Protein 7UPA (pdb70)

GO terms:
  GO:0055036 virion membrane (C, EXP)
  GO:0020002 host cell plasma membrane (C, EXP)
  GO:0039663 membrane fusion involved in viral entry into host cell (P, IDA)

Structure (mmCIF, N/CA/C/O backbone):
data_7UPA
#
_entry.id   7UPA
#
_cell.length_a   1.00
_cell.length_b   1.00
_cell.length_c   1.00
_cell.angle_alpha   90.00
_cell.angle_beta   90.00
_cell.angle_gamma   90.00
#
_symmetry.space_group_name_H-M   'P 1'
#
loop_
_entity.id
_entity.type
_entity.pdbx_description
1 polymer 'Fab 1H8 heavy chain'
2 polymer 'Fab 1H8 light chain'
3 polymer 'Fusion glycoprotein F0'
4 non-polymer 2-acetamido-2-deoxy-beta-D-glucopyranose
#
loop_
_atom_site.group_PDB
_atom_site.id
_atom_site.type_symbol
_atom_site.label_atom_id
_atom_site.label_alt_id
_atom_site.label_comp_id
_atom_site.label_asym_id
_atom_site.label_entity_id
_atom_site.label_seq_id
_atom_site.pdbx_PDB_ins_code
_atom_site.Cartn_x
_atom_site.Cartn_y
_atom_site.Cartn_z
_atom_site.occupancy
_atom_site.B_iso_or_equiv
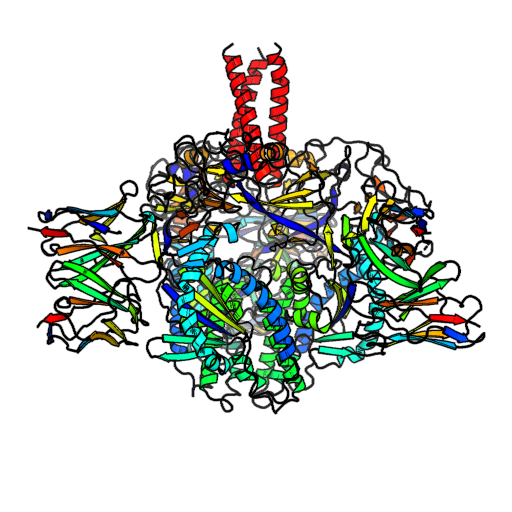_atom_site.auth_seq_id
_atom_site.auth_comp_id
_atom_site.auth_asym_id
_atom_site.auth_atom_id
_atom_site.pdbx_PDB_model_num
ATOM 1 N N . GLU A 1 20 ? 260.227 191.470 246.144 1.00 106.30 1 GLU H N 1
ATOM 2 C CA . GLU A 1 20 ? 259.307 191.267 245.032 1.00 106.86 1 GLU H CA 1
ATOM 3 C C . GLU A 1 20 ? 257.865 191.498 245.467 1.00 107.61 1 GLU H C 1
ATOM 4 O O . GLU A 1 20 ? 257.465 191.102 246.561 1.00 106.88 1 GLU H O 1
ATOM 10 N N . VAL A 1 21 ? 257.090 192.147 244.605 1.00 105.14 2 VAL H N 1
ATOM 11 C CA . VAL A 1 21 ? 255.679 192.391 244.878 1.00 104.98 2 VAL H CA 1
ATOM 12 C C . VAL A 1 21 ? 254.909 191.090 244.693 1.00 103.30 2 VAL H C 1
ATOM 13 O O . VAL A 1 21 ? 255.136 190.351 243.727 1.00 103.83 2 VAL H O 1
ATOM 17 N N . GLN A 1 22 ? 254.012 190.790 245.630 1.00 92.55 3 GLN H N 1
ATOM 18 C CA . GLN A 1 22 ? 253.236 189.564 245.530 1.00 90.38 3 GLN H CA 1
ATOM 19 C C . GLN A 1 22 ? 251.900 189.723 246.244 1.00 91.10 3 GLN H C 1
ATOM 20 O O . GLN A 1 22 ? 251.747 190.548 247.154 1.00 88.31 3 GLN H O 1
ATOM 26 N N . LEU A 1 23 ? 250.935 188.916 245.803 1.00 78.29 4 LEU H N 1
ATOM 27 C CA . LEU A 1 23 ? 249.577 188.897 246.329 1.00 74.76 4 LEU H CA 1
ATOM 28 C C . LEU A 1 23 ? 249.236 187.480 246.769 1.00 72.88 4 LEU H C 1
ATOM 29 O O . LEU A 1 23 ? 249.475 186.522 246.028 1.00 76.20 4 LEU H O 1
ATOM 34 N N . GLN A 1 24 ? 248.673 187.353 247.966 1.00 69.17 5 GLN H N 1
ATOM 35 C CA . GLN A 1 24 ? 248.298 186.069 248.545 1.00 70.32 5 GLN H CA 1
ATOM 36 C C . GLN A 1 24 ? 246.790 186.026 248.750 1.00 67.43 5 GLN H C 1
ATOM 37 O O . GLN A 1 24 ? 246.206 186.970 249.289 1.00 71.06 5 GLN H O 1
ATOM 43 N N . GLN A 1 25 ? 246.165 184.931 248.329 1.00 49.86 6 GLN H N 1
ATOM 44 C CA . GLN A 1 25 ? 244.723 184.772 248.421 1.00 50.32 6 GLN H CA 1
ATOM 45 C C . GLN A 1 25 ? 244.367 183.642 249.379 1.00 52.66 6 GLN H C 1
ATOM 46 O O . GLN A 1 25 ? 245.202 182.806 249.731 1.00 55.85 6 GLN H O 1
ATOM 52 N N . SER A 1 26 ? 243.105 183.631 249.800 1.00 51.42 7 SER H N 1
ATOM 53 C CA . SER A 1 26 ? 242.617 182.642 250.747 1.00 51.58 7 SER H CA 1
ATOM 54 C C . SER A 1 26 ? 242.210 181.355 250.028 1.00 51.28 7 SER H C 1
ATOM 55 O O . SER A 1 26 ? 242.234 181.259 248.798 1.00 50.21 7 SER H O 1
ATOM 58 N N . GLY A 1 27 ? 241.828 180.351 250.822 1.00 48.79 8 GLY H N 1
ATOM 59 C CA . GLY A 1 27 ? 241.571 179.027 250.308 1.00 49.26 8 GLY H CA 1
ATOM 60 C C . GLY A 1 27 ? 240.191 178.885 249.700 1.00 50.13 8 GLY H C 1
ATOM 61 O O . GLY A 1 27 ? 239.383 179.822 249.664 1.00 52.17 8 GLY H O 1
ATOM 62 N N . PRO A 1 28 ? 239.908 177.682 249.204 1.00 48.90 9 PRO H N 1
ATOM 63 C CA . PRO A 1 28 ? 238.614 177.425 248.562 1.00 49.30 9 PRO H CA 1
ATOM 64 C C . PRO A 1 28 ? 237.475 177.356 249.568 1.00 51.48 9 PRO H C 1
ATOM 65 O O . PRO A 1 28 ? 237.670 177.134 250.764 1.00 53.64 9 PRO H O 1
ATOM 69 N N . GLU A 1 29 ? 236.259 177.548 249.054 1.00 49.64 10 GLU H N 1
ATOM 70 C CA . GLU A 1 29 ? 235.064 177.576 249.885 1.00 46.33 10 GLU H CA 1
ATOM 71 C C . GLU A 1 29 ? 233.921 176.829 249.215 1.00 51.19 10 GLU H C 1
ATOM 72 O O . GLU A 1 29 ? 233.724 176.929 247.998 1.00 53.59 10 GLU H O 1
ATOM 78 N N . LEU A 1 30 ? 233.177 176.082 250.029 1.00 51.07 11 LEU H N 1
ATOM 79 C CA . LEU A 1 30 ? 231.952 175.404 249.627 1.00 49.44 11 LEU H CA 1
ATOM 80 C C . LEU A 1 30 ? 230.793 176.045 250.379 1.00 52.53 11 LEU H C 1
ATOM 81 O O . LEU A 1 30 ? 230.815 176.119 251.612 1.00 54.71 11 LEU H O 1
ATOM 86 N N . VAL A 1 31 ? 229.788 176.507 249.639 1.00 51.83 12 VAL H N 1
ATOM 87 C CA . VAL A 1 31 ? 228.714 177.321 250.194 1.00 52.63 12 VAL H CA 1
ATOM 88 C C . VAL A 1 31 ? 227.375 176.659 249.903 1.00 53.73 12 VAL H C 1
ATOM 89 O O . VAL A 1 31 ? 227.144 176.162 248.796 1.00 53.45 12 VAL H O 1
ATOM 93 N N . LYS A 1 32 ? 226.494 176.652 250.902 1.00 55.56 13 LYS H N 1
ATOM 94 C CA . LYS A 1 32 ? 225.114 176.261 250.669 1.00 54.61 13 LYS H CA 1
ATOM 95 C C . LYS A 1 32 ? 224.373 177.379 249.937 1.00 52.87 13 LYS H C 1
ATOM 96 O O . LYS A 1 32 ? 224.694 178.557 250.110 1.00 60.86 13 LYS H O 1
ATOM 102 N N . PRO A 1 33 ? 223.395 177.034 249.098 1.00 50.46 14 PRO H N 1
ATOM 103 C CA . PRO A 1 33 ? 222.664 178.070 248.357 1.00 52.82 14 PRO H CA 1
ATOM 104 C C . PRO A 1 33 ? 221.936 179.030 249.288 1.00 56.78 14 PRO H C 1
ATOM 105 O O . PRO A 1 33 ? 221.382 178.632 250.315 1.00 61.97 14 PRO H O 1
ATOM 109 N N . GLY A 1 34 ? 221.940 180.307 248.912 1.00 52.23 15 GLY H N 1
ATOM 110 C CA . GLY A 1 34 ? 221.314 181.346 249.699 1.00 53.63 15 GLY H CA 1
ATOM 111 C C . GLY A 1 34 ? 222.194 181.992 250.746 1.00 52.58 15 GLY H C 1
ATOM 112 O O . GLY A 1 34 ? 221.739 182.923 251.421 1.00 56.09 15 GLY H O 1
ATOM 113 N N . ALA A 1 35 ? 223.433 181.537 250.906 1.00 51.12 16 ALA H N 1
ATOM 114 C CA . ALA A 1 35 ? 224.339 182.069 251.910 1.00 53.25 16 ALA H CA 1
ATOM 115 C C . ALA A 1 35 ? 225.255 183.126 251.290 1.00 55.10 16 ALA H C 1
ATOM 116 O O . ALA A 1 35 ? 225.082 183.537 250.139 1.00 58.01 16 ALA H O 1
ATOM 118 N N . SER A 1 36 ? 226.243 183.575 252.063 1.00 51.34 17 SER H N 1
ATOM 119 C CA . SER A 1 36 ? 227.157 184.627 251.640 1.00 50.10 17 SER H CA 1
ATOM 120 C C . SER A 1 36 ? 228.574 184.268 252.062 1.00 51.47 17 SER H C 1
ATOM 121 O O . SER A 1 36 ? 228.780 183.529 253.027 1.00 53.66 17 SER H O 1
ATOM 124 N N . VAL A 1 37 ? 229.555 184.800 251.327 1.00 50.28 18 VAL H N 1
ATOM 125 C CA . VAL A 1 37 ? 230.963 184.566 251.622 1.00 48.91 18 VAL H CA 1
ATOM 126 C C . VAL A 1 37 ? 231.764 185.848 251.440 1.00 45.26 18 VAL H C 1
ATOM 127 O O . VAL A 1 37 ? 231.324 186.807 250.799 1.00 52.05 18 VAL H O 1
ATOM 131 N N . LYS A 1 38 ? 232.964 185.838 252.020 1.00 43.88 19 LYS H N 1
ATOM 132 C CA . LYS A 1 38 ? 233.920 186.931 251.946 1.00 46.29 19 LYS H CA 1
ATOM 133 C C . LYS A 1 38 ? 235.288 186.374 251.577 1.00 44.38 19 LYS H C 1
ATOM 134 O O . LYS A 1 38 ? 235.734 185.376 252.148 1.00 47.79 19 LYS H O 1
ATOM 140 N N . ILE A 1 39 ? 235.950 187.025 250.624 1.00 47.61 20 ILE H N 1
ATOM 141 C CA . ILE A 1 39 ? 237.240 186.593 250.098 1.00 44.90 20 ILE H CA 1
ATOM 142 C C . ILE A 1 39 ? 238.247 187.713 250.321 1.00 46.32 20 ILE H C 1
ATOM 143 O O . ILE A 1 39 ? 237.947 188.884 250.057 1.00 51.61 20 ILE H O 1
ATOM 148 N N . SER A 1 40 ? 239.435 187.356 250.800 1.00 50.33 21 SER H N 1
ATOM 149 C CA . SER A 1 40 ? 240.469 188.314 251.165 1.00 51.32 21 SER H CA 1
ATOM 150 C C . SER A 1 40 ? 241.682 188.193 250.248 1.00 54.69 21 SER H C 1
ATOM 151 O O . SER A 1 40 ? 241.966 187.139 249.675 1.00 57.00 21 SER H O 1
ATOM 154 N N . CYS A 1 41 ? 242.399 189.308 250.123 1.00 65.21 22 CYS H N 1
ATOM 155 C CA . CYS A 1 41 ? 243.590 189.396 249.281 1.00 63.93 22 CYS H CA 1
ATOM 156 C C . CYS A 1 41 ? 244.624 190.240 250.013 1.00 69.60 22 CYS H C 1
ATOM 157 O O . CYS A 1 41 ? 244.336 191.384 250.380 1.00 73.27 22 CYS H O 1
ATOM 160 N N . LYS A 1 42 ? 245.810 189.678 250.236 1.00 113.88 23 LYS H N 1
ATOM 161 C CA . LYS A 1 42 ? 246.881 190.347 250.962 1.00 120.94 23 LYS H CA 1
ATOM 162 C C . LYS A 1 42 ? 248.019 190.723 250.020 1.00 125.93 23 LYS H C 1
ATOM 163 O O . LYS A 1 42 ? 248.374 189.967 249.115 1.00 134.07 23 LYS H O 1
ATOM 169 N N . ALA A 1 43 ? 248.602 191.896 250.251 1.00 121.53 24 ALA H N 1
ATOM 170 C CA . ALA A 1 43 ? 249.629 192.445 249.374 1.00 126.46 24 ALA H CA 1
ATOM 171 C C . ALA A 1 43 ? 250.922 192.635 250.148 1.00 132.04 24 ALA H C 1
ATOM 172 O O . ALA A 1 43 ? 250.892 193.044 251.313 1.00 132.35 24 ALA H O 1
ATOM 174 N N . SER A 1 44 ? 252.054 192.344 249.507 1.00 141.73 25 SER H N 1
ATOM 175 C CA . SER A 1 44 ? 253.345 192.613 250.123 1.00 140.77 25 SER H CA 1
ATOM 176 C C . SER A 1 44 ? 254.360 193.003 249.059 1.00 141.95 25 SER H C 1
ATOM 177 O O . SER A 1 44 ? 254.258 192.596 247.899 1.00 146.44 25 SER H O 1
ATOM 180 N N . GLY A 1 45 ? 255.349 193.793 249.475 1.00 147.38 26 GLY H N 1
ATOM 181 C CA . GLY A 1 45 ? 256.437 194.199 248.612 1.00 147.71 26 GLY H CA 1
ATOM 182 C C . GLY A 1 45 ? 256.352 195.602 248.050 1.00 154.63 26 GLY H C 1
ATOM 183 O O . GLY A 1 45 ? 257.209 195.971 247.238 1.00 155.34 26 GLY H O 1
ATOM 184 N N . TYR A 1 46 ? 255.363 196.396 248.453 1.00 143.01 27 TYR H N 1
ATOM 185 C CA . TYR A 1 46 ? 255.197 197.745 247.924 1.00 138.70 27 TYR H CA 1
ATOM 186 C C . TYR A 1 46 ? 254.328 198.543 248.889 1.00 146.11 27 TYR H C 1
ATOM 187 O O . TYR A 1 46 ? 253.941 198.057 249.955 1.00 144.98 27 TYR H O 1
ATOM 196 N N . SER A 1 47 ? 254.030 199.784 248.507 1.00 164.97 28 SER H N 1
ATOM 197 C CA . SER A 1 47 ? 253.204 200.668 249.321 1.00 165.56 28 SER H CA 1
ATOM 198 C C . SER A 1 47 ? 251.735 200.464 248.967 1.00 162.90 28 SER H C 1
ATOM 199 O O . SER A 1 47 ? 251.332 200.674 247.819 1.00 155.23 28 SER H O 1
ATOM 202 N N . PHE A 1 48 ? 250.933 200.082 249.965 1.00 138.44 29 PHE H N 1
ATOM 203 C CA . PHE A 1 48 ? 249.584 199.587 249.706 1.00 135.25 29 PHE H CA 1
ATOM 204 C C . PHE A 1 48 ? 248.660 200.676 249.169 1.00 130.97 29 PHE H C 1
ATOM 205 O O . PHE A 1 48 ? 247.846 200.416 248.276 1.00 122.81 29 PHE H O 1
ATOM 213 N N . THR A 1 49 ? 248.766 201.896 249.690 1.00 131.24 30 THR H N 1
ATOM 214 C CA . THR A 1 49 ? 247.818 202.949 249.346 1.00 140.21 30 THR H CA 1
ATOM 215 C C . THR A 1 49 ? 248.146 203.661 248.040 1.00 137.99 30 THR H C 1
ATOM 216 O O . THR A 1 49 ? 247.403 204.566 247.648 1.00 135.67 30 THR H O 1
ATOM 220 N N . GLY A 1 50 ? 249.227 203.292 247.364 1.00 129.08 31 GLY H N 1
ATOM 221 C CA . GLY A 1 50 ? 249.599 203.938 246.127 1.00 129.30 31 GLY H CA 1
ATOM 222 C C . GLY A 1 50 ? 249.029 203.346 244.859 1.00 136.86 31 GLY H C 1
ATOM 223 O O . GLY A 1 50 ? 249.365 203.822 243.771 1.00 138.51 31 GLY H O 1
ATOM 224 N N . TYR A 1 51 ? 248.178 202.324 244.947 1.00 121.60 32 TYR H N 1
ATOM 225 C CA . TYR A 1 51 ? 247.684 201.634 243.764 1.00 112.61 32 TYR H CA 1
ATOM 226 C C . TYR A 1 51 ? 246.217 201.270 243.946 1.00 118.47 32 TYR H C 1
ATOM 227 O O . TYR A 1 51 ? 245.678 201.300 245.053 1.00 129.07 32 TYR H O 1
ATOM 236 N N . THR A 1 52 ? 245.579 200.915 242.833 1.00 121.52 33 THR H N 1
ATOM 237 C CA . THR A 1 52 ? 244.161 200.582 242.772 1.00 118.82 33 THR H CA 1
ATOM 238 C C . THR A 1 52 ? 243.995 199.083 242.545 1.00 118.47 33 THR H C 1
ATOM 239 O O . THR A 1 52 ? 244.740 198.483 241.765 1.00 132.08 33 THR H O 1
ATOM 243 N N . MET A 1 53 ? 243.026 198.473 243.230 1.00 113.53 34 MET H N 1
ATOM 244 C CA . MET A 1 53 ? 242.806 197.035 243.132 1.00 105.93 34 MET H CA 1
ATOM 245 C C . MET A 1 53 ? 241.578 196.720 242.283 1.00 105.33 34 MET H C 1
ATOM 246 O O . MET A 1 53 ? 240.585 197.450 242.303 1.00 124.98 34 MET H O 1
ATOM 251 N N . ASN A 1 54 ? 241.652 195.613 241.539 1.00 104.60 35 ASN H N 1
ATOM 252 C CA . ASN A 1 54 ? 240.566 195.159 240.679 1.00 104.46 35 ASN H CA 1
ATOM 253 C C . ASN A 1 54 ? 240.240 193.702 240.977 1.00 98.76 35 ASN H C 1
ATOM 254 O O . ASN A 1 54 ? 241.096 192.934 241.423 1.00 134.22 35 ASN H O 1
ATOM 259 N N . TRP A 1 55 ? 238.988 193.318 240.712 1.00 49.87 36 TRP H N 1
ATOM 260 C CA . TRP A 1 55 ? 238.559 191.933 240.890 1.00 40.27 36 TRP H CA 1
ATOM 261 C C . TRP A 1 55 ? 238.041 191.365 239.575 1.00 35.04 36 TRP H C 1
ATOM 262 O O . TRP A 1 55 ? 237.332 192.048 238.832 1.00 32.26 36 TRP H O 1
ATOM 273 N N . VAL A 1 56 ? 238.405 190.111 239.286 1.00 38.81 37 VAL H N 1
ATOM 274 C CA . VAL A 1 56 ? 238.090 189.453 238.019 1.00 37.45 37 VAL H CA 1
ATOM 275 C C . VAL A 1 56 ? 237.526 188.063 238.300 1.00 37.87 37 VAL H C 1
ATOM 276 O O . VAL A 1 56 ? 237.984 187.372 239.217 1.00 44.32 37 VAL H O 1
ATOM 280 N N . LYS A 1 57 ? 236.530 187.653 237.512 1.00 36.16 38 LYS H N 1
ATOM 281 C CA . LYS A 1 57 ? 235.868 186.361 237.655 1.00 41.10 38 LYS H CA 1
ATOM 282 C C . LYS A 1 57 ? 236.041 185.526 236.392 1.00 36.35 38 LYS H C 1
ATOM 283 O O . LYS A 1 57 ? 235.819 186.021 235.284 1.00 45.70 38 LYS H O 1
ATOM 289 N N . GLN A 1 58 ? 236.421 184.258 236.561 1.00 36.24 39 GLN H N 1
ATOM 290 C CA . GLN A 1 58 ? 236.509 183.300 235.463 1.00 38.02 39 GLN H CA 1
ATOM 291 C C . GLN A 1 58 ? 235.594 182.118 235.753 1.00 41.34 39 GLN H C 1
ATOM 292 O O . GLN A 1 58 ? 235.693 181.498 236.817 1.00 47.26 39 GLN H O 1
ATOM 298 N N . SER A 1 59 ? 234.723 181.796 234.804 1.00 45.28 40 SER H N 1
ATOM 299 C CA . SER A 1 59 ? 233.774 180.704 234.953 1.00 50.00 40 SER H CA 1
ATOM 300 C C . SER A 1 59 ? 234.109 179.563 233.997 1.00 51.85 40 SER H C 1
ATOM 301 O O . SER A 1 59 ? 235.047 179.637 233.201 1.00 58.93 40 SER H O 1
ATOM 304 N N . HIS A 1 60 ? 233.326 178.491 234.095 1.00 58.50 41 HIS H N 1
ATOM 305 C CA . HIS A 1 60 ? 233.494 177.358 233.194 1.00 58.36 41 HIS H CA 1
ATOM 306 C C . HIS A 1 60 ? 233.172 177.774 231.765 1.00 59.43 41 HIS H C 1
ATOM 307 O O . HIS A 1 60 ? 232.169 178.446 231.509 1.00 59.38 41 HIS H O 1
ATOM 314 N N . GLY A 1 61 ? 234.025 177.360 230.833 1.00 57.40 42 GLY H N 1
ATOM 315 C CA . GLY A 1 61 ? 234.079 177.944 229.513 1.00 59.43 42 GLY H CA 1
ATOM 316 C C . GLY A 1 61 ? 235.218 178.923 229.327 1.00 61.76 42 GLY H C 1
ATOM 317 O O . GLY A 1 61 ? 235.455 179.368 228.196 1.00 61.82 42 GLY H O 1
ATOM 318 N N . LYS A 1 62 ? 235.917 179.271 230.410 1.00 59.58 43 LYS H N 1
ATOM 319 C CA . LYS A 1 62 ? 237.134 180.082 230.407 1.00 54.36 43 LYS H CA 1
ATOM 320 C C . LYS A 1 62 ? 236.913 181.498 229.891 1.00 55.23 43 LYS H C 1
ATOM 321 O O . LYS A 1 62 ? 237.820 182.088 229.298 1.00 59.29 43 LYS H O 1
ATOM 327 N N . ASN A 1 63 ? 235.733 182.065 230.110 1.00 52.80 44 ASN H N 1
ATOM 328 C CA . ASN A 1 63 ? 235.517 183.475 229.826 1.00 53.81 44 ASN H CA 1
ATOM 329 C C . ASN A 1 63 ? 235.824 184.317 231.058 1.00 56.10 44 ASN H C 1
ATOM 330 O O . ASN A 1 63 ? 235.556 183.916 232.194 1.00 56.98 44 ASN H O 1
ATOM 335 N N . LEU A 1 64 ? 236.395 185.495 230.823 1.00 49.65 45 LEU H N 1
ATOM 336 C CA . LEU A 1 64 ? 236.794 186.407 231.884 1.00 43.20 45 LEU H CA 1
ATOM 337 C C . LEU A 1 64 ? 235.827 187.581 231.952 1.00 42.76 45 LEU H C 1
ATOM 338 O O . LEU A 1 64 ? 235.399 188.105 230.921 1.00 51.20 45 LEU H O 1
ATOM 343 N N . GLU A 1 65 ? 235.478 187.981 233.172 1.00 45.81 46 GLU H N 1
ATOM 344 C CA . GLU A 1 65 ? 234.555 189.081 233.406 1.00 43.77 46 GLU H CA 1
ATOM 345 C C . GLU A 1 65 ? 235.123 190.014 234.464 1.00 40.69 46 GLU H C 1
ATOM 346 O O . GLU A 1 65 ? 235.635 189.563 235.492 1.00 45.28 46 GLU H O 1
ATOM 352 N N . TRP A 1 66 ? 235.016 191.313 234.211 1.00 44.83 47 TRP H N 1
ATOM 353 C CA . TRP A 1 66 ? 235.483 192.331 235.140 1.00 47.52 47 TRP H CA 1
ATOM 354 C C . TRP A 1 66 ? 234.372 192.691 236.118 1.00 40.55 47 TRP H C 1
ATOM 355 O O . TRP A 1 66 ? 233.231 192.930 235.718 1.00 45.41 47 TRP H O 1
ATOM 366 N N . ILE A 1 67 ? 234.713 192.727 237.405 1.00 34.76 48 ILE H N 1
ATOM 367 C CA . ILE A 1 67 ? 233.725 192.989 238.446 1.00 41.60 48 ILE H CA 1
ATOM 368 C C . ILE A 1 67 ? 233.774 194.450 238.873 1.00 41.99 48 ILE H C 1
ATOM 369 O O . ILE A 1 67 ? 232.784 195.176 238.734 1.00 44.73 48 ILE H O 1
ATOM 374 N N . GLY A 1 68 ? 234.910 194.898 239.394 1.00 52.69 49 GLY H N 1
ATOM 375 C CA . GLY A 1 68 ? 234.989 196.269 239.864 1.00 51.34 49 GLY H CA 1
ATOM 376 C C . GLY A 1 68 ? 236.363 196.606 240.398 1.00 53.68 49 GLY H C 1
ATOM 377 O O . GLY A 1 68 ? 237.266 195.759 240.462 1.00 58.32 49 GLY H O 1
ATOM 378 N N . LEU A 1 69 ? 236.499 197.875 240.790 0.00 109.51 50 LEU H N 1
ATOM 379 C CA . LEU A 1 69 ? 237.765 198.428 241.252 0.00 111.92 50 LEU H CA 1
ATOM 380 C C . LEU A 1 69 ? 237.548 199.245 242.517 0.00 114.74 50 LEU H C 1
ATOM 381 O O . LEU A 1 69 ? 236.479 199.824 242.737 0.00 117.29 50 LEU H O 1
ATOM 386 N N . ILE A 1 70 ? 238.599 199.309 243.334 0.00 77.24 51 ILE H N 1
ATOM 387 C CA . ILE A 1 70 ? 238.604 200.108 244.555 0.00 76.34 51 ILE H CA 1
ATOM 388 C C . ILE A 1 70 ? 239.928 200.862 244.668 0.00 76.51 51 ILE H C 1
ATOM 389 O O . ILE A 1 70 ? 241.005 200.307 244.416 0.00 77.79 51 ILE H O 1
ATOM 394 N N . ASN A 1 71 ? 239.828 202.143 245.030 1.00 65.70 52 ASN H N 1
ATOM 395 C CA . ASN A 1 71 ? 240.949 203.047 245.266 1.00 62.96 52 ASN H CA 1
ATOM 396 C C . ASN A 1 71 ? 241.053 203.317 246.760 1.00 64.54 52 ASN H C 1
ATOM 397 O O . ASN A 1 71 ? 240.177 203.995 247.324 1.00 61.62 52 ASN H O 1
ATOM 402 N N . PRO A 1 72 A 242.092 202.816 247.438 1.00 80.00 52 PRO H N 1
ATOM 403 C CA . PRO A 1 72 A 242.149 202.944 248.903 1.00 84.22 52 PRO H CA 1
ATOM 404 C C . PRO A 1 72 A 242.706 204.268 249.396 1.00 86.16 52 PRO H C 1
ATOM 405 O O . PRO A 1 72 A 242.533 204.582 250.579 1.00 87.31 52 PRO H O 1
ATOM 409 N N . PHE A 1 73 ? 243.383 205.043 248.547 1.00 87.80 53 PHE H N 1
ATOM 410 C CA . PHE A 1 73 ? 243.928 206.321 248.993 1.00 80.06 53 PHE H CA 1
ATOM 411 C C . PHE A 1 73 ? 242.816 207.305 249.333 1.00 92.76 53 PHE H C 1
ATOM 412 O O . PHE A 1 73 ? 242.842 207.948 250.388 1.00 91.68 53 PHE H O 1
ATOM 420 N N . ILE A 1 74 ? 241.825 207.430 248.452 1.00 78.67 54 ILE H N 1
ATOM 421 C CA . ILE A 1 74 ? 240.676 208.287 248.712 1.00 65.80 54 ILE H CA 1
ATOM 422 C C . ILE A 1 74 ? 239.465 207.504 249.208 1.00 69.90 54 ILE H C 1
ATOM 423 O O . ILE A 1 74 ? 238.556 208.105 249.799 1.00 73.34 54 ILE H O 1
ATOM 428 N N . GLY A 1 75 ? 239.426 206.192 248.993 1.00 66.44 55 GLY H N 1
ATOM 429 C CA . GLY A 1 75 ? 238.290 205.392 249.401 1.00 61.33 55 GLY H CA 1
ATOM 430 C C . GLY A 1 75 ? 237.157 205.423 248.398 1.00 63.83 55 GLY H C 1
ATOM 431 O O . GLY A 1 75 ? 236.004 205.662 248.766 1.00 79.06 55 GLY H O 1
ATOM 432 N N . GLY A 1 76 ? 237.467 205.185 247.127 1.00 64.19 56 GLY H N 1
ATOM 433 C CA . GLY A 1 76 ? 236.473 205.227 246.071 1.00 53.28 56 GLY H CA 1
ATOM 434 C C . GLY A 1 76 ? 236.262 203.856 245.461 1.00 60.09 56 GLY H C 1
ATOM 435 O O . GLY A 1 76 ? 237.152 203.009 245.486 1.00 74.33 56 GLY H O 1
ATOM 436 N N . THR A 1 77 ? 235.067 203.636 244.919 1.00 73.53 57 THR H N 1
ATOM 437 C CA . THR A 1 77 ? 234.723 202.363 244.303 1.00 78.50 57 THR H CA 1
ATOM 438 C C . THR A 1 77 ? 234.067 202.600 242.952 1.00 89.65 57 THR H C 1
ATOM 439 O O . THR A 1 77 ? 233.444 203.636 242.712 1.00 87.28 57 THR H O 1
ATOM 443 N N . ARG A 1 78 ? 234.216 201.618 242.066 1.00 103.60 58 ARG H N 1
ATOM 444 C CA . ARG A 1 78 ? 233.509 201.620 240.793 1.00 76.48 58 ARG H CA 1
ATOM 445 C C . ARG A 1 78 ? 233.112 200.193 240.449 1.00 78.17 58 ARG H C 1
ATOM 446 O O . ARG A 1 78 ? 233.919 199.268 240.585 1.00 123.27 58 ARG H O 1
ATOM 454 N N . TYR A 1 79 ? 231.869 200.022 240.001 1.00 45.30 59 TYR H N 1
ATOM 455 C CA . TYR A 1 79 ? 231.278 198.710 239.788 1.00 44.80 59 TYR H CA 1
ATOM 456 C C . TYR A 1 79 ? 230.872 198.516 238.335 1.00 40.65 59 TYR H C 1
ATOM 457 O O . TYR A 1 79 ? 230.621 199.478 237.605 1.00 46.84 59 TYR H O 1
ATOM 466 N N . ASN A 1 80 ? 230.815 197.252 237.930 1.00 42.47 60 ASN H N 1
ATOM 467 C CA . ASN A 1 80 ? 230.146 196.864 236.698 1.00 44.34 60 ASN H CA 1
ATOM 468 C C . ASN A 1 80 ? 228.653 196.714 236.961 1.00 51.67 60 ASN H C 1
ATOM 469 O O . ASN A 1 80 ? 228.243 196.226 238.017 1.00 54.68 60 ASN H O 1
ATOM 474 N N . GLN A 1 81 ? 227.837 197.141 235.994 1.00 51.25 61 GLN H N 1
ATOM 475 C CA . GLN A 1 81 ? 226.388 197.133 236.182 1.00 46.90 61 GLN H CA 1
ATOM 476 C C . GLN A 1 81 ? 225.818 195.726 236.310 1.00 48.55 61 GLN H C 1
ATOM 477 O O . GLN A 1 81 ? 224.718 195.562 236.847 1.00 52.74 61 GLN H O 1
ATOM 483 N N . LYS A 1 82 ? 226.537 194.711 235.828 1.00 46.27 62 LYS H N 1
ATOM 484 C CA . LYS A 1 82 ? 226.072 193.336 235.967 1.00 48.07 62 LYS H CA 1
ATOM 485 C C . LYS A 1 82 ? 226.129 192.869 237.417 1.00 50.43 62 LYS H C 1
ATOM 486 O O . LYS A 1 82 ? 225.251 192.127 237.870 1.00 50.40 62 LYS H O 1
ATOM 492 N N . PHE A 1 83 ? 227.155 193.288 238.160 1.00 52.82 63 PHE H N 1
ATOM 493 C CA . PHE A 1 83 ? 227.404 192.802 239.512 1.00 49.60 63 PHE H CA 1
ATOM 494 C C . PHE A 1 83 ? 227.142 193.864 240.572 1.00 48.17 63 PHE H C 1
ATOM 495 O O . PHE A 1 83 ? 227.693 193.776 241.674 1.00 50.05 63 PHE H O 1
ATOM 503 N N . LYS A 1 84 ? 226.322 194.870 240.262 1.00 42.12 64 LYS H N 1
ATOM 504 C CA . LYS A 1 84 ? 226.166 196.002 241.170 1.00 47.81 64 LYS H CA 1
ATOM 505 C C . LYS A 1 84 ? 225.515 195.589 242.485 1.00 52.29 64 LYS H C 1
ATOM 506 O O . LYS A 1 84 ? 225.926 196.048 243.557 1.00 57.45 64 LYS H O 1
ATOM 512 N N . GLY A 1 85 ? 224.503 194.730 242.429 1.00 47.33 65 GLY H N 1
ATOM 513 C CA . GLY A 1 85 ? 223.852 194.258 243.631 1.00 49.37 65 GLY H CA 1
ATOM 514 C C . GLY A 1 85 ? 224.397 192.978 244.219 1.00 52.28 65 GLY H C 1
ATOM 515 O O . GLY A 1 85 ? 223.850 192.483 245.209 1.00 52.08 65 GLY H O 1
ATOM 516 N N . LYS A 1 86 ? 225.464 192.422 243.649 1.00 50.47 66 LYS H N 1
ATOM 517 C CA . LYS A 1 86 ? 225.978 191.126 244.073 1.00 42.18 66 LYS H CA 1
ATOM 518 C C . LYS A 1 86 ? 227.242 191.208 244.914 1.00 48.10 66 LYS H C 1
ATOM 519 O O . LYS A 1 86 ? 227.433 190.370 245.801 1.00 50.16 66 LYS H O 1
ATOM 525 N N . ALA A 1 87 ? 228.110 192.184 244.664 1.00 46.99 67 ALA H N 1
ATOM 526 C CA . ALA A 1 87 ? 229.416 192.240 245.301 1.00 43.98 67 ALA H CA 1
ATOM 527 C C . ALA A 1 87 ? 229.586 193.540 246.074 1.00 39.88 67 ALA H C 1
ATOM 528 O O . ALA A 1 87 ? 229.047 194.586 245.706 1.00 49.00 67 ALA H O 1
ATOM 530 N N . THR A 1 88 ? 230.346 193.455 247.165 1.00 41.23 68 THR H N 1
ATOM 531 C CA . THR A 1 88 ? 230.694 194.623 247.970 1.00 45.54 68 THR H CA 1
ATOM 532 C C . THR A 1 88 ? 232.193 194.601 248.231 1.00 41.36 68 THR H C 1
ATOM 533 O O . THR A 1 88 ? 232.723 193.594 248.705 1.00 47.25 68 THR H O 1
ATOM 537 N N . LEU A 1 89 ? 232.869 195.708 247.931 1.00 39.10 69 LEU H N 1
ATOM 538 C CA . LEU A 1 89 ? 234.321 195.800 248.017 1.00 43.24 69 LEU H CA 1
ATOM 539 C C . LEU A 1 89 ? 234.739 196.705 249.169 1.00 42.37 69 LEU H C 1
ATOM 540 O O . LEU A 1 89 ? 234.217 197.812 249.321 1.00 44.48 69 LEU H O 1
ATOM 545 N N . THR A 1 90 ? 235.692 196.235 249.976 1.00 47.26 70 THR H N 1
ATOM 546 C CA . THR A 1 90 ? 236.202 197.017 251.097 1.00 43.36 70 THR H CA 1
ATOM 547 C C . THR A 1 90 ? 237.708 196.822 251.208 1.00 44.88 70 THR H C 1
ATOM 548 O O . THR A 1 90 ? 238.267 195.881 250.641 1.00 55.87 70 THR H O 1
ATOM 552 N N . VAL A 1 91 ? 238.359 197.719 251.950 1.00 56.46 71 VAL H N 1
ATOM 553 C CA . VAL A 1 91 ? 239.786 197.617 252.230 1.00 59.97 71 VAL H CA 1
ATOM 554 C C . VAL A 1 91 ? 240.014 197.780 253.727 1.00 60.03 71 VAL H C 1
ATOM 555 O O . VAL A 1 91 ? 239.176 198.313 254.458 1.00 60.21 71 VAL H O 1
ATOM 559 N N . ASP A 1 92 ? 241.172 197.303 254.180 1.00 69.35 72 ASP H N 1
ATOM 560 C CA . ASP A 1 92 ? 241.614 197.445 255.565 1.00 69.74 72 ASP H CA 1
ATOM 561 C C . ASP A 1 92 ? 243.075 197.873 255.435 1.00 69.23 72 ASP H C 1
ATOM 562 O O . ASP A 1 92 ? 243.936 197.066 255.067 1.00 70.66 72 ASP H O 1
ATOM 567 N N . LYS A 1 93 ? 243.341 199.147 255.735 1.00 76.76 73 LYS H N 1
ATOM 568 C CA . LYS A 1 93 ? 244.666 199.718 255.527 1.00 78.45 73 LYS H CA 1
ATOM 569 C C . LYS A 1 93 ? 245.662 199.316 256.606 1.00 79.69 73 LYS H C 1
ATOM 570 O O . LYS A 1 93 ? 246.872 199.382 256.366 1.00 82.41 73 LYS H O 1
ATOM 576 N N . SER A 1 94 ? 245.187 198.914 257.787 1.00 80.31 74 SER H N 1
ATOM 577 C CA . SER A 1 94 ? 246.100 198.569 258.872 1.00 79.44 74 SER H CA 1
ATOM 578 C C . SER A 1 94 ? 246.871 197.292 258.563 1.00 77.15 74 SER H C 1
ATOM 579 O O . SER A 1 94 ? 248.098 197.244 258.709 1.00 77.83 74 SER H O 1
ATOM 582 N N . SER A 1 95 ? 246.169 196.245 258.137 1.00 77.63 75 SER H N 1
ATOM 583 C CA . SER A 1 95 ? 246.801 194.982 257.783 1.00 78.44 75 SER H CA 1
ATOM 584 C C . SER A 1 95 ? 247.047 194.843 256.288 1.00 79.44 75 SER H C 1
ATOM 585 O O . SER A 1 95 ? 247.515 193.786 255.854 1.00 80.65 75 SER H O 1
ATOM 588 N N . ARG A 1 96 ? 246.734 195.879 255.503 1.00 81.66 76 ARG H N 1
ATOM 589 C CA . ARG A 1 96 ? 246.953 195.894 254.055 1.00 81.96 76 ARG H CA 1
ATOM 590 C C . ARG A 1 96 ? 246.212 194.749 253.367 1.00 81.39 76 ARG H C 1
ATOM 591 O O . ARG A 1 96 ? 246.810 193.900 252.704 1.00 82.51 76 ARG H O 1
ATOM 599 N N . THR A 1 97 ? 244.890 194.735 253.523 1.00 69.06 77 THR H N 1
ATOM 600 C CA . THR A 1 97 ? 244.070 193.649 253.005 1.00 68.41 77 THR H CA 1
ATOM 601 C C . THR A 1 97 ? 242.899 194.214 252.215 1.00 66.41 77 THR H C 1
ATOM 602 O O . THR A 1 97 ? 242.409 195.305 252.512 1.00 68.52 77 THR H O 1
ATOM 606 N N . ALA A 1 98 ? 242.463 193.474 251.201 1.00 55.80 78 ALA H N 1
ATOM 607 C CA . ALA A 1 98 ? 241.262 193.801 250.449 1.00 52.44 78 ALA H CA 1
ATOM 608 C C . ALA A 1 98 ? 240.235 192.688 250.616 1.00 54.42 78 ALA H C 1
ATOM 609 O O . ALA A 1 98 ? 240.583 191.506 250.649 1.00 56.47 78 ALA H O 1
ATOM 611 N N . TYR A 1 99 ? 238.964 193.075 250.724 1.00 47.94 79 TYR H N 1
ATOM 612 C CA . TYR A 1 99 ? 237.872 192.140 250.946 1.00 44.82 79 TYR H CA 1
ATOM 613 C C . TYR A 1 99 ? 236.802 192.319 249.881 1.00 44.61 79 TYR H C 1
ATOM 614 O O . TYR A 1 99 ? 236.464 193.443 249.498 1.00 50.19 79 TYR H O 1
ATOM 623 N N . MET A 1 100 ? 236.268 191.193 249.412 1.00 40.25 80 MET H N 1
ATOM 624 C CA . MET A 1 100 ? 235.110 191.190 248.530 1.00 41.10 80 MET H CA 1
ATOM 625 C C . MET A 1 100 ? 234.057 190.247 249.092 1.00 40.16 80 MET H C 1
ATOM 626 O O . MET A 1 100 ? 234.351 189.092 249.403 1.00 44.37 80 MET H O 1
ATOM 631 N N . GLU A 1 101 ? 232.828 190.741 249.213 1.00 44.72 81 GLU H N 1
ATOM 632 C CA . GLU A 1 101 ? 231.723 189.982 249.781 1.00 43.77 81 GLU H CA 1
ATOM 633 C C . GLU A 1 101 ? 230.677 189.713 248.709 1.00 47.13 81 GLU H C 1
ATOM 634 O O . GLU A 1 101 ? 230.269 190.634 247.992 1.00 49.17 81 GLU H O 1
ATOM 640 N N . LEU A 1 102 ? 230.245 188.455 248.611 1.00 46.56 82 LEU H N 1
ATOM 641 C CA . LEU A 1 102 ? 229.228 188.026 247.658 1.00 44.74 82 LEU H CA 1
ATOM 642 C C . LEU A 1 102 ? 227.927 187.713 248.387 1.00 45.76 82 LEU H C 1
ATOM 643 O O . LEU A 1 102 ? 227.943 187.136 249.478 1.00 44.63 82 LEU H O 1
ATOM 648 N N . LEU A 1 103 A 226.800 188.082 247.777 1.00 47.44 82 LEU H N 1
ATOM 649 C CA . LEU A 1 103 A 225.498 187.996 248.427 1.00 50.58 82 LEU H CA 1
ATOM 650 C C . LEU A 1 103 A 224.518 187.186 247.587 1.00 50.28 82 LEU H C 1
ATOM 651 O O . LEU A 1 103 A 224.477 187.326 246.360 1.00 50.60 82 LEU H O 1
ATOM 656 N N . SER A 1 104 B 223.727 186.348 248.265 1.00 52.38 82 SER H N 1
ATOM 657 C CA . SER A 1 104 B 222.635 185.574 247.664 1.00 53.81 82 SER H CA 1
ATOM 658 C C . SER A 1 104 B 223.140 184.672 246.536 1.00 57.35 82 SER H C 1
ATOM 659 O O . SER A 1 104 B 222.763 184.809 245.370 1.00 59.65 82 SER H O 1
ATOM 662 N N . LEU A 1 105 C 224.000 183.731 246.911 1.00 52.52 82 LEU H N 1
ATOM 663 C CA . LEU A 1 105 C 224.651 182.877 245.931 1.00 50.97 82 LEU H CA 1
ATOM 664 C C . LEU A 1 105 C 223.699 181.819 245.388 1.00 51.97 82 LEU H C 1
ATOM 665 O O . LEU A 1 105 C 222.829 181.306 246.095 1.00 56.60 82 LEU H O 1
ATOM 670 N N . THR A 1 106 ? 223.879 181.496 244.112 1.00 49.72 83 THR H N 1
ATOM 671 C CA . THR A 1 106 ? 223.164 180.426 243.430 1.00 51.80 83 THR H CA 1
ATOM 672 C C . THR A 1 106 ? 224.185 179.448 242.849 1.00 50.74 83 THR H C 1
ATOM 673 O O . THR A 1 106 ? 225.382 179.526 243.132 1.00 51.60 83 THR H O 1
ATOM 677 N N . SER A 1 107 ? 223.698 178.517 242.028 1.00 53.96 84 SER H N 1
ATOM 678 C CA . SER A 1 107 ? 224.569 177.468 241.509 1.00 53.57 84 SER H CA 1
ATOM 679 C C . SER A 1 107 ? 225.533 177.989 240.448 1.00 52.97 84 SER H C 1
ATOM 680 O O . SER A 1 107 ? 226.563 177.356 240.192 1.00 51.50 84 SER H O 1
ATOM 683 N N . GLU A 1 108 ? 225.228 179.128 239.825 1.00 56.55 85 GLU H N 1
ATOM 684 C CA . GLU A 1 108 ? 226.082 179.628 238.755 1.00 55.51 85 GLU H CA 1
ATOM 685 C C . GLU A 1 108 ? 227.185 180.554 239.255 1.00 53.71 85 GLU H C 1
ATOM 686 O O . GLU A 1 108 ? 227.973 181.046 238.439 1.00 59.68 85 GLU H O 1
ATOM 692 N N . ASP A 1 109 ? 227.283 180.778 240.564 1.00 48.18 86 ASP H N 1
ATOM 693 C CA . ASP A 1 109 ? 228.363 181.568 241.149 1.00 42.60 86 ASP H CA 1
ATOM 694 C C . ASP A 1 109 ? 229.615 180.749 241.444 1.00 45.20 86 ASP H C 1
ATOM 695 O O . ASP A 1 109 ? 230.580 181.302 241.981 1.00 50.56 86 ASP H O 1
ATOM 700 N N . SER A 1 110 ? 229.625 179.458 241.121 1.00 44.17 87 SER H N 1
ATOM 701 C CA . SER A 1 110 ? 230.809 178.629 241.315 1.00 44.91 87 SER H CA 1
ATOM 702 C C . SER A 1 110 ? 231.825 178.955 240.230 1.00 47.87 87 SER H C 1
ATOM 703 O O . SER A 1 110 ? 231.574 178.701 239.047 1.00 51.17 87 SER H O 1
ATOM 706 N N . ALA A 1 111 ? 232.969 179.501 240.622 1.00 40.55 88 ALA H N 1
ATOM 707 C CA . ALA A 1 111 ? 233.913 180.054 239.653 1.00 32.56 88 ALA H CA 1
ATOM 708 C C . ALA A 1 111 ? 235.261 180.257 240.338 1.00 39.04 88 ALA H C 1
ATOM 709 O O . ALA A 1 111 ? 235.483 179.791 241.463 1.00 41.16 88 ALA H O 1
ATOM 711 N N . VAL A 1 112 ? 236.170 180.941 239.643 1.00 41.35 89 VAL H N 1
ATOM 712 C CA . VAL A 1 112 ? 237.491 181.291 240.154 1.00 35.09 89 VAL H CA 1
ATOM 713 C C . VAL A 1 112 ? 237.589 182.810 240.183 1.00 37.42 89 VAL H C 1
ATOM 714 O O . VAL A 1 112 ? 237.140 183.483 239.249 1.00 42.80 89 VAL H O 1
ATOM 718 N N . TYR A 1 113 ? 238.155 183.349 241.256 1.00 40.53 90 TYR H N 1
ATOM 719 C CA . TYR A 1 113 ? 238.227 184.786 241.467 1.00 30.11 90 TYR H CA 1
ATOM 720 C C . TYR A 1 113 ? 239.673 185.226 241.651 1.00 35.29 90 TYR H C 1
ATOM 721 O O . TYR A 1 113 ? 240.447 184.572 242.358 1.00 37.52 90 TYR H O 1
ATOM 730 N N . TYR A 1 114 ? 240.024 186.343 241.008 1.00 40.22 91 TYR H N 1
ATOM 731 C CA . TYR A 1 114 ? 241.367 186.904 241.026 1.00 32.80 91 TYR H CA 1
ATOM 732 C C . TYR A 1 114 ? 241.328 188.343 241.520 1.00 37.26 91 TYR H C 1
ATOM 733 O O . TYR A 1 114 ? 240.435 189.109 241.147 1.00 42.11 91 TYR H O 1
ATOM 742 N N . CYS A 1 115 ? 242.309 188.712 242.342 1.00 46.38 92 CYS H N 1
ATOM 743 C CA . CYS A 1 115 ? 242.593 190.109 242.646 1.00 46.25 92 CYS H CA 1
ATOM 744 C C . CYS A 1 115 ? 243.827 190.542 241.865 1.00 52.71 92 CYS H C 1
ATOM 745 O O . CYS A 1 115 ? 244.822 189.816 241.807 1.00 53.13 92 CYS H O 1
ATOM 748 N N . ALA A 1 116 ? 243.755 191.722 241.252 1.00 62.27 93 ALA H N 1
ATOM 749 C CA . ALA A 1 116 ? 244.836 192.208 240.407 1.00 55.34 93 ALA H CA 1
ATOM 750 C C . ALA A 1 116 ? 245.151 193.659 240.741 1.00 60.08 93 ALA H C 1
ATOM 751 O O . ALA A 1 116 ? 244.301 194.406 241.232 1.00 58.67 93 ALA H O 1
ATOM 753 N N . ARG A 1 117 ? 246.391 194.051 240.459 1.00 68.10 94 ARG H N 1
ATOM 754 C CA . ARG A 1 117 ? 246.860 195.413 240.683 1.00 66.09 94 ARG H CA 1
ATOM 755 C C . ARG A 1 117 ? 246.944 196.148 239.354 1.00 61.96 94 ARG H C 1
ATOM 756 O O . ARG A 1 117 ? 247.488 195.618 238.382 1.00 62.46 94 ARG H O 1
ATOM 764 N N . GLU A 1 118 ? 246.415 197.367 239.316 1.00 61.46 95 GLU H N 1
ATOM 765 C CA . GLU A 1 118 ? 246.345 198.142 238.085 1.00 60.46 95 GLU H CA 1
ATOM 766 C C . GLU A 1 118 ? 247.626 198.931 237.845 1.00 62.01 95 GLU H C 1
ATOM 767 O O . GLU A 1 118 ? 248.388 199.220 238.770 1.00 64.66 95 GLU H O 1
ATOM 773 N N . ALA A 1 119 ? 247.850 199.278 236.580 1.00 58.30 96 ALA H N 1
ATOM 774 C CA . ALA A 1 119 ? 248.987 200.098 236.194 1.00 56.16 96 ALA H CA 1
ATOM 775 C C . ALA A 1 119 ? 248.726 201.565 236.537 1.00 57.95 96 ALA H C 1
ATOM 776 O O . ALA A 1 119 ? 247.609 201.970 236.868 1.00 60.11 96 ALA H O 1
ATOM 777 N N . ASP A 1 120 ? 249.786 202.369 236.453 1.00 59.38 97 ASP H N 1
ATOM 778 C CA . ASP A 1 120 ? 249.697 203.757 236.895 1.00 54.99 97 ASP H CA 1
ATOM 779 C C . ASP A 1 120 ? 248.928 204.629 235.907 1.00 54.21 97 ASP H C 1
ATOM 780 O O . ASP A 1 120 ? 248.119 205.468 236.318 1.00 53.70 97 ASP H O 1
ATOM 785 N N . TYR A 1 121 ? 249.165 204.459 234.603 1.00 52.23 98 TYR H N 1
ATOM 786 C CA . TYR A 1 121 ? 248.665 205.408 233.617 1.00 54.69 98 TYR H CA 1
ATOM 787 C C . TYR A 1 121 ? 247.788 204.813 232.527 1.00 53.88 98 TYR H C 1
ATOM 788 O O . TYR A 1 121 ? 247.116 205.577 231.827 1.00 60.33 98 TYR H O 1
ATOM 797 N N . ASP A 1 122 ? 247.775 203.499 232.344 1.00 55.99 99 ASP H N 1
ATOM 798 C CA . ASP A 1 122 ? 246.883 202.879 231.378 1.00 59.19 99 ASP H CA 1
ATOM 799 C C . ASP A 1 122 ? 246.196 201.690 232.030 1.00 64.61 99 ASP H C 1
ATOM 800 O O . ASP A 1 122 ? 246.701 201.100 232.988 1.00 64.39 99 ASP H O 1
ATOM 805 N N . TRP A 1 123 ? 245.024 201.346 231.501 1.00 60.29 100 TRP H N 1
ATOM 806 C CA . TRP A 1 123 ? 244.137 200.388 232.158 1.00 61.99 100 TRP H CA 1
ATOM 807 C C . TRP A 1 123 ? 244.569 198.960 231.818 1.00 63.38 100 TRP H C 1
ATOM 808 O O . TRP A 1 123 ? 243.920 198.233 231.063 1.00 63.67 100 TRP H O 1
ATOM 819 N N . TYR A 1 124 A 245.698 198.560 232.398 1.00 54.75 100 TYR H N 1
ATOM 820 C CA . TYR A 1 124 A 246.175 197.188 232.299 1.00 54.55 100 TYR H CA 1
ATOM 821 C C . TYR A 1 124 A 246.664 196.732 233.665 1.00 53.55 100 TYR H C 1
ATOM 822 O O . TYR A 1 124 A 247.059 197.546 234.502 1.00 56.03 100 TYR H O 1
ATOM 831 N N . PHE A 1 125 B 246.633 195.420 233.880 1.00 53.13 100 PHE H N 1
ATOM 832 C CA . PHE A 1 125 B 247.029 194.811 235.143 1.00 49.72 100 PHE H CA 1
ATOM 833 C C . PHE A 1 125 B 248.391 194.153 234.981 1.00 47.07 100 PHE H C 1
ATOM 834 O O . PHE A 1 125 B 248.600 193.379 234.042 1.00 55.80 100 PHE H O 1
ATOM 842 N N . ASP A 1 126 ? 249.310 194.455 235.895 1.00 46.67 101 ASP H N 1
ATOM 843 C CA . ASP A 1 126 ? 250.656 193.902 235.837 1.00 51.72 101 ASP H CA 1
ATOM 844 C C . ASP A 1 126 ? 250.926 192.815 236.864 1.00 50.68 101 ASP H C 1
ATOM 845 O O . ASP A 1 126 ? 251.803 191.981 236.635 1.00 57.90 101 ASP H O 1
ATOM 850 N N . VAL A 1 127 ? 250.210 192.800 237.987 1.00 45.74 102 VAL H N 1
ATOM 851 C CA . VAL A 1 127 ? 250.396 191.797 239.029 1.00 47.81 102 VAL H CA 1
ATOM 852 C C . VAL A 1 127 ? 249.058 191.124 239.301 1.00 44.46 102 VAL H C 1
ATOM 853 O O . VAL A 1 127 ? 248.050 191.805 239.525 1.00 48.26 102 VAL H O 1
ATOM 857 N N . TRP A 1 128 ? 249.053 189.792 239.288 1.00 34.73 103 TRP H N 1
ATOM 858 C CA . TRP A 1 128 ? 247.860 188.988 239.506 1.00 34.32 103 TRP H CA 1
ATOM 859 C C . TRP A 1 128 ? 248.055 188.080 240.712 1.00 37.43 103 TRP H C 1
ATOM 860 O O . TRP A 1 128 ? 249.180 187.793 241.127 1.00 40.36 103 TRP H O 1
ATOM 871 N N . GLY A 1 129 ? 246.932 187.628 241.275 1.00 40.89 104 GLY H N 1
ATOM 872 C CA . GLY A 1 129 ? 246.950 186.660 242.350 1.00 35.83 104 GLY H CA 1
ATOM 873 C C . GLY A 1 129 ? 246.802 185.232 241.849 1.00 43.70 104 GLY H C 1
ATOM 874 O O . GLY A 1 129 ? 246.621 184.967 240.662 1.00 46.79 104 GLY H O 1
ATOM 875 N N . ALA A 1 130 ? 246.875 184.294 242.796 1.00 45.46 105 ALA H N 1
ATOM 876 C CA . ALA A 1 130 ? 246.829 182.878 242.440 1.00 37.34 105 ALA H CA 1
ATOM 877 C C . ALA A 1 130 ? 245.425 182.427 242.056 1.00 43.53 105 ALA H C 1
ATOM 878 O O . ALA A 1 130 ? 245.271 181.588 241.162 1.00 44.89 105 ALA H O 1
ATOM 880 N N . GLY A 1 131 ? 244.405 182.950 242.713 1.00 43.91 106 GLY H N 1
ATOM 881 C CA . GLY A 1 131 ? 243.035 182.600 242.403 1.00 34.44 106 GLY H CA 1
ATOM 882 C C . GLY A 1 131 ? 242.386 181.805 243.523 1.00 41.13 106 GLY H C 1
ATOM 883 O O . GLY A 1 131 ? 243.026 180.990 244.200 1.00 42.33 106 GLY H O 1
ATOM 884 N N . THR A 1 132 ? 241.093 182.050 243.727 1.00 47.69 107 THR H N 1
ATOM 885 C CA . THR A 1 132 ? 240.311 181.355 244.743 1.00 39.13 107 THR H CA 1
ATOM 886 C C . THR A 1 132 ? 239.078 180.751 244.092 1.00 41.61 107 THR H C 1
ATOM 887 O O . THR A 1 132 ? 238.337 181.452 243.400 1.00 43.44 107 THR H O 1
ATOM 891 N N . THR A 1 133 ? 238.858 179.459 244.311 1.00 42.08 108 THR H N 1
ATOM 892 C CA . THR A 1 133 ? 237.728 178.755 243.721 1.00 42.41 108 THR H CA 1
ATOM 893 C C . THR A 1 133 ? 236.586 178.641 244.723 1.00 43.39 108 THR H C 1
ATOM 894 O O . THR A 1 133 ? 236.787 178.249 245.876 1.00 46.31 108 THR H O 1
ATOM 898 N N . VAL A 1 134 ? 235.386 179.005 244.277 1.00 44.06 109 VAL H N 1
ATOM 899 C CA . VAL A 1 134 ? 234.189 178.987 245.108 1.00 45.90 109 VAL H CA 1
ATOM 900 C C . VAL A 1 134 ? 233.177 178.055 244.461 1.00 46.18 109 VAL H C 1
ATOM 901 O O . VAL A 1 134 ? 232.867 178.200 243.271 1.00 48.41 109 VAL H O 1
ATOM 905 N N . THR A 1 135 ? 232.666 177.101 245.240 1.00 47.96 110 THR H N 1
ATOM 906 C CA . THR A 1 135 ? 231.673 176.150 244.759 1.00 49.96 110 THR H CA 1
ATOM 907 C C . THR A 1 135 ? 230.411 176.245 245.606 1.00 49.88 110 THR H C 1
ATOM 908 O O . THR A 1 135 ? 230.478 176.449 246.822 1.00 53.44 110 THR H O 1
ATOM 912 N N . VAL A 1 136 ? 229.260 176.128 244.949 1.00 48.77 111 VAL H N 1
ATOM 913 C CA . VAL A 1 136 ? 227.957 176.258 245.593 1.00 52.69 111 VAL H CA 1
ATOM 914 C C . VAL A 1 136 ? 227.175 174.977 245.344 1.00 54.87 111 VAL H C 1
ATOM 915 O O . VAL A 1 136 ? 226.999 174.565 244.191 1.00 58.35 111 VAL H O 1
ATOM 919 N N . SER A 1 137 ? 226.699 174.357 246.419 1.00 53.27 112 SER H N 1
ATOM 920 C CA . SER A 1 137 ? 225.930 173.123 246.315 1.00 54.87 112 SER H CA 1
ATOM 921 C C . SER A 1 137 ? 225.033 172.935 247.532 1.00 58.07 112 SER H C 1
ATOM 922 O O . SER A 1 137 ? 225.516 172.700 248.639 1.00 56.48 112 SER H O 1
ATOM 925 N N . ASP B 2 20 ? 229.935 196.554 226.278 1.00 99.31 1 ASP L N 1
ATOM 926 C CA . ASP B 2 20 ? 229.589 197.412 225.151 1.00 98.88 1 ASP L CA 1
ATOM 927 C C . ASP B 2 20 ? 230.405 197.047 223.917 1.00 99.62 1 ASP L C 1
ATOM 928 O O . ASP B 2 20 ? 229.854 196.846 222.834 1.00 100.67 1 ASP L O 1
ATOM 933 N N . ILE B 2 21 ? 231.719 196.966 224.086 1.00 97.13 2 ILE L N 1
ATOM 934 C CA . ILE B 2 21 ? 232.626 196.623 222.997 1.00 97.79 2 ILE L CA 1
ATOM 935 C C . ILE B 2 21 ? 232.969 195.144 223.098 1.00 96.98 2 ILE L C 1
ATOM 936 O O . ILE B 2 21 ? 233.361 194.659 224.165 1.00 99.12 2 ILE L O 1
ATOM 941 N N . GLN B 2 22 ? 232.822 194.426 221.989 1.00 95.80 3 GLN L N 1
ATOM 942 C CA . GLN B 2 22 ? 233.001 192.983 221.958 1.00 94.71 3 GLN L CA 1
ATOM 943 C C . GLN B 2 22 ? 234.342 192.618 221.335 1.00 96.72 3 GLN L C 1
ATOM 944 O O . GLN B 2 22 ? 234.741 193.185 220.314 1.00 97.32 3 GLN L O 1
ATOM 950 N N . MET B 2 23 ? 235.032 191.666 221.957 1.00 85.58 4 MET L N 1
ATOM 951 C CA . MET B 2 23 ? 236.294 191.136 221.460 1.00 84.34 4 MET L CA 1
ATOM 952 C C . MET B 2 23 ? 236.069 189.727 220.932 1.00 83.07 4 MET L C 1
ATOM 953 O O . MET B 2 23 ? 235.486 188.887 221.625 1.00 85.67 4 MET L O 1
ATOM 958 N N . THR B 2 24 ? 236.524 189.471 219.707 1.00 81.39 5 THR L N 1
ATOM 959 C CA . THR B 2 24 ? 236.339 188.178 219.059 1.00 82.33 5 THR L CA 1
ATOM 960 C C . THR B 2 24 ? 237.682 187.652 218.581 1.00 81.37 5 THR L C 1
ATOM 961 O O . THR B 2 24 ? 238.371 188.318 217.803 1.00 83.37 5 THR L O 1
ATOM 965 N N . GLN B 2 25 ? 238.047 186.458 219.040 1.00 66.78 6 GLN L N 1
ATOM 966 C CA . GLN B 2 25 ? 239.191 185.716 218.521 1.00 64.09 6 GLN L CA 1
ATOM 967 C C . GLN B 2 25 ? 238.636 184.534 217.736 1.00 67.08 6 GLN L C 1
ATOM 968 O O . GLN B 2 25 ? 238.053 183.615 218.320 1.00 69.75 6 GLN L O 1
ATOM 974 N N . THR B 2 26 ? 238.816 184.560 216.414 1.00 67.57 7 THR L N 1
ATOM 975 C CA . THR B 2 26 ? 238.139 183.601 215.549 1.00 66.34 7 THR L CA 1
ATOM 976 C C . THR B 2 26 ? 238.714 182.193 215.651 1.00 66.34 7 THR L C 1
ATOM 977 O O . THR B 2 26 ? 238.058 181.241 215.215 1.00 68.03 7 THR L O 1
ATOM 981 N N . THR B 2 27 ? 239.909 182.032 216.209 1.00 64.56 8 THR L N 1
ATOM 982 C CA . THR B 2 27 ? 240.552 180.731 216.323 1.00 65.55 8 THR L CA 1
ATOM 983 C C . THR B 2 27 ? 240.737 180.384 217.794 1.00 64.50 8 THR L C 1
ATOM 984 O O . THR B 2 27 ? 241.273 181.188 218.563 1.00 66.69 8 THR L O 1
ATOM 988 N N . SER B 2 28 ? 240.291 179.189 218.179 1.00 61.24 9 SER L N 1
ATOM 989 C CA . SER B 2 28 ? 240.396 178.719 219.555 1.00 59.37 9 SER L CA 1
ATOM 990 C C . SER B 2 28 ? 241.570 177.777 219.775 1.00 63.51 9 SER L C 1
ATOM 991 O O . SER B 2 28 ? 242.204 177.824 220.832 1.00 63.83 9 SER L O 1
ATOM 994 N N . SER B 2 29 ? 241.875 176.922 218.802 1.00 67.17 10 SER L N 1
ATOM 995 C CA . SER B 2 29 ? 242.976 175.974 218.902 1.00 65.76 10 SER L CA 1
ATOM 996 C C . SER B 2 29 ? 243.835 176.059 217.650 1.00 64.53 10 SER L C 1
ATOM 997 O O . SER B 2 29 ? 243.317 176.210 216.540 1.00 66.11 10 SER L O 1
ATOM 1000 N N . LEU B 2 30 ? 245.150 175.960 217.835 1.00 65.36 11 LEU L N 1
ATOM 1001 C CA . LEU B 2 30 ? 246.103 176.098 216.744 1.00 65.67 11 LEU L CA 1
ATOM 1002 C C . LEU B 2 30 ? 247.257 175.135 216.984 1.00 65.89 11 LEU L C 1
ATOM 1003 O O . LEU B 2 30 ? 247.724 174.988 218.116 1.00 65.42 11 LEU L O 1
ATOM 1008 N N . SER B 2 31 ? 247.713 174.486 215.916 1.00 67.75 12 SER L N 1
ATOM 1009 C CA . SER B 2 31 ? 248.782 173.499 215.986 1.00 66.80 12 SER L CA 1
ATOM 1010 C C . SER B 2 31 ? 250.056 174.063 215.373 1.00 67.88 12 SER L C 1
ATOM 1011 O O . SER B 2 31 ? 250.019 174.701 214.316 1.00 69.06 12 SER L O 1
ATOM 1014 N N . ALA B 2 32 ? 251.184 173.822 216.038 1.00 66.93 13 ALA L N 1
ATOM 1015 C CA . ALA B 2 32 ? 252.460 174.348 215.580 1.00 67.56 13 ALA L CA 1
ATOM 1016 C C . ALA B 2 32 ? 253.578 173.407 216.003 1.00 68.62 13 ALA L C 1
ATOM 1017 O O . ALA B 2 32 ? 253.422 172.596 216.919 1.00 70.11 13 ALA L O 1
ATOM 1019 N N . SER B 2 33 ? 254.714 173.532 215.324 1.00 71.91 14 SER L N 1
ATOM 1020 C CA . SER B 2 33 ? 255.891 172.721 215.589 1.00 70.00 14 SER L CA 1
ATOM 1021 C C . SER B 2 33 ? 256.997 173.589 216.173 1.00 71.26 14 SER L C 1
ATOM 1022 O O . SER B 2 33 ? 256.944 174.820 216.118 1.00 73.00 14 SER L O 1
ATOM 1025 N N . LEU B 2 34 ? 258.002 172.926 216.742 1.00 72.55 15 LEU L N 1
ATOM 1026 C CA . LEU B 2 34 ? 259.123 173.633 217.347 1.00 73.88 15 LEU L CA 1
ATOM 1027 C C . LEU B 2 34 ? 259.898 174.415 216.293 1.00 73.97 15 LEU L C 1
ATOM 1028 O O . LEU B 2 34 ? 260.186 173.908 215.205 1.00 76.66 15 LEU L O 1
ATOM 1033 N N . GLY B 2 35 ? 260.238 175.659 216.623 1.00 71.27 16 GLY L N 1
ATOM 1034 C CA . GLY B 2 35 ? 260.997 176.508 215.730 1.00 71.85 16 GLY L CA 1
ATOM 1035 C C . GLY B 2 35 ? 260.195 177.229 214.670 1.00 73.97 16 GLY L C 1
ATOM 1036 O O . GLY B 2 35 ? 260.794 177.859 213.790 1.00 75.39 16 GLY L O 1
ATOM 1037 N N . ASP B 2 36 ? 258.869 177.165 214.719 1.00 71.81 17 ASP L N 1
ATOM 1038 C CA . ASP B 2 36 ? 258.018 177.799 213.723 1.00 71.85 17 ASP L CA 1
ATOM 1039 C C . ASP B 2 36 ? 257.540 179.164 214.207 1.00 73.86 17 ASP L C 1
ATOM 1040 O O . ASP B 2 36 ? 257.808 179.588 215.333 1.00 74.61 17 ASP L O 1
ATOM 1045 N N . ARG B 2 37 ? 256.819 179.856 213.329 1.00 71.29 18 ARG L N 1
ATOM 1046 C CA . ARG B 2 37 ? 256.275 181.177 213.610 1.00 71.59 18 ARG L CA 1
ATOM 1047 C C . ARG B 2 37 ? 254.757 181.093 213.695 1.00 75.86 18 ARG L C 1
ATOM 1048 O O . ARG B 2 37 ? 254.113 180.511 212.815 1.00 77.67 18 ARG L O 1
ATOM 1056 N N . VAL B 2 38 ? 254.192 181.672 214.753 1.00 72.52 19 VAL L N 1
ATOM 1057 C CA . VAL B 2 38 ? 252.759 181.632 215.015 1.00 69.07 19 VAL L CA 1
ATOM 1058 C C . VAL B 2 38 ? 252.230 183.056 215.103 1.00 68.59 19 VAL L C 1
ATOM 1059 O O . VAL B 2 38 ? 252.904 183.950 215.631 1.00 70.83 19 VAL L O 1
ATOM 1063 N N . THR B 2 39 ? 251.021 183.264 214.583 1.00 65.14 20 THR L N 1
ATOM 1064 C CA . THR B 2 39 ? 250.338 184.549 214.630 1.00 65.39 20 THR L CA 1
ATOM 1065 C C . THR B 2 39 ? 248.928 184.358 215.172 1.00 69.58 20 THR L C 1
ATOM 1066 O O . THR B 2 39 ? 248.188 183.490 214.698 1.00 67.54 20 THR L O 1
ATOM 1070 N N . ILE B 2 40 ? 248.561 185.173 216.161 1.00 69.78 21 ILE L N 1
ATOM 1071 C CA . ILE B 2 40 ? 247.219 185.177 216.736 1.00 66.91 21 ILE L CA 1
ATOM 1072 C C . ILE B 2 40 ? 246.587 186.533 216.447 1.00 65.42 21 ILE L C 1
ATOM 1073 O O . ILE B 2 40 ? 247.286 187.549 216.392 1.00 71.49 21 ILE L O 1
ATOM 1078 N N . SER B 2 41 ? 245.269 186.566 216.264 1.00 72.09 22 SER L N 1
ATOM 1079 C CA . SER B 2 41 ? 244.595 187.785 215.840 1.00 70.79 22 SER L CA 1
ATOM 1080 C C . SER B 2 41 ? 243.496 188.136 216.833 1.00 74.08 22 SER L C 1
ATOM 1081 O O . SER B 2 41 ? 242.965 187.275 217.537 1.00 76.84 22 SER L O 1
ATOM 1084 N N . CYS B 2 42 ? 243.161 189.426 216.879 1.00 89.21 23 CYS L N 1
ATOM 1085 C CA . CYS B 2 42 ? 242.116 189.932 217.767 1.00 88.44 23 CYS L CA 1
ATOM 1086 C C . CYS B 2 42 ? 241.382 191.041 217.025 1.00 92.01 23 CYS L C 1
ATOM 1087 O O . CYS B 2 42 ? 242.007 191.980 216.513 1.00 93.63 23 CYS L O 1
ATOM 1090 N N . ARG B 2 43 ? 240.060 190.918 216.950 1.00 141.26 24 ARG L N 1
ATOM 1091 C CA . ARG B 2 43 ? 239.208 191.879 216.269 1.00 143.39 24 ARG L CA 1
ATOM 1092 C C . ARG B 2 43 ? 238.338 192.635 217.270 1.00 148.89 24 ARG L C 1
ATOM 1093 O O . ARG B 2 43 ? 238.088 192.181 218.388 1.00 159.72 24 ARG L O 1
ATOM 1101 N N . ALA B 2 44 ? 237.862 193.804 216.847 1.00 139.93 25 ALA L N 1
ATOM 1102 C CA . ALA B 2 44 ? 237.045 194.654 217.699 1.00 143.12 25 ALA L CA 1
ATOM 1103 C C . ALA B 2 44 ? 235.883 195.202 216.886 1.00 145.28 25 ALA L C 1
ATOM 1104 O O . ALA B 2 44 ? 235.986 195.347 215.666 1.00 147.75 25 ALA L O 1
ATOM 1106 N N . SER B 2 45 ? 234.778 195.501 217.571 1.00 153.38 26 SER L N 1
ATOM 1107 C CA . SER B 2 45 ? 233.607 196.050 216.899 1.00 156.83 26 SER L CA 1
ATOM 1108 C C . SER B 2 45 ? 233.665 197.564 216.751 1.00 158.43 26 SER L C 1
ATOM 1109 O O . SER B 2 45 ? 232.834 198.129 216.033 1.00 159.52 26 SER L O 1
ATOM 1112 N N . GLN B 2 46 ? 234.614 198.228 217.405 1.00 155.67 27 GLN L N 1
ATOM 1113 C CA . GLN B 2 46 ? 234.763 199.674 217.327 1.00 151.16 27 GLN L CA 1
ATOM 1114 C C . GLN B 2 46 ? 236.244 200.015 217.281 1.00 155.19 27 GLN L C 1
ATOM 1115 O O . GLN B 2 46 ? 237.107 199.172 217.540 1.00 162.52 27 GLN L O 1
ATOM 1121 N N . ASP B 2 47 ? 236.536 201.267 216.944 1.00 148.26 28 ASP L N 1
ATOM 1122 C CA . ASP B 2 47 ? 237.902 201.767 216.999 1.00 147.51 28 ASP L CA 1
ATOM 1123 C C . ASP B 2 47 ? 238.290 202.025 218.450 1.00 149.83 28 ASP L C 1
ATOM 1124 O O . ASP B 2 47 ? 237.592 202.748 219.167 1.00 151.13 28 ASP L O 1
ATOM 1129 N N . ILE B 2 48 ? 239.403 201.434 218.883 1.00 107.88 29 ILE L N 1
ATOM 1130 C CA . ILE B 2 48 ? 239.834 201.519 220.273 1.00 106.33 29 ILE L CA 1
ATOM 1131 C C . ILE B 2 48 ? 241.109 202.325 220.444 1.00 110.80 29 ILE L C 1
ATOM 1132 O O . ILE B 2 48 ? 241.557 202.512 221.585 1.00 105.91 29 ILE L O 1
ATOM 1137 N N . SER B 2 49 ? 241.715 202.798 219.351 1.00 115.66 30 SER L N 1
ATOM 1138 C CA . SER B 2 49 ? 242.842 203.736 219.387 1.00 115.44 30 SER L CA 1
ATOM 1139 C C . SER B 2 49 ? 244.051 203.157 220.122 1.00 116.87 30 SER L C 1
ATOM 1140 O O . SER B 2 49 ? 244.575 203.751 221.066 1.00 112.49 30 SER L O 1
ATOM 1143 N N . ASN B 2 50 ? 244.489 201.978 219.679 1.00 113.22 31 ASN L N 1
ATOM 1144 C CA . ASN B 2 50 ? 245.716 201.311 220.110 1.00 104.28 31 ASN L CA 1
ATOM 1145 C C . ASN B 2 50 ? 245.729 200.930 221.586 1.00 104.62 31 ASN L C 1
ATOM 1146 O O . ASN B 2 50 ? 246.803 200.671 222.135 1.00 95.09 31 ASN L O 1
ATOM 1151 N N . TYR B 2 51 ? 244.573 200.874 222.246 1.00 128.43 32 TYR L N 1
ATOM 1152 C CA . TYR B 2 51 ? 244.512 200.473 223.653 1.00 129.63 32 TYR L CA 1
ATOM 1153 C C . TYR B 2 51 ? 244.204 198.978 223.754 1.00 133.30 32 TYR L C 1
ATOM 1154 O O . TYR B 2 51 ? 243.113 198.555 224.135 1.00 127.74 32 TYR L O 1
ATOM 1163 N N . LEU B 2 52 ? 245.205 198.168 223.413 1.00 101.28 33 LEU L N 1
ATOM 1164 C CA . LEU B 2 52 ? 245.075 196.718 223.464 1.00 86.84 33 LEU L CA 1
ATOM 1165 C C . LEU B 2 52 ? 246.227 196.108 224.249 1.00 102.95 33 LEU L C 1
ATOM 1166 O O . LEU B 2 52 ? 247.377 196.532 224.110 1.00 102.54 33 LEU L O 1
ATOM 1171 N N . HIS B 2 53 ? 245.914 195.100 225.062 1.00 79.13 34 HIS L N 1
ATOM 1172 C CA . HIS B 2 53 ? 246.904 194.399 225.866 1.00 77.33 34 HIS L CA 1
ATOM 1173 C C . HIS B 2 53 ? 246.740 192.894 225.685 1.00 76.03 34 HIS L C 1
ATOM 1174 O O . HIS B 2 53 ? 245.657 192.404 225.365 1.00 76.81 34 HIS L O 1
ATOM 1181 N N . TRP B 2 54 ? 247.835 192.162 225.899 1.00 59.30 35 TRP L N 1
ATOM 1182 C CA . TRP B 2 54 ? 247.870 190.715 225.717 1.00 53.64 35 TRP L CA 1
ATOM 1183 C C . TRP B 2 54 ? 248.300 190.030 227.006 1.00 54.35 35 TRP L C 1
ATOM 1184 O O . TRP B 2 54 ? 249.218 190.494 227.689 1.00 52.18 35 TRP L O 1
ATOM 1195 N N . TYR B 2 55 ? 247.642 188.914 227.328 1.00 52.15 36 TYR L N 1
ATOM 1196 C CA . TYR B 2 55 ? 247.917 188.158 228.544 1.00 46.48 36 TYR L CA 1
ATOM 1197 C C . TYR B 2 55 ? 248.089 186.679 228.224 1.00 44.38 36 TYR L C 1
ATOM 1198 O O . TYR B 2 55 ? 247.500 186.159 227.273 1.00 43.65 36 TYR L O 1
ATOM 1207 N N . GLN B 2 56 ? 248.889 186.005 229.050 1.00 43.21 37 GLN L N 1
ATOM 1208 C CA . GLN B 2 56 ? 249.206 184.591 228.890 1.00 47.23 37 GLN L CA 1
ATOM 1209 C C . GLN B 2 56 ? 248.849 183.835 230.162 1.00 46.65 37 GLN L C 1
ATOM 1210 O O . GLN B 2 56 ? 249.231 184.249 231.259 1.00 49.54 37 GLN L O 1
ATOM 1216 N N . GLN B 2 57 ? 248.132 182.722 230.011 1.00 46.25 38 GLN L N 1
ATOM 1217 C CA . GLN B 2 57 ? 247.719 181.883 231.130 1.00 45.02 38 GLN L CA 1
ATOM 1218 C C . GLN B 2 57 ? 248.365 180.510 231.005 1.00 43.74 38 GLN L C 1
ATOM 1219 O O . GLN B 2 57 ? 248.168 179.814 230.001 1.00 43.15 38 GLN L O 1
ATOM 1225 N N . LYS B 2 58 ? 249.116 180.126 232.038 1.00 45.46 39 LYS L N 1
ATOM 1226 C CA . LYS B 2 58 ? 249.788 178.840 232.097 1.00 50.40 39 LYS L CA 1
ATOM 1227 C C . LYS B 2 58 ? 248.799 177.732 232.459 1.00 53.94 39 LYS L C 1
ATOM 1228 O O . LYS B 2 58 ? 247.715 178.004 232.981 1.00 54.55 39 LYS L O 1
ATOM 1234 N N . PRO B 2 59 ? 249.147 176.470 232.178 1.00 56.28 40 PRO L N 1
ATOM 1235 C CA . PRO B 2 59 ? 248.257 175.364 232.575 1.00 54.06 40 PRO L CA 1
ATOM 1236 C C . PRO B 2 59 ? 248.001 175.274 234.072 1.00 56.26 40 PRO L C 1
ATOM 1237 O O . PRO B 2 59 ? 246.942 174.777 234.475 1.00 55.85 40 PRO L O 1
ATOM 1241 N N . ASP B 2 60 ? 248.930 175.733 234.912 1.00 56.10 41 ASP L N 1
ATOM 1242 C CA . ASP B 2 60 ? 248.725 175.674 236.354 1.00 52.57 41 ASP L CA 1
ATOM 1243 C C . ASP B 2 60 ? 247.807 176.773 236.880 1.00 55.66 41 ASP L C 1
ATOM 1244 O O . ASP B 2 60 ? 247.368 176.688 238.032 1.00 56.71 41 ASP L O 1
ATOM 1249 N N . GLY B 2 61 ? 247.511 177.794 236.080 1.00 52.42 42 GLY L N 1
ATOM 1250 C CA . GLY B 2 61 ? 246.569 178.825 236.463 1.00 52.55 42 GLY L CA 1
ATOM 1251 C C . GLY B 2 61 ? 247.140 180.206 236.713 1.00 50.28 42 GLY L C 1
ATOM 1252 O O . GLY B 2 61 ? 246.399 181.081 237.175 1.00 53.05 42 GLY L O 1
ATOM 1253 N N . THR B 2 62 ? 248.418 180.436 236.433 1.00 44.81 43 THR L N 1
ATOM 1254 C CA . THR B 2 62 ? 249.012 181.752 236.610 1.00 50.15 43 THR L CA 1
ATOM 1255 C C . THR B 2 62 ? 248.825 182.596 235.355 1.00 52.93 43 THR L C 1
ATOM 1256 O O . THR B 2 62 ? 248.787 182.079 234.237 1.00 53.26 43 THR L O 1
ATOM 1260 N N . VAL B 2 63 ? 248.706 183.908 235.554 1.00 49.12 44 VAL L N 1
ATOM 1261 C CA . VAL B 2 63 ? 248.487 184.864 234.475 1.00 46.09 44 VAL L CA 1
ATOM 1262 C C . VAL B 2 63 ? 249.639 185.859 234.465 1.00 40.51 44 VAL L C 1
ATOM 1263 O O . VAL B 2 63 ? 250.070 186.332 235.521 1.00 42.46 44 VAL L O 1
ATOM 1267 N N . ASN B 2 64 ? 250.138 186.170 233.270 1.00 50.09 45 ASN L N 1
ATOM 1268 C CA . ASN B 2 64 ? 251.224 187.122 233.091 1.00 48.53 45 ASN L CA 1
ATOM 1269 C C . ASN B 2 64 ? 250.876 188.106 231.983 1.00 44.89 45 ASN L C 1
ATOM 1270 O O . ASN B 2 64 ? 250.133 187.784 231.054 1.00 49.39 45 ASN L O 1
ATOM 1275 N N . LEU B 2 65 ? 251.435 189.309 232.088 1.00 60.51 46 LEU L N 1
ATOM 1276 C CA . LEU B 2 65 ? 251.277 190.339 231.069 1.00 63.71 46 LEU L CA 1
ATOM 1277 C C . LEU B 2 65 ? 252.461 190.300 230.111 1.00 63.74 46 LEU L C 1
ATOM 1278 O O . LEU B 2 65 ? 253.615 190.273 230.545 1.00 67.05 46 LEU L O 1
ATOM 1283 N N . LEU B 2 66 ? 252.172 190.300 228.810 1.00 68.31 47 LEU L N 1
ATOM 1284 C CA . LEU B 2 66 ? 253.206 190.260 227.784 1.00 70.97 47 LEU L CA 1
ATOM 1285 C C . LEU B 2 66 ? 253.378 191.598 227.076 1.00 74.48 47 LEU L C 1
ATOM 1286 O O . LEU B 2 66 ? 254.472 192.165 227.082 1.00 75.33 47 LEU L O 1
ATOM 1291 N N . ILE B 2 67 ? 252.315 192.123 226.469 1.00 85.47 48 ILE L N 1
ATOM 1292 C CA . ILE B 2 67 ? 252.376 193.317 225.636 1.00 83.05 48 ILE L CA 1
ATOM 1293 C C . ILE B 2 67 ? 251.291 194.281 226.089 1.00 85.36 48 ILE L C 1
ATOM 1294 O O . ILE B 2 67 ? 250.144 193.876 226.304 1.00 85.54 48 ILE L O 1
ATOM 1299 N N . PHE B 2 68 ? 251.648 195.555 226.232 1.00 122.32 49 PHE L N 1
ATOM 1300 C CA . PHE B 2 68 ? 250.680 196.600 226.526 1.00 124.45 49 PHE L CA 1
ATOM 1301 C C . PHE B 2 68 ? 250.860 197.750 225.545 1.00 127.70 49 PHE L C 1
ATOM 1302 O O . PHE B 2 68 ? 251.964 197.997 225.054 1.00 130.52 49 PHE L O 1
ATOM 1310 N N . TYR B 2 69 ? 249.752 198.438 225.257 1.00 127.13 50 TYR L N 1
ATOM 1311 C CA . TYR B 2 69 ? 249.709 199.545 224.295 1.00 126.90 50 TYR L CA 1
ATOM 1312 C C . TYR B 2 69 ? 250.187 199.114 222.910 1.00 132.45 50 TYR L C 1
ATOM 1313 O O . TYR B 2 69 ? 250.845 199.881 222.203 1.00 135.13 50 TYR L O 1
ATOM 1322 N N . THR B 2 70 ? 249.898 197.859 222.560 1.00 126.79 51 THR L N 1
ATOM 1323 C CA . THR B 2 70 ? 249.970 197.280 221.219 1.00 124.08 51 THR L CA 1
ATOM 1324 C C . THR B 2 70 ? 251.391 197.037 220.712 1.00 121.93 51 THR L C 1
ATOM 1325 O O . THR B 2 70 ? 251.583 196.271 219.763 1.00 134.01 51 THR L O 1
ATOM 1329 N N . SER B 2 71 ? 252.406 197.618 221.347 1.00 122.14 52 SER L N 1
ATOM 1330 C CA . SER B 2 71 ? 253.761 197.403 220.858 1.00 126.25 52 SER L CA 1
ATOM 1331 C C . SER B 2 71 ? 254.844 197.361 221.925 1.00 136.31 52 SER L C 1
ATOM 1332 O O . SER B 2 71 ? 256.014 197.194 221.570 1.00 143.98 52 SER L O 1
ATOM 1335 N N . ARG B 2 72 ? 254.512 197.485 223.205 1.00 138.39 53 ARG L N 1
ATOM 1336 C CA . ARG B 2 72 ? 255.511 197.675 224.247 1.00 140.09 53 ARG L CA 1
ATOM 1337 C C . ARG B 2 72 ? 255.664 196.401 225.064 1.00 141.18 53 ARG L C 1
ATOM 1338 O O . ARG B 2 72 ? 254.669 195.814 225.502 1.00 141.21 53 ARG L O 1
ATOM 1346 N N . LEU B 2 73 ? 256.908 195.980 225.265 1.00 149.68 54 LEU L N 1
ATOM 1347 C CA . LEU B 2 73 ? 257.205 194.760 225.997 1.00 156.02 54 LEU L CA 1
ATOM 1348 C C . LEU B 2 73 ? 257.298 195.041 227.489 1.00 156.05 54 LEU L C 1
ATOM 1349 O O . LEU B 2 73 ? 257.928 196.013 227.914 1.00 153.13 54 LEU L O 1
ATOM 1354 N N . HIS B 2 74 ? 256.663 194.182 228.280 1.00 151.02 55 HIS L N 1
ATOM 1355 C CA . HIS B 2 74 ? 256.758 194.278 229.726 1.00 147.13 55 HIS L CA 1
ATOM 1356 C C . HIS B 2 74 ? 258.154 193.866 230.187 1.00 154.03 55 HIS L C 1
ATOM 1357 O O . HIS B 2 74 ? 258.884 193.156 229.492 1.00 158.94 55 HIS L O 1
ATOM 1364 N N . SER B 2 75 ? 258.527 194.339 231.374 1.00 161.61 56 SER L N 1
ATOM 1365 C CA . SER B 2 75 ? 259.859 194.076 231.904 1.00 164.29 56 SER L CA 1
ATOM 1366 C C . SER B 2 75 ? 260.051 192.590 232.180 1.00 165.41 56 SER L C 1
ATOM 1367 O O . SER B 2 75 ? 259.196 191.941 232.790 1.00 170.17 56 SER L O 1
ATOM 1370 N N . GLY B 2 76 ? 261.184 192.053 231.729 1.00 127.60 57 GLY L N 1
ATOM 1371 C CA . GLY B 2 76 ? 261.503 190.654 231.900 1.00 126.91 57 GLY L CA 1
ATOM 1372 C C . GLY B 2 76 ? 260.982 189.737 230.815 1.00 126.51 57 GLY L C 1
ATOM 1373 O O . GLY B 2 76 ? 261.322 188.547 230.817 1.00 126.94 57 GLY L O 1
ATOM 1374 N N . VAL B 2 77 ? 260.173 190.243 229.896 1.00 115.13 58 VAL L N 1
ATOM 1375 C CA . VAL B 2 77 ? 259.632 189.415 228.816 1.00 113.73 58 VAL L CA 1
ATOM 1376 C C . VAL B 2 77 ? 260.700 189.251 227.739 1.00 113.50 58 VAL L C 1
ATOM 1377 O O . VAL B 2 77 ? 261.333 190.247 227.352 1.00 114.66 58 VAL L O 1
ATOM 1381 N N . PRO B 2 78 ? 260.943 188.035 227.250 1.00 98.94 59 PRO L N 1
ATOM 1382 C CA . PRO B 2 78 ? 261.908 187.858 226.159 1.00 97.34 59 PRO L CA 1
ATOM 1383 C C . PRO B 2 78 ? 261.454 188.564 224.890 1.00 97.48 59 PRO L C 1
ATOM 1384 O O . PRO B 2 78 ? 260.260 188.744 224.644 1.00 98.68 59 PRO L O 1
ATOM 1388 N N . SER B 2 79 ? 262.431 188.958 224.073 1.00 88.97 60 SER L N 1
ATOM 1389 C CA . SER B 2 79 ? 262.205 189.661 222.809 1.00 88.06 60 SER L CA 1
ATOM 1390 C C . SER B 2 79 ? 261.618 188.769 221.718 1.00 87.96 60 SER L C 1
ATOM 1391 O O . SER B 2 79 ? 261.525 189.203 220.562 1.00 86.05 60 SER L O 1
ATOM 1394 N N . ARG B 2 80 ? 261.236 187.540 222.068 1.00 78.52 61 ARG L N 1
ATOM 1395 C CA . ARG B 2 80 ? 260.651 186.623 221.099 1.00 75.02 61 ARG L CA 1
ATOM 1396 C C . ARG B 2 80 ? 259.267 187.076 220.648 1.00 76.29 61 ARG L C 1
ATOM 1397 O O . ARG B 2 80 ? 258.869 186.804 219.510 1.00 75.65 61 ARG L O 1
ATOM 1405 N N . PHE B 2 81 ? 258.527 187.764 221.515 1.00 75.93 62 PHE L N 1
ATOM 1406 C CA . PHE B 2 81 ? 257.163 188.180 221.222 1.00 73.68 62 PHE L CA 1
ATOM 1407 C C . PHE B 2 81 ? 257.146 189.555 220.567 1.00 71.29 62 PHE L C 1
ATOM 1408 O O . PHE B 2 81 ? 258.004 190.396 220.843 1.00 75.28 62 PHE L O 1
ATOM 1416 N N . SER B 2 82 ? 256.156 189.781 219.705 1.00 67.66 63 SER L N 1
ATOM 1417 C CA . SER B 2 82 ? 255.959 191.097 219.114 1.00 68.65 63 SER L CA 1
ATOM 1418 C C . SER B 2 82 ? 254.474 191.300 218.854 1.00 70.89 63 SER L C 1
ATOM 1419 O O . SER B 2 82 ? 253.706 190.342 218.775 1.00 75.09 63 SER L O 1
ATOM 1422 N N . GLY B 2 83 ? 254.075 192.557 218.728 1.00 74.21 64 GLY L N 1
ATOM 1423 C CA . GLY B 2 83 ? 252.677 192.883 218.511 1.00 72.95 64 GLY L CA 1
ATOM 1424 C C . GLY B 2 83 ? 252.528 194.021 217.526 1.00 72.09 64 GLY L C 1
ATOM 1425 O O . GLY B 2 83 ? 253.389 194.897 217.423 1.00 72.42 64 GLY L O 1
ATOM 1426 N N . SER B 2 84 ? 251.412 194.003 216.801 1.00 79.38 65 SER L N 1
ATOM 1427 C CA . SER B 2 84 ? 251.163 195.024 215.792 1.00 76.20 65 SER L CA 1
ATOM 1428 C C . SER B 2 84 ? 249.666 195.144 215.560 1.00 77.44 65 SER L C 1
ATOM 1429 O O . SER B 2 84 ? 248.870 194.396 216.129 1.00 85.52 65 SER L O 1
ATOM 1432 N N . GLY B 2 85 ? 249.295 196.094 214.721 1.00 77.97 66 GLY L N 1
ATOM 1433 C CA . GLY B 2 85 ? 247.915 196.265 214.307 1.00 80.57 66 GLY L CA 1
ATOM 1434 C C . GLY B 2 85 ? 247.440 197.691 214.501 1.00 81.04 66 GLY L C 1
ATOM 1435 O O . GLY B 2 85 ? 248.115 198.530 215.096 1.00 79.51 66 GLY L O 1
ATOM 1436 N N . SER B 2 86 ? 246.240 197.964 213.994 1.00 90.72 67 SER L N 1
ATOM 1437 C CA . SER B 2 86 ? 245.645 199.289 214.098 1.00 90.20 67 SER L CA 1
ATOM 1438 C C . SER B 2 86 ? 244.157 199.192 213.799 1.00 90.43 67 SER L C 1
ATOM 1439 O O . SER B 2 86 ? 243.646 198.133 213.418 1.00 91.13 67 SER L O 1
ATOM 1442 N N . GLY B 2 87 ? 243.470 200.317 213.984 1.00 100.21 68 GLY L N 1
ATOM 1443 C CA . GLY B 2 87 ? 242.050 200.403 213.705 1.00 102.64 68 GLY L CA 1
ATOM 1444 C C . GLY B 2 87 ? 241.221 199.480 214.570 1.00 105.81 68 GLY L C 1
ATOM 1445 O O . GLY B 2 87 ? 241.045 199.723 215.767 1.00 105.26 68 GLY L O 1
ATOM 1446 N N . THR B 2 88 ? 240.694 198.417 213.963 1.00 110.79 69 THR L N 1
ATOM 1447 C CA . THR B 2 88 ? 239.962 197.385 214.686 1.00 107.54 69 THR L CA 1
ATOM 1448 C C . THR B 2 88 ? 240.582 196.003 214.522 1.00 105.91 69 THR L C 1
ATOM 1449 O O . THR B 2 88 ? 239.945 195.008 214.884 1.00 106.26 69 THR L O 1
ATOM 1453 N N . ASP B 2 89 ? 241.800 195.906 213.988 1.00 95.67 70 ASP L N 1
ATOM 1454 C CA . ASP B 2 89 ? 242.448 194.617 213.779 1.00 96.43 70 ASP L CA 1
ATOM 1455 C C . ASP B 2 89 ? 243.837 194.637 214.395 1.00 94.86 70 ASP L C 1
ATOM 1456 O O . ASP B 2 89 ? 244.643 195.518 214.080 1.00 97.49 70 ASP L O 1
ATOM 1461 N N . TYR B 2 90 ? 244.127 193.656 215.251 1.00 83.74 71 TYR L N 1
ATOM 1462 C CA . TYR B 2 90 ? 245.418 193.595 215.917 1.00 80.63 71 TYR L CA 1
ATOM 1463 C C . TYR B 2 90 ? 245.928 192.163 215.890 1.00 80.89 71 TYR L C 1
ATOM 1464 O O . TYR B 2 90 ? 245.155 191.212 215.761 1.00 87.95 71 TYR L O 1
ATOM 1473 N N . SER B 2 91 ? 247.245 192.011 216.015 1.00 68.78 72 SER L N 1
ATOM 1474 C CA . SER B 2 91 ? 247.850 190.691 215.939 1.00 69.69 72 SER L CA 1
ATOM 1475 C C . SER B 2 91 ? 249.056 190.609 216.862 1.00 69.34 72 SER L C 1
ATOM 1476 O O . SER B 2 91 ? 249.726 191.606 217.150 1.00 73.44 72 SER L O 1
ATOM 1479 N N . LEU B 2 92 ? 249.319 189.386 217.315 1.00 63.67 73 LEU L N 1
ATOM 1480 C CA . LEU B 2 92 ? 250.471 189.039 218.132 1.00 65.88 73 LEU L CA 1
ATOM 1481 C C . LEU B 2 92 ? 251.261 187.950 217.420 1.00 68.64 73 LEU L C 1
ATOM 1482 O O . LEU B 2 92 ? 250.680 187.002 216.884 1.00 70.91 73 LEU L O 1
ATOM 1487 N N . THR B 2 93 ? 252.584 188.085 217.404 1.00 67.88 74 THR L N 1
ATOM 1488 C CA . THR B 2 93 ? 253.450 187.183 216.658 1.00 67.01 74 THR L CA 1
ATOM 1489 C C . THR B 2 93 ? 254.519 186.619 217.580 1.00 67.76 74 THR L C 1
ATOM 1490 O O . THR B 2 93 ? 255.177 187.369 218.312 1.00 69.58 74 THR L O 1
ATOM 1494 N N . ILE B 2 94 ? 254.688 185.298 217.542 1.00 69.37 75 ILE L N 1
ATOM 1495 C CA . ILE B 2 94 ? 255.727 184.609 218.297 1.00 69.57 75 ILE L CA 1
ATOM 1496 C C . ILE B 2 94 ? 256.562 183.789 217.323 1.00 70.99 75 ILE L C 1
ATOM 1497 O O . ILE B 2 94 ? 256.022 183.012 216.530 1.00 75.18 75 ILE L O 1
ATOM 1502 N N . SER B 2 95 ? 257.878 183.971 217.377 1.00 71.21 76 SER L N 1
ATOM 1503 C CA . SER B 2 95 ? 258.804 183.304 216.475 1.00 74.57 76 SER L CA 1
ATOM 1504 C C . SER B 2 95 ? 259.530 182.184 217.208 1.00 77.15 76 SER L C 1
ATOM 1505 O O . SER B 2 95 ? 259.741 182.261 218.420 1.00 77.31 76 SER L O 1
ATOM 1508 N N . ASN B 2 96 ? 259.880 181.139 216.448 1.00 75.77 77 ASN L N 1
ATOM 1509 C CA . ASN B 2 96 ? 260.700 180.000 216.895 1.00 75.03 77 ASN L CA 1
ATOM 1510 C C . ASN B 2 96 ? 260.373 179.528 218.318 1.00 72.56 77 ASN L C 1
ATOM 1511 O O . ASN B 2 96 ? 261.246 179.340 219.166 1.00 72.91 77 ASN L O 1
ATOM 1516 N N . LEU B 2 97 ? 259.091 179.233 218.530 1.00 71.23 78 LEU L N 1
ATOM 1517 C CA . LEU B 2 97 ? 258.559 178.954 219.859 1.00 73.23 78 LEU L CA 1
ATOM 1518 C C . LEU B 2 97 ? 259.243 177.752 220.506 1.00 70.97 78 LEU L C 1
ATOM 1519 O O . LEU B 2 97 ? 259.631 176.790 219.839 1.00 73.00 78 LEU L O 1
ATOM 1524 N N . GLU B 2 98 ? 259.405 177.833 221.825 1.00 69.91 79 GLU L N 1
ATOM 1525 C CA . GLU B 2 98 ? 259.992 176.790 222.651 1.00 68.99 79 GLU L CA 1
ATOM 1526 C C . GLU B 2 98 ? 258.896 175.929 223.274 1.00 72.19 79 GLU L C 1
ATOM 1527 O O . GLU B 2 98 ? 257.716 176.024 222.916 1.00 76.18 79 GLU L O 1
ATOM 1533 N N . GLN B 2 99 ? 259.299 175.075 224.218 1.00 71.45 80 GLN L N 1
ATOM 1534 C CA . GLN B 2 99 ? 258.353 174.190 224.889 1.00 71.54 80 GLN L CA 1
ATOM 1535 C C . GLN B 2 99 ? 257.516 174.930 225.926 1.00 73.64 80 GLN L C 1
ATOM 1536 O O . GLN B 2 99 ? 256.387 174.521 226.216 1.00 72.62 80 GLN L O 1
ATOM 1542 N N . GLU B 2 100 ? 258.039 176.017 226.488 1.00 72.80 81 GLU L N 1
ATOM 1543 C CA . GLU B 2 100 ? 257.334 176.747 227.534 1.00 69.82 81 GLU L CA 1
ATOM 1544 C C . GLU B 2 100 ? 256.335 177.761 226.990 1.00 70.29 81 GLU L C 1
ATOM 1545 O O . GLU B 2 100 ? 255.730 178.491 227.781 1.00 72.27 81 GLU L O 1
ATOM 1551 N N . ASP B 2 101 ? 256.148 177.829 225.675 1.00 63.92 82 ASP L N 1
ATOM 1552 C CA . ASP B 2 101 ? 255.200 178.751 225.068 1.00 64.23 82 ASP L CA 1
ATOM 1553 C C . ASP B 2 101 ? 253.826 178.129 224.851 1.00 67.46 82 ASP L C 1
ATOM 1554 O O . ASP B 2 101 ? 252.987 178.733 224.176 1.00 69.42 82 ASP L O 1
ATOM 1559 N N . ILE B 2 102 ? 253.579 176.941 225.396 1.00 63.75 83 ILE L N 1
ATOM 1560 C CA . ILE B 2 102 ? 252.276 176.291 225.277 1.00 62.55 83 ILE L CA 1
ATOM 1561 C C . ILE B 2 102 ? 251.397 176.793 226.419 1.00 62.19 83 ILE L C 1
ATOM 1562 O O . ILE B 2 102 ? 251.602 176.428 227.579 1.00 64.91 83 ILE L O 1
ATOM 1567 N N . ALA B 2 103 ? 250.416 177.627 226.091 1.00 52.71 84 ALA L N 1
ATOM 1568 C CA . ALA B 2 103 ? 249.593 178.304 227.086 1.00 46.85 84 ALA L CA 1
ATOM 1569 C C . ALA B 2 103 ? 248.332 178.816 226.397 1.00 47.37 84 ALA L C 1
ATOM 1570 O O . ALA B 2 103 ? 248.030 178.435 225.262 1.00 46.05 84 ALA L O 1
ATOM 1572 N N . THR B 2 104 ? 247.586 179.677 227.089 1.00 53.95 85 THR L N 1
ATOM 1573 C CA . THR B 2 104 ? 246.406 180.327 226.527 1.00 48.17 85 THR L CA 1
ATOM 1574 C C . THR B 2 104 ? 246.656 181.827 226.435 1.00 48.04 85 THR L C 1
ATOM 1575 O O . THR B 2 104 ? 247.333 182.399 227.290 1.00 52.81 85 THR L O 1
ATOM 1579 N N . TYR B 2 105 ? 246.120 182.467 225.396 1.00 49.79 86 TYR L N 1
ATOM 1580 C CA . TYR B 2 105 ? 246.400 183.870 225.115 1.00 47.11 86 TYR L CA 1
ATOM 1581 C C . TYR B 2 105 ? 245.105 184.665 225.015 1.00 45.27 86 TYR L C 1
ATOM 1582 O O . TYR B 2 105 ? 244.172 184.252 224.320 1.00 49.73 86 TYR L O 1
ATOM 1591 N N . PHE B 2 106 ? 245.061 185.811 225.699 1.00 50.03 87 PHE L N 1
ATOM 1592 C CA . PHE B 2 106 ? 243.879 186.663 225.753 1.00 52.00 87 PHE L CA 1
ATOM 1593 C C . PHE B 2 106 ? 244.232 188.082 225.329 1.00 50.47 87 PHE L C 1
ATOM 1594 O O . PHE B 2 106 ? 245.336 188.563 225.593 1.00 55.70 87 PHE L O 1
ATOM 1602 N N . CYS B 2 107 ? 243.277 188.757 224.687 1.00 60.10 88 CYS L N 1
ATOM 1603 C CA . CYS B 2 107 ? 243.404 190.166 224.335 1.00 59.56 88 CYS L CA 1
ATOM 1604 C C . CYS B 2 107 ? 242.359 190.981 225.088 1.00 67.37 88 CYS L C 1
ATOM 1605 O O . CYS B 2 107 ? 241.205 190.564 225.213 1.00 69.92 88 CYS L O 1
ATOM 1608 N N . GLN B 2 108 ? 242.776 192.139 225.602 1.00 121.47 89 GLN L N 1
ATOM 1609 C CA . GLN B 2 108 ? 241.931 192.998 226.423 1.00 119.42 89 GLN L CA 1
ATOM 1610 C C . GLN B 2 108 ? 241.976 194.426 225.896 1.00 122.08 89 GLN L C 1
ATOM 1611 O O . GLN B 2 108 ? 243.041 194.909 225.500 1.00 117.38 89 GLN L O 1
ATOM 1617 N N . GLN B 2 109 ? 240.825 195.096 225.891 1.00 102.42 90 GLN L N 1
ATOM 1618 C CA . GLN B 2 109 ? 240.728 196.490 225.484 1.00 109.03 90 GLN L CA 1
ATOM 1619 C C . GLN B 2 109 ? 240.591 197.393 226.706 1.00 117.43 90 GLN L C 1
ATOM 1620 O O . GLN B 2 109 ? 240.000 197.016 227.720 1.00 117.41 90 GLN L O 1
ATOM 1626 N N . GLY B 2 110 ? 241.159 198.592 226.600 1.00 109.26 91 GLY L N 1
ATOM 1627 C CA . GLY B 2 110 ? 241.159 199.536 227.700 1.00 109.95 91 GLY L CA 1
ATOM 1628 C C . GLY B 2 110 ? 240.727 200.935 227.314 1.00 120.26 91 GLY L C 1
ATOM 1629 O O . GLY B 2 110 ? 241.293 201.918 227.799 1.00 117.94 91 GLY L O 1
ATOM 1630 N N . ASN B 2 111 ? 239.731 201.043 226.437 1.00 116.11 92 ASN L N 1
ATOM 1631 C CA . ASN B 2 111 ? 239.286 202.336 225.933 1.00 105.98 92 ASN L CA 1
ATOM 1632 C C . ASN B 2 111 ? 238.019 202.852 226.601 1.00 116.07 92 ASN L C 1
ATOM 1633 O O . ASN B 2 111 ? 237.868 204.069 226.750 1.00 116.09 92 ASN L O 1
ATOM 1638 N N . THR B 2 112 ? 237.105 201.972 227.006 1.00 127.96 93 THR L N 1
ATOM 1639 C CA . THR B 2 112 ? 235.819 202.400 227.540 1.00 131.85 93 THR L CA 1
ATOM 1640 C C . THR B 2 112 ? 235.386 201.451 228.648 1.00 131.79 93 THR L C 1
ATOM 1641 O O . THR B 2 112 ? 235.555 200.236 228.533 1.00 129.60 93 THR L O 1
ATOM 1645 N N . LEU B 2 113 ? 234.832 202.014 229.719 1.00 126.63 94 LEU L N 1
ATOM 1646 C CA . LEU B 2 113 ? 234.260 201.193 230.775 1.00 121.03 94 LEU L CA 1
ATOM 1647 C C . LEU B 2 113 ? 232.944 200.575 230.305 1.00 120.37 94 LEU L C 1
ATOM 1648 O O . LEU B 2 113 ? 232.156 201.236 229.623 1.00 129.69 94 LEU L O 1
ATOM 1653 N N . PRO B 2 114 ? 232.670 199.312 230.658 1.00 100.12 95 PRO L N 1
ATOM 1654 C CA . PRO B 2 114 ? 233.507 198.381 231.428 1.00 94.74 95 PRO L CA 1
ATOM 1655 C C . PRO B 2 114 ? 234.571 197.694 230.578 1.00 104.55 95 PRO L C 1
ATOM 1656 O O . PRO B 2 114 ? 234.440 197.599 229.363 1.00 104.31 95 PRO L O 1
ATOM 1660 N N . ARG B 2 115 ? 235.638 197.206 231.205 1.00 95.98 96 ARG L N 1
ATOM 1661 C CA . ARG B 2 115 ? 236.695 196.515 230.480 1.00 75.61 96 ARG L CA 1
ATOM 1662 C C . ARG B 2 115 ? 236.247 195.114 230.081 1.00 76.06 96 ARG L C 1
ATOM 1663 O O . ARG B 2 115 ? 235.587 194.414 230.852 1.00 94.48 96 ARG L O 1
ATOM 1671 N N . THR B 2 116 ? 236.609 194.706 228.866 1.00 65.85 97 THR L N 1
ATOM 1672 C CA . THR B 2 116 ? 236.188 193.426 228.314 1.00 73.55 97 THR L CA 1
ATOM 1673 C C . THR B 2 116 ? 237.397 192.641 227.826 1.00 70.97 97 THR L C 1
ATOM 1674 O O . THR B 2 116 ? 238.412 193.216 227.426 1.00 70.27 97 THR L O 1
ATOM 1678 N N . PHE B 2 117 ? 237.273 191.317 227.862 1.00 59.98 98 PHE L N 1
ATOM 1679 C CA . PHE B 2 117 ? 238.336 190.401 227.481 1.00 57.95 98 PHE L CA 1
ATOM 1680 C C . PHE B 2 117 ? 237.912 189.586 226.266 1.00 55.68 98 PHE L C 1
ATOM 1681 O O . PHE B 2 117 ? 236.731 189.516 225.918 1.00 56.84 98 PHE L O 1
ATOM 1689 N N . GLY B 2 118 ? 238.899 188.972 225.615 1.00 60.70 99 GLY L N 1
ATOM 1690 C CA . GLY B 2 118 ? 238.648 188.119 224.474 1.00 51.75 99 GLY L CA 1
ATOM 1691 C C . GLY B 2 118 ? 238.342 186.686 224.869 1.00 57.81 99 GLY L C 1
ATOM 1692 O O . GLY B 2 118 ? 238.413 186.292 226.032 1.00 61.20 99 GLY L O 1
ATOM 1693 N N . GLY B 2 119 ? 237.991 185.888 223.857 1.00 57.53 100 GLY L N 1
ATOM 1694 C CA . GLY B 2 119 ? 237.627 184.503 224.101 1.00 55.39 100 GLY L CA 1
ATOM 1695 C C . GLY B 2 119 ? 238.775 183.617 224.534 1.00 55.45 100 GLY L C 1
ATOM 1696 O O . GLY B 2 119 ? 238.610 182.785 225.431 1.00 57.34 100 GLY L O 1
ATOM 1697 N N . GLY B 2 120 ? 239.937 183.776 223.925 1.00 52.53 101 GLY L N 1
ATOM 1698 C CA . GLY B 2 120 ? 241.081 182.942 224.235 1.00 48.08 101 GLY L CA 1
ATOM 1699 C C . GLY B 2 120 ? 241.421 181.993 223.101 1.00 51.65 101 GLY L C 1
ATOM 1700 O O . GLY B 2 120 ? 240.548 181.498 222.379 1.00 61.52 101 GLY L O 1
ATOM 1701 N N . THR B 2 121 ? 242.717 181.738 222.933 1.00 51.14 102 THR L N 1
ATOM 1702 C CA . THR B 2 121 ? 243.222 180.844 221.900 1.00 50.98 102 THR L CA 1
ATOM 1703 C C . THR B 2 121 ? 244.268 179.926 222.512 1.00 55.25 102 THR L C 1
ATOM 1704 O O . THR B 2 121 ? 245.187 180.396 223.190 1.00 55.66 102 THR L O 1
ATOM 1708 N N . LYS B 2 122 ? 244.133 178.626 222.267 1.00 58.68 103 LYS L N 1
ATOM 1709 C CA . LYS B 2 122 ? 245.009 177.618 222.844 1.00 58.07 103 LYS L CA 1
ATOM 1710 C C . LYS B 2 122 ? 245.989 177.103 221.799 1.00 57.95 103 LYS L C 1
ATOM 1711 O O . LYS B 2 122 ? 245.613 176.853 220.650 1.00 59.61 103 LYS L O 1
ATOM 1717 N N . LEU B 2 123 ? 247.246 176.952 222.203 1.00 60.88 104 LEU L N 1
ATOM 1718 C CA . LEU B 2 123 ? 248.296 176.411 221.354 1.00 61.15 104 LEU L CA 1
ATOM 1719 C C . LEU B 2 123 ? 248.608 174.979 221.765 1.00 63.37 104 LEU L C 1
ATOM 1720 O O . LEU B 2 123 ? 248.469 174.608 222.934 1.00 63.71 104 LEU L O 1
ATOM 1725 N N . GLU B 2 124 ? 249.028 174.174 220.792 1.00 68.75 105 GLU L N 1
ATOM 1726 C CA . GLU B 2 124 ? 249.362 172.779 221.044 1.00 66.35 105 GLU L CA 1
ATOM 1727 C C . GLU B 2 124 ? 250.386 172.312 220.019 1.00 66.64 105 GLU L C 1
ATOM 1728 O O . GLU B 2 124 ? 250.490 172.861 218.920 1.00 65.56 105 GLU L O 1
ATOM 1734 N N . ILE B 2 125 ? 251.145 171.287 220.395 1.00 65.22 106 ILE L N 1
ATOM 1735 C CA . ILE B 2 125 ? 252.189 170.745 219.531 1.00 64.29 106 ILE L CA 1
ATOM 1736 C C . ILE B 2 125 ? 251.670 169.543 218.750 1.00 66.63 106 ILE L C 1
ATOM 1737 O O . ILE B 2 125 ? 251.872 169.442 217.540 1.00 65.16 106 ILE L O 1
ATOM 1742 N N . ILE C 3 27 ? 223.136 212.594 262.418 1.00 44.85 27 ILE A N 1
ATOM 1743 C CA . ILE C 3 27 ? 222.065 212.591 263.406 1.00 43.58 27 ILE A CA 1
ATOM 1744 C C . ILE C 3 27 ? 221.539 214.001 263.628 1.00 42.04 27 ILE A C 1
ATOM 1745 O O . ILE C 3 27 ? 221.384 214.444 264.765 1.00 45.50 27 ILE A O 1
ATOM 1750 N N . LEU C 3 28 ? 221.267 214.705 262.533 1.00 36.69 28 LEU A N 1
ATOM 1751 C CA . LEU C 3 28 ? 220.728 216.053 262.628 1.00 32.31 28 LEU A CA 1
ATOM 1752 C C . LEU C 3 28 ? 219.282 216.019 263.106 1.00 35.72 28 LEU A C 1
ATOM 1753 O O . LEU C 3 28 ? 218.491 215.172 262.684 1.00 41.99 28 LEU A O 1
ATOM 1758 N N . HIS C 3 29 ? 218.941 216.947 263.996 1.00 36.20 29 HIS A N 1
ATOM 1759 C CA . HIS C 3 29 ? 217.593 217.063 264.550 1.00 30.54 29 HIS A CA 1
ATOM 1760 C C . HIS C 3 29 ? 216.835 218.091 263.715 1.00 36.49 29 HIS A C 1
ATOM 1761 O O . HIS C 3 29 ? 216.862 219.288 263.995 1.00 38.07 29 HIS A O 1
ATOM 1768 N N . TYR C 3 30 ? 216.143 217.606 262.681 1.00 32.95 30 TYR A N 1
ATOM 1769 C CA . TYR C 3 30 ? 215.525 218.500 261.706 1.00 24.52 30 TYR A CA 1
ATOM 1770 C C . TYR C 3 30 ? 214.348 219.267 262.299 1.00 29.93 30 TYR A C 1
ATOM 1771 O O . TYR C 3 30 ? 214.106 220.422 261.927 1.00 39.24 30 TYR A O 1
ATOM 1780 N N . GLU C 3 31 ? 213.597 218.639 263.208 1.00 31.64 31 GLU A N 1
ATOM 1781 C CA . GLU C 3 31 ? 212.413 219.286 263.767 1.00 30.71 31 GLU A CA 1
ATOM 1782 C C . GLU C 3 31 ? 212.777 220.527 264.572 1.00 37.21 31 GLU A C 1
ATOM 1783 O O . GLU C 3 31 ? 212.126 221.570 264.445 1.00 39.65 31 GLU A O 1
ATOM 1789 N N . LYS C 3 32 ? 213.814 220.437 265.406 1.00 39.52 32 LYS A N 1
ATOM 1790 C CA . LYS C 3 32 ? 214.246 221.605 266.166 1.00 28.66 32 LYS A CA 1
ATOM 1791 C C . LYS C 3 32 ? 214.906 222.645 265.272 1.00 31.40 32 LYS A C 1
ATOM 1792 O O . LYS C 3 32 ? 214.790 223.847 265.536 1.00 39.79 32 LYS A O 1
ATOM 1798 N N . LEU C 3 33 ? 215.600 222.209 264.219 1.00 28.16 33 LEU A N 1
ATOM 1799 C CA . LEU C 3 33 ? 216.243 223.152 263.313 1.00 23.77 33 LEU A CA 1
ATOM 1800 C C . LEU C 3 33 ? 215.226 223.946 262.505 1.00 32.04 33 LEU A C 1
ATOM 1801 O O . LEU C 3 33 ? 215.485 225.104 262.158 1.00 28.71 33 LEU A O 1
ATOM 1806 N N . SER C 3 34 ? 214.079 223.343 262.180 1.00 32.93 34 SER A N 1
ATOM 1807 C CA . SER C 3 34 ? 213.079 224.042 261.378 1.00 25.12 34 SER A CA 1
ATOM 1808 C C . SER C 3 34 ? 212.465 225.211 262.140 1.00 32.33 34 SER A C 1
ATOM 1809 O O . SER C 3 34 ? 212.136 226.242 261.542 1.00 31.34 34 SER A O 1
ATOM 1812 N N . LYS C 3 35 ? 212.300 225.073 263.458 1.00 33.44 35 LYS A N 1
ATOM 1813 C CA . LYS C 3 35 ? 211.774 226.171 264.260 1.00 28.04 35 LYS A CA 1
ATOM 1814 C C . LYS C 3 35 ? 212.734 227.349 264.329 1.00 30.98 35 LYS A C 1
ATOM 1815 O O . LYS C 3 35 ? 212.300 228.472 264.601 1.00 33.94 35 LYS A O 1
ATOM 1821 N N . ILE C 3 36 ? 214.026 227.116 264.095 1.00 38.11 36 ILE A N 1
ATOM 1822 C CA . ILE C 3 36 ? 214.996 228.202 264.045 1.00 27.51 36 ILE A CA 1
ATOM 1823 C C . ILE C 3 36 ? 214.983 228.897 262.688 1.00 22.82 36 ILE A C 1
ATOM 1824 O O . ILE C 3 36 ? 215.248 230.102 262.612 1.00 40.55 36 ILE A O 1
ATOM 1829 N N . GLY C 3 37 ? 214.639 228.187 261.620 1.00 28.68 37 GLY A N 1
ATOM 1830 C CA . GLY C 3 37 ? 214.546 228.797 260.311 1.00 20.06 37 GLY A CA 1
ATOM 1831 C C . GLY C 3 37 ? 215.371 228.086 259.261 1.00 26.08 37 GLY A C 1
ATOM 1832 O O . GLY C 3 37 ? 215.601 228.625 258.176 1.00 26.11 37 GLY A O 1
ATOM 1833 N N . LEU C 3 38 ? 215.818 226.872 259.570 1.00 25.47 38 LEU A N 1
ATOM 1834 C CA . LEU C 3 38 ? 216.636 226.068 258.668 1.00 22.95 38 LEU A CA 1
ATOM 1835 C C . LEU C 3 38 ? 215.797 224.890 258.188 1.00 21.41 38 LEU A C 1
ATOM 1836 O O . LEU C 3 38 ? 215.448 224.009 258.979 1.00 37.33 38 LEU A O 1
ATOM 1841 N N . VAL C 3 39 ? 215.485 224.868 256.896 1.00 21.62 39 VAL A N 1
ATOM 1842 C CA . VAL C 3 39 ? 214.598 223.868 256.311 1.00 24.47 39 VAL A CA 1
ATOM 1843 C C . VAL C 3 39 ? 215.428 222.948 255.427 1.00 25.96 39 VAL A C 1
ATOM 1844 O O . VAL C 3 39 ? 216.219 223.419 254.605 1.00 33.41 39 VAL A O 1
ATOM 1848 N N . LYS C 3 40 ? 215.257 221.641 255.598 1.00 26.98 40 LYS A N 1
ATOM 1849 C CA . LYS C 3 40 ? 216.087 220.689 254.873 1.00 30.79 40 LYS A CA 1
ATOM 1850 C C . LYS C 3 40 ? 215.732 220.665 253.389 1.00 23.91 40 LYS A C 1
ATOM 1851 O O . LYS C 3 40 ? 214.590 220.905 252.992 1.00 33.51 40 LYS A O 1
ATOM 1857 N N . GLY C 3 41 ? 216.739 220.379 252.566 1.00 29.49 41 GLY A N 1
ATOM 1858 C CA . GLY C 3 41 ? 216.578 220.381 251.126 1.00 24.90 41 GLY A CA 1
ATOM 1859 C C . GLY C 3 41 ? 216.988 219.091 250.445 1.00 32.39 41 GLY A C 1
ATOM 1860 O O . GLY C 3 41 ? 216.550 218.006 250.835 1.00 39.29 41 GLY A O 1
ATOM 1861 N N . VAL C 3 42 ? 217.836 219.199 249.428 1.00 32.91 42 VAL A N 1
ATOM 1862 C CA . VAL C 3 42 ? 218.224 218.075 248.583 1.00 32.75 42 VAL A CA 1
ATOM 1863 C C . VAL C 3 42 ? 219.473 217.411 249.148 1.00 27.93 42 VAL A C 1
ATOM 1864 O O . VAL C 3 42 ? 220.360 218.070 249.700 1.00 30.79 42 VAL A O 1
ATOM 1868 N N . THR C 3 43 ? 219.541 216.089 249.012 1.00 28.31 43 THR A N 1
ATOM 1869 C CA . THR C 3 43 ? 220.704 215.301 249.394 1.00 30.21 43 THR A CA 1
ATOM 1870 C C . THR C 3 43 ? 221.447 214.855 248.141 1.00 30.10 43 THR A C 1
ATOM 1871 O O . THR C 3 43 ? 220.829 214.420 247.165 1.00 35.02 43 THR A O 1
ATOM 1875 N N . ARG C 3 44 ? 222.773 214.968 248.167 1.00 28.03 44 ARG A N 1
ATOM 1876 C CA . ARG C 3 44 ? 223.602 214.705 247.000 1.00 22.89 44 ARG A CA 1
ATOM 1877 C C . ARG C 3 44 ? 224.717 213.729 247.355 1.00 25.96 44 ARG A C 1
ATOM 1878 O O . ARG C 3 44 ? 224.944 213.400 248.521 1.00 29.72 44 ARG A O 1
ATOM 1886 N N . LYS C 3 45 ? 225.414 213.266 246.321 1.00 34.50 45 LYS A N 1
ATOM 1887 C CA . LYS C 3 45 ? 226.542 212.356 246.454 1.00 23.53 45 LYS A CA 1
ATOM 1888 C C . LYS C 3 45 ? 227.862 213.109 246.324 1.00 29.39 45 LYS A C 1
ATOM 1889 O O . LYS C 3 45 ? 227.915 214.266 245.904 1.00 39.30 45 LYS A O 1
ATOM 1895 N N . TYR C 3 46 ? 228.942 212.420 246.682 1.00 30.45 46 TYR A N 1
ATOM 1896 C CA . TYR C 3 46 ? 230.291 212.968 246.674 1.00 21.53 46 TYR A CA 1
ATOM 1897 C C . TYR C 3 46 ? 231.180 212.065 245.830 1.00 23.95 46 TYR A C 1
ATOM 1898 O O . TYR C 3 46 ? 231.215 210.851 246.051 1.00 37.41 46 TYR A O 1
ATOM 1907 N N . LYS C 3 47 ? 231.897 212.648 244.869 1.00 26.72 47 LYS A N 1
ATOM 1908 C CA . LYS C 3 47 ? 232.728 211.846 243.981 1.00 33.23 47 LYS A CA 1
ATOM 1909 C C . LYS C 3 47 ? 233.957 212.630 243.537 1.00 26.62 47 LYS A C 1
ATOM 1910 O O . LYS C 3 47 ? 233.899 213.843 243.327 1.00 26.06 47 LYS A O 1
ATOM 1916 N N . ILE C 3 48 ? 235.073 211.907 243.394 1.00 31.67 48 ILE A N 1
ATOM 1917 C CA . ILE C 3 48 ? 236.376 212.476 243.066 1.00 30.16 48 ILE A CA 1
ATOM 1918 C C . ILE C 3 48 ? 236.975 211.674 241.914 1.00 33.60 48 ILE A C 1
ATOM 1919 O O . ILE C 3 48 ? 236.615 210.521 241.681 1.00 38.54 48 ILE A O 1
ATOM 1924 N N . LYS C 3 49 ? 237.894 212.299 241.183 1.00 36.67 49 LYS A N 1
ATOM 1925 C CA . LYS C 3 49 ? 238.494 211.712 239.992 1.00 38.51 49 LYS A CA 1
ATOM 1926 C C . LYS C 3 49 ? 239.794 210.975 240.310 1.00 38.03 49 LYS A C 1
ATOM 1927 O O . LYS C 3 49 ? 240.480 211.267 241.292 1.00 40.03 49 LYS A O 1
ATOM 1933 N N . SER C 3 50 ? 240.125 210.013 239.448 1.00 38.41 50 SER A N 1
ATOM 1934 C CA . SER C 3 50 ? 241.337 209.206 239.565 1.00 37.30 50 SER A CA 1
ATOM 1935 C C . SER C 3 50 ? 241.542 208.420 238.273 1.00 38.01 50 SER A C 1
ATOM 1936 O O . SER C 3 50 ? 240.678 208.398 237.392 1.00 42.87 50 SER A O 1
ATOM 1939 N N . ASN C 3 51 ? 242.719 207.782 238.173 1.00 51.19 51 ASN A N 1
ATOM 1940 C CA . ASN C 3 51 ? 243.093 206.799 237.153 1.00 49.06 51 ASN A CA 1
ATOM 1941 C C . ASN C 3 51 ? 242.971 207.322 235.725 1.00 47.22 51 ASN A C 1
ATOM 1942 O O . ASN C 3 51 ? 242.076 206.892 234.987 1.00 46.14 51 ASN A O 1
ATOM 1947 N N . PRO C 3 52 ? 243.845 208.223 235.291 1.00 42.31 52 PRO A N 1
ATOM 1948 C CA . PRO C 3 52 ? 243.728 208.796 233.950 1.00 38.78 52 PRO A CA 1
ATOM 1949 C C . PRO C 3 52 ? 244.381 207.926 232.880 1.00 37.56 52 PRO A C 1
ATOM 1950 O O . PRO C 3 52 ? 245.100 206.969 233.167 1.00 41.40 52 PRO A O 1
ATOM 1954 N N . LEU C 3 53 ? 244.107 208.286 231.628 1.00 38.41 53 LEU A N 1
ATOM 1955 C CA . LEU C 3 53 ? 244.825 207.757 230.478 1.00 41.40 53 LEU A CA 1
ATOM 1956 C C . LEU C 3 53 ? 245.375 208.924 229.668 1.00 41.90 53 LEU A C 1
ATOM 1957 O O . LEU C 3 53 ? 244.803 210.016 229.660 1.00 43.94 53 LEU A O 1
ATOM 1962 N N . THR C 3 54 ? 246.500 208.690 228.996 1.00 41.62 54 THR A N 1
ATOM 1963 C CA . THR C 3 54 ? 247.342 209.767 228.497 1.00 43.01 54 THR A CA 1
ATOM 1964 C C . THR C 3 54 ? 247.486 209.722 226.982 1.00 39.99 54 THR A C 1
ATOM 1965 O O . THR C 3 54 ? 247.500 208.652 226.370 1.00 42.66 54 THR A O 1
ATOM 1969 N N . LYS C 3 55 ? 247.595 210.909 226.388 1.00 31.79 55 LYS A N 1
ATOM 1970 C CA . LYS C 3 55 ? 247.990 211.060 224.992 1.00 33.94 55 LYS A CA 1
ATOM 1971 C C . LYS C 3 55 ? 248.971 212.217 224.893 1.00 33.29 55 LYS A C 1
ATOM 1972 O O . LYS C 3 55 ? 249.248 212.896 225.880 1.00 40.10 55 LYS A O 1
ATOM 1978 N N . ASP C 3 56 ? 249.508 212.442 223.697 1.00 34.00 56 ASP A N 1
ATOM 1979 C CA . ASP C 3 56 ? 250.452 213.533 223.496 1.00 36.19 56 ASP A CA 1
ATOM 1980 C C . ASP C 3 56 ? 250.345 214.125 222.093 1.00 35.41 56 ASP A C 1
ATOM 1981 O O . ASP C 3 56 ? 249.974 213.446 221.133 1.00 38.22 56 ASP A O 1
ATOM 1986 N N . ILE C 3 57 ? 250.634 215.426 222.003 1.00 35.25 57 ILE A N 1
ATOM 1987 C CA . ILE C 3 57 ? 250.394 216.224 220.805 1.00 28.77 57 ILE A CA 1
ATOM 1988 C C . ILE C 3 57 ? 251.536 217.216 220.612 1.00 23.67 57 ILE A C 1
ATOM 1989 O O . ILE C 3 57 ? 252.307 217.509 221.529 1.00 29.76 57 ILE A O 1
ATOM 1994 N N . VAL C 3 58 ? 251.611 217.752 219.395 1.00 24.73 58 VAL A N 1
ATOM 1995 C CA . VAL C 3 58 ? 252.609 218.735 218.991 1.00 25.93 58 VAL A CA 1
ATOM 1996 C C . VAL C 3 58 ? 251.887 220.026 218.632 1.00 25.37 58 VAL A C 1
ATOM 1997 O O . VAL C 3 58 ? 250.925 220.005 217.856 1.00 27.63 58 VAL A O 1
ATOM 2001 N N . ILE C 3 59 ? 252.345 221.144 219.192 1.00 24.87 59 ILE A N 1
ATOM 2002 C CA . ILE C 3 59 ? 251.768 222.455 218.912 1.00 23.28 59 ILE A CA 1
ATOM 2003 C C . ILE C 3 59 ? 252.842 223.349 218.307 1.00 22.55 59 ILE A C 1
ATOM 2004 O O . ILE C 3 59 ? 253.911 223.536 218.900 1.00 32.53 59 ILE A O 1
ATOM 2009 N N . LYS C 3 60 ? 252.548 223.906 217.133 1.00 24.62 60 LYS A N 1
ATOM 2010 C CA . LYS C 3 60 ? 253.430 224.828 216.432 1.00 27.54 60 LYS A CA 1
ATOM 2011 C C . LYS C 3 60 ? 252.989 226.265 216.675 1.00 32.39 60 LYS A C 1
ATOM 2012 O O . LYS C 3 60 ? 251.792 226.561 216.701 1.00 39.19 60 LYS A O 1
ATOM 2018 N N . MET C 3 61 ? 253.962 227.159 216.837 1.00 37.62 61 MET A N 1
ATOM 2019 C CA . MET C 3 61 ? 253.685 228.551 217.165 1.00 31.69 61 MET A CA 1
ATOM 2020 C C . MET C 3 61 ? 254.053 229.516 216.045 1.00 33.20 61 MET A C 1
ATOM 2021 O O . MET C 3 61 ? 254.101 230.727 216.281 1.00 39.38 61 MET A O 1
ATOM 2026 N N . ILE C 3 62 ? 254.305 229.023 214.837 1.00 37.22 62 ILE A N 1
ATOM 2027 C CA . ILE C 3 62 ? 254.631 229.896 213.712 1.00 31.58 62 ILE A CA 1
ATOM 2028 C C . ILE C 3 62 ? 254.002 229.334 212.441 1.00 34.18 62 ILE A C 1
ATOM 2029 O O . ILE C 3 62 ? 254.101 228.127 212.178 1.00 35.91 62 ILE A O 1
ATOM 2034 N N . PRO C 3 63 ? 253.325 230.153 211.643 1.00 34.68 63 PRO A N 1
ATOM 2035 C CA . PRO C 3 63 ? 252.668 229.646 210.435 1.00 30.89 63 PRO A CA 1
ATOM 2036 C C . PRO C 3 63 ? 253.618 229.583 209.246 1.00 36.68 63 PRO A C 1
ATOM 2037 O O . PRO C 3 63 ? 254.756 230.050 209.287 1.00 39.42 63 PRO A O 1
ATOM 2041 N N . ASN C 3 64 ? 253.115 228.988 208.168 1.00 35.45 64 ASN A N 1
ATOM 2042 C CA . ASN C 3 64 ? 253.846 228.845 206.917 1.00 32.94 64 ASN A CA 1
ATOM 2043 C C . ASN C 3 64 ? 253.341 229.886 205.925 1.00 39.07 64 ASN A C 1
ATOM 2044 O O . ASN C 3 64 ? 252.147 229.921 205.610 1.00 41.02 64 ASN A O 1
ATOM 2049 N N . VAL C 3 65 ? 254.251 230.723 205.429 1.00 43.17 65 VAL A N 1
ATOM 2050 C CA . VAL C 3 65 ? 253.882 231.861 204.592 1.00 42.09 65 VAL A CA 1
ATOM 2051 C C . VAL C 3 65 ? 254.564 231.765 203.233 1.00 42.16 65 VAL A C 1
ATOM 2052 O O . VAL C 3 65 ? 254.924 232.785 202.637 1.00 46.45 65 VAL A O 1
ATOM 2056 N N . SER C 3 66 ? 254.747 230.539 202.738 1.00 45.35 66 SER A N 1
ATOM 2057 C CA . SER C 3 66 ? 255.465 230.340 201.482 1.00 44.04 66 SER A CA 1
ATOM 2058 C C . SER C 3 66 ? 254.720 230.956 200.302 1.00 47.29 66 SER A C 1
ATOM 2059 O O . SER C 3 66 ? 255.296 231.732 199.530 1.00 50.78 66 SER A O 1
ATOM 2062 N N . ASN C 3 67 ? 253.432 230.638 200.154 1.00 49.97 67 ASN A N 1
ATOM 2063 C CA . ASN C 3 67 ? 252.675 231.081 198.988 1.00 47.78 67 ASN A CA 1
ATOM 2064 C C . ASN C 3 67 ? 252.413 232.581 198.962 1.00 51.97 67 ASN A C 1
ATOM 2065 O O . ASN C 3 67 ? 251.964 233.093 197.932 1.00 56.67 67 ASN A O 1
ATOM 2070 N N . MET C 3 68 ? 252.671 233.294 200.057 1.00 48.60 68 MET A N 1
ATOM 2071 C CA . MET C 3 68 ? 252.626 234.751 200.067 1.00 50.36 68 MET A CA 1
ATOM 2072 C C . MET C 3 68 ? 254.001 235.349 200.338 1.00 49.16 68 MET A C 1
ATOM 2073 O O . MET C 3 68 ? 254.100 236.488 200.803 1.00 53.53 68 MET A O 1
ATOM 2078 N N . SER C 3 69 ? 255.067 234.605 200.038 1.00 46.98 69 SER A N 1
ATOM 2079 C CA . SER C 3 69 ? 256.412 234.986 200.452 1.00 51.19 69 SER A CA 1
ATOM 2080 C C . SER C 3 69 ? 257.035 236.064 199.577 1.00 54.23 69 SER A C 1
ATOM 2081 O O . SER C 3 69 ? 258.151 236.501 199.881 1.00 56.83 69 SER A O 1
ATOM 2084 N N . GLN C 3 70 ? 256.367 236.492 198.503 1.00 54.81 70 GLN A N 1
ATOM 2085 C CA . GLN C 3 70 ? 256.981 237.463 197.601 1.00 54.74 70 GLN A CA 1
ATOM 2086 C C . GLN C 3 70 ? 257.214 238.804 198.290 1.00 54.73 70 GLN A C 1
ATOM 2087 O O . GLN C 3 70 ? 258.249 239.445 198.074 1.00 58.54 70 GLN A O 1
ATOM 2093 N N . CYS C 3 71 ? 256.272 239.249 199.118 1.00 55.68 71 CYS A N 1
ATOM 2094 C CA . CYS C 3 71 ? 256.419 240.514 199.833 1.00 59.33 71 CYS A CA 1
ATOM 2095 C C . CYS C 3 71 ? 255.965 240.372 201.284 1.00 56.58 71 CYS A C 1
ATOM 2096 O O . CYS C 3 71 ? 255.146 241.144 201.782 1.00 52.51 71 CYS A O 1
ATOM 2099 N N . THR C 3 72 ? 256.481 239.356 201.980 1.00 56.94 72 THR A N 1
ATOM 2100 C CA . THR C 3 72 ? 256.249 239.259 203.418 1.00 53.73 72 THR A CA 1
ATOM 2101 C C . THR C 3 72 ? 256.944 240.363 204.204 1.00 54.26 72 THR A C 1
ATOM 2102 O O . THR C 3 72 ? 256.591 240.584 205.367 1.00 57.24 72 THR A O 1
ATOM 2106 N N . GLY C 3 73 ? 257.913 241.055 203.609 1.00 50.52 73 GLY A N 1
ATOM 2107 C CA . GLY C 3 73 ? 258.598 242.117 204.326 1.00 51.87 73 GLY A CA 1
ATOM 2108 C C . GLY C 3 73 ? 259.654 241.565 205.264 1.00 51.73 73 GLY A C 1
ATOM 2109 O O . GLY C 3 73 ? 260.377 240.616 204.942 1.00 50.49 73 GLY A O 1
ATOM 2110 N N . SER C 3 74 ? 259.752 242.176 206.446 1.00 49.79 74 SER A N 1
ATOM 2111 C CA . SER C 3 74 ? 260.700 241.758 207.472 1.00 49.29 74 SER A CA 1
ATOM 2112 C C . SER C 3 74 ? 260.017 241.497 208.810 1.00 49.31 74 SER A C 1
ATOM 2113 O O . SER C 3 74 ? 260.644 241.648 209.862 1.00 47.82 74 SER A O 1
ATOM 2116 N N . VAL C 3 75 ? 258.740 241.109 208.792 1.00 44.33 75 VAL A N 1
ATOM 2117 C CA . VAL C 3 75 ? 258.004 240.934 210.039 1.00 47.48 75 VAL A CA 1
ATOM 2118 C C . VAL C 3 75 ? 258.316 239.587 210.680 1.00 44.76 75 VAL A C 1
ATOM 2119 O O . VAL C 3 75 ? 258.228 239.441 211.908 1.00 46.78 75 VAL A O 1
ATOM 2123 N N . MET C 3 76 ? 258.688 238.587 209.876 1.00 41.96 76 MET A N 1
ATOM 2124 C CA . MET C 3 76 ? 258.930 237.251 210.413 1.00 39.42 76 MET A CA 1
ATOM 2125 C C . MET C 3 76 ? 260.156 237.223 211.319 1.00 42.86 76 MET A C 1
ATOM 2126 O O . MET C 3 76 ? 260.155 236.537 212.347 1.00 49.04 76 MET A O 1
ATOM 2131 N N . GLU C 3 77 ? 261.211 237.956 210.954 1.00 38.30 77 GLU A N 1
ATOM 2132 C CA . GLU C 3 77 ? 262.411 237.995 211.786 1.00 39.79 77 GLU A CA 1
ATOM 2133 C C . GLU C 3 77 ? 262.131 238.645 213.135 1.00 38.99 77 GLU A C 1
ATOM 2134 O O . GLU C 3 77 ? 262.583 238.152 214.178 1.00 45.10 77 GLU A O 1
ATOM 2140 N N . ASN C 3 78 ? 261.386 239.753 213.135 1.00 35.67 78 ASN A N 1
ATOM 2141 C CA . ASN C 3 78 ? 261.020 240.402 214.389 1.00 39.15 78 ASN A CA 1
ATOM 2142 C C . ASN C 3 78 ? 260.139 239.498 215.239 1.00 43.84 78 ASN A C 1
ATOM 2143 O O . ASN C 3 78 ? 260.305 239.429 216.464 1.00 46.62 78 ASN A O 1
ATOM 2148 N N . TYR C 3 79 ? 259.198 238.791 214.605 1.00 37.90 79 TYR A N 1
ATOM 2149 C CA . TYR C 3 79 ? 258.341 237.868 215.341 1.00 32.66 79 TYR A CA 1
ATOM 2150 C C . TYR C 3 79 ? 259.151 236.737 215.968 1.00 31.67 79 TYR A C 1
ATOM 2151 O O . TYR C 3 79 ? 258.922 236.368 217.126 1.00 33.54 79 TYR A O 1
ATOM 2160 N N . LYS C 3 80 ? 260.109 236.182 215.220 1.00 28.68 80 LYS A N 1
ATOM 2161 C CA . LYS C 3 80 ? 260.954 235.118 215.755 1.00 36.83 80 LYS A CA 1
ATOM 2162 C C . LYS C 3 80 ? 261.800 235.610 216.922 1.00 38.90 80 LYS A C 1
ATOM 2163 O O . LYS C 3 80 ? 261.950 234.909 217.932 1.00 43.03 80 LYS A O 1
ATOM 2169 N N . THR C 3 81 ? 262.371 236.812 216.794 1.00 39.15 81 THR A N 1
ATOM 2170 C CA . THR C 3 81 ? 263.168 237.374 217.879 1.00 38.55 81 THR A CA 1
ATOM 2171 C C . THR C 3 81 ? 262.320 237.605 219.123 1.00 38.50 81 THR A C 1
ATOM 2172 O O . THR C 3 81 ? 262.776 237.371 220.248 1.00 44.98 81 THR A O 1
ATOM 2176 N N . ARG C 3 82 ? 261.081 238.065 218.941 1.00 32.37 82 ARG A N 1
ATOM 2177 C CA . ARG C 3 82 ? 260.193 238.270 220.081 1.00 33.87 82 ARG A CA 1
ATOM 2178 C C . ARG C 3 82 ? 259.804 236.945 220.734 1.00 40.01 82 ARG A C 1
ATOM 2179 O O . ARG C 3 82 ? 259.688 236.863 221.962 1.00 38.68 82 ARG A O 1
ATOM 2187 N N . LEU C 3 83 ? 259.600 235.899 219.931 1.00 41.94 83 LEU A N 1
ATOM 2188 C CA . LEU C 3 83 ? 259.157 234.614 220.467 1.00 35.47 83 LEU A CA 1
ATOM 2189 C C . LEU C 3 83 ? 260.275 233.858 221.180 1.00 32.44 83 LEU A C 1
ATOM 2190 O O . LEU C 3 83 ? 260.006 233.125 222.144 1.00 35.05 83 LEU A O 1
ATOM 2195 N N . ASN C 3 84 ? 261.520 234.013 220.720 1.00 35.00 84 ASN A N 1
ATOM 2196 C CA . ASN C 3 84 ? 262.636 233.291 221.328 1.00 36.06 84 ASN A CA 1
ATOM 2197 C C . ASN C 3 84 ? 262.839 233.695 222.786 1.00 36.21 84 ASN A C 1
ATOM 2198 O O . ASN C 3 84 ? 263.091 232.842 223.650 1.00 41.63 84 ASN A O 1
ATOM 2203 N N . GLY C 3 85 ? 262.733 234.994 223.077 1.00 36.20 85 GLY A N 1
ATOM 2204 C CA . GLY C 3 85 ? 262.897 235.481 224.435 1.00 37.46 85 GLY A CA 1
ATOM 2205 C C . GLY C 3 85 ? 261.778 235.084 225.372 1.00 38.07 85 GLY A C 1
ATOM 2206 O O . GLY C 3 85 ? 261.958 235.139 226.592 1.00 41.96 85 GLY A O 1
ATOM 2207 N N . ILE C 3 86 ? 260.623 234.701 224.832 1.00 38.94 86 ILE A N 1
ATOM 2208 C CA . ILE C 3 86 ? 259.564 234.140 225.661 1.00 37.58 86 ILE A CA 1
ATOM 2209 C C . ILE C 3 86 ? 259.801 232.653 225.893 1.00 40.83 86 ILE A C 1
ATOM 2210 O O . ILE C 3 86 ? 259.598 232.144 227.001 1.00 39.52 86 ILE A O 1
ATOM 2215 N N . LEU C 3 87 ? 260.258 231.938 224.863 1.00 41.43 87 LEU A N 1
ATOM 2216 C CA . LEU C 3 87 ? 260.394 230.489 224.976 1.00 31.20 87 LEU A CA 1
ATOM 2217 C C . LEU C 3 87 ? 261.618 230.056 225.781 1.00 35.77 87 LEU A C 1
ATOM 2218 O O . LEU C 3 87 ? 261.626 228.943 226.318 1.00 37.11 87 LEU A O 1
ATOM 2223 N N . THR C 3 88 ? 262.657 230.892 225.868 1.00 37.06 88 THR A N 1
ATOM 2224 C CA . THR C 3 88 ? 263.897 230.468 226.525 1.00 33.76 88 THR A CA 1
ATOM 2225 C C . THR C 3 88 ? 263.754 230.108 228.010 1.00 40.92 88 THR A C 1
ATOM 2226 O O . THR C 3 88 ? 264.270 229.046 228.412 1.00 43.01 88 THR A O 1
ATOM 2230 N N . PRO C 3 89 ? 263.111 230.916 228.872 1.00 38.97 89 PRO A N 1
ATOM 2231 C CA . PRO C 3 89 ? 263.081 230.561 230.306 1.00 34.61 89 PRO A CA 1
ATOM 2232 C C . PRO C 3 89 ? 262.394 229.240 230.623 1.00 39.92 89 PRO A C 1
ATOM 2233 O O . PRO C 3 89 ? 262.773 228.580 231.599 1.00 42.47 89 PRO A O 1
ATOM 2237 N N . ILE C 3 90 ? 261.396 228.833 229.836 1.00 35.33 90 ILE A N 1
ATOM 2238 C CA . ILE C 3 90 ? 260.713 227.565 230.090 1.00 27.84 90 ILE A CA 1
ATOM 2239 C C . ILE C 3 90 ? 261.673 226.396 229.896 1.00 33.22 90 ILE A C 1
ATOM 2240 O O . ILE C 3 90 ? 261.732 225.469 230.717 1.00 42.49 90 ILE A O 1
ATOM 2245 N N . LYS C 3 91 ? 262.444 226.426 228.807 1.00 29.00 91 LYS A N 1
ATOM 2246 C CA . LYS C 3 91 ? 263.450 225.394 228.581 1.00 28.27 91 LYS A CA 1
ATOM 2247 C C . LYS C 3 91 ? 264.519 225.427 229.665 1.00 35.56 91 LYS A C 1
ATOM 2248 O O . LYS C 3 91 ? 264.986 224.373 230.124 1.00 37.12 91 LYS A O 1
ATOM 2254 N N . GLY C 3 92 ? 264.921 226.631 230.082 1.00 38.13 92 GLY A N 1
ATOM 2255 C CA . GLY C 3 92 ? 265.882 226.739 231.168 1.00 35.64 92 GLY A CA 1
ATOM 2256 C C . GLY C 3 92 ? 265.387 226.110 232.457 1.00 36.43 92 GLY A C 1
ATOM 2257 O O . GLY C 3 92 ? 266.160 225.500 233.198 1.00 40.96 92 GLY A O 1
ATOM 2258 N N . ALA C 3 93 ? 264.091 226.251 232.743 1.00 35.00 93 ALA A N 1
ATOM 2259 C CA . ALA C 3 93 ? 263.532 225.654 233.952 1.00 32.80 93 ALA A CA 1
ATOM 2260 C C . ALA C 3 93 ? 263.365 224.143 233.822 1.00 36.61 93 ALA A C 1
ATOM 2261 O O . ALA C 3 93 ? 263.482 223.423 234.819 1.00 40.60 93 ALA A O 1
ATOM 2263 N N . LEU C 3 94 ? 263.076 223.645 232.616 1.00 37.67 94 LEU A N 1
ATOM 2264 C CA . LEU C 3 94 ? 262.953 222.199 232.435 1.00 31.36 94 LEU A CA 1
ATOM 2265 C C . LEU C 3 94 ? 264.301 221.489 232.535 1.00 35.30 94 LEU A C 1
ATOM 2266 O O . LEU C 3 94 ? 264.372 220.355 233.036 1.00 38.31 94 LEU A O 1
ATOM 2271 N N . GLU C 3 95 ? 265.377 222.128 232.060 1.00 36.83 95 GLU A N 1
ATOM 2272 C CA . GLU C 3 95 ? 266.677 221.462 232.028 1.00 34.43 95 GLU A CA 1
ATOM 2273 C C . GLU C 3 95 ? 267.199 221.102 233.415 1.00 35.55 95 GLU A C 1
ATOM 2274 O O . GLU C 3 95 ? 268.011 220.177 233.532 1.00 39.87 95 GLU A O 1
ATOM 2280 N N . ILE C 3 96 ? 266.752 221.801 234.461 1.00 35.24 96 ILE A N 1
ATOM 2281 C CA . ILE C 3 96 ? 267.205 221.495 235.817 1.00 35.37 96 ILE A CA 1
ATOM 2282 C C . ILE C 3 96 ? 266.804 220.078 236.205 1.00 40.13 96 ILE A C 1
ATOM 2283 O O . ILE C 3 96 ? 267.614 219.303 236.727 1.00 43.81 96 ILE A O 1
ATOM 2288 N N . TYR C 3 97 ? 265.547 219.715 235.952 1.00 43.21 97 TYR A N 1
ATOM 2289 C CA . TYR C 3 97 ? 265.103 218.355 236.226 1.00 31.31 97 TYR A CA 1
ATOM 2290 C C . TYR C 3 97 ? 265.573 217.374 235.162 1.00 32.39 97 TYR A C 1
ATOM 2291 O O . TYR C 3 97 ? 265.771 216.194 235.465 1.00 36.32 97 TYR A O 1
ATOM 2300 N N . LYS C 3 98 ? 265.752 217.833 233.920 1.00 40.25 98 LYS A N 1
ATOM 2301 C CA . LYS C 3 98 ? 266.259 216.936 232.883 1.00 33.23 98 LYS A CA 1
ATOM 2302 C C . LYS C 3 98 ? 267.681 216.474 233.188 1.00 33.42 98 LYS A C 1
ATOM 2303 O O . LYS C 3 98 ? 268.073 215.362 232.817 1.00 37.91 98 LYS A O 1
ATOM 2309 N N . ASN C 3 99 ? 268.469 217.316 233.860 1.00 42.27 99 ASN A N 1
ATOM 2310 C CA . ASN C 3 99 ? 269.881 217.009 234.073 1.00 38.57 99 ASN A CA 1
ATOM 2311 C C . ASN C 3 99 ? 270.086 215.967 235.169 1.00 42.25 99 ASN A C 1
ATOM 2312 O O . ASN C 3 99 ? 270.975 215.115 235.060 1.00 41.58 99 ASN A O 1
ATOM 2317 N N . ASN C 3 100 ? 269.292 216.025 236.238 1.00 42.07 100 ASN A N 1
ATOM 2318 C CA . ASN C 3 100 ? 269.573 215.279 237.458 1.00 38.18 100 ASN A CA 1
ATOM 2319 C C . ASN C 3 100 ? 268.671 214.063 237.642 1.00 40.46 100 ASN A C 1
ATOM 2320 O O . ASN C 3 100 ? 268.430 213.650 238.780 1.00 45.93 100 ASN A O 1
ATOM 2325 N N . THR C 3 101 ? 268.171 213.480 236.557 1.00 43.84 101 THR A N 1
ATOM 2326 C CA . THR C 3 101 ? 267.310 212.307 236.628 1.00 39.85 101 THR A CA 1
ATOM 2327 C C . THR C 3 101 ? 267.864 211.216 235.725 1.00 45.14 101 THR A C 1
ATOM 2328 O O . THR C 3 101 ? 268.181 211.471 234.559 1.00 51.65 101 THR A O 1
ATOM 2332 N N . HIS C 3 102 ? 267.977 210.008 236.266 1.00 53.32 102 HIS A N 1
ATOM 2333 C CA . HIS C 3 102 ? 268.512 208.864 235.539 1.00 53.26 102 HIS A CA 1
ATOM 2334 C C . HIS C 3 102 ? 268.073 207.596 236.261 1.00 53.85 102 HIS A C 1
ATOM 2335 O O . HIS C 3 102 ? 267.222 207.634 237.156 1.00 54.00 102 HIS A O 1
ATOM 2342 N N . ASP C 3 103 ? 268.652 206.466 235.869 1.00 60.03 103 ASP A N 1
ATOM 2343 C CA . ASP C 3 103 ? 268.398 205.183 236.509 1.00 58.58 103 ASP A CA 1
ATOM 2344 C C . ASP C 3 103 ? 269.671 204.691 237.180 1.00 60.00 103 ASP A C 1
ATOM 2345 O O . ASP C 3 103 ? 270.714 204.576 236.528 1.00 61.01 103 ASP A O 1
ATOM 2350 N N . CYS C 3 104 ? 269.586 204.406 238.477 1.00 66.31 104 CYS A N 1
ATOM 2351 C CA . CYS C 3 104 ? 270.679 203.785 239.215 1.00 69.03 104 CYS A CA 1
ATOM 2352 C C . CYS C 3 104 ? 270.388 202.291 239.299 1.00 68.54 104 CYS A C 1
ATOM 2353 O O . CYS C 3 104 ? 269.389 201.879 239.898 1.00 68.86 104 CYS A O 1
ATOM 2356 N N . VAL C 3 105 ? 271.254 201.486 238.680 1.00 71.90 105 VAL A N 1
ATOM 2357 C CA . VAL C 3 105 ? 271.012 200.048 238.594 1.00 73.22 105 VAL A CA 1
ATOM 2358 C C . VAL C 3 105 ? 271.121 199.397 239.968 1.00 74.52 105 VAL A C 1
ATOM 2359 O O . VAL C 3 105 ? 270.335 198.506 240.311 1.00 72.15 105 VAL A O 1
ATOM 2363 N N . GLY C 3 106 ? 272.088 199.827 240.772 1.00 74.54 106 GLY A N 1
ATOM 2364 C CA . GLY C 3 106 ? 272.285 199.260 242.093 1.00 74.25 106 GLY A CA 1
ATOM 2365 C C . GLY C 3 106 ? 272.925 197.886 242.065 1.00 74.64 106 GLY A C 1
ATOM 2366 O O . GLY C 3 106 ? 272.295 196.902 241.677 1.00 73.23 106 GLY A O 1
ATOM 2367 N N . ALA C 3 111 ? 264.006 198.176 238.672 1.00 62.30 111 ALA A N 1
ATOM 2368 C CA . ALA C 3 111 ? 264.523 199.412 239.246 1.00 63.75 111 ALA A CA 1
ATOM 2369 C C . ALA C 3 111 ? 263.608 200.589 238.924 1.00 68.49 111 ALA A C 1
ATOM 2370 O O . ALA C 3 111 ? 262.949 200.610 237.885 1.00 69.76 111 ALA A O 1
ATOM 2372 N N . GLY C 3 112 ? 263.574 201.566 239.821 1.00 61.73 112 GLY A N 1
ATOM 2373 C CA . GLY C 3 112 ? 262.741 202.742 239.669 1.00 58.42 112 GLY A CA 1
ATOM 2374 C C . GLY C 3 112 ? 263.477 203.910 239.053 1.00 61.70 112 GLY A C 1
ATOM 2375 O O . GLY C 3 112 ? 264.380 203.745 238.227 1.00 61.11 112 GLY A O 1
ATOM 2376 N N . VAL C 3 113 ? 263.083 205.112 239.462 1.00 53.68 113 VAL A N 1
ATOM 2377 C CA . VAL C 3 113 ? 263.664 206.355 238.971 1.00 49.72 113 VAL A CA 1
ATOM 2378 C C . VAL C 3 113 ? 264.562 206.925 240.058 1.00 54.10 113 VAL A C 1
ATOM 2379 O O . VAL C 3 113 ? 264.180 206.970 241.233 1.00 58.68 113 VAL A O 1
ATOM 2383 N N . CYS C 3 114 ? 265.755 207.359 239.665 1.00 54.09 114 CYS A N 1
ATOM 2384 C CA . CYS C 3 114 ? 266.793 207.787 240.592 1.00 49.48 114 CYS A CA 1
ATOM 2385 C C . CYS C 3 114 ? 266.987 209.292 240.463 1.00 50.03 114 CYS A C 1
ATOM 2386 O O . CYS C 3 114 ? 267.101 209.811 239.349 1.00 54.86 114 CYS A O 1
ATOM 2389 N N . MET C 3 115 ? 267.029 209.989 241.598 1.00 45.70 115 MET A N 1
ATOM 2390 C CA . MET C 3 115 ? 267.169 211.439 241.618 1.00 44.93 115 MET A CA 1
ATOM 2391 C C . MET C 3 115 ? 268.291 211.848 242.561 1.00 47.41 115 MET A C 1
ATOM 2392 O O . MET C 3 115 ? 268.526 211.208 243.589 1.00 50.68 115 MET A O 1
ATOM 2397 N N . ALA C 3 116 ? 268.975 212.933 242.203 1.00 42.79 116 ALA A N 1
ATOM 2398 C CA . ALA C 3 116 ? 270.067 213.485 242.999 1.00 40.60 116 ALA A CA 1
ATOM 2399 C C . ALA C 3 116 ? 269.540 214.683 243.780 1.00 42.57 116 ALA A C 1
ATOM 2400 O O . ALA C 3 116 ? 269.234 215.727 243.196 1.00 41.52 116 ALA A O 1
ATOM 2402 N N . GLY C 3 117 ? 269.445 214.536 245.103 1.00 40.50 117 GLY A N 1
ATOM 2403 C CA . GLY C 3 117 ? 268.853 215.582 245.918 1.00 35.04 117 GLY A CA 1
ATOM 2404 C C . GLY C 3 117 ? 269.758 216.763 246.184 1.00 36.70 117 GLY A C 1
ATOM 2405 O O . GLY C 3 117 ? 269.271 217.865 246.453 1.00 45.87 117 GLY A O 1
ATOM 2406 N N . VAL C 3 118 ? 271.075 216.562 246.125 1.00 36.03 118 VAL A N 1
ATOM 2407 C CA . VAL C 3 118 ? 272.004 217.654 246.397 1.00 40.14 118 VAL A CA 1
ATOM 2408 C C . VAL C 3 118 ? 271.970 218.682 245.272 1.00 41.66 118 VAL A C 1
ATOM 2409 O O . VAL C 3 118 ? 272.002 219.893 245.518 1.00 45.48 118 VAL A O 1
ATOM 2413 N N . ALA C 3 119 ? 271.893 218.221 244.022 1.00 41.95 119 ALA A N 1
ATOM 2414 C CA . ALA C 3 119 ? 271.917 219.133 242.886 1.00 38.20 119 ALA A CA 1
ATOM 2415 C C . ALA C 3 119 ? 270.614 219.905 242.719 1.00 39.01 119 ALA A C 1
ATOM 2416 O O . ALA C 3 119 ? 270.603 220.927 242.027 1.00 42.65 119 ALA A O 1
ATOM 2418 N N . ILE C 3 120 ? 269.523 219.445 243.323 1.00 36.46 120 ILE A N 1
ATOM 2419 C CA . ILE C 3 120 ? 268.251 220.158 243.243 1.00 32.85 120 ILE A CA 1
ATOM 2420 C C . ILE C 3 120 ? 268.111 221.167 244.376 1.00 35.12 120 ILE A C 1
ATOM 2421 O O . ILE C 3 120 ? 267.751 222.325 244.150 1.00 43.21 120 ILE A O 1
ATOM 2426 N N . GLY C 3 121 ? 268.400 220.751 245.605 1.00 33.85 121 GLY A N 1
ATOM 2427 C CA . GLY C 3 121 ? 268.421 221.662 246.733 1.00 34.14 121 GLY A CA 1
ATOM 2428 C C . GLY C 3 121 ? 267.103 221.848 247.456 1.00 38.48 121 GLY A C 1
ATOM 2429 O O . GLY C 3 121 ? 266.927 221.334 248.564 1.00 43.32 121 GLY A O 1
ATOM 2430 N N . ILE C 3 122 ? 266.171 222.581 246.850 1.00 29.87 122 ILE A N 1
ATOM 2431 C CA . ILE C 3 122 ? 264.890 222.913 247.463 1.00 27.76 122 ILE A CA 1
ATOM 2432 C C . ILE C 3 122 ? 263.777 222.425 246.548 1.00 37.24 122 ILE A C 1
ATOM 2433 O O . ILE C 3 122 ? 263.786 222.716 245.347 1.00 43.71 122 ILE A O 1
ATOM 2438 N N . ALA C 3 123 ? 262.818 221.693 247.115 1.00 32.44 123 ALA A N 1
ATOM 2439 C CA . ALA C 3 123 ? 261.683 221.199 246.347 1.00 28.09 123 ALA A CA 1
ATOM 2440 C C . ALA C 3 123 ? 260.556 220.818 247.295 1.00 30.03 123 ALA A C 1
ATOM 2441 O O . ALA C 3 123 ? 260.744 220.722 248.509 1.00 33.92 123 ALA A O 1
ATOM 2443 N N . THR C 3 124 ? 259.378 220.609 246.717 1.00 33.86 124 THR A N 1
ATOM 2444 C CA . THR C 3 124 ? 258.228 220.043 247.407 1.00 27.69 124 THR A CA 1
ATOM 2445 C C . THR C 3 124 ? 257.894 218.681 246.809 1.00 31.57 124 THR A C 1
ATOM 2446 O O . THR C 3 124 ? 258.500 218.241 245.830 1.00 42.97 124 THR A O 1
ATOM 2450 N N . ALA C 3 125 ? 256.916 218.008 247.421 1.00 28.16 125 ALA A N 1
ATOM 2451 C CA . ALA C 3 125 ? 256.546 216.664 246.981 1.00 34.91 125 ALA A CA 1
ATOM 2452 C C . ALA C 3 125 ? 255.922 216.677 245.589 1.00 38.60 125 ALA A C 1
ATOM 2453 O O . ALA C 3 125 ? 256.190 215.786 244.767 1.00 44.60 125 ALA A O 1
ATOM 2455 N N . ALA C 3 126 ? 255.083 217.678 245.309 1.00 33.30 126 ALA A N 1
ATOM 2456 C CA . ALA C 3 126 ? 254.406 217.756 244.019 1.00 33.74 126 ALA A CA 1
ATOM 2457 C C . ALA C 3 126 ? 255.398 217.927 242.878 1.00 39.83 126 ALA A C 1
ATOM 2458 O O . ALA C 3 126 ? 255.233 217.326 241.808 1.00 48.17 126 ALA A O 1
ATOM 2460 N N . GLN C 3 127 ? 256.436 218.741 243.086 1.00 29.85 127 GLN A N 1
ATOM 2461 C CA . GLN C 3 127 ? 257.455 218.925 242.058 1.00 31.31 127 GLN A CA 1
ATOM 2462 C C . GLN C 3 127 ? 258.217 217.632 241.790 1.00 33.89 127 GLN A C 1
ATOM 2463 O O . GLN C 3 127 ? 258.547 217.331 240.638 1.00 41.46 127 GLN A O 1
ATOM 2469 N N . ILE C 3 128 ? 258.500 216.853 242.837 1.00 28.46 128 ILE A N 1
ATOM 2470 C CA . ILE C 3 128 ? 259.191 215.577 242.660 1.00 35.95 128 ILE A CA 1
ATOM 2471 C C . ILE C 3 128 ? 258.330 214.601 241.863 1.00 37.63 128 ILE A C 1
ATOM 2472 O O . ILE C 3 128 ? 258.816 213.920 240.944 1.00 46.77 128 ILE A O 1
ATOM 2477 N N . THR C 3 129 ? 257.037 214.522 242.193 1.00 32.93 129 THR A N 1
ATOM 2478 C CA . THR C 3 129 ? 256.139 213.646 241.443 1.00 31.65 129 THR A CA 1
ATOM 2479 C C . THR C 3 129 ? 256.041 214.072 239.980 1.00 32.32 129 THR A C 1
ATOM 2480 O O . THR C 3 129 ? 256.066 213.229 239.070 1.00 43.02 129 THR A O 1
ATOM 2484 N N . ALA C 3 130 ? 255.947 215.382 239.733 1.00 23.83 130 ALA A N 1
ATOM 2485 C CA . ALA C 3 130 ? 255.919 215.883 238.365 1.00 24.27 130 ALA A CA 1
ATOM 2486 C C . ALA C 3 130 ? 257.216 215.600 237.617 1.00 37.02 130 ALA A C 1
ATOM 2487 O O . ALA C 3 130 ? 257.175 215.339 236.412 1.00 44.16 130 ALA A O 1
ATOM 2489 N N . GLY C 3 131 ? 258.361 215.648 238.300 1.00 27.50 131 GLY A N 1
ATOM 2490 C CA . GLY C 3 131 ? 259.612 215.286 237.654 1.00 28.43 131 GLY A CA 1
ATOM 2491 C C . GLY C 3 131 ? 259.663 213.822 237.263 1.00 34.22 131 GLY A C 1
ATOM 2492 O O . GLY C 3 131 ? 260.178 213.470 236.195 1.00 42.92 131 GLY A O 1
ATOM 2493 N N . VAL C 3 132 ? 259.129 212.948 238.121 1.00 34.20 132 VAL A N 1
ATOM 2494 C CA . VAL C 3 132 ? 259.035 211.532 237.766 1.00 35.26 132 VAL A CA 1
ATOM 2495 C C . VAL C 3 132 ? 258.164 211.348 236.525 1.00 36.49 132 VAL A C 1
ATOM 2496 O O . VAL C 3 132 ? 258.522 210.609 235.595 1.00 42.42 132 VAL A O 1
ATOM 2500 N N . ALA C 3 133 ? 257.018 212.036 236.481 1.00 35.63 133 ALA A N 1
ATOM 2501 C CA . ALA C 3 133 ? 256.148 211.945 235.309 1.00 34.51 133 ALA A CA 1
ATOM 2502 C C . ALA C 3 133 ? 256.828 212.470 234.046 1.00 36.13 133 ALA A C 1
ATOM 2503 O O . ALA C 3 133 ? 256.651 211.899 232.959 1.00 43.34 133 ALA A O 1
ATOM 2505 N N . LEU C 3 134 ? 257.596 213.555 234.167 1.00 35.85 134 LEU A N 1
ATOM 2506 C CA . LEU C 3 134 ? 258.341 214.089 233.030 1.00 34.41 134 LEU A CA 1
ATOM 2507 C C . LEU C 3 134 ? 259.366 213.085 232.517 1.00 33.94 134 LEU A C 1
ATOM 2508 O O . LEU C 3 134 ? 259.529 212.914 231.299 1.00 37.14 134 LEU A O 1
ATOM 2513 N N . TYR C 3 135 ? 260.067 212.413 233.434 1.00 38.40 135 TYR A N 1
ATOM 2514 C CA . TYR C 3 135 ? 261.017 211.385 233.022 1.00 40.67 135 TYR A CA 1
ATOM 2515 C C . TYR C 3 135 ? 260.315 210.242 232.301 1.00 39.92 135 TYR A C 1
ATOM 2516 O O . TYR C 3 135 ? 260.860 209.677 231.347 1.00 40.43 135 TYR A O 1
ATOM 2525 N N . GLU C 3 136 ? 259.110 209.879 232.748 1.00 44.65 136 GLU A N 1
ATOM 2526 C CA . GLU C 3 136 ? 258.373 208.823 232.055 1.00 40.20 136 GLU A CA 1
ATOM 2527 C C . GLU C 3 136 ? 257.951 209.251 230.650 1.00 41.78 136 GLU A C 1
ATOM 2528 O O . GLU C 3 136 ? 258.004 208.447 229.713 1.00 44.82 136 GLU A O 1
ATOM 2534 N N . ALA C 3 137 ? 257.523 210.506 230.482 1.00 40.72 137 ALA A N 1
ATOM 2535 C CA . ALA C 3 137 ? 257.085 210.969 229.162 1.00 34.20 137 ALA A CA 1
ATOM 2536 C C . ALA C 3 137 ? 258.243 211.192 228.190 1.00 36.91 137 ALA A C 1
ATOM 2537 O O . ALA C 3 137 ? 258.038 211.157 226.962 1.00 39.88 137 ALA A O 1
ATOM 2539 N N . MET C 3 138 ? 259.452 211.429 228.705 1.00 41.91 138 MET A N 1
ATOM 2540 C CA . MET C 3 138 ? 260.594 211.621 227.816 1.00 37.86 138 MET A CA 1
ATOM 2541 C C . MET C 3 138 ? 260.933 210.370 227.012 1.00 39.46 138 MET A C 1
ATOM 2542 O O . MET C 3 138 ? 261.628 210.476 225.997 1.00 45.27 138 MET A O 1
ATOM 2547 N N . LYS C 3 139 ? 260.472 209.194 227.444 1.00 43.67 139 LYS A N 1
ATOM 2548 C CA . LYS C 3 139 ? 260.681 207.981 226.658 1.00 47.83 139 LYS A CA 1
ATOM 2549 C C . LYS C 3 139 ? 259.964 208.061 225.318 1.00 50.32 139 LYS A C 1
ATOM 2550 O O . LYS C 3 139 ? 260.524 207.690 224.280 1.00 53.66 139 LYS A O 1
ATOM 2556 N N . ASN C 3 140 ? 258.719 208.539 225.321 1.00 49.93 140 ASN A N 1
ATOM 2557 C CA . ASN C 3 140 ? 257.943 208.638 224.093 1.00 43.79 140 ASN A CA 1
ATOM 2558 C C . ASN C 3 140 ? 258.208 209.925 223.324 1.00 46.63 140 ASN A C 1
ATOM 2559 O O . ASN C 3 140 ? 257.906 209.981 222.127 1.00 45.86 140 ASN A O 1
ATOM 2564 N N . ALA C 3 141 ? 258.752 210.959 223.974 1.00 49.90 141 ALA A N 1
ATOM 2565 C CA . ALA C 3 141 ? 259.099 212.170 223.227 1.00 43.32 141 ALA A CA 1
ATOM 2566 C C . ALA C 3 141 ? 260.158 211.925 222.148 1.00 45.36 141 ALA A C 1
ATOM 2567 O O . ALA C 3 141 ? 260.162 212.624 221.122 1.00 53.36 141 ALA A O 1
ATOM 2569 N N . ASP C 3 142 ? 261.045 210.945 222.352 1.00 42.14 142 ASP A N 1
ATOM 2570 C CA . ASP C 3 142 ? 262.151 210.714 221.426 1.00 44.29 142 ASP A CA 1
ATOM 2571 C C . ASP C 3 142 ? 261.675 210.224 220.064 1.00 47.48 142 ASP A C 1
ATOM 2572 O O . ASP C 3 142 ? 262.264 210.587 219.040 1.00 51.67 142 ASP A O 1
ATOM 2577 N N . ASN C 3 143 ? 260.638 209.384 220.029 1.00 47.84 143 ASN A N 1
ATOM 2578 C CA . ASN C 3 143 ? 260.106 208.921 218.751 1.00 40.50 143 ASN A CA 1
ATOM 2579 C C . ASN C 3 143 ? 259.479 210.059 217.956 1.00 45.57 143 ASN A C 1
ATOM 2580 O O . ASN C 3 143 ? 259.611 210.100 216.727 1.00 44.70 143 ASN A O 1
ATOM 2585 N N . ILE C 3 144 ? 258.786 210.977 218.632 1.00 47.28 144 ILE A N 1
ATOM 2586 C CA . ILE C 3 144 ? 258.195 212.121 217.945 1.00 37.50 144 ILE A CA 1
ATOM 2587 C C . ILE C 3 144 ? 259.280 213.048 217.417 1.00 40.70 144 ILE A C 1
ATOM 2588 O O . ILE C 3 144 ? 259.175 213.575 216.303 1.00 45.67 144 ILE A O 1
ATOM 2593 N N . ASN C 3 145 ? 260.356 213.240 218.187 1.00 43.77 145 ASN A N 1
ATOM 2594 C CA . ASN C 3 145 ? 261.424 214.134 217.743 1.00 37.68 145 ASN A CA 1
ATOM 2595 C C . ASN C 3 145 ? 262.151 213.648 216.491 1.00 41.76 145 ASN A C 1
ATOM 2596 O O . ASN C 3 145 ? 263.053 214.345 216.016 1.00 46.16 145 ASN A O 1
ATOM 2601 N N . LYS C 3 146 ? 261.789 212.484 215.947 1.00 46.69 146 LYS A N 1
ATOM 2602 C CA . LYS C 3 146 ? 262.415 211.983 214.729 1.00 44.48 146 LYS A CA 1
ATOM 2603 C C . LYS C 3 146 ? 261.794 212.563 213.464 1.00 47.41 146 LYS A C 1
ATOM 2604 O O . LYS C 3 146 ? 262.378 212.425 212.385 1.00 47.41 146 LYS A O 1
ATOM 2610 N N . LEU C 3 147 ? 260.627 213.202 213.567 1.00 43.86 147 LEU A N 1
ATOM 2611 C CA . LEU C 3 147 ? 259.907 213.732 212.415 1.00 40.58 147 LEU A CA 1
ATOM 2612 C C . LEU C 3 147 ? 260.022 215.249 212.306 1.00 42.43 147 LEU A C 1
ATOM 2613 O O . LEU C 3 147 ? 259.062 215.916 211.902 1.00 46.97 147 LEU A O 1
ATOM 2618 N N . LYS C 3 148 ? 261.182 215.802 212.666 1.00 40.65 148 LYS A N 1
ATOM 2619 C CA . LYS C 3 148 ? 261.355 217.251 212.678 1.00 40.65 148 LYS A CA 1
ATOM 2620 C C . LYS C 3 148 ? 261.244 217.837 211.276 1.00 43.32 148 LYS A C 1
ATOM 2621 O O . LYS C 3 148 ? 260.700 218.933 211.096 1.00 45.95 148 LYS A O 1
ATOM 2627 N N . SER C 3 149 ? 261.764 217.128 210.273 1.00 45.69 149 SER A N 1
ATOM 2628 C CA . SER C 3 149 ? 261.673 217.607 208.898 1.00 45.82 149 SER A CA 1
ATOM 2629 C C . SER C 3 149 ? 260.227 217.658 208.419 1.00 41.99 149 SER A C 1
ATOM 2630 O O . SER C 3 149 ? 259.827 218.609 207.737 1.00 46.00 149 SER A O 1
ATOM 2633 N N . SER C 3 150 ? 259.428 216.644 208.761 1.00 41.82 150 SER A N 1
ATOM 2634 C CA . SER C 3 150 ? 258.037 216.620 208.322 1.00 43.25 150 SER A CA 1
ATOM 2635 C C . SER C 3 150 ? 257.177 217.601 209.105 1.00 43.09 150 SER A C 1
ATOM 2636 O O . SER C 3 150 ? 256.153 218.065 208.593 1.00 43.10 150 SER A O 1
ATOM 2639 N N . ILE C 3 151 ? 257.557 217.912 210.347 1.00 45.44 151 ILE A N 1
ATOM 2640 C CA . ILE C 3 151 ? 256.793 218.879 211.130 1.00 39.54 151 ILE A CA 1
ATOM 2641 C C . ILE C 3 151 ? 256.863 220.264 210.495 1.00 40.61 151 ILE A C 1
ATOM 2642 O O . ILE C 3 151 ? 255.855 220.974 210.408 1.00 50.00 151 ILE A O 1
ATOM 2647 N N . GLU C 3 152 ? 258.045 220.662 210.023 1.00 39.98 152 GLU A N 1
ATOM 2648 C CA . GLU C 3 152 ? 258.220 222.001 209.472 1.00 42.94 152 GLU A CA 1
ATOM 2649 C C . GLU C 3 152 ? 257.586 222.172 208.097 1.00 44.30 152 GLU A C 1
ATOM 2650 O O . GLU C 3 152 ? 257.420 223.309 207.646 1.00 45.31 152 GLU A O 1
ATOM 2656 N N . SER C 3 153 ? 257.229 221.083 207.423 1.00 45.79 153 SER A N 1
ATOM 2657 C CA . SER C 3 153 ? 256.698 221.162 206.069 1.00 39.94 153 SER A CA 1
ATOM 2658 C C . SER C 3 153 ? 255.175 221.200 206.011 1.00 44.05 153 SER A C 1
ATOM 2659 O O . SER C 3 153 ? 254.619 221.283 204.911 1.00 49.15 153 SER A O 1
ATOM 2662 N N . THR C 3 154 ? 254.490 221.142 207.150 1.00 45.85 154 THR A N 1
ATOM 2663 C CA . THR C 3 154 ? 253.032 221.159 207.147 1.00 44.65 154 THR A CA 1
ATOM 2664 C C . THR C 3 154 ? 252.507 222.562 206.865 1.00 42.34 154 THR A C 1
ATOM 2665 O O . THR C 3 154 ? 253.077 223.559 207.315 1.00 46.18 154 THR A O 1
ATOM 2669 N N . ASN C 3 155 ? 251.405 222.634 206.119 1.00 43.84 155 ASN A N 1
ATOM 2670 C CA . ASN C 3 155 ? 250.794 223.907 205.749 1.00 41.29 155 ASN A CA 1
ATOM 2671 C C . ASN C 3 155 ? 249.279 223.844 205.899 1.00 42.15 155 ASN A C 1
ATOM 2672 O O . ASN C 3 155 ? 248.534 224.393 205.082 1.00 42.80 155 ASN A O 1
ATOM 2677 N N . GLU C 3 156 ? 248.804 223.176 206.948 1.00 40.89 156 GLU A N 1
ATOM 2678 C CA . GLU C 3 156 ? 247.380 223.088 207.239 1.00 35.95 156 GLU A CA 1
ATOM 2679 C C . GLU C 3 156 ? 247.167 223.299 208.729 1.00 38.12 156 GLU A C 1
ATOM 2680 O O . GLU C 3 156 ? 248.107 223.240 209.525 1.00 43.12 156 GLU A O 1
ATOM 2686 N N . ALA C 3 157 ? 245.912 223.554 209.102 1.00 33.25 157 ALA A N 1
ATOM 2687 C CA . ALA C 3 157 ? 245.601 223.819 210.503 1.00 30.10 157 ALA A CA 1
ATOM 2688 C C . ALA C 3 157 ? 245.722 222.559 211.355 1.00 33.29 157 ALA A C 1
ATOM 2689 O O . ALA C 3 157 ? 246.328 222.590 212.431 1.00 35.09 157 ALA A O 1
ATOM 2691 N N . VAL C 3 158 ? 245.151 221.447 210.897 1.00 27.32 158 VAL A N 1
ATOM 2692 C CA . VAL C 3 158 ? 245.195 220.175 211.614 1.00 27.07 158 VAL A CA 1
ATOM 2693 C C . VAL C 3 158 ? 245.741 219.120 210.663 1.00 32.11 158 VAL A C 1
ATOM 2694 O O . VAL C 3 158 ? 245.173 218.900 209.588 1.00 40.58 158 VAL A O 1
ATOM 2698 N N . VAL C 3 159 ? 246.839 218.473 211.051 1.00 33.63 159 VAL A N 1
ATOM 2699 C CA . VAL C 3 159 ? 247.481 217.463 210.212 1.00 30.21 159 VAL A CA 1
ATOM 2700 C C . VAL C 3 159 ? 247.732 216.216 211.050 1.00 31.47 159 VAL A C 1
ATOM 2701 O O . VAL C 3 159 ? 248.015 216.309 212.248 1.00 36.40 159 VAL A O 1
ATOM 2705 N N . LYS C 3 160 ? 247.616 215.048 210.424 1.00 34.66 160 LYS A N 1
ATOM 2706 C CA . LYS C 3 160 ? 247.996 213.780 211.037 1.00 37.32 160 LYS A CA 1
ATOM 2707 C C . LYS C 3 160 ? 249.237 213.246 210.333 1.00 38.63 160 LYS A C 1
ATOM 2708 O O . LYS C 3 160 ? 249.238 213.081 209.109 1.00 37.75 160 LYS A O 1
ATOM 2714 N N . LEU C 3 161 ? 250.285 212.974 211.106 1.00 43.03 161 LEU A N 1
ATOM 2715 C CA . LEU C 3 161 ? 251.546 212.467 210.586 1.00 42.29 161 LEU A CA 1
ATOM 2716 C C . LEU C 3 161 ? 251.711 211.002 210.965 1.00 47.24 161 LEU A C 1
ATOM 2717 O O . LEU C 3 161 ? 251.495 210.620 212.126 1.00 47.31 161 LEU A O 1
ATOM 2722 N N . GLN C 3 162 ? 252.101 210.200 209.974 1.00 55.03 162 GLN A N 1
ATOM 2723 C CA . GLN C 3 162 ? 252.237 208.753 210.075 1.00 55.66 162 GLN A CA 1
ATOM 2724 C C . GLN C 3 162 ? 253.668 208.356 209.745 1.00 59.22 162 GLN A C 1
ATOM 2725 O O . GLN C 3 162 ? 254.116 208.533 208.608 1.00 62.71 162 GLN A O 1
ATOM 2731 N N . GLU C 3 163 ? 254.380 207.817 210.734 1.00 57.93 163 GLU A N 1
ATOM 2732 C CA . GLU C 3 163 ? 255.656 207.173 210.442 1.00 57.91 163 GLU A CA 1
ATOM 2733 C C . GLU C 3 163 ? 255.449 205.698 210.119 1.00 64.58 163 GLU A C 1
ATOM 2734 O O . GLU C 3 163 ? 255.823 205.230 209.038 1.00 61.98 163 GLU A O 1
ATOM 2740 N N . THR C 3 164 ? 254.854 204.957 211.049 1.00 69.02 164 THR A N 1
ATOM 2741 C CA . THR C 3 164 ? 254.386 203.600 210.821 1.00 63.53 164 THR A CA 1
ATOM 2742 C C . THR C 3 164 ? 252.926 203.524 211.245 1.00 64.64 164 THR A C 1
ATOM 2743 O O . THR C 3 164 ? 252.361 204.486 211.772 1.00 65.53 164 THR A O 1
ATOM 2747 N N . ALA C 3 165 ? 252.308 202.365 211.009 1.00 68.63 165 ALA A N 1
ATOM 2748 C CA . ALA C 3 165 ? 250.923 202.178 211.421 1.00 69.83 165 ALA A CA 1
ATOM 2749 C C . ALA C 3 165 ? 250.769 202.154 212.936 1.00 70.84 165 ALA A C 1
ATOM 2750 O O . ALA C 3 165 ? 249.668 202.401 213.439 1.00 70.15 165 ALA A O 1
ATOM 2752 N N . GLU C 3 166 ? 251.845 201.868 213.669 1.00 72.86 166 GLU A N 1
ATOM 2753 C CA . GLU C 3 166 ? 251.767 201.782 215.123 1.00 74.28 166 GLU A CA 1
ATOM 2754 C C . GLU C 3 166 ? 251.671 203.158 215.770 1.00 71.55 166 GLU A C 1
ATOM 2755 O O . GLU C 3 166 ? 250.948 203.331 216.758 1.00 73.30 166 GLU A O 1
ATOM 2761 N N . LYS C 3 167 ? 252.388 204.145 215.239 1.00 61.40 167 LYS A N 1
ATOM 2762 C CA . LYS C 3 167 ? 252.507 205.453 215.867 1.00 64.35 167 LYS A CA 1
ATOM 2763 C C . LYS C 3 167 ? 251.912 206.533 214.973 1.00 64.16 167 LYS A C 1
ATOM 2764 O O . LYS C 3 167 ? 252.221 206.604 213.779 1.00 63.18 167 LYS A O 1
ATOM 2770 N N . THR C 3 168 ? 251.055 207.367 215.560 1.00 55.99 168 THR A N 1
ATOM 2771 C CA . THR C 3 168 ? 250.468 208.517 214.890 1.00 53.81 168 THR A CA 1
ATOM 2772 C C . THR C 3 168 ? 250.835 209.758 215.687 1.00 53.88 168 THR A C 1
ATOM 2773 O O . THR C 3 168 ? 251.150 209.675 216.876 1.00 54.39 168 THR A O 1
ATOM 2777 N N . VAL C 3 169 ? 250.791 210.920 215.037 1.00 46.69 169 VAL A N 1
ATOM 2778 C CA . VAL C 3 169 ? 250.882 212.170 215.784 1.00 39.93 169 VAL A CA 1
ATOM 2779 C C . VAL C 3 169 ? 250.011 213.223 215.110 1.00 37.78 169 VAL A C 1
ATOM 2780 O O . VAL C 3 169 ? 249.752 213.166 213.907 1.00 41.04 169 VAL A O 1
ATOM 2784 N N . TYR C 3 170 ? 249.518 214.166 215.907 1.00 36.37 170 TYR A N 1
ATOM 2785 C CA . TYR C 3 170 ? 248.673 215.247 215.422 1.00 26.39 170 TYR A CA 1
ATOM 2786 C C . TYR C 3 170 ? 249.381 216.583 215.600 1.00 28.96 170 TYR A C 1
ATOM 2787 O O . TYR C 3 170 ? 249.954 216.855 216.658 1.00 34.49 170 TYR A O 1
ATOM 2796 N N . VAL C 3 171 ? 249.333 217.411 214.559 1.00 31.60 171 VAL A N 1
ATOM 2797 C CA . VAL C 3 171 ? 249.989 218.713 214.535 1.00 24.09 171 VAL A CA 1
ATOM 2798 C C . VAL C 3 171 ? 248.927 219.790 214.354 1.00 26.68 171 VAL A C 1
ATOM 2799 O O . VAL C 3 171 ? 248.116 219.720 213.420 1.00 32.05 171 VAL A O 1
ATOM 2803 N N . PHE C 3 172 ? 248.941 220.780 215.246 1.00 29.53 172 PHE A N 1
ATOM 2804 C CA . PHE C 3 172 ? 248.057 221.937 215.196 1.00 24.14 172 PHE A CA 1
ATOM 2805 C C . PHE C 3 172 ? 248.897 223.191 215.000 1.00 23.10 172 PHE A C 1
ATOM 2806 O O . PHE C 3 172 ? 249.890 223.387 215.707 1.00 33.19 172 PHE A O 1
ATOM 2814 N N . THR C 3 173 ? 248.502 224.037 214.052 1.00 27.66 173 THR A N 1
ATOM 2815 C CA . THR C 3 173 ? 249.225 225.264 213.738 1.00 25.84 173 THR A CA 1
ATOM 2816 C C . THR C 3 173 ? 248.397 226.476 214.148 1.00 29.02 173 THR A C 1
ATOM 2817 O O . THR C 3 173 ? 247.177 226.498 213.961 1.00 34.74 173 THR A O 1
ATOM 2821 N N . ALA C 3 174 ? 249.076 227.492 214.685 1.00 31.65 174 ALA A N 1
ATOM 2822 C CA . ALA C 3 174 ? 248.398 228.550 215.429 1.00 29.74 174 ALA A CA 1
ATOM 2823 C C . ALA C 3 174 ? 247.540 229.437 214.531 1.00 40.61 174 ALA A C 1
ATOM 2824 O O . ALA C 3 174 ? 246.393 229.751 214.872 1.00 48.11 174 ALA A O 1
ATOM 2826 N N . LEU C 3 175 ? 248.072 229.864 213.385 1.00 35.56 175 LEU A N 1
ATOM 2827 C CA . LEU C 3 175 ? 247.421 230.914 212.606 1.00 33.32 175 LEU A CA 1
ATOM 2828 C C . LEU C 3 175 ? 247.324 230.553 211.127 1.00 31.37 175 LEU A C 1
ATOM 2829 O O . LEU C 3 175 ? 247.298 231.439 210.271 1.00 35.92 175 LEU A O 1
ATOM 2834 N N . GLN C 3 176 ? 247.259 229.260 210.808 1.00 32.15 176 GLN A N 1
ATOM 2835 C CA . GLN C 3 176 ? 247.299 228.843 209.410 1.00 34.48 176 GLN A CA 1
ATOM 2836 C C . GLN C 3 176 ? 245.971 229.073 208.697 1.00 34.82 176 GLN A C 1
ATOM 2837 O O . GLN C 3 176 ? 245.961 229.398 207.504 1.00 38.26 176 GLN A O 1
ATOM 2843 N N . ASP C 3 177 ? 244.849 228.900 209.401 1.00 35.56 177 ASP A N 1
ATOM 2844 C CA . ASP C 3 177 ? 243.539 229.014 208.765 1.00 38.59 177 ASP A CA 1
ATOM 2845 C C . ASP C 3 177 ? 243.272 230.432 208.272 1.00 43.06 177 ASP A C 1
ATOM 2846 O O . ASP C 3 177 ? 242.753 230.623 207.165 1.00 40.11 177 ASP A O 1
ATOM 2851 N N . TYR C 3 178 ? 243.621 231.436 209.079 1.00 40.20 178 TYR A N 1
ATOM 2852 C CA . TYR C 3 178 ? 243.409 232.826 208.687 1.00 34.28 178 TYR A CA 1
ATOM 2853 C C . TYR C 3 178 ? 244.250 233.198 207.472 1.00 32.17 178 TYR A C 1
ATOM 2854 O O . TYR C 3 178 ? 243.784 233.926 206.588 1.00 36.16 178 TYR A O 1
ATOM 2863 N N . ILE C 3 179 ? 245.493 232.721 207.418 1.00 33.64 179 ILE A N 1
ATOM 2864 C CA . ILE C 3 179 ? 246.352 232.997 206.271 1.00 34.49 179 ILE A CA 1
ATOM 2865 C C . ILE C 3 179 ? 245.820 232.305 205.022 1.00 29.57 179 ILE A C 1
ATOM 2866 O O . ILE C 3 179 ? 245.778 232.899 203.939 1.00 31.59 179 ILE A O 1
ATOM 2871 N N . ASN C 3 180 ? 245.395 231.046 205.152 1.00 35.76 180 ASN A N 1
ATOM 2872 C CA . ASN C 3 180 ? 244.942 230.294 203.986 1.00 35.58 180 ASN A CA 1
ATOM 2873 C C . ASN C 3 180 ? 243.623 230.832 203.443 1.00 38.49 180 ASN A C 1
ATOM 2874 O O . ASN C 3 180 ? 243.403 230.832 202.227 1.00 40.86 180 ASN A O 1
ATOM 2879 N N . THR C 3 181 ? 242.734 231.291 204.322 1.00 42.11 181 THR A N 1
ATOM 2880 C CA . THR C 3 181 ? 241.399 231.695 203.896 1.00 35.62 181 THR A CA 1
ATOM 2881 C C . THR C 3 181 ? 241.325 233.152 203.450 1.00 41.27 181 THR A C 1
ATOM 2882 O O . THR C 3 181 ? 240.650 233.459 202.462 1.00 45.90 181 THR A O 1
ATOM 2886 N N . ASN C 3 182 ? 242.007 234.061 204.147 1.00 38.25 182 ASN A N 1
ATOM 2887 C CA . ASN C 3 182 ? 241.852 235.493 203.906 1.00 34.33 182 ASN A CA 1
ATOM 2888 C C . ASN C 3 182 ? 242.973 236.084 203.055 1.00 37.04 182 ASN A C 1
ATOM 2889 O O . ASN C 3 182 ? 242.710 236.667 202.001 1.00 44.66 182 ASN A O 1
ATOM 2894 N N . LEU C 3 183 ? 244.223 235.945 203.498 1.00 37.64 183 LEU A N 1
ATOM 2895 C CA . LEU C 3 183 ? 245.312 236.712 202.898 1.00 34.42 183 LEU A CA 1
ATOM 2896 C C . LEU C 3 183 ? 245.668 236.205 201.505 1.00 37.28 183 LEU A C 1
ATOM 2897 O O . LEU C 3 183 ? 245.874 237.001 200.582 1.00 43.12 183 LEU A O 1
ATOM 2902 N N . VAL C 3 184 ? 245.764 234.885 201.336 1.00 39.18 184 VAL A N 1
ATOM 2903 C CA . VAL C 3 184 ? 246.211 234.331 200.054 1.00 40.48 184 VAL A CA 1
ATOM 2904 C C . VAL C 3 184 ? 245.257 234.642 198.902 1.00 42.87 184 VAL A C 1
ATOM 2905 O O . VAL C 3 184 ? 245.732 235.088 197.845 1.00 43.45 184 VAL A O 1
ATOM 2909 N N . PRO C 3 185 ? 243.935 234.435 199.015 1.00 45.19 185 PRO A N 1
ATOM 2910 C CA . PRO C 3 185 ? 243.064 234.728 197.860 1.00 42.46 185 PRO A CA 1
ATOM 2911 C C . PRO C 3 185 ? 243.011 236.197 197.463 1.00 45.29 185 PRO A C 1
ATOM 2912 O O . PRO C 3 185 ? 242.681 236.494 196.309 1.00 46.79 185 PRO A O 1
ATOM 2916 N N . THR C 3 186 ? 243.322 237.122 198.368 1.00 50.68 186 THR A N 1
ATOM 2917 C CA . THR C 3 186 ? 243.240 238.550 198.091 1.00 46.61 186 THR A CA 1
ATOM 2918 C C . THR C 3 186 ? 244.594 239.164 197.746 1.00 43.52 186 THR A C 1
ATOM 2919 O O . THR C 3 186 ? 244.710 240.392 197.683 1.00 46.53 186 THR A O 1
ATOM 2923 N N . ILE C 3 187 ? 245.606 238.335 197.478 1.00 47.10 187 ILE A N 1
ATOM 2924 C CA . ILE C 3 187 ? 246.972 238.820 197.321 1.00 48.08 187 ILE A CA 1
ATOM 2925 C C . ILE C 3 187 ? 247.157 239.678 196.072 1.00 50.78 187 ILE A C 1
ATOM 2926 O O . ILE C 3 187 ? 248.146 240.412 195.977 1.00 56.51 187 ILE A O 1
ATOM 2931 N N . ASP C 3 188 ? 246.234 239.619 195.112 1.00 52.27 188 ASP A N 1
ATOM 2932 C CA . ASP C 3 188 ? 246.389 240.345 193.860 1.00 54.28 188 ASP A CA 1
ATOM 2933 C C . ASP C 3 188 ? 245.404 241.492 193.680 1.00 54.19 188 ASP A C 1
ATOM 2934 O O . ASP C 3 188 ? 245.609 242.323 192.789 1.00 55.22 188 ASP A O 1
ATOM 2939 N N . LYS C 3 189 ? 244.349 241.564 194.489 1.00 50.74 189 LYS A N 1
ATOM 2940 C CA . LYS C 3 189 ? 243.344 242.608 194.344 1.00 50.85 189 LYS A CA 1
ATOM 2941 C C . LYS C 3 189 ? 243.690 243.891 195.088 1.00 52.25 189 LYS A C 1
ATOM 2942 O O . LYS C 3 189 ? 243.054 244.920 194.841 1.00 56.03 189 LYS A O 1
ATOM 2948 N N . ILE C 3 190 ? 244.672 243.859 195.983 1.00 50.86 190 ILE A N 1
ATOM 2949 C CA . ILE C 3 190 ? 245.075 245.040 196.746 1.00 48.19 190 ILE A CA 1
ATOM 2950 C C . ILE C 3 190 ? 246.592 245.133 196.741 1.00 51.27 190 ILE A C 1
ATOM 2951 O O . ILE C 3 190 ? 247.290 244.125 196.567 1.00 55.55 190 ILE A O 1
ATOM 2956 N N . PRO C 3 191 ? 247.133 246.342 196.903 1.00 51.65 191 PRO A N 1
ATOM 2957 C CA . PRO C 3 191 ? 248.587 246.474 197.071 1.00 49.95 191 PRO A CA 1
ATOM 2958 C C . PRO C 3 191 ? 249.048 245.763 198.334 1.00 51.30 191 PRO A C 1
ATOM 2959 O O . PRO C 3 191 ? 248.470 245.935 199.409 1.00 55.97 191 PRO A O 1
ATOM 2963 N N . CYS C 3 192 ? 250.107 244.967 198.202 1.00 52.29 192 CYS A N 1
ATOM 2964 C CA . CYS C 3 192 ? 250.497 244.059 199.274 1.00 56.87 192 CYS A CA 1
ATOM 2965 C C . CYS C 3 192 ? 251.194 244.762 200.433 1.00 53.43 192 CYS A C 1
ATOM 2966 O O . CYS C 3 192 ? 251.474 244.117 201.453 1.00 56.66 192 CYS A O 1
ATOM 2969 N N . LYS C 3 193 ? 251.467 246.063 200.309 1.00 44.43 193 LYS A N 1
ATOM 2970 C CA . LYS C 3 193 ? 251.882 246.842 201.470 1.00 44.50 193 LYS A CA 1
ATOM 2971 C C . LYS C 3 193 ? 250.802 246.850 202.546 1.00 45.55 193 LYS A C 1
ATOM 2972 O O . LYS C 3 193 ? 251.113 246.974 203.735 1.00 45.45 193 LYS A O 1
ATOM 2978 N N . GLN C 3 194 ? 249.532 246.722 202.148 1.00 43.05 194 GLN A N 1
ATOM 2979 C CA . GLN C 3 194 ? 248.458 246.563 203.122 1.00 43.21 194 GLN A CA 1
ATOM 2980 C C . GLN C 3 194 ? 248.420 245.152 203.696 1.00 47.97 194 GLN A C 1
ATOM 2981 O O . GLN C 3 194 ? 248.089 244.971 204.875 1.00 50.43 194 GLN A O 1
ATOM 2987 N N . THR C 3 195 ? 248.748 244.143 202.882 1.00 41.75 195 THR A N 1
ATOM 2988 C CA . THR C 3 195 ? 248.804 242.774 203.386 1.00 42.63 195 THR A CA 1
ATOM 2989 C C . THR C 3 195 ? 249.905 242.602 204.423 1.00 43.02 195 THR A C 1
ATOM 2990 O O . THR C 3 195 ? 249.739 241.832 205.377 1.00 48.71 195 THR A O 1
ATOM 2994 N N . GLU C 3 196 ? 251.031 243.301 204.252 1.00 37.64 196 GLU A N 1
ATOM 2995 C CA . GLU C 3 196 ? 252.084 243.263 205.263 1.00 41.50 196 GLU A CA 1
ATOM 2996 C C . GLU C 3 196 ? 251.581 243.785 206.603 1.00 42.79 196 GLU A C 1
ATOM 2997 O O . GLU C 3 196 ? 251.836 243.178 207.653 1.00 50.14 196 GLU A O 1
ATOM 3003 N N . LEU C 3 197 ? 250.855 244.905 206.583 1.00 34.41 197 LEU A N 1
ATOM 3004 C CA . LEU C 3 197 ? 250.303 245.460 207.814 1.00 38.46 197 LEU A CA 1
ATOM 3005 C C . LEU C 3 197 ? 249.265 244.527 208.423 1.00 36.07 197 LEU A C 1
ATOM 3006 O O . LEU C 3 197 ? 249.201 244.381 209.649 1.00 38.39 197 LEU A O 1
ATOM 3011 N N . SER C 3 198 ? 248.443 243.891 207.584 1.00 31.83 198 SER A N 1
ATOM 3012 C CA . SER C 3 198 ? 247.454 242.943 208.092 1.00 34.60 198 SER A CA 1
ATOM 3013 C C . SER C 3 198 ? 248.122 241.761 208.788 1.00 37.77 198 SER A C 1
ATOM 3014 O O . SER C 3 198 ? 247.702 241.354 209.880 1.00 41.95 198 SER A O 1
ATOM 3017 N N . LEU C 3 199 ? 249.167 241.204 208.171 1.00 36.86 199 LEU A N 1
ATOM 3018 C CA . LEU C 3 199 ? 249.890 240.089 208.775 1.00 37.63 199 LEU A CA 1
ATOM 3019 C C . LEU C 3 199 ? 250.553 240.500 210.085 1.00 33.07 199 LEU A C 1
ATOM 3020 O O . LEU C 3 199 ? 250.509 239.751 211.072 1.00 35.87 199 LEU A O 1
ATOM 3025 N N . ASP C 3 200 ? 251.168 241.685 210.116 1.00 28.04 200 ASP A N 1
ATOM 3026 C CA . ASP C 3 200 ? 251.802 242.153 211.345 1.00 30.69 200 ASP A CA 1
ATOM 3027 C C . ASP C 3 200 ? 250.780 242.359 212.459 1.00 34.47 200 ASP A C 1
ATOM 3028 O O . ASP C 3 200 ? 251.034 242.000 213.616 1.00 39.72 200 ASP A O 1
ATOM 3033 N N . LEU C 3 201 ? 249.619 242.933 212.128 1.00 34.69 201 LEU A N 1
ATOM 3034 C CA . LEU C 3 201 ? 248.571 243.126 213.125 1.00 29.57 201 LEU A CA 1
ATOM 3035 C C . LEU C 3 201 ? 248.056 241.796 213.658 1.00 32.58 201 LEU A C 1
ATOM 3036 O O . LEU C 3 201 ? 247.818 241.658 214.863 1.00 38.84 201 LEU A O 1
ATOM 3041 N N . ALA C 3 202 ? 247.870 240.809 212.775 1.00 34.53 202 ALA A N 1
ATOM 3042 C CA . ALA C 3 202 ? 247.416 239.496 213.223 1.00 28.41 202 ALA A CA 1
ATOM 3043 C C . ALA C 3 202 ? 248.432 238.837 214.149 1.00 26.91 202 ALA A C 1
ATOM 3044 O O . ALA C 3 202 ? 248.060 238.261 215.180 1.00 30.64 202 ALA A O 1
ATOM 3046 N N . LEU C 3 203 ? 249.721 238.921 213.804 1.00 33.47 203 LEU A N 1
ATOM 3047 C CA . LEU C 3 203 ? 250.752 238.344 214.663 1.00 29.71 203 LEU A CA 1
ATOM 3048 C C . LEU C 3 203 ? 250.801 239.032 216.024 1.00 30.69 203 LEU A C 1
ATOM 3049 O O . LEU C 3 203 ? 250.926 238.363 217.057 1.00 36.44 203 LEU A O 1
ATOM 3054 N N . SER C 3 204 ? 250.706 240.365 216.048 1.00 28.18 204 SER A N 1
ATOM 3055 C CA . SER C 3 204 ? 250.729 241.082 217.321 1.00 29.81 204 SER A CA 1
ATOM 3056 C C . SER C 3 204 ? 249.509 240.752 218.174 1.00 32.49 204 SER A C 1
ATOM 3057 O O . SER C 3 204 ? 249.620 240.605 219.399 1.00 33.95 204 SER A O 1
ATOM 3060 N N . LYS C 3 205 ? 248.336 240.636 217.545 1.00 31.54 205 LYS A N 1
ATOM 3061 C CA . LYS C 3 205 ? 247.133 240.261 218.279 1.00 31.67 205 LYS A CA 1
ATOM 3062 C C . LYS C 3 205 ? 247.257 238.859 218.862 1.00 37.20 205 LYS A C 1
ATOM 3063 O O . LYS C 3 205 ? 246.818 238.612 219.991 1.00 34.47 205 LYS A O 1
ATOM 3069 N N . TYR C 3 206 ? 247.844 237.928 218.105 1.00 41.65 206 TYR A N 1
ATOM 3070 C CA . TYR C 3 206 ? 248.077 236.589 218.637 1.00 29.77 206 TYR A CA 1
ATOM 3071 C C . TYR C 3 206 ? 249.048 236.619 219.812 1.00 32.34 206 TYR A C 1
ATOM 3072 O O . TYR C 3 206 ? 248.851 235.914 220.807 1.00 36.04 206 TYR A O 1
ATOM 3081 N N . LEU C 3 207 ? 250.104 237.433 219.714 1.00 35.53 207 LEU A N 1
ATOM 3082 C CA . LEU C 3 207 ? 251.087 237.501 220.792 1.00 30.94 207 LEU A CA 1
ATOM 3083 C C . LEU C 3 207 ? 250.517 238.129 222.057 1.00 31.39 207 LEU A C 1
ATOM 3084 O O . LEU C 3 207 ? 250.960 237.795 223.160 1.00 34.60 207 LEU A O 1
ATOM 3089 N N . SER C 3 208 ? 249.556 239.048 221.921 1.00 37.92 208 SER A N 1
ATOM 3090 C CA . SER C 3 208 ? 248.996 239.707 223.100 1.00 31.14 208 SER A CA 1
ATOM 3091 C C . SER C 3 208 ? 248.303 238.715 224.029 1.00 40.98 208 SER A C 1
ATOM 3092 O O . SER C 3 208 ? 248.346 238.870 225.255 1.00 44.64 208 SER A O 1
ATOM 3095 N N . ASP C 3 209 ? 247.655 237.692 223.468 1.00 45.58 209 ASP A N 1
ATOM 3096 C CA . ASP C 3 209 ? 246.905 236.739 224.282 1.00 35.68 209 ASP A CA 1
ATOM 3097 C C . ASP C 3 209 ? 247.802 235.733 224.997 1.00 36.33 209 ASP A C 1
ATOM 3098 O O . ASP C 3 209 ? 247.419 235.216 226.052 1.00 35.51 209 ASP A O 1
ATOM 3103 N N . LEU C 3 210 ? 248.980 235.435 224.443 1.00 36.56 210 LEU A N 1
ATOM 3104 C CA . LEU C 3 210 ? 249.844 234.407 225.020 1.00 36.93 210 LEU A CA 1
ATOM 3105 C C . LEU C 3 210 ? 250.397 234.821 226.379 1.00 40.65 210 LEU A C 1
ATOM 3106 O O . LEU C 3 210 ? 250.524 233.986 227.282 1.00 44.45 210 LEU A O 1
ATOM 3111 N N . LEU C 3 211 ? 250.730 236.104 226.541 1.00 39.41 211 LEU A N 1
ATOM 3112 C CA . LEU C 3 211 ? 251.474 236.560 227.711 1.00 41.61 211 LEU A CA 1
ATOM 3113 C C . LEU C 3 211 ? 250.695 236.416 229.011 1.00 40.92 211 LEU A C 1
ATOM 3114 O O . LEU C 3 211 ? 251.301 236.466 230.086 1.00 48.86 211 LEU A O 1
ATOM 3119 N N . PHE C 3 212 ? 249.375 236.244 228.946 1.00 34.44 212 PHE A N 1
ATOM 3120 C CA . PHE C 3 212 ? 248.599 236.034 230.161 1.00 40.23 212 PHE A CA 1
ATOM 3121 C C . PHE C 3 212 ? 248.829 234.655 230.764 1.00 45.67 212 PHE A C 1
ATOM 3122 O O . PHE C 3 212 ? 248.600 234.472 231.963 1.00 44.90 212 PHE A O 1
ATOM 3130 N N . VAL C 3 213 ? 249.277 233.688 229.968 1.00 41.20 213 VAL A N 1
ATOM 3131 C CA . VAL C 3 213 ? 249.445 232.309 230.408 1.00 36.31 213 VAL A CA 1
ATOM 3132 C C . VAL C 3 213 ? 250.910 231.887 230.379 1.00 36.00 213 VAL A C 1
ATOM 3133 O O . VAL C 3 213 ? 251.426 231.339 231.353 1.00 37.77 213 VAL A O 1
ATOM 3137 N N . PHE C 3 214 ? 251.597 232.136 229.267 1.00 33.12 214 PHE A N 1
ATOM 3138 C CA . PHE C 3 214 ? 252.960 231.659 229.073 1.00 32.93 214 PHE A CA 1
ATOM 3139 C C . PHE C 3 214 ? 254.018 232.696 229.429 1.00 30.98 214 PHE A C 1
ATOM 3140 O O . PHE C 3 214 ? 255.198 232.479 229.142 1.00 40.79 214 PHE A O 1
ATOM 3148 N N . GLY C 3 215 ? 253.630 233.808 230.045 1.00 38.19 215 GLY A N 1
ATOM 3149 C CA . GLY C 3 215 ? 254.571 234.833 230.426 1.00 38.73 215 GLY A CA 1
ATOM 3150 C C . GLY C 3 215 ? 255.247 234.529 231.747 1.00 40.77 215 GLY A C 1
ATOM 3151 O O . GLY C 3 215 ? 255.323 233.376 232.179 1.00 46.64 215 GLY A O 1
ATOM 3152 N N . PRO C 3 216 ? 255.759 235.567 232.417 1.00 38.98 216 PRO A N 1
ATOM 3153 C CA . PRO C 3 216 ? 256.434 235.352 233.709 1.00 38.01 216 PRO A CA 1
ATOM 3154 C C . PRO C 3 216 ? 255.511 234.898 234.830 1.00 39.69 216 PRO A C 1
ATOM 3155 O O . PRO C 3 216 ? 256.008 234.602 235.924 1.00 44.40 216 PRO A O 1
ATOM 3159 N N . ASN C 3 217 ? 254.196 234.841 234.605 1.00 37.95 217 ASN A N 1
ATOM 3160 C CA . ASN C 3 217 ? 253.306 234.237 235.591 1.00 41.37 217 ASN A CA 1
ATOM 3161 C C . ASN C 3 217 ? 253.571 232.745 235.743 1.00 48.27 217 ASN A C 1
ATOM 3162 O O . ASN C 3 217 ? 253.331 232.178 236.814 1.00 51.13 217 ASN A O 1
ATOM 3167 N N . LEU C 3 218 ? 254.058 232.092 234.686 1.00 41.52 218 LEU A N 1
ATOM 3168 C CA . LEU C 3 218 ? 254.377 230.666 234.724 1.00 36.53 218 LEU A CA 1
ATOM 3169 C C . LEU C 3 218 ? 255.730 230.493 235.408 1.00 44.73 218 LEU A C 1
ATOM 3170 O O . LEU C 3 218 ? 256.781 230.362 234.776 1.00 49.32 218 LEU A O 1
ATOM 3175 N N . GLN C 3 219 ? 255.696 230.510 236.741 1.00 46.66 219 GLN A N 1
ATOM 3176 C CA . GLN C 3 219 ? 256.917 230.356 237.521 1.00 46.61 219 GLN A CA 1
ATOM 3177 C C . GLN C 3 219 ? 257.386 228.908 237.587 1.00 47.57 219 GLN A C 1
ATOM 3178 O O . GLN C 3 219 ? 258.595 228.654 237.600 1.00 48.96 219 GLN A O 1
ATOM 3184 N N . ASP C 3 220 ? 256.458 227.952 237.625 1.00 42.24 220 ASP A N 1
ATOM 3185 C CA . ASP C 3 220 ? 256.783 226.538 237.811 1.00 40.51 220 ASP A CA 1
ATOM 3186 C C . ASP C 3 220 ? 256.179 225.716 236.681 1.00 41.33 220 ASP A C 1
ATOM 3187 O O . ASP C 3 220 ? 255.048 225.225 236.791 1.00 36.64 220 ASP A O 1
ATOM 3192 N N . PRO C 3 221 ? 256.905 225.547 235.573 1.00 42.05 221 PRO A N 1
ATOM 3193 C CA . PRO C 3 221 ? 256.396 224.695 234.487 1.00 34.98 221 PRO A CA 1
ATOM 3194 C C . PRO C 3 221 ? 256.419 223.209 234.807 1.00 34.74 221 PRO A C 1
ATOM 3195 O O . PRO C 3 221 ? 255.769 222.435 234.095 1.00 40.31 221 PRO A O 1
ATOM 3199 N N . VAL C 3 222 ? 257.141 222.781 235.838 1.00 36.01 222 VAL A N 1
ATOM 3200 C CA . VAL C 3 222 ? 257.208 221.352 236.193 1.00 39.37 222 VAL A CA 1
ATOM 3201 C C . VAL C 3 222 ? 256.061 221.100 237.164 1.00 40.44 222 VAL A C 1
ATOM 3202 O O . VAL C 3 222 ? 256.210 221.109 238.388 1.00 42.40 222 VAL A O 1
ATOM 3206 N N . SER C 3 223 ? 254.880 220.870 236.598 1.00 40.71 223 SER A N 1
ATOM 3207 C CA . SER C 3 223 ? 253.690 220.526 237.364 1.00 40.16 223 SER A CA 1
ATOM 3208 C C . SER C 3 223 ? 252.684 219.899 236.413 1.00 37.97 223 SER A C 1
ATOM 3209 O O . SER C 3 223 ? 252.810 220.000 235.191 1.00 40.96 223 SER A O 1
ATOM 3212 N N . ASN C 3 224 ? 251.678 219.245 236.989 1.00 38.56 224 ASN A N 1
ATOM 3213 C CA . ASN C 3 224 ? 250.598 218.644 236.216 1.00 43.14 224 ASN A CA 1
ATOM 3214 C C . ASN C 3 224 ? 249.235 219.166 236.659 1.00 42.28 224 ASN A C 1
ATOM 3215 O O . ASN C 3 224 ? 248.253 218.423 236.675 1.00 45.09 224 ASN A O 1
ATOM 3220 N N . SER C 3 225 ? 249.162 220.445 237.022 1.00 38.71 225 SER A N 1
ATOM 3221 C CA . SER C 3 225 ? 247.926 221.053 237.490 1.00 37.54 225 SER A CA 1
ATOM 3222 C C . SER C 3 225 ? 247.358 222.088 236.527 1.00 44.75 225 SER A C 1
ATOM 3223 O O . SER C 3 225 ? 246.314 222.677 236.823 1.00 46.21 225 SER A O 1
ATOM 3226 N N . MET C 3 226 ? 248.008 222.326 235.391 1.00 40.50 226 MET A N 1
ATOM 3227 C CA . MET C 3 226 ? 247.509 223.281 234.409 1.00 38.60 226 MET A CA 1
ATOM 3228 C C . MET C 3 226 ? 246.363 222.656 233.622 1.00 34.89 226 MET A C 1
ATOM 3229 O O . MET C 3 226 ? 246.496 221.544 233.102 1.00 39.18 226 MET A O 1
ATOM 3234 N N . THR C 3 227 ? 245.246 223.370 233.524 1.00 36.08 227 THR A N 1
ATOM 3235 C CA . THR C 3 227 ? 244.080 222.850 232.828 1.00 35.57 227 THR A CA 1
ATOM 3236 C C . THR C 3 227 ? 244.252 222.960 231.315 1.00 31.41 227 THR A C 1
ATOM 3237 O O . THR C 3 227 ? 245.123 223.669 230.809 1.00 35.43 227 THR A O 1
ATOM 3241 N N . ILE C 3 228 ? 243.397 222.233 230.590 1.00 30.19 228 ILE A N 1
ATOM 3242 C CA . ILE C 3 228 ? 243.452 222.243 229.134 1.00 34.30 228 ILE A CA 1
ATOM 3243 C C . ILE C 3 228 ? 242.942 223.561 228.559 1.00 35.52 228 ILE A C 1
ATOM 3244 O O . ILE C 3 228 ? 243.339 223.945 227.452 1.00 35.43 228 ILE A O 1
ATOM 3249 N N . GLN C 3 229 ? 242.083 224.276 229.293 1.00 36.46 229 GLN A N 1
ATOM 3250 C CA . GLN C 3 229 ? 241.593 225.570 228.828 1.00 31.25 229 GLN A CA 1
ATOM 3251 C C . GLN C 3 229 ? 242.720 226.591 228.734 1.00 35.14 229 GLN A C 1
ATOM 3252 O O . GLN C 3 229 ? 242.788 227.360 227.768 1.00 34.77 229 GLN A O 1
ATOM 3258 N N . ALA C 3 230 ? 243.607 226.621 229.730 1.00 37.31 230 ALA A N 1
ATOM 3259 C CA . ALA C 3 230 ? 244.725 227.558 229.697 1.00 29.81 230 ALA A CA 1
ATOM 3260 C C . ALA C 3 230 ? 245.755 227.158 228.649 1.00 33.89 230 ALA A C 1
ATOM 3261 O O . ALA C 3 230 ? 246.372 228.021 228.015 1.00 38.65 230 ALA A O 1
ATOM 3263 N N . ILE C 3 231 ? 245.961 225.853 228.459 1.00 34.25 231 ILE A N 1
ATOM 3264 C CA . ILE C 3 231 ? 246.904 225.382 227.449 1.00 30.11 231 ILE A CA 1
ATOM 3265 C C . ILE C 3 231 ? 246.405 225.704 226.046 1.00 33.61 231 ILE A C 1
ATOM 3266 O O . ILE C 3 231 ? 247.200 226.043 225.160 1.00 41.09 231 ILE A O 1
ATOM 3271 N N . SER C 3 232 ? 245.090 225.644 225.823 1.00 29.37 232 SER A N 1
ATOM 3272 C CA . SER C 3 232 ? 244.519 225.922 224.508 1.00 28.80 232 SER A CA 1
ATOM 3273 C C . SER C 3 232 ? 244.701 227.368 224.048 1.00 34.48 232 SER A C 1
ATOM 3274 O O . SER C 3 232 ? 244.276 227.689 222.934 1.00 32.93 232 SER A O 1
ATOM 3277 N N . GLN C 3 233 ? 245.300 228.245 224.859 1.00 37.76 233 GLN A N 1
ATOM 3278 C CA . GLN C 3 233 ? 245.548 229.613 224.414 1.00 35.12 233 GLN A CA 1
ATOM 3279 C C . GLN C 3 233 ? 246.584 229.665 223.299 1.00 35.20 233 GLN A C 1
ATOM 3280 O O . GLN C 3 233 ? 246.569 230.592 222.483 1.00 39.34 233 GLN A O 1
ATOM 3286 N N . ALA C 3 234 ? 247.490 228.687 223.248 1.00 33.75 234 ALA A N 1
ATOM 3287 C CA . ALA C 3 234 ? 248.462 228.612 222.165 1.00 29.77 234 ALA A CA 1
ATOM 3288 C C . ALA C 3 234 ? 247.836 228.210 220.837 1.00 33.77 234 ALA A C 1
ATOM 3289 O O . ALA C 3 234 ? 248.493 228.342 219.800 1.00 42.54 234 ALA A O 1
ATOM 3291 N N . PHE C 3 235 ? 246.598 227.716 220.842 1.00 31.36 235 PHE A N 1
ATOM 3292 C CA . PHE C 3 235 ? 245.856 227.417 219.624 1.00 35.10 235 PHE A CA 1
ATOM 3293 C C . PHE C 3 235 ? 244.713 228.405 219.396 1.00 41.02 235 PHE A C 1
ATOM 3294 O O . PHE C 3 235 ? 243.915 228.228 218.471 1.00 41.20 235 PHE A O 1
ATOM 3302 N N . GLY C 3 236 ? 244.626 229.449 220.215 1.00 35.60 236 GLY A N 1
ATOM 3303 C CA . GLY C 3 236 ? 243.582 230.441 220.073 1.00 30.32 236 GLY A CA 1
ATOM 3304 C C . GLY C 3 236 ? 242.360 230.238 220.940 1.00 38.59 236 GLY A C 1
ATOM 3305 O O . GLY C 3 236 ? 241.342 230.898 220.704 1.00 41.26 236 GLY A O 1
ATOM 3306 N N . GLY C 3 237 ? 242.423 229.355 221.934 1.00 38.24 237 GLY A N 1
ATOM 3307 C CA . GLY C 3 237 ? 241.293 229.115 222.807 1.00 25.46 237 GLY A CA 1
ATOM 3308 C C . GLY C 3 237 ? 240.315 228.067 222.329 1.00 34.62 237 GLY A C 1
ATOM 3309 O O . GLY C 3 237 ? 239.209 227.983 222.873 1.00 39.74 237 GLY A O 1
ATOM 3310 N N . ASN C 3 238 ? 240.684 227.264 221.332 1.00 37.59 238 ASN A N 1
ATOM 3311 C CA . ASN C 3 238 ? 239.795 226.252 220.764 1.00 33.49 238 ASN A CA 1
ATOM 3312 C C . ASN C 3 238 ? 240.210 224.877 221.284 1.00 35.37 238 ASN A C 1
ATOM 3313 O O . ASN C 3 238 ? 240.926 224.123 220.627 1.00 44.29 238 ASN A O 1
ATOM 3318 N N . TYR C 3 239 ? 239.742 224.548 222.489 1.00 29.70 239 TYR A N 1
ATOM 3319 C CA . TYR C 3 239 ? 240.025 223.239 223.067 1.00 34.96 239 TYR A CA 1
ATOM 3320 C C . TYR C 3 239 ? 239.045 222.166 222.614 1.00 32.37 239 TYR A C 1
ATOM 3321 O O . TYR C 3 239 ? 239.361 220.972 222.719 1.00 41.63 239 TYR A O 1
ATOM 3330 N N . GLU C 3 240 ? 237.876 222.563 222.107 1.00 36.10 240 GLU A N 1
ATOM 3331 C CA . GLU C 3 240 ? 236.915 221.595 221.593 1.00 31.19 240 GLU A CA 1
ATOM 3332 C C . GLU C 3 240 ? 237.486 220.834 220.404 1.00 34.02 240 GLU A C 1
ATOM 3333 O O . GLU C 3 240 ? 237.303 219.616 220.295 1.00 41.22 240 GLU A O 1
ATOM 3339 N N . THR C 3 241 ? 238.187 221.537 219.511 1.00 40.45 241 THR A N 1
ATOM 3340 C CA . THR C 3 241 ? 238.817 220.884 218.369 1.00 34.92 241 THR A CA 1
ATOM 3341 C C . THR C 3 241 ? 239.848 219.857 218.816 1.00 33.42 241 THR A C 1
ATOM 3342 O O . THR C 3 241 ? 239.867 218.732 218.305 1.00 39.63 241 THR A O 1
ATOM 3346 N N . LEU C 3 242 ? 240.694 220.217 219.785 1.00 26.42 242 LEU A N 1
ATOM 3347 C CA . LEU C 3 242 ? 241.701 219.286 220.286 1.00 33.52 242 LEU A CA 1
ATOM 3348 C C . LEU C 3 242 ? 241.052 218.046 220.884 1.00 40.25 242 LEU A C 1
ATOM 3349 O O . LEU C 3 242 ? 241.405 216.910 220.535 1.00 43.27 242 LEU A O 1
ATOM 3354 N N . LEU C 3 243 ? 240.079 218.248 221.777 1.00 35.94 243 LEU A N 1
ATOM 3355 C CA . LEU C 3 243 ? 239.477 217.119 222.477 1.00 28.95 243 LEU A CA 1
ATOM 3356 C C . LEU C 3 243 ? 238.696 216.218 221.528 1.00 35.49 243 LEU A C 1
ATOM 3357 O O . LEU C 3 243 ? 238.700 214.993 221.691 1.00 35.08 243 LEU A O 1
ATOM 3362 N N . ARG C 3 244 ? 238.026 216.794 220.526 1.00 38.56 244 ARG A N 1
ATOM 3363 C CA . ARG C 3 244 ? 237.250 215.965 219.611 1.00 37.15 244 ARG A CA 1
ATOM 3364 C C . ARG C 3 244 ? 238.126 215.308 218.552 1.00 40.76 244 ARG A C 1
ATOM 3365 O O . ARG C 3 244 ? 237.753 214.263 218.010 1.00 48.63 244 ARG A O 1
ATOM 3373 N N . THR C 3 245 ? 239.283 215.895 218.239 1.00 39.57 245 THR A N 1
ATOM 3374 C CA . THR C 3 245 ? 240.193 215.250 217.300 1.00 37.22 245 THR A CA 1
ATOM 3375 C C . THR C 3 245 ? 240.938 214.100 217.965 1.00 40.91 245 THR A C 1
ATOM 3376 O O . THR C 3 245 ? 241.230 213.088 217.318 1.00 39.86 245 THR A O 1
ATOM 3380 N N . LEU C 3 246 ? 241.240 214.226 219.260 1.00 44.92 246 LEU A N 1
ATOM 3381 C CA . LEU C 3 246 ? 241.954 213.155 219.947 1.00 38.56 246 LEU A CA 1
ATOM 3382 C C . LEU C 3 246 ? 241.119 211.893 220.127 1.00 37.78 246 LEU A C 1
ATOM 3383 O O . LEU C 3 246 ? 241.678 210.854 220.493 1.00 43.81 246 LEU A O 1
ATOM 3388 N N . GLY C 3 247 ? 239.813 211.950 219.886 1.00 42.39 247 GLY A N 1
ATOM 3389 C CA . GLY C 3 247 ? 238.977 210.770 219.941 1.00 38.69 247 GLY A CA 1
ATOM 3390 C C . GLY C 3 247 ? 238.343 210.471 221.279 1.00 39.72 247 GLY A C 1
ATOM 3391 O O . GLY C 3 247 ? 237.734 209.406 221.429 1.00 45.85 247 GLY A O 1
ATOM 3392 N N . TYR C 3 248 ? 238.469 211.364 222.255 1.00 45.27 248 TYR A N 1
ATOM 3393 C CA . TYR C 3 248 ? 237.833 211.151 223.547 1.00 42.10 248 TYR A CA 1
ATOM 3394 C C . TYR C 3 248 ? 236.318 211.256 223.425 1.00 45.26 248 TYR A C 1
ATOM 3395 O O . TYR C 3 248 ? 235.793 212.130 222.729 1.00 47.06 248 TYR A O 1
ATOM 3404 N N . ALA C 3 249 ? 235.613 210.358 224.111 1.00 49.63 249 ALA A N 1
ATOM 3405 C CA . ALA C 3 249 ? 234.151 210.353 224.093 1.00 52.39 249 ALA A CA 1
ATOM 3406 C C . ALA C 3 249 ? 233.653 209.636 225.336 1.00 53.76 249 ALA A C 1
ATOM 3407 O O . ALA C 3 249 ? 234.046 208.492 225.587 1.00 54.12 249 ALA A O 1
ATOM 3409 N N . THR C 3 250 ? 232.792 210.297 226.106 1.00 52.77 250 THR A N 1
ATOM 3410 C CA . THR C 3 250 ? 232.257 209.720 227.332 1.00 53.79 250 THR A CA 1
ATOM 3411 C C . THR C 3 250 ? 230.962 210.435 227.692 1.00 51.57 250 THR A C 1
ATOM 3412 O O . THR C 3 250 ? 230.634 211.485 227.134 1.00 53.05 250 THR A O 1
ATOM 3416 N N . GLU C 3 251 ? 230.225 209.842 228.634 1.00 51.84 251 GLU A N 1
ATOM 3417 C CA . GLU C 3 251 ? 228.947 210.413 229.045 1.00 53.72 251 GLU A CA 1
ATOM 3418 C C . GLU C 3 251 ? 229.141 211.618 229.960 1.00 53.95 251 GLU A C 1
ATOM 3419 O O . GLU C 3 251 ? 228.349 212.566 229.920 1.00 58.06 251 GLU A O 1
ATOM 3425 N N . ASP C 3 252 ? 230.187 211.601 230.790 1.00 52.61 252 ASP A N 1
ATOM 3426 C CA . ASP C 3 252 ? 230.462 212.678 231.734 1.00 54.47 252 ASP A CA 1
ATOM 3427 C C . ASP C 3 252 ? 231.524 213.645 231.227 1.00 53.87 252 ASP A C 1
ATOM 3428 O O . ASP C 3 252 ? 232.351 214.123 232.014 1.00 56.68 252 ASP A O 1
ATOM 3433 N N . PHE C 3 253 ? 231.528 213.929 229.924 1.00 52.06 253 PHE A N 1
ATOM 3434 C CA . PHE C 3 253 ? 232.530 214.814 229.342 1.00 46.61 253 PHE A CA 1
ATOM 3435 C C . PHE C 3 253 ? 232.420 216.231 229.897 1.00 46.17 253 PHE A C 1
ATOM 3436 O O . PHE C 3 253 ? 233.428 216.838 230.278 1.00 49.93 253 PHE A O 1
ATOM 3444 N N . ASP C 3 254 ? 231.199 216.768 229.966 1.00 45.04 254 ASP A N 1
ATOM 3445 C CA . ASP C 3 254 ? 231.016 218.144 230.421 1.00 43.51 254 ASP A CA 1
ATOM 3446 C C . ASP C 3 254 ? 231.289 218.293 231.912 1.00 46.34 254 ASP A C 1
ATOM 3447 O O . ASP C 3 254 ? 231.814 219.327 232.342 1.00 46.95 254 ASP A O 1
ATOM 3452 N N . ASP C 3 255 ? 230.937 217.284 232.712 1.00 43.89 255 ASP A N 1
ATOM 3453 C CA . ASP C 3 255 ? 231.208 217.340 234.145 1.00 38.10 255 ASP A CA 1
ATOM 3454 C C . ASP C 3 255 ? 232.705 217.355 234.424 1.00 42.69 255 ASP A C 1
ATOM 3455 O O . ASP C 3 255 ? 233.169 218.076 235.314 1.00 44.79 255 ASP A O 1
ATOM 3460 N N . LEU C 3 256 ? 233.472 216.555 233.683 1.00 43.25 256 LEU A N 1
ATOM 3461 C CA . LEU C 3 256 ? 234.923 216.588 233.816 1.00 40.54 256 LEU A CA 1
ATOM 3462 C C . LEU C 3 256 ? 235.503 217.892 233.288 1.00 37.62 256 LEU A C 1
ATOM 3463 O O . LEU C 3 256 ? 236.491 218.395 233.834 1.00 42.83 256 LEU A O 1
ATOM 3468 N N . LEU C 3 257 ? 234.909 218.448 232.231 1.00 36.34 257 LEU A N 1
ATOM 3469 C CA . LEU C 3 257 ? 235.433 219.679 231.649 1.00 35.83 257 LEU A CA 1
ATOM 3470 C C . LEU C 3 257 ? 235.220 220.877 232.569 1.00 39.33 257 LEU A C 1
ATOM 3471 O O . LEU C 3 257 ? 236.096 221.742 232.681 1.00 38.76 257 LEU A O 1
ATOM 3476 N N . GLU C 3 258 ? 234.067 220.951 233.234 1.00 44.35 258 GLU A N 1
ATOM 3477 C CA . GLU C 3 258 ? 233.726 222.137 234.011 1.00 43.09 258 GLU A CA 1
ATOM 3478 C C . GLU C 3 258 ? 234.241 222.102 235.445 1.00 44.76 258 GLU A C 1
ATOM 3479 O O . GLU C 3 258 ? 234.143 223.119 236.139 1.00 43.03 258 GLU A O 1
ATOM 3485 N N . SER C 3 259 ? 234.776 220.976 235.910 1.00 40.69 259 SER A N 1
ATOM 3486 C CA . SER C 3 259 ? 235.324 220.878 237.256 1.00 36.42 259 SER A CA 1
ATOM 3487 C C . SER C 3 259 ? 236.845 220.969 237.279 1.00 39.09 259 SER A C 1
ATOM 3488 O O . SER C 3 259 ? 237.448 220.754 238.335 1.00 39.62 259 SER A O 1
ATOM 3491 N N . ASP C 3 260 ? 237.469 221.278 236.138 1.00 43.81 260 ASP A N 1
ATOM 3492 C CA . ASP C 3 260 ? 238.924 221.415 236.013 1.00 40.26 260 ASP A CA 1
ATOM 3493 C C . ASP C 3 260 ? 239.645 220.119 236.386 1.00 41.12 260 ASP A C 1
ATOM 3494 O O . ASP C 3 260 ? 240.541 220.098 237.231 1.00 47.70 260 ASP A O 1
ATOM 3499 N N . SER C 3 261 ? 239.247 219.027 235.736 1.00 33.25 261 SER A N 1
ATOM 3500 C CA . SER C 3 261 ? 239.849 217.724 235.972 1.00 30.14 261 SER A CA 1
ATOM 3501 C C . SER C 3 261 ? 240.734 217.251 234.825 1.00 29.76 261 SER A C 1
ATOM 3502 O O . SER C 3 261 ? 241.506 216.307 235.014 1.00 43.69 261 SER A O 1
ATOM 3505 N N . ILE C 3 262 ? 240.644 217.873 233.655 1.00 32.41 262 ILE A N 1
ATOM 3506 C CA . ILE C 3 262 ? 241.474 217.526 232.507 1.00 36.78 262 ILE A CA 1
ATOM 3507 C C . ILE C 3 262 ? 242.672 218.464 232.494 1.00 32.92 262 ILE A C 1
ATOM 3508 O O . ILE C 3 262 ? 242.513 219.684 232.374 1.00 41.13 262 ILE A O 1
ATOM 3513 N N . THR C 3 263 ? 243.872 217.900 232.612 1.00 30.21 263 THR A N 1
ATOM 3514 C CA . THR C 3 263 ? 245.088 218.681 232.780 1.00 33.29 263 THR A CA 1
ATOM 3515 C C . THR C 3 263 ? 246.103 218.321 231.703 1.00 31.17 263 THR A C 1
ATOM 3516 O O . THR C 3 263 ? 245.907 217.398 230.910 1.00 34.46 263 THR A O 1
ATOM 3520 N N . GLY C 3 264 ? 247.201 219.075 231.683 1.00 31.98 264 GLY A N 1
ATOM 3521 C CA . GLY C 3 264 ? 248.258 218.855 230.714 1.00 34.28 264 GLY A CA 1
ATOM 3522 C C . GLY C 3 264 ? 249.607 219.248 231.274 1.00 35.32 264 GLY A C 1
ATOM 3523 O O . GLY C 3 264 ? 249.704 219.963 232.276 1.00 36.59 264 GLY A O 1
ATOM 3524 N N . GLN C 3 265 ? 250.658 218.770 230.607 1.00 31.70 265 GLN A N 1
ATOM 3525 C CA . GLN C 3 265 ? 252.029 219.009 231.036 1.00 25.12 265 GLN A CA 1
ATOM 3526 C C . GLN C 3 265 ? 252.929 219.201 229.823 1.00 27.41 265 GLN A C 1
ATOM 3527 O O . GLN C 3 265 ? 252.840 218.448 228.851 1.00 34.95 265 GLN A O 1
ATOM 3533 N N . ILE C 3 266 ? 253.797 220.208 229.889 1.00 21.29 266 ILE A N 1
ATOM 3534 C CA . ILE C 3 266 ? 254.771 220.476 228.835 1.00 27.70 266 ILE A CA 1
ATOM 3535 C C . ILE C 3 266 ? 256.001 219.614 229.078 1.00 28.49 266 ILE A C 1
ATOM 3536 O O . ILE C 3 266 ? 256.547 219.596 230.186 1.00 33.03 266 ILE A O 1
ATOM 3541 N N . ILE C 3 267 ? 256.438 218.894 228.047 1.00 27.30 267 ILE A N 1
ATOM 3542 C CA . ILE C 3 267 ? 257.563 217.980 228.188 1.00 27.26 267 ILE A CA 1
ATOM 3543 C C . ILE C 3 267 ? 258.727 218.296 227.256 1.00 22.51 267 ILE A C 1
ATOM 3544 O O . ILE C 3 267 ? 259.839 217.801 227.501 1.00 32.04 267 ILE A O 1
ATOM 3549 N N . TYR C 3 268 ? 258.544 219.093 226.205 1.00 25.36 268 TYR A N 1
ATOM 3550 C CA . TYR C 3 268 ? 259.642 219.378 225.291 1.00 22.70 268 TYR A CA 1
ATOM 3551 C C . TYR C 3 268 ? 259.403 220.688 224.553 1.00 23.17 268 TYR A C 1
ATOM 3552 O O . TYR C 3 268 ? 258.287 220.959 224.098 1.00 34.18 268 TYR A O 1
ATOM 3561 N N . VAL C 3 269 ? 260.472 221.475 224.419 1.00 26.83 269 VAL A N 1
ATOM 3562 C CA . VAL C 3 269 ? 260.464 222.774 223.753 1.00 30.68 269 VAL A CA 1
ATOM 3563 C C . VAL C 3 269 ? 261.568 222.779 222.703 1.00 27.70 269 VAL A C 1
ATOM 3564 O O . VAL C 3 269 ? 262.695 222.361 222.987 1.00 32.98 269 VAL A O 1
ATOM 3568 N N . ASP C 3 270 ? 261.253 223.251 221.495 1.00 33.10 270 ASP A N 1
ATOM 3569 C CA . ASP C 3 270 ? 262.238 223.381 220.425 1.00 30.61 270 ASP A CA 1
ATOM 3570 C C . ASP C 3 270 ? 262.445 224.863 220.140 1.00 33.98 270 ASP A C 1
ATOM 3571 O O . ASP C 3 270 ? 261.500 225.566 219.770 1.00 41.35 270 ASP A O 1
ATOM 3576 N N . LEU C 3 271 ? 263.681 225.338 220.309 1.00 35.60 271 LEU A N 1
ATOM 3577 C CA . LEU C 3 271 ? 263.980 226.747 220.085 1.00 35.89 271 LEU A CA 1
ATOM 3578 C C . LEU C 3 271 ? 264.358 227.054 218.644 1.00 38.77 271 LEU A C 1
ATOM 3579 O O . LEU C 3 271 ? 264.277 228.215 218.233 1.00 44.48 271 LEU A O 1
ATOM 3584 N N . SER C 3 272 ? 264.769 226.051 217.873 1.00 38.46 272 SER A N 1
ATOM 3585 C CA . SER C 3 272 ? 265.155 226.260 216.484 1.00 37.40 272 SER A CA 1
ATOM 3586 C C . SER C 3 272 ? 263.997 226.112 215.511 1.00 42.65 272 SER A C 1
ATOM 3587 O O . SER C 3 272 ? 264.000 226.762 214.461 1.00 43.97 272 SER A O 1
ATOM 3590 N N . SER C 3 273 ? 263.011 225.275 215.831 1.00 39.37 273 SER A N 1
ATOM 3591 C CA . SER C 3 273 ? 261.849 225.078 214.979 1.00 29.98 273 SER A CA 1
ATOM 3592 C C . SER C 3 273 ? 260.560 225.614 215.583 1.00 36.97 273 SER A C 1
ATOM 3593 O O . SER C 3 273 ? 259.527 225.591 214.906 1.00 39.85 273 SER A O 1
ATOM 3596 N N . TYR C 3 274 ? 260.596 226.086 216.831 1.00 40.02 274 TYR A N 1
ATOM 3597 C CA . TYR C 3 274 ? 259.479 226.775 217.481 1.00 30.92 274 TYR A CA 1
ATOM 3598 C C . TYR C 3 274 ? 258.230 225.894 217.570 1.00 30.91 274 TYR A C 1
ATOM 3599 O O . TYR C 3 274 ? 257.193 226.178 216.970 1.00 35.43 274 TYR A O 1
ATOM 3608 N N . TYR C 3 275 ? 258.344 224.811 218.337 1.00 26.35 275 TYR A N 1
ATOM 3609 C CA . TYR C 3 275 ? 257.175 224.008 218.664 1.00 24.38 275 TYR A CA 1
ATOM 3610 C C . TYR C 3 275 ? 257.354 223.371 220.036 1.00 26.31 275 TYR A C 1
ATOM 3611 O O . TYR C 3 275 ? 258.460 223.300 220.579 1.00 26.57 275 TYR A O 1
ATOM 3620 N N . ILE C 3 276 ? 256.231 222.927 220.603 1.00 26.14 276 ILE A N 1
ATOM 3621 C CA . ILE C 3 276 ? 256.215 222.310 221.922 1.00 22.26 276 ILE A CA 1
ATOM 3622 C C . ILE C 3 276 ? 255.473 220.983 221.848 1.00 27.09 276 ILE A C 1
ATOM 3623 O O . ILE C 3 276 ? 254.659 220.742 220.953 1.00 29.52 276 ILE A O 1
ATOM 3628 N N . ILE C 3 277 ? 255.773 220.115 222.813 1.00 29.87 277 ILE A N 1
ATOM 3629 C CA . ILE C 3 277 ? 255.143 218.804 222.932 1.00 21.40 277 ILE A CA 1
ATOM 3630 C C . ILE C 3 277 ? 254.410 218.742 224.265 1.00 13.65 277 ILE A C 1
ATOM 3631 O O . ILE C 3 277 ? 255.005 219.000 225.316 1.00 26.54 277 ILE A O 1
ATOM 3636 N N . VAL C 3 278 ? 253.125 218.387 224.222 1.00 22.82 278 VAL A N 1
ATOM 3637 C CA . VAL C 3 278 ? 252.253 218.433 225.393 1.00 28.51 278 VAL A CA 1
ATOM 3638 C C . VAL C 3 278 ? 251.620 217.063 225.608 1.00 26.23 278 VAL A C 1
ATOM 3639 O O . VAL C 3 278 ? 251.216 216.400 224.648 1.00 36.47 278 VAL A O 1
ATOM 3643 N N . ARG C 3 279 ? 251.531 216.640 226.868 1.00 29.67 279 ARG A N 1
ATOM 3644 C CA . ARG C 3 279 ? 250.849 215.409 227.245 1.00 23.95 279 ARG A CA 1
ATOM 3645 C C . ARG C 3 279 ? 249.544 215.731 227.969 1.00 26.84 279 ARG A C 1
ATOM 3646 O O . ARG C 3 279 ? 249.513 216.586 228.857 1.00 28.51 279 ARG A O 1
ATOM 3654 N N . VAL C 3 280 ? 248.473 215.034 227.587 1.00 27.75 280 VAL A N 1
ATOM 3655 C CA . VAL C 3 280 ? 247.120 215.278 228.078 1.00 34.58 280 VAL A CA 1
ATOM 3656 C C . VAL C 3 280 ? 246.639 214.063 228.862 1.00 29.59 280 VAL A C 1
ATOM 3657 O O . VAL C 3 280 ? 246.797 212.920 228.413 1.00 33.15 280 VAL A O 1
ATOM 3661 N N . TYR C 3 281 ? 246.039 214.317 230.028 1.00 28.73 281 TYR A N 1
ATOM 3662 C CA . TYR C 3 281 ? 245.518 213.289 230.923 1.00 30.72 281 TYR A CA 1
ATOM 3663 C C . TYR C 3 281 ? 243.993 213.327 230.947 1.00 29.45 281 TYR A C 1
ATOM 3664 O O . TYR C 3 281 ? 243.392 214.405 230.938 1.00 38.46 281 TYR A O 1
ATOM 3673 N N . PHE C 3 282 ? 243.370 212.151 231.001 1.00 38.66 282 PHE A N 1
ATOM 3674 C CA . PHE C 3 282 ? 241.911 212.024 231.013 1.00 35.40 282 PHE A CA 1
ATOM 3675 C C . PHE C 3 282 ? 241.480 211.054 232.109 1.00 35.44 282 PHE A C 1
ATOM 3676 O O . PHE C 3 282 ? 241.666 209.832 231.968 1.00 40.78 282 PHE A O 1
ATOM 3684 N N . PRO C 3 283 ? 240.906 211.551 233.215 1.00 36.18 283 PRO A N 1
ATOM 3685 C CA . PRO C 3 283 ? 240.573 210.672 234.348 1.00 37.52 283 PRO A CA 1
ATOM 3686 C C . PRO C 3 283 ? 239.168 210.083 234.311 1.00 41.42 283 PRO A C 1
ATOM 3687 O O . PRO C 3 283 ? 238.423 210.284 233.348 1.00 46.55 283 PRO A O 1
ATOM 3691 N N . ILE C 3 284 ? 238.805 209.340 235.363 1.00 42.76 284 ILE A N 1
ATOM 3692 C CA . ILE C 3 284 ? 237.448 208.842 235.560 1.00 39.14 284 ILE A CA 1
ATOM 3693 C C . ILE C 3 284 ? 236.990 209.201 236.969 1.00 38.10 284 ILE A C 1
ATOM 3694 O O . ILE C 3 284 ? 237.795 209.445 237.867 1.00 44.70 284 ILE A O 1
ATOM 3699 N N . LEU C 3 285 ? 235.674 209.215 237.159 1.00 38.19 285 LEU A N 1
ATOM 3700 C CA . LEU C 3 285 ? 235.071 209.596 238.430 1.00 35.93 285 LEU A CA 1
ATOM 3701 C C . LEU C 3 285 ? 234.723 208.363 239.255 1.00 37.35 285 LEU A C 1
ATOM 3702 O O . LEU C 3 285 ? 234.226 207.368 238.723 1.00 35.66 285 LEU A O 1
ATOM 3707 N N . THR C 3 286 ? 234.988 208.436 240.560 1.00 38.19 286 THR A N 1
ATOM 3708 C CA . THR C 3 286 ? 234.654 207.384 241.508 1.00 40.67 286 THR A CA 1
ATOM 3709 C C . THR C 3 286 ? 233.916 207.990 242.691 1.00 41.20 286 THR A C 1
ATOM 3710 O O . THR C 3 286 ? 234.222 209.108 243.120 1.00 39.67 286 THR A O 1
ATOM 3714 N N . GLU C 3 287 ? 232.964 207.234 243.231 1.00 43.93 287 GLU A N 1
ATOM 3715 C CA . GLU C 3 287 ? 232.100 207.704 244.305 1.00 34.76 287 GLU A CA 1
ATOM 3716 C C . GLU C 3 287 ? 232.675 207.321 245.662 1.00 35.80 287 GLU A C 1
ATOM 3717 O O . GLU C 3 287 ? 233.125 206.188 245.855 1.00 41.25 287 GLU A O 1
ATOM 3723 N N . ILE C 3 288 ? 232.654 208.265 246.598 1.00 33.36 288 ILE A N 1
ATOM 3724 C CA . ILE C 3 288 ? 233.127 208.016 247.955 1.00 35.73 288 ILE A CA 1
ATOM 3725 C C . ILE C 3 288 ? 232.028 207.307 248.735 1.00 37.01 288 ILE A C 1
ATOM 3726 O O . ILE C 3 288 ? 230.869 207.738 248.727 1.00 39.56 288 ILE A O 1
ATOM 3731 N N . GLN C 3 289 ? 232.387 206.222 249.412 1.00 40.66 289 GLN A N 1
ATOM 3732 C CA . GLN C 3 289 ? 231.397 205.383 250.071 1.00 40.22 289 GLN A CA 1
ATOM 3733 C C . GLN C 3 289 ? 231.097 205.877 251.482 1.00 36.71 289 GLN A C 1
ATOM 3734 O O . GLN C 3 289 ? 231.972 206.394 252.183 1.00 39.01 289 GLN A O 1
ATOM 3740 N N . GLN C 3 290 ? 229.832 205.712 251.884 1.00 40.15 290 GLN A N 1
ATOM 3741 C CA . GLN C 3 290 ? 229.332 206.101 253.206 1.00 37.70 290 GLN A CA 1
ATOM 3742 C C . GLN C 3 290 ? 229.513 207.598 253.463 1.00 36.11 290 GLN A C 1
ATOM 3743 O O . GLN C 3 290 ? 229.975 208.017 254.524 1.00 36.49 290 GLN A O 1
ATOM 3749 N N . ALA C 3 291 ? 229.126 208.410 252.481 1.00 32.83 291 ALA A N 1
ATOM 3750 C CA . ALA C 3 291 ? 229.286 209.853 252.585 1.00 27.30 291 ALA A CA 1
ATOM 3751 C C . ALA C 3 291 ? 228.176 210.550 251.814 1.00 31.52 291 ALA A C 1
ATOM 3752 O O . ALA C 3 291 ? 227.765 210.083 250.750 1.00 35.44 291 ALA A O 1
ATOM 3754 N N . TYR C 3 292 ? 227.700 211.671 252.354 1.00 30.08 292 TYR A N 1
ATOM 3755 C CA . TYR C 3 292 ? 226.731 212.486 251.630 1.00 22.96 292 TYR A CA 1
ATOM 3756 C C . TYR C 3 292 ? 226.818 213.934 252.094 1.00 28.45 292 TYR A C 1
ATOM 3757 O O . TYR C 3 292 ? 227.466 214.255 253.095 1.00 31.19 292 TYR A O 1
ATOM 3766 N N . ILE C 3 293 ? 226.176 214.807 251.322 1.00 32.98 293 ILE A N 1
ATOM 3767 C CA . ILE C 3 293 ? 226.185 216.247 251.550 1.00 27.43 293 ILE A CA 1
ATOM 3768 C C . ILE C 3 293 ? 224.746 216.720 251.697 1.00 22.38 293 ILE A C 1
ATOM 3769 O O . ILE C 3 293 ? 223.903 216.433 250.841 1.00 22.58 293 ILE A O 1
ATOM 3774 N N . GLN C 3 294 ? 224.473 217.450 252.774 1.00 29.34 294 GLN A N 1
ATOM 3775 C CA . GLN C 3 294 ? 223.142 217.960 253.073 1.00 18.20 294 GLN A CA 1
ATOM 3776 C C . GLN C 3 294 ? 223.145 219.481 253.016 1.00 24.61 294 GLN A C 1
ATOM 3777 O O . GLN C 3 294 ? 224.056 220.128 253.541 1.00 33.90 294 GLN A O 1
ATOM 3783 N N . GLU C 3 295 ? 222.124 220.049 252.379 1.00 29.11 295 GLU A N 1
ATOM 3784 C CA . GLU C 3 295 ? 221.963 221.493 252.294 1.00 28.60 295 GLU A CA 1
ATOM 3785 C C . GLU C 3 295 ? 220.732 221.945 253.071 1.00 34.11 295 GLU A C 1
ATOM 3786 O O . GLU C 3 295 ? 219.816 221.166 253.344 1.00 33.45 295 GLU A O 1
ATOM 3792 N N . LEU C 3 296 ? 220.726 223.229 253.425 1.00 36.12 296 LEU A N 1
ATOM 3793 C CA . LEU C 3 296 ? 219.652 223.834 254.197 1.00 26.06 296 LEU A CA 1
ATOM 3794 C C . LEU C 3 296 ? 219.226 225.146 253.554 1.00 27.43 296 LEU A C 1
ATOM 3795 O O . LEU C 3 296 ? 220.010 225.802 252.864 1.00 30.51 296 LEU A O 1
ATOM 3800 N N . LEU C 3 297 ? 217.969 225.519 253.786 1.00 25.96 297 LEU A N 1
ATOM 3801 C CA . LEU C 3 297 ? 217.389 226.751 253.271 1.00 33.82 297 LEU A CA 1
ATOM 3802 C C . LEU C 3 297 ? 217.053 227.666 254.436 1.00 30.05 297 LEU A C 1
ATOM 3803 O O . LEU C 3 297 ? 216.382 227.225 255.382 1.00 35.73 297 LEU A O 1
ATOM 3808 N N . PRO C 3 298 ? 217.508 228.918 254.429 1.00 32.71 298 PRO A N 1
ATOM 3809 C CA . PRO C 3 298 ? 217.220 229.819 255.550 1.00 30.30 298 PRO A CA 1
ATOM 3810 C C . PRO C 3 298 ? 215.940 230.618 255.345 1.00 24.86 298 PRO A C 1
ATOM 3811 O O . PRO C 3 298 ? 215.623 231.057 254.238 1.00 31.32 298 PRO A O 1
ATOM 3815 N N . VAL C 3 299 ? 215.200 230.793 256.437 1.00 28.55 299 VAL A N 1
ATOM 3816 C CA . VAL C 3 299 ? 213.964 231.569 256.460 1.00 29.86 299 VAL A CA 1
ATOM 3817 C C . VAL C 3 299 ? 213.994 232.462 257.694 1.00 22.73 299 VAL A C 1
ATOM 3818 O O . VAL C 3 299 ? 214.391 232.022 258.778 1.00 33.25 299 VAL A O 1
ATOM 3822 N N . SER C 3 300 ? 213.593 233.720 257.530 1.00 20.29 300 SER A N 1
ATOM 3823 C CA . SER C 3 300 ? 213.571 234.650 258.651 1.00 21.59 300 SER A CA 1
ATOM 3824 C C . SER C 3 300 ? 212.455 234.300 259.632 1.00 24.69 300 SER A C 1
ATOM 3825 O O . SER C 3 300 ? 211.440 233.703 259.268 1.00 38.32 300 SER A O 1
ATOM 3828 N N . PHE C 3 301 ? 212.658 234.676 260.894 1.00 19.52 301 PHE A N 1
ATOM 3829 C CA . PHE C 3 301 ? 211.709 234.373 261.954 1.00 16.70 301 PHE A CA 1
ATOM 3830 C C . PHE C 3 301 ? 211.599 235.562 262.899 1.00 23.25 301 PHE A C 1
ATOM 3831 O O . PHE C 3 301 ? 212.419 236.482 262.875 1.00 29.45 301 PHE A O 1
ATOM 3839 N N . ASN C 3 302 ? 210.561 235.534 263.730 1.00 30.37 302 ASN A N 1
ATOM 3840 C CA . ASN C 3 302 ? 210.206 236.637 264.611 1.00 23.28 302 ASN A CA 1
ATOM 3841 C C . ASN C 3 302 ? 210.457 236.253 266.062 1.00 29.04 302 ASN A C 1
ATOM 3842 O O . ASN C 3 302 ? 210.101 235.151 266.487 1.00 40.67 302 ASN A O 1
ATOM 3847 N N . ASN C 3 303 ? 211.067 237.159 266.831 1.00 37.30 303 ASN A N 1
ATOM 3848 C CA . ASN C 3 303 ? 211.338 236.882 268.236 1.00 37.11 303 ASN A CA 1
ATOM 3849 C C . ASN C 3 303 ? 210.528 237.762 269.181 1.00 45.80 303 ASN A C 1
ATOM 3850 O O . ASN C 3 303 ? 209.725 237.240 269.960 1.00 50.00 303 ASN A O 1
ATOM 3855 N N . ASP C 3 304 ? 210.703 239.083 269.147 1.00 37.03 304 ASP A N 1
ATOM 3856 C CA . ASP C 3 304 ? 209.796 239.967 269.874 1.00 44.15 304 ASP A CA 1
ATOM 3857 C C . ASP C 3 304 ? 209.127 240.986 268.961 1.00 48.92 304 ASP A C 1
ATOM 3858 O O . ASP C 3 304 ? 207.895 241.022 268.882 1.00 50.26 304 ASP A O 1
ATOM 3863 N N . ASN C 3 305 ? 209.907 241.812 268.258 1.00 39.70 305 ASN A N 1
ATOM 3864 C CA . ASN C 3 305 ? 209.357 242.771 267.309 1.00 36.71 305 ASN A CA 1
ATOM 3865 C C . ASN C 3 305 ? 210.251 242.933 266.084 1.00 46.70 305 ASN A C 1
ATOM 3866 O O . ASN C 3 305 ? 210.100 243.912 265.344 1.00 49.89 305 ASN A O 1
ATOM 3871 N N . SER C 3 306 ? 211.176 242.005 265.852 1.00 33.76 306 SER A N 1
ATOM 3872 C CA . SER C 3 306 ? 212.177 242.161 264.809 1.00 31.48 306 SER A CA 1
ATOM 3873 C C . SER C 3 306 ? 212.300 240.868 264.019 1.00 28.30 306 SER A C 1
ATOM 3874 O O . SER C 3 306 ? 211.785 239.821 264.415 1.00 36.00 306 SER A O 1
ATOM 3877 N N . GLU C 3 307 ? 212.989 240.959 262.887 1.00 26.29 307 GLU A N 1
ATOM 3878 C CA . GLU C 3 307 ? 213.303 239.805 262.060 1.00 29.18 307 GLU A CA 1
ATOM 3879 C C . GLU C 3 307 ? 214.737 239.369 262.317 1.00 32.86 307 GLU A C 1
ATOM 3880 O O . GLU C 3 307 ? 215.617 240.202 262.553 1.00 36.15 307 GLU A O 1
ATOM 3886 N N . TRP C 3 308 ? 214.967 238.060 262.276 1.00 29.93 308 TRP A N 1
ATOM 3887 C CA . TRP C 3 308 ? 216.282 237.495 262.527 1.00 18.53 308 TRP A CA 1
ATOM 3888 C C . TRP C 3 308 ? 216.570 236.415 261.500 1.00 20.59 308 TRP A C 1
ATOM 3889 O O . TRP C 3 308 ? 215.655 235.807 260.942 1.00 25.48 308 TRP A O 1
ATOM 3900 N N . ILE C 3 309 ? 217.855 236.187 261.248 1.00 30.48 309 ILE A N 1
ATOM 3901 C CA . ILE C 3 309 ? 218.311 235.066 260.436 1.00 25.11 309 ILE A CA 1
ATOM 3902 C C . ILE C 3 309 ? 219.412 234.334 261.189 1.00 22.56 309 ILE A C 1
ATOM 3903 O O . ILE C 3 309 ? 220.252 234.958 261.846 1.00 31.14 309 ILE A O 1
ATOM 3908 N N . SER C 3 310 ? 219.391 233.008 261.117 1.00 29.71 310 SER A N 1
ATOM 3909 C CA . SER C 3 310 ? 220.407 232.200 261.773 1.00 27.24 310 SER A CA 1
ATOM 3910 C C . SER C 3 310 ? 221.645 232.096 260.892 1.00 32.74 310 SER A C 1
ATOM 3911 O O . SER C 3 310 ? 221.548 232.052 259.663 1.00 30.96 310 SER A O 1
ATOM 3914 N N . ILE C 3 311 ? 222.814 232.062 261.524 1.00 36.59 311 ILE A N 1
ATOM 3915 C CA . ILE C 3 311 ? 224.089 232.000 260.817 1.00 36.86 311 ILE A CA 1
ATOM 3916 C C . ILE C 3 311 ? 224.660 230.603 261.032 1.00 35.73 311 ILE A C 1
ATOM 3917 O O . ILE C 3 311 ? 225.338 230.329 262.028 1.00 38.74 311 ILE A O 1
ATOM 3922 N N . VAL C 3 312 ? 224.353 229.712 260.095 1.00 34.00 312 VAL A N 1
ATOM 3923 C CA . VAL C 3 312 ? 224.796 228.319 260.091 1.00 29.36 312 VAL A CA 1
ATOM 3924 C C . VAL C 3 312 ? 225.296 227.994 258.691 1.00 35.06 312 VAL A C 1
ATOM 3925 O O . VAL C 3 312 ? 224.790 228.540 257.702 1.00 40.87 312 VAL A O 1
ATOM 3929 N N . PRO C 3 313 ? 226.324 227.148 258.577 1.00 35.63 313 PRO A N 1
ATOM 3930 C CA . PRO C 3 313 ? 226.769 226.720 257.243 1.00 29.75 313 PRO A CA 1
ATOM 3931 C C . PRO C 3 313 ? 225.648 226.063 256.451 1.00 31.98 313 PRO A C 1
ATOM 3932 O O . PRO C 3 313 ? 224.829 225.318 256.991 1.00 40.27 313 PRO A O 1
ATOM 3936 N N . ASN C 3 314 ? 225.615 226.360 255.152 1.00 32.54 314 ASN A N 1
ATOM 3937 C CA . ASN C 3 314 ? 224.546 225.893 254.281 1.00 31.09 314 ASN A CA 1
ATOM 3938 C C . ASN C 3 314 ? 224.809 224.521 253.677 1.00 32.36 314 ASN A C 1
ATOM 3939 O O . ASN C 3 314 ? 223.899 223.947 253.071 1.00 36.04 314 ASN A O 1
ATOM 3944 N N . PHE C 3 315 ? 226.022 223.990 253.812 1.00 30.35 315 PHE A N 1
ATOM 3945 C CA . PHE C 3 315 ? 226.368 222.670 253.300 1.00 21.12 315 PHE A CA 1
ATOM 3946 C C . PHE C 3 315 ? 227.126 221.908 254.374 1.00 21.79 315 PHE A C 1
ATOM 3947 O O . PHE C 3 315 ? 228.080 222.435 254.954 1.00 32.09 315 PHE A O 1
ATOM 3955 N N . ILE C 3 316 ? 226.705 220.674 254.636 1.00 27.93 316 ILE A N 1
ATOM 3956 C CA . ILE C 3 316 ? 227.286 219.844 255.685 1.00 22.63 316 ILE A CA 1
ATOM 3957 C C . ILE C 3 316 ? 227.675 218.503 255.079 1.00 27.06 316 ILE A C 1
ATOM 3958 O O . ILE C 3 316 ? 226.868 217.881 254.378 1.00 33.62 316 ILE A O 1
ATOM 3963 N N . LEU C 3 317 ? 228.903 218.056 255.341 1.00 23.84 317 LEU A N 1
ATOM 3964 C CA . LEU C 3 317 ? 229.381 216.766 254.863 1.00 26.41 317 LEU A CA 1
ATOM 3965 C C . LEU C 3 317 ? 229.323 215.753 255.997 1.00 21.23 317 LEU A C 1
ATOM 3966 O O . LEU C 3 317 ? 229.892 215.983 257.070 1.00 21.83 317 LEU A O 1
ATOM 3971 N N . VAL C 3 318 ? 228.637 214.636 255.759 1.00 20.91 318 VAL A N 1
ATOM 3972 C CA . VAL C 3 318 ? 228.542 213.548 256.724 1.00 26.79 318 VAL A CA 1
ATOM 3973 C C . VAL C 3 318 ? 229.243 212.337 256.127 1.00 30.08 318 VAL A C 1
ATOM 3974 O O . VAL C 3 318 ? 228.861 211.859 255.050 1.00 35.77 318 VAL A O 1
ATOM 3978 N N . ARG C 3 319 ? 230.265 211.845 256.827 1.00 33.31 319 ARG A N 1
ATOM 3979 C CA . ARG C 3 319 ? 231.098 210.741 256.352 1.00 32.72 319 ARG A CA 1
ATOM 3980 C C . ARG C 3 319 ? 231.432 209.840 257.532 1.00 33.15 319 ARG A C 1
ATOM 3981 O O . ARG C 3 319 ? 232.101 210.278 258.472 1.00 35.66 319 ARG A O 1
ATOM 3989 N N . ASN C 3 320 ? 230.984 208.582 257.468 1.00 37.07 320 ASN A N 1
ATOM 3990 C CA . ASN C 3 320 ? 231.208 207.593 258.529 1.00 40.62 320 ASN A CA 1
ATOM 3991 C C . ASN C 3 320 ? 230.747 208.115 259.887 1.00 38.43 320 ASN A C 1
ATOM 3992 O O . ASN C 3 320 ? 231.448 207.988 260.894 1.00 42.82 320 ASN A O 1
ATOM 3997 N N . THR C 3 321 ? 229.554 208.715 259.906 1.00 37.11 321 THR A N 1
ATOM 3998 C CA . THR C 3 321 ? 228.951 209.354 261.075 1.00 39.37 321 THR A CA 1
ATOM 3999 C C . THR C 3 321 ? 229.807 210.480 261.646 1.00 38.82 321 THR A C 1
ATOM 4000 O O . THR C 3 321 ? 229.745 210.758 262.846 1.00 42.68 321 THR A O 1
ATOM 4004 N N . LEU C 3 322 ? 230.608 211.136 260.812 1.00 38.93 322 LEU A N 1
ATOM 4005 C CA . LEU C 3 322 ? 231.359 212.320 261.204 1.00 29.41 322 LEU A CA 1
ATOM 4006 C C . LEU C 3 322 ? 230.855 213.527 260.426 1.00 35.60 322 LEU A C 1
ATOM 4007 O O . LEU C 3 322 ? 230.685 213.464 259.206 1.00 33.47 322 LEU A O 1
ATOM 4012 N N . ILE C 3 323 ? 230.626 214.625 261.142 1.00 38.28 323 ILE A N 1
ATOM 4013 C CA . ILE C 3 323 ? 230.062 215.852 260.589 1.00 30.24 323 ILE A CA 1
ATOM 4014 C C . ILE C 3 323 ? 231.192 216.849 260.384 1.00 27.01 323 ILE A C 1
ATOM 4015 O O . ILE C 3 323 ? 232.017 217.048 261.284 1.00 36.69 323 ILE A O 1
ATOM 4020 N N . SER C 3 324 ? 231.236 217.477 259.209 1.00 20.20 324 SER A N 1
ATOM 4021 C CA . SER C 3 324 ? 232.276 218.462 258.948 1.00 22.71 324 SER A CA 1
ATOM 4022 C C . SER C 3 324 ? 231.816 219.458 257.892 1.00 24.96 324 SER A C 1
ATOM 4023 O O . SER C 3 324 ? 230.750 219.319 257.281 1.00 30.61 324 SER A O 1
ATOM 4026 N N . ASN C 3 325 ? 232.651 220.478 257.695 1.00 28.71 325 ASN A N 1
ATOM 4027 C CA . ASN C 3 325 ? 232.440 221.529 256.716 1.00 29.07 325 ASN A CA 1
ATOM 4028 C C . ASN C 3 325 ? 233.037 221.131 255.369 1.00 30.86 325 ASN A C 1
ATOM 4029 O O . ASN C 3 325 ? 233.718 220.113 255.234 1.00 39.36 325 ASN A O 1
ATOM 4034 N N . ILE C 3 326 ? 232.783 221.959 254.359 1.00 33.46 326 ILE A N 1
ATOM 4035 C CA . ILE C 3 326 ? 233.345 221.767 253.028 1.00 28.89 326 ILE A CA 1
ATOM 4036 C C . ILE C 3 326 ? 233.331 223.103 252.295 1.00 34.57 326 ILE A C 1
ATOM 4037 O O . ILE C 3 326 ? 232.327 223.823 252.312 1.00 42.03 326 ILE A O 1
ATOM 4042 N N . GLU C 3 327 ? 234.451 223.457 251.665 1.00 36.88 327 GLU A N 1
ATOM 4043 C CA . GLU C 3 327 ? 234.534 224.685 250.873 1.00 38.87 327 GLU A CA 1
ATOM 4044 C C . GLU C 3 327 ? 234.014 224.369 249.479 1.00 38.62 327 GLU A C 1
ATOM 4045 O O . GLU C 3 327 ? 234.749 223.924 248.598 1.00 41.97 327 GLU A O 1
ATOM 4051 N N . ILE C 3 328 ? 232.714 224.611 249.278 1.00 38.34 328 ILE A N 1
ATOM 4052 C CA . ILE C 3 328 ? 232.043 224.220 248.041 1.00 36.80 328 ILE A CA 1
ATOM 4053 C C . ILE C 3 328 ? 232.278 225.202 246.906 1.00 37.64 328 ILE A C 1
ATOM 4054 O O . ILE C 3 328 ? 231.798 224.971 245.788 1.00 43.59 328 ILE A O 1
ATOM 4059 N N . GLY C 3 329 ? 233.023 226.283 247.145 1.00 36.18 329 GLY A N 1
ATOM 4060 C CA . GLY C 3 329 ? 233.337 227.216 246.079 1.00 35.70 329 GLY A CA 1
ATOM 4061 C C . GLY C 3 329 ? 234.277 226.657 245.031 1.00 42.24 329 GLY A C 1
ATOM 4062 O O . GLY C 3 329 ? 234.300 227.157 243.902 1.00 43.62 329 GLY A O 1
ATOM 4063 N N . PHE C 3 330 ? 235.054 225.633 245.375 1.00 41.77 330 PHE A N 1
ATOM 4064 C CA . PHE C 3 330 ? 235.975 225.006 244.437 1.00 38.91 330 PHE A CA 1
ATOM 4065 C C . PHE C 3 330 ? 235.363 223.838 243.677 1.00 41.10 330 PHE A C 1
ATOM 4066 O O . PHE C 3 330 ? 236.012 223.305 242.771 1.00 44.74 330 PHE A O 1
ATOM 4074 N N . CYS C 3 331 ? 234.146 223.427 244.014 1.00 31.40 331 CYS A N 1
ATOM 4075 C CA . CYS C 3 331 ? 233.536 222.245 243.426 1.00 32.45 331 CYS A CA 1
ATOM 4076 C C . CYS C 3 331 ? 232.410 222.625 242.470 1.00 38.01 331 CYS A C 1
ATOM 4077 O O . CYS C 3 331 ? 231.994 223.781 242.378 1.00 45.85 331 CYS A O 1
ATOM 4080 N N . LEU C 3 332 ? 231.923 221.621 241.748 1.00 37.03 332 LEU A N 1
ATOM 4081 C CA . LEU C 3 332 ? 230.802 221.768 240.830 1.00 33.15 332 LEU A CA 1
ATOM 4082 C C . LEU C 3 332 ? 229.564 221.134 241.448 1.00 33.97 332 LEU A C 1
ATOM 4083 O O . LEU C 3 332 ? 229.618 220.000 241.932 1.00 42.67 332 LEU A O 1
ATOM 4088 N N . ILE C 3 333 ? 228.453 221.866 241.432 1.00 40.57 333 ILE A N 1
ATOM 4089 C CA . ILE C 3 333 ? 227.203 221.424 242.039 1.00 34.88 333 ILE A CA 1
ATOM 4090 C C . ILE C 3 333 ? 226.218 221.099 240.926 1.00 32.50 333 ILE A C 1
ATOM 4091 O O . ILE C 3 333 ? 225.934 221.945 240.069 1.00 41.42 333 ILE A O 1
ATOM 4096 N N . THR C 3 334 ? 225.699 219.878 240.939 1.00 33.03 334 THR A N 1
ATOM 4097 C CA . THR C 3 334 ? 224.650 219.432 240.034 1.00 35.94 334 THR A CA 1
ATOM 4098 C C . THR C 3 334 ? 223.415 219.069 240.851 1.00 38.40 334 THR A C 1
ATOM 4099 O O . THR C 3 334 ? 223.365 219.274 242.066 1.00 43.26 334 THR A O 1
ATOM 4103 N N . LYS C 3 335 ? 222.404 218.526 240.174 1.00 38.34 335 LYS A N 1
ATOM 4104 C CA . LYS C 3 335 ? 221.165 218.206 240.871 1.00 37.35 335 LYS A CA 1
ATOM 4105 C C . LYS C 3 335 ? 221.230 216.874 241.608 1.00 34.61 335 LYS A C 1
ATOM 4106 O O . LYS C 3 335 ? 220.370 216.614 242.455 1.00 44.11 335 LYS A O 1
ATOM 4112 N N . ARG C 3 336 ? 222.226 216.029 241.325 1.00 32.45 336 ARG A N 1
ATOM 4113 C CA . ARG C 3 336 ? 222.326 214.759 242.032 1.00 32.28 336 ARG A CA 1
ATOM 4114 C C . ARG C 3 336 ? 223.642 214.557 242.771 1.00 35.99 336 ARG A C 1
ATOM 4115 O O . ARG C 3 336 ? 223.698 213.690 243.648 1.00 37.92 336 ARG A O 1
ATOM 4123 N N . SER C 3 337 ? 224.693 215.311 242.459 1.00 30.60 337 SER A N 1
ATOM 4124 C CA . SER C 3 337 ? 225.995 215.031 243.048 1.00 25.83 337 SER A CA 1
ATOM 4125 C C . SER C 3 337 ? 226.865 216.279 243.019 1.00 26.54 337 SER A C 1
ATOM 4126 O O . SER C 3 337 ? 226.594 217.236 242.291 1.00 29.69 337 SER A O 1
ATOM 4129 N N . VAL C 3 338 ? 227.923 216.244 243.826 1.00 28.04 338 VAL A N 1
ATOM 4130 C CA . VAL C 3 338 ? 228.932 217.295 243.889 1.00 21.79 338 VAL A CA 1
ATOM 4131 C C . VAL C 3 338 ? 230.248 216.700 243.406 1.00 27.10 338 VAL A C 1
ATOM 4132 O O . VAL C 3 338 ? 230.710 215.685 243.941 1.00 35.63 338 VAL A O 1
ATOM 4136 N N . ILE C 3 339 ? 230.858 217.332 242.406 1.00 24.93 339 ILE A N 1
ATOM 4137 C CA . ILE C 3 339 ? 232.048 216.810 241.742 1.00 26.75 339 ILE A CA 1
ATOM 4138 C C . ILE C 3 339 ? 233.226 217.728 242.038 1.00 33.55 339 ILE A C 1
ATOM 4139 O O . ILE C 3 339 ? 233.165 218.934 241.773 1.00 37.74 339 ILE A O 1
ATOM 4144 N N . CYS C 3 340 ? 234.299 217.153 242.579 1.00 32.53 340 CYS A N 1
ATOM 4145 C CA . CYS C 3 340 ? 235.520 217.881 242.886 1.00 35.29 340 CYS A CA 1
ATOM 4146 C C . CYS C 3 340 ? 236.720 217.096 242.376 1.00 34.72 340 CYS A C 1
ATOM 4147 O O . CYS C 3 340 ? 236.643 215.889 242.139 1.00 43.49 340 CYS A O 1
ATOM 4150 N N . ASN C 3 341 ? 237.836 217.799 242.197 1.00 36.27 341 ASN A N 1
ATOM 4151 C CA . ASN C 3 341 ? 239.094 217.171 241.817 1.00 39.20 341 ASN A CA 1
ATOM 4152 C C . ASN C 3 341 ? 239.995 216.885 243.010 1.00 38.44 341 ASN A C 1
ATOM 4153 O O . ASN C 3 341 ? 241.120 216.415 242.821 1.00 38.49 341 ASN A O 1
ATOM 4158 N N . GLN C 3 342 ? 239.527 217.152 244.226 1.00 40.56 342 GLN A N 1
ATOM 4159 C CA . GLN C 3 342 ? 240.341 217.043 245.426 1.00 34.99 342 GLN A CA 1
ATOM 4160 C C . GLN C 3 342 ? 239.412 217.067 246.631 1.00 38.86 342 GLN A C 1
ATOM 4161 O O . GLN C 3 342 ? 238.356 217.703 246.598 1.00 48.38 342 GLN A O 1
ATOM 4167 N N . ASP C 3 343 ? 239.800 216.353 247.685 1.00 31.98 343 ASP A N 1
ATOM 4168 C CA . ASP C 3 343 ? 239.033 216.375 248.924 1.00 34.08 343 ASP A CA 1
ATOM 4169 C C . ASP C 3 343 ? 239.139 217.747 249.582 1.00 36.92 343 ASP A C 1
ATOM 4170 O O . ASP C 3 343 ? 240.231 218.312 249.692 1.00 40.08 343 ASP A O 1
ATOM 4175 N N . TYR C 3 344 ? 238.000 218.284 250.029 1.00 35.84 344 TYR A N 1
ATOM 4176 C CA . TYR C 3 344 ? 237.940 219.632 250.583 1.00 34.02 344 TYR A CA 1
ATOM 4177 C C . TYR C 3 344 ? 237.267 219.654 251.951 1.00 35.25 344 TYR A C 1
ATOM 4178 O O . TYR C 3 344 ? 236.453 220.535 252.229 1.00 41.86 344 TYR A O 1
ATOM 4187 N N . ALA C 3 345 ? 237.593 218.700 252.817 1.00 34.90 345 ALA A N 1
ATOM 4188 C CA . ALA C 3 345 ? 237.011 218.663 254.149 1.00 28.56 345 ALA A CA 1
ATOM 4189 C C . ALA C 3 345 ? 237.695 219.670 255.070 1.00 35.26 345 ALA A C 1
ATOM 4190 O O . ALA C 3 345 ? 238.885 219.963 254.933 1.00 44.06 345 ALA A O 1
ATOM 4192 N N . THR C 3 346 ? 236.924 220.197 256.016 1.00 29.13 346 THR A N 1
ATOM 4193 C CA . THR C 3 346 ? 237.359 221.238 256.936 1.00 26.69 346 THR A CA 1
ATOM 4194 C C . THR C 3 346 ? 236.861 220.896 258.334 1.00 32.30 346 THR A C 1
ATOM 4195 O O . THR C 3 346 ? 235.753 220.368 258.483 1.00 37.76 346 THR A O 1
ATOM 4199 N N . PRO C 3 347 ? 237.655 221.165 259.370 1.00 34.27 347 PRO A N 1
ATOM 4200 C CA . PRO C 3 347 ? 237.194 220.908 260.741 1.00 36.19 347 PRO A CA 1
ATOM 4201 C C . PRO C 3 347 ? 236.085 221.866 261.156 1.00 37.89 347 PRO A C 1
ATOM 4202 O O . PRO C 3 347 ? 235.891 222.940 260.584 1.00 32.87 347 PRO A O 1
ATOM 4206 N N . MET C 3 348 ? 235.347 221.450 262.183 1.00 39.27 348 MET A N 1
ATOM 4207 C CA . MET C 3 348 ? 234.225 222.213 262.711 1.00 33.28 348 MET A CA 1
ATOM 4208 C C . MET C 3 348 ? 234.308 222.244 264.231 1.00 36.19 348 MET A C 1
ATOM 4209 O O . MET C 3 348 ? 234.695 221.254 264.856 1.00 42.29 348 MET A O 1
ATOM 4214 N N . THR C 3 349 ? 233.951 223.386 264.818 1.00 39.58 349 THR A N 1
ATOM 4215 C CA . THR C 3 349 ? 234.033 223.570 266.259 1.00 37.46 349 THR A CA 1
ATOM 4216 C C . THR C 3 349 ? 233.017 222.687 266.984 1.00 35.93 349 THR A C 1
ATOM 4217 O O . THR C 3 349 ? 232.094 222.126 266.389 1.00 44.27 349 THR A O 1
ATOM 4221 N N . ASN C 3 350 ? 233.198 222.577 268.301 1.00 39.18 350 ASN A N 1
ATOM 4222 C CA . ASN C 3 350 ? 232.334 221.721 269.107 1.00 37.17 350 ASN A CA 1
ATOM 4223 C C . ASN C 3 350 ? 230.965 222.355 269.332 1.00 42.17 350 ASN A C 1
ATOM 4224 O O . ASN C 3 350 ? 229.946 221.652 269.362 1.00 47.57 350 ASN A O 1
ATOM 4229 N N . ASN C 3 351 ? 230.920 223.680 269.497 1.00 41.33 351 ASN A N 1
ATOM 4230 C CA . ASN C 3 351 ? 229.651 224.357 269.753 1.00 38.11 351 ASN A CA 1
ATOM 4231 C C . ASN C 3 351 ? 228.726 224.291 268.544 1.00 37.82 351 ASN A C 1
ATOM 4232 O O . ASN C 3 351 ? 227.508 224.150 268.698 1.00 46.26 351 ASN A O 1
ATOM 4237 N N . MET C 3 352 ? 229.278 224.400 267.335 1.00 35.73 352 MET A N 1
ATOM 4238 C CA . MET C 3 352 ? 228.456 224.262 266.138 1.00 37.72 352 MET A CA 1
ATOM 4239 C C . MET C 3 352 ? 227.886 222.855 266.008 1.00 34.60 352 MET A C 1
ATOM 4240 O O . MET C 3 352 ? 226.732 222.689 265.596 1.00 37.83 352 MET A O 1
ATOM 4245 N N . ARG C 3 353 ? 228.674 221.835 266.354 1.00 35.50 353 ARG A N 1
ATOM 4246 C CA . ARG C 3 353 ? 228.168 220.467 266.355 1.00 36.05 353 ARG A CA 1
ATOM 4247 C C . ARG C 3 353 ? 227.065 220.277 267.390 1.00 33.06 353 ARG A C 1
ATOM 4248 O O . ARG C 3 353 ? 226.069 219.594 267.116 1.00 40.79 353 ARG A O 1
ATOM 4256 N N . GLU C 3 354 ? 227.221 220.873 268.575 1.00 36.11 354 GLU A N 1
ATOM 4257 C CA . GLU C 3 354 ? 226.162 220.819 269.579 1.00 35.49 354 GLU A CA 1
ATOM 4258 C C . GLU C 3 354 ? 224.896 221.514 269.091 1.00 39.29 354 GLU A C 1
ATOM 4259 O O . GLU C 3 354 ? 223.784 221.041 269.348 1.00 41.17 354 GLU A O 1
ATOM 4265 N N . CYS C 3 355 ? 225.047 222.648 268.401 1.00 35.86 355 CYS A N 1
ATOM 4266 C CA . CYS C 3 355 ? 223.894 223.337 267.831 1.00 31.13 355 CYS A CA 1
ATOM 4267 C C . CYS C 3 355 ? 223.197 222.475 266.787 1.00 36.86 355 CYS A C 1
ATOM 4268 O O . CYS C 3 355 ? 221.964 222.392 266.761 1.00 39.15 355 CYS A O 1
ATOM 4271 N N . LEU C 3 356 ? 223.969 221.813 265.925 1.00 41.33 356 LEU A N 1
ATOM 4272 C CA . LEU C 3 356 ? 223.385 220.985 264.877 1.00 30.39 356 LEU A CA 1
ATOM 4273 C C . LEU C 3 356 ? 222.779 219.691 265.403 1.00 31.66 356 LEU A C 1
ATOM 4274 O O . LEU C 3 356 ? 221.931 219.105 264.724 1.00 33.84 356 LEU A O 1
ATOM 4279 N N . THR C 3 357 ? 223.190 219.225 266.582 1.00 41.24 357 THR A N 1
ATOM 4280 C CA . THR C 3 357 ? 222.608 218.010 267.138 1.00 38.61 357 THR A CA 1
ATOM 4281 C C . THR C 3 357 ? 221.349 218.259 267.960 1.00 40.11 357 THR A C 1
ATOM 4282 O O . THR C 3 357 ? 220.730 217.292 268.414 1.00 46.09 357 THR A O 1
ATOM 4286 N N . GLY C 3 358 ? 220.955 219.513 268.171 1.00 42.04 358 GLY A N 1
ATOM 4287 C CA . GLY C 3 358 ? 219.685 219.783 268.817 1.00 37.39 358 GLY A CA 1
ATOM 4288 C C . GLY C 3 358 ? 219.698 220.784 269.955 1.00 41.13 358 GLY A C 1
ATOM 4289 O O . GLY C 3 358 ? 218.662 221.016 270.584 1.00 43.06 358 GLY A O 1
ATOM 4290 N N . SER C 3 359 ? 220.850 221.386 270.239 1.00 41.22 359 SER A N 1
ATOM 4291 C CA . SER C 3 359 ? 220.971 222.378 271.308 1.00 39.36 359 SER A CA 1
ATOM 4292 C C . SER C 3 359 ? 220.890 223.764 270.676 1.00 40.71 359 SER A C 1
ATOM 4293 O O . SER C 3 359 ? 221.903 224.366 270.320 1.00 38.18 359 SER A O 1
ATOM 4296 N N . THR C 3 360 ? 219.666 224.280 270.552 1.00 40.19 360 THR A N 1
ATOM 4297 C CA . THR C 3 360 ? 219.438 225.543 269.860 1.00 35.81 360 THR A CA 1
ATOM 4298 C C . THR C 3 360 ? 219.889 226.759 270.661 1.00 40.48 360 THR A C 1
ATOM 4299 O O . THR C 3 360 ? 219.914 227.862 270.108 1.00 43.28 360 THR A O 1
ATOM 4303 N N . GLU C 3 361 ? 220.247 226.591 271.934 1.00 39.12 361 GLU A N 1
ATOM 4304 C CA . GLU C 3 361 ? 220.730 227.710 272.734 1.00 33.31 361 GLU A CA 1
ATOM 4305 C C . GLU C 3 361 ? 222.123 228.174 272.327 1.00 39.47 361 GLU A C 1
ATOM 4306 O O . GLU C 3 361 ? 222.566 229.224 272.800 1.00 45.10 361 GLU A O 1
ATOM 4312 N N . LYS C 3 362 ? 222.820 227.424 271.477 1.00 39.61 362 LYS A N 1
ATOM 4313 C CA . LYS C 3 362 ? 224.192 227.722 271.082 1.00 38.44 362 LYS A CA 1
ATOM 4314 C C . LYS C 3 362 ? 224.299 228.044 269.594 1.00 36.24 362 LYS A C 1
ATOM 4315 O O . LYS C 3 362 ? 225.284 227.701 268.940 1.00 46.65 362 LYS A O 1
ATOM 4321 N N . CYS C 3 363 ? 223.288 228.708 269.040 1.00 35.16 363 CYS A N 1
ATOM 4322 C CA . CYS C 3 363 ? 223.266 229.045 267.622 1.00 34.38 363 CYS A CA 1
ATOM 4323 C C . CYS C 3 363 ? 223.110 230.552 267.471 1.00 36.23 363 CYS A C 1
ATOM 4324 O O . CYS C 3 363 ? 222.129 231.120 267.981 1.00 38.87 363 CYS A O 1
ATOM 4327 N N . PRO C 3 364 ? 224.033 231.241 266.808 1.00 36.90 364 PRO A N 1
ATOM 4328 C CA . PRO C 3 364 ? 223.945 232.701 266.703 1.00 31.34 364 PRO A CA 1
ATOM 4329 C C . PRO C 3 364 ? 222.899 233.157 265.693 1.00 31.52 364 PRO A C 1
ATOM 4330 O O . PRO C 3 364 ? 222.434 232.398 264.843 1.00 27.69 364 PRO A O 1
ATOM 4334 N N . ARG C 3 365 ? 222.540 234.436 265.803 1.00 33.92 365 ARG A N 1
ATOM 4335 C CA . ARG C 3 365 ? 221.533 235.035 264.938 1.00 28.06 365 ARG A CA 1
ATOM 4336 C C . ARG C 3 365 ? 221.910 236.480 264.641 1.00 25.41 365 ARG A C 1
ATOM 4337 O O . ARG C 3 365 ? 222.667 237.110 265.382 1.00 30.25 365 ARG A O 1
ATOM 4345 N N . GLU C 3 366 ? 221.363 237.003 263.543 1.00 30.21 366 GLU A N 1
ATOM 4346 C CA . GLU C 3 366 ? 221.657 238.352 263.080 1.00 28.96 366 GLU A CA 1
ATOM 4347 C C . GLU C 3 366 ? 220.369 239.080 262.718 1.00 28.77 366 GLU A C 1
ATOM 4348 O O . GLU C 3 366 ? 219.413 238.481 262.217 1.00 37.23 366 GLU A O 1
ATOM 4354 N N . LEU C 3 367 ? 220.369 240.390 262.963 1.00 31.35 367 LEU A N 1
ATOM 4355 C CA . LEU C 3 367 ? 219.218 241.249 262.723 1.00 29.64 367 LEU A CA 1
ATOM 4356 C C . LEU C 3 367 ? 219.086 241.592 261.242 1.00 24.81 367 LEU A C 1
ATOM 4357 O O . LEU C 3 367 ? 220.074 241.666 260.508 1.00 33.52 367 LEU A O 1
ATOM 4362 N N . VAL C 3 368 ? 217.846 241.810 260.809 1.00 23.85 368 VAL A N 1
ATOM 4363 C CA . VAL C 3 368 ? 217.523 242.114 259.419 1.00 28.90 368 VAL A CA 1
ATOM 4364 C C . VAL C 3 368 ? 217.139 243.584 259.320 1.00 33.38 368 VAL A C 1
ATOM 4365 O O . VAL C 3 368 ? 216.282 244.061 260.073 1.00 30.10 368 VAL A O 1
ATOM 4369 N N . VAL C 3 369 ? 217.773 244.300 258.392 1.00 33.06 369 VAL A N 1
ATOM 4370 C CA . VAL C 3 369 ? 217.526 245.726 258.207 1.00 32.19 369 VAL A CA 1
ATOM 4371 C C . VAL C 3 369 ? 217.012 245.965 256.790 1.00 29.78 369 VAL A C 1
ATOM 4372 O O . VAL C 3 369 ? 216.226 246.887 256.546 1.00 38.14 369 VAL A O 1
ATOM 4376 N N . SER C 3 370 ? 217.416 245.109 255.857 1.00 35.50 370 SER A N 1
ATOM 4377 C CA . SER C 3 370 ? 217.011 245.248 254.467 1.00 32.76 370 SER A CA 1
ATOM 4378 C C . SER C 3 370 ? 215.556 244.822 254.276 1.00 37.38 370 SER A C 1
ATOM 4379 O O . SER C 3 370 ? 214.959 244.150 255.120 1.00 47.70 370 SER A O 1
ATOM 4382 N N . SER C 3 371 ? 214.985 245.229 253.142 1.00 37.09 371 SER A N 1
ATOM 4383 C CA . SER C 3 371 ? 213.608 244.889 252.808 1.00 36.40 371 SER A CA 1
ATOM 4384 C C . SER C 3 371 ? 213.487 243.658 251.919 1.00 39.91 371 SER A C 1
ATOM 4385 O O . SER C 3 371 ? 212.365 243.211 251.662 1.00 42.27 371 SER A O 1
ATOM 4388 N N . HIS C 3 372 ? 214.598 243.102 251.446 1.00 38.03 372 HIS A N 1
ATOM 4389 C CA . HIS C 3 372 ? 214.595 241.904 250.615 1.00 33.91 372 HIS A CA 1
ATOM 4390 C C . HIS C 3 372 ? 215.171 240.745 251.417 1.00 35.53 372 HIS A C 1
ATOM 4391 O O . HIS C 3 372 ? 216.356 240.756 251.764 1.00 46.25 372 HIS A O 1
ATOM 4398 N N . VAL C 3 373 ? 214.338 239.747 251.698 1.00 35.18 373 VAL A N 1
ATOM 4399 C CA . VAL C 3 373 ? 214.745 238.569 252.461 1.00 31.18 373 VAL A CA 1
ATOM 4400 C C . VAL C 3 373 ? 213.716 237.469 252.214 1.00 31.78 373 VAL A C 1
ATOM 4401 O O . VAL C 3 373 ? 212.527 237.768 252.034 1.00 38.16 373 VAL A O 1
ATOM 4405 N N . PRO C 3 374 ? 214.124 236.202 252.121 1.00 35.36 374 PRO A N 1
ATOM 4406 C CA . PRO C 3 374 ? 213.136 235.119 252.023 1.00 31.06 374 PRO A CA 1
ATOM 4407 C C . PRO C 3 374 ? 212.278 235.028 253.277 1.00 24.00 374 PRO A C 1
ATOM 4408 O O . PRO C 3 374 ? 212.749 235.255 254.392 1.00 31.48 374 PRO A O 1
ATOM 4412 N N . ARG C 3 375 ? 211.004 234.681 253.084 1.00 23.85 375 ARG A N 1
ATOM 4413 C CA . ARG C 3 375 ? 210.050 234.648 254.183 1.00 27.99 375 ARG A CA 1
ATOM 4414 C C . ARG C 3 375 ? 209.223 233.373 254.271 1.00 28.52 375 ARG A C 1
ATOM 4415 O O . ARG C 3 375 ? 208.508 233.201 255.262 1.00 28.65 375 ARG A O 1
ATOM 4423 N N . PHE C 3 376 ? 209.290 232.483 253.284 1.00 26.99 376 PHE A N 1
ATOM 4424 C CA . PHE C 3 376 ? 208.623 231.194 253.385 1.00 22.95 376 PHE A CA 1
ATOM 4425 C C . PHE C 3 376 ? 209.375 230.186 252.530 1.00 26.37 376 PHE A C 1
ATOM 4426 O O . PHE C 3 376 ? 210.150 230.552 251.645 1.00 20.84 376 PHE A O 1
ATOM 4434 N N . ALA C 3 377 ? 209.137 228.908 252.816 1.00 33.50 377 ALA A N 1
ATOM 4435 C CA . ALA C 3 377 ? 209.779 227.831 252.074 1.00 26.01 377 ALA A CA 1
ATOM 4436 C C . ALA C 3 377 ? 208.855 226.623 252.028 1.00 27.39 377 ALA A C 1
ATOM 4437 O O . ALA C 3 377 ? 207.944 226.481 252.847 1.00 35.68 377 ALA A O 1
ATOM 4439 N N . LEU C 3 378 ? 209.105 225.752 251.053 1.00 24.25 378 LEU A N 1
ATOM 4440 C CA . LEU C 3 378 ? 208.310 224.553 250.822 1.00 26.80 378 LEU A CA 1
ATOM 4441 C C . LEU C 3 378 ? 209.208 223.326 250.886 1.00 27.19 378 LEU A C 1
ATOM 4442 O O . LEU C 3 378 ? 210.247 223.280 250.221 1.00 30.35 378 LEU A O 1
ATOM 4447 N N . SER C 3 379 ? 208.804 222.333 251.678 1.00 34.01 379 SER A N 1
ATOM 4448 C CA . SER C 3 379 ? 209.568 221.099 251.849 1.00 27.22 379 SER A CA 1
ATOM 4449 C C . SER C 3 379 ? 208.589 219.943 251.997 1.00 35.92 379 SER A C 1
ATOM 4450 O O . SER C 3 379 ? 207.759 219.949 252.912 1.00 38.81 379 SER A O 1
ATOM 4453 N N . ASN C 3 380 ? 208.687 218.965 251.091 1.00 37.11 380 ASN A N 1
ATOM 4454 C CA . ASN C 3 380 ? 207.854 217.758 251.105 1.00 35.45 380 ASN A CA 1
ATOM 4455 C C . ASN C 3 380 ? 206.365 218.094 251.122 1.00 36.25 380 ASN A C 1
ATOM 4456 O O . ASN C 3 380 ? 205.569 217.432 251.791 1.00 41.52 380 ASN A O 1
ATOM 4461 N N . GLY C 3 381 ? 205.984 219.132 250.384 1.00 29.15 381 GLY A N 1
ATOM 4462 C CA . GLY C 3 381 ? 204.597 219.537 250.318 1.00 27.40 381 GLY A CA 1
ATOM 4463 C C . GLY C 3 381 ? 204.082 220.286 251.524 1.00 33.34 381 GLY A C 1
ATOM 4464 O O . GLY C 3 381 ? 202.871 220.508 251.620 1.00 34.57 381 GLY A O 1
ATOM 4465 N N . VAL C 3 382 ? 204.952 220.682 252.448 1.00 37.22 382 VAL A N 1
ATOM 4466 C CA . VAL C 3 382 ? 204.563 221.423 253.640 1.00 32.96 382 VAL A CA 1
ATOM 4467 C C . VAL C 3 382 ? 205.310 222.748 253.636 1.00 28.52 382 VAL A C 1
ATOM 4468 O O . VAL C 3 382 ? 206.515 222.783 253.372 1.00 37.86 382 VAL A O 1
ATOM 4472 N N . LEU C 3 383 ? 204.600 223.840 253.902 1.00 29.50 383 LEU A N 1
ATOM 4473 C CA . LEU C 3 383 ? 205.209 225.160 253.853 1.00 33.67 383 LEU A CA 1
ATOM 4474 C C . LEU C 3 383 ? 205.450 225.697 255.258 1.00 22.07 383 LEU A C 1
ATOM 4475 O O . LEU C 3 383 ? 204.611 225.551 256.155 1.00 27.76 383 LEU A O 1
ATOM 4480 N N . PHE C 3 384 ? 206.621 226.301 255.436 1.00 29.60 384 PHE A N 1
ATOM 4481 C CA . PHE C 3 384 ? 206.996 227.001 256.656 1.00 29.75 384 PHE A CA 1
ATOM 4482 C C . PHE C 3 384 ? 207.075 228.485 256.330 1.00 30.44 384 PHE A C 1
ATOM 4483 O O . PHE C 3 384 ? 207.818 228.883 255.427 1.00 26.34 384 PHE A O 1
ATOM 4491 N N . ALA C 3 385 ? 206.311 229.297 257.059 1.00 29.50 385 ALA A N 1
ATOM 4492 C CA . ALA C 3 385 ? 206.167 230.704 256.721 1.00 21.85 385 ALA A CA 1
ATOM 4493 C C . ALA C 3 385 ? 206.183 231.568 257.972 1.00 24.39 385 ALA A C 1
ATOM 4494 O O . ALA C 3 385 ? 205.703 231.167 259.035 1.00 31.49 385 ALA A O 1
ATOM 4496 N N . ASN C 3 386 ? 206.741 232.767 257.820 1.00 29.91 386 ASN A N 1
ATOM 4497 C CA . ASN C 3 386 ? 206.687 233.819 258.834 1.00 30.73 386 ASN A CA 1
ATOM 4498 C C . ASN C 3 386 ? 205.515 234.723 258.478 1.00 34.15 386 ASN A C 1
ATOM 4499 O O . ASN C 3 386 ? 205.664 235.720 257.772 1.00 37.65 386 ASN A O 1
ATOM 4504 N N . CYS C 3 387 ? 204.328 234.370 258.972 1.00 41.16 387 CYS A N 1
ATOM 4505 C CA . CYS C 3 387 ? 203.101 235.029 258.540 1.00 34.63 387 CYS A CA 1
ATOM 4506 C C . CYS C 3 387 ? 202.837 236.340 259.269 1.00 37.32 387 CYS A C 1
ATOM 4507 O O . CYS C 3 387 ? 201.827 236.991 258.985 1.00 45.17 387 CYS A O 1
ATOM 4510 N N . ILE C 3 388 ? 203.700 236.736 260.204 1.00 38.97 388 ILE A N 1
ATOM 4511 C CA . ILE C 3 388 ? 203.593 238.070 260.787 1.00 39.88 388 ILE A CA 1
ATOM 4512 C C . ILE C 3 388 ? 204.000 239.130 259.769 1.00 43.78 388 ILE A C 1
ATOM 4513 O O . ILE C 3 388 ? 203.332 240.161 259.624 1.00 47.85 388 ILE A O 1
ATOM 4518 N N . SER C 3 389 ? 205.086 238.890 259.036 1.00 40.73 389 SER A N 1
ATOM 4519 C CA . SER C 3 389 ? 205.612 239.867 258.092 1.00 38.76 389 SER A CA 1
ATOM 4520 C C . SER C 3 389 ? 205.111 239.673 256.666 1.00 41.40 389 SER A C 1
ATOM 4521 O O . SER C 3 389 ? 205.498 240.446 255.784 1.00 49.18 389 SER A O 1
ATOM 4524 N N . VAL C 3 390 ? 204.274 238.667 256.410 1.00 38.14 390 VAL A N 1
ATOM 4525 C CA . VAL C 3 390 ? 203.736 238.421 255.080 1.00 40.25 390 VAL A CA 1
ATOM 4526 C C . VAL C 3 390 ? 202.245 238.133 255.204 1.00 41.03 390 VAL A C 1
ATOM 4527 O O . VAL C 3 390 ? 201.750 237.734 256.260 1.00 46.11 390 VAL A O 1
ATOM 4531 N N . THR C 3 391 ? 201.522 238.365 254.109 1.00 49.43 391 THR A N 1
ATOM 4532 C CA . THR C 3 391 ? 200.086 238.113 254.091 1.00 50.42 391 THR A CA 1
ATOM 4533 C C . THR C 3 391 ? 199.821 236.612 254.091 1.00 47.89 391 THR A C 1
ATOM 4534 O O . THR C 3 391 ? 200.432 235.862 253.325 1.00 50.45 391 THR A O 1
ATOM 4538 N N . CYS C 3 392 ? 198.897 236.177 254.945 1.00 46.51 392 CYS A N 1
ATOM 4539 C CA . CYS C 3 392 ? 198.725 234.762 255.260 1.00 47.41 392 CYS A CA 1
ATOM 4540 C C . CYS C 3 392 ? 197.236 234.482 255.417 1.00 48.88 392 CYS A C 1
ATOM 4541 O O . CYS C 3 392 ? 196.637 234.876 256.421 1.00 52.67 392 CYS A O 1
ATOM 4544 N N . GLN C 3 393 ? 196.636 233.809 254.435 1.00 47.78 393 GLN A N 1
ATOM 4545 C CA . GLN C 3 393 ? 195.213 233.497 254.506 1.00 52.20 393 GLN A CA 1
ATOM 4546 C C . GLN C 3 393 ? 194.934 232.210 253.745 1.00 49.97 393 GLN A C 1
ATOM 4547 O O . GLN C 3 393 ? 195.720 231.787 252.894 1.00 55.15 393 GLN A O 1
ATOM 4553 N N . CYS C 3 394 ? 193.795 231.599 254.058 1.00 46.84 394 CYS A N 1
ATOM 4554 C CA . CYS C 3 394 ? 193.404 230.321 253.480 1.00 49.89 394 CYS A CA 1
ATOM 4555 C C . CYS C 3 394 ? 192.333 230.515 252.414 1.00 51.82 394 CYS A C 1
ATOM 4556 O O . CYS C 3 394 ? 191.400 231.302 252.588 1.00 53.92 394 CYS A O 1
ATOM 4559 N N . GLN C 3 395 ? 192.476 229.781 251.309 1.00 55.26 395 GLN A N 1
ATOM 4560 C CA . GLN C 3 395 ? 191.565 229.911 250.176 1.00 53.04 395 GLN A CA 1
ATOM 4561 C C . GLN C 3 395 ? 190.231 229.218 250.430 1.00 55.94 395 GLN A C 1
ATOM 4562 O O . GLN C 3 395 ? 189.181 229.718 250.011 1.00 55.82 395 GLN A O 1
ATOM 4568 N N . THR C 3 396 ? 190.254 228.070 251.114 1.00 56.64 396 THR A N 1
ATOM 4569 C CA . THR C 3 396 ? 189.051 227.254 251.253 1.00 53.49 396 THR A CA 1
ATOM 4570 C C . THR C 3 396 ? 187.972 227.967 252.060 1.00 56.79 396 THR A C 1
ATOM 4571 O O . THR C 3 396 ? 186.798 227.973 251.670 1.00 58.89 396 THR A O 1
ATOM 4575 N N . THR C 3 397 ? 188.347 228.585 253.179 1.00 57.05 397 THR A N 1
ATOM 4576 C CA . THR C 3 397 ? 187.383 229.234 254.057 1.00 54.60 397 THR A CA 1
ATOM 4577 C C . THR C 3 397 ? 187.414 230.753 253.983 1.00 54.95 397 THR A C 1
ATOM 4578 O O . THR C 3 397 ? 186.512 231.398 254.528 1.00 59.76 397 THR A O 1
ATOM 4582 N N . GLY C 3 398 ? 188.416 231.341 253.334 1.00 51.28 398 GLY A N 1
ATOM 4583 C CA . GLY C 3 398 ? 188.510 232.780 253.225 1.00 52.01 398 GLY A CA 1
ATOM 4584 C C . GLY C 3 398 ? 189.011 233.488 254.463 1.00 53.15 398 GLY A C 1
ATOM 4585 O O . GLY C 3 398 ? 189.022 234.725 254.485 1.00 54.57 398 GLY A O 1
ATOM 4586 N N . ARG C 3 399 ? 189.426 232.753 255.488 1.00 50.97 399 ARG A N 1
ATOM 4587 C CA . ARG C 3 399 ? 189.856 233.342 256.746 1.00 51.62 399 ARG A CA 1
ATOM 4588 C C . ARG C 3 399 ? 191.372 233.473 256.788 1.00 50.29 399 ARG A C 1
ATOM 4589 O O . ARG C 3 399 ? 192.104 232.634 256.259 1.00 55.70 399 ARG A O 1
ATOM 4597 N N . ALA C 3 400 ? 191.836 234.543 257.424 1.00 49.86 400 ALA A N 1
ATOM 4598 C CA . ALA C 3 400 ? 193.264 234.776 257.550 1.00 47.17 400 ALA A CA 1
ATOM 4599 C C . ALA C 3 400 ? 193.873 233.851 258.600 1.00 47.47 400 ALA A C 1
ATOM 4600 O O . ALA C 3 400 ? 193.200 233.373 259.517 1.00 51.87 400 ALA A O 1
ATOM 4602 N N . ILE C 3 401 ? 195.171 233.604 258.454 1.00 45.49 401 ILE A N 1
ATOM 4603 C CA . ILE C 3 401 ? 195.934 232.781 259.384 1.00 47.63 401 ILE A CA 1
ATOM 4604 C C . ILE C 3 401 ? 196.816 233.701 260.215 1.00 45.85 401 ILE A C 1
ATOM 4605 O O . ILE C 3 401 ? 197.593 234.491 259.665 1.00 50.36 401 ILE A O 1
ATOM 4610 N N . SER C 3 402 ? 196.699 233.603 261.535 1.00 40.73 402 SER A N 1
ATOM 4611 C CA . SER C 3 402 ? 197.325 234.546 262.450 1.00 43.32 402 SER A CA 1
ATOM 4612 C C . SER C 3 402 ? 198.425 233.871 263.258 1.00 43.15 402 SER A C 1
ATOM 4613 O O . SER C 3 402 ? 198.291 232.714 263.668 1.00 43.37 402 SER A O 1
ATOM 4616 N N . GLN C 3 403 ? 199.508 234.608 263.483 1.00 40.22 403 GLN A N 1
ATOM 4617 C CA . GLN C 3 403 ? 200.636 234.161 264.287 1.00 34.47 403 GLN A CA 1
ATOM 4618 C C . GLN C 3 403 ? 200.735 235.034 265.529 1.00 37.35 403 GLN A C 1
ATOM 4619 O O . GLN C 3 403 ? 200.658 236.263 265.433 1.00 40.43 403 GLN A O 1
ATOM 4625 N N . SER C 3 404 ? 200.894 234.404 266.689 1.00 37.94 404 SER A N 1
ATOM 4626 C CA . SER C 3 404 ? 200.992 235.153 267.930 1.00 38.07 404 SER A CA 1
ATOM 4627 C C . SER C 3 404 ? 202.417 235.660 268.142 1.00 38.63 404 SER A C 1
ATOM 4628 O O . SER C 3 404 ? 203.334 235.373 267.368 1.00 38.71 404 SER A O 1
ATOM 4631 N N . GLY C 3 405 ? 202.596 236.432 269.212 1.00 45.75 405 GLY A N 1
ATOM 4632 C CA . GLY C 3 405 ? 203.891 237.005 269.522 1.00 40.70 405 GLY A CA 1
ATOM 4633 C C . GLY C 3 405 ? 204.871 236.070 270.193 1.00 41.46 405 GLY A C 1
ATOM 4634 O O . GLY C 3 405 ? 206.022 236.458 270.411 1.00 47.62 405 GLY A O 1
ATOM 4635 N N . GLU C 3 406 ? 204.447 234.853 270.527 1.00 43.21 406 GLU A N 1
ATOM 4636 C CA . GLU C 3 406 ? 205.307 233.868 271.165 1.00 41.74 406 GLU A CA 1
ATOM 4637 C C . GLU C 3 406 ? 205.750 232.764 270.213 1.00 43.86 406 GLU A C 1
ATOM 4638 O O . GLU C 3 406 ? 206.337 231.775 270.660 1.00 48.16 406 GLU A O 1
ATOM 4644 N N . GLN C 3 407 ? 205.483 232.905 268.919 1.00 35.99 407 GLN A N 1
ATOM 4645 C CA . GLN C 3 407 ? 205.860 231.912 267.926 1.00 35.23 407 GLN A CA 1
ATOM 4646 C C . GLN C 3 407 ? 206.875 232.505 266.959 1.00 36.35 407 GLN A C 1
ATOM 4647 O O . GLN C 3 407 ? 206.805 233.690 266.620 1.00 42.27 407 GLN A O 1
ATOM 4653 N N . THR C 3 408 ? 207.819 231.674 266.519 1.00 32.15 408 THR A N 1
ATOM 4654 C CA . THR C 3 408 ? 208.834 232.102 265.565 1.00 21.46 408 THR A CA 1
ATOM 4655 C C . THR C 3 408 ? 208.408 231.869 264.121 1.00 27.66 408 THR A C 1
ATOM 4656 O O . THR C 3 408 ? 208.680 232.705 263.254 1.00 31.77 408 THR A O 1
ATOM 4660 N N . LEU C 3 409 ? 207.742 230.750 263.848 1.00 32.65 409 LEU A N 1
ATOM 4661 C CA . LEU C 3 409 ? 207.323 230.398 262.499 1.00 26.49 409 LEU A CA 1
ATOM 4662 C C . LEU C 3 409 ? 205.982 229.686 262.568 1.00 31.45 409 LEU A C 1
ATOM 4663 O O . LEU C 3 409 ? 205.507 229.315 263.643 1.00 33.93 409 LEU A O 1
ATOM 4668 N N . LEU C 3 410 ? 205.378 229.491 261.398 1.00 35.64 410 LEU A N 1
ATOM 4669 C CA . LEU C 3 410 ? 204.160 228.706 261.258 1.00 26.84 410 LEU A CA 1
ATOM 4670 C C . LEU C 3 410 ? 204.369 227.596 260.238 1.00 30.94 410 LEU A C 1
ATOM 4671 O O . LEU C 3 410 ? 204.955 227.816 259.175 1.00 32.07 410 LEU A O 1
ATOM 4676 N N . MET C 3 411 ? 203.880 226.406 260.572 1.00 33.01 411 MET A N 1
ATOM 4677 C CA . MET C 3 411 ? 203.871 225.261 259.672 1.00 30.32 411 MET A CA 1
ATOM 4678 C C . MET C 3 411 ? 202.448 225.057 259.169 1.00 32.76 411 MET A C 1
ATOM 4679 O O . MET C 3 411 ? 201.505 225.050 259.966 1.00 41.12 411 MET A O 1
ATOM 4684 N N . ILE C 3 412 ? 202.286 224.905 257.855 1.00 31.17 412 ILE A N 1
ATOM 4685 C CA . ILE C 3 412 ? 200.961 224.782 257.254 1.00 31.93 412 ILE A CA 1
ATOM 4686 C C . ILE C 3 412 ? 200.917 223.522 256.398 1.00 31.46 412 ILE A C 1
ATOM 4687 O O . ILE C 3 412 ? 201.752 223.346 255.503 1.00 36.58 412 ILE A O 1
ATOM 4692 N N . ASP C 3 413 ? 199.943 222.653 256.668 1.00 37.77 413 ASP A N 1
ATOM 4693 C CA . ASP C 3 413 ? 199.660 221.466 255.868 1.00 38.53 413 ASP A CA 1
ATOM 4694 C C . ASP C 3 413 ? 198.153 221.385 255.638 1.00 44.66 413 ASP A C 1
ATOM 4695 O O . ASP C 3 413 ? 197.400 222.272 256.048 1.00 48.00 413 ASP A O 1
ATOM 4700 N N . ASN C 3 414 ? 197.697 220.312 254.983 1.00 47.61 414 ASN A N 1
ATOM 4701 C CA . ASN C 3 414 ? 196.287 220.258 254.613 1.00 44.20 414 ASN A CA 1
ATOM 4702 C C . ASN C 3 414 ? 195.373 219.854 255.764 1.00 48.32 414 ASN A C 1
ATOM 4703 O O . ASN C 3 414 ? 194.151 219.848 255.583 1.00 53.50 414 ASN A O 1
ATOM 4708 N N . THR C 3 415 ? 195.927 219.504 256.927 1.00 47.14 415 THR A N 1
ATOM 4709 C CA . THR C 3 415 ? 195.087 219.208 258.083 1.00 47.91 415 THR A CA 1
ATOM 4710 C C . THR C 3 415 ? 194.288 220.430 258.518 1.00 51.50 415 THR A C 1
ATOM 4711 O O . THR C 3 415 ? 193.102 220.312 258.846 1.00 54.75 415 THR A O 1
ATOM 4715 N N . THR C 3 416 ? 194.910 221.609 258.520 1.00 48.64 416 THR A N 1
ATOM 4716 C CA . THR C 3 416 ? 194.177 222.836 258.812 1.00 48.53 416 THR A CA 1
ATOM 4717 C C . THR C 3 416 ? 193.269 223.215 257.647 1.00 53.64 416 THR A C 1
ATOM 4718 O O . THR C 3 416 ? 192.044 223.280 257.797 1.00 60.11 416 THR A O 1
ATOM 4722 N N . CYS C 3 417 ? 193.855 223.464 256.471 1.00 50.15 417 CYS A N 1
ATOM 4723 C CA . CYS C 3 417 ? 193.063 223.652 255.263 1.00 55.29 417 CYS A CA 1
ATOM 4724 C C . CYS C 3 417 ? 193.932 223.344 254.057 1.00 53.15 417 CYS A C 1
ATOM 4725 O O . CYS C 3 417 ? 195.136 223.635 254.089 1.00 54.79 417 CYS A O 1
ATOM 4728 N N . PRO C 3 418 ? 193.375 222.750 252.994 1.00 49.80 418 PRO A N 1
ATOM 4729 C CA . PRO C 3 418 ? 194.209 222.250 251.890 1.00 46.60 418 PRO A CA 1
ATOM 4730 C C . PRO C 3 418 ? 194.911 223.324 251.071 1.00 45.79 418 PRO A C 1
ATOM 4731 O O . PRO C 3 418 ? 196.116 223.221 250.827 1.00 52.26 418 PRO A O 1
ATOM 4735 N N . THR C 3 419 ? 194.182 224.344 250.629 1.00 50.37 419 THR A N 1
ATOM 4736 C CA . THR C 3 419 ? 194.723 225.351 249.725 1.00 47.40 419 THR A CA 1
ATOM 4737 C C . THR C 3 419 ? 195.054 226.631 250.481 1.00 47.54 419 THR A C 1
ATOM 4738 O O . THR C 3 419 ? 194.349 227.012 251.419 1.00 47.67 419 THR A O 1
ATOM 4742 N N . ALA C 3 420 ? 196.133 227.292 250.065 1.00 45.37 420 ALA A N 1
ATOM 4743 C CA . ALA C 3 420 ? 196.586 228.526 250.688 1.00 44.42 420 ALA A CA 1
ATOM 4744 C C . ALA C 3 420 ? 196.924 229.556 249.620 1.00 44.18 420 ALA A C 1
ATOM 4745 O O . ALA C 3 420 ? 197.260 229.209 248.486 1.00 49.07 420 ALA A O 1
ATOM 4747 N N . VAL C 3 421 ? 196.829 230.829 249.996 1.00 44.89 421 VAL A N 1
ATOM 4748 C CA . VAL C 3 421 ? 197.147 231.952 249.120 1.00 46.00 421 VAL A CA 1
ATOM 4749 C C . VAL C 3 421 ? 198.304 232.726 249.730 1.00 45.74 421 VAL A C 1
ATOM 4750 O O . VAL C 3 421 ? 198.225 233.160 250.884 1.00 47.30 421 VAL A O 1
ATOM 4754 N N . LEU C 3 422 ? 199.371 232.909 248.954 1.00 47.62 422 LEU A N 1
ATOM 4755 C CA . LEU C 3 422 ? 200.540 233.666 249.405 1.00 47.27 422 LEU A CA 1
ATOM 4756 C C . LEU C 3 422 ? 200.825 234.749 248.373 1.00 50.58 422 LEU A C 1
ATOM 4757 O O . LEU C 3 422 ? 201.638 234.554 247.466 1.00 58.48 422 LEU A O 1
ATOM 4762 N N . GLY C 3 423 ? 200.170 235.896 248.519 1.00 57.03 423 GLY A N 1
ATOM 4763 C CA . GLY C 3 423 ? 200.282 236.938 247.522 1.00 54.74 423 GLY A CA 1
ATOM 4764 C C . GLY C 3 423 ? 199.464 236.617 246.289 1.00 52.71 423 GLY A C 1
ATOM 4765 O O . GLY C 3 423 ? 198.231 236.631 246.336 1.00 53.63 423 GLY A O 1
ATOM 4766 N N . ASN C 3 424 ? 200.136 236.312 245.182 1.00 50.08 424 ASN A N 1
ATOM 4767 C CA . ASN C 3 424 ? 199.465 236.034 243.920 1.00 54.12 424 ASN A CA 1
ATOM 4768 C C . ASN C 3 424 ? 199.539 234.567 243.516 1.00 55.94 424 ASN A C 1
ATOM 4769 O O . ASN C 3 424 ? 199.279 234.244 242.352 1.00 58.04 424 ASN A O 1
ATOM 4774 N N . VAL C 3 425 ? 199.884 233.669 244.436 1.00 53.31 425 VAL A N 1
ATOM 4775 C CA . VAL C 3 425 ? 200.016 232.252 244.123 1.00 48.89 425 VAL A CA 1
ATOM 4776 C C . VAL C 3 425 ? 199.133 231.435 245.059 1.00 47.00 425 VAL A C 1
ATOM 4777 O O . VAL C 3 425 ? 199.100 231.664 246.275 1.00 48.13 425 VAL A O 1
ATOM 4781 N N . ILE C 3 426 ? 198.389 230.500 244.467 1.00 45.02 426 ILE A N 1
ATOM 4782 C CA . ILE C 3 426 ? 197.602 229.509 245.189 1.00 49.32 426 ILE A CA 1
ATOM 4783 C C . ILE C 3 426 ? 198.409 228.221 245.234 1.00 47.94 426 ILE A C 1
ATOM 4784 O O . ILE C 3 426 ? 198.966 227.796 244.215 1.00 53.55 426 ILE A O 1
ATOM 4789 N N . ILE C 3 427 ? 198.479 227.599 246.405 1.00 41.69 427 ILE A N 1
ATOM 4790 C CA . ILE C 3 427 ? 199.279 226.397 246.595 1.00 40.63 427 ILE A CA 1
ATOM 4791 C C . ILE C 3 427 ? 198.450 225.344 247.322 1.00 38.48 427 ILE A C 1
ATOM 4792 O O . ILE C 3 427 ? 197.758 225.645 248.301 1.00 41.79 427 ILE A O 1
ATOM 4797 N N . SER C 3 428 ? 198.500 224.113 246.821 1.00 35.73 428 SER A N 1
ATOM 4798 C CA . SER C 3 428 ? 197.875 222.968 247.467 1.00 38.19 428 SER A CA 1
ATOM 4799 C C . SER C 3 428 ? 198.933 222.189 248.236 1.00 41.79 428 SER A C 1
ATOM 4800 O O . SER C 3 428 ? 200.072 222.057 247.781 1.00 47.42 428 SER A O 1
ATOM 4803 N N . LEU C 3 429 ? 198.552 221.670 249.400 1.00 39.84 429 LEU A N 1
ATOM 4804 C CA . LEU C 3 429 ? 199.509 221.200 250.387 1.00 38.01 429 LEU A CA 1
ATOM 4805 C C . LEU C 3 429 ? 199.310 219.725 250.708 1.00 38.26 429 LEU A C 1
ATOM 4806 O O . LEU C 3 429 ? 198.240 219.152 250.489 1.00 48.44 429 LEU A O 1
ATOM 4811 N N . GLY C 3 430 ? 200.372 219.117 251.231 1.00 35.20 430 GLY A N 1
ATOM 4812 C CA . GLY C 3 430 ? 200.364 217.742 251.671 1.00 34.23 430 GLY A CA 1
ATOM 4813 C C . GLY C 3 430 ? 200.198 217.614 253.171 1.00 33.74 430 GLY A C 1
ATOM 4814 O O . GLY C 3 430 ? 199.641 218.490 253.842 1.00 46.55 430 GLY A O 1
ATOM 4815 N N . LYS C 3 431 ? 200.691 216.502 253.708 1.00 38.51 431 LYS A N 1
ATOM 4816 C CA . LYS C 3 431 ? 200.568 216.190 255.125 1.00 41.63 431 LYS A CA 1
ATOM 4817 C C . LYS C 3 431 ? 201.944 216.124 255.772 1.00 42.31 431 LYS A C 1
ATOM 4818 O O . LYS C 3 431 ? 202.892 215.593 255.187 1.00 39.71 431 LYS A O 1
ATOM 4824 N N . TYR C 3 432 ? 202.045 216.664 256.983 1.00 38.58 432 TYR A N 1
ATOM 4825 C CA . TYR C 3 432 ? 203.297 216.697 257.723 1.00 38.27 432 TYR A CA 1
ATOM 4826 C C . TYR C 3 432 ? 203.501 215.404 258.500 1.00 42.93 432 TYR A C 1
ATOM 4827 O O . TYR C 3 432 ? 202.581 214.904 259.152 1.00 45.64 432 TYR A O 1
ATOM 4836 N N . LEU C 3 433 ? 204.718 214.870 258.431 1.00 47.03 433 LEU A N 1
ATOM 4837 C CA . LEU C 3 433 ? 205.108 213.670 259.163 1.00 45.82 433 LEU A CA 1
ATOM 4838 C C . LEU C 3 433 ? 205.966 214.096 260.347 1.00 47.31 433 LEU A C 1
ATOM 4839 O O . LEU C 3 433 ? 207.125 214.487 260.172 1.00 48.17 433 LEU A O 1
ATOM 4844 N N . GLY C 3 434 ? 205.402 214.017 261.544 1.00 45.85 434 GLY A N 1
ATOM 4845 C CA . GLY C 3 434 ? 206.107 214.453 262.733 1.00 44.22 434 GLY A CA 1
ATOM 4846 C C . GLY C 3 434 ? 205.132 214.641 263.882 1.00 45.63 434 GLY A C 1
ATOM 4847 O O . GLY C 3 434 ? 204.055 214.050 263.902 1.00 48.02 434 GLY A O 1
ATOM 4848 N N . SER C 3 435 ? 205.545 215.475 264.832 1.00 42.62 435 SER A N 1
ATOM 4849 C CA . SER C 3 435 ? 204.713 215.750 265.995 1.00 44.22 435 SER A CA 1
ATOM 4850 C C . SER C 3 435 ? 203.453 216.502 265.588 1.00 43.79 435 SER A C 1
ATOM 4851 O O . SER C 3 435 ? 203.488 217.396 264.738 1.00 47.56 435 SER A O 1
ATOM 4854 N N . VAL C 3 436 ? 202.329 216.129 266.202 1.00 43.19 436 VAL A N 1
ATOM 4855 C CA . VAL C 3 436 ? 201.064 216.791 265.906 1.00 46.38 436 VAL A CA 1
ATOM 4856 C C . VAL C 3 436 ? 200.924 218.107 266.663 1.00 43.73 436 VAL A C 1
ATOM 4857 O O . VAL C 3 436 ? 200.055 218.920 266.326 1.00 43.42 436 VAL A O 1
ATOM 4861 N N . ASN C 3 437 ? 201.767 218.349 267.664 1.00 43.31 437 ASN A N 1
ATOM 4862 C CA . ASN C 3 437 ? 201.747 219.578 268.455 1.00 44.24 437 ASN A CA 1
ATOM 4863 C C . ASN C 3 437 ? 202.889 220.513 268.080 1.00 44.85 437 ASN A C 1
ATOM 4864 O O . ASN C 3 437 ? 203.500 221.132 268.954 1.00 41.47 437 ASN A O 1
ATOM 4869 N N . TYR C 3 438 ? 203.203 220.614 266.786 1.00 40.83 438 TYR A N 1
ATOM 4870 C CA . TYR C 3 438 ? 204.320 221.445 266.343 1.00 33.35 438 TYR A CA 1
ATOM 4871 C C . TYR C 3 438 ? 204.105 222.911 266.700 1.00 34.91 438 TYR A C 1
ATOM 4872 O O . TYR C 3 438 ? 205.029 223.583 267.170 1.00 45.28 438 TYR A O 1
ATOM 4881 N N . ASN C 3 439 ? 202.894 223.424 266.494 1.00 34.20 439 ASN A N 1
ATOM 4882 C CA . ASN C 3 439 ? 202.637 224.846 266.674 1.00 37.90 439 ASN A CA 1
ATOM 4883 C C . ASN C 3 439 ? 202.400 225.237 268.127 1.00 39.33 439 ASN A C 1
ATOM 4884 O O . ASN C 3 439 ? 202.221 226.427 268.405 1.00 38.78 439 ASN A O 1
ATOM 4889 N N . SER C 3 440 ? 202.399 224.282 269.055 1.00 43.35 440 SER A N 1
ATOM 4890 C CA . SER C 3 440 ? 202.131 224.558 270.460 1.00 39.28 440 SER A CA 1
ATOM 4891 C C . SER C 3 440 ? 203.361 224.402 271.348 1.00 46.33 440 SER A C 1
ATOM 4892 O O . SER C 3 440 ? 203.226 224.401 272.576 1.00 50.40 440 SER A O 1
ATOM 4895 N N . GLU C 3 441 ? 204.551 224.273 270.768 1.00 46.97 441 GLU A N 1
ATOM 4896 C CA . GLU C 3 441 ? 205.776 224.067 271.527 1.00 44.61 441 GLU A CA 1
ATOM 4897 C C . GLU C 3 441 ? 206.807 225.124 271.156 1.00 47.97 441 GLU A C 1
ATOM 4898 O O . GLU C 3 441 ? 206.924 225.507 269.988 1.00 44.60 441 GLU A O 1
ATOM 4904 N N . GLY C 3 442 ? 207.555 225.591 272.156 1.00 47.96 442 GLY A N 1
ATOM 4905 C CA . GLY C 3 442 ? 208.571 226.600 271.970 1.00 42.30 442 GLY A CA 1
ATOM 4906 C C . GLY C 3 442 ? 209.984 226.055 272.117 1.00 41.83 442 GLY A C 1
ATOM 4907 O O . GLY C 3 442 ? 210.212 224.886 272.417 1.00 42.11 442 GLY A O 1
ATOM 4908 N N . ILE C 3 443 ? 210.945 226.951 271.898 1.00 37.96 443 ILE A N 1
ATOM 4909 C CA . ILE C 3 443 ? 212.367 226.634 271.932 1.00 38.92 443 ILE A CA 1
ATOM 4910 C C . ILE C 3 443 ? 213.106 227.761 272.646 1.00 40.35 443 ILE A C 1
ATOM 4911 O O . ILE C 3 443 ? 212.504 228.728 273.120 1.00 43.11 443 ILE A O 1
ATOM 4916 N N . ALA C 3 444 ? 214.427 227.625 272.722 1.00 37.34 444 ALA A N 1
ATOM 4917 C CA . ALA C 3 444 ? 215.314 228.641 273.269 1.00 38.51 444 ALA A CA 1
ATOM 4918 C C . ALA C 3 444 ? 216.203 229.198 272.164 1.00 37.30 444 ALA A C 1
ATOM 4919 O O . ALA C 3 444 ? 216.584 228.484 271.233 1.00 42.38 444 ALA A O 1
ATOM 4921 N N . ILE C 3 445 ? 216.537 230.482 272.277 1.00 32.64 445 ILE A N 1
ATOM 4922 C CA . ILE C 3 445 ? 217.219 231.212 271.215 1.00 39.11 445 ILE A CA 1
ATOM 4923 C C . ILE C 3 445 ? 218.631 231.565 271.667 1.00 39.24 445 ILE A C 1
ATOM 4924 O O . ILE C 3 445 ? 218.908 231.693 272.864 1.00 41.93 445 ILE A O 1
ATOM 4929 N N . GLY C 3 446 ? 219.529 231.721 270.692 1.00 34.67 446 GLY A N 1
ATOM 4930 C CA . GLY C 3 446 ? 220.915 232.037 270.952 1.00 32.41 446 GLY A CA 1
ATOM 4931 C C . GLY C 3 446 ? 221.203 233.526 270.991 1.00 33.02 446 GLY A C 1
ATOM 4932 O O . GLY C 3 446 ? 220.297 234.359 270.919 1.00 42.72 446 GLY A O 1
ATOM 4933 N N . PRO C 3 447 ? 222.479 233.887 271.109 1.00 39.33 447 PRO A N 1
ATOM 4934 C CA . PRO C 3 447 ? 222.849 235.301 271.268 1.00 37.22 447 PRO A CA 1
ATOM 4935 C C . PRO C 3 447 ? 223.023 235.995 269.928 1.00 31.60 447 PRO A C 1
ATOM 4936 O O . PRO C 3 447 ? 223.348 235.351 268.920 1.00 36.54 447 PRO A O 1
ATOM 4940 N N . PRO C 3 448 ? 222.814 237.310 269.876 1.00 29.41 448 PRO A N 1
ATOM 4941 C CA . PRO C 3 448 ? 222.991 238.049 268.621 1.00 31.74 448 PRO A CA 1
ATOM 4942 C C . PRO C 3 448 ? 224.453 238.343 268.319 1.00 31.98 448 PRO A C 1
ATOM 4943 O O . PRO C 3 448 ? 225.282 238.500 269.218 1.00 41.30 448 PRO A O 1
ATOM 4947 N N . VAL C 3 449 ? 224.762 238.424 267.022 1.00 26.95 449 VAL A N 1
ATOM 4948 C CA . VAL C 3 449 ? 226.122 238.649 266.538 1.00 30.97 449 VAL A CA 1
ATOM 4949 C C . VAL C 3 449 ? 226.097 239.654 265.392 1.00 35.03 449 VAL A C 1
ATOM 4950 O O . VAL C 3 449 ? 225.043 240.011 264.865 1.00 39.67 449 VAL A O 1
ATOM 4954 N N . PHE C 3 450 ? 227.292 240.103 265.008 1.00 33.77 450 PHE A N 1
ATOM 4955 C CA . PHE C 3 450 ? 227.503 240.970 263.857 1.00 32.24 450 PHE A CA 1
ATOM 4956 C C . PHE C 3 450 ? 228.628 240.391 263.011 1.00 34.77 450 PHE A C 1
ATOM 4957 O O . PHE C 3 450 ? 229.628 239.908 263.548 1.00 45.34 450 PHE A O 1
ATOM 4965 N N . THR C 3 451 ? 228.466 240.438 261.689 1.00 43.86 451 THR A N 1
ATOM 4966 C CA . THR C 3 451 ? 229.389 239.767 260.782 1.00 45.21 451 THR A CA 1
ATOM 4967 C C . THR C 3 451 ? 230.153 240.705 259.856 1.00 41.40 451 THR A C 1
ATOM 4968 O O . THR C 3 451 ? 230.845 240.221 258.953 1.00 41.41 451 THR A O 1
ATOM 4972 N N . ASP C 3 452 ? 230.055 242.018 260.042 1.00 45.41 452 ASP A N 1
ATOM 4973 C CA . ASP C 3 452 ? 230.812 242.946 259.213 1.00 46.71 452 ASP A CA 1
ATOM 4974 C C . ASP C 3 452 ? 232.288 242.930 259.601 1.00 49.13 452 ASP A C 1
ATOM 4975 O O . ASP C 3 452 ? 232.660 242.519 260.702 1.00 54.51 452 ASP A O 1
ATOM 4980 N N . LYS C 3 453 ? 233.135 243.394 258.677 1.00 41.92 453 LYS A N 1
ATOM 4981 C CA . LYS C 3 453 ? 234.579 243.266 258.856 1.00 42.75 453 LYS A CA 1
ATOM 4982 C C . LYS C 3 453 ? 235.107 244.193 259.948 1.00 45.67 453 LYS A C 1
ATOM 4983 O O . LYS C 3 453 ? 235.920 243.778 260.782 1.00 47.04 453 LYS A O 1
ATOM 4989 N N . VAL C 3 454 ? 234.670 245.455 259.954 1.00 44.03 454 VAL A N 1
ATOM 4990 C CA . VAL C 3 454 ? 235.145 246.408 260.956 1.00 44.04 454 VAL A CA 1
ATOM 4991 C C . VAL C 3 454 ? 234.577 246.069 262.332 1.00 49.01 454 VAL A C 1
ATOM 4992 O O . VAL C 3 454 ? 235.225 246.292 263.369 1.00 54.38 454 VAL A O 1
ATOM 4996 N N . ASP C 3 455 ? 233.360 245.523 262.363 1.00 46.40 455 ASP A N 1
ATOM 4997 C CA . ASP C 3 455 ? 232.734 245.158 263.625 1.00 45.45 455 ASP A CA 1
ATOM 4998 C C . ASP C 3 455 ? 233.497 244.063 264.359 1.00 46.19 455 ASP A C 1
ATOM 4999 O O . ASP C 3 455 ? 233.469 244.039 265.592 1.00 51.47 455 ASP A O 1
ATOM 5004 N N . ILE C 3 456 ? 234.193 243.178 263.639 1.00 42.24 456 ILE A N 1
ATOM 5005 C CA . ILE C 3 456 ? 235.013 242.163 264.297 1.00 43.03 456 ILE A CA 1
ATOM 5006 C C . ILE C 3 456 ? 236.122 242.818 265.111 1.00 46.71 456 ILE A C 1
ATOM 5007 O O . ILE C 3 456 ? 236.351 242.468 266.279 1.00 52.67 456 ILE A O 1
ATOM 5012 N N . SER C 3 457 ? 236.818 243.788 264.513 1.00 46.48 457 SER A N 1
ATOM 5013 C CA . SER C 3 457 ? 237.877 244.500 265.220 1.00 43.85 457 SER A CA 1
ATOM 5014 C C . SER C 3 457 ? 237.322 245.286 266.401 1.00 44.09 457 SER A C 1
ATOM 5015 O O . SER C 3 457 ? 237.927 245.304 267.483 1.00 52.49 457 SER A O 1
ATOM 5018 N N . SER C 3 458 ? 236.170 245.938 266.213 1.00 38.17 458 SER A N 1
ATOM 5019 C CA . SER C 3 458 ? 235.562 246.682 267.315 1.00 43.12 458 SER A CA 1
ATOM 5020 C C . SER C 3 458 ? 235.204 245.764 268.481 1.00 46.66 458 SER A C 1
ATOM 5021 O O . SER C 3 458 ? 235.455 246.098 269.649 1.00 53.66 458 SER A O 1
ATOM 5024 N N . GLN C 3 459 ? 234.623 244.600 268.179 1.00 39.67 459 GLN A N 1
ATOM 5025 C CA . GLN C 3 459 ? 234.240 243.652 269.219 1.00 42.62 459 GLN A CA 1
ATOM 5026 C C . GLN C 3 459 ? 235.460 243.106 269.951 1.00 45.03 459 GLN A C 1
ATOM 5027 O O . GLN C 3 459 ? 235.439 242.957 271.182 1.00 49.01 459 GLN A O 1
ATOM 5033 N N . ILE C 3 460 ? 236.535 242.815 269.213 1.00 43.27 460 ILE A N 1
ATOM 5034 C CA . ILE C 3 460 ? 237.764 242.336 269.839 1.00 42.86 460 ILE A CA 1
ATOM 5035 C C . ILE C 3 460 ? 238.336 243.392 270.781 1.00 45.76 460 ILE A C 1
ATOM 5036 O O . ILE C 3 460 ? 238.762 243.078 271.903 1.00 49.71 460 ILE A O 1
ATOM 5041 N N . SER C 3 461 ? 238.339 244.658 270.351 1.00 49.07 461 SER A N 1
ATOM 5042 C CA . SER C 3 461 ? 238.840 245.731 271.208 1.00 48.88 461 SER A CA 1
ATOM 5043 C C . SER C 3 461 ? 238.014 245.865 272.482 1.00 50.93 461 SER A C 1
ATOM 5044 O O . SER C 3 461 ? 238.569 246.014 273.580 1.00 54.94 461 SER A O 1
ATOM 5047 N N . SER C 3 462 ? 236.685 245.819 272.355 1.00 48.63 462 SER A N 1
ATOM 5048 C CA . SER C 3 462 ? 235.829 245.946 273.533 1.00 52.01 462 SER A CA 1
ATOM 5049 C C . SER C 3 462 ? 236.056 244.798 274.511 1.00 53.99 462 SER A C 1
ATOM 5050 O O . SER C 3 462 ? 236.131 245.011 275.732 1.00 58.95 462 SER A O 1
ATOM 5053 N N . MET C 3 463 ? 236.171 243.572 273.992 1.00 54.85 463 MET A N 1
ATOM 5054 C CA . MET C 3 463 ? 236.404 242.425 274.863 1.00 53.13 463 MET A CA 1
ATOM 5055 C C . MET C 3 463 ? 237.753 242.514 275.564 1.00 55.06 463 MET A C 1
ATOM 5056 O O . MET C 3 463 ? 237.855 242.179 276.754 1.00 54.17 463 MET A O 1
ATOM 5061 N N . ASN C 3 464 ? 238.791 242.975 274.858 1.00 59.11 464 ASN A N 1
ATOM 5062 C CA . ASN C 3 464 ? 240.085 243.168 275.504 1.00 56.25 464 ASN A CA 1
ATOM 5063 C C . ASN C 3 464 ? 240.001 244.210 276.611 1.00 59.87 464 ASN A C 1
ATOM 5064 O O . ASN C 3 464 ? 240.605 244.041 277.677 1.00 62.43 464 ASN A O 1
ATOM 5069 N N . GLN C 3 465 ? 239.276 245.305 276.369 1.00 62.20 465 GLN A N 1
ATOM 5070 C CA . GLN C 3 465 ? 239.135 246.336 277.395 1.00 57.93 465 GLN A CA 1
ATOM 5071 C C . GLN C 3 465 ? 238.471 245.775 278.646 1.00 59.87 465 GLN A C 1
ATOM 5072 O O . GLN C 3 465 ? 238.933 246.009 279.772 1.00 62.68 465 GLN A O 1
ATOM 5078 N N . SER C 3 466 ? 237.387 245.015 278.461 1.00 66.74 466 SER A N 1
ATOM 5079 C CA . SER C 3 466 ? 236.699 244.423 279.607 1.00 64.13 466 SER A CA 1
ATOM 5080 C C . SER C 3 466 ? 237.608 243.462 280.367 1.00 67.23 466 SER A C 1
ATOM 5081 O O . SER C 3 466 ? 237.631 243.464 281.606 1.00 68.45 466 SER A O 1
ATOM 5084 N N . LEU C 3 467 ? 238.373 242.641 279.639 1.00 70.22 467 LEU A N 1
ATOM 5085 C CA . LEU C 3 467 ? 239.295 241.715 280.292 1.00 65.88 467 LEU A CA 1
ATOM 5086 C C . LEU C 3 467 ? 240.364 242.455 281.090 1.00 68.41 467 LEU A C 1
ATOM 5087 O O . LEU C 3 467 ? 240.713 242.042 282.204 1.00 71.30 467 LEU A O 1
ATOM 5092 N N . GLN C 3 468 ? 240.901 243.544 280.533 1.00 72.50 468 GLN A N 1
ATOM 5093 C CA . GLN C 3 468 ? 241.933 244.298 281.239 1.00 72.99 468 GLN A CA 1
ATOM 5094 C C . GLN C 3 468 ? 241.389 244.935 282.512 1.00 73.68 468 GLN A C 1
ATOM 5095 O O . GLN C 3 468 ? 242.062 244.924 283.548 1.00 72.71 468 GLN A O 1
ATOM 5101 N N . GLN C 3 469 ? 240.174 245.496 282.461 1.00 76.73 469 GLN A N 1
ATOM 5102 C CA . GLN C 3 469 ? 239.594 246.042 283.690 1.00 75.66 469 GLN A CA 1
ATOM 5103 C C . GLN C 3 469 ? 239.320 244.954 284.724 1.00 76.47 469 GLN A C 1
ATOM 5104 O O . GLN C 3 469 ? 239.529 245.176 285.926 1.00 77.97 469 GLN A O 1
ATOM 5110 N N . SER C 3 470 ? 238.859 243.778 284.284 1.00 79.75 470 SER A N 1
ATOM 5111 C CA . SER C 3 470 ? 238.636 242.683 285.224 1.00 79.45 470 SER A CA 1
ATOM 5112 C C . SER C 3 470 ? 239.936 242.256 285.897 1.00 81.73 470 SER A C 1
ATOM 5113 O O . SER C 3 470 ? 239.968 242.027 287.112 1.00 81.51 470 SER A O 1
ATOM 5116 N N . LYS C 3 471 ? 241.023 242.157 285.127 1.00 82.22 471 LYS A N 1
ATOM 5117 C CA . LYS C 3 471 ? 242.310 241.795 285.719 1.00 80.69 471 LYS A CA 1
ATOM 5118 C C . LYS C 3 471 ? 242.829 242.893 286.644 1.00 81.39 471 LYS A C 1
ATOM 5119 O O . LYS C 3 471 ? 243.443 242.604 287.680 1.00 82.21 471 LYS A O 1
ATOM 5125 N N . ASP C 3 472 ? 242.591 244.158 286.288 1.00 85.14 472 ASP A N 1
ATOM 5126 C CA . ASP C 3 472 ? 243.012 245.258 287.149 1.00 85.96 472 ASP A CA 1
ATOM 5127 C C . ASP C 3 472 ? 242.295 245.215 288.492 1.00 85.44 472 ASP A C 1
ATOM 5128 O O . ASP C 3 472 ? 242.905 245.481 289.534 1.00 85.57 472 ASP A O 1
ATOM 5133 N N . TYR C 3 473 ? 240.999 244.888 288.493 1.00 88.79 473 TYR A N 1
ATOM 5134 C CA . TYR C 3 473 ? 240.307 244.736 289.771 1.00 90.29 473 TYR A CA 1
ATOM 5135 C C . TYR C 3 473 ? 240.784 243.492 290.517 1.00 90.72 473 TYR A C 1
ATOM 5136 O O . TYR C 3 473 ? 240.928 243.513 291.748 1.00 90.06 473 TYR A O 1
ATOM 5145 N N . ILE C 3 474 ? 241.024 242.393 289.795 1.00 90.60 474 ILE A N 1
ATOM 5146 C CA . ILE C 3 474 ? 241.419 241.163 290.468 1.00 91.62 474 ILE A CA 1
ATOM 5147 C C . ILE C 3 474 ? 242.813 241.280 291.066 1.00 90.05 474 ILE A C 1
ATOM 5148 O O . ILE C 3 474 ? 243.146 240.526 291.981 1.00 90.07 474 ILE A O 1
ATOM 5153 N N . LYS C 3 475 ? 243.634 242.223 290.596 1.00 92.50 475 LYS A N 1
ATOM 5154 C CA . LYS C 3 475 ? 244.900 242.488 291.280 1.00 92.83 475 LYS A CA 1
ATOM 5155 C C . LYS C 3 475 ? 244.670 243.003 292.699 1.00 94.51 475 LYS A C 1
ATOM 5156 O O . LYS C 3 475 ? 245.285 242.513 293.657 1.00 94.51 475 LYS A O 1
ATOM 5162 N N . GLU C 3 476 ? 243.782 243.990 292.855 1.00 96.24 476 GLU A N 1
ATOM 5163 C CA . GLU C 3 476 ? 243.447 244.481 294.189 1.00 95.70 476 GLU A CA 1
ATOM 5164 C C . GLU C 3 476 ? 242.745 243.406 295.007 1.00 96.33 476 GLU A C 1
ATOM 5165 O O . GLU C 3 476 ? 242.878 243.363 296.236 1.00 96.59 476 GLU A O 1
ATOM 5171 N N . ALA C 3 477 ? 241.977 242.540 294.342 1.00 95.16 477 ALA A N 1
ATOM 5172 C CA . ALA C 3 477 ? 241.395 241.393 295.036 1.00 95.41 477 ALA A CA 1
ATOM 5173 C C . ALA C 3 477 ? 242.481 240.457 295.559 1.00 95.77 477 ALA A C 1
ATOM 5174 O O . ALA C 3 477 ? 242.361 239.905 296.659 1.00 95.46 477 ALA A O 1
ATOM 5176 N N . GLN C 3 478 ? 243.543 240.261 294.773 1.00 95.96 478 GLN A N 1
ATOM 5177 C CA . GLN C 3 478 ? 244.672 239.445 295.207 1.00 95.76 478 GLN A CA 1
ATOM 5178 C C . GLN C 3 478 ? 245.383 240.071 296.397 1.00 95.79 478 GLN A C 1
ATOM 5179 O O . GLN C 3 478 ? 245.811 239.361 297.316 1.00 95.26 478 GLN A O 1
ATOM 5185 N N . ARG C 3 479 ? 245.538 241.400 296.388 1.00 96.80 479 ARG A N 1
ATOM 5186 C CA . ARG C 3 479 ? 246.286 242.062 297.455 1.00 98.24 479 ARG A CA 1
ATOM 5187 C C . ARG C 3 479 ? 245.613 241.881 298.812 1.00 98.75 479 ARG A C 1
ATOM 5188 O O . ARG C 3 479 ? 246.291 241.656 299.821 1.00 99.74 479 ARG A O 1
ATOM 5196 N N . LEU C 3 480 ? 244.287 241.978 298.858 1.00 98.08 480 LEU A N 1
ATOM 5197 C CA . LEU C 3 480 ? 243.551 241.812 300.108 1.00 98.98 480 LEU A CA 1
ATOM 5198 C C . LEU C 3 480 ? 243.616 240.368 300.597 1.00 99.56 480 LEU A C 1
ATOM 5199 O O . LEU C 3 480 ? 243.119 239.456 299.937 1.00 100.33 480 LEU A O 1
ATOM 5204 N N . ILE D 3 27 ? 223.240 262.413 262.382 1.00 46.42 27 ILE D N 1
ATOM 5205 C CA . ILE D 3 27 ? 223.703 263.406 263.342 1.00 47.22 27 ILE D CA 1
ATOM 5206 C C . ILE D 3 27 ? 225.203 263.190 263.596 1.00 42.44 27 ILE D C 1
ATOM 5207 O O . ILE D 3 27 ? 225.685 263.166 264.729 1.00 46.95 27 ILE D O 1
ATOM 5212 N N . LEU D 3 28 ? 225.946 263.045 262.503 1.00 35.88 28 LEU D N 1
ATOM 5213 C CA . LEU D 3 28 ? 227.388 262.870 262.595 1.00 32.78 28 LEU D CA 1
ATOM 5214 C C . LEU D 3 28 ? 228.057 264.152 263.075 1.00 38.28 28 LEU D C 1
ATOM 5215 O O . LEU D 3 28 ? 227.699 265.255 262.654 1.00 47.03 28 LEU D O 1
ATOM 5220 N N . HIS D 3 29 ? 229.035 264.000 263.965 1.00 37.92 29 HIS D N 1
ATOM 5221 C CA . HIS D 3 29 ? 229.784 265.123 264.528 1.00 31.11 29 HIS D CA 1
ATOM 5222 C C . HIS D 3 29 ? 231.061 265.290 263.709 1.00 34.41 29 HIS D C 1
ATOM 5223 O O . HIS D 3 29 ? 232.081 264.658 263.979 1.00 35.53 29 HIS D O 1
ATOM 5230 N N . TYR D 3 30 ? 231.000 266.168 262.705 1.00 34.00 30 TYR D N 1
ATOM 5231 C CA . TYR D 3 30 ? 232.085 266.274 261.734 1.00 23.35 30 TYR D CA 1
ATOM 5232 C C . TYR D 3 30 ? 233.335 266.904 262.338 1.00 28.92 30 TYR D C 1
ATOM 5233 O O . TYR D 3 30 ? 234.458 266.545 261.962 1.00 35.12 30 TYR D O 1
ATOM 5242 N N . GLU D 3 31 ? 233.163 267.853 263.262 1.00 35.52 31 GLU D N 1
ATOM 5243 C CA . GLU D 3 31 ? 234.312 268.544 263.841 1.00 33.08 31 GLU D CA 1
ATOM 5244 C C . GLU D 3 31 ? 235.208 267.589 264.621 1.00 36.18 31 GLU D C 1
ATOM 5245 O O . GLU D 3 31 ? 236.437 267.639 264.496 1.00 38.68 31 GLU D O 1
ATOM 5251 N N . LYS D 3 32 ? 234.614 266.714 265.433 1.00 37.50 32 LYS D N 1
ATOM 5252 C CA . LYS D 3 32 ? 235.412 265.745 266.176 1.00 30.59 32 LYS D CA 1
ATOM 5253 C C . LYS D 3 32 ? 235.982 264.667 265.264 1.00 32.98 32 LYS D C 1
ATOM 5254 O O . LYS D 3 32 ? 237.079 264.159 265.520 1.00 42.26 32 LYS D O 1
ATOM 5260 N N . LEU D 3 33 ? 235.256 264.300 264.207 1.00 25.32 33 LEU D N 1
ATOM 5261 C CA . LEU D 3 33 ? 235.750 263.286 263.284 1.00 24.31 33 LEU D CA 1
ATOM 5262 C C . LEU D 3 33 ? 236.938 263.786 262.474 1.00 31.46 33 LEU D C 1
ATOM 5263 O O . LEU D 3 33 ? 237.799 262.988 262.088 1.00 26.96 33 LEU D O 1
ATOM 5268 N N . SER D 3 34 ? 236.996 265.091 262.194 1.00 33.38 34 SER D N 1
ATOM 5269 C CA . SER D 3 34 ? 238.094 265.625 261.394 1.00 26.94 34 SER D CA 1
ATOM 5270 C C . SER D 3 34 ? 239.425 265.529 262.132 1.00 33.70 34 SER D C 1
ATOM 5271 O O . SER D 3 34 ? 240.470 265.311 261.510 1.00 30.47 34 SER D O 1
ATOM 5274 N N . LYS D 3 35 ? 239.411 265.692 263.457 1.00 35.03 35 LYS D N 1
ATOM 5275 C CA . LYS D 3 35 ? 240.636 265.564 264.238 1.00 28.98 35 LYS D CA 1
ATOM 5276 C C . LYS D 3 35 ? 241.153 264.132 264.274 1.00 30.07 35 LYS D C 1
ATOM 5277 O O . LYS D 3 35 ? 242.367 263.927 264.362 1.00 34.42 35 LYS D O 1
ATOM 5283 N N . ILE D 3 36 ? 240.259 263.144 264.216 1.00 35.83 36 ILE D N 1
ATOM 5284 C CA . ILE D 3 36 ? 240.669 261.748 264.103 1.00 28.46 36 ILE D CA 1
ATOM 5285 C C . ILE D 3 36 ? 241.313 261.459 262.753 1.00 23.84 36 ILE D C 1
ATOM 5286 O O . ILE D 3 36 ? 242.221 260.625 262.671 1.00 38.05 36 ILE D O 1
ATOM 5291 N N . GLY D 3 37 ? 240.900 262.150 261.699 1.00 32.74 37 GLY D N 1
ATOM 5292 C CA . GLY D 3 37 ? 241.447 261.943 260.378 1.00 20.59 37 GLY D CA 1
ATOM 5293 C C . GLY D 3 37 ? 240.430 261.630 259.308 1.00 25.15 37 GLY D C 1
ATOM 5294 O O . GLY D 3 37 ? 240.821 261.219 258.211 1.00 24.20 37 GLY D O 1
ATOM 5295 N N . LEU D 3 38 ? 239.143 261.809 259.588 1.00 22.46 38 LEU D N 1
ATOM 5296 C CA . LEU D 3 38 ? 238.072 261.534 258.641 1.00 24.19 38 LEU D CA 1
ATOM 5297 C C . LEU D 3 38 ? 237.484 262.858 258.177 1.00 22.78 38 LEU D C 1
ATOM 5298 O O . LEU D 3 38 ? 236.932 263.611 258.984 1.00 36.64 38 LEU D O 1
ATOM 5303 N N . VAL D 3 39 ? 237.594 263.134 256.882 1.00 24.64 39 VAL D N 1
ATOM 5304 C CA . VAL D 3 39 ? 237.182 264.408 256.303 1.00 25.44 39 VAL D CA 1
ATOM 5305 C C . VAL D 3 39 ? 235.973 264.158 255.412 1.00 25.31 39 VAL D C 1
ATOM 5306 O O . VAL D 3 39 ? 235.991 263.248 254.579 1.00 32.68 39 VAL D O 1
ATOM 5310 N N . LYS D 3 40 ? 234.922 264.953 255.590 1.00 26.34 40 LYS D N 1
ATOM 5311 C CA . LYS D 3 40 ? 233.681 264.694 254.873 1.00 32.74 40 LYS D CA 1
ATOM 5312 C C . LYS D 3 40 ? 233.821 265.022 253.389 1.00 28.12 40 LYS D C 1
ATOM 5313 O O . LYS D 3 40 ? 234.531 265.949 252.994 1.00 32.65 40 LYS D O 1
ATOM 5319 N N . GLY D 3 41 ? 233.137 264.232 252.563 1.00 29.41 41 GLY D N 1
ATOM 5320 C CA . GLY D 3 41 ? 233.219 264.372 251.123 1.00 22.67 41 GLY D CA 1
ATOM 5321 C C . GLY D 3 41 ? 231.903 264.701 250.447 1.00 30.95 41 GLY D C 1
ATOM 5322 O O . GLY D 3 41 ? 231.230 265.666 250.817 1.00 41.82 41 GLY D O 1
ATOM 5323 N N . VAL D 3 42 ? 231.526 263.901 249.455 1.00 32.87 42 VAL D N 1
ATOM 5324 C CA . VAL D 3 42 ? 230.360 264.160 248.618 1.00 32.06 42 VAL D CA 1
ATOM 5325 C C . VAL D 3 42 ? 229.156 263.400 249.161 1.00 30.50 42 VAL D C 1
ATOM 5326 O O . VAL D 3 42 ? 229.280 262.296 249.701 1.00 30.84 42 VAL D O 1
ATOM 5330 N N . THR D 3 43 ? 227.976 264.000 249.018 1.00 31.86 43 THR D N 1
ATOM 5331 C CA . THR D 3 43 ? 226.712 263.384 249.395 1.00 29.66 43 THR D CA 1
ATOM 5332 C C . THR D 3 43 ? 225.951 262.971 248.142 1.00 29.36 43 THR D C 1
ATOM 5333 O O . THR D 3 43 ? 225.844 263.746 247.187 1.00 31.69 43 THR D O 1
ATOM 5337 N N . ARG D 3 44 ? 225.421 261.750 248.149 1.00 29.95 44 ARG D N 1
ATOM 5338 C CA . ARG D 3 44 ? 224.764 261.174 246.985 1.00 25.97 44 ARG D CA 1
ATOM 5339 C C . ARG D 3 44 ? 223.367 260.691 247.357 1.00 28.72 44 ARG D C 1
ATOM 5340 O O . ARG D 3 44 ? 222.969 260.700 248.524 1.00 31.11 44 ARG D O 1
ATOM 5348 N N . LYS D 3 45 ? 222.623 260.265 246.340 1.00 35.07 45 LYS D N 1
ATOM 5349 C CA . LYS D 3 45 ? 221.275 259.736 246.492 1.00 24.68 45 LYS D CA 1
ATOM 5350 C C . LYS D 3 45 ? 221.271 258.217 246.346 1.00 29.87 45 LYS D C 1
ATOM 5351 O O . LYS D 3 45 ? 222.292 257.587 246.067 1.00 43.88 45 LYS D O 1
ATOM 5357 N N . TYR D 3 46 ? 220.089 257.633 246.528 1.00 30.31 46 TYR D N 1
ATOM 5358 C CA . TYR D 3 46 ? 219.905 256.187 246.538 1.00 23.91 46 TYR D CA 1
ATOM 5359 C C . TYR D 3 46 ? 218.745 255.826 245.622 1.00 24.80 46 TYR D C 1
ATOM 5360 O O . TYR D 3 46 ? 217.634 256.333 245.801 1.00 36.59 46 TYR D O 1
ATOM 5369 N N . LYS D 3 47 ? 218.996 254.949 244.647 1.00 28.90 47 LYS D N 1
ATOM 5370 C CA . LYS D 3 47 ? 218.016 254.610 243.621 1.00 28.45 47 LYS D CA 1
ATOM 5371 C C . LYS D 3 47 ? 217.923 253.102 243.437 1.00 27.33 47 LYS D C 1
ATOM 5372 O O . LYS D 3 47 ? 218.938 252.402 243.463 1.00 32.97 47 LYS D O 1
ATOM 5378 N N . ILE D 3 48 ? 216.696 252.606 243.245 1.00 33.70 48 ILE D N 1
ATOM 5379 C CA . ILE D 3 48 ? 216.428 251.181 243.059 1.00 31.34 48 ILE D CA 1
ATOM 5380 C C . ILE D 3 48 ? 215.454 251.015 241.895 1.00 33.20 48 ILE D C 1
ATOM 5381 O O . ILE D 3 48 ? 214.615 251.881 241.637 1.00 38.47 48 ILE D O 1
ATOM 5386 N N . LYS D 3 49 ? 215.573 249.895 241.182 1.00 36.93 49 LYS D N 1
ATOM 5387 C CA . LYS D 3 49 ? 214.766 249.618 240.000 1.00 40.14 49 LYS D CA 1
ATOM 5388 C C . LYS D 3 49 ? 213.395 249.041 240.365 1.00 37.05 49 LYS D C 1
ATOM 5389 O O . LYS D 3 49 ? 213.197 248.475 241.444 1.00 38.24 49 LYS D O 1
ATOM 5395 N N . SER D 3 50 ? 212.451 249.182 239.431 1.00 36.29 50 SER D N 1
ATOM 5396 C CA . SER D 3 50 ? 211.102 248.628 239.547 1.00 39.48 50 SER D CA 1
ATOM 5397 C C . SER D 3 50 ? 210.378 248.781 238.212 1.00 41.05 50 SER D C 1
ATOM 5398 O O . SER D 3 50 ? 210.849 249.472 237.305 1.00 46.42 50 SER D O 1
ATOM 5401 N N . ASN D 3 51 ? 209.211 248.119 238.109 1.00 47.84 51 ASN D N 1
ATOM 5402 C CA . ASN D 3 51 ? 208.218 248.254 237.038 1.00 46.85 51 ASN D CA 1
ATOM 5403 C C . ASN D 3 51 ? 208.777 248.065 235.630 1.00 48.43 51 ASN D C 1
ATOM 5404 O O . ASN D 3 51 ? 208.948 249.048 234.898 1.00 49.45 51 ASN D O 1
ATOM 5409 N N . PRO D 3 52 ? 209.060 246.837 235.210 1.00 42.92 52 PRO D N 1
ATOM 5410 C CA . PRO D 3 52 ? 209.671 246.617 233.895 1.00 38.26 52 PRO D CA 1
ATOM 5411 C C . PRO D 3 52 ? 208.646 246.548 232.767 1.00 37.01 52 PRO D C 1
ATOM 5412 O O . PRO D 3 52 ? 207.443 246.400 232.978 1.00 42.10 52 PRO D O 1
ATOM 5416 N N . LEU D 3 53 ? 209.162 246.671 231.546 1.00 40.29 53 LEU D N 1
ATOM 5417 C CA . LEU D 3 53 ? 208.438 246.404 230.312 1.00 42.57 53 LEU D CA 1
ATOM 5418 C C . LEU D 3 53 ? 209.019 245.157 229.658 1.00 43.95 53 LEU D C 1
ATOM 5419 O O . LEU D 3 53 ? 210.223 244.908 229.738 1.00 47.06 53 LEU D O 1
ATOM 5424 N N . THR D 3 54 ? 208.168 244.374 229.002 1.00 42.84 54 THR D N 1
ATOM 5425 C CA . THR D 3 54 ? 208.555 243.053 228.525 1.00 40.90 54 THR D CA 1
ATOM 5426 C C . THR D 3 54 ? 208.498 242.970 227.006 1.00 39.02 54 THR D C 1
ATOM 5427 O O . THR D 3 54 ? 207.610 243.547 226.373 1.00 42.46 54 THR D O 1
ATOM 5431 N N . LYS D 3 55 ? 209.458 242.245 226.433 1.00 34.34 55 LYS D N 1
ATOM 5432 C CA . LYS D 3 55 ? 209.419 241.871 225.023 1.00 34.75 55 LYS D CA 1
ATOM 5433 C C . LYS D 3 55 ? 209.913 240.439 224.891 1.00 31.40 55 LYS D C 1
ATOM 5434 O O . LYS D 3 55 ? 210.349 239.829 225.865 1.00 37.73 55 LYS D O 1
ATOM 5440 N N . ASP D 3 56 ? 209.837 239.897 223.677 1.00 34.89 56 ASP D N 1
ATOM 5441 C CA . ASP D 3 56 ? 210.256 238.520 223.451 1.00 35.57 56 ASP D CA 1
ATOM 5442 C C . ASP D 3 56 ? 210.896 238.363 222.074 1.00 34.61 56 ASP D C 1
ATOM 5443 O O . ASP D 3 56 ? 210.556 239.074 221.125 1.00 40.79 56 ASP D O 1
ATOM 5448 N N . ILE D 3 57 ? 211.866 237.449 221.995 1.00 31.17 57 ILE D N 1
ATOM 5449 C CA . ILE D 3 57 ? 212.687 237.248 220.804 1.00 27.42 57 ILE D CA 1
ATOM 5450 C C . ILE D 3 57 ? 212.951 235.758 220.613 1.00 22.38 57 ILE D C 1
ATOM 5451 O O . ILE D 3 57 ? 212.783 234.946 221.525 1.00 31.88 57 ILE D O 1
ATOM 5456 N N . VAL D 3 58 ? 213.401 235.417 219.405 1.00 21.07 58 VAL D N 1
ATOM 5457 C CA . VAL D 3 58 ? 213.757 234.057 219.020 1.00 23.63 58 VAL D CA 1
ATOM 5458 C C . VAL D 3 58 ? 215.229 234.040 218.630 1.00 24.62 58 VAL D C 1
ATOM 5459 O O . VAL D 3 58 ? 215.664 234.859 217.814 1.00 31.28 58 VAL D O 1
ATOM 5463 N N . ILE D 3 59 ? 215.991 233.109 219.201 1.00 22.30 59 ILE D N 1
ATOM 5464 C CA . ILE D 3 59 ? 217.413 232.963 218.899 1.00 23.46 59 ILE D CA 1
ATOM 5465 C C . ILE D 3 59 ? 217.649 231.579 218.308 1.00 20.02 59 ILE D C 1
ATOM 5466 O O . ILE D 3 59 ? 217.329 230.563 218.940 1.00 30.56 59 ILE D O 1
ATOM 5471 N N . LYS D 3 60 ? 218.212 231.544 217.100 1.00 21.08 60 LYS D N 1
ATOM 5472 C CA . LYS D 3 60 ? 218.583 230.303 216.432 1.00 28.40 60 LYS D CA 1
ATOM 5473 C C . LYS D 3 60 ? 220.053 229.994 216.673 1.00 30.42 60 LYS D C 1
ATOM 5474 O O . LYS D 3 60 ? 220.895 230.896 216.700 1.00 38.13 60 LYS D O 1
ATOM 5480 N N . MET D 3 61 ? 220.361 228.709 216.836 1.00 35.81 61 MET D N 1
ATOM 5481 C CA . MET D 3 61 ? 221.713 228.273 217.155 1.00 32.70 61 MET D CA 1
ATOM 5482 C C . MET D 3 61 ? 222.339 227.422 216.058 1.00 32.80 61 MET D C 1
ATOM 5483 O O . MET D 3 61 ? 223.325 226.726 216.317 1.00 37.41 61 MET D O 1
ATOM 5488 N N . ILE D 3 62 ? 221.800 227.458 214.844 1.00 37.72 62 ILE D N 1
ATOM 5489 C CA . ILE D 3 62 ? 222.377 226.712 213.729 1.00 32.77 62 ILE D CA 1
ATOM 5490 C C . ILE D 3 62 ? 222.238 227.533 212.450 1.00 36.23 62 ILE D C 1
ATOM 5491 O O . ILE D 3 62 ? 221.154 228.061 212.162 1.00 36.73 62 ILE D O 1
ATOM 5496 N N . PRO D 3 63 ? 223.304 227.696 211.674 1.00 36.62 63 PRO D N 1
ATOM 5497 C CA . PRO D 3 63 ? 223.227 228.507 210.456 1.00 32.41 63 PRO D CA 1
ATOM 5498 C C . PRO D 3 63 ? 222.664 227.725 209.276 1.00 36.92 63 PRO D C 1
ATOM 5499 O O . PRO D 3 63 ? 222.434 226.517 209.334 1.00 39.47 63 PRO D O 1
ATOM 5503 N N . ASN D 3 64 ? 222.446 228.455 208.186 1.00 37.15 64 ASN D N 1
ATOM 5504 C CA . ASN D 3 64 ? 221.922 227.908 206.942 1.00 33.17 64 ASN D CA 1
ATOM 5505 C C . ASN D 3 64 ? 223.065 227.800 205.938 1.00 39.58 64 ASN D C 1
ATOM 5506 O O . ASN D 3 64 ? 223.724 228.799 205.635 1.00 41.85 64 ASN D O 1
ATOM 5511 N N . VAL D 3 65 ? 223.290 226.594 205.419 1.00 44.67 65 VAL D N 1
ATOM 5512 C CA . VAL D 3 65 ? 224.415 226.333 204.527 1.00 43.15 65 VAL D CA 1
ATOM 5513 C C . VAL D 3 65 ? 223.910 225.817 203.186 1.00 43.24 65 VAL D C 1
ATOM 5514 O O . VAL D 3 65 ? 224.574 225.007 202.531 1.00 43.34 65 VAL D O 1
ATOM 5518 N N . SER D 3 66 ? 222.734 226.290 202.766 1.00 49.28 66 SER D N 1
ATOM 5519 C CA . SER D 3 66 ? 222.123 225.793 201.537 1.00 44.31 66 SER D CA 1
ATOM 5520 C C . SER D 3 66 ? 222.914 226.186 200.294 1.00 49.94 66 SER D C 1
ATOM 5521 O O . SER D 3 66 ? 222.916 225.442 199.307 1.00 51.20 66 SER D O 1
ATOM 5524 N N . ASN D 3 67 ? 223.582 227.336 200.314 1.00 51.51 67 ASN D N 1
ATOM 5525 C CA . ASN D 3 67 ? 224.293 227.832 199.142 1.00 47.71 67 ASN D CA 1
ATOM 5526 C C . ASN D 3 67 ? 225.734 227.346 199.064 1.00 51.83 67 ASN D C 1
ATOM 5527 O O . ASN D 3 67 ? 226.466 227.766 198.163 1.00 55.01 67 ASN D O 1
ATOM 5532 N N . MET D 3 68 ? 226.157 226.477 199.981 1.00 51.39 68 MET D N 1
ATOM 5533 C CA . MET D 3 68 ? 227.482 225.869 199.949 1.00 51.25 68 MET D CA 1
ATOM 5534 C C . MET D 3 68 ? 227.390 224.366 200.174 1.00 52.40 68 MET D C 1
ATOM 5535 O O . MET D 3 68 ? 228.360 223.734 200.595 1.00 53.99 68 MET D O 1
ATOM 5540 N N . SER D 3 69 ? 226.228 223.781 199.882 1.00 53.48 69 SER D N 1
ATOM 5541 C CA . SER D 3 69 ? 225.920 222.419 200.298 1.00 53.24 69 SER D CA 1
ATOM 5542 C C . SER D 3 69 ? 226.608 221.352 199.459 1.00 56.53 69 SER D C 1
ATOM 5543 O O . SER D 3 69 ? 226.473 220.167 199.781 1.00 61.06 69 SER D O 1
ATOM 5546 N N . GLN D 3 70 ? 227.323 221.728 198.395 1.00 55.77 70 GLN D N 1
ATOM 5547 C CA . GLN D 3 70 ? 227.926 220.719 197.529 1.00 57.58 70 GLN D CA 1
ATOM 5548 C C . GLN D 3 70 ? 228.984 219.897 198.258 1.00 56.74 70 GLN D C 1
ATOM 5549 O O . GLN D 3 70 ? 229.050 218.677 198.073 1.00 59.90 70 GLN D O 1
ATOM 5555 N N . CYS D 3 71 ? 229.815 220.530 199.081 1.00 57.19 71 CYS D N 1
ATOM 5556 C CA . CYS D 3 71 ? 230.845 219.814 199.830 1.00 60.63 71 CYS D CA 1
ATOM 5557 C C . CYS D 3 71 ? 230.928 220.331 201.265 1.00 58.17 71 CYS D C 1
ATOM 5558 O O . CYS D 3 71 ? 231.996 220.687 201.763 1.00 56.93 71 CYS D O 1
ATOM 5561 N N . THR D 3 72 ? 229.782 220.396 201.947 1.00 56.87 72 THR D N 1
ATOM 5562 C CA . THR D 3 72 ? 229.792 220.667 203.381 1.00 53.59 72 THR D CA 1
ATOM 5563 C C . THR D 3 72 ? 230.389 219.524 204.192 1.00 55.35 72 THR D C 1
ATOM 5564 O O . THR D 3 72 ? 230.713 219.727 205.366 1.00 58.02 72 THR D O 1
ATOM 5568 N N . GLY D 3 73 ? 230.538 218.339 203.604 1.00 53.40 73 GLY D N 1
ATOM 5569 C CA . GLY D 3 73 ? 231.092 217.220 204.347 1.00 51.49 73 GLY D CA 1
ATOM 5570 C C . GLY D 3 73 ? 230.057 216.595 205.263 1.00 53.76 73 GLY D C 1
ATOM 5571 O O . GLY D 3 73 ? 228.874 216.480 204.924 1.00 54.90 73 GLY D O 1
ATOM 5572 N N . SER D 3 74 ? 230.511 216.175 206.443 1.00 52.97 74 SER D N 1
ATOM 5573 C CA . SER D 3 74 ? 229.652 215.561 207.448 1.00 51.31 74 SER D CA 1
ATOM 5574 C C . SER D 3 74 ? 229.805 216.242 208.804 1.00 51.16 74 SER D C 1
ATOM 5575 O O . SER D 3 74 ? 229.692 215.596 209.847 1.00 51.21 74 SER D O 1
ATOM 5578 N N . VAL D 3 75 ? 230.063 217.551 208.804 1.00 45.98 75 VAL D N 1
ATOM 5579 C CA . VAL D 3 75 ? 230.295 218.255 210.061 1.00 47.66 75 VAL D CA 1
ATOM 5580 C C . VAL D 3 75 ? 228.980 218.673 210.708 1.00 46.37 75 VAL D C 1
ATOM 5581 O O . VAL D 3 75 ? 228.906 218.835 211.934 1.00 50.35 75 VAL D O 1
ATOM 5585 N N . MET D 3 76 ? 227.922 218.840 209.911 1.00 44.11 76 MET D N 1
ATOM 5586 C CA . MET D 3 76 ? 226.657 219.320 210.457 1.00 42.03 76 MET D CA 1
ATOM 5587 C C . MET D 3 76 ? 225.981 218.262 211.321 1.00 43.94 76 MET D C 1
ATOM 5588 O O . MET D 3 76 ? 225.365 218.592 212.340 1.00 51.17 76 MET D O 1
ATOM 5593 N N . GLU D 3 77 ? 226.086 216.987 210.935 1.00 39.46 77 GLU D N 1
ATOM 5594 C CA . GLU D 3 77 ? 225.501 215.919 211.741 1.00 40.77 77 GLU D CA 1
ATOM 5595 C C . GLU D 3 77 ? 226.184 215.810 213.099 1.00 39.53 77 GLU D C 1
ATOM 5596 O O . GLU D 3 77 ? 225.516 215.665 214.132 1.00 46.95 77 GLU D O 1
ATOM 5602 N N . ASN D 3 78 ? 227.516 215.887 213.116 1.00 38.91 78 ASN D N 1
ATOM 5603 C CA . ASN D 3 78 ? 228.245 215.863 214.379 1.00 41.26 78 ASN D CA 1
ATOM 5604 C C . ASN D 3 78 ? 227.915 217.084 215.226 1.00 44.28 78 ASN D C 1
ATOM 5605 O O . ASN D 3 78 ? 227.777 216.980 216.452 1.00 45.96 78 ASN D O 1
ATOM 5610 N N . TYR D 3 79 ? 227.781 218.251 214.589 1.00 38.86 79 TYR D N 1
ATOM 5611 C CA . TYR D 3 79 ? 227.422 219.459 215.324 1.00 33.88 79 TYR D CA 1
ATOM 5612 C C . TYR D 3 79 ? 226.036 219.337 215.953 1.00 34.78 79 TYR D C 1
ATOM 5613 O O . TYR D 3 79 ? 225.836 219.727 217.110 1.00 37.49 79 TYR D O 1
ATOM 5622 N N . LYS D 3 80 ? 225.071 218.792 215.209 1.00 29.12 80 LYS D N 1
ATOM 5623 C CA . LYS D 3 80 ? 223.729 218.590 215.749 1.00 35.09 80 LYS D CA 1
ATOM 5624 C C . LYS D 3 80 ? 223.739 217.604 216.911 1.00 37.24 80 LYS D C 1
ATOM 5625 O O . LYS D 3 80 ? 223.059 217.817 217.925 1.00 42.30 80 LYS D O 1
ATOM 5631 N N . THR D 3 81 ? 224.496 216.512 216.773 1.00 40.31 81 THR D N 1
ATOM 5632 C CA . THR D 3 81 ? 224.593 215.535 217.853 1.00 38.93 81 THR D CA 1
ATOM 5633 C C . THR D 3 81 ? 225.204 216.155 219.104 1.00 38.84 81 THR D C 1
ATOM 5634 O O . THR D 3 81 ? 224.757 215.883 220.224 1.00 43.24 81 THR D O 1
ATOM 5638 N N . ARG D 3 82 ? 226.226 216.995 218.932 1.00 35.17 82 ARG D N 1
ATOM 5639 C CA . ARG D 3 82 ? 226.834 217.669 220.075 1.00 35.22 82 ARG D CA 1
ATOM 5640 C C . ARG D 3 82 ? 225.870 218.660 220.720 1.00 40.51 82 ARG D C 1
ATOM 5641 O O . ARG D 3 82 ? 225.827 218.786 221.949 1.00 38.51 82 ARG D O 1
ATOM 5649 N N . LEU D 3 83 ? 225.087 219.374 219.907 1.00 44.40 83 LEU D N 1
ATOM 5650 C CA . LEU D 3 83 ? 224.211 220.414 220.440 1.00 36.74 83 LEU D CA 1
ATOM 5651 C C . LEU D 3 83 ? 222.997 219.832 221.159 1.00 33.42 83 LEU D C 1
ATOM 5652 O O . LEU D 3 83 ? 222.500 220.434 222.123 1.00 35.98 83 LEU D O 1
ATOM 5657 N N . ASN D 3 84 ? 222.505 218.675 220.706 1.00 39.00 84 ASN D N 1
ATOM 5658 C CA . ASN D 3 84 ? 221.334 218.068 221.333 1.00 38.71 84 ASN D CA 1
ATOM 5659 C C . ASN D 3 84 ? 221.605 217.699 222.789 1.00 39.02 84 ASN D C 1
ATOM 5660 O O . ASN D 3 84 ? 220.747 217.898 223.663 1.00 41.32 84 ASN D O 1
ATOM 5665 N N . GLY D 3 85 ? 222.792 217.154 223.066 1.00 39.62 85 GLY D N 1
ATOM 5666 C CA . GLY D 3 85 ? 223.144 216.792 224.427 1.00 36.84 85 GLY D CA 1
ATOM 5667 C C . GLY D 3 85 ? 223.248 217.981 225.358 1.00 39.39 85 GLY D C 1
ATOM 5668 O O . GLY D 3 85 ? 222.963 217.864 226.553 1.00 44.50 85 GLY D O 1
ATOM 5669 N N . ILE D 3 86 ? 223.675 219.132 224.837 1.00 39.55 86 ILE D N 1
ATOM 5670 C CA . ILE D 3 86 ? 223.687 220.350 225.639 1.00 38.45 86 ILE D CA 1
ATOM 5671 C C . ILE D 3 86 ? 222.266 220.841 225.892 1.00 38.21 86 ILE D C 1
ATOM 5672 O O . ILE D 3 86 ? 221.923 221.241 227.010 1.00 36.79 86 ILE D O 1
ATOM 5677 N N . LEU D 3 87 ? 221.413 220.807 224.865 1.00 42.93 87 LEU D N 1
ATOM 5678 C CA . LEU D 3 87 ? 220.094 221.422 224.987 1.00 34.62 87 LEU D CA 1
ATOM 5679 C C . LEU D 3 87 ? 219.098 220.581 225.784 1.00 35.13 87 LEU D C 1
ATOM 5680 O O . LEU D 3 87 ? 218.118 221.131 226.297 1.00 36.79 87 LEU D O 1
ATOM 5685 N N . THR D 3 88 ? 219.310 219.267 225.892 1.00 39.00 88 THR D N 1
ATOM 5686 C CA . THR D 3 88 ? 218.319 218.410 226.551 1.00 37.33 88 THR D CA 1
ATOM 5687 C C . THR D 3 88 ? 218.062 218.734 228.029 1.00 40.27 88 THR D C 1
ATOM 5688 O O . THR D 3 88 ? 216.880 218.824 228.417 1.00 41.30 88 THR D O 1
ATOM 5692 N N . PRO D 3 89 ? 219.074 218.898 228.901 1.00 41.68 89 PRO D N 1
ATOM 5693 C CA . PRO D 3 89 ? 218.765 219.101 230.332 1.00 32.55 89 PRO D CA 1
ATOM 5694 C C . PRO D 3 89 ? 217.953 220.351 230.638 1.00 39.19 89 PRO D C 1
ATOM 5695 O O . PRO D 3 89 ? 217.194 220.354 231.615 1.00 43.83 89 PRO D O 1
ATOM 5699 N N . ILE D 3 90 ? 218.090 221.415 229.844 1.00 38.83 90 ILE D N 1
ATOM 5700 C CA . ILE D 3 90 ? 217.322 222.635 230.090 1.00 29.74 90 ILE D CA 1
ATOM 5701 C C . ILE D 3 90 ? 215.832 222.375 229.896 1.00 33.17 90 ILE D C 1
ATOM 5702 O O . ILE D 3 90 ? 214.996 222.785 230.714 1.00 41.82 90 ILE D O 1
ATOM 5707 N N . LYS D 3 91 ? 215.480 221.686 228.808 1.00 27.52 91 LYS D N 1
ATOM 5708 C CA . LYS D 3 91 ? 214.088 221.314 228.583 1.00 28.42 91 LYS D CA 1
ATOM 5709 C C . LYS D 3 91 ? 213.595 220.370 229.669 1.00 36.48 91 LYS D C 1
ATOM 5710 O O . LYS D 3 91 ? 212.448 220.481 230.130 1.00 36.63 91 LYS D O 1
ATOM 5716 N N . GLY D 3 92 ? 214.450 219.432 230.091 1.00 38.15 92 GLY D N 1
ATOM 5717 C CA . GLY D 3 92 ? 214.074 218.548 231.183 1.00 34.87 92 GLY D CA 1
ATOM 5718 C C . GLY D 3 92 ? 213.766 219.296 232.467 1.00 34.50 92 GLY D C 1
ATOM 5719 O O . GLY D 3 92 ? 212.854 218.924 233.210 1.00 38.83 92 GLY D O 1
ATOM 5720 N N . ALA D 3 93 ? 214.521 220.359 232.745 1.00 32.55 93 ALA D N 1
ATOM 5721 C CA . ALA D 3 93 ? 214.284 221.145 233.953 1.00 33.72 93 ALA D CA 1
ATOM 5722 C C . ALA D 3 93 ? 213.028 222.002 233.831 1.00 36.04 93 ALA D C 1
ATOM 5723 O O . ALA D 3 93 ? 212.311 222.200 234.818 1.00 36.51 93 ALA D O 1
ATOM 5725 N N . LEU D 3 94 ? 212.753 222.534 232.637 1.00 38.83 94 LEU D N 1
ATOM 5726 C CA . LEU D 3 94 ? 211.546 223.344 232.460 1.00 32.79 94 LEU D CA 1
ATOM 5727 C C . LEU D 3 94 ? 210.273 222.506 232.543 1.00 37.23 94 LEU D C 1
ATOM 5728 O O . LEU D 3 94 ? 209.237 222.995 233.020 1.00 39.60 94 LEU D O 1
ATOM 5733 N N . GLU D 3 95 ? 210.328 221.250 232.085 1.00 37.51 95 GLU D N 1
ATOM 5734 C CA . GLU D 3 95 ? 209.120 220.429 232.030 1.00 35.08 95 GLU D CA 1
ATOM 5735 C C . GLU D 3 95 ? 208.524 220.181 233.413 1.00 37.37 95 GLU D C 1
ATOM 5736 O O . GLU D 3 95 ? 207.312 219.963 233.533 1.00 42.52 95 GLU D O 1
ATOM 5742 N N . ILE D 3 96 ? 209.350 220.226 234.462 1.00 36.98 96 ILE D N 1
ATOM 5743 C CA . ILE D 3 96 ? 208.862 219.990 235.820 1.00 38.78 96 ILE D CA 1
ATOM 5744 C C . ILE D 3 96 ? 207.823 221.035 236.204 1.00 39.46 96 ILE D C 1
ATOM 5745 O O . ILE D 3 96 ? 206.752 220.710 236.731 1.00 43.47 96 ILE D O 1
ATOM 5750 N N . TYR D 3 97 ? 208.120 222.308 235.944 1.00 40.19 97 TYR D N 1
ATOM 5751 C CA . TYR D 3 97 ? 207.144 223.357 236.202 1.00 31.54 97 TYR D CA 1
ATOM 5752 C C . TYR D 3 97 ? 206.064 223.413 235.133 1.00 30.01 97 TYR D C 1
ATOM 5753 O O . TYR D 3 97 ? 204.951 223.862 235.422 1.00 33.65 97 TYR D O 1
ATOM 5762 N N . LYS D 3 98 ? 206.366 222.978 233.907 1.00 37.78 98 LYS D N 1
ATOM 5763 C CA . LYS D 3 98 ? 205.341 222.970 232.865 1.00 31.18 98 LYS D CA 1
ATOM 5764 C C . LYS D 3 98 ? 204.205 222.007 233.200 1.00 35.22 98 LYS D C 1
ATOM 5765 O O . LYS D 3 98 ? 203.036 222.300 232.924 1.00 42.53 98 LYS D O 1
ATOM 5771 N N . ASN D 3 99 ? 204.526 220.847 233.782 1.00 37.61 99 ASN D N 1
ATOM 5772 C CA . ASN D 3 99 ? 203.497 219.839 234.039 1.00 34.62 99 ASN D CA 1
ATOM 5773 C C . ASN D 3 99 ? 202.516 220.274 235.124 1.00 42.36 99 ASN D C 1
ATOM 5774 O O . ASN D 3 99 ? 201.314 220.009 235.020 1.00 48.79 99 ASN D O 1
ATOM 5779 N N . ASN D 3 100 ? 203.006 220.922 236.179 1.00 43.98 100 ASN D N 1
ATOM 5780 C CA . ASN D 3 100 ? 202.261 221.057 237.424 1.00 35.49 100 ASN D CA 1
ATOM 5781 C C . ASN D 3 100 ? 201.604 222.419 237.605 1.00 36.02 100 ASN D C 1
ATOM 5782 O O . ASN D 3 100 ? 201.300 222.796 238.740 1.00 44.43 100 ASN D O 1
ATOM 5787 N N . THR D 3 101 ? 201.376 223.165 236.529 1.00 40.16 101 THR D N 1
ATOM 5788 C CA . THR D 3 101 ? 200.768 224.487 236.611 1.00 39.90 101 THR D CA 1
ATOM 5789 C C . THR D 3 101 ? 199.553 224.544 235.698 1.00 44.27 101 THR D C 1
ATOM 5790 O O . THR D 3 101 ? 199.622 224.123 234.539 1.00 47.42 101 THR D O 1
ATOM 5794 N N . HIS D 3 102 ? 198.444 225.062 236.221 1.00 49.11 102 HIS D N 1
ATOM 5795 C CA . HIS D 3 102 ? 197.204 225.158 235.465 1.00 49.38 102 HIS D CA 1
ATOM 5796 C C . HIS D 3 102 ? 196.373 226.306 236.023 1.00 50.40 102 HIS D C 1
ATOM 5797 O O . HIS D 3 102 ? 196.781 227.001 236.957 1.00 52.90 102 HIS D O 1
ATOM 5804 N N . ASP D 3 103 ? 195.195 226.500 235.438 1.00 53.45 103 ASP D N 1
ATOM 5805 C CA . ASP D 3 103 ? 194.268 227.542 235.852 1.00 52.43 103 ASP D CA 1
ATOM 5806 C C . ASP D 3 103 ? 193.241 226.986 236.829 1.00 55.92 103 ASP D C 1
ATOM 5807 O O . ASP D 3 103 ? 192.858 225.815 236.759 1.00 57.42 103 ASP D O 1
ATOM 5812 N N . CYS D 3 104 ? 192.795 227.842 237.742 1.00 57.37 104 CYS D N 1
ATOM 5813 C CA . CYS D 3 104 ? 191.789 227.457 238.723 1.00 58.60 104 CYS D CA 1
ATOM 5814 C C . CYS D 3 104 ? 190.846 228.616 239.022 1.00 60.74 104 CYS D C 1
ATOM 5815 O O . CYS D 3 104 ? 190.147 229.103 238.134 1.00 65.01 104 CYS D O 1
ATOM 5818 N N . GLY D 3 112 ? 192.971 232.428 239.676 1.00 57.18 112 GLY D N 1
ATOM 5819 C CA . GLY D 3 112 ? 194.313 232.824 239.293 1.00 53.67 112 GLY D CA 1
ATOM 5820 C C . GLY D 3 112 ? 195.143 231.680 238.747 1.00 56.48 112 GLY D C 1
ATOM 5821 O O . GLY D 3 112 ? 194.737 231.000 237.806 1.00 56.98 112 GLY D O 1
ATOM 5822 N N . VAL D 3 113 ? 196.313 231.469 239.344 1.00 51.06 113 VAL D N 1
ATOM 5823 C CA . VAL D 3 113 ? 197.237 230.417 238.940 1.00 49.37 113 VAL D CA 1
ATOM 5824 C C . VAL D 3 113 ? 197.426 229.471 240.115 1.00 51.71 113 VAL D C 1
ATOM 5825 O O . VAL D 3 113 ? 197.746 229.910 241.225 1.00 56.98 113 VAL D O 1
ATOM 5829 N N . CYS D 3 114 ? 197.235 228.179 239.871 1.00 49.91 114 CYS D N 1
ATOM 5830 C CA . CYS D 3 114 ? 197.343 227.157 240.900 1.00 48.15 114 CYS D CA 1
ATOM 5831 C C . CYS D 3 114 ? 198.561 226.279 240.646 1.00 49.17 114 CYS D C 1
ATOM 5832 O O . CYS D 3 114 ? 198.902 225.991 239.495 1.00 50.31 114 CYS D O 1
ATOM 5835 N N . MET D 3 115 ? 199.213 225.856 241.727 1.00 46.20 115 MET D N 1
ATOM 5836 C CA . MET D 3 115 ? 200.382 224.991 241.657 1.00 42.00 115 MET D CA 1
ATOM 5837 C C . MET D 3 115 ? 200.200 223.806 242.592 1.00 47.51 115 MET D C 1
ATOM 5838 O O . MET D 3 115 ? 199.682 223.954 243.702 1.00 52.82 115 MET D O 1
ATOM 5843 N N . ALA D 3 116 ? 200.630 222.630 242.139 1.00 42.09 116 ALA D N 1
ATOM 5844 C CA . ALA D 3 116 ? 200.561 221.408 242.938 1.00 37.32 116 ALA D CA 1
ATOM 5845 C C . ALA D 3 116 ? 201.844 221.302 243.755 1.00 39.89 116 ALA D C 1
ATOM 5846 O O . ALA D 3 116 ? 202.916 221.024 243.215 1.00 40.18 116 ALA D O 1
ATOM 5848 N N . GLY D 3 117 ? 201.734 221.527 245.064 1.00 40.92 117 GLY D N 1
ATOM 5849 C CA . GLY D 3 117 ? 202.922 221.556 245.901 1.00 35.77 117 GLY D CA 1
ATOM 5850 C C . GLY D 3 117 ? 203.490 220.179 246.186 1.00 39.07 117 GLY D C 1
ATOM 5851 O O . GLY D 3 117 ? 204.686 220.036 246.447 1.00 48.13 117 GLY D O 1
ATOM 5852 N N . VAL D 3 118 ? 202.642 219.150 246.150 1.00 37.20 118 VAL D N 1
ATOM 5853 C CA . VAL D 3 118 ? 203.111 217.796 246.427 1.00 39.90 118 VAL D CA 1
ATOM 5854 C C . VAL D 3 118 ? 204.003 217.294 245.297 1.00 42.67 118 VAL D C 1
ATOM 5855 O O . VAL D 3 118 ? 205.032 216.653 245.538 1.00 48.82 118 VAL D O 1
ATOM 5859 N N . ALA D 3 119 ? 203.633 217.585 244.049 1.00 43.07 119 ALA D N 1
ATOM 5860 C CA . ALA D 3 119 ? 204.411 217.112 242.911 1.00 36.51 119 ALA D CA 1
ATOM 5861 C C . ALA D 3 119 ? 205.718 217.872 242.731 1.00 37.61 119 ALA D C 1
ATOM 5862 O O . ALA D 3 119 ? 206.613 217.379 242.037 1.00 40.02 119 ALA D O 1
ATOM 5864 N N . ILE D 3 120 ? 205.851 219.058 243.325 1.00 38.46 120 ILE D N 1
ATOM 5865 C CA . ILE D 3 120 ? 207.103 219.803 243.226 1.00 34.19 120 ILE D CA 1
ATOM 5866 C C . ILE D 3 120 ? 208.058 219.398 244.343 1.00 35.66 120 ILE D C 1
ATOM 5867 O O . ILE D 3 120 ? 209.232 219.100 244.099 1.00 45.14 120 ILE D O 1
ATOM 5872 N N . GLY D 3 121 ? 207.570 219.371 245.580 1.00 32.48 121 GLY D N 1
ATOM 5873 C CA . GLY D 3 121 ? 208.354 218.889 246.701 1.00 35.88 121 GLY D CA 1
ATOM 5874 C C . GLY D 3 121 ? 209.189 219.926 247.426 1.00 38.76 121 GLY D C 1
ATOM 5875 O O . GLY D 3 121 ? 208.850 220.320 248.545 1.00 38.99 121 GLY D O 1
ATOM 5876 N N . ILE D 3 122 ? 210.287 220.367 246.814 1.00 30.28 122 ILE D N 1
ATOM 5877 C CA . ILE D 3 122 ? 211.220 221.306 247.429 1.00 25.37 122 ILE D CA 1
ATOM 5878 C C . ILE D 3 122 ? 211.351 222.519 246.520 1.00 34.75 122 ILE D C 1
ATOM 5879 O O . ILE D 3 122 ? 211.600 222.372 245.318 1.00 42.88 122 ILE D O 1
ATOM 5884 N N . ALA D 3 123 ? 211.195 223.711 247.094 1.00 31.24 123 ALA D N 1
ATOM 5885 C CA . ALA D 3 123 ? 211.332 224.947 246.336 1.00 24.99 123 ALA D CA 1
ATOM 5886 C C . ALA D 3 123 ? 211.563 226.106 247.292 1.00 28.30 123 ALA D C 1
ATOM 5887 O O . ALA D 3 123 ? 211.302 226.008 248.493 1.00 35.45 123 ALA D O 1
ATOM 5889 N N . THR D 3 124 ? 212.057 227.208 246.738 1.00 34.12 124 THR D N 1
ATOM 5890 C CA . THR D 3 124 ? 212.174 228.479 247.437 1.00 29.04 124 THR D CA 1
ATOM 5891 C C . THR D 3 124 ? 211.156 229.466 246.875 1.00 31.36 124 THR D C 1
ATOM 5892 O O . THR D 3 124 ? 210.462 229.188 245.895 1.00 42.09 124 THR D O 1
ATOM 5896 N N . ALA D 3 125 ? 211.067 230.631 247.522 1.00 27.84 125 ALA D N 1
ATOM 5897 C CA . ALA D 3 125 ? 210.078 231.631 247.128 1.00 32.91 125 ALA D CA 1
ATOM 5898 C C . ALA D 3 125 ? 210.378 232.209 245.748 1.00 34.38 125 ALA D C 1
ATOM 5899 O O . ALA D 3 125 ? 209.464 232.403 244.932 1.00 42.54 125 ALA D O 1
ATOM 5901 N N . ALA D 3 126 ? 211.654 232.497 245.475 1.00 33.89 126 ALA D N 1
ATOM 5902 C CA . ALA D 3 126 ? 212.035 233.071 244.190 1.00 35.65 126 ALA D CA 1
ATOM 5903 C C . ALA D 3 126 ? 211.724 232.117 243.046 1.00 37.76 126 ALA D C 1
ATOM 5904 O O . ALA D 3 126 ? 211.285 232.544 241.971 1.00 43.99 126 ALA D O 1
ATOM 5906 N N . GLN D 3 127 ? 211.941 230.819 243.264 1.00 30.34 127 GLN D N 1
ATOM 5907 C CA . GLN D 3 127 ? 211.623 229.825 242.246 1.00 31.87 127 GLN D CA 1
ATOM 5908 C C . GLN D 3 127 ? 210.128 229.793 241.947 1.00 34.09 127 GLN D C 1
ATOM 5909 O O . GLN D 3 127 ? 209.723 229.675 240.786 1.00 40.32 127 GLN D O 1
ATOM 5915 N N . ILE D 3 128 ? 209.293 229.901 242.983 1.00 28.72 128 ILE D N 1
ATOM 5916 C CA . ILE D 3 128 ? 207.845 229.897 242.787 1.00 33.43 128 ILE D CA 1
ATOM 5917 C C . ILE D 3 128 ? 207.400 231.134 242.012 1.00 37.59 128 ILE D C 1
ATOM 5918 O O . ILE D 3 128 ? 206.570 231.047 241.093 1.00 45.93 128 ILE D O 1
ATOM 5923 N N . THR D 3 129 ? 207.947 232.302 242.362 1.00 32.78 129 THR D N 1
ATOM 5924 C CA . THR D 3 129 ? 207.622 233.519 241.621 1.00 29.78 129 THR D CA 1
ATOM 5925 C C . THR D 3 129 ? 208.051 233.410 240.161 1.00 30.07 129 THR D C 1
ATOM 5926 O O . THR D 3 129 ? 207.313 233.819 239.251 1.00 42.43 129 THR D O 1
ATOM 5930 N N . ALA D 3 130 ? 209.235 232.846 239.917 1.00 24.84 130 ALA D N 1
ATOM 5931 C CA . ALA D 3 130 ? 209.706 232.658 238.549 1.00 25.96 130 ALA D CA 1
ATOM 5932 C C . ALA D 3 130 ? 208.814 231.691 237.779 1.00 36.60 130 ALA D C 1
ATOM 5933 O O . ALA D 3 130 ? 208.582 231.873 236.580 1.00 44.27 130 ALA D O 1
ATOM 5935 N N . GLY D 3 131 ? 208.315 230.649 238.448 1.00 29.26 131 GLY D N 1
ATOM 5936 C CA . GLY D 3 131 ? 207.400 229.729 237.789 1.00 27.83 131 GLY D CA 1
ATOM 5937 C C . GLY D 3 131 ? 206.084 230.381 237.412 1.00 36.89 131 GLY D C 1
ATOM 5938 O O . GLY D 3 131 ? 205.530 230.116 236.338 1.00 42.97 131 GLY D O 1
ATOM 5939 N N . VAL D 3 132 ? 205.565 231.244 238.289 1.00 38.56 132 VAL D N 1
ATOM 5940 C CA . VAL D 3 132 ? 204.361 232.006 237.954 1.00 35.36 132 VAL D CA 1
ATOM 5941 C C . VAL D 3 132 ? 204.614 232.896 236.741 1.00 31.91 132 VAL D C 1
ATOM 5942 O O . VAL D 3 132 ? 203.783 232.983 235.825 1.00 38.56 132 VAL D O 1
ATOM 5946 N N . ALA D 3 133 ? 205.773 233.561 236.712 1.00 34.00 133 ALA D N 1
ATOM 5947 C CA . ALA D 3 133 ? 206.112 234.407 235.570 1.00 33.72 133 ALA D CA 1
ATOM 5948 C C . ALA D 3 133 ? 206.225 233.594 234.284 1.00 32.74 133 ALA D C 1
ATOM 5949 O O . ALA D 3 133 ? 205.804 234.049 233.214 1.00 38.35 133 ALA D O 1
ATOM 5951 N N . LEU D 3 134 ? 206.799 232.391 234.368 1.00 32.79 134 LEU D N 1
ATOM 5952 C CA . LEU D 3 134 ? 206.901 231.519 233.200 1.00 31.54 134 LEU D CA 1
ATOM 5953 C C . LEU D 3 134 ? 205.525 231.115 232.685 1.00 34.36 134 LEU D C 1
ATOM 5954 O O . LEU D 3 134 ? 205.284 231.100 231.469 1.00 31.23 134 LEU D O 1
ATOM 5959 N N . TYR D 3 135 ? 204.607 230.782 233.597 1.00 43.64 135 TYR D N 1
ATOM 5960 C CA . TYR D 3 135 ? 203.252 230.441 233.175 1.00 36.64 135 TYR D CA 1
ATOM 5961 C C . TYR D 3 135 ? 202.570 231.621 232.496 1.00 36.74 135 TYR D C 1
ATOM 5962 O O . TYR D 3 135 ? 201.855 231.446 231.503 1.00 38.83 135 TYR D O 1
ATOM 5971 N N . GLU D 3 136 ? 202.766 232.830 233.028 1.00 44.64 136 GLU D N 1
ATOM 5972 C CA . GLU D 3 136 ? 202.183 234.009 232.388 1.00 41.75 136 GLU D CA 1
ATOM 5973 C C . GLU D 3 136 ? 202.780 234.245 231.005 1.00 41.32 136 GLU D C 1
ATOM 5974 O O . GLU D 3 136 ? 202.060 234.592 230.061 1.00 40.44 136 GLU D O 1
ATOM 5980 N N . ALA D 3 137 ? 204.093 234.059 230.862 1.00 44.01 137 ALA D N 1
ATOM 5981 C CA . ALA D 3 137 ? 204.760 234.298 229.588 1.00 38.90 137 ALA D CA 1
ATOM 5982 C C . ALA D 3 137 ? 204.462 233.233 228.541 1.00 35.53 137 ALA D C 1
ATOM 5983 O O . ALA D 3 137 ? 204.643 233.495 227.348 1.00 38.29 137 ALA D O 1
ATOM 5985 N N . MET D 3 138 ? 204.006 232.047 228.951 1.00 38.82 138 MET D N 1
ATOM 5986 C CA . MET D 3 138 ? 203.783 230.961 227.999 1.00 36.44 138 MET D CA 1
ATOM 5987 C C . MET D 3 138 ? 202.651 231.227 227.008 1.00 37.43 138 MET D C 1
ATOM 5988 O O . MET D 3 138 ? 202.499 230.452 226.059 1.00 42.02 138 MET D O 1
ATOM 5993 N N . LYS D 3 139 ? 201.848 232.274 227.208 1.00 44.66 139 LYS D N 1
ATOM 5994 C CA . LYS D 3 139 ? 200.706 232.515 226.328 1.00 49.01 139 LYS D CA 1
ATOM 5995 C C . LYS D 3 139 ? 201.139 232.900 224.915 1.00 51.19 139 LYS D C 1
ATOM 5996 O O . LYS D 3 139 ? 200.584 232.398 223.932 1.00 55.33 139 LYS D O 1
ATOM 6002 N N . ASN D 3 140 ? 202.120 233.799 224.790 1.00 47.60 140 ASN D N 1
ATOM 6003 C CA . ASN D 3 140 ? 202.531 234.300 223.481 1.00 43.77 140 ASN D CA 1
ATOM 6004 C C . ASN D 3 140 ? 203.400 233.314 222.706 1.00 46.67 140 ASN D C 1
ATOM 6005 O O . ASN D 3 140 ? 203.500 233.423 221.475 1.00 50.63 140 ASN D O 1
ATOM 6010 N N . ALA D 3 141 ? 204.030 232.359 223.394 1.00 43.60 141 ALA D N 1
ATOM 6011 C CA . ALA D 3 141 ? 204.831 231.358 222.700 1.00 42.53 141 ALA D CA 1
ATOM 6012 C C . ALA D 3 141 ? 203.972 230.480 221.802 1.00 46.37 141 ALA D C 1
ATOM 6013 O O . ALA D 3 141 ? 204.452 229.986 220.777 1.00 51.38 141 ALA D O 1
ATOM 6015 N N . ASP D 3 142 ? 202.702 230.283 222.164 1.00 42.75 142 ASP D N 1
ATOM 6016 C CA . ASP D 3 142 ? 201.796 229.516 221.315 1.00 43.81 142 ASP D CA 1
ATOM 6017 C C . ASP D 3 142 ? 201.565 230.215 219.981 1.00 47.81 142 ASP D C 1
ATOM 6018 O O . ASP D 3 142 ? 201.492 229.563 218.934 1.00 54.09 142 ASP D O 1
ATOM 6023 N N . ASN D 3 143 ? 201.435 231.543 220.001 1.00 44.81 143 ASN D N 1
ATOM 6024 C CA . ASN D 3 143 ? 201.311 232.291 218.755 1.00 41.26 143 ASN D CA 1
ATOM 6025 C C . ASN D 3 143 ? 202.625 232.304 217.984 1.00 46.15 143 ASN D C 1
ATOM 6026 O O . ASN D 3 143 ? 202.624 232.255 216.749 1.00 45.16 143 ASN D O 1
ATOM 6031 N N . ILE D 3 144 ? 203.753 232.382 218.694 1.00 47.54 144 ILE D N 1
ATOM 6032 C CA . ILE D 3 144 ? 205.049 232.434 218.018 1.00 34.80 144 ILE D CA 1
ATOM 6033 C C . ILE D 3 144 ? 205.347 231.116 217.306 1.00 40.29 144 ILE D C 1
ATOM 6034 O O . ILE D 3 144 ? 205.843 231.107 216.173 1.00 44.88 144 ILE D O 1
ATOM 6039 N N . ASN D 3 145 ? 205.023 229.987 217.939 1.00 40.34 145 ASN D N 1
ATOM 6040 C CA . ASN D 3 145 ? 205.382 228.679 217.400 1.00 36.76 145 ASN D CA 1
ATOM 6041 C C . ASN D 3 145 ? 204.629 228.323 216.126 1.00 42.66 145 ASN D C 1
ATOM 6042 O O . ASN D 3 145 ? 204.953 227.308 215.500 1.00 44.49 145 ASN D O 1
ATOM 6047 N N . LYS D 3 146 ? 203.632 229.115 215.735 1.00 47.85 146 LYS D N 1
ATOM 6048 C CA . LYS D 3 146 ? 202.914 228.892 214.487 1.00 45.47 146 LYS D CA 1
ATOM 6049 C C . LYS D 3 146 ? 203.761 229.180 213.253 1.00 47.90 146 LYS D C 1
ATOM 6050 O O . LYS D 3 146 ? 203.369 228.783 212.151 1.00 46.80 146 LYS D O 1
ATOM 6056 N N . LEU D 3 147 ? 204.902 229.854 213.404 1.00 45.31 147 LEU D N 1
ATOM 6057 C CA . LEU D 3 147 ? 205.741 230.262 212.284 1.00 42.22 147 LEU D CA 1
ATOM 6058 C C . LEU D 3 147 ? 207.027 229.445 212.192 1.00 43.73 147 LEU D C 1
ATOM 6059 O O . LEU D 3 147 ? 208.074 229.975 211.814 1.00 47.27 147 LEU D O 1
ATOM 6064 N N . LYS D 3 148 ? 206.962 228.156 212.535 1.00 39.94 148 LYS D N 1
ATOM 6065 C CA . LYS D 3 148 ? 208.160 227.320 212.538 1.00 41.07 148 LYS D CA 1
ATOM 6066 C C . LYS D 3 148 ? 208.746 227.173 211.138 1.00 43.98 148 LYS D C 1
ATOM 6067 O O . LYS D 3 148 ? 209.971 227.209 210.960 1.00 46.03 148 LYS D O 1
ATOM 6073 N N . SER D 3 149 ? 207.884 227.002 210.132 1.00 47.88 149 SER D N 1
ATOM 6074 C CA . SER D 3 149 ? 208.356 226.857 208.759 1.00 46.12 149 SER D CA 1
ATOM 6075 C C . SER D 3 149 ? 209.071 228.115 208.281 1.00 42.98 149 SER D C 1
ATOM 6076 O O . SER D 3 149 ? 210.100 228.032 207.602 1.00 44.66 149 SER D O 1
ATOM 6079 N N . SER D 3 150 ? 208.536 229.291 208.620 1.00 41.45 150 SER D N 1
ATOM 6080 C CA . SER D 3 150 ? 209.199 230.537 208.253 1.00 41.11 150 SER D CA 1
ATOM 6081 C C . SER D 3 150 ? 210.491 230.738 209.033 1.00 42.98 150 SER D C 1
ATOM 6082 O O . SER D 3 150 ? 211.441 231.328 208.508 1.00 46.14 150 SER D O 1
ATOM 6085 N N . ILE D 3 151 ? 210.543 230.270 210.282 1.00 41.74 151 ILE D N 1
ATOM 6086 C CA . ILE D 3 151 ? 211.773 230.372 211.063 1.00 39.05 151 ILE D CA 1
ATOM 6087 C C . ILE D 3 151 ? 212.867 229.509 210.446 1.00 40.53 151 ILE D C 1
ATOM 6088 O O . ILE D 3 151 ? 214.040 229.900 210.407 1.00 48.83 151 ILE D O 1
ATOM 6093 N N . GLU D 3 152 ? 212.497 228.334 209.932 1.00 40.98 152 GLU D N 1
ATOM 6094 C CA . GLU D 3 152 ? 213.492 227.433 209.355 1.00 41.08 152 GLU D CA 1
ATOM 6095 C C . GLU D 3 152 ? 214.113 227.984 208.077 1.00 43.78 152 GLU D C 1
ATOM 6096 O O . GLU D 3 152 ? 215.252 227.638 207.745 1.00 46.27 152 GLU D O 1
ATOM 6102 N N . SER D 3 153 ? 213.396 228.834 207.350 1.00 45.36 153 SER D N 1
ATOM 6103 C CA . SER D 3 153 ? 213.818 229.251 206.019 1.00 40.41 153 SER D CA 1
ATOM 6104 C C . SER D 3 153 ? 214.633 230.540 206.007 1.00 42.16 153 SER D C 1
ATOM 6105 O O . SER D 3 153 ? 215.017 230.994 204.925 1.00 47.14 153 SER D O 1
ATOM 6108 N N . THR D 3 154 ? 214.907 231.140 207.162 1.00 44.19 154 THR D N 1
ATOM 6109 C CA . THR D 3 154 ? 215.658 232.389 207.191 1.00 43.70 154 THR D CA 1
ATOM 6110 C C . THR D 3 154 ? 217.126 232.151 206.854 1.00 43.34 154 THR D C 1
ATOM 6111 O O . THR D 3 154 ? 217.714 231.138 207.241 1.00 44.95 154 THR D O 1
ATOM 6115 N N . ASN D 3 155 ? 217.721 233.104 206.131 1.00 43.36 155 ASN D N 1
ATOM 6116 C CA . ASN D 3 155 ? 219.125 233.021 205.748 1.00 38.41 155 ASN D CA 1
ATOM 6117 C C . ASN D 3 155 ? 219.835 234.361 205.919 1.00 41.74 155 ASN D C 1
ATOM 6118 O O . ASN D 3 155 ? 220.741 234.689 205.147 1.00 41.55 155 ASN D O 1
ATOM 6123 N N . GLU D 3 156 ? 219.435 235.144 206.919 1.00 41.18 156 GLU D N 1
ATOM 6124 C CA . GLU D 3 156 ? 220.057 236.424 207.219 1.00 34.24 156 GLU D CA 1
ATOM 6125 C C . GLU D 3 156 ? 220.336 236.506 208.713 1.00 37.13 156 GLU D C 1
ATOM 6126 O O . GLU D 3 156 ? 219.785 235.743 209.510 1.00 44.57 156 GLU D O 1
ATOM 6132 N N . ALA D 3 157 ? 221.208 237.444 209.086 1.00 33.11 157 ALA D N 1
ATOM 6133 C CA . ALA D 3 157 ? 221.601 237.575 210.486 1.00 29.20 157 ALA D CA 1
ATOM 6134 C C . ALA D 3 157 ? 220.458 238.113 211.340 1.00 32.35 157 ALA D C 1
ATOM 6135 O O . ALA D 3 157 ? 220.194 237.600 212.433 1.00 33.18 157 ALA D O 1
ATOM 6137 N N . VAL D 3 158 ? 219.776 239.155 210.868 1.00 29.60 158 VAL D N 1
ATOM 6138 C CA . VAL D 3 158 ? 218.654 239.761 211.580 1.00 29.94 158 VAL D CA 1
ATOM 6139 C C . VAL D 3 158 ? 217.463 239.800 210.633 1.00 32.50 158 VAL D C 1
ATOM 6140 O O . VAL D 3 158 ? 217.546 240.400 209.556 1.00 40.39 158 VAL D O 1
ATOM 6144 N N . VAL D 3 159 ? 216.362 239.161 211.027 1.00 34.00 159 VAL D N 1
ATOM 6145 C CA . VAL D 3 159 ? 215.166 239.076 210.191 1.00 34.08 159 VAL D CA 1
ATOM 6146 C C . VAL D 3 159 ? 213.959 239.498 211.020 1.00 33.11 159 VAL D C 1
ATOM 6147 O O . VAL D 3 159 ? 213.907 239.252 212.228 1.00 38.03 159 VAL D O 1
ATOM 6151 N N . LYS D 3 160 ? 212.992 240.143 210.373 1.00 36.99 160 LYS D N 1
ATOM 6152 C CA . LYS D 3 160 ? 211.721 240.497 210.994 1.00 38.00 160 LYS D CA 1
ATOM 6153 C C . LYS D 3 160 ? 210.603 239.702 210.330 1.00 38.74 160 LYS D C 1
ATOM 6154 O O . LYS D 3 160 ? 210.304 239.913 209.151 1.00 37.31 160 LYS D O 1
ATOM 6160 N N . LEU D 3 161 ? 209.988 238.795 211.086 1.00 44.76 161 LEU D N 1
ATOM 6161 C CA . LEU D 3 161 ? 208.880 237.995 210.585 1.00 43.64 161 LEU D CA 1
ATOM 6162 C C . LEU D 3 161 ? 207.553 238.630 210.978 1.00 47.14 161 LEU D C 1
ATOM 6163 O O . LEU D 3 161 ? 207.354 239.034 212.129 1.00 47.31 161 LEU D O 1
ATOM 6168 N N . GLN D 3 162 ? 206.643 238.703 210.007 1.00 56.30 162 GLN D N 1
ATOM 6169 C CA . GLN D 3 162 ? 205.384 239.429 210.138 1.00 57.64 162 GLN D CA 1
ATOM 6170 C C . GLN D 3 162 ? 204.246 238.503 209.730 1.00 61.11 162 GLN D C 1
ATOM 6171 O O . GLN D 3 162 ? 204.156 238.106 208.565 1.00 65.73 162 GLN D O 1
ATOM 6177 N N . GLU D 3 163 ? 203.377 238.162 210.681 1.00 62.74 163 GLU D N 1
ATOM 6178 C CA . GLU D 3 163 ? 202.181 237.384 210.365 1.00 60.99 163 GLU D CA 1
ATOM 6179 C C . GLU D 3 163 ? 200.985 238.297 210.104 1.00 65.61 163 GLU D C 1
ATOM 6180 O O . GLU D 3 163 ? 200.411 238.286 209.011 1.00 64.82 163 GLU D O 1
ATOM 6186 N N . THR D 3 164 ? 200.604 239.089 211.103 1.00 67.99 164 THR D N 1
ATOM 6187 C CA . THR D 3 164 ? 199.622 240.151 210.949 1.00 64.93 164 THR D CA 1
ATOM 6188 C C . THR D 3 164 ? 200.244 241.442 211.459 1.00 65.30 164 THR D C 1
ATOM 6189 O O . THR D 3 164 ? 201.269 241.427 212.143 1.00 65.74 164 THR D O 1
ATOM 6193 N N . ALA D 3 165 ? 199.605 242.566 211.126 1.00 70.09 165 ALA D N 1
ATOM 6194 C CA . ALA D 3 165 ? 200.180 243.872 211.438 1.00 72.13 165 ALA D CA 1
ATOM 6195 C C . ALA D 3 165 ? 200.330 244.113 212.935 1.00 73.73 165 ALA D C 1
ATOM 6196 O O . ALA D 3 165 ? 201.142 244.955 213.335 1.00 73.67 165 ALA D O 1
ATOM 6198 N N . GLU D 3 166 ? 199.579 243.397 213.770 1.00 74.95 166 GLU D N 1
ATOM 6199 C CA . GLU D 3 166 ? 199.621 243.609 215.210 1.00 75.19 166 GLU D CA 1
ATOM 6200 C C . GLU D 3 166 ? 200.641 242.737 215.930 1.00 73.06 166 GLU D C 1
ATOM 6201 O O . GLU D 3 166 ? 200.868 242.946 217.126 1.00 75.58 166 GLU D O 1
ATOM 6207 N N . LYS D 3 167 ? 201.261 241.773 215.251 1.00 62.33 167 LYS D N 1
ATOM 6208 C CA . LYS D 3 167 ? 202.241 240.899 215.883 1.00 65.48 167 LYS D CA 1
ATOM 6209 C C . LYS D 3 167 ? 203.400 240.636 214.933 1.00 65.96 167 LYS D C 1
ATOM 6210 O O . LYS D 3 167 ? 203.201 240.134 213.822 1.00 66.33 167 LYS D O 1
ATOM 6216 N N . THR D 3 168 ? 204.608 240.974 215.379 1.00 56.90 168 THR D N 1
ATOM 6217 C CA . THR D 3 168 ? 205.822 240.718 214.622 1.00 53.48 168 THR D CA 1
ATOM 6218 C C . THR D 3 168 ? 206.871 240.162 215.573 1.00 54.15 168 THR D C 1
ATOM 6219 O O . THR D 3 168 ? 206.819 240.392 216.784 1.00 57.33 168 THR D O 1
ATOM 6223 N N . VAL D 3 169 ? 207.823 239.415 215.017 1.00 46.09 169 VAL D N 1
ATOM 6224 C CA . VAL D 3 169 ? 208.875 238.806 215.822 1.00 40.05 169 VAL D CA 1
ATOM 6225 C C . VAL D 3 169 ? 210.216 239.039 215.137 1.00 38.80 169 VAL D C 1
ATOM 6226 O O . VAL D 3 169 ? 210.289 239.232 213.921 1.00 40.79 169 VAL D O 1
ATOM 6230 N N . TYR D 3 170 ? 211.280 239.058 215.934 1.00 37.04 170 TYR D N 1
ATOM 6231 C CA . TYR D 3 170 ? 212.636 239.244 215.436 1.00 25.26 170 TYR D CA 1
ATOM 6232 C C . TYR D 3 170 ? 213.438 237.963 215.609 1.00 26.79 170 TYR D C 1
ATOM 6233 O O . TYR D 3 170 ? 213.400 237.333 216.669 1.00 33.78 170 TYR D O 1
ATOM 6242 N N . VAL D 3 171 ? 214.173 237.589 214.564 1.00 31.53 171 VAL D N 1
ATOM 6243 C CA . VAL D 3 171 ? 214.968 236.368 214.538 1.00 26.57 171 VAL D CA 1
ATOM 6244 C C . VAL D 3 171 ? 216.432 236.747 214.360 1.00 26.91 171 VAL D C 1
ATOM 6245 O O . VAL D 3 171 ? 216.779 237.490 213.432 1.00 29.07 171 VAL D O 1
ATOM 6249 N N . PHE D 3 172 ? 217.280 236.238 215.253 1.00 29.48 172 PHE D N 1
ATOM 6250 C CA . PHE D 3 172 ? 218.724 236.434 215.211 1.00 25.53 172 PHE D CA 1
ATOM 6251 C C . PHE D 3 172 ? 219.399 235.085 215.008 1.00 21.61 172 PHE D C 1
ATOM 6252 O O . PHE D 3 172 ? 219.099 234.127 215.726 1.00 32.60 172 PHE D O 1
ATOM 6260 N N . THR D 3 173 ? 220.313 235.009 214.043 1.00 26.17 173 THR D N 1
ATOM 6261 C CA . THR D 3 173 ? 221.019 233.776 213.720 1.00 24.22 173 THR D CA 1
ATOM 6262 C C . THR D 3 173 ? 222.486 233.895 214.115 1.00 28.26 173 THR D C 1
ATOM 6263 O O . THR D 3 173 ? 223.118 234.931 213.888 1.00 35.65 173 THR D O 1
ATOM 6267 N N . ALA D 3 174 ? 223.027 232.814 214.682 1.00 30.81 174 ALA D N 1
ATOM 6268 C CA . ALA D 3 174 ? 224.275 232.893 215.436 1.00 31.45 174 ALA D CA 1
ATOM 6269 C C . ALA D 3 174 ? 225.479 233.189 214.546 1.00 41.67 174 ALA D C 1
ATOM 6270 O O . ALA D 3 174 ? 226.288 234.070 214.860 1.00 47.25 174 ALA D O 1
ATOM 6272 N N . LEU D 3 175 ? 225.630 232.459 213.437 1.00 34.37 175 LEU D N 1
ATOM 6273 C CA . LEU D 3 175 ? 226.870 232.517 212.669 1.00 33.39 175 LEU D CA 1
ATOM 6274 C C . LEU D 3 175 ? 226.630 232.776 211.185 1.00 27.98 175 LEU D C 1
ATOM 6275 O O . LEU D 3 175 ? 227.457 232.390 210.355 1.00 31.00 175 LEU D O 1
ATOM 6280 N N . GLN D 3 176 ? 225.524 233.433 210.833 1.00 29.37 176 GLN D N 1
ATOM 6281 C CA . GLN D 3 176 ? 225.159 233.570 209.426 1.00 32.76 176 GLN D CA 1
ATOM 6282 C C . GLN D 3 176 ? 226.023 234.604 208.712 1.00 35.48 176 GLN D C 1
ATOM 6283 O O . GLN D 3 176 ? 226.334 234.446 207.525 1.00 37.57 176 GLN D O 1
ATOM 6289 N N . ASP D 3 177 ? 226.410 235.672 209.414 1.00 36.68 177 ASP D N 1
ATOM 6290 C CA . ASP D 3 177 ? 227.138 236.764 208.774 1.00 36.75 177 ASP D CA 1
ATOM 6291 C C . ASP D 3 177 ? 228.503 236.312 208.271 1.00 42.38 177 ASP D C 1
ATOM 6292 O O . ASP D 3 177 ? 228.914 236.670 207.161 1.00 39.03 177 ASP D O 1
ATOM 6297 N N . TYR D 3 178 ? 229.218 235.521 209.074 1.00 40.30 178 TYR D N 1
ATOM 6298 C CA . TYR D 3 178 ? 230.536 235.038 208.677 1.00 36.77 178 TYR D CA 1
ATOM 6299 C C . TYR D 3 178 ? 230.448 234.148 207.442 1.00 33.95 178 TYR D C 1
ATOM 6300 O O . TYR D 3 178 ? 231.264 234.262 206.521 1.00 36.63 178 TYR D O 1
ATOM 6309 N N . ILE D 3 179 ? 229.453 233.261 207.406 1.00 29.84 179 ILE D N 1
ATOM 6310 C CA . ILE D 3 179 ? 229.270 232.376 206.258 1.00 30.43 179 ILE D CA 1
ATOM 6311 C C . ILE D 3 179 ? 228.920 233.183 205.013 1.00 27.06 179 ILE D C 1
ATOM 6312 O O . ILE D 3 179 ? 229.456 232.943 203.925 1.00 32.78 179 ILE D O 1
ATOM 6317 N N . ASN D 3 180 ? 228.026 234.163 205.158 1.00 32.48 180 ASN D N 1
ATOM 6318 C CA . ASN D 3 180 ? 227.601 234.949 204.004 1.00 34.68 180 ASN D CA 1
ATOM 6319 C C . ASN D 3 180 ? 228.716 235.843 203.477 1.00 36.94 180 ASN D C 1
ATOM 6320 O O . ASN D 3 180 ? 228.774 236.115 202.273 1.00 40.52 180 ASN D O 1
ATOM 6325 N N . THR D 3 181 ? 229.608 236.311 204.352 1.00 39.89 181 THR D N 1
ATOM 6326 C CA . THR D 3 181 ? 230.609 237.281 203.923 1.00 34.39 181 THR D CA 1
ATOM 6327 C C . THR D 3 181 ? 231.905 236.618 203.466 1.00 41.96 181 THR D C 1
ATOM 6328 O O . THR D 3 181 ? 232.515 237.064 202.488 1.00 47.65 181 THR D O 1
ATOM 6332 N N . ASN D 3 182 ? 232.345 235.559 204.144 1.00 37.38 182 ASN D N 1
ATOM 6333 C CA . ASN D 3 182 ? 233.669 234.999 203.905 1.00 33.52 182 ASN D CA 1
ATOM 6334 C C . ASN D 3 182 ? 233.661 233.723 203.077 1.00 36.89 182 ASN D C 1
ATOM 6335 O O . ASN D 3 182 ? 234.319 233.661 202.036 1.00 44.79 182 ASN D O 1
ATOM 6340 N N . LEU D 3 183 ? 232.932 232.696 203.513 1.00 38.11 183 LEU D N 1
ATOM 6341 C CA . LEU D 3 183 ? 233.087 231.372 202.918 1.00 36.18 183 LEU D CA 1
ATOM 6342 C C . LEU D 3 183 ? 232.439 231.285 201.540 1.00 38.00 183 LEU D C 1
ATOM 6343 O O . LEU D 3 183 ? 233.009 230.695 200.616 1.00 43.84 183 LEU D O 1
ATOM 6348 N N . VAL D 3 184 ? 231.241 231.851 201.386 1.00 39.03 184 VAL D N 1
ATOM 6349 C CA . VAL D 3 184 ? 230.519 231.725 200.115 1.00 39.60 184 VAL D CA 1
ATOM 6350 C C . VAL D 3 184 ? 231.233 232.409 198.950 1.00 42.78 184 VAL D C 1
ATOM 6351 O O . VAL D 3 184 ? 231.356 231.786 197.883 1.00 45.23 184 VAL D O 1
ATOM 6355 N N . PRO D 3 185 ? 231.708 233.660 199.062 1.00 46.00 185 PRO D N 1
ATOM 6356 C CA . PRO D 3 185 ? 232.377 234.278 197.900 1.00 42.69 185 PRO D CA 1
ATOM 6357 C C . PRO D 3 185 ? 233.677 233.603 197.483 1.00 46.36 185 PRO D C 1
ATOM 6358 O O . PRO D 3 185 ? 234.102 233.779 196.335 1.00 47.01 185 PRO D O 1
ATOM 6362 N N . THR D 3 186 ? 234.323 232.845 198.366 1.00 50.49 186 THR D N 1
ATOM 6363 C CA . THR D 3 186 ? 235.593 232.197 198.065 1.00 46.00 186 THR D CA 1
ATOM 6364 C C . THR D 3 186 ? 235.438 230.716 197.731 1.00 44.43 186 THR D C 1
ATOM 6365 O O . THR D 3 186 ? 236.436 229.988 197.703 1.00 47.41 186 THR D O 1
ATOM 6369 N N . ILE D 3 187 ? 234.216 230.268 197.436 1.00 48.44 187 ILE D N 1
ATOM 6370 C CA . ILE D 3 187 ? 233.944 228.840 197.298 1.00 48.54 187 ILE D CA 1
ATOM 6371 C C . ILE D 3 187 ? 234.597 228.256 196.049 1.00 49.99 187 ILE D C 1
ATOM 6372 O O . ILE D 3 187 ? 234.758 227.035 195.943 1.00 55.71 187 ILE D O 1
ATOM 6377 N N . ASP D 3 188 ? 234.992 229.097 195.091 1.00 51.49 188 ASP D N 1
ATOM 6378 C CA . ASP D 3 188 ? 235.516 228.614 193.821 1.00 53.68 188 ASP D CA 1
ATOM 6379 C C . ASP D 3 188 ? 237.002 228.875 193.620 1.00 54.30 188 ASP D C 1
ATOM 6380 O O . ASP D 3 188 ? 237.565 228.393 192.632 1.00 57.14 188 ASP D O 1
ATOM 6385 N N . LYS D 3 189 ? 237.652 229.615 194.518 1.00 53.16 189 LYS D N 1
ATOM 6386 C CA . LYS D 3 189 ? 239.058 229.955 194.348 1.00 53.15 189 LYS D CA 1
ATOM 6387 C C . LYS D 3 189 ? 240.008 229.011 195.070 1.00 53.41 189 LYS D C 1
ATOM 6388 O O . LYS D 3 189 ? 241.199 228.992 194.744 1.00 58.30 189 LYS D O 1
ATOM 6394 N N . ILE D 3 190 ? 239.522 228.236 196.034 1.00 49.92 190 ILE D N 1
ATOM 6395 C CA . ILE D 3 190 ? 240.365 227.327 196.806 1.00 49.21 190 ILE D CA 1
ATOM 6396 C C . ILE D 3 190 ? 239.718 225.947 196.812 1.00 50.87 190 ILE D C 1
ATOM 6397 O O . ILE D 3 190 ? 238.497 225.843 196.627 1.00 54.27 190 ILE D O 1
ATOM 6402 N N . PRO D 3 191 ? 240.482 224.866 196.982 1.00 52.58 191 PRO D N 1
ATOM 6403 C CA . PRO D 3 191 ? 239.858 223.553 197.197 1.00 50.76 191 PRO D CA 1
ATOM 6404 C C . PRO D 3 191 ? 239.024 223.565 198.468 1.00 51.29 191 PRO D C 1
ATOM 6405 O O . PRO D 3 191 ? 239.417 224.146 199.482 1.00 57.05 191 PRO D O 1
ATOM 6409 N N . CYS D 3 192 ? 237.868 222.909 198.416 1.00 51.44 192 CYS D N 1
ATOM 6410 C CA . CYS D 3 192 ? 236.868 223.114 199.456 1.00 56.23 192 CYS D CA 1
ATOM 6411 C C . CYS D 3 192 ? 237.062 222.213 200.674 1.00 54.68 192 CYS D C 1
ATOM 6412 O O . CYS D 3 192 ? 236.261 222.290 201.613 1.00 55.48 192 CYS D O 1
ATOM 6415 N N . LYS D 3 193 ? 238.104 221.380 200.693 1.00 47.57 193 LYS D N 1
ATOM 6416 C CA . LYS D 3 193 ? 238.503 220.740 201.943 1.00 44.53 193 LYS D CA 1
ATOM 6417 C C . LYS D 3 193 ? 238.936 221.784 202.964 1.00 48.83 193 LYS D C 1
ATOM 6418 O O . LYS D 3 193 ? 238.654 221.654 204.164 1.00 51.47 193 LYS D O 1
ATOM 6424 N N . GLN D 3 194 ? 239.614 222.836 202.496 1.00 43.51 194 GLN D N 1
ATOM 6425 C CA . GLN D 3 194 ? 239.951 223.958 203.364 1.00 45.05 194 GLN D CA 1
ATOM 6426 C C . GLN D 3 194 ? 238.698 224.654 203.879 1.00 47.52 194 GLN D C 1
ATOM 6427 O O . GLN D 3 194 ? 238.651 225.078 205.039 1.00 49.74 194 GLN D O 1
ATOM 6433 N N . THR D 3 195 ? 237.673 224.784 203.032 1.00 42.67 195 THR D N 1
ATOM 6434 C CA . THR D 3 195 ? 236.412 225.368 203.482 1.00 45.33 195 THR D CA 1
ATOM 6435 C C . THR D 3 195 ? 235.743 224.496 204.537 1.00 44.45 195 THR D C 1
ATOM 6436 O O . THR D 3 195 ? 235.175 225.009 205.509 1.00 49.81 195 THR D O 1
ATOM 6440 N N . GLU D 3 196 ? 235.794 223.173 204.355 1.00 37.86 196 GLU D N 1
ATOM 6441 C CA . GLU D 3 196 ? 235.257 222.257 205.357 1.00 41.27 196 GLU D CA 1
ATOM 6442 C C . GLU D 3 196 ? 235.968 222.432 206.692 1.00 41.61 196 GLU D C 1
ATOM 6443 O O . GLU D 3 196 ? 235.329 222.503 207.752 1.00 48.19 196 GLU D O 1
ATOM 6449 N N . LEU D 3 197 ? 237.300 222.511 206.654 1.00 35.06 197 LEU D N 1
ATOM 6450 C CA . LEU D 3 197 ? 238.066 222.697 207.882 1.00 39.11 197 LEU D CA 1
ATOM 6451 C C . LEU D 3 197 ? 237.747 224.037 208.539 1.00 37.86 197 LEU D C 1
ATOM 6452 O O . LEU D 3 197 ? 237.628 224.120 209.767 1.00 40.81 197 LEU D O 1
ATOM 6457 N N . SER D 3 198 ? 237.601 225.095 207.736 1.00 32.02 198 SER D N 1
ATOM 6458 C CA . SER D 3 198 ? 237.277 226.411 208.282 1.00 36.11 198 SER D CA 1
ATOM 6459 C C . SER D 3 198 ? 235.910 226.415 208.955 1.00 37.40 198 SER D C 1
ATOM 6460 O O . SER D 3 198 ? 235.747 226.973 210.049 1.00 42.63 198 SER D O 1
ATOM 6463 N N . LEU D 3 199 ? 234.915 225.795 208.314 1.00 36.82 199 LEU D N 1
ATOM 6464 C CA . LEU D 3 199 ? 233.582 225.720 208.904 1.00 38.74 199 LEU D CA 1
ATOM 6465 C C . LEU D 3 199 ? 233.599 224.931 210.208 1.00 31.85 199 LEU D C 1
ATOM 6466 O O . LEU D 3 199 ? 232.978 225.340 211.201 1.00 35.96 199 LEU D O 1
ATOM 6471 N N . ASP D 3 200 ? 234.321 223.807 210.229 1.00 26.37 200 ASP D N 1
ATOM 6472 C CA . ASP D 3 200 ? 234.415 223.013 211.451 1.00 30.08 200 ASP D CA 1
ATOM 6473 C C . ASP D 3 200 ? 235.086 223.796 212.575 1.00 37.04 200 ASP D C 1
ATOM 6474 O O . ASP D 3 200 ? 234.639 223.747 213.729 1.00 41.73 200 ASP D O 1
ATOM 6479 N N . LEU D 3 201 ? 236.157 224.529 212.256 1.00 33.40 201 LEU D N 1
ATOM 6480 C CA . LEU D 3 201 ? 236.845 225.322 213.271 1.00 29.01 201 LEU D CA 1
ATOM 6481 C C . LEU D 3 201 ? 235.951 226.428 213.819 1.00 32.76 201 LEU D C 1
ATOM 6482 O O . LEU D 3 201 ? 235.944 226.687 215.029 1.00 39.26 201 LEU D O 1
ATOM 6487 N N . ALA D 3 202 ? 235.192 227.094 212.943 1.00 33.42 202 ALA D N 1
ATOM 6488 C CA . ALA D 3 202 ? 234.285 228.144 213.400 1.00 23.15 202 ALA D CA 1
ATOM 6489 C C . ALA D 3 202 ? 233.205 227.587 214.321 1.00 26.87 202 ALA D C 1
ATOM 6490 O O . ALA D 3 202 ? 232.899 228.181 215.367 1.00 33.90 202 ALA D O 1
ATOM 6492 N N . LEU D 3 203 ? 232.626 226.437 213.958 1.00 34.81 203 LEU D N 1
ATOM 6493 C CA . LEU D 3 203 ? 231.612 225.822 214.811 1.00 30.47 203 LEU D CA 1
ATOM 6494 C C . LEU D 3 203 ? 232.191 225.417 216.163 1.00 28.38 203 LEU D C 1
ATOM 6495 O O . LEU D 3 203 ? 231.546 225.600 217.206 1.00 37.81 203 LEU D O 1
ATOM 6500 N N . SER D 3 204 ? 233.408 224.864 216.167 1.00 25.56 204 SER D N 1
ATOM 6501 C CA . SER D 3 204 ? 234.033 224.465 217.425 1.00 32.11 204 SER D CA 1
ATOM 6502 C C . SER D 3 204 ? 234.315 225.668 218.316 1.00 32.29 204 SER D C 1
ATOM 6503 O O . SER D 3 204 ? 234.133 225.601 219.538 1.00 32.43 204 SER D O 1
ATOM 6506 N N . LYS D 3 205 ? 234.773 226.775 217.724 1.00 31.05 205 LYS D N 1
ATOM 6507 C CA . LYS D 3 205 ? 235.018 227.986 218.503 1.00 30.98 205 LYS D CA 1
ATOM 6508 C C . LYS D 3 205 ? 233.725 228.526 219.106 1.00 36.57 205 LYS D C 1
ATOM 6509 O O . LYS D 3 205 ? 233.698 228.945 220.274 1.00 35.35 205 LYS D O 1
ATOM 6515 N N . TYR D 3 206 ? 232.639 228.509 218.327 1.00 39.79 206 TYR D N 1
ATOM 6516 C CA . TYR D 3 206 ? 231.348 228.949 218.849 1.00 29.29 206 TYR D CA 1
ATOM 6517 C C . TYR D 3 206 ? 230.893 228.081 220.019 1.00 33.10 206 TYR D C 1
ATOM 6518 O O . TYR D 3 206 ? 230.406 228.597 221.033 1.00 37.74 206 TYR D O 1
ATOM 6527 N N . LEU D 3 207 ? 231.053 226.759 219.901 1.00 34.26 207 LEU D N 1
ATOM 6528 C CA . LEU D 3 207 ? 230.667 225.870 220.997 1.00 29.52 207 LEU D CA 1
ATOM 6529 C C . LEU D 3 207 ? 231.518 226.106 222.240 1.00 30.40 207 LEU D C 1
ATOM 6530 O O . LEU D 3 207 ? 231.010 226.060 223.371 1.00 35.55 207 LEU D O 1
ATOM 6535 N N . SER D 3 208 ? 232.821 226.339 222.051 1.00 35.05 208 SER D N 1
ATOM 6536 C CA . SER D 3 208 ? 233.696 226.615 223.186 1.00 29.30 208 SER D CA 1
ATOM 6537 C C . SER D 3 208 ? 233.276 227.889 223.904 1.00 40.96 208 SER D C 1
ATOM 6538 O O . SER D 3 208 ? 233.335 227.964 225.136 1.00 42.04 208 SER D O 1
ATOM 6541 N N . ASP D 3 209 ? 232.858 228.907 223.148 1.00 43.80 209 ASP D N 1
ATOM 6542 C CA . ASP D 3 209 ? 232.332 230.116 223.780 1.00 30.75 209 ASP D CA 1
ATOM 6543 C C . ASP D 3 209 ? 231.021 229.844 224.516 1.00 38.76 209 ASP D C 1
ATOM 6544 O O . ASP D 3 209 ? 230.794 230.383 225.605 1.00 35.66 209 ASP D O 1
ATOM 6549 N 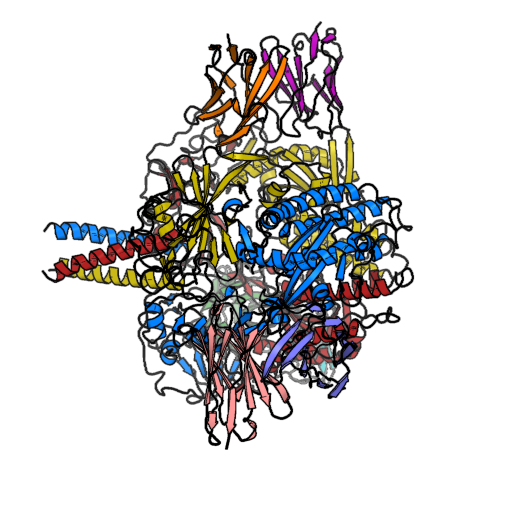N . LEU D 3 210 ? 230.145 229.016 223.936 1.00 38.13 210 LEU D N 1
ATOM 6550 C CA . LEU D 3 210 ? 228.834 228.765 224.540 1.00 35.18 210 LEU D CA 1
ATOM 6551 C C . LEU D 3 210 ? 228.942 228.010 225.861 1.00 38.40 210 LEU D C 1
ATOM 6552 O O . LEU D 3 210 ? 228.168 228.269 226.797 1.00 42.31 210 LEU D O 1
ATOM 6557 N N . LEU D 3 211 ? 229.879 227.060 225.948 1.00 42.27 211 LEU D N 1
ATOM 6558 C CA . LEU D 3 211 ? 229.912 226.136 227.081 1.00 43.22 211 LEU D CA 1
ATOM 6559 C C . LEU D 3 211 ? 230.153 226.820 228.422 1.00 41.68 211 LEU D C 1
ATOM 6560 O O . LEU D 3 211 ? 229.819 226.242 229.460 1.00 47.17 211 LEU D O 1
ATOM 6565 N N . PHE D 3 212 ? 230.724 228.026 228.432 1.00 36.52 212 PHE D N 1
ATOM 6566 C CA . PHE D 3 212 ? 230.966 228.711 229.698 1.00 38.99 212 PHE D CA 1
ATOM 6567 C C . PHE D 3 212 ? 229.666 229.136 230.370 1.00 47.50 212 PHE D C 1
ATOM 6568 O O . PHE D 3 212 ? 229.587 229.157 231.603 1.00 44.52 212 PHE D O 1
ATOM 6576 N N . VAL D 3 213 ? 228.647 229.475 229.588 1.00 44.89 213 VAL D N 1
ATOM 6577 C CA . VAL D 3 213 ? 227.393 230.007 230.104 1.00 32.97 213 VAL D CA 1
ATOM 6578 C C . VAL D 3 213 ? 226.292 228.951 230.103 1.00 37.64 213 VAL D C 1
ATOM 6579 O O . VAL D 3 213 ? 225.569 228.799 231.088 1.00 36.79 213 VAL D O 1
ATOM 6583 N N . PHE D 3 214 ? 226.151 228.206 229.007 1.00 38.38 214 PHE D N 1
ATOM 6584 C CA . PHE D 3 214 ? 225.028 227.287 228.868 1.00 31.89 214 PHE D CA 1
ATOM 6585 C C . PHE D 3 214 ? 225.381 225.844 229.206 1.00 30.55 214 PHE D C 1
ATOM 6586 O O . PHE D 3 214 ? 224.654 224.932 228.803 1.00 41.30 214 PHE D O 1
ATOM 6594 N N . GLY D 3 215 ? 226.464 225.617 229.942 1.00 36.65 215 GLY D N 1
ATOM 6595 C CA . GLY D 3 215 ? 226.852 224.282 230.330 1.00 39.15 215 GLY D CA 1
ATOM 6596 C C . GLY D 3 215 ? 226.198 223.845 231.624 1.00 39.02 215 GLY D C 1
ATOM 6597 O O . GLY D 3 215 ? 225.147 224.357 232.018 1.00 43.15 215 GLY D O 1
ATOM 6598 N N . PRO D 3 216 ? 226.813 222.880 232.316 1.00 40.64 216 PRO D N 1
ATOM 6599 C CA . PRO D 3 216 ? 226.250 222.412 233.594 1.00 39.29 216 PRO D CA 1
ATOM 6600 C C . PRO D 3 216 ? 226.325 223.432 234.720 1.00 42.17 216 PRO D C 1
ATOM 6601 O O . PRO D 3 216 ? 225.820 223.149 235.813 1.00 46.01 216 PRO D O 1
ATOM 6605 N N . ASN D 3 217 ? 226.945 224.595 234.501 1.00 42.20 217 ASN D N 1
ATOM 6606 C CA . ASN D 3 217 ? 226.891 225.660 235.496 1.00 42.10 217 ASN D CA 1
ATOM 6607 C C . ASN D 3 217 ? 225.475 226.191 235.671 1.00 46.98 217 ASN D C 1
ATOM 6608 O O . ASN D 3 217 ? 225.114 226.650 236.761 1.00 50.51 217 ASN D O 1
ATOM 6613 N N . LEU D 3 218 ? 224.662 226.140 234.618 1.00 41.85 218 LEU D N 1
ATOM 6614 C CA . LEU D 3 218 ? 223.269 226.580 234.680 1.00 36.52 218 LEU D CA 1
ATOM 6615 C C . LEU D 3 218 ? 222.455 225.484 235.354 1.00 41.35 218 LEU D C 1
ATOM 6616 O O . LEU D 3 218 ? 222.021 224.519 234.724 1.00 48.51 218 LEU D O 1
ATOM 6621 N N . GLN D 3 219 ? 222.249 225.635 236.660 1.00 45.02 219 GLN D N 1
ATOM 6622 C CA . GLN D 3 219 ? 221.518 224.645 237.438 1.00 44.84 219 GLN D CA 1
ATOM 6623 C C . GLN D 3 219 ? 220.043 224.986 237.593 1.00 47.75 219 GLN D C 1
ATOM 6624 O O . GLN D 3 219 ? 219.212 224.076 237.691 1.00 50.98 219 GLN D O 1
ATOM 6630 N N . ASP D 3 220 ? 219.695 226.272 237.610 1.00 43.27 220 ASP D N 1
ATOM 6631 C CA . ASP D 3 220 ? 218.322 226.725 237.829 1.00 38.17 220 ASP D CA 1
ATOM 6632 C C . ASP D 3 220 ? 217.920 227.673 236.708 1.00 39.85 220 ASP D C 1
ATOM 6633 O O . ASP D 3 220 ? 218.019 228.899 236.848 1.00 41.33 220 ASP D O 1
ATOM 6638 N N . PRO D 3 221 ? 217.461 227.137 235.572 1.00 41.46 221 PRO D N 1
ATOM 6639 C CA . PRO D 3 221 ? 217.007 228.008 234.476 1.00 36.75 221 PRO D CA 1
ATOM 6640 C C . PRO D 3 221 ? 215.655 228.659 234.718 1.00 34.58 221 PRO D C 1
ATOM 6641 O O . PRO D 3 221 ? 215.257 229.520 233.923 1.00 39.70 221 PRO D O 1
ATOM 6645 N N . VAL D 3 222 ? 214.935 228.276 235.774 1.00 35.41 222 VAL D N 1
ATOM 6646 C CA . VAL D 3 222 ? 213.599 228.816 236.004 1.00 41.57 222 VAL D CA 1
ATOM 6647 C C . VAL D 3 222 ? 213.668 230.284 236.416 1.00 41.43 222 VAL D C 1
ATOM 6648 O O . VAL D 3 222 ? 212.834 231.096 235.998 1.00 52.00 222 VAL D O 1
ATOM 6652 N N . SER D 3 223 ? 214.669 230.652 237.214 1.00 36.53 223 SER D N 1
ATOM 6653 C CA . SER D 3 223 ? 214.761 231.998 237.764 1.00 40.51 223 SER D CA 1
ATOM 6654 C C . SER D 3 223 ? 214.915 233.045 236.662 1.00 37.38 223 SER D C 1
ATOM 6655 O O . SER D 3 223 ? 215.295 232.747 235.527 1.00 41.48 223 SER D O 1
ATOM 6658 N N . ASN D 3 224 ? 214.611 234.295 237.016 1.00 33.85 224 ASN D N 1
ATOM 6659 C CA . ASN D 3 224 ? 214.684 235.418 236.089 1.00 41.38 224 ASN D CA 1
ATOM 6660 C C . ASN D 3 224 ? 215.752 236.428 236.503 1.00 41.41 224 ASN D C 1
ATOM 6661 O O . ASN D 3 224 ? 215.554 237.637 236.370 1.00 41.44 224 ASN D O 1
ATOM 6666 N N . SER D 3 225 ? 216.886 235.949 237.008 1.00 41.60 225 SER D N 1
ATOM 6667 C CA . SER D 3 225 ? 217.968 236.817 237.450 1.00 38.11 225 SER D CA 1
ATOM 6668 C C . SER D 3 225 ? 219.157 236.834 236.496 1.00 43.91 225 SER D C 1
ATOM 6669 O O . SER D 3 225 ? 220.157 237.493 236.791 1.00 46.11 225 SER D O 1
ATOM 6672 N N . MET D 3 226 ? 219.076 236.135 235.367 1.00 40.38 226 MET D N 1
ATOM 6673 C CA . MET D 3 226 ? 220.178 236.120 234.413 1.00 38.97 226 MET D CA 1
ATOM 6674 C C . MET D 3 226 ? 220.223 237.427 233.630 1.00 32.79 226 MET D C 1
ATOM 6675 O O . MET D 3 226 ? 219.200 237.893 233.125 1.00 37.95 226 MET D O 1
ATOM 6680 N N . THR D 3 227 ? 221.414 238.010 233.518 1.00 34.37 227 THR D N 1
ATOM 6681 C CA . THR D 3 227 ? 221.575 239.282 232.831 1.00 36.79 227 THR D CA 1
ATOM 6682 C C . THR D 3 227 ? 221.592 239.090 231.317 1.00 32.37 227 THR D C 1
ATOM 6683 O O . THR D 3 227 ? 221.799 237.989 230.803 1.00 36.83 227 THR D O 1
ATOM 6687 N N . ILE D 3 228 ? 221.372 240.196 230.601 1.00 30.45 228 ILE D N 1
ATOM 6688 C CA . ILE D 3 228 ? 221.344 240.152 229.142 1.00 35.84 228 ILE D CA 1
ATOM 6689 C C . ILE D 3 228 ? 222.746 239.945 228.573 1.00 39.51 228 ILE D C 1
ATOM 6690 O O . ILE D 3 228 ? 222.900 239.404 227.470 1.00 39.51 228 ILE D O 1
ATOM 6695 N N . GLN D 3 229 ? 223.784 240.357 229.308 1.00 34.94 229 GLN D N 1
ATOM 6696 C CA . GLN D 3 229 ? 225.154 240.157 228.847 1.00 30.77 229 GLN D CA 1
ATOM 6697 C C . GLN D 3 229 ? 225.500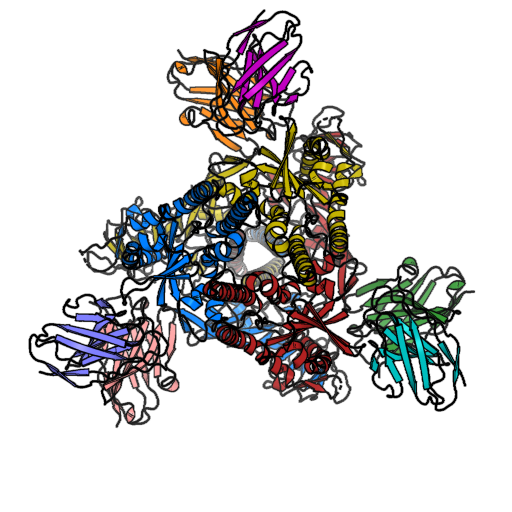 238.676 228.758 1.00 35.35 229 GLN D C 1
ATOM 6698 O O . GLN D 3 229 ? 226.144 238.238 227.799 1.00 37.25 229 GLN D O 1
ATOM 6704 N N . ALA D 3 230 ? 225.084 237.891 229.754 1.00 35.98 230 ALA D N 1
ATOM 6705 C CA . ALA D 3 230 ? 225.336 236.455 229.719 1.00 29.69 230 ALA D CA 1
ATOM 6706 C C . ALA D 3 230 ? 224.474 235.764 228.669 1.00 35.05 230 ALA D C 1
ATOM 6707 O O . ALA D 3 230 ? 224.916 234.801 228.033 1.00 40.93 230 ALA D O 1
ATOM 6709 N N . ILE D 3 231 ? 223.242 236.237 228.478 1.00 35.89 231 ILE D N 1
ATOM 6710 C CA . ILE D 3 231 ? 222.351 235.637 227.489 1.00 31.35 231 ILE D CA 1
ATOM 6711 C C . ILE D 3 231 ? 222.877 235.872 226.077 1.00 32.80 231 ILE D C 1
ATOM 6712 O O . ILE D 3 231 ? 222.771 234.999 225.208 1.00 36.33 231 ILE D O 1
ATOM 6717 N N . SER D 3 232 ? 223.486 237.035 225.835 1.00 32.46 232 SER D N 1
ATOM 6718 C CA . SER D 3 232 ? 223.975 237.374 224.501 1.00 33.08 232 SER D CA 1
ATOM 6719 C C . SER D 3 232 ? 225.134 236.501 224.030 1.00 33.33 232 SER D C 1
ATOM 6720 O O . SER D 3 232 ? 225.594 236.685 222.900 1.00 32.94 232 SER D O 1
ATOM 6723 N N . GLN D 3 233 ? 225.620 235.568 224.854 1.00 34.68 233 GLN D N 1
ATOM 6724 C CA . GLN D 3 233 ? 226.688 234.677 224.412 1.00 35.89 233 GLN D CA 1
ATOM 6725 C C . GLN D 3 233 ? 226.217 233.727 223.318 1.00 34.33 233 GLN D C 1
ATOM 6726 O O . GLN D 3 233 ? 227.035 233.228 222.537 1.00 37.09 233 GLN D O 1
ATOM 6732 N N . ALA D 3 234 ? 224.912 233.457 223.247 1.00 35.52 234 ALA D N 1
ATOM 6733 C CA . ALA D 3 234 ? 224.380 232.644 222.162 1.00 32.07 234 ALA D CA 1
ATOM 6734 C C . ALA D 3 234 ? 224.396 233.379 220.828 1.00 32.95 234 ALA D C 1
ATOM 6735 O O . ALA D 3 234 ? 224.280 232.737 219.781 1.00 42.52 234 ALA D O 1
ATOM 6737 N N . PHE D 3 235 ? 224.529 234.705 220.843 1.00 30.00 235 PHE D N 1
ATOM 6738 C CA . PHE D 3 235 ? 224.651 235.505 219.631 1.00 33.97 235 PHE D CA 1
ATOM 6739 C C . PHE D 3 235 ? 226.074 236.026 219.434 1.00 40.51 235 PHE D C 1
ATOM 6740 O O . PHE D 3 235 ? 226.314 236.869 218.564 1.00 40.79 235 PHE D O 1
ATOM 6748 N N . GLY D 3 236 ? 227.028 235.529 220.214 1.00 33.90 236 GLY D N 1
ATOM 6749 C CA . GLY D 3 236 ? 228.408 235.946 220.086 1.00 30.32 236 GLY D CA 1
ATOM 6750 C C . GLY D 3 236 ? 228.819 237.128 220.934 1.00 37.60 236 GLY D C 1
ATOM 6751 O O . GLY D 3 236 ? 229.908 237.670 220.717 1.00 38.79 236 GLY D O 1
ATOM 6752 N N . GLY D 3 237 ? 227.992 237.547 221.887 1.00 37.65 237 GLY D N 1
ATOM 6753 C CA . GLY D 3 237 ? 228.334 238.645 222.766 1.00 28.40 237 GLY D CA 1
ATOM 6754 C C . GLY D 3 237 ? 227.957 240.023 222.273 1.00 36.28 237 GLY D C 1
ATOM 6755 O O . GLY D 3 237 ? 228.448 241.012 222.826 1.00 41.25 237 GLY D O 1
ATOM 6756 N N . ASN D 3 238 ? 227.105 240.122 221.255 1.00 38.72 238 ASN D N 1
ATOM 6757 C CA . ASN D 3 238 ? 226.698 241.412 220.701 1.00 33.67 238 ASN D CA 1
ATOM 6758 C C . ASN D 3 238 ? 225.320 241.799 221.241 1.00 36.74 238 ASN D C 1
ATOM 6759 O O . ASN D 3 238 ? 224.300 241.706 220.560 1.0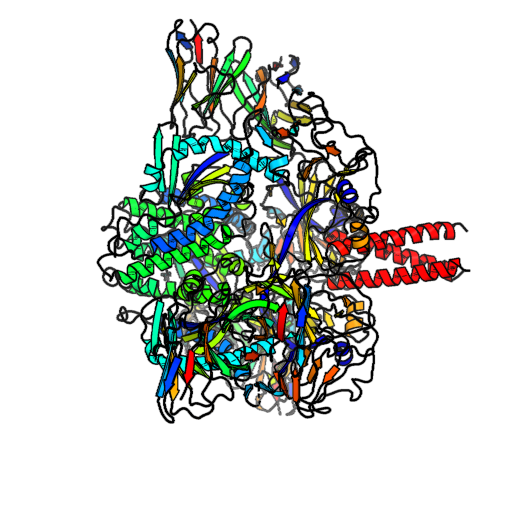0 43.34 238 ASN D O 1
ATOM 6764 N N . TYR D 3 239 ? 225.305 242.249 222.498 1.00 29.68 239 TYR D N 1
ATOM 6765 C CA . TYR D 3 239 ? 224.042 242.654 223.105 1.00 32.87 239 TYR D CA 1
ATOM 6766 C C . TYR D 3 239 ? 223.596 244.038 222.653 1.00 30.44 239 TYR D C 1
ATOM 6767 O O . TYR D 3 239 ? 222.415 244.376 222.802 1.00 40.76 239 TYR D O 1
ATOM 6776 N N . GLU D 3 240 ? 224.510 244.838 222.100 1.00 37.15 240 GLU D N 1
ATOM 6777 C CA . GLU D 3 240 ? 224.145 246.157 221.596 1.00 30.18 240 GLU D CA 1
ATOM 6778 C C . GLU D 3 240 ? 223.155 246.052 220.443 1.00 33.44 240 GLU D C 1
ATOM 6779 O O . GLU D 3 240 ? 222.185 246.816 220.376 1.00 37.94 240 GLU D O 1
ATOM 6785 N N . THR D 3 241 ? 223.384 245.107 219.528 1.00 40.26 241 THR D N 1
ATOM 6786 C CA . THR D 3 241 ? 222.460 244.892 218.418 1.00 33.53 241 THR D CA 1
ATOM 6787 C C . THR D 3 241 ? 221.089 244.454 218.921 1.00 32.54 241 THR D C 1
ATOM 6788 O O . THR D 3 241 ? 220.055 244.946 218.452 1.00 39.46 241 THR D O 1
ATOM 6792 N N . LEU D 3 242 ? 221.066 243.539 219.895 1.00 27.21 242 LEU D N 1
ATOM 6793 C CA . LEU D 3 242 ? 219.801 243.061 220.442 1.00 32.85 242 LEU D CA 1
ATOM 6794 C C . LEU D 3 242 ? 219.020 244.194 221.093 1.00 38.77 242 LEU D C 1
ATOM 6795 O O . LEU D 3 242 ? 217.801 244.300 220.924 1.00 43.22 242 LEU D O 1
ATOM 6800 N N . LEU D 3 243 ? 219.709 245.053 221.847 1.00 35.41 243 LEU D N 1
ATOM 6801 C CA . LEU D 3 243 ? 219.008 246.123 222.549 1.00 28.50 243 LEU D CA 1
ATOM 6802 C C . LEU D 3 243 ? 218.544 247.216 221.593 1.00 36.24 243 LEU D C 1
ATOM 6803 O O . LEU D 3 243 ? 217.434 247.740 221.736 1.00 36.30 243 LEU D O 1
ATOM 6808 N N . ARG D 3 244 ? 219.371 247.576 220.608 1.00 39.85 244 ARG D N 1
ATOM 6809 C CA . ARG D 3 244 ? 219.001 248.665 219.710 1.00 35.93 244 ARG D CA 1
ATOM 6810 C C . ARG D 3 244 ? 217.966 248.249 218.674 1.00 39.28 244 ARG D C 1
ATOM 6811 O O . ARG D 3 244 ? 217.178 249.089 218.227 1.00 46.24 244 ARG D O 1
ATOM 6819 N N . THR D 3 245 ? 217.951 246.977 218.271 1.00 41.36 245 THR D N 1
ATOM 6820 C CA . THR D 3 245 ? 216.962 246.535 217.293 1.00 36.23 245 THR D CA 1
ATOM 6821 C C . THR D 3 245 ? 215.560 246.499 217.890 1.00 39.14 245 THR D C 1
ATOM 6822 O O . THR D 3 245 ? 214.576 246.727 217.177 1.00 41.43 245 THR D O 1
ATOM 6826 N N . LEU D 3 246 ? 215.447 246.237 219.193 1.00 43.02 246 LEU D N 1
ATOM 6827 C CA . LEU D 3 246 ? 214.143 246.135 219.837 1.00 37.68 246 LEU D CA 1
ATOM 6828 C C . LEU D 3 246 ? 213.455 247.481 220.015 1.00 39.01 246 LEU D C 1
ATOM 6829 O O . LEU D 3 246 ? 212.266 247.507 220.348 1.00 42.87 246 LEU D O 1
ATOM 6834 N N . GLY D 3 247 ? 214.161 248.588 219.809 1.00 41.56 247 GLY D N 1
ATOM 6835 C CA . GLY D 3 247 ? 213.561 249.901 219.906 1.00 37.20 247 GLY D CA 1
ATOM 6836 C C . GLY D 3 247 ? 213.633 250.560 221.264 1.00 39.06 247 GLY D C 1
ATOM 6837 O O . GLY D 3 247 ? 213.032 251.624 221.446 1.00 43.89 247 GLY D O 1
ATOM 6838 N N . TYR D 3 248 ? 214.339 249.967 222.222 1.00 46.42 248 TYR D N 1
ATOM 6839 C CA . TYR D 3 248 ? 214.501 250.595 223.525 1.00 41.60 248 TYR D CA 1
ATOM 6840 C C . TYR D 3 248 ? 215.382 251.834 223.413 1.00 45.42 248 TYR D C 1
ATOM 6841 O O . TYR D 3 248 ? 216.397 251.832 222.713 1.00 44.92 248 TYR D O 1
ATOM 6850 N N . ALA D 3 249 ? 214.989 252.895 224.116 1.00 50.08 249 ALA D N 1
ATOM 6851 C CA . ALA D 3 249 ? 215.751 254.142 224.112 1.00 48.81 249 ALA D CA 1
ATOM 6852 C C . ALA D 3 249 ? 215.384 254.939 225.352 1.00 50.02 249 ALA D C 1
ATOM 6853 O O . ALA D 3 249 ? 214.200 255.200 225.588 1.00 53.62 249 ALA D O 1
ATOM 6855 N N . THR D 3 250 ? 216.388 255.327 226.135 1.00 46.64 250 THR D N 1
ATOM 6856 C CA . THR D 3 250 ? 216.157 256.082 227.359 1.00 45.90 250 THR D CA 1
ATOM 6857 C C . THR D 3 250 ? 217.438 256.810 227.740 1.00 47.91 250 THR D C 1
ATOM 6858 O O . THR D 3 250 ? 218.517 256.527 227.215 1.00 49.15 250 THR D O 1
ATOM 6862 N N . GLU D 3 251 ? 217.297 257.764 228.663 1.00 50.41 251 GLU D N 1
ATOM 6863 C CA . GLU D 3 251 ? 218.445 258.523 229.147 1.00 48.66 251 GLU D CA 1
ATOM 6864 C C . GLU D 3 251 ? 219.273 257.751 230.171 1.00 49.58 251 GLU D C 1
ATOM 6865 O O . GLU D 3 251 ? 220.474 258.009 230.304 1.00 53.60 251 GLU D O 1
ATOM 6871 N N . ASP D 3 252 ? 218.665 256.812 230.900 1.00 52.09 252 ASP D N 1
ATOM 6872 C CA . ASP D 3 252 ? 219.388 255.965 231.844 1.00 51.19 252 ASP D CA 1
ATOM 6873 C C . ASP D 3 252 ? 219.786 254.622 231.244 1.00 50.79 252 ASP D C 1
ATOM 6874 O O . ASP D 3 252 ? 219.810 253.614 231.960 1.00 50.73 252 ASP D O 1
ATOM 6879 N N . PHE D 3 253 ? 220.085 254.580 229.945 1.00 47.90 253 PHE D N 1
ATOM 6880 C CA . PHE D 3 253 ? 220.424 253.318 229.294 1.00 45.21 253 PHE D CA 1
ATOM 6881 C C . PHE D 3 253 ? 221.713 252.731 229.860 1.00 43.32 253 PHE D C 1
ATOM 6882 O O . PHE D 3 253 ? 221.756 251.558 230.252 1.00 46.86 253 PHE D O 1
ATOM 6890 N N . ASP D 3 254 ? 222.773 253.539 229.924 1.00 44.83 254 ASP D N 1
ATOM 6891 C CA . ASP D 3 254 ? 224.061 253.042 230.398 1.00 44.13 254 ASP D CA 1
ATOM 6892 C C . ASP D 3 254 ? 224.032 252.739 231.891 1.00 44.46 254 ASP D C 1
ATOM 6893 O O . ASP D 3 254 ? 224.667 251.782 232.347 1.00 45.52 254 ASP D O 1
ATOM 6898 N N . ASP D 3 255 ? 223.310 253.551 232.669 1.00 41.91 255 ASP D N 1
ATOM 6899 C CA . ASP D 3 255 ? 223.211 253.308 234.105 1.00 37.77 255 ASP D CA 1
ATOM 6900 C C . ASP D 3 255 ? 222.499 251.994 234.397 1.00 42.71 255 ASP D C 1
ATOM 6901 O O . ASP D 3 255 ? 222.913 251.238 235.284 1.00 42.74 255 ASP D O 1
ATOM 6906 N N . LEU D 3 256 ? 221.418 251.709 233.669 1.00 43.57 256 LEU D N 1
ATOM 6907 C CA . LEU D 3 256 ? 220.727 250.436 233.837 1.00 39.28 256 LEU D CA 1
ATOM 6908 C C . LEU D 3 256 ? 221.569 249.279 233.317 1.00 38.05 256 LEU D C 1
ATOM 6909 O O . LEU D 3 256 ? 221.520 248.173 233.865 1.00 40.32 256 LEU D O 1
ATOM 6914 N N . LEU D 3 257 ? 222.344 249.515 232.257 1.00 40.11 257 LEU D N 1
ATOM 6915 C CA . LEU D 3 257 ? 223.145 248.444 231.673 1.00 38.66 257 LEU D CA 1
ATOM 6916 C C . LEU D 3 257 ? 224.302 248.043 232.582 1.00 40.13 257 LEU D C 1
ATOM 6917 O O . LEU D 3 257 ? 224.602 246.853 232.721 1.00 38.85 257 LEU D O 1
ATOM 6922 N N . GLU D 3 258 ? 224.964 249.016 233.210 1.00 43.39 258 GLU D N 1
ATOM 6923 C CA . GLU D 3 258 ? 226.159 248.723 233.993 1.00 42.09 258 GLU D CA 1
ATOM 6924 C C . GLU D 3 258 ? 225.867 248.345 235.439 1.00 42.61 258 GLU D C 1
ATOM 6925 O O . GLU D 3 258 ? 226.792 247.938 236.149 1.00 39.87 258 GLU D O 1
ATOM 6931 N N . SER D 3 259 ? 224.624 248.469 235.898 1.00 41.91 259 SER D N 1
ATOM 6932 C CA . SER D 3 259 ? 224.251 248.055 237.244 1.00 38.72 259 SER D CA 1
ATOM 6933 C C . SER D 3 259 ? 223.576 246.689 237.272 1.00 40.98 259 SER D C 1
ATOM 6934 O O . SER D 3 259 ? 223.091 246.275 238.329 1.00 38.81 259 SER D O 1
ATOM 6937 N N . ASP D 3 260 ? 223.538 245.990 236.133 1.00 46.03 260 ASP D N 1
ATOM 6938 C CA . ASP D 3 260 ? 222.936 244.658 236.009 1.00 41.52 260 ASP D CA 1
ATOM 6939 C C . ASP D 3 260 ? 221.456 244.671 236.388 1.00 41.47 260 ASP D C 1
ATOM 6940 O O . ASP D 3 260 ? 221.003 243.919 237.252 1.00 45.63 260 ASP D O 1
ATOM 6945 N N . SER D 3 261 ? 220.694 245.535 235.719 1.00 35.11 261 SER D N 1
ATOM 6946 C CA . SER D 3 261 ? 219.263 245.656 235.953 1.00 32.89 261 SER D CA 1
ATOM 6947 C C . SER D 3 261 ? 218.420 245.174 234.781 1.00 32.60 261 SER D C 1
ATOM 6948 O O . SER D 3 261 ? 217.192 245.133 234.899 1.00 42.16 261 SER D O 1
ATOM 6951 N N . ILE D 3 262 ? 219.036 244.808 233.662 1.00 34.42 262 ILE D N 1
ATOM 6952 C CA . ILE D 3 262 ? 218.324 244.281 232.504 1.00 37.00 262 ILE D CA 1
ATOM 6953 C C . ILE D 3 262 ? 218.519 242.772 232.480 1.00 33.41 262 ILE D C 1
ATOM 6954 O O . ILE D 3 262 ? 219.647 242.287 232.333 1.00 42.13 262 ILE D O 1
ATOM 6959 N N . THR D 3 263 ? 217.425 242.028 232.621 1.00 31.45 263 THR D N 1
ATOM 6960 C CA . THR D 3 263 ? 217.478 240.584 232.784 1.00 32.53 263 THR D CA 1
ATOM 6961 C C . THR D 3 263 ? 216.659 239.897 231.698 1.00 29.08 263 THR D C 1
ATOM 6962 O O . THR D 3 263 ? 215.990 240.541 230.887 1.00 35.14 263 THR D O 1
ATOM 6966 N N . GLY D 3 264 ? 216.722 238.564 231.695 1.00 30.28 264 GLY D N 1
ATOM 6967 C CA . GLY D 3 264 ? 215.998 237.763 230.728 1.00 33.89 264 GLY D CA 1
ATOM 6968 C C . GLY D 3 264 ? 215.661 236.400 231.294 1.00 35.93 264 GLY D C 1
ATOM 6969 O O . GLY D 3 264 ? 216.156 236.001 232.349 1.00 36.25 264 GLY D O 1
ATOM 6970 N N . GLN D 3 265 ? 214.803 235.682 230.570 1.00 33.40 265 GLN D N 1
ATOM 6971 C CA . GLN D 3 265 ? 214.343 234.371 231.005 1.00 27.39 265 GLN D CA 1
ATOM 6972 C C . GLN D 3 265 ? 214.049 233.502 229.790 1.00 29.41 265 GLN D C 1
ATOM 6973 O O . GLN D 3 265 ? 213.479 233.976 228.805 1.00 36.03 265 GLN D O 1
ATOM 6979 N N . ILE D 3 266 ? 214.435 232.230 229.873 1.00 25.34 266 ILE D N 1
ATOM 6980 C CA . ILE D 3 266 ? 214.175 231.256 228.816 1.00 27.93 266 ILE D CA 1
ATOM 6981 C C . ILE D 3 266 ? 212.816 230.618 229.062 1.00 28.57 266 ILE D C 1
ATOM 6982 O O . ILE D 3 266 ? 212.532 230.150 230.171 1.00 31.04 266 ILE D O 1
ATOM 6987 N N . ILE D 3 267 ? 211.971 230.595 228.034 1.00 24.57 267 ILE D N 1
ATOM 6988 C CA . ILE D 3 267 ? 210.623 230.062 228.177 1.00 25.41 267 ILE D CA 1
ATOM 6989 C C . ILE D 3 267 ? 210.328 228.890 227.247 1.00 23.35 267 ILE D C 1
ATOM 6990 O O . ILE D 3 267 ? 209.395 228.123 227.530 1.00 30.89 267 ILE D O 1
ATOM 6995 N N . TYR D 3 268 ? 211.070 228.700 226.157 1.00 26.57 268 TYR D N 1
ATOM 6996 C CA . TYR D 3 268 ? 210.791 227.595 225.250 1.00 20.46 268 TYR D CA 1
ATOM 6997 C C . TYR D 3 268 ? 212.058 227.179 224.516 1.00 25.73 268 TYR D C 1
ATOM 6998 O O . TYR D 3 268 ? 212.821 228.029 224.045 1.00 37.46 268 TYR D O 1
ATOM 7007 N N . VAL D 3 269 ? 212.253 225.864 224.407 1.00 23.46 269 VAL D N 1
ATOM 7008 C CA . VAL D 3 269 ? 213.397 225.250 223.741 1.00 28.01 269 VAL D CA 1
ATOM 7009 C C . VAL D 3 269 ? 212.871 224.262 222.709 1.00 28.17 269 VAL D C 1
ATOM 7010 O O . VAL D 3 269 ? 212.001 223.443 223.023 1.00 30.86 269 VAL D O 1
ATOM 7014 N N . ASP D 3 270 ? 213.400 224.323 221.486 1.00 34.42 270 ASP D N 1
ATOM 7015 C CA . ASP D 3 270 ? 213.028 223.389 220.426 1.00 31.91 270 ASP D CA 1
ATOM 7016 C C . ASP D 3 270 ? 214.204 222.452 220.172 1.00 34.09 270 ASP D C 1
ATOM 7017 O O . ASP D 3 270 ? 215.300 222.904 219.826 1.00 41.24 270 ASP D O 1
ATOM 7022 N N . LEU D 3 271 ? 213.975 221.148 220.339 1.00 34.82 271 LEU D N 1
ATOM 7023 C CA . LEU D 3 271 ? 215.036 220.167 220.143 1.00 35.22 271 LEU D CA 1
ATOM 7024 C C . LEU D 3 271 ? 215.125 219.667 218.709 1.00 38.90 271 LEU D C 1
ATOM 7025 O O . LEU D 3 271 ? 216.195 219.213 218.294 1.00 43.21 271 LEU D O 1
ATOM 7030 N N . SER D 3 272 ? 214.034 219.731 217.950 1.00 39.11 272 SER D N 1
ATOM 7031 C CA . SER D 3 272 ? 214.044 219.298 216.561 1.00 35.00 272 SER D CA 1
ATOM 7032 C C . SER D 3 272 ? 214.419 220.406 215.590 1.00 39.75 272 SER D C 1
ATOM 7033 O O . SER D 3 272 ? 214.768 220.111 214.443 1.00 42.89 272 SER D O 1
ATOM 7036 N N . SER D 3 273 ? 214.356 221.665 216.023 1.00 42.15 273 SER D N 1
ATOM 7037 C CA . SER D 3 273 ? 214.673 222.802 215.174 1.00 33.52 273 SER D CA 1
ATOM 7038 C C . SER D 3 273 ? 215.807 223.663 215.707 1.00 38.38 273 SER D C 1
ATOM 7039 O O . SER D 3 273 ? 216.299 224.524 214.971 1.00 41.10 273 SER D O 1
ATOM 7042 N N . TYR D 3 274 ? 216.220 223.454 216.958 1.00 40.70 274 TYR D N 1
ATOM 7043 C CA . TYR D 3 274 ? 217.371 224.123 217.566 1.00 31.74 274 TYR D CA 1
ATOM 7044 C C . TYR D 3 274 ? 217.197 225.644 217.600 1.00 31.78 274 TYR D C 1
ATOM 7045 O O . TYR D 3 274 ? 217.936 226.397 216.965 1.00 38.20 274 TYR D O 1
ATOM 7054 N N . TYR D 3 275 ? 216.196 226.087 218.359 1.00 24.15 275 TYR D N 1
ATOM 7055 C CA . TYR D 3 275 ? 216.048 227.504 218.657 1.00 22.99 275 TYR D CA 1
ATOM 7056 C C . TYR D 3 275 ? 215.398 227.671 220.023 1.00 26.05 275 TYR D C 1
ATOM 7057 O O . TYR D 3 275 ? 214.737 226.766 220.542 1.00 24.68 275 TYR D O 1
ATOM 7066 N N . ILE D 3 276 ? 215.598 228.854 220.607 1.00 28.13 276 ILE D N 1
ATOM 7067 C CA . ILE D 3 276 ? 215.055 229.172 221.920 1.00 19.63 276 ILE D CA 1
ATOM 7068 C C . ILE D 3 276 ? 214.276 230.478 221.845 1.00 28.25 276 ILE D C 1
ATOM 7069 O O . ILE D 3 276 ? 214.487 231.310 220.959 1.00 31.62 276 ILE D O 1
ATOM 7074 N N . ILE D 3 277 ? 213.361 230.645 222.799 1.00 28.17 277 ILE D N 1
ATOM 7075 C CA . ILE D 3 277 ? 212.540 231.847 222.921 1.00 18.51 277 ILE D CA 1
ATOM 7076 C C . ILE D 3 277 ? 212.861 232.514 224.251 1.00 16.93 277 ILE D C 1
ATOM 7077 O O . ILE D 3 277 ? 212.814 231.865 225.302 1.00 24.64 277 ILE D O 1
ATOM 7082 N N . VAL D 3 278 ? 213.184 233.807 224.208 1.00 23.33 278 VAL D N 1
ATOM 7083 C CA . VAL D 3 278 ? 213.641 234.548 225.379 1.00 26.10 278 VAL D CA 1
ATOM 7084 C C . VAL D 3 278 ? 212.731 235.749 225.606 1.00 24.07 278 VAL D C 1
ATOM 7085 O O . VAL D 3 278 ? 212.300 236.403 224.652 1.00 38.19 278 VAL D O 1
ATOM 7089 N N . ARG D 3 279 ? 212.438 236.036 226.874 1.00 26.55 279 ARG D N 1
ATOM 7090 C CA . ARG D 3 279 ? 211.702 237.228 227.274 1.00 23.94 279 ARG D CA 1
ATOM 7091 C C . ARG D 3 279 ? 212.638 238.198 227.991 1.00 27.30 279 ARG D C 1
ATOM 7092 O O . ARG D 3 279 ? 213.419 237.793 228.855 1.00 26.36 279 ARG D O 1
ATOM 7100 N N . VAL D 3 280 ? 212.547 239.478 227.632 1.00 29.09 280 VAL D N 1
ATOM 7101 C CA . VAL D 3 280 ? 213.457 240.522 228.097 1.00 32.59 280 VAL D CA 1
ATOM 7102 C C . VAL D 3 280 ? 212.675 241.563 228.890 1.00 29.64 280 VAL D C 1
ATOM 7103 O O . VAL D 3 280 ? 211.597 242.000 228.466 1.00 30.90 280 VAL D O 1
ATOM 7107 N N . TYR D 3 281 ? 213.233 241.970 230.033 1.00 30.64 281 TYR D N 1
ATOM 7108 C CA . TYR D 3 281 ? 212.633 242.942 230.939 1.00 30.93 281 TYR D CA 1
ATOM 7109 C C . TYR D 3 281 ? 213.453 244.227 230.963 1.00 28.53 281 TYR D C 1
ATOM 7110 O O . TYR D 3 281 ? 214.687 244.186 230.966 1.00 38.34 281 TYR D O 1
ATOM 7119 N N . PHE D 3 282 ? 212.765 245.366 231.003 1.00 37.31 282 PHE D N 1
ATOM 7120 C CA . PHE D 3 282 ? 213.400 246.685 230.986 1.00 39.53 282 PHE D CA 1
ATOM 7121 C C . PHE D 3 282 ? 212.771 247.574 232.054 1.00 36.79 282 PHE D C 1
ATOM 7122 O O . PHE D 3 282 ? 211.664 248.102 231.851 1.00 39.05 282 PHE D O 1
ATOM 7130 N N . PRO D 3 283 ? 213.441 247.774 233.196 1.00 37.99 283 PRO D N 1
ATOM 7131 C CA . PRO D 3 283 ? 212.821 248.511 234.308 1.00 38.64 283 PRO D CA 1
ATOM 7132 C C . PRO D 3 283 ? 213.055 250.016 234.289 1.00 40.58 283 PRO D C 1
ATOM 7133 O O . PRO D 3 283 ? 213.634 250.557 233.342 1.00 49.02 283 PRO D O 1
ATOM 7137 N N . ILE D 3 284 ? 212.592 250.701 235.338 1.00 39.84 284 ILE D N 1
ATOM 7138 C CA . ILE D 3 284 ? 212.856 252.118 235.553 1.00 39.59 284 ILE D CA 1
ATOM 7139 C C . ILE D 3 284 ? 213.400 252.305 236.964 1.00 39.88 284 ILE D C 1
ATOM 7140 O O . ILE D 3 284 ? 213.253 251.444 237.832 1.00 45.12 284 ILE D O 1
ATOM 7145 N N . LEU D 3 285 ? 214.035 253.451 237.188 1.00 37.06 285 LEU D N 1
ATOM 7146 C CA . LEU D 3 285 ? 214.670 253.759 238.463 1.00 35.39 285 LEU D CA 1
ATOM 7147 C C . LEU D 3 285 ? 213.796 254.691 239.293 1.00 36.75 285 LEU D C 1
ATOM 7148 O O . LEU D 3 285 ? 213.236 255.660 238.774 1.00 34.92 285 LEU D O 1
ATOM 7153 N N . THR D 3 286 ? 213.690 254.394 240.587 1.00 38.61 286 THR D N 1
ATOM 7154 C CA . THR D 3 286 ? 212.975 255.221 241.545 1.00 38.14 286 THR D CA 1
ATOM 7155 C C . THR D 3 286 ? 213.914 255.607 242.680 1.00 37.59 286 THR D C 1
ATOM 7156 O O . THR D 3 286 ? 214.867 254.886 242.993 1.00 39.28 286 THR D O 1
ATOM 7160 N N . GLU D 3 287 ? 213.630 256.747 243.302 1.00 41.97 287 GLU D N 1
ATOM 7161 C CA . GLU D 3 287 ? 214.489 257.320 244.329 1.00 36.89 287 GLU D CA 1
ATOM 7162 C C . GLU D 3 287 ? 213.898 257.076 245.711 1.00 36.21 287 GLU D C 1
ATOM 7163 O O . GLU D 3 287 ? 212.734 257.400 245.960 1.00 39.09 287 GLU D O 1
ATOM 7169 N N . ILE D 3 288 ? 214.708 256.512 246.607 1.00 32.28 288 ILE D N 1
ATOM 7170 C CA . ILE D 3 288 ? 214.270 256.269 247.976 1.00 30.34 288 ILE D CA 1
ATOM 7171 C C . ILE D 3 288 ? 214.199 257.594 248.721 1.00 33.75 288 ILE D C 1
ATOM 7172 O O . ILE D 3 288 ? 215.123 258.415 248.651 1.00 40.21 288 ILE D O 1
ATOM 7177 N N . GLN D 3 289 ? 213.103 257.811 249.441 1.00 39.68 289 GLN D N 1
ATOM 7178 C CA . GLN D 3 289 ? 212.850 259.091 250.089 1.00 38.87 289 GLN D CA 1
ATOM 7179 C C . GLN D 3 289 ? 213.401 259.110 251.509 1.00 34.76 289 GLN D C 1
ATOM 7180 O O . GLN D 3 289 ? 213.396 258.091 252.206 1.00 40.92 289 GLN D O 1
ATOM 7186 N N . GLN D 3 290 ? 213.879 260.289 251.924 1.00 39.43 290 GLN D N 1
ATOM 7187 C CA . GLN D 3 290 ? 214.463 260.516 253.250 1.00 37.57 290 GLN D CA 1
ATOM 7188 C C . GLN D 3 290 ? 215.662 259.600 253.501 1.00 36.42 290 GLN D C 1
ATOM 7189 O O . GLN D 3 290 ? 215.782 258.972 254.554 1.00 38.07 290 GLN D O 1
ATOM 7195 N N . ALA D 3 291 ? 216.563 259.536 252.524 1.00 31.80 291 ALA D N 1
ATOM 7196 C CA . ALA D 3 291 ? 217.729 258.670 252.620 1.00 26.74 291 ALA D CA 1
ATOM 7197 C C . ALA D 3 291 ? 218.880 259.269 251.828 1.00 33.48 291 ALA D C 1
ATOM 7198 O O . ALA D 3 291 ? 218.675 259.816 250.742 1.00 34.07 291 ALA D O 1
ATOM 7200 N N . TYR D 3 292 ? 220.090 259.154 252.372 1.00 31.62 292 TYR D N 1
ATOM 7201 C CA . TYR D 3 292 ? 221.276 259.582 251.641 1.00 21.49 292 TYR D CA 1
ATOM 7202 C C . TYR D 3 292 ? 222.486 258.785 252.109 1.00 25.31 292 TYR D C 1
ATOM 7203 O O . TYR D 3 292 ? 222.428 258.043 253.094 1.00 27.97 292 TYR D O 1
ATOM 7212 N N . ILE D 3 293 ? 223.578 258.930 251.360 1.00 32.10 293 ILE D N 1
ATOM 7213 C CA . ILE D 3 293 ? 224.819 258.201 251.591 1.00 24.27 293 ILE D CA 1
ATOM 7214 C C . ILE D 3 293 ? 225.952 259.209 251.733 1.00 22.03 293 ILE D C 1
ATOM 7215 O O . ILE D 3 293 ? 226.113 260.093 250.885 1.00 24.86 293 ILE D O 1
ATOM 7220 N N . GLN D 3 294 ? 226.737 259.069 252.798 1.00 29.64 294 GLN D N 1
ATOM 7221 C CA . GLN D 3 294 ? 227.839 259.970 253.104 1.00 20.25 294 GLN D CA 1
ATOM 7222 C C . GLN D 3 294 ? 229.171 259.243 252.966 1.00 23.25 294 GLN D C 1
ATOM 7223 O O . GLN D 3 294 ? 229.305 258.084 253.378 1.00 31.95 294 GLN D O 1
ATOM 7229 N N . GLU D 3 295 ? 230.152 259.934 252.385 1.00 30.55 295 GLU D N 1
ATOM 7230 C CA . GLU D 3 295 ? 231.492 259.413 252.163 1.00 27.06 295 GLU D CA 1
ATOM 7231 C C . GLU D 3 295 ? 232.499 260.163 253.026 1.00 33.27 295 GLU D C 1
ATOM 7232 O O . GLU D 3 295 ? 232.351 261.361 253.281 1.00 31.43 295 GLU D O 1
ATOM 7238 N N . LEU D 3 296 ? 233.529 259.447 253.473 1.00 35.29 296 LEU D N 1
ATOM 7239 C CA . LEU D 3 296 ? 234.598 260.008 254.288 1.00 25.81 296 LEU D CA 1
ATOM 7240 C C . LEU D 3 296 ? 235.950 259.714 253.651 1.00 27.13 296 LEU D C 1
ATOM 7241 O O . LEU D 3 296 ? 236.148 258.653 253.051 1.00 32.35 296 LEU D O 1
ATOM 7246 N N . LEU D 3 297 ? 236.879 260.661 253.786 1.00 25.82 297 LEU D N 1
ATOM 7247 C CA . LEU D 3 297 ? 238.234 260.545 253.266 1.00 33.27 297 LEU D CA 1
ATOM 7248 C C . LEU D 3 297 ? 239.201 260.384 254.427 1.00 28.96 297 LEU D C 1
ATOM 7249 O O . LEU D 3 297 ? 239.188 261.214 255.349 1.00 34.40 297 LEU D O 1
ATOM 7254 N N . PRO D 3 298 ? 240.026 259.337 254.444 1.00 30.94 298 PRO D N 1
ATOM 7255 C CA . PRO D 3 298 ? 240.960 259.133 255.557 1.00 32.72 298 PRO D CA 1
ATOM 7256 C C . PRO D 3 298 ? 242.326 259.765 255.329 1.00 27.17 298 PRO D C 1
ATOM 7257 O O . PRO D 3 298 ? 242.916 259.680 254.251 1.00 31.09 298 PRO D O 1
ATOM 7261 N N . VAL D 3 299 ? 242.832 260.413 256.378 1.00 26.46 299 VAL D N 1
ATOM 7262 C CA . VAL D 3 299 ? 244.143 261.053 256.373 1.00 29.34 299 VAL D CA 1
ATOM 7263 C C . VAL D 3 299 ? 244.892 260.611 257.623 1.00 24.84 299 VAL D C 1
ATOM 7264 O O . VAL D 3 299 ? 244.342 260.661 258.728 1.00 36.57 299 VAL D O 1
ATOM 7268 N N . SER D 3 300 ? 246.138 260.174 257.449 1.00 21.92 300 SER D N 1
ATOM 7269 C CA . SER D 3 300 ? 246.942 259.708 258.571 1.00 24.30 300 SER D CA 1
ATOM 7270 C C . SER D 3 300 ? 247.287 260.856 259.514 1.00 21.00 300 SER D C 1
ATOM 7271 O O . SER D 3 300 ? 247.484 261.998 259.093 1.00 38.32 300 SER D O 1
ATOM 7274 N N . PHE D 3 301 ? 247.364 260.543 260.805 1.00 23.23 301 PHE D N 1
ATOM 7275 C CA . PHE D 3 301 ? 247.631 261.545 261.826 1.00 16.08 301 PHE D CA 1
ATOM 7276 C C . PHE D 3 301 ? 248.783 261.086 262.709 1.00 20.45 301 PHE D C 1
ATOM 7277 O O . PHE D 3 301 ? 249.252 259.949 262.624 1.00 30.02 301 PHE D O 1
ATOM 7285 N N . ASN D 3 302 ? 249.250 261.996 263.558 1.00 27.91 302 ASN D N 1
ATOM 7286 C CA . ASN D 3 302 ? 250.450 261.794 264.357 1.00 25.21 302 ASN D CA 1
ATOM 7287 C C . ASN D 3 302 ? 250.081 261.583 265.817 1.00 27.89 302 ASN D C 1
ATOM 7288 O O . ASN D 3 302 ? 249.286 262.345 266.376 1.00 34.81 302 ASN D O 1
ATOM 7293 N N . ASN D 3 303 ? 250.661 260.555 266.431 1.00 36.35 303 ASN D N 1
ATOM 7294 C CA . ASN D 3 303 ? 250.488 260.338 267.859 1.00 30.21 303 ASN D CA 1
ATOM 7295 C C . ASN D 3 303 ? 251.763 259.726 268.412 1.00 37.94 303 ASN D C 1
ATOM 7296 O O . ASN D 3 303 ? 252.421 258.928 267.740 1.00 44.25 303 ASN D O 1
ATOM 7301 N N . ASP D 3 304 ? 252.096 260.111 269.646 1.00 42.37 304 ASP D N 1
ATOM 7302 C CA . ASP D 3 304 ? 253.348 259.733 270.294 1.00 37.12 304 ASP D CA 1
ATOM 7303 C C . ASP D 3 304 ? 254.531 260.141 269.423 1.00 41.97 304 ASP D C 1
ATOM 7304 O O . ASP D 3 304 ? 254.899 261.319 269.377 1.00 50.25 304 ASP D O 1
ATOM 7309 N N . ASN D 3 305 ? 255.129 259.178 268.727 1.00 35.38 305 ASN D N 1
ATOM 7310 C CA . ASN D 3 305 ? 256.198 259.450 267.774 1.00 33.66 305 ASN D CA 1
ATOM 7311 C C . ASN D 3 305 ? 256.003 258.619 266.516 1.00 42.93 305 ASN D C 1
ATOM 7312 O O . ASN D 3 305 ? 256.966 258.120 265.926 1.00 47.92 305 ASN D O 1
ATOM 7317 N N . SER D 3 306 ? 254.755 258.462 266.082 1.00 37.36 306 SER D N 1
ATOM 7318 C CA . SER D 3 306 ? 254.461 257.576 264.964 1.00 31.35 306 SER D CA 1
ATOM 7319 C C . SER D 3 306 ? 253.176 258.020 264.279 1.00 26.61 306 SER D C 1
ATOM 7320 O O . SER D 3 306 ? 252.458 258.906 264.754 1.00 35.09 306 SER D O 1
ATOM 7323 N N . GLU D 3 307 ? 252.912 257.394 263.135 1.00 24.73 307 GLU D N 1
ATOM 7324 C CA . GLU D 3 307 ? 251.734 257.662 262.326 1.00 29.73 307 GLU D CA 1
ATOM 7325 C C . GLU D 3 307 ? 250.654 256.622 262.587 1.00 35.17 307 GLU D C 1
ATOM 7326 O O . GLU D 3 307 ? 250.939 255.456 262.870 1.00 36.55 307 GLU D O 1
ATOM 7332 N N . TRP D 3 308 ? 249.403 257.058 262.479 1.00 29.56 308 TRP D N 1
ATOM 7333 C CA . TRP D 3 308 ? 248.258 256.186 262.676 1.00 19.84 308 TRP D CA 1
ATOM 7334 C C . TRP D 3 308 ? 247.193 256.519 261.647 1.00 18.48 308 TRP D C 1
ATOM 7335 O O . TRP D 3 308 ? 247.131 257.634 261.123 1.00 25.96 308 TRP D O 1
ATOM 7346 N N . ILE D 3 309 ? 246.355 255.529 261.356 1.00 20.93 309 ILE D N 1
ATOM 7347 C CA . ILE D 3 309 ? 245.196 255.712 260.492 1.00 27.01 309 ILE D CA 1
ATOM 7348 C C . ILE D 3 309 ? 243.994 255.055 261.157 1.00 23.07 309 ILE D C 1
ATOM 7349 O O . ILE D 3 309 ? 244.130 254.046 261.856 1.00 27.43 309 ILE D O 1
ATOM 7354 N N . SER D 3 310 ? 242.822 255.653 260.978 1.00 30.60 310 SER D N 1
ATOM 7355 C CA . SER D 3 310 ? 241.617 255.196 261.653 1.00 28.24 310 SER D CA 1
ATOM 7356 C C . SER D 3 310 ? 240.877 254.166 260.807 1.00 30.56 310 SER D C 1
ATOM 7357 O O . SER D 3 310 ? 240.902 254.210 259.575 1.00 28.09 310 SER D O 1
ATOM 7360 N N . ILE D 3 311 ? 240.206 253.234 261.486 1.00 34.55 311 ILE D N 1
ATOM 7361 C CA . ILE D 3 311 ? 239.483 252.166 260.802 1.00 36.53 311 ILE D CA 1
ATOM 7362 C C . ILE D 3 311 ? 237.985 252.353 261.004 1.00 32.67 311 ILE D C 1
ATOM 7363 O O . ILE D 3 311 ? 237.409 251.900 261.998 1.00 36.08 311 ILE D O 1
ATOM 7368 N N . VAL D 3 312 ? 237.361 253.053 260.062 1.00 34.24 312 VAL D N 1
ATOM 7369 C CA . VAL D 3 312 ? 235.930 253.353 260.056 1.00 31.96 312 VAL D CA 1
ATOM 7370 C C . VAL D 3 312 ? 235.406 253.077 258.654 1.00 38.14 312 VAL D C 1
ATOM 7371 O O . VAL D 3 312 ? 236.131 253.258 257.667 1.00 43.58 312 VAL D O 1
ATOM 7375 N N . PRO D 3 313 ? 234.165 252.592 258.535 1.00 38.37 313 PRO D N 1
ATOM 7376 C CA . PRO D 3 313 ? 233.580 252.422 257.197 1.00 31.35 313 PRO D CA 1
ATOM 7377 C C . PRO D 3 313 ? 233.540 253.733 256.423 1.00 34.70 313 PRO D C 1
ATOM 7378 O O . PRO D 3 313 ? 233.249 254.796 256.973 1.00 43.54 313 PRO D O 1
ATOM 7382 N N . ASN D 3 314 ? 233.840 253.641 255.127 1.00 34.86 314 ASN D N 1
ATOM 7383 C CA . ASN D 3 314 ? 233.972 254.816 254.277 1.00 30.71 314 ASN D CA 1
ATOM 7384 C C . ASN D 3 314 ? 232.648 255.310 253.713 1.00 31.56 314 ASN D C 1
ATOM 7385 O O . ASN D 3 314 ? 232.555 256.482 253.333 1.00 37.91 314 ASN D O 1
ATOM 7390 N N . PHE D 3 315 ? 231.633 254.454 253.638 1.00 29.70 315 PHE D N 1
ATOM 7391 C CA . PHE D 3 315 ? 230.316 254.828 253.141 1.00 20.53 315 PHE D CA 1
ATOM 7392 C C . PHE D 3 315 ? 229.282 254.524 254.214 1.00 21.00 315 PHE D C 1
ATOM 7393 O O . PHE D 3 315 ? 229.249 253.412 254.750 1.00 32.86 315 PHE D O 1
ATOM 7401 N N . ILE D 3 316 ? 228.445 255.509 254.526 1.00 27.96 316 ILE D N 1
ATOM 7402 C CA . ILE D 3 316 ? 227.459 255.395 255.595 1.00 23.23 316 ILE D CA 1
ATOM 7403 C C . ILE D 3 316 ? 226.089 255.734 255.027 1.00 25.80 316 ILE D C 1
ATOM 7404 O O . ILE D 3 316 ? 225.940 256.742 254.329 1.00 32.72 316 ILE D O 1
ATOM 7409 N N . LEU D 3 317 ? 225.091 254.901 255.319 1.00 24.16 317 LEU D N 1
ATOM 7410 C CA . LEU D 3 317 ? 223.731 255.141 254.856 1.00 26.44 317 LEU D CA 1
ATOM 7411 C C . LEU D 3 317 ? 222.894 255.696 255.999 1.00 23.70 317 LEU D C 1
ATOM 7412 O O . LEU D 3 317 ? 222.843 255.105 257.082 1.00 24.83 317 LEU D O 1
ATOM 7417 N N . VAL D 3 318 ? 222.249 256.836 255.760 1.00 22.43 318 VAL D N 1
ATOM 7418 C CA . VAL D 3 318 ? 221.343 257.448 256.724 1.00 24.93 318 VAL D CA 1
ATOM 7419 C C . VAL D 3 318 ? 219.953 257.418 256.108 1.00 27.31 318 VAL D C 1
ATOM 7420 O O . VAL D 3 318 ? 219.711 258.058 255.075 1.00 31.78 318 VAL D O 1
ATOM 7424 N N . ARG D 3 319 ? 219.045 256.672 256.732 1.00 30.95 319 ARG D N 1
ATOM 7425 C CA . ARG D 3 319 ? 217.677 256.517 256.253 1.00 32.67 319 ARG D CA 1
ATOM 7426 C C . ARG D 3 319 ? 216.715 256.898 257.366 1.00 35.60 319 ARG D C 1
ATOM 7427 O O . ARG D 3 319 ? 216.734 256.285 258.437 1.00 39.93 319 ARG D O 1
ATOM 7435 N N . ASN D 3 320 ? 215.858 257.885 257.093 1.00 38.72 320 ASN D N 1
ATOM 7436 C CA . ASN D 3 320 ? 215.051 258.552 258.111 1.00 42.47 320 ASN D CA 1
ATOM 7437 C C . ASN D 3 320 ? 215.954 259.094 259.214 1.00 43.40 320 ASN D C 1
ATOM 7438 O O . ASN D 3 320 ? 216.595 260.135 259.039 1.00 45.93 320 ASN D O 1
ATOM 7443 N N . THR D 3 321 ? 216.016 258.398 260.349 1.00 40.07 321 THR D N 1
ATOM 7444 C CA . THR D 3 321 ? 216.931 258.759 261.426 1.00 40.32 321 THR D CA 1
A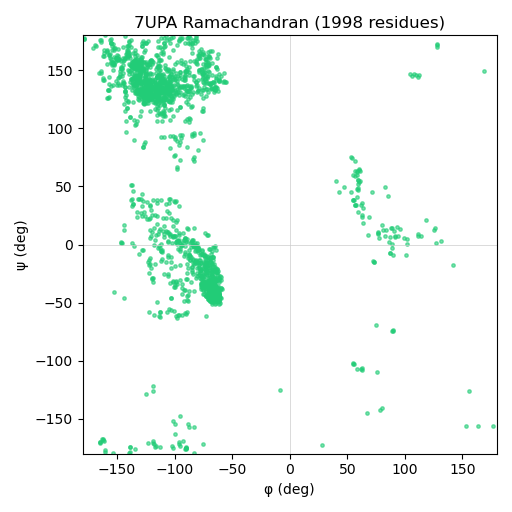TOM 7445 C C . THR D 3 321 ? 217.822 257.596 261.846 1.00 42.00 321 THR D C 1
ATOM 7446 O O . THR D 3 321 ? 218.292 257.574 262.988 1.00 47.91 321 THR D O 1
ATOM 7450 N N . LEU D 3 322 ? 218.063 256.635 260.961 1.00 40.07 322 LEU D N 1
ATOM 7451 C CA . LEU D 3 322 ? 218.832 255.442 261.277 1.00 33.17 322 LEU D CA 1
ATOM 7452 C C . LEU D 3 322 ? 220.127 255.413 260.477 1.00 37.43 322 LEU D C 1
ATOM 7453 O O . LEU D 3 322 ? 220.136 255.696 259.275 1.00 37.54 322 LEU D O 1
ATOM 7458 N N . ILE D 3 323 ? 221.214 255.055 261.157 1.00 39.29 323 ILE D N 1
ATOM 7459 C CA . ILE D 3 323 ? 222.550 254.968 260.577 1.00 33.79 323 ILE D CA 1
ATOM 7460 C C . ILE D 3 323 ? 222.884 253.497 260.375 1.00 29.46 323 ILE D C 1
ATOM 7461 O O . ILE D 3 323 ? 222.688 252.685 261.286 1.00 38.91 323 ILE D O 1
ATOM 7466 N N . SER D 3 324 ? 223.385 253.150 259.190 1.00 24.16 324 SER D N 1
ATOM 7467 C CA . SER D 3 324 ? 223.732 251.761 258.927 1.00 24.66 324 SER D CA 1
ATOM 7468 C C . SER D 3 324 ? 224.833 251.673 257.878 1.00 25.49 324 SER D C 1
ATOM 7469 O O . SER D 3 324 ? 225.237 252.669 257.266 1.00 30.68 324 SER D O 1
ATOM 7472 N N . ASN D 3 325 ? 225.322 250.447 257.696 1.00 28.80 325 ASN D N 1
ATOM 7473 C CA . ASN D 3 325 ? 226.329 250.112 256.704 1.00 27.25 325 ASN D CA 1
ATOM 7474 C C . ASN D 3 325 ? 225.669 249.794 255.365 1.00 27.77 325 ASN D C 1
ATOM 7475 O O . ASN D 3 325 ? 224.445 249.698 255.247 1.00 38.38 325 ASN D O 1
ATOM 7480 N N . ILE D 3 326 ? 226.499 249.617 254.341 1.00 29.95 326 ILE D N 1
ATOM 7481 C CA . ILE D 3 326 ? 226.031 249.227 253.017 1.00 27.23 326 ILE D CA 1
ATOM 7482 C C . ILE D 3 326 ? 227.179 248.564 252.269 1.00 31.48 326 ILE D C 1
ATOM 7483 O O . ILE D 3 326 ? 228.306 249.073 252.262 1.00 40.57 326 ILE D O 1
ATOM 7488 N N . GLU D 3 327 ? 226.914 247.415 251.650 1.00 34.11 327 GLU D N 1
ATOM 7489 C CA . GLU D 3 327 ? 227.923 246.725 250.846 1.00 37.08 327 GLU D CA 1
ATOM 7490 C C . GLU D 3 327 ? 227.920 247.353 249.459 1.00 36.37 327 GLU D C 1
ATOM 7491 O O . GLU D 3 327 ? 227.148 246.977 248.577 1.00 38.53 327 GLU D O 1
ATOM 7497 N N . ILE D 3 328 ? 228.810 248.331 249.265 1.00 35.18 328 ILE D N 1
ATOM 7498 C CA . ILE D 3 328 ? 228.827 249.117 248.034 1.00 36.63 328 ILE D CA 1
ATOM 7499 C C . ILE D 3 328 ? 229.580 248.428 246.908 1.00 37.95 328 ILE D C 1
ATOM 7500 O O . ILE D 3 328 ? 229.640 248.965 245.794 1.00 42.67 328 ILE D O 1
ATOM 7505 N N . GLY D 3 329 ? 230.138 247.240 247.152 1.00 36.60 329 GLY D N 1
ATOM 7506 C CA . GLY D 3 329 ? 230.803 246.504 246.092 1.00 34.45 329 GLY D CA 1
ATOM 7507 C C . GLY D 3 329 ? 229.858 245.907 245.069 1.00 39.85 329 GLY D C 1
ATOM 7508 O O . GLY D 3 329 ? 230.298 245.544 243.974 1.00 41.90 329 GLY D O 1
ATOM 7509 N N . PHE D 3 330 ? 228.573 245.796 245.401 1.00 42.80 330 PHE D N 1
ATOM 7510 C CA . PHE D 3 330 ? 227.567 245.273 244.488 1.00 40.42 330 PHE D CA 1
ATOM 7511 C C . PHE D 3 330 ? 226.803 246.370 243.758 1.00 41.52 330 PHE D C 1
ATOM 7512 O O . PHE D 3 330 ? 225.890 246.062 242.986 1.00 43.11 330 PHE D O 1
ATOM 7520 N N . CYS D 3 331 ? 227.153 247.635 243.974 1.00 31.49 331 CYS D N 1
ATOM 7521 C CA . CYS D 3 331 ? 226.391 248.751 243.439 1.00 31.10 331 CYS D CA 1
ATOM 7522 C C . CYS D 3 331 ? 227.279 249.630 242.572 1.00 39.11 331 CYS D C 1
ATOM 7523 O O . CYS D 3 331 ? 228.500 249.665 242.737 1.00 46.70 331 CYS D O 1
ATOM 7526 N N . LEU D 3 332 ? 226.646 250.339 241.641 1.00 33.31 332 LEU D N 1
ATOM 7527 C CA . LEU D 3 332 ? 227.337 251.274 240.765 1.00 32.51 332 LEU D CA 1
ATOM 7528 C C . LEU D 3 332 ? 227.380 252.649 241.420 1.00 32.62 332 LEU D C 1
ATOM 7529 O O . LEU D 3 332 ? 226.362 253.137 241.916 1.00 44.90 332 LEU D O 1
ATOM 7534 N N . ILE D 3 333 ? 228.557 253.269 241.420 1.00 38.24 333 ILE D N 1
ATOM 7535 C CA . ILE D 3 333 ? 228.763 254.578 242.027 1.00 35.04 333 ILE D CA 1
ATOM 7536 C C . ILE D 3 333 ? 228.973 255.600 240.920 1.00 33.74 333 ILE D C 1
ATOM 7537 O O . ILE D 3 333 ? 229.855 255.433 240.070 1.00 42.00 333 ILE D O 1
ATOM 7542 N N . THR D 3 334 ? 228.166 256.653 240.933 1.00 32.37 334 THR D N 1
ATOM 7543 C CA . THR D 3 334 ? 228.293 257.775 240.015 1.00 33.89 334 THR D CA 1
ATOM 7544 C C . THR D 3 334 ? 228.616 259.032 240.820 1.00 37.65 334 THR D C 1
ATOM 7545 O O . THR D 3 334 ? 228.850 258.978 242.030 1.00 41.76 334 THR D O 1
ATOM 7549 N N . LYS D 3 335 ? 228.626 260.175 240.136 1.00 37.79 335 LYS D N 1
ATOM 7550 C CA . LYS D 3 335 ? 229.044 261.412 240.782 1.00 37.50 335 LYS D CA 1
ATOM 7551 C C . LYS D 3 335 ? 227.942 262.048 241.622 1.00 35.47 335 LYS D C 1
ATOM 7552 O O . LYS D 3 335 ? 228.239 262.927 242.437 1.00 43.64 335 LYS D O 1
ATOM 7558 N N . ARG D 3 336 ? 226.684 261.633 241.459 1.00 36.08 336 ARG D N 1
ATOM 7559 C CA . ARG D 3 336 ? 225.623 262.152 242.312 1.00 34.65 336 ARG D CA 1
ATOM 7560 C C . ARG D 3 336 ? 224.649 261.109 242.843 1.00 35.39 336 ARG D C 1
ATOM 7561 O O . ARG D 3 336 ? 223.740 261.482 243.590 1.00 39.56 336 ARG D O 1
ATOM 7569 N N . SER D 3 337 ? 224.798 259.832 242.502 1.00 32.22 337 SER D N 1
ATOM 7570 C CA . SER D 3 337 ? 223.856 258.836 242.995 1.00 23.41 337 SER D CA 1
ATOM 7571 C C . SER D 3 337 ? 224.507 257.462 242.999 1.00 25.05 337 SER D C 1
ATOM 7572 O O . SER D 3 337 ? 225.504 257.221 242.316 1.00 28.36 337 SER D O 1
ATOM 7575 N N . VAL D 3 338 ? 223.917 256.565 243.785 1.00 30.19 338 VAL D N 1
ATOM 7576 C CA . VAL D 3 338 ? 224.309 255.161 243.850 1.00 25.02 338 VAL D CA 1
ATOM 7577 C C . VAL D 3 338 ? 223.126 254.334 243.365 1.00 30.07 338 VAL D C 1
ATOM 7578 O O . VAL D 3 338 ? 222.036 254.410 243.943 1.00 35.77 338 VAL D O 1
ATOM 7582 N N . ILE D 3 339 ? 223.340 253.544 242.317 1.00 23.33 339 ILE D N 1
ATOM 7583 C CA . ILE D 3 339 ? 222.283 252.770 241.674 1.00 26.71 339 ILE D CA 1
ATOM 7584 C C . ILE D 3 339 ? 222.488 251.298 242.000 1.00 33.12 339 ILE D C 1
ATOM 7585 O O . ILE D 3 339 ? 223.572 250.750 241.773 1.00 39.89 339 ILE D O 1
ATOM 7590 N N . CYS D 3 340 ? 221.445 250.659 242.529 1.00 30.81 340 CYS D N 1
ATOM 7591 C CA . CYS D 3 340 ? 221.476 249.246 242.874 1.00 32.23 340 CYS D CA 1
ATOM 7592 C C . CYS D 3 340 ? 220.220 248.562 242.353 1.00 35.19 340 CYS D C 1
ATOM 7593 O O . CYS D 3 340 ? 219.197 249.207 242.115 1.00 39.85 340 CYS D O 1
ATOM 7596 N N . ASN D 3 341 ? 220.310 247.248 242.167 1.00 38.34 341 ASN D N 1
ATOM 7597 C CA . ASN D 3 341 ? 219.155 246.444 241.796 1.00 42.18 341 ASN D CA 1
ATOM 7598 C C . ASN D 3 341 ? 218.447 245.838 243.000 1.00 38.48 341 ASN D C 1
ATOM 7599 O O . ASN D 3 341 ? 217.443 245.143 242.825 1.00 40.53 341 ASN D O 1
ATOM 7604 N N . GLN D 3 342 ? 218.938 246.093 244.210 1.00 39.58 342 GLN D N 1
ATOM 7605 C CA . GLN D 3 342 ? 218.404 245.479 245.415 1.00 35.46 342 GLN D CA 1
ATOM 7606 C C . GLN D 3 342 ? 218.900 246.274 246.616 1.00 40.06 342 GLN D C 1
ATOM 7607 O O . GLN D 3 342 ? 219.984 246.860 246.578 1.00 48.49 342 GLN D O 1
ATOM 7613 N N . ASP D 3 343 ? 218.090 246.305 247.671 1.00 33.19 343 ASP D N 1
ATOM 7614 C CA . ASP D 3 343 ? 218.489 246.968 248.906 1.00 32.68 343 ASP D CA 1
ATOM 7615 C C . ASP D 3 343 ? 219.623 246.197 249.575 1.00 37.32 343 ASP D C 1
ATOM 7616 O O . ASP D 3 343 ? 219.574 244.968 249.679 1.00 39.29 343 ASP D O 1
ATOM 7621 N N . TYR D 3 344 ? 220.647 246.919 250.036 1.00 36.84 344 TYR D N 1
ATOM 7622 C CA . TYR D 3 344 ? 221.853 246.309 250.587 1.00 32.40 344 TYR D CA 1
ATOM 7623 C C . TYR D 3 344 ? 222.199 246.857 251.970 1.00 32.05 344 TYR D C 1
ATOM 7624 O O . TYR D 3 344 ? 223.373 247.037 252.292 1.00 41.48 344 TYR D O 1
ATOM 7633 N N . ALA D 3 345 ? 221.194 247.121 252.799 1.00 35.38 345 ALA D N 1
ATOM 7634 C CA . ALA D 3 345 ? 221.446 247.629 254.141 1.00 31.11 345 ALA D CA 1
ATOM 7635 C C . ALA D 3 345 ? 221.960 246.522 255.058 1.00 37.89 345 ALA D C 1
ATOM 7636 O O . ALA D 3 345 ? 221.577 245.357 254.930 1.00 43.03 345 ALA D O 1
ATOM 7638 N N . THR D 3 346 ? 222.827 246.898 255.989 1.00 31.84 346 THR D N 1
ATOM 7639 C CA . THR D 3 346 ? 223.507 245.989 256.898 1.00 28.41 346 THR D CA 1
ATOM 7640 C C . THR D 3 346 ? 223.466 246.590 258.295 1.00 33.15 346 THR D C 1
ATOM 7641 O O . THR D 3 346 ? 223.569 247.811 258.450 1.00 39.61 346 THR D O 1
ATOM 7645 N N . PRO D 3 347 ? 223.304 245.766 259.331 1.00 31.39 347 PRO D N 1
ATOM 7646 C CA . PRO D 3 347 ? 223.303 246.296 260.701 1.00 35.61 347 PRO D CA 1
ATOM 7647 C C . PRO D 3 347 ? 224.685 246.765 261.137 1.00 38.14 347 PRO D C 1
ATOM 7648 O O . PRO D 3 347 ? 225.716 246.402 260.570 1.00 34.52 347 PRO D O 1
ATOM 7652 N N . MET D 3 348 ? 224.684 247.592 262.182 1.00 37.58 348 MET D N 1
ATOM 7653 C CA . MET D 3 348 ? 225.886 248.210 262.722 1.00 31.52 348 MET D CA 1
ATOM 7654 C C . MET D 3 348 ? 225.887 248.079 264.240 1.00 35.15 348 MET D C 1
ATOM 7655 O O . MET D 3 348 ? 224.834 248.167 264.877 1.00 42.82 348 MET D O 1
ATOM 7660 N N . THR D 3 349 ? 227.071 247.870 264.815 1.00 35.35 349 THR D N 1
ATOM 7661 C CA . THR D 3 349 ? 227.198 247.727 266.259 1.00 35.25 349 THR D CA 1
ATOM 7662 C C . THR D 3 349 ? 226.926 249.050 266.971 1.00 36.04 349 THR D C 1
ATOM 7663 O O . THR D 3 349 ? 226.879 250.122 266.364 1.00 43.64 349 THR D O 1
ATOM 7667 N N . ASN D 3 350 ? 226.747 248.957 268.290 1.00 39.43 350 ASN D N 1
ATOM 7668 C CA . ASN D 3 350 ? 226.441 250.140 269.089 1.00 37.17 350 ASN D CA 1
ATOM 7669 C C . ASN D 3 350 ? 227.682 250.996 269.323 1.00 42.12 350 ASN D C 1
ATOM 7670 O O . ASN D 3 350 ? 227.597 252.231 269.352 1.00 49.13 350 ASN D O 1
ATOM 7675 N N . ASN D 3 351 ? 228.842 250.358 269.500 1.00 40.89 351 ASN D N 1
ATOM 7676 C CA . ASN D 3 351 ? 230.073 251.101 269.758 1.00 38.29 351 ASN D CA 1
ATOM 7677 C C . ASN D 3 351 ? 230.481 251.945 268.556 1.00 38.47 351 ASN D C 1
ATOM 7678 O O . ASN D 3 351 ? 230.967 253.070 268.719 1.00 43.34 351 ASN D O 1
ATOM 7683 N N . MET D 3 352 ? 230.300 251.420 267.343 1.00 33.74 352 MET D N 1
ATOM 7684 C CA . MET D 3 352 ? 230.618 252.197 266.150 1.00 37.75 352 MET D CA 1
ATOM 7685 C C . MET D 3 352 ? 229.683 253.394 266.006 1.00 37.07 352 MET D C 1
ATOM 7686 O O . MET D 3 352 ? 230.110 254.475 265.586 1.00 37.35 352 MET D O 1
ATOM 7691 N N . ARG D 3 353 ? 228.407 253.221 266.355 1.00 35.56 353 ARG D N 1
ATOM 7692 C CA . ARG D 3 353 ? 227.471 254.341 266.329 1.00 34.17 353 ARG D CA 1
ATOM 7693 C C . ARG D 3 353 ? 227.855 255.404 267.352 1.00 33.91 353 ARG D C 1
ATOM 7694 O O . ARG D 3 353 ? 227.770 256.608 267.074 1.00 41.21 353 ARG D O 1
ATOM 7702 N N . GLU D 3 354 ? 228.285 254.977 268.543 1.00 37.26 354 GLU D N 1
ATOM 7703 C CA . GLU D 3 354 ? 228.750 255.929 269.548 1.00 36.74 354 GLU D CA 1
ATOM 7704 C C . GLU D 3 354 ? 230.005 256.661 269.084 1.00 39.99 354 GLU D C 1
ATOM 7705 O O . GLU D 3 354 ? 230.165 257.858 269.350 1.00 40.54 354 GLU D O 1
ATOM 7711 N N . CYS D 3 355 ? 230.912 255.955 268.406 1.00 36.27 355 CYS D N 1
ATOM 7712 C CA . CYS D 3 355 ? 232.094 256.599 267.839 1.00 29.32 355 CYS D CA 1
ATOM 7713 C C . CYS D 3 355 ? 231.705 257.635 266.791 1.00 35.46 355 CYS D C 1
ATOM 7714 O O . CYS D 3 355 ? 232.256 258.740 266.759 1.00 41.05 355 CYS D O 1
ATOM 7717 N N . LEU D 3 356 ? 230.745 257.297 265.929 1.00 41.06 356 LEU D N 1
ATOM 7718 C CA . LEU D 3 356 ? 230.330 258.219 264.878 1.00 30.95 356 LEU D CA 1
ATOM 7719 C C . LEU D 3 356 ? 229.544 259.409 265.413 1.00 33.59 356 LEU D C 1
ATOM 7720 O O . LEU D 3 356 ? 229.502 260.449 264.749 1.00 35.22 356 LEU D O 1
ATOM 7725 N N . THR D 3 357 ? 228.920 259.289 266.582 1.00 43.26 357 THR D N 1
ATOM 7726 C CA . THR D 3 357 ? 228.154 260.401 267.134 1.00 36.96 357 THR D CA 1
ATOM 7727 C C . THR D 3 357 ? 228.971 261.319 268.038 1.00 37.54 357 THR D C 1
ATOM 7728 O O . THR D 3 357 ? 228.422 262.301 268.545 1.00 46.87 357 THR D O 1
ATOM 7732 N N . GLY D 3 358 ? 230.254 261.038 268.260 1.00 41.90 358 GLY D N 1
ATOM 7733 C CA . GLY D 3 358 ? 231.078 261.981 268.995 1.00 37.37 358 GLY D CA 1
ATOM 7734 C C . GLY D 3 358 ? 232.100 261.420 269.965 1.00 40.05 358 GLY D C 1
ATOM 7735 O O . GLY D 3 358 ? 233.026 262.133 270.360 1.00 45.47 358 GLY D O 1
ATOM 7736 N N . SER D 3 359 ? 231.954 260.161 270.367 1.00 37.76 359 SER D N 1
ATOM 7737 C CA . SER D 3 359 ? 232.860 259.560 271.346 1.00 39.85 359 SER D CA 1
ATOM 7738 C C . SER D 3 359 ? 234.089 259.027 270.622 1.00 41.38 359 SER D C 1
ATOM 7739 O O . SER D 3 359 ? 234.092 257.899 270.125 1.00 40.69 359 SER D O 1
ATOM 7742 N N . THR D 3 360 ? 235.150 259.833 270.575 1.00 40.22 360 THR D N 1
ATOM 7743 C CA . THR D 3 360 ? 236.353 259.461 269.840 1.00 38.70 360 THR D CA 1
ATOM 7744 C C . THR D 3 360 ? 237.232 258.467 270.586 1.00 41.14 360 THR D C 1
ATOM 7745 O O . THR D 3 360 ? 238.182 257.945 269.995 1.00 45.36 360 THR D O 1
ATOM 7749 N N . GLU D 3 361 ? 236.943 258.186 271.856 1.00 38.36 361 GLU D N 1
ATOM 7750 C CA . GLU D 3 361 ? 237.713 257.204 272.607 1.00 34.33 361 GLU D CA 1
ATOM 7751 C C . GLU D 3 361 ? 237.308 255.770 272.296 1.00 40.26 361 GLU D C 1
ATOM 7752 O O . GLU D 3 361 ? 237.943 254.841 272.804 1.00 44.92 361 GLU D O 1
ATOM 7758 N N . LYS D 3 362 ? 236.270 255.567 271.486 1.00 39.85 362 LYS D N 1
ATOM 7759 C CA . LYS D 3 362 ? 235.795 254.241 271.119 1.00 35.56 362 LYS D CA 1
ATOM 7760 C C . LYS D 3 362 ? 236.160 253.855 269.691 1.00 32.26 362 LYS D C 1
ATOM 7761 O O . LYS D 3 362 ? 235.648 252.853 269.185 1.00 40.66 362 LYS D O 1
ATOM 7767 N N . CYS D 3 363 ? 237.024 254.623 269.031 1.00 36.21 363 CYS D N 1
ATOM 7768 C CA . CYS D 3 363 ? 237.339 254.390 267.629 1.00 36.45 363 CYS D CA 1
ATOM 7769 C C . CYS D 3 363 ? 238.726 253.781 267.508 1.00 34.41 363 CYS D C 1
ATOM 7770 O O . CYS D 3 363 ? 239.694 254.369 268.013 1.00 38.88 363 CYS D O 1
ATOM 7773 N N . PRO D 3 364 ? 238.876 252.621 266.875 1.00 32.02 364 PRO D N 1
ATOM 7774 C CA . PRO D 3 364 ? 240.191 251.975 266.799 1.00 31.07 364 PRO D CA 1
ATOM 7775 C C . PRO D 3 364 ? 241.090 252.596 265.737 1.00 30.04 364 PRO D C 1
ATOM 7776 O O . PRO D 3 364 ? 240.643 253.298 264.830 1.00 30.54 364 PRO D O 1
ATOM 7780 N N . ARG D 3 365 ? 242.384 252.302 265.861 1.00 31.94 365 ARG D N 1
ATOM 7781 C CA . ARG D 3 365 ? 243.402 252.854 264.977 1.00 26.64 365 ARG D CA 1
ATOM 7782 C C . ARG D 3 365 ? 244.452 251.793 264.673 1.00 27.15 365 ARG D C 1
ATOM 7783 O O . ARG D 3 365 ? 244.586 250.800 265.389 1.00 26.95 365 ARG D O 1
ATOM 7791 N N . GLU D 3 366 ? 245.201 252.016 263.592 1.00 32.38 366 GLU D N 1
ATOM 7792 C CA . GLU D 3 366 ? 246.215 251.082 263.126 1.00 28.24 366 GLU D CA 1
ATOM 7793 C C . GLU D 3 366 ? 247.493 251.826 262.757 1.00 26.67 366 GLU D C 1
ATOM 7794 O O . GLU D 3 366 ? 247.457 252.955 262.257 1.00 38.33 366 GLU D O 1
ATOM 7800 N N . LEU D 3 367 ? 248.624 251.166 262.999 1.00 27.58 367 LEU D N 1
ATOM 7801 C CA . LEU D 3 367 ? 249.942 251.721 262.731 1.00 28.09 367 LEU D CA 1
ATOM 7802 C C . LEU D 3 367 ? 250.268 251.666 261.242 1.00 24.99 367 LEU D C 1
ATOM 7803 O O . LEU D 3 367 ? 249.791 250.796 260.511 1.00 32.58 367 LEU D O 1
ATOM 7808 N N . VAL D 3 368 ? 251.095 252.611 260.797 1.00 24.90 368 VAL D N 1
ATOM 7809 C CA . VAL D 3 368 ? 251.514 252.719 259.404 1.00 31.84 368 VAL D CA 1
ATOM 7810 C C . VAL D 3 368 ? 252.982 252.328 259.306 1.00 32.29 368 VAL D C 1
ATOM 7811 O O . VAL D 3 368 ? 253.823 252.858 260.042 1.00 31.53 368 VAL D O 1
ATOM 7815 N N . VAL D 3 369 ? 253.289 251.405 258.395 1.00 30.51 369 VAL D N 1
ATOM 7816 C CA . VAL D 3 369 ? 254.645 250.891 258.226 1.00 31.96 369 VAL D CA 1
ATOM 7817 C C . VAL D 3 369 ? 255.124 251.207 256.813 1.00 31.22 369 VAL D C 1
ATOM 7818 O O . VAL D 3 369 ? 256.319 251.415 256.577 1.00 37.22 369 VAL D O 1
ATOM 7822 N N . SER D 3 370 ? 254.188 251.288 255.872 1.00 37.94 370 SER D N 1
ATOM 7823 C CA . SER D 3 370 ? 254.513 251.571 254.483 1.00 32.44 370 SER D CA 1
ATOM 7824 C C . SER D 3 370 ? 254.859 253.046 254.294 1.00 37.93 370 SER D C 1
ATOM 7825 O O . SER D 3 370 ? 254.579 253.894 255.145 1.00 46.36 370 SER D O 1
ATOM 7828 N N . SER D 3 371 ? 255.482 253.346 253.157 1.00 38.07 371 SER D N 1
ATOM 7829 C CA . SER D 3 371 ? 255.871 254.709 252.820 1.00 34.50 371 SER D CA 1
ATOM 7830 C C . SER D 3 371 ? 254.883 255.403 251.891 1.00 38.48 371 SER D C 1
ATOM 7831 O O . SER D 3 371 ? 255.111 256.560 251.527 1.00 42.24 371 SER D O 1
ATOM 7834 N N . HIS D 3 372 ? 253.804 254.734 251.495 1.00 37.61 372 HIS D N 1
ATOM 7835 C CA . HIS D 3 372 ? 252.782 255.314 250.631 1.00 32.60 372 HIS D CA 1
ATOM 7836 C C . HIS D 3 372 ? 251.470 255.397 251.401 1.00 36.18 372 HIS D C 1
ATOM 7837 O O . HIS D 3 372 ? 250.857 254.368 251.700 1.00 48.05 372 HIS D O 1
ATOM 7844 N N . VAL D 3 373 ? 251.041 256.618 251.708 1.00 35.60 373 VAL D N 1
ATOM 7845 C CA . VAL D 3 373 ? 249.806 256.857 252.451 1.00 32.47 373 VAL D CA 1
ATOM 7846 C C . VAL D 3 373 ? 249.388 258.307 252.217 1.00 31.76 373 VAL D C 1
ATOM 7847 O O . VAL D 3 373 ? 250.256 259.183 252.086 1.00 37.82 373 VAL D O 1
ATOM 7851 N N . PRO D 3 374 ? 248.094 258.602 252.081 1.00 35.32 374 PRO 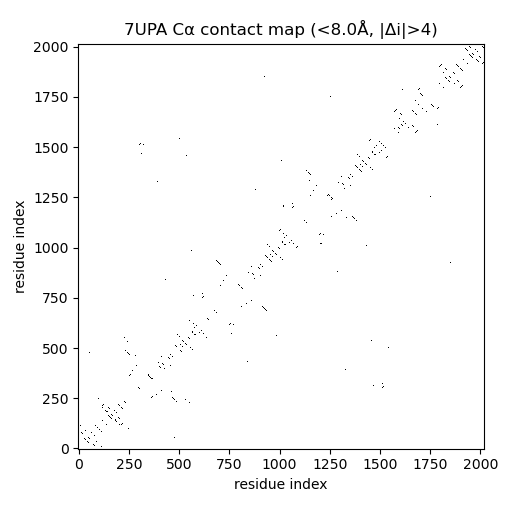D N 1
ATOM 7852 C CA . PRO D 3 374 ? 247.670 260.004 251.963 1.00 31.04 374 PRO D CA 1
ATOM 7853 C C . PRO D 3 374 ? 247.975 260.792 253.229 1.00 25.65 374 PRO D C 1
ATOM 7854 O O . PRO D 3 374 ? 247.813 260.297 254.345 1.00 31.79 374 PRO D O 1
ATOM 7858 N N . ARG D 3 375 ? 248.403 262.043 253.044 1.00 28.27 375 ARG D N 1
ATOM 7859 C CA . ARG D 3 375 ? 248.848 262.867 254.157 1.00 28.44 375 ARG D CA 1
ATOM 7860 C C . ARG D 3 375 ? 248.166 264.226 254.248 1.00 29.90 375 ARG D C 1
ATOM 7861 O O . ARG D 3 375 ? 248.421 264.956 255.211 1.00 28.58 375 ARG D O 1
ATOM 7869 N N . PHE D 3 376 ? 247.319 264.591 253.288 1.00 26.51 376 PHE D N 1
ATOM 7870 C CA . PHE D 3 376 ? 246.547 265.822 253.393 1.00 23.01 376 PHE D CA 1
ATOM 7871 C C . PHE D 3 376 ? 245.308 265.707 252.518 1.00 25.02 376 PHE D C 1
ATOM 7872 O O . PHE D 3 376 ? 245.224 264.845 251.640 1.00 25.22 376 PHE D O 1
ATOM 7880 N N . ALA D 3 377 ? 244.344 266.588 252.777 1.00 31.30 377 ALA D N 1
ATOM 7881 C CA . ALA D 3 377 ? 243.095 266.597 252.028 1.00 25.64 377 ALA D CA 1
ATOM 7882 C C . ALA D 3 377 ? 242.530 268.010 251.978 1.00 27.40 377 ALA D C 1
ATOM 7883 O O . ALA D 3 377 ? 242.885 268.874 252.783 1.00 38.84 377 ALA D O 1
ATOM 7885 N N . LEU D 3 378 ? 241.637 268.228 251.014 1.00 24.00 378 LEU D N 1
ATOM 7886 C CA . LEU D 3 378 ? 240.991 269.515 250.788 1.00 24.89 378 LEU D CA 1
ATOM 7887 C C . LEU D 3 378 ? 239.483 269.353 250.916 1.00 28.68 378 LEU D C 1
ATOM 7888 O O . LEU D 3 378 ? 238.899 268.456 250.301 1.00 32.28 378 LEU D O 1
ATOM 7893 N N . SER D 3 379 ? 238.854 270.223 251.705 1.00 34.82 379 SER D N 1
ATOM 7894 C CA . SER D 3 379 ? 237.410 270.167 251.926 1.00 26.81 379 SER D CA 1
ATOM 7895 C C . SER D 3 379 ? 236.875 271.588 252.029 1.00 36.06 379 SER D C 1
ATOM 7896 O O . SER D 3 379 ? 237.222 272.314 252.966 1.00 37.38 379 SER D O 1
ATOM 7899 N N . ASN D 3 380 ? 236.030 271.972 251.067 1.00 38.07 380 ASN D N 1
ATOM 7900 C CA . ASN D 3 380 ? 235.392 273.291 251.030 1.00 38.78 380 ASN D CA 1
ATOM 7901 C C . ASN D 3 380 ? 236.421 274.418 251.073 1.00 37.58 380 ASN D C 1
ATOM 7902 O O . ASN D 3 380 ? 236.212 275.448 251.716 1.00 40.90 380 ASN D O 1
ATOM 7907 N N . GLY D 3 381 ? 237.542 274.221 250.386 1.00 27.89 381 GLY D N 1
ATOM 7908 C CA . GLY D 3 381 ? 238.594 275.213 250.371 1.00 28.38 381 GLY D CA 1
ATOM 7909 C C . GLY D 3 381 ? 239.445 275.272 251.617 1.00 33.01 381 GLY D C 1
ATOM 7910 O O . GLY D 3 381 ? 240.237 276.208 251.760 1.00 37.71 381 GLY D O 1
ATOM 7911 N N . VAL D 3 382 ? 239.309 274.311 252.525 1.00 34.05 382 VAL D N 1
ATOM 7912 C CA . VAL D 3 382 ? 240.080 274.268 253.761 1.00 31.03 382 VAL D CA 1
ATOM 7913 C C . VAL D 3 382 ? 240.989 273.050 253.710 1.00 27.17 382 VAL D C 1
ATOM 7914 O O . VAL D 3 382 ? 240.570 271.971 253.275 1.00 39.38 382 VAL D O 1
ATOM 7918 N N . LEU D 3 383 ? 242.240 273.225 254.127 1.00 26.96 383 LEU D N 1
ATOM 7919 C CA . LEU D 3 383 ? 243.244 272.176 254.031 1.00 24.62 383 LEU D CA 1
ATOM 7920 C C . LEU D 3 383 ? 243.395 271.479 255.377 1.00 19.19 383 LEU D C 1
ATOM 7921 O O . LEU D 3 383 ? 243.486 272.140 256.413 1.00 26.75 383 LEU D O 1
ATOM 7926 N N . PHE D 3 384 ? 243.405 270.150 255.363 1.00 27.53 384 PHE D N 1
ATOM 7927 C CA . PHE D 3 384 ? 243.685 269.355 256.553 1.00 29.27 384 PHE D CA 1
ATOM 7928 C C . PHE D 3 384 ? 244.954 268.559 256.295 1.00 31.26 384 PHE D C 1
ATOM 7929 O O . PHE D 3 384 ? 244.986 267.719 255.390 1.00 29.67 384 PHE D O 1
ATOM 7937 N N . ALA D 3 385 ? 245.998 268.829 257.076 1.00 27.24 385 ALA D N 1
ATOM 7938 C CA . ALA D 3 385 ? 247.314 268.301 256.754 1.00 23.14 385 ALA D CA 1
ATOM 7939 C C . ALA D 3 385 ? 248.017 267.777 257.994 1.00 25.08 385 ALA D C 1
ATOM 7940 O O . ALA D 3 385 ? 247.862 268.311 259.095 1.00 31.24 385 ALA D O 1
ATOM 7942 N N . ASN D 3 386 ? 248.807 266.723 257.787 1.00 28.24 386 ASN D N 1
ATOM 7943 C CA . ASN D 3 386 ? 249.724 266.197 258.795 1.00 31.20 386 ASN D CA 1
ATOM 7944 C C . ASN D 3 386 ? 251.095 266.806 258.508 1.00 31.46 386 ASN D C 1
ATOM 7945 O O . ASN D 3 386 ? 251.943 266.227 257.828 1.00 31.68 386 ASN D O 1
ATOM 7950 N N . CYS D 3 387 ? 251.304 268.002 259.048 1.00 43.85 387 CYS D N 1
ATOM 7951 C CA . CYS D 3 387 ? 252.456 268.842 258.719 1.00 31.83 387 CYS D CA 1
ATOM 7952 C C . CYS D 3 387 ? 253.751 268.368 259.379 1.00 37.24 387 CYS D C 1
ATOM 7953 O O . CYS D 3 387 ? 254.825 268.904 259.084 1.00 44.71 387 CYS D O 1
ATOM 7956 N N . ILE D 3 388 ? 253.698 267.395 260.290 1.00 39.23 388 ILE D N 1
ATOM 7957 C CA . ILE D 3 388 ? 254.922 266.804 260.824 1.00 38.30 388 ILE D CA 1
ATOM 7958 C C . ILE D 3 388 ? 255.620 265.925 259.793 1.00 41.54 388 ILE D C 1
ATOM 7959 O O . ILE D 3 388 ? 256.844 266.015 259.637 1.00 45.35 388 ILE D O 1
ATOM 7964 N N . SER D 3 389 ? 254.871 265.105 259.061 1.00 38.50 389 SER D N 1
ATOM 7965 C CA . SER D 3 389 ? 255.424 264.185 258.075 1.00 33.88 389 SER D CA 1
ATOM 7966 C C . SER D 3 389 ? 255.642 264.812 256.707 1.00 40.75 389 SER D C 1
ATOM 7967 O O . SER D 3 389 ? 256.563 264.413 255.996 1.00 49.15 389 SER D O 1
ATOM 7970 N N . VAL D 3 390 ? 254.811 265.767 256.308 1.00 38.68 390 VAL D N 1
ATOM 7971 C CA . VAL D 3 390 ? 254.973 266.474 255.043 1.00 38.40 390 VAL D CA 1
ATOM 7972 C C . VAL D 3 390 ? 255.513 267.870 255.322 1.00 37.98 390 VAL D C 1
ATOM 7973 O O . VAL D 3 390 ? 255.440 268.371 256.446 1.00 42.86 390 VAL D O 1
ATOM 7977 N N . THR D 3 391 ? 256.068 268.504 254.293 1.00 48.47 391 THR D N 1
ATOM 7978 C CA . THR D 3 391 ? 256.696 269.812 254.429 1.00 48.01 391 THR D CA 1
ATOM 7979 C C . THR D 3 391 ? 255.660 270.900 254.171 1.00 46.39 391 THR D C 1
ATOM 7980 O O . THR D 3 391 ? 254.986 270.886 253.138 1.00 46.37 391 THR D O 1
ATOM 7984 N N . CYS D 3 392 ? 255.539 271.844 255.106 1.00 45.75 392 CYS D N 1
ATOM 7985 C CA . CYS D 3 392 ? 254.476 272.844 255.087 1.00 46.59 392 CYS D CA 1
ATOM 7986 C C . CYS D 3 392 ? 255.084 274.240 255.113 1.00 46.47 392 CYS D C 1
ATOM 7987 O O . CYS D 3 392 ? 255.868 274.558 256.011 1.00 49.14 392 CYS D O 1
ATOM 7990 N N . GLN D 3 393 ? 254.710 275.075 254.139 1.00 44.21 393 GLN D N 1
ATOM 7991 C CA . GLN D 3 393 ? 255.190 276.451 254.053 1.00 44.87 393 GLN D CA 1
ATOM 7992 C C . GLN D 3 393 ? 254.103 277.373 253.520 1.00 46.81 393 GLN D C 1
ATOM 7993 O O . GLN D 3 393 ? 253.203 276.946 252.795 1.00 50.64 393 GLN D O 1
ATOM 7999 N N . CYS D 3 394 ? 254.213 278.651 253.878 1.00 47.20 394 CYS D N 1
ATOM 8000 C CA . CYS D 3 394 ? 253.326 279.697 253.383 1.00 50.70 394 CYS D CA 1
ATOM 8001 C C . CYS D 3 394 ? 254.093 280.589 252.412 1.00 51.61 394 CYS D C 1
ATOM 8002 O O . CYS D 3 394 ? 255.155 281.115 252.757 1.00 51.72 394 CYS D O 1
ATOM 8005 N N . GLN D 3 395 ? 253.552 280.759 251.202 1.00 54.90 395 GLN D N 1
ATOM 8006 C CA . GLN D 3 395 ? 254.255 281.532 250.182 1.00 55.00 395 GLN D CA 1
ATOM 8007 C C . GLN D 3 395 ? 254.218 283.031 250.470 1.00 57.16 395 GLN D C 1
ATOM 8008 O O . GLN D 3 395 ? 255.178 283.744 250.152 1.00 58.57 395 GLN D O 1
ATOM 8014 N N . THR D 3 396 ? 253.135 283.523 251.082 1.00 55.65 396 THR D N 1
ATOM 8015 C CA . THR D 3 396 ? 252.991 284.959 251.310 1.00 54.14 396 THR D CA 1
ATOM 8016 C C . THR D 3 396 ? 254.079 285.498 252.234 1.00 57.54 396 THR D C 1
ATOM 8017 O O . THR D 3 396 ? 254.648 286.565 251.976 1.00 60.28 396 THR D O 1
ATOM 8021 N N . THR D 3 397 ? 254.386 284.775 253.311 1.00 56.98 397 THR D N 1
ATOM 8022 C CA . THR D 3 397 ? 255.400 285.219 254.258 1.00 52.57 397 THR D CA 1
ATOM 8023 C C . THR D 3 397 ? 256.725 284.484 254.117 1.00 52.35 397 THR D C 1
ATOM 8024 O O . THR D 3 397 ? 257.712 284.904 254.730 1.00 58.95 397 THR D O 1
ATOM 8028 N N . GLY D 3 398 ? 256.773 283.408 253.335 1.00 51.72 398 GLY D N 1
ATOM 8029 C CA . GLY D 3 398 ? 258.006 282.665 253.170 1.00 52.97 398 GLY D CA 1
ATOM 8030 C C . GLY D 3 398 ? 258.463 281.913 254.397 1.00 54.15 398 GLY D C 1
ATOM 8031 O O . GLY D 3 398 ? 259.655 281.628 254.529 1.00 54.77 398 GLY D O 1
ATOM 8032 N N . ARG D 3 399 ? 257.548 281.577 255.301 1.00 52.99 399 ARG D N 1
ATOM 8033 C CA . ARG D 3 399 ? 257.887 280.960 256.573 1.00 51.22 399 ARG D CA 1
ATOM 8034 C C . ARG D 3 399 ? 257.178 279.620 256.712 1.00 50.01 399 ARG D C 1
ATOM 8035 O O . ARG D 3 399 ? 256.009 279.476 256.344 1.00 54.27 399 ARG D O 1
ATOM 8043 N N . ALA D 3 400 ? 257.903 278.638 257.239 1.00 48.48 400 ALA D N 1
ATOM 8044 C CA . ALA D 3 400 ? 257.355 277.303 257.409 1.00 46.61 400 ALA D CA 1
ATOM 8045 C C . ALA D 3 400 ? 256.301 277.283 258.514 1.00 46.67 400 ALA D C 1
ATOM 8046 O O . ALA D 3 400 ? 256.306 278.102 259.436 1.00 49.57 400 ALA D O 1
ATOM 8048 N N . ILE D 3 401 ? 255.387 276.323 258.407 1.00 43.16 401 ILE D N 1
ATOM 8049 C CA . ILE D 3 401 ? 254.317 276.129 259.378 1.00 44.48 401 ILE D CA 1
ATOM 8050 C C . ILE D 3 401 ? 254.661 274.913 260.225 1.00 43.38 401 ILE D C 1
ATOM 8051 O O . ILE D 3 401 ? 254.945 273.835 259.689 1.00 47.28 401 ILE D O 1
ATOM 8056 N N . SER D 3 402 ? 254.637 275.081 261.543 1.00 41.75 402 SER D N 1
ATOM 8057 C CA . SER D 3 402 ? 255.120 274.070 262.473 1.00 43.44 402 SER D CA 1
ATOM 8058 C C . SER D 3 402 ? 253.967 273.456 263.253 1.00 41.78 402 SER D C 1
ATOM 8059 O O . SER D 3 402 ? 253.006 274.143 263.611 1.00 41.08 402 SER D O 1
ATOM 8062 N N . GLN D 3 403 ? 254.075 272.156 263.514 1.00 41.33 403 GLN D N 1
ATOM 8063 C CA . GLN D 3 403 ? 253.103 271.408 264.298 1.00 35.47 403 GLN D CA 1
ATOM 8064 C C . GLN D 3 403 ? 253.789 270.878 265.549 1.00 38.52 403 GLN D C 1
ATOM 8065 O O . GLN D 3 403 ? 254.891 270.327 265.468 1.00 38.28 403 GLN D O 1
ATOM 8071 N N . SER D 3 404 ? 253.145 271.050 266.699 1.00 39.67 404 SER D N 1
ATOM 8072 C CA . SER D 3 404 ? 253.727 270.600 267.952 1.00 38.56 404 SER D CA 1
ATOM 8073 C C . SER D 3 404 ? 253.511 269.100 268.137 1.00 38.46 404 SER D C 1
ATOM 8074 O O . SER D 3 404 ? 252.840 268.434 267.346 1.00 36.88 404 SER D O 1
ATOM 8077 N N . GLY D 3 405 ? 254.099 268.566 269.207 1.00 45.56 405 GLY D N 1
ATOM 8078 C CA . GLY D 3 405 ? 253.988 267.150 269.500 1.00 41.58 405 GLY D CA 1
ATOM 8079 C C . GLY D 3 405 ? 252.692 266.723 270.152 1.00 41.35 405 GLY D C 1
ATOM 8080 O O . GLY D 3 405 ? 252.470 265.522 270.322 1.00 44.34 405 GLY D O 1
ATOM 8081 N N . GLU D 3 406 ? 251.835 267.672 270.523 1.00 42.03 406 GLU D N 1
ATOM 8082 C CA . GLU D 3 406 ? 250.558 267.377 271.155 1.00 40.83 406 GLU D CA 1
ATOM 8083 C C . GLU D 3 406 ? 249.378 267.524 270.203 1.00 44.89 406 GLU D C 1
ATOM 8084 O O . GLU D 3 406 ? 248.228 267.446 270.644 1.00 52.04 406 GLU D O 1
ATOM 8090 N N . GLN D 3 407 ? 249.629 267.736 268.915 1.00 34.84 407 GLN D N 1
ATOM 8091 C CA . GLN D 3 407 ? 248.575 267.911 267.928 1.00 33.43 407 GLN D CA 1
ATOM 8092 C C . GLN D 3 407 ? 248.563 266.734 266.963 1.00 33.72 407 GLN D C 1
ATOM 8093 O O . GLN D 3 407 ? 249.618 266.200 266.607 1.00 40.68 407 GLN D O 1
ATOM 8099 N N . THR D 3 408 ? 247.364 266.331 266.546 1.00 29.65 408 THR D N 1
ATOM 8100 C CA . THR D 3 408 ? 247.208 265.240 265.594 1.00 23.18 408 THR D CA 1
ATOM 8101 C C . THR D 3 408 ? 247.216 265.726 264.150 1.00 26.44 408 THR D C 1
ATOM 8102 O O . THR D 3 408 ? 247.864 265.114 263.296 1.00 31.51 408 THR D O 1
ATOM 8106 N N . LEU D 3 409 ? 246.508 266.816 263.861 1.00 31.86 409 LEU D N 1
ATOM 8107 C CA . LEU D 3 409 ? 246.420 267.365 262.517 1.00 25.88 409 LEU D CA 1
ATOM 8108 C C . LEU D 3 409 ? 246.469 268.883 262.591 1.00 29.16 409 LEU D C 1
ATOM 8109 O O . LEU D 3 409 ? 246.400 269.479 263.668 1.00 35.15 409 LEU D O 1
ATOM 8114 N N . LEU D 3 410 ? 246.590 269.506 261.423 1.00 31.97 410 LEU D N 1
ATOM 8115 C CA . LEU D 3 410 ? 246.553 270.954 261.287 1.00 24.41 410 LEU D CA 1
ATOM 8116 C C . LEU D 3 410 ? 245.483 271.358 260.285 1.00 27.02 410 LEU D C 1
ATOM 8117 O O . LEU D 3 410 ? 245.386 270.783 259.194 1.00 29.38 410 LEU D O 1
ATOM 8122 N N . MET D 3 411 ? 244.683 272.348 260.669 1.00 29.92 411 MET D N 1
ATOM 8123 C CA . MET D 3 411 ? 243.698 272.967 259.793 1.00 30.11 411 MET D CA 1
ATOM 8124 C C . MET D 3 411 ? 244.268 274.276 259.267 1.00 33.78 411 MET D C 1
ATOM 8125 O O . MET D 3 411 ? 244.728 275.113 260.049 1.00 39.69 411 MET D O 1
ATOM 8130 N N . ILE D 3 412 ? 244.249 274.447 257.949 1.00 33.51 412 ILE D N 1
ATOM 8131 C CA . ILE D 3 412 ? 244.825 275.615 257.295 1.00 30.03 412 ILE D CA 1
ATOM 8132 C C . ILE D 3 412 ? 243.741 276.284 256.461 1.00 30.83 412 ILE D C 1
ATOM 8133 O O . ILE D 3 412 ? 243.101 275.635 255.620 1.00 36.71 412 ILE D O 1
ATOM 8138 N N . ASP D 3 413 ? 243.533 277.577 256.704 1.00 36.75 413 ASP D N 1
ATOM 8139 C CA . ASP D 3 413 ? 242.616 278.407 255.937 1.00 38.12 413 ASP D CA 1
ATOM 8140 C C . ASP D 3 413 ? 243.282 279.759 255.710 1.00 44.55 413 ASP D C 1
ATOM 8141 O O . ASP D 3 413 ? 244.446 279.965 256.065 1.00 48.07 413 ASP D O 1
ATOM 8146 N N . ASN D 3 414 ? 242.540 280.694 255.122 1.00 47.66 414 ASN D N 1
ATOM 8147 C CA . ASN D 3 414 ? 243.121 281.956 254.682 1.00 43.24 414 ASN D CA 1
ATOM 8148 C C . ASN D 3 414 ? 243.055 283.059 255.731 1.00 47.47 414 ASN D C 1
ATOM 8149 O O . ASN D 3 414 ? 243.458 284.188 255.440 1.00 53.32 414 ASN D O 1
ATOM 8154 N N . THR D 3 415 ? 242.562 282.770 256.937 1.00 47.71 415 THR D N 1
ATOM 8155 C CA . THR D 3 415 ? 242.627 283.763 258.003 1.00 45.79 415 THR D CA 1
ATOM 8156 C C . THR D 3 415 ? 244.039 283.924 258.550 1.00 49.00 415 THR D C 1
ATOM 8157 O O . THR D 3 415 ? 244.358 284.980 259.105 1.00 56.33 415 THR D O 1
ATOM 8161 N N . THR D 3 416 ? 244.886 282.905 258.412 1.00 46.50 416 THR D N 1
ATOM 8162 C CA . THR D 3 416 ? 246.291 283.020 258.786 1.00 48.56 416 THR D CA 1
ATOM 8163 C C . THR D 3 416 ? 247.125 283.505 257.603 1.00 55.49 416 THR D C 1
ATOM 8164 O O . THR D 3 416 ? 247.764 284.559 257.676 1.00 57.62 416 THR D O 1
ATOM 8168 N N . CYS D 3 417 ? 247.118 282.747 256.507 1.00 52.61 417 CYS D N 1
ATOM 8169 C CA . CYS D 3 417 ? 247.704 283.205 255.255 1.00 53.65 417 CYS D CA 1
ATOM 8170 C C . CYS D 3 417 ? 247.041 282.477 254.090 1.00 51.74 417 CYS D C 1
ATOM 8171 O O . CYS D 3 417 ? 246.803 281.264 254.165 1.00 52.78 417 CYS D O 1
ATOM 8174 N N . PRO D 3 418 ? 246.700 283.190 253.013 1.00 48.10 418 PRO D N 1
ATOM 8175 C CA . PRO D 3 418 ? 245.890 282.588 251.942 1.00 46.21 418 PRO D CA 1
ATOM 8176 C C . PRO D 3 418 ? 246.607 281.519 251.134 1.00 44.92 418 PRO D C 1
ATOM 8177 O O . PRO D 3 418 ? 246.063 280.434 250.911 1.00 54.49 418 PRO D O 1
ATOM 8181 N N . THR D 3 419 ? 247.821 281.815 250.682 1.00 49.27 419 THR D N 1
ATOM 8182 C CA . THR D 3 419 ? 248.532 280.955 249.748 1.00 45.79 419 THR D CA 1
ATOM 8183 C C . THR D 3 419 ? 249.419 279.970 250.500 1.00 45.87 419 THR D C 1
ATOM 8184 O O . THR D 3 419 ? 250.104 280.347 251.456 1.00 48.22 419 THR D O 1
ATOM 8188 N N . ALA D 3 420 ? 249.404 278.711 250.066 1.00 41.70 420 ALA D N 1
ATOM 8189 C CA . ALA D 3 420 ? 250.199 277.665 250.691 1.00 43.94 420 ALA D CA 1
ATOM 8190 C C . ALA D 3 420 ? 250.875 276.828 249.614 1.00 42.88 420 ALA D C 1
ATOM 8191 O O . ALA D 3 420 ? 250.412 276.752 248.474 1.00 48.55 420 ALA D O 1
ATOM 8193 N N . VAL D 3 421 ? 251.991 276.207 249.989 1.00 42.76 421 VAL D N 1
ATOM 8194 C CA . VAL D 3 421 ? 252.747 275.329 249.104 1.00 46.60 421 VAL D CA 1
ATOM 8195 C C . VAL D 3 421 ? 253.048 274.032 249.845 1.00 44.43 421 VAL D C 1
ATOM 8196 O O . VAL D 3 421 ? 253.522 274.056 250.986 1.00 45.54 421 VAL D O 1
ATOM 8200 N N . LEU D 3 422 ? 252.753 272.902 249.203 1.00 43.47 422 LEU D N 1
ATOM 8201 C CA . LEU D 3 422 ? 252.985 271.585 249.783 1.00 43.71 422 LEU D CA 1
ATOM 8202 C C . LEU D 3 422 ? 253.939 270.744 248.948 1.00 48.65 422 LEU D C 1
ATOM 8203 O O . LEU D 3 422 ? 254.073 269.541 249.200 1.00 48.29 422 LEU D O 1
ATOM 8208 N N . GLY D 3 423 ? 254.604 271.343 247.967 1.00 55.89 423 GLY D N 1
ATOM 8209 C CA . GLY D 3 423 ? 255.422 270.607 247.027 1.00 50.44 423 GLY D CA 1
ATOM 8210 C C . GLY D 3 423 ? 255.564 271.382 245.736 1.00 50.88 423 GLY D C 1
ATOM 8211 O O . GLY D 3 423 ? 255.980 272.544 245.747 1.00 47.81 423 GLY D O 1
ATOM 8212 N N . ASN D 3 424 ? 255.226 270.752 244.616 1.00 50.46 424 ASN D N 1
ATOM 8213 C CA . ASN D 3 424 ? 255.214 271.425 243.326 1.00 51.51 424 ASN D CA 1
ATOM 8214 C C . ASN D 3 424 ? 253.875 272.083 243.022 1.00 52.46 424 ASN D C 1
ATOM 8215 O O . ASN D 3 424 ? 253.635 272.474 241.875 1.00 57.88 424 ASN D O 1
ATOM 8220 N N . VAL D 3 425 ? 253.003 272.217 244.019 1.00 49.21 425 VAL D N 1
ATOM 8221 C CA . VAL D 3 425 ? 251.661 272.751 243.835 1.00 48.62 425 VAL D CA 1
ATOM 8222 C C . VAL D 3 425 ? 251.461 273.932 244.777 1.00 45.97 425 VAL D C 1
ATOM 8223 O O . VAL D 3 425 ? 251.859 273.887 245.946 1.00 43.50 425 VAL D O 1
ATOM 8227 N N . ILE D 3 426 ? 250.867 275.000 244.251 1.00 44.12 426 ILE D N 1
ATOM 8228 C CA . ILE D 3 426 ? 250.539 276.201 245.009 1.00 45.51 426 ILE D CA 1
ATOM 8229 C C . ILE D 3 426 ? 249.022 276.295 245.089 1.00 47.31 426 ILE D C 1
ATOM 8230 O O . ILE D 3 426 ? 248.337 276.176 244.067 1.00 55.03 426 ILE D O 1
ATOM 8235 N N . ILE D 3 427 ? 248.494 276.503 246.294 1.00 40.50 427 ILE D N 1
ATOM 8236 C CA . ILE D 3 427 ? 247.057 276.433 246.528 1.00 38.34 427 ILE D CA 1
ATOM 8237 C C . ILE D 3 427 ? 246.589 277.682 247.269 1.00 36.97 427 ILE D C 1
ATOM 8238 O O . ILE D 3 427 ? 247.251 278.156 248.199 1.00 41.68 427 ILE D O 1
ATOM 8243 N N . SER D 3 428 ? 245.457 278.231 246.831 1.00 34.09 428 SER D N 1
ATOM 8244 C CA . SER D 3 428 ? 244.796 279.339 247.506 1.00 36.54 428 SER D CA 1
ATOM 8245 C C . SER D 3 428 ? 243.566 278.820 248.242 1.00 41.53 428 SER D C 1
ATOM 8246 O O . SER D 3 428 ? 242.843 277.962 247.730 1.00 44.52 428 SER D O 1
ATOM 8249 N N . LEU D 3 429 ? 243.329 279.347 249.440 1.00 39.09 429 LEU D N 1
ATOM 8250 C CA . LEU D 3 429 ? 242.412 278.736 250.391 1.00 39.45 429 LEU D CA 1
ATOM 8251 C C . LEU D 3 429 ? 241.261 279.671 250.740 1.00 37.22 429 LEU D C 1
ATOM 8252 O O . LEU D 3 429 ? 241.358 280.891 250.587 1.00 47.80 429 LEU D O 1
ATOM 8257 N N . GLY D 3 430 ? 240.164 279.074 251.209 1.00 34.14 430 GLY D N 1
ATOM 8258 C CA . GLY D 3 430 ? 239.011 279.813 251.673 1.00 34.08 430 GLY D CA 1
ATOM 8259 C C . GLY D 3 430 ? 238.966 279.924 253.187 1.00 31.67 430 GLY D C 1
ATOM 8260 O O . GLY D 3 430 ? 239.950 279.699 253.892 1.00 40.89 430 GLY D O 1
ATOM 8261 N N . LYS D 3 431 ? 237.785 280.273 253.690 1.00 36.96 431 LYS D N 1
ATOM 8262 C CA . LYS D 3 431 ? 237.575 280.499 255.114 1.00 39.84 431 LYS D CA 1
ATOM 8263 C C . LYS D 3 431 ? 236.848 279.318 255.747 1.00 44.97 431 LYS D C 1
ATOM 8264 O O . LYS D 3 431 ? 235.917 278.760 255.160 1.00 43.15 431 LYS D O 1
ATOM 8270 N N . TYR D 3 432 ? 237.279 278.947 256.950 1.00 41.52 432 TYR D N 1
ATOM 8271 C CA . TYR D 3 432 ? 236.704 277.823 257.676 1.00 36.73 432 TYR D CA 1
ATOM 8272 C C . TYR D 3 432 ? 235.486 278.259 258.479 1.00 41.81 432 TYR D C 1
ATOM 8273 O O . TYR D 3 432 ? 235.497 279.306 259.132 1.00 47.26 432 TYR D O 1
ATOM 8282 N N . LEU D 3 433 ? 234.438 277.443 258.431 1.00 45.71 433 LEU D N 1
ATOM 8283 C CA . LEU D 3 433 ? 233.210 277.675 259.181 1.00 45.97 433 LEU D CA 1
ATOM 8284 C C . LEU D 3 433 ? 233.173 276.717 260.364 1.00 48.44 433 LEU D C 1
ATOM 8285 O O . LEU D 3 433 ? 233.107 275.498 260.178 1.00 51.48 433 LEU D O 1
ATOM 8290 N N . GLY D 3 434 ? 233.211 277.265 261.566 1.00 46.44 434 GLY D N 1
ATOM 8291 C CA . GLY D 3 434 ? 233.237 276.463 262.768 1.00 44.86 434 GLY D CA 1
ATOM 8292 C C . GLY D 3 434 ? 233.921 277.219 263.888 1.00 48.05 434 GLY D C 1
ATOM 8293 O O . GLY D 3 434 ? 233.977 278.445 263.880 1.00 48.56 434 GLY D O 1
ATOM 8294 N N . SER D 3 435 ? 234.436 276.457 264.848 1.00 45.43 435 SER D N 1
ATOM 8295 C CA . SER D 3 435 ? 235.097 277.048 266.003 1.00 44.71 435 SER D CA 1
ATOM 8296 C C . SER D 3 435 ? 236.383 277.753 265.591 1.00 43.46 435 SER D C 1
ATOM 8297 O O . SER D 3 435 ? 237.135 277.267 264.742 1.00 46.08 435 SER D O 1
ATOM 8300 N N . VAL D 3 436 ? 236.629 278.914 266.199 1.00 46.26 436 VAL D N 1
ATOM 8301 C CA . VAL D 3 436 ? 237.842 279.668 265.904 1.00 47.89 436 VAL D CA 1
ATOM 8302 C C . VAL D 3 436 ? 239.043 279.133 266.677 1.00 45.99 436 VAL D C 1
ATOM 8303 O O . VAL D 3 436 ? 240.186 279.477 266.353 1.00 43.39 436 VAL D O 1
ATOM 8307 N N . ASN D 3 437 ? 238.818 278.283 267.676 1.00 45.00 437 ASN D N 1
ATOM 8308 C CA . ASN D 3 437 ? 239.883 277.685 268.479 1.00 42.66 437 ASN D CA 1
ATOM 8309 C C . ASN D 3 437 ? 240.127 276.230 268.103 1.00 45.77 437 ASN D C 1
ATOM 8310 O O . ASN D 3 437 ? 240.359 275.389 268.975 1.00 44.29 437 ASN D O 1
ATOM 8315 N N . TYR D 3 438 ? 240.066 275.912 266.807 1.00 44.58 438 TYR D N 1
ATOM 8316 C CA . TYR D 3 438 ? 240.219 274.530 266.361 1.00 37.03 438 TYR D CA 1
ATOM 8317 C C . TYR D 3 438 ? 241.598 273.977 266.705 1.00 35.90 438 TYR D C 1
ATOM 8318 O O . TYR D 3 438 ? 241.721 272.828 267.143 1.00 45.43 438 TYR D O 1
ATOM 8327 N N . ASN D 3 439 ? 242.645 274.779 266.523 1.00 36.75 439 ASN D N 1
ATOM 8328 C CA . ASN D 3 439 ? 244.007 274.288 266.688 1.00 37.57 439 ASN D CA 1
ATOM 8329 C C . ASN D 3 439 ? 244.477 274.284 268.137 1.00 39.30 439 ASN D C 1
ATOM 8330 O O . ASN D 3 439 ? 245.617 273.888 268.395 1.00 41.44 439 ASN D O 1
ATOM 8335 N N . SER D 3 440 ? 243.643 274.712 269.083 1.00 44.16 440 SER D N 1
ATOM 8336 C CA . SER D 3 440 ? 244.031 274.786 270.486 1.00 40.39 440 SER D CA 1
ATOM 8337 C C . SER D 3 440 ? 243.262 273.814 271.375 1.00 45.57 440 SER D C 1
ATOM 8338 O O . SER D 3 440 ? 243.341 273.923 272.603 1.00 48.85 440 SER D O 1
ATOM 8341 N N . GLU D 3 441 ? 242.528 272.867 270.796 1.00 45.97 441 GLU D N 1
ATOM 8342 C CA . GLU D 3 441 ? 241.720 271.925 271.558 1.00 45.57 441 GLU D CA 1
ATOM 8343 C C . GLU D 3 441 ? 242.116 270.495 271.214 1.00 49.10 441 GLU D C 1
ATOM 8344 O O . GLU D 3 441 ? 242.353 270.171 270.047 1.00 48.74 441 GLU D O 1
ATOM 8350 N N . GLY D 3 442 ? 242.182 269.642 272.237 1.00 46.00 442 GLY D N 1
ATOM 8351 C CA . GLY D 3 442 ? 242.555 268.256 272.078 1.00 41.20 442 GLY D CA 1
ATOM 8352 C C . GLY D 3 442 ? 241.377 267.304 272.227 1.00 41.98 442 GLY D C 1
ATOM 8353 O O . GLY D 3 442 ? 240.251 267.689 272.530 1.00 44.42 442 GLY D O 1
ATOM 8354 N N . ILE D 3 443 ? 241.673 266.023 272.006 1.00 41.39 443 ILE D N 1
ATOM 8355 C CA . ILE D 3 443 ? 240.684 264.954 272.025 1.00 40.42 443 ILE D CA 1
ATOM 8356 C C . ILE D 3 443 ? 241.288 263.734 272.712 1.00 41.48 443 ILE D C 1
ATOM 8357 O O . ILE D 3 443 ? 242.435 263.751 273.166 1.00 42.16 443 ILE D O 1
ATOM 8362 N N . ALA D 3 444 ? 240.498 262.666 272.786 1.00 39.75 444 ALA D N 1
ATOM 8363 C CA . ALA D 3 444 ? 240.935 261.374 273.292 1.00 37.83 444 ALA D CA 1
ATOM 8364 C C . ALA D 3 444 ? 241.066 260.383 272.140 1.00 36.84 444 ALA D C 1
ATOM 8365 O O . ALA D 3 444 ? 240.367 260.485 271.130 1.00 43.53 444 ALA D O 1
ATOM 8367 N N . ILE D 3 445 ? 241.970 259.418 272.303 1.00 34.09 445 ILE D N 1
ATOM 8368 C CA . ILE D 3 445 ? 242.312 258.478 271.242 1.00 39.03 445 ILE D CA 1
ATOM 8369 C C . ILE D 3 445 ? 241.923 257.069 271.672 1.00 40.65 445 ILE D C 1
ATOM 8370 O O . ILE D 3 445 ? 241.911 256.743 272.863 1.00 40.24 445 ILE D O 1
ATOM 8375 N N . GLY D 3 446 ? 241.604 256.229 270.685 1.00 36.49 446 GLY D N 1
ATOM 8376 C CA . GLY D 3 446 ? 241.164 254.874 270.928 1.00 32.26 446 GLY D CA 1
ATOM 8377 C C . GLY D 3 446 ? 242.292 253.860 270.972 1.00 33.52 446 GLY D C 1
ATOM 8378 O O . GLY D 3 446 ? 243.474 254.207 270.905 1.00 44.08 446 GLY D O 1
ATOM 8379 N N . PRO D 3 447 ? 241.944 252.580 271.088 1.00 39.62 447 PRO D N 1
ATOM 8380 C CA . PRO D 3 447 ? 242.964 251.537 271.263 1.00 35.97 447 PRO D CA 1
ATOM 8381 C C . PRO D 3 447 ? 243.451 250.990 269.932 1.00 30.85 447 PRO D C 1
ATOM 8382 O O . PRO D 3 447 ? 242.695 250.945 268.951 1.00 36.06 447 PRO D O 1
ATOM 8386 N N . PRO D 3 448 ? 244.712 250.564 269.860 1.00 31.28 448 PRO D N 1
ATOM 8387 C CA . PRO D 3 448 ? 245.242 250.006 268.608 1.00 32.45 448 PRO D CA 1
ATOM 8388 C C . PRO D 3 448 ? 244.693 248.618 268.314 1.00 30.54 448 PRO D C 1
ATOM 8389 O O . PRO D 3 448 ? 244.330 247.862 269.218 1.00 40.60 448 PRO D O 1
ATOM 8393 N N . VAL D 3 449 ? 244.644 248.283 267.021 1.00 25.46 449 VAL D N 1
ATOM 8394 C CA . VAL D 3 449 ? 244.155 246.992 266.546 1.00 32.85 449 VAL D CA 1
ATOM 8395 C C . VAL D 3 449 ? 245.037 246.508 265.400 1.00 36.15 449 VAL D C 1
ATOM 8396 O O . VAL D 3 449 ? 245.898 247.229 264.896 1.00 38.11 449 VAL D O 1
ATOM 8400 N N . PHE D 3 450 ? 244.804 245.260 264.992 1.00 40.82 450 PHE D N 1
ATOM 8401 C CA . PHE D 3 450 ? 245.452 244.648 263.840 1.00 31.87 450 PHE D CA 1
ATOM 8402 C C . PHE D 3 450 ? 244.390 243.991 262.970 1.00 39.70 450 PHE D C 1
ATOM 8403 O O . PHE D 3 450 ? 243.437 243.402 263.486 1.00 46.82 450 PHE D O 1
ATOM 8411 N N . THR D 3 451 ? 244.555 244.088 261.651 1.00 46.60 451 THR D N 1
ATOM 8412 C CA . THR D 3 451 ? 243.518 243.663 260.718 1.00 46.72 451 THR D CA 1
ATOM 8413 C C . THR D 3 451 ? 243.920 242.509 259.807 1.00 41.47 451 THR D C 1
ATOM 8414 O O . THR D 3 451 ? 243.127 242.128 258.939 1.00 44.88 451 THR D O 1
ATOM 8418 N N . ASP D 3 452 ? 245.112 241.941 259.969 1.00 42.41 452 ASP D N 1
ATOM 8419 C CA . ASP D 3 452 ? 245.519 240.823 259.131 1.00 46.00 452 ASP D CA 1
ATOM 8420 C C . ASP D 3 452 ? 244.768 239.551 259.525 1.00 50.37 452 ASP D C 1
ATOM 8421 O O . ASP D 3 452 ? 244.239 239.427 260.631 1.00 56.12 452 ASP D O 1
ATOM 8426 N N . LYS D 3 453 ? 244.733 238.594 258.594 1.00 43.14 453 LYS D N 1
ATOM 8427 C CA . LYS D 3 453 ? 243.929 237.388 258.782 1.00 45.73 453 LYS D CA 1
ATOM 8428 C C . LYS D 3 453 ? 244.490 236.495 259.885 1.00 48.26 453 LYS D C 1
ATOM 8429 O O . LYS D 3 453 ? 243.744 236.018 260.748 1.00 49.41 453 LYS D O 1
ATOM 8435 N N . VAL D 3 454 ? 245.801 236.244 259.866 1.00 46.54 454 VAL D N 1
ATOM 8436 C CA . VAL D 3 454 ? 246.416 235.387 260.878 1.00 44.57 454 VAL D CA 1
ATOM 8437 C C . VAL D 3 454 ? 246.404 236.067 262.245 1.00 51.27 454 VAL D C 1
ATOM 8438 O O . VAL D 3 454 ? 246.306 235.397 263.290 1.00 56.60 454 VAL D O 1
ATOM 8442 N N . ASP D 3 455 ? 246.504 237.398 262.263 1.00 50.19 455 ASP D N 1
ATOM 8443 C CA . ASP D 3 455 ? 246.506 238.128 263.523 1.00 46.77 455 ASP D CA 1
ATOM 8444 C C . ASP D 3 455 ? 245.189 237.972 264.270 1.00 48.04 455 ASP D C 1
ATOM 8445 O O . ASP D 3 455 ? 245.179 237.985 265.503 1.00 55.49 455 ASP D O 1
ATOM 8450 N N . ILE D 3 456 ? 244.076 237.808 263.550 1.00 42.42 456 ILE D N 1
ATOM 8451 C CA . ILE D 3 456 ? 242.788 237.596 264.209 1.00 44.47 456 ILE D CA 1
ATOM 8452 C C . ILE D 3 456 ? 242.809 236.302 265.013 1.00 47.78 456 ILE D C 1
ATOM 8453 O O . ILE D 3 456 ? 242.395 236.264 266.179 1.00 52.13 456 ILE D O 1
ATOM 8458 N N . SER D 3 457 ? 243.306 235.223 264.400 1.00 47.75 457 SER D N 1
ATOM 8459 C CA . SER D 3 457 ? 243.401 233.943 265.094 1.00 45.60 457 SER D CA 1
ATOM 8460 C C . SER D 3 457 ? 244.351 234.026 266.282 1.00 42.45 457 SER D C 1
ATOM 8461 O O . SER D 3 457 ? 244.058 233.491 267.361 1.00 49.47 457 SER D O 1
ATOM 8464 N N . SER D 3 458 ? 245.493 234.697 266.104 1.00 39.37 458 SER D N 1
ATOM 8465 C CA . SER D 3 458 ? 246.443 234.832 267.208 1.00 44.17 458 SER D CA 1
ATOM 8466 C C . SER D 3 458 ? 245.835 235.603 268.376 1.00 49.64 458 SER D C 1
ATOM 8467 O O . SER D 3 458 ? 245.997 235.216 269.543 1.00 53.77 458 SER D O 1
ATOM 8470 N N . GLN D 3 459 ? 245.126 236.695 268.080 1.00 41.59 459 GLN D N 1
ATOM 8471 C CA . GLN D 3 459 ? 244.507 237.500 269.126 1.00 42.30 459 GLN D CA 1
ATOM 8472 C C . GLN D 3 459 ? 243.413 236.725 269.850 1.00 42.46 459 GLN D C 1
ATOM 8473 O O . GLN D 3 459 ? 243.291 236.811 271.080 1.00 46.39 459 GLN D O 1
ATOM 8479 N N . ILE D 3 460 ? 242.613 235.958 269.104 1.00 40.01 460 ILE D N 1
ATOM 8480 C CA . ILE D 3 460 ? 241.572 235.143 269.727 1.00 43.15 460 ILE D CA 1
ATOM 8481 C C . ILE D 3 460 ? 242.191 234.109 270.659 1.00 44.66 460 ILE D C 1
ATOM 8482 O O . ILE D 3 460 ? 241.714 233.899 271.784 1.00 48.80 460 ILE D O 1
ATOM 8487 N N . SER D 3 461 ? 243.275 233.462 270.218 1.00 49.89 461 SER D N 1
ATOM 8488 C CA . SER D 3 461 ? 243.948 232.472 271.055 1.00 50.46 461 SER D CA 1
ATOM 8489 C C . SER D 3 461 ? 244.482 233.099 272.337 1.00 51.41 461 SER D C 1
ATOM 8490 O O . SER D 3 461 ? 244.317 232.543 273.432 1.00 54.83 461 SER D O 1
ATOM 8493 N N . SER D 3 462 ? 245.134 234.260 272.217 1.00 51.05 462 SER D N 1
ATOM 8494 C CA . SER D 3 462 ? 245.698 234.916 273.394 1.00 51.98 462 SER D CA 1
ATOM 8495 C C . SER D 3 462 ? 244.609 235.317 274.383 1.00 52.90 462 SER D C 1
ATOM 8496 O O . SER D 3 462 ? 244.753 235.110 275.598 1.00 58.61 462 SER D O 1
ATOM 8499 N N . MET D 3 463 ? 243.511 235.888 273.880 1.00 55.24 463 MET D N 1
ATOM 8500 C CA . MET D 3 463 ? 242.425 236.300 274.763 1.00 54.78 463 MET D CA 1
ATOM 8501 C C . MET D 3 463 ? 241.791 235.100 275.456 1.00 55.59 463 MET D C 1
ATOM 8502 O O . MET D 3 463 ? 241.474 235.161 276.652 1.00 55.93 463 MET D O 1
ATOM 8507 N N . ASN D 3 464 ? 241.609 233.995 274.726 1.00 58.64 464 ASN D N 1
ATOM 8508 C CA . ASN D 3 464 ? 241.047 232.795 275.336 1.00 56.71 464 ASN D CA 1
ATOM 8509 C C . ASN D 3 464 ? 241.957 232.243 276.424 1.00 58.91 464 ASN D C 1
ATOM 8510 O O . ASN D 3 464 ? 241.480 231.828 277.487 1.00 61.47 464 ASN D O 1
ATOM 8515 N N . GLN D 3 465 ? 243.269 232.217 276.173 1.00 62.30 465 GLN D N 1
ATOM 8516 C CA . GLN D 3 465 ? 244.196 231.717 277.184 1.00 59.95 465 GLN D CA 1
ATOM 8517 C C . GLN D 3 465 ? 244.171 232.585 278.435 1.00 58.06 465 GLN D C 1
ATOM 8518 O O . GLN D 3 465 ? 244.172 232.066 279.560 1.00 62.04 465 GLN D O 1
ATOM 8524 N N . SER D 3 466 ? 244.140 233.909 278.260 1.00 65.14 466 SER D N 1
ATOM 8525 C CA . SER D 3 466 ? 244.071 234.800 279.415 1.00 63.60 466 SER D CA 1
ATOM 8526 C C . SER D 3 466 ? 242.781 234.592 280.204 1.00 67.09 466 SER D C 1
ATOM 8527 O O . SER D 3 466 ? 242.799 234.564 281.442 1.00 66.58 466 SER D O 1
ATOM 8530 N N . LEU D 3 467 ? 241.652 234.442 279.504 1.00 72.53 467 LEU D N 1
ATOM 8531 C CA . LEU D 3 467 ? 240.380 234.218 280.187 1.00 68.10 467 LEU D CA 1
ATOM 8532 C C . LEU D 3 467 ? 240.379 232.898 280.952 1.00 69.41 467 LEU D C 1
ATOM 8533 O O . LEU D 3 467 ? 239.878 232.827 282.083 1.00 72.75 467 LEU D O 1
ATOM 8538 N N . GLN D 3 468 ? 240.930 231.840 280.350 1.00 71.90 468 GLN D N 1
ATOM 8539 C CA . GLN D 3 468 ? 240.994 230.551 281.033 1.00 74.11 468 GLN D CA 1
ATOM 8540 C C . GLN D 3 468 ? 241.882 230.624 282.268 1.00 75.33 468 GLN D C 1
ATOM 8541 O O . GLN D 3 468 ? 241.555 230.042 283.309 1.00 75.18 468 GLN D O 1
ATOM 8547 N N . GLN D 3 469 ? 243.012 231.331 282.172 1.00 79.95 469 GLN D N 1
ATOM 8548 C CA . GLN D 3 469 ? 243.875 231.499 283.338 1.00 78.38 469 GLN D CA 1
ATOM 8549 C C . GLN D 3 469 ? 243.164 232.271 284.445 1.00 77.21 469 GLN D C 1
ATOM 8550 O O . GLN D 3 469 ? 243.281 231.926 285.629 1.00 78.67 469 GLN D O 1
ATOM 8556 N N . SER D 3 470 ? 242.422 233.321 284.078 1.00 81.03 470 SER D N 1
ATOM 8557 C CA . SER D 3 470 ? 241.685 234.090 285.077 1.00 82.43 470 SER D CA 1
ATOM 8558 C C . SER D 3 470 ? 240.627 233.236 285.767 1.00 84.33 470 SER D C 1
ATOM 8559 O O . SER D 3 470 ? 240.462 233.310 286.990 1.00 84.37 470 SER D O 1
ATOM 8562 N N . LYS D 3 471 ? 239.900 232.419 285.000 1.00 85.46 471 LYS D N 1
ATOM 8563 C CA . LYS D 3 471 ? 238.904 231.535 285.603 1.00 83.41 471 LYS D CA 1
ATOM 8564 C C . LYS D 3 471 ? 239.556 230.488 286.500 1.00 84.02 471 LYS D C 1
ATOM 8565 O O . LYS D 3 471 ? 239.037 230.172 287.581 1.00 84.85 471 LYS D O 1
ATOM 8571 N N . ASP D 3 472 ? 240.695 229.938 286.070 1.00 87.63 472 ASP D N 1
ATOM 8572 C CA . ASP D 3 472 ? 241.393 228.946 286.880 1.00 88.53 472 ASP D CA 1
ATOM 8573 C C . ASP D 3 472 ? 241.870 229.544 288.196 1.00 87.09 472 ASP D C 1
ATOM 8574 O O . ASP D 3 472 ? 241.842 228.874 289.235 1.00 86.24 472 ASP D O 1
ATOM 8579 N N . TYR D 3 473 ? 242.320 230.801 288.176 1.00 90.01 473 TYR D N 1
ATOM 8580 C CA . TYR D 3 473 ? 242.688 231.447 289.432 1.00 91.30 473 TYR D CA 1
ATOM 8581 C C . TYR D 3 473 ? 241.459 231.722 290.292 1.00 91.58 473 TYR D C 1
ATOM 8582 O O . TYR D 3 473 ? 241.471 231.475 291.503 1.00 91.34 473 TYR D O 1
ATOM 8591 N N . ILE D 3 474 ? 240.387 232.241 289.685 1.00 91.67 474 ILE D N 1
ATOM 8592 C CA . ILE D 3 474 ? 239.212 232.626 290.460 1.00 92.53 474 ILE D CA 1
ATOM 8593 C C . ILE D 3 474 ? 238.492 231.411 291.029 1.00 91.92 474 ILE D C 1
ATOM 8594 O O . ILE D 3 474 ? 237.660 231.555 291.931 1.00 89.68 474 ILE D O 1
ATOM 8599 N N . LYS D 3 475 ? 238.794 230.210 290.526 1.00 95.10 475 LYS D N 1
ATOM 8600 C CA . LYS D 3 475 ? 238.321 228.999 291.193 1.00 94.89 475 LYS D CA 1
ATOM 8601 C C . LYS D 3 475 ? 238.824 228.929 292.633 1.00 95.63 475 LYS D C 1
ATOM 8602 O O . LYS D 3 475 ? 238.094 228.497 293.535 1.00 95.02 475 LYS D O 1
ATOM 8608 N N . GLU D 3 476 ? 240.071 229.351 292.869 1.00 98.41 476 GLU D N 1
ATOM 8609 C CA . GLU D 3 476 ? 240.609 229.365 294.227 1.00 97.78 476 GLU D CA 1
ATOM 8610 C C . GLU D 3 476 ? 239.859 230.353 295.113 1.00 98.26 476 GLU D C 1
ATOM 8611 O O . GLU D 3 476 ? 239.588 230.064 296.284 1.00 97.36 476 GLU D O 1
ATOM 8617 N N . ALA D 3 477 ? 239.526 231.531 294.576 1.00 96.47 477 ALA D N 1
ATOM 8618 C CA . ALA D 3 477 ? 238.728 232.490 295.334 1.00 96.62 477 ALA D CA 1
ATOM 8619 C C . ALA D 3 477 ? 237.324 231.961 295.593 1.00 97.51 477 ALA D C 1
ATOM 8620 O O . ALA D 3 477 ? 236.724 232.269 296.630 1.00 96.72 477 ALA D O 1
ATOM 8622 N N . GLN D 3 478 ? 236.781 231.180 294.656 1.00 97.34 478 GLN D N 1
ATOM 8623 C CA . GLN D 3 478 ? 235.513 230.498 294.895 1.00 96.56 478 GLN D CA 1
ATOM 8624 C C . GLN D 3 478 ? 235.634 229.512 296.049 1.00 97.02 478 GLN D C 1
ATOM 8625 O O . GLN D 3 478 ? 234.715 229.382 296.866 1.00 97.17 478 GLN D O 1
ATOM 8631 N N . ARG D 3 479 ? 236.761 228.797 296.122 1.00 98.89 479 ARG D N 1
ATOM 8632 C CA . ARG D 3 479 ? 236.980 227.864 297.223 1.00 99.25 479 ARG D CA 1
ATOM 8633 C C . ARG D 3 479 ? 237.071 228.590 298.561 1.00 99.99 479 ARG D C 1
ATOM 8634 O O . ARG D 3 479 ? 236.548 228.108 299.573 1.00 101.42 479 ARG D O 1
ATOM 8642 N N . LEU D 3 480 ? 237.732 229.744 298.587 1.00 98.50 480 LEU D N 1
ATOM 8643 C CA . LEU D 3 480 ? 237.897 230.510 299.819 1.00 99.89 480 LEU D CA 1
ATOM 8644 C C . LEU D 3 480 ? 236.568 231.085 300.300 1.00 101.12 480 LEU D C 1
ATOM 8645 O O . LEU D 3 480 ? 236.075 232.074 299.758 1.00 101.93 480 LEU D O 1
ATOM 8650 N N . ILE E 3 27 ? 266.495 237.511 262.350 1.00 47.06 27 ILE G N 1
ATOM 8651 C CA . ILE E 3 27 ? 267.056 236.601 263.340 1.00 46.90 27 ILE G CA 1
ATOM 8652 C C . ILE E 3 27 ? 266.103 235.442 263.598 1.00 42.97 27 ILE G C 1
ATOM 8653 O O . ILE E 3 27 ? 265.863 235.065 264.744 1.00 46.64 27 ILE G O 1
ATOM 8658 N N . LEU E 3 28 ? 265.566 234.878 262.521 1.00 36.77 28 LEU G N 1
ATOM 8659 C CA . LEU E 3 28 ? 264.661 233.745 262.640 1.00 33.76 28 LEU G CA 1
ATOM 8660 C C . LEU E 3 28 ? 265.412 232.504 263.108 1.00 38.25 28 LEU G C 1
ATOM 8661 O O . LEU E 3 28 ? 266.529 232.229 262.662 1.00 44.84 28 LEU G O 1
ATOM 8666 N N . HIS E 3 29 ? 264.791 231.755 264.015 1.00 36.99 29 HIS G N 1
ATOM 8667 C CA . HIS E 3 29 ? 265.373 230.525 264.552 1.00 30.16 29 HIS G CA 1
ATOM 8668 C C . HIS E 3 29 ? 264.865 229.360 263.714 1.00 36.85 29 HIS G C 1
ATOM 8669 O O . HIS E 3 29 ? 263.798 228.802 263.966 1.00 39.44 29 HIS G O 1
ATOM 8676 N N . TYR E 3 30 ? 265.654 228.980 262.706 1.00 35.30 30 TYR G N 1
ATOM 8677 C CA . TYR E 3 30 ? 265.196 228.005 261.720 1.00 25.46 30 TYR G CA 1
ATOM 8678 C C . TYR E 3 30 ? 265.100 226.602 262.309 1.00 28.93 30 TYR G C 1
ATOM 8679 O O . TYR E 3 30 ? 264.223 225.821 261.919 1.00 37.40 30 TYR G O 1
ATOM 8688 N N . GLU E 3 31 ? 265.999 226.259 263.236 1.00 33.07 31 GLU G N 1
ATOM 8689 C CA . GLU E 3 31 ? 266.009 224.912 263.797 1.00 31.21 31 GLU G CA 1
ATOM 8690 C C . GLU E 3 31 ? 264.735 224.619 264.580 1.00 36.12 31 GLU G C 1
ATOM 8691 O O . GLU E 3 31 ? 264.163 223.530 264.460 1.00 40.70 31 GLU G O 1
ATOM 8697 N N . LYS E 3 32 ? 264.274 225.577 265.386 1.00 38.11 32 LYS G N 1
ATOM 8698 C CA . LYS E 3 32 ? 263.041 225.371 266.136 1.00 29.31 32 LYS G CA 1
ATOM 8699 C C . LYS E 3 32 ? 261.815 225.428 265.235 1.00 32.65 32 LYS G C 1
ATOM 8700 O O . LYS E 3 32 ? 260.824 224.740 265.499 1.00 39.56 32 LYS G O 1
ATOM 8706 N N . LEU E 3 33 ? 261.858 226.240 264.177 1.00 29.40 33 LEU G N 1
ATOM 8707 C CA . LEU E 3 33 ? 260.731 226.310 263.255 1.00 24.39 33 LEU G CA 1
ATOM 8708 C C . LEU E 3 33 ? 260.578 225.028 262.448 1.00 32.10 33 LEU G C 1
ATOM 8709 O O . LEU E 3 33 ? 259.454 224.647 262.104 1.00 31.15 33 LEU G O 1
ATOM 8714 N N . SER E 3 34 ? 261.688 224.356 262.127 1.00 30.57 34 SER G N 1
ATOM 8715 C CA . SER E 3 34 ? 261.603 223.135 261.331 1.00 25.36 34 SER G CA 1
ATOM 8716 C C . SER E 3 34 ? 260.915 222.005 262.089 1.00 33.37 34 SER G C 1
ATOM 8717 O O . SER E 3 34 ? 260.338 221.108 261.466 1.00 31.34 34 SER G O 1
ATOM 8720 N N . LYS E 3 35 ? 260.967 222.024 263.421 1.00 33.62 35 LYS G N 1
ATOM 8721 C CA . LYS E 3 35 ? 260.265 221.020 264.210 1.00 26.94 35 LYS G CA 1
ATOM 8722 C C . LYS E 3 35 ? 258.761 221.251 264.242 1.00 30.23 35 LYS G C 1
ATOM 8723 O O . LYS E 3 35 ? 258.001 220.285 264.362 1.00 35.07 35 LYS G O 1
ATOM 8729 N N . ILE E 3 36 ? 258.322 222.505 264.144 1.00 35.61 36 ILE G N 1
ATOM 8730 C CA . ILE E 3 36 ? 256.903 222.814 264.005 1.00 26.88 36 ILE G CA 1
ATOM 8731 C C . ILE E 3 36 ? 256.376 222.413 262.632 1.00 22.46 36 ILE G C 1
ATOM 8732 O O . ILE E 3 36 ? 255.199 222.061 262.502 1.00 35.74 36 ILE G O 1
ATOM 8737 N N . GLY E 3 37 ? 257.218 222.420 261.613 1.00 30.16 37 GLY G N 1
ATOM 8738 C CA . GLY E 3 37 ? 256.813 222.092 260.270 1.00 21.77 37 GLY G CA 1
ATOM 8739 C C . GLY E 3 37 ? 256.978 223.200 259.256 1.00 24.13 37 GLY G C 1
ATOM 8740 O O . GLY E 3 37 ? 256.308 223.162 258.219 1.00 22.52 37 GLY G O 1
ATOM 8741 N N . LEU E 3 38 ? 257.836 224.178 259.519 1.00 23.47 38 LEU G N 1
ATOM 8742 C CA . LEU E 3 38 ? 258.069 225.303 258.620 1.00 24.91 38 LEU G CA 1
ATOM 8743 C C . LEU E 3 38 ? 259.511 225.210 258.135 1.00 20.51 38 LEU G C 1
ATOM 8744 O O . LEU E 3 38 ? 260.447 225.501 258.883 1.00 36.35 38 LEU G O 1
ATOM 8749 N N . VAL E 3 39 ? 259.688 224.805 256.882 1.00 21.59 39 VAL G N 1
ATOM 8750 C CA . VAL E 3 39 ? 261.002 224.545 256.307 1.00 26.04 39 VAL G CA 1
ATOM 8751 C C . VAL E 3 39 ? 261.382 225.723 255.422 1.00 27.04 39 VAL G C 1
ATOM 8752 O O . VAL E 3 39 ? 260.584 226.157 254.586 1.00 31.98 39 VAL G O 1
ATOM 8756 N N . LYS E 3 40 ? 262.589 226.248 255.608 1.00 24.71 40 LYS G N 1
ATOM 8757 C CA . LYS E 3 40 ? 262.986 227.443 254.876 1.00 29.94 40 LYS G CA 1
ATOM 8758 C C . LYS E 3 40 ? 263.207 227.135 253.398 1.00 27.65 40 LYS G C 1
ATOM 8759 O O . LYS E 3 40 ? 263.665 226.053 253.023 1.00 36.25 40 LYS G O 1
ATOM 8765 N N . GLY E 3 41 ? 262.860 228.104 252.555 1.00 30.69 41 GLY G N 1
ATOM 8766 C CA . GLY E 3 41 ? 262.935 227.932 251.119 1.00 24.48 41 GLY G CA 1
ATOM 8767 C C . GLY E 3 41 ? 263.879 228.893 250.426 1.00 28.16 41 GLY G C 1
ATOM 8768 O O . GLY E 3 41 ? 265.071 228.939 250.741 1.00 39.22 41 GLY G O 1
ATOM 8769 N N . VAL E 3 42 ? 263.354 229.670 249.484 1.00 30.20 42 VAL G N 1
ATOM 8770 C CA . VAL E 3 42 ? 264.152 230.546 248.634 1.00 29.67 42 VAL G CA 1
ATOM 8771 C C . VAL E 3 42 ? 264.097 231.971 249.170 1.00 31.29 42 VAL G C 1
ATOM 8772 O O . VAL E 3 42 ? 263.076 232.422 249.700 1.00 33.79 42 VAL G O 1
ATOM 8776 N N . THR E 3 43 ? 265.212 232.686 249.037 1.00 29.11 43 THR G N 1
ATOM 8777 C CA . THR E 3 43 ? 265.317 234.090 249.409 1.00 27.52 43 THR G CA 1
ATOM 8778 C C . THR E 3 43 ? 265.359 234.949 248.151 1.00 25.29 43 THR G C 1
ATOM 8779 O O . THR E 3 43 ? 266.064 234.623 247.192 1.00 29.44 43 THR G O 1
ATOM 8783 N N . ARG E 3 44 ? 264.606 236.047 248.159 1.00 26.10 44 ARG G N 1
ATOM 8784 C CA . ARG E 3 44 ? 264.445 236.894 246.987 1.00 25.93 44 ARG G CA 1
ATOM 8785 C C . ARG E 3 44 ? 264.735 238.348 247.343 1.00 28.78 44 ARG G C 1
ATOM 8786 O O . ARG E 3 44 ? 264.941 238.701 248.506 1.00 29.19 44 ARG G O 1
ATOM 8794 N N . LYS E 3 45 ? 264.752 239.191 246.315 1.00 32.98 45 LYS G N 1
ATOM 8795 C CA . LYS E 3 45 ? 264.977 240.622 246.453 1.00 21.40 45 LYS G CA 1
ATOM 8796 C C . LYS E 3 45 ? 263.668 241.394 246.305 1.00 28.88 45 LYS G C 1
ATOM 8797 O O . LYS E 3 45 ? 262.622 240.843 245.960 1.00 40.09 45 LYS G O 1
ATOM 8803 N N . TYR E 3 46 ? 263.747 242.698 246.560 1.00 32.97 46 TYR G N 1
ATOM 8804 C CA . TYR E 3 46 ? 262.591 243.584 246.574 1.00 23.48 46 TYR G CA 1
ATOM 8805 C C . TYR E 3 46 ? 262.900 244.813 245.731 1.00 24.01 46 TYR G C 1
ATOM 8806 O O . TYR E 3 46 ? 263.921 245.471 245.951 1.00 39.44 46 TYR G O 1
ATOM 8815 N N . LYS E 3 47 ? 262.026 245.130 244.774 1.00 24.66 47 LYS G N 1
ATOM 8816 C CA . LYS E 3 47 ? 262.282 246.249 243.877 1.00 32.19 47 LYS G CA 1
ATOM 8817 C C . LYS E 3 47 ? 260.983 246.945 243.494 1.00 30.97 47 LYS G C 1
ATOM 8818 O O . LYS E 3 47 ? 259.940 246.308 243.332 1.00 25.93 47 LYS G O 1
ATOM 8824 N N . ILE E 3 48 ? 261.069 248.272 243.346 1.00 33.87 48 ILE G N 1
ATOM 8825 C CA . ILE E 3 48 ? 259.932 249.137 243.051 1.00 28.53 48 ILE G CA 1
ATOM 8826 C C . ILE E 3 48 ? 260.322 250.068 241.906 1.00 31.09 48 ILE G C 1
ATOM 8827 O O . ILE E 3 48 ? 261.500 250.331 241.667 1.00 41.47 48 ILE G O 1
ATOM 8832 N N . LYS E 3 49 ? 259.317 250.572 241.193 1.00 34.59 49 LYS G N 1
ATOM 8833 C CA . LYS E 3 49 ? 259.535 251.367 239.990 1.00 35.40 49 LYS G CA 1
ATOM 8834 C C . LYS E 3 49 ? 259.540 252.869 240.284 1.00 35.75 49 LYS G C 1
ATOM 8835 O O . LYS E 3 49 ? 258.996 253.334 241.288 1.00 41.61 49 LYS G O 1
ATOM 8841 N N . SER E 3 50 ? 260.161 253.623 239.375 1.00 35.64 50 SER G N 1
ATOM 8842 C CA . SER E 3 50 ? 260.263 255.079 239.461 1.00 38.67 50 SER G CA 1
ATOM 8843 C C . SER E 3 50 ? 260.793 255.628 238.139 1.00 39.68 50 SER G C 1
ATOM 8844 O O . SER E 3 50 ? 261.206 254.876 237.254 1.00 46.31 50 SER G O 1
ATOM 8847 N N . ASN E 3 51 ? 260.777 256.969 238.024 1.00 49.27 51 ASN G N 1
ATOM 8848 C CA . ASN E 3 51 ? 261.396 257.765 236.959 1.00 47.81 51 ASN G CA 1
ATOM 8849 C C . ASN E 3 51 ? 260.985 257.363 235.545 1.00 47.14 51 ASN G C 1
ATOM 8850 O O . ASN E 3 51 ? 261.780 256.747 234.825 1.00 48.95 51 ASN G O 1
ATOM 8855 N N . PRO E 3 52 ? 259.775 257.699 235.103 1.00 41.39 52 PRO G N 1
ATOM 8856 C CA . PRO E 3 52 ? 259.302 257.257 233.789 1.00 39.71 52 PRO G CA 1
ATOM 8857 C C . PRO E 3 52 ? 259.611 258.236 232.661 1.00 39.44 52 PRO G C 1
ATOM 8858 O O . PRO E 3 52 ? 259.796 259.434 232.867 1.00 42.49 52 PRO G O 1
ATOM 8862 N N . LEU E 3 53 ? 259.644 257.692 231.445 1.00 41.01 53 LEU G N 1
ATOM 8863 C CA . LEU E 3 53 ? 259.706 258.461 230.210 1.00 42.69 53 LEU G CA 1
ATOM 8864 C C . LEU E 3 53 ? 258.305 258.594 229.625 1.00 42.80 53 LEU G C 1
ATOM 8865 O O . LEU E 3 53 ? 257.422 257.780 229.900 1.00 47.44 53 LEU G O 1
ATOM 8870 N N . THR E 3 54 ? 258.103 259.623 228.801 1.00 42.78 54 THR G N 1
ATOM 8871 C CA . THR E 3 54 ? 256.767 259.999 228.356 1.00 44.74 54 THR G CA 1
ATOM 8872 C C . THR E 3 54 ? 256.673 260.031 226.836 1.00 40.03 54 THR G C 1
ATOM 8873 O O . THR E 3 54 ? 257.622 260.427 226.154 1.00 38.85 54 THR G O 1
ATOM 8877 N N . LYS E 3 55 ? 255.517 259.615 226.317 1.00 36.34 55 LYS G N 1
ATOM 8878 C CA . LYS E 3 55 ? 255.203 259.733 224.895 1.00 33.76 55 LYS G CA 1
ATOM 8879 C C . LYS E 3 55 ? 253.752 260.170 224.731 1.00 31.82 55 LYS G C 1
ATOM 8880 O O . LYS E 3 55 ? 252.942 260.032 225.645 1.00 36.71 55 LYS G O 1
ATOM 8886 N N . ASP E 3 56 ? 253.425 260.700 223.549 1.00 33.21 56 ASP G N 1
ATOM 8887 C CA . ASP E 3 56 ? 252.077 261.171 223.245 1.00 30.48 56 ASP G CA 1
ATOM 8888 C C . ASP E 3 56 ? 251.575 260.544 221.951 1.00 35.88 56 ASP G C 1
ATOM 8889 O O . ASP E 3 56 ? 252.285 260.537 220.943 1.00 36.63 56 ASP G O 1
ATOM 8894 N N . ILE E 3 57 ? 250.341 260.030 221.977 1.00 34.37 57 ILE G N 1
ATOM 8895 C CA . ILE E 3 57 ? 249.739 259.358 220.828 1.00 26.63 57 ILE G CA 1
ATOM 8896 C C . ILE E 3 57 ? 248.311 259.854 220.627 1.00 22.97 57 ILE G C 1
ATOM 8897 O O . ILE E 3 57 ? 247.691 260.431 221.523 1.00 32.47 57 ILE G O 1
ATOM 8902 N N . VAL E 3 58 ? 247.789 259.600 219.427 1.00 21.38 58 VAL G N 1
ATOM 8903 C CA . VAL E 3 58 ? 246.437 259.974 219.026 1.00 22.10 58 VAL G CA 1
ATOM 8904 C C . VAL E 3 58 ? 245.679 258.706 218.658 1.00 24.85 58 VAL G C 1
ATOM 8905 O O . VAL E 3 58 ? 246.186 257.879 217.893 1.00 30.02 58 VAL G O 1
ATOM 8909 N N . ILE E 3 59 ? 244.470 258.551 219.196 1.00 28.61 59 ILE G N 1
ATOM 8910 C CA . ILE E 3 59 ? 243.622 257.398 218.899 1.00 23.35 59 ILE G CA 1
ATOM 8911 C C . ILE E 3 59 ? 242.310 257.894 218.304 1.00 19.76 59 ILE G C 1
ATOM 8912 O O . ILE E 3 59 ? 241.617 258.720 218.912 1.00 26.28 59 ILE G O 1
ATOM 8917 N N . LYS E 3 60 ? 241.971 257.383 217.120 1.00 22.73 60 LYS G N 1
ATOM 8918 C CA . LYS E 3 60 ? 240.711 257.685 216.454 1.00 26.14 60 LYS G CA 1
ATOM 8919 C C . LYS E 3 60 ? 239.699 256.575 216.701 1.00 29.75 60 LYS G C 1
ATOM 8920 O O . LYS E 3 60 ? 240.042 255.390 216.690 1.00 35.71 60 LYS G O 1
ATOM 8926 N N . MET E 3 61 ? 238.444 256.965 216.915 1.00 36.12 61 MET G N 1
ATOM 8927 C CA . MET E 3 61 ? 237.381 256.019 217.227 1.00 29.80 61 MET G CA 1
ATOM 8928 C C . MET E 3 61 ? 236.382 255.845 216.090 1.00 32.06 61 MET G C 1
ATOM 8929 O O . MET E 3 61 ? 235.348 255.200 216.286 1.00 38.66 61 MET G O 1
ATOM 8934 N N . ILE E 3 62 ? 236.658 256.394 214.912 1.00 33.80 62 ILE G N 1
ATOM 8935 C CA . ILE E 3 62 ? 235.747 256.259 213.778 1.00 29.58 62 ILE G CA 1
ATOM 8936 C C . ILE E 3 62 ? 236.552 255.956 212.517 1.00 32.88 62 ILE G C 1
ATOM 8937 O O . ILE E 3 62 ? 237.578 256.603 212.262 1.00 36.66 62 ILE G O 1
ATOM 8942 N N . PRO E 3 63 ? 236.153 254.968 211.722 1.00 32.92 63 PRO G N 1
ATOM 8943 C CA . PRO E 3 63 ? 236.897 254.630 210.508 1.00 30.36 63 PRO G CA 1
ATOM 8944 C C . PRO E 3 63 ? 236.500 255.495 209.316 1.00 34.88 63 PRO G C 1
ATOM 8945 O O . PRO E 3 63 ? 235.560 256.290 209.368 1.00 38.95 63 PRO G O 1
ATOM 8949 N N . ASN E 3 64 ? 237.247 255.318 208.231 1.00 32.54 64 ASN G N 1
ATOM 8950 C CA . ASN E 3 64 ? 237.042 256.043 206.984 1.00 30.53 64 ASN G CA 1
ATOM 8951 C C . ASN E 3 64 ? 236.372 255.116 205.979 1.00 37.49 64 ASN G C 1
ATOM 8952 O O . ASN E 3 64 ? 236.905 254.047 205.665 1.00 37.73 64 ASN G O 1
ATOM 8957 N N . VAL E 3 65 ? 235.211 255.528 205.473 1.00 42.93 65 VAL G N 1
ATOM 8958 C CA . VAL E 3 65 ? 234.424 254.684 204.579 1.00 39.78 65 VAL G CA 1
ATOM 8959 C C . VAL E 3 65 ? 234.220 255.379 203.240 1.00 41.60 65 VAL G C 1
ATOM 8960 O O . VAL E 3 65 ? 233.210 255.160 202.563 1.00 42.86 65 VAL G O 1
ATOM 8964 N N . SER E 3 66 ? 235.179 256.220 202.845 1.00 48.58 66 SER G N 1
ATOM 8965 C CA . SER E 3 66 ? 235.078 256.909 201.562 1.00 44.93 66 SER G CA 1
ATOM 8966 C C . SER E 3 66 ? 235.215 255.949 200.388 1.00 47.59 66 SER G C 1
ATOM 8967 O O . SER E 3 66 ? 234.742 256.247 199.286 1.00 50.94 66 SER G O 1
ATOM 8970 N N . ASN E 3 67 ? 235.854 254.800 200.602 1.00 53.74 67 ASN G N 1
ATOM 8971 C CA . ASN E 3 67 ? 236.134 253.847 199.537 1.00 51.60 67 ASN G CA 1
ATOM 8972 C C . ASN E 3 67 ? 234.921 253.006 199.160 1.00 53.15 67 ASN G C 1
ATOM 8973 O O . ASN E 3 67 ? 234.928 252.382 198.094 1.00 55.27 67 ASN G O 1
ATOM 8978 N N . MET E 3 68 ? 233.891 252.975 200.004 1.00 49.48 68 MET G N 1
ATOM 8979 C CA . MET E 3 68 ? 232.711 252.141 199.797 1.00 49.94 68 MET G CA 1
ATOM 8980 C C . MET E 3 68 ? 231.444 252.928 200.102 1.00 52.51 68 MET G C 1
ATOM 8981 O O . MET E 3 68 ? 230.537 252.441 200.784 1.00 53.78 68 MET G O 1
ATOM 8986 N N . SER E 3 69 ? 231.361 254.158 199.593 1.00 53.22 69 SER G N 1
ATOM 8987 C CA . SER E 3 69 ? 230.246 255.040 199.910 1.00 52.07 69 SER G CA 1
ATOM 8988 C C . SER E 3 69 ? 228.990 254.734 199.105 1.00 57.26 69 SER G C 1
ATOM 8989 O O . SER E 3 69 ? 227.973 255.405 199.309 1.00 60.20 69 SER G O 1
ATOM 8992 N N . GLN E 3 70 ? 229.037 253.759 198.194 1.00 58.96 70 GLN G N 1
ATOM 8993 C CA . GLN E 3 70 ? 227.867 253.438 197.383 1.00 57.70 70 GLN G CA 1
ATOM 8994 C C . GLN E 3 70 ? 226.715 252.936 198.244 1.00 59.57 70 GLN G C 1
ATOM 8995 O O . GLN E 3 70 ? 225.561 253.336 198.053 1.00 63.07 70 GLN G O 1
ATOM 9001 N N . CYS E 3 71 ? 227.008 252.055 199.203 1.00 59.01 71 CYS G N 1
ATOM 9002 C CA . CYS E 3 71 ? 225.984 251.509 200.099 1.00 55.77 71 CYS G CA 1
ATOM 9003 C C . CYS E 3 71 ? 226.522 251.540 201.528 1.00 54.95 71 CYS G C 1
ATOM 9004 O O . CYS E 3 71 ? 227.139 250.578 201.994 1.00 57.12 71 CYS G O 1
ATOM 9007 N N . THR E 3 72 ? 226.277 252.652 202.218 1.00 54.13 72 THR G N 1
ATOM 9008 C CA . THR E 3 72 ? 226.551 252.772 203.643 1.00 52.60 72 THR G CA 1
ATOM 9009 C C . THR E 3 72 ? 225.302 253.000 204.476 1.00 55.05 72 THR G C 1
ATOM 9010 O O . THR E 3 72 ? 225.344 252.803 205.691 1.00 57.31 72 THR G O 1
ATOM 9014 N N . GLY E 3 73 ? 224.196 253.405 203.853 1.00 52.22 73 GLY G N 1
ATOM 9015 C CA . GLY E 3 73 ? 222.969 253.642 204.581 1.00 51.33 73 GLY G CA 1
ATOM 9016 C C . GLY E 3 73 ? 223.078 254.835 205.519 1.00 53.93 73 GLY G C 1
ATOM 9017 O O . GLY E 3 73 ? 223.735 255.840 205.237 1.00 54.53 73 GLY G O 1
ATOM 9018 N N . SER E 3 74 ? 222.401 254.707 206.659 1.00 50.82 74 SER G N 1
ATOM 9019 C CA . SER E 3 74 ? 222.437 255.710 207.712 1.00 50.05 74 SER G CA 1
ATOM 9020 C C . SER E 3 74 ? 223.048 255.175 209.003 1.00 51.35 74 SER G C 1
ATOM 9021 O O . SER E 3 74 ? 222.739 255.686 210.085 1.00 51.16 74 SER G O 1
ATOM 9024 N N . VAL E 3 75 ? 223.900 254.151 208.913 1.00 48.50 75 VAL G N 1
ATOM 9025 C CA . VAL E 3 75 ? 224.483 253.563 210.115 1.00 48.05 75 VAL G CA 1
ATOM 9026 C C . VAL E 3 75 ? 225.500 254.505 210.752 1.00 44.18 75 VAL G C 1
ATOM 9027 O O . VAL E 3 75 ? 225.674 254.503 211.978 1.00 47.92 75 VAL G O 1
ATOM 9031 N N . MET E 3 76 ? 226.178 255.326 209.945 1.00 42.40 76 MET G N 1
ATOM 9032 C CA . MET E 3 76 ? 227.216 256.202 210.478 1.00 42.79 76 MET G CA 1
ATOM 9033 C C . MET E 3 76 ? 226.627 257.297 211.360 1.00 44.51 76 MET G C 1
ATOM 9034 O O . MET E 3 76 ? 227.227 257.670 212.374 1.00 50.80 76 MET G O 1
ATOM 9039 N N . GLU E 3 77 ? 225.457 257.825 210.992 1.00 38.41 77 GLU G N 1
ATOM 9040 C CA . GLU E 3 77 ? 224.817 258.851 211.811 1.00 39.84 77 GLU G CA 1
ATOM 9041 C C . GLU E 3 77 ? 224.411 258.302 213.172 1.00 40.37 77 GLU G C 1
ATOM 9042 O O . GLU E 3 77 ? 224.617 258.956 214.204 1.00 46.92 77 GLU G O 1
ATOM 9048 N N . ASN E 3 78 ? 223.837 257.097 213.195 1.00 38.62 78 ASN G N 1
ATOM 9049 C CA . ASN E 3 78 ? 223.481 256.467 214.461 1.00 40.56 78 ASN G CA 1
ATOM 9050 C C . ASN E 3 78 ? 224.720 256.178 215.298 1.00 44.35 78 ASN G C 1
ATOM 9051 O O . ASN E 3 78 ? 224.709 256.361 216.522 1.00 48.42 78 ASN G O 1
ATOM 9056 N N . TYR E 3 79 ? 225.799 255.724 214.652 1.00 37.04 79 TYR G N 1
ATOM 9057 C CA . TYR E 3 79 ? 227.038 255.458 215.376 1.00 34.06 79 TYR G CA 1
ATOM 9058 C C . TYR E 3 79 ? 227.608 256.732 215.992 1.00 33.88 79 TYR G C 1
ATOM 9059 O O . TYR E 3 79 ? 228.047 256.727 217.149 1.00 35.62 79 TYR G O 1
ATOM 9068 N N . LYS E 3 80 ? 227.598 257.835 215.239 1.00 29.28 80 LYS G N 1
ATOM 9069 C CA . LYS E 3 80 ? 228.083 259.109 215.765 1.00 36.23 80 LYS G CA 1
ATOM 9070 C C . LYS E 3 80 ? 227.230 259.592 216.930 1.00 39.20 80 LYS G C 1
ATOM 9071 O O . LYS E 3 80 ? 227.759 260.086 217.936 1.00 41.82 80 LYS G O 1
ATOM 9077 N N . THR E 3 81 ? 225.906 259.467 216.806 1.00 40.26 81 THR G N 1
ATOM 9078 C CA . THR E 3 81 ? 225.019 259.877 217.890 1.00 39.10 81 THR G CA 1
ATOM 9079 C C . THR E 3 81 ? 225.271 259.056 219.148 1.00 39.24 81 THR G C 1
ATOM 9080 O O . THR E 3 81 ? 225.281 259.597 220.260 1.00 42.18 81 THR G O 1
ATOM 9084 N N . ARG E 3 82 ? 225.484 257.748 218.993 1.00 33.29 82 ARG G N 1
ATOM 9085 C CA . ARG E 3 82 ? 225.766 256.908 220.153 1.00 31.44 82 ARG G CA 1
ATOM 9086 C C . ARG E 3 82 ? 227.117 257.251 220.777 1.00 40.42 82 ARG G C 1
ATOM 9087 O O . ARG E 3 82 ? 227.258 257.250 222.005 1.00 40.90 82 ARG G O 1
ATOM 9095 N N . LEU E 3 83 ? 228.121 257.549 219.947 1.00 43.98 83 LEU G N 1
ATOM 9096 C CA . LEU E 3 83 ? 229.457 257.840 220.462 1.00 35.30 83 LEU G CA 1
ATOM 9097 C C . LEU E 3 83 ? 229.518 259.179 221.190 1.00 33.41 83 LEU G C 1
ATOM 9098 O O . LEU E 3 83 ? 230.277 259.322 222.159 1.00 35.87 83 LEU G O 1
ATOM 9103 N N . ASN E 3 84 ? 228.747 260.170 220.730 1.00 37.64 84 ASN G N 1
ATOM 9104 C CA . ASN E 3 84 ? 228.784 261.493 221.351 1.00 38.09 84 ASN G CA 1
ATOM 9105 C C . ASN E 3 84 ? 228.338 261.442 222.810 1.00 36.18 84 ASN G C 1
ATOM 9106 O O . ASN E 3 84 ? 228.947 262.082 223.680 1.00 40.78 84 ASN G O 1
ATOM 9111 N N . GLY E 3 85 ? 227.271 260.690 223.092 1.00 38.40 85 GLY G N 1
ATOM 9112 C CA . GLY E 3 85 ? 226.783 260.575 224.455 1.00 38.27 85 GLY G CA 1
ATOM 9113 C C . GLY E 3 85 ? 227.757 259.889 225.388 1.00 38.80 85 GLY G C 1
ATOM 9114 O O . GLY E 3 85 ? 227.798 260.198 226.582 1.00 42.43 85 GLY G O 1
ATOM 9115 N N . ILE E 3 86 ? 228.536 258.940 224.870 1.00 39.84 86 ILE G N 1
ATOM 9116 C CA . ILE E 3 86 ? 229.581 258.316 225.676 1.00 39.29 86 ILE G CA 1
ATOM 9117 C C . ILE E 3 86 ? 230.721 259.296 225.929 1.00 41.57 86 ILE G C 1
ATOM 9118 O O . ILE E 3 86 ? 231.242 259.387 227.046 1.00 38.64 86 ILE G O 1
ATOM 9123 N N . LEU E 3 87 ? 231.121 260.052 224.903 1.00 43.67 87 LEU G N 1
ATOM 9124 C CA . LEU E 3 87 ? 232.315 260.885 225.030 1.00 32.72 87 LEU G CA 1
ATOM 9125 C C . LEU E 3 87 ? 232.084 262.169 225.824 1.00 32.00 87 LEU G C 1
ATOM 9126 O O . LEU E 3 87 ? 233.049 262.739 226.343 1.00 34.69 87 LEU G O 1
ATOM 9131 N N . THR E 3 88 ? 230.841 262.649 225.920 1.00 37.92 88 THR G N 1
ATOM 9132 C CA . THR E 3 88 ? 230.595 263.932 226.585 1.00 36.47 88 THR G CA 1
ATOM 9133 C C . THR E 3 88 ? 231.000 263.982 228.065 1.00 39.43 88 THR G C 1
ATOM 9134 O O . THR E 3 88 ? 231.661 264.962 228.463 1.00 41.75 88 THR G O 1
ATOM 9138 N N . PRO E 3 89 ? 230.645 263.011 228.926 1.00 39.98 89 PRO G N 1
ATOM 9139 C CA . PRO E 3 89 ? 230.992 263.153 230.355 1.00 33.42 89 PRO G CA 1
ATOM 9140 C C . PRO E 3 89 ? 232.485 263.220 230.649 1.00 40.17 89 PRO G C 1
ATOM 9141 O O . PRO E 3 89 ? 232.877 263.869 231.626 1.00 45.04 89 PRO G O 1
ATOM 9145 N N . ILE E 3 90 ? 233.329 262.567 229.848 1.00 36.31 90 ILE G N 1
ATOM 9146 C CA . ILE E 3 90 ? 234.771 262.609 230.088 1.00 26.61 90 ILE G CA 1
ATOM 9147 C C . ILE E 3 90 ? 235.304 264.024 229.892 1.00 33.87 90 ILE G C 1
ATOM 9148 O O . ILE E 3 90 ? 236.082 264.540 230.708 1.00 41.13 90 ILE G O 1
ATOM 9153 N N . LYS E 3 91 ? 234.885 264.675 228.803 1.00 29.60 91 LYS G N 1
ATOM 9154 C CA . LYS E 3 91 ? 235.267 266.063 228.573 1.00 29.76 91 LYS G CA 1
ATOM 9155 C C . LYS E 3 91 ? 234.711 266.967 229.662 1.00 35.51 91 LYS G C 1
ATOM 9156 O O . LYS E 3 91 ? 235.387 267.905 230.108 1.00 36.10 91 LYS G O 1
ATOM 9162 N N . GLY E 3 92 ? 233.479 266.699 230.104 1.00 38.08 92 GLY G N 1
ATOM 9163 C CA . GLY E 3 92 ? 232.920 267.471 231.203 1.00 32.30 92 GLY G CA 1
ATOM 9164 C C . GLY E 3 92 ? 233.736 267.356 232.478 1.00 35.99 92 GLY G C 1
ATOM 9165 O O . GLY E 3 92 ? 233.912 268.336 233.203 1.00 37.41 92 GLY G O 1
ATOM 9166 N N . ALA E 3 93 ? 234.244 266.157 232.766 1.00 34.68 93 ALA G N 1
ATOM 9167 C CA . ALA E 3 93 ? 235.053 265.960 233.966 1.00 33.50 93 ALA G CA 1
ATOM 9168 C C . ALA E 3 93 ? 236.417 266.631 233.841 1.00 35.96 93 ALA G C 1
ATOM 9169 O O . ALA E 3 93 ? 236.937 267.174 234.822 1.00 37.92 93 ALA G O 1
ATOM 9171 N N . LEU E 3 94 ? 237.021 266.593 232.649 1.00 35.84 94 LEU G N 1
ATOM 9172 C CA . LEU E 3 94 ? 238.313 267.255 232.466 1.00 32.40 94 LEU G CA 1
ATOM 9173 C C . LEU E 3 94 ? 238.196 268.775 232.542 1.00 34.48 94 LEU G C 1
ATOM 9174 O O . LEU E 3 94 ? 239.120 269.448 233.025 1.00 35.58 94 LEU G O 1
ATOM 9179 N N . GLU E 3 95 ? 237.071 269.329 232.077 1.00 35.71 95 GLU G N 1
ATOM 9180 C CA . GLU E 3 95 ? 236.926 270.781 232.008 1.00 35.40 95 GLU G CA 1
ATOM 9181 C C . GLU E 3 95 ? 236.960 271.434 233.386 1.00 35.57 95 GLU G C 1
ATOM 9182 O O . GLU E 3 95 ? 237.263 272.627 233.495 1.00 41.34 95 GLU G O 1
ATOM 9188 N N . ILE E 3 96 ? 236.654 270.679 234.444 1.00 38.49 96 ILE G N 1
ATOM 9189 C CA . ILE E 3 96 ? 236.703 271.234 235.795 1.00 36.70 96 ILE G CA 1
ATOM 9190 C C . ILE E 3 96 ? 238.127 271.639 236.154 1.00 40.28 96 ILE G C 1
ATOM 9191 O O . ILE E 3 96 ? 238.372 272.743 236.654 1.00 46.55 96 ILE G O 1
ATOM 9196 N N . TYR E 3 97 ? 239.089 270.753 235.899 1.00 41.69 97 TYR G N 1
ATOM 9197 C CA . TYR E 3 97 ? 240.483 271.075 236.180 1.00 29.13 97 TYR G CA 1
ATOM 9198 C C . TYR E 3 97 ? 241.087 271.986 235.122 1.00 30.16 97 TYR G C 1
ATOM 9199 O O . TYR E 3 97 ? 242.006 272.752 235.430 1.00 36.90 97 TYR G O 1
ATOM 9208 N N . LYS E 3 98 ? 240.599 271.920 233.880 1.00 38.83 98 LYS G N 1
ATOM 9209 C CA . LYS E 3 98 ? 241.132 272.802 232.843 1.00 29.96 98 LYS G CA 1
ATOM 9210 C C . LYS E 3 98 ? 240.849 274.270 233.154 1.00 33.57 98 LYS G C 1
ATOM 9211 O O . LYS E 3 98 ? 241.631 275.151 232.782 1.00 41.50 98 LYS G O 1
ATOM 9217 N N . ASN E 3 99 ? 239.737 274.552 233.835 1.00 40.21 99 ASN G N 1
ATOM 9218 C CA . ASN E 3 99 ? 239.292 275.927 234.037 1.00 38.13 99 ASN G CA 1
ATOM 9219 C C . ASN E 3 99 ? 239.911 276.601 235.256 1.00 41.71 99 ASN G C 1
ATOM 9220 O O . ASN E 3 99 ? 239.801 277.824 235.385 1.00 41.46 99 ASN G O 1
ATOM 9225 N N . ASN E 3 100 ? 240.552 275.849 236.152 1.00 42.71 100 ASN G N 1
ATOM 9226 C CA . ASN E 3 100 ? 240.992 276.393 237.433 1.00 34.20 100 ASN G CA 1
ATOM 9227 C C . ASN E 3 100 ? 242.495 276.264 237.648 1.00 38.04 100 ASN G C 1
ATOM 9228 O O . ASN E 3 100 ? 242.953 276.279 238.793 1.00 45.30 100 ASN G O 1
ATOM 9233 N N . THR E 3 101 ? 243.276 276.137 236.579 1.00 43.16 101 THR G N 1
ATOM 9234 C CA . THR E 3 101 ? 244.726 276.040 236.684 1.00 40.32 101 THR G CA 1
ATOM 9235 C C . THR E 3 101 ? 245.362 277.079 235.775 1.00 43.86 101 THR G C 1
ATOM 9236 O O . THR E 3 101 ? 244.988 277.196 234.604 1.00 49.97 101 THR G O 1
ATOM 9240 N N . HIS E 3 102 ? 246.317 277.832 236.314 1.00 50.53 102 HIS G N 1
ATOM 9241 C CA . HIS E 3 102 ? 246.992 278.871 235.552 1.00 50.34 102 HIS G CA 1
ATOM 9242 C C . HIS E 3 102 ? 248.411 279.033 236.075 1.00 51.91 102 HIS G C 1
ATOM 9243 O O . HIS E 3 102 ? 248.736 278.618 237.189 1.00 53.85 102 HIS G O 1
ATOM 9250 N N . ASP E 3 103 ? 249.255 279.640 235.247 1.00 55.42 103 ASP G N 1
ATOM 9251 C CA . ASP E 3 103 ? 250.637 279.894 235.622 1.00 53.80 103 ASP G CA 1
ATOM 9252 C C . ASP E 3 103 ? 250.719 281.052 236.608 1.00 53.88 103 ASP G C 1
ATOM 9253 O O . ASP E 3 103 ? 249.926 281.996 236.562 1.00 55.21 103 ASP G O 1
ATOM 9258 N N . CYS E 3 104 ? 251.695 280.971 237.506 1.00 54.83 104 CYS G N 1
ATOM 9259 C CA . CYS E 3 104 ? 251.902 282.010 238.507 1.00 57.66 104 CYS G CA 1
ATOM 9260 C C . CYS E 3 104 ? 253.361 282.068 238.944 1.00 60.89 104 CYS G C 1
ATOM 9261 O O . CYS E 3 104 ? 254.269 282.018 238.115 1.00 66.92 104 CYS G O 1
ATOM 9264 N N . GLY E 3 112 ? 256.373 277.300 239.800 1.00 54.09 112 GLY G N 1
ATOM 9265 C CA . GLY E 3 112 ? 255.274 276.385 240.046 1.00 53.04 112 GLY G CA 1
ATOM 9266 C C . GLY E 3 112 ? 253.990 276.794 239.354 1.00 54.91 112 GLY G C 1
ATOM 9267 O O . GLY E 3 112 ? 253.975 277.726 238.551 1.00 55.00 112 GLY G O 1
ATOM 9268 N N . VAL E 3 113 ? 252.905 276.091 239.668 1.00 49.34 113 VAL G N 1
ATOM 9269 C CA . VAL E 3 113 ? 251.592 276.359 239.098 1.00 47.79 113 VAL G CA 1
ATOM 9270 C C . VAL E 3 113 ? 250.615 276.589 240.241 1.00 47.97 113 VAL G C 1
ATOM 9271 O O . VAL E 3 113 ? 250.800 276.064 241.343 1.00 52.80 113 VAL G O 1
ATOM 9275 N N . CYS E 3 114 ? 249.579 277.379 239.981 1.00 48.95 114 CYS G N 1
ATOM 9276 C CA . CYS E 3 114 ? 248.619 277.773 241.002 1.00 46.87 114 CYS G CA 1
ATOM 9277 C C . CYS E 3 114 ? 247.255 277.159 240.718 1.00 50.01 114 CYS G C 1
ATOM 9278 O O . CYS E 3 114 ? 246.827 277.077 239.563 1.00 50.89 114 CYS G O 1
ATOM 9281 N N . MET E 3 115 ? 246.579 276.730 241.781 1.00 46.03 115 MET G N 1
ATOM 9282 C CA . MET E 3 115 ? 245.253 276.140 241.700 1.00 40.56 115 MET G CA 1
ATOM 9283 C C . MET E 3 115 ? 244.294 276.887 242.617 1.00 44.91 115 MET G C 1
ATOM 9284 O O . MET E 3 115 ? 244.663 277.306 243.717 1.00 48.85 115 MET G O 1
ATOM 9289 N N . ALA E 3 116 ? 243.055 277.045 242.156 1.00 40.60 116 ALA G N 1
ATOM 9290 C CA . ALA E 3 116 ? 242.013 277.719 242.925 1.00 37.29 116 ALA G CA 1
ATOM 9291 C C . ALA E 3 116 ? 241.317 276.696 243.816 1.00 40.43 116 ALA G C 1
ATOM 9292 O O . ALA E 3 116 ? 240.530 275.876 243.334 1.00 39.18 116 ALA G O 1
ATOM 9294 N N . GLY E 3 117 ? 241.610 276.744 245.116 1.00 41.29 117 GLY G N 1
ATOM 9295 C CA . GLY E 3 117 ? 241.035 275.774 246.035 1.00 32.72 117 GLY G CA 1
ATOM 9296 C C . GLY E 3 117 ? 239.538 275.931 246.221 1.00 38.20 117 GLY G C 1
ATOM 9297 O O . GLY E 3 117 ? 238.821 274.942 246.400 1.00 48.38 117 GLY G O 1
ATOM 9298 N N . VAL E 3 118 ? 239.046 277.171 246.201 1.00 34.94 118 VAL G N 1
ATOM 9299 C CA . VAL E 3 118 ? 237.628 277.415 246.446 1.00 36.31 118 VAL G CA 1
ATOM 9300 C C . VAL E 3 118 ? 236.781 276.881 245.296 1.00 38.65 118 VAL G C 1
ATOM 9301 O O . VAL E 3 118 ? 235.701 276.317 245.512 1.00 45.05 118 VAL G O 1
ATOM 9305 N N . ALA E 3 119 ? 237.257 277.035 244.060 1.00 41.02 119 ALA G N 1
ATOM 9306 C CA . ALA E 3 119 ? 236.481 276.605 242.903 1.00 34.03 119 ALA G CA 1
ATOM 9307 C C . ALA E 3 119 ? 236.451 275.091 242.736 1.00 36.57 119 ALA G C 1
ATOM 9308 O O . ALA E 3 119 ? 235.587 274.581 242.016 1.00 40.49 119 ALA G O 1
ATOM 9310 N N . ILE E 3 120 ? 237.366 274.363 243.370 1.00 36.63 120 ILE G N 1
ATOM 9311 C CA . ILE E 3 120 ? 237.383 272.905 243.271 1.00 35.41 120 ILE G CA 1
ATOM 9312 C C . ILE E 3 120 ? 236.575 272.264 244.392 1.00 38.87 120 ILE G C 1
ATOM 9313 O O . ILE E 3 120 ? 235.738 271.391 244.149 1.00 48.15 120 ILE G O 1
ATOM 9318 N N . GLY E 3 121 ? 236.802 272.688 245.632 1.00 34.34 121 GLY G N 1
ATOM 9319 C CA . GLY E 3 121 ? 236.007 272.229 246.754 1.00 35.93 121 GLY G CA 1
ATOM 9320 C C . GLY E 3 121 ? 236.499 270.983 247.463 1.00 38.10 121 GLY G C 1
ATOM 9321 O O . GLY E 3 121 ? 237.027 271.075 248.574 1.00 43.46 121 GLY G O 1
ATOM 9322 N N . ILE E 3 122 ? 236.332 269.816 246.843 1.00 27.86 122 ILE G N 1
ATOM 9323 C CA . ILE E 3 122 ? 236.671 268.534 247.452 1.00 27.46 122 ILE G CA 1
ATOM 9324 C C . ILE E 3 122 ? 237.660 267.816 246.545 1.00 34.48 122 ILE G C 1
ATOM 9325 O O . ILE E 3 122 ? 237.406 267.665 245.344 1.00 44.06 122 ILE G O 1
ATOM 9330 N N . ALA E 3 123 ? 238.774 267.363 247.119 1.00 27.03 123 ALA G N 1
ATOM 9331 C CA . ALA E 3 123 ? 239.776 266.626 246.360 1.00 24.51 123 ALA G CA 1
ATOM 9332 C C . ALA E 3 123 ? 240.688 265.874 247.316 1.00 29.49 123 ALA G C 1
ATOM 9333 O O . ALA E 3 123 ? 240.748 266.170 248.511 1.00 36.61 123 ALA G O 1
ATOM 9335 N N . THR E 3 124 ? 241.399 264.895 246.766 1.00 33.10 124 THR G N 1
ATOM 9336 C CA . THR E 3 124 ? 242.458 264.176 247.459 1.00 28.15 124 THR G CA 1
ATOM 9337 C C . THR E 3 124 ? 243.808 264.571 246.872 1.00 33.65 124 THR G C 1
ATOM 9338 O O . THR E 3 124 ? 243.891 265.293 245.876 1.00 43.76 124 THR G O 1
ATOM 9342 N N . ALA E 3 125 ? 244.878 264.090 247.510 1.00 30.22 125 ALA G N 1
ATOM 9343 C CA . ALA E 3 125 ? 246.227 264.457 247.082 1.00 30.85 125 ALA G CA 1
ATOM 9344 C C . ALA E 3 125 ? 246.554 263.890 245.705 1.00 35.31 125 ALA G C 1
ATOM 9345 O O . ALA E 3 125 ? 247.212 264.553 244.889 1.00 42.02 125 ALA G O 1
ATOM 9347 N N . ALA E 3 126 ? 246.109 262.661 245.433 1.00 38.80 126 ALA G N 1
ATOM 9348 C CA . ALA E 3 126 ? 246.387 262.030 244.147 1.00 35.19 126 ALA G CA 1
ATOM 9349 C C . ALA E 3 126 ? 245.742 262.797 243.000 1.00 40.15 126 ALA G C 1
ATOM 9350 O O . ALA E 3 126 ? 246.343 262.949 241.930 1.00 46.21 126 ALA G O 1
ATOM 9352 N N . GLN E 3 127 ? 244.518 263.290 243.204 1.00 25.99 127 GLN G N 1
ATOM 9353 C CA . GLN E 3 127 ? 243.850 264.072 242.169 1.00 28.52 127 GLN G CA 1
ATOM 9354 C C . GLN E 3 127 ? 244.584 265.380 241.897 1.00 34.00 127 GLN G C 1
ATOM 9355 O O . GLN E 3 127 ? 244.688 265.811 240.745 1.00 38.86 127 GLN G O 1
ATOM 9361 N N . ILE E 3 128 ? 245.099 266.025 242.946 1.00 29.78 128 ILE G N 1
ATOM 9362 C CA . ILE E 3 128 ? 245.846 267.268 242.770 1.00 32.62 128 ILE G CA 1
ATOM 9363 C C . ILE E 3 128 ? 247.137 267.018 241.997 1.00 35.62 128 ILE G C 1
ATOM 9364 O O . ILE E 3 128 ? 247.495 267.782 241.087 1.00 45.53 128 ILE G O 1
ATOM 9369 N N . THR E 3 129 ? 247.850 265.940 242.337 1.00 31.87 129 THR G N 1
ATOM 9370 C CA . THR E 3 129 ? 249.065 265.596 241.602 1.00 30.78 129 THR G CA 1
ATOM 9371 C C . THR E 3 129 ? 248.759 265.287 240.139 1.00 32.44 129 THR G C 1
ATOM 9372 O O . THR E 3 129 ? 249.489 265.719 239.234 1.00 42.31 129 THR G O 1
ATOM 9376 N N . ALA E 3 130 ? 247.670 264.557 239.888 1.00 26.04 130 ALA G N 1
ATOM 9377 C CA . ALA E 3 130 ? 247.283 264.245 238.517 1.00 24.00 130 ALA G CA 1
ATOM 9378 C C . ALA E 3 130 ? 246.901 265.504 237.745 1.00 34.70 130 ALA G C 1
ATOM 9379 O O . ALA E 3 130 ? 247.182 265.612 236.548 1.00 43.79 130 ALA G O 1
ATOM 9381 N N . GLY E 3 131 ? 246.257 266.464 238.411 1.00 25.72 131 GLY G N 1
ATOM 9382 C CA . GLY E 3 131 ? 245.927 267.717 237.749 1.00 26.71 131 GLY G CA 1
ATOM 9383 C C . GLY E 3 131 ? 247.155 268.532 237.390 1.00 37.73 131 GLY G C 1
ATOM 9384 O O . GLY E 3 131 ? 247.211 269.154 236.322 1.00 44.37 131 GLY G O 1
ATOM 9385 N N . VAL E 3 132 ? 248.155 268.541 238.275 1.00 38.97 132 VAL G N 1
ATOM 9386 C CA . VAL E 3 132 ? 249.421 269.196 237.949 1.00 34.86 132 VAL G CA 1
ATOM 9387 C C . VAL E 3 132 ? 250.065 268.533 236.735 1.00 33.06 132 VAL G C 1
ATOM 9388 O O . VAL E 3 132 ? 250.554 269.212 235.818 1.00 38.15 132 VAL G O 1
ATOM 9392 N N . ALA E 3 133 ? 250.063 267.197 236.704 1.00 31.21 133 ALA G N 1
ATOM 9393 C CA . ALA E 3 133 ? 250.624 266.484 235.558 1.00 34.66 133 ALA G CA 1
ATOM 9394 C C . ALA E 3 133 ? 249.860 266.798 234.275 1.00 35.10 133 ALA G C 1
ATOM 9395 O O . ALA E 3 133 ? 250.461 266.929 233.203 1.00 40.33 133 ALA G O 1
ATOM 9397 N N . LEU E 3 134 ? 248.533 266.915 234.366 1.00 35.21 134 LEU G N 1
ATOM 9398 C CA . LEU E 3 134 ? 247.724 267.260 233.200 1.00 35.45 134 LEU G CA 1
ATOM 9399 C C . LEU E 3 134 ? 248.068 268.648 232.674 1.00 36.57 134 LEU G C 1
ATOM 9400 O O . LEU E 3 134 ? 248.190 268.850 231.457 1.00 35.53 134 LEU G O 1
ATOM 9405 N N . TYR E 3 135 ? 248.228 269.619 233.577 1.00 42.28 135 TYR G N 1
ATOM 9406 C CA . TYR E 3 135 ? 248.608 270.960 233.144 1.00 38.72 135 TYR G CA 1
ATOM 9407 C C . TYR E 3 135 ? 249.977 270.956 232.478 1.00 38.40 135 TYR G C 1
ATOM 9408 O O . TYR E 3 135 ? 250.193 271.659 231.484 1.00 41.33 135 TYR G O 1
ATOM 9417 N N . GLU E 3 136 ? 250.921 270.186 233.023 1.00 45.97 136 GLU G N 1
ATOM 9418 C CA . GLU E 3 136 ? 252.240 270.104 232.401 1.00 42.40 136 GLU G CA 1
ATOM 9419 C C . GLU E 3 136 ? 252.168 269.457 231.022 1.00 40.20 136 GLU G C 1
ATOM 9420 O O . GLU E 3 136 ? 252.861 269.884 230.092 1.00 39.49 136 GLU G O 1
ATOM 9426 N N . ALA E 3 137 ? 251.336 268.426 230.869 1.00 43.84 137 ALA G N 1
ATOM 9427 C CA . ALA E 3 137 ? 251.248 267.719 229.596 1.00 38.43 137 ALA G CA 1
ATOM 9428 C C . ALA E 3 137 ? 250.490 268.508 228.537 1.00 34.91 137 ALA G C 1
ATOM 9429 O O . ALA E 3 137 ? 250.666 268.251 227.341 1.00 36.31 137 ALA G O 1
ATOM 9431 N N . MET E 3 138 ? 249.657 269.467 228.943 1.00 41.16 138 MET G N 1
ATOM 9432 C CA . MET E 3 138 ? 248.857 270.242 227.995 1.00 37.67 138 MET G CA 1
ATOM 9433 C C . MET E 3 138 ? 249.664 271.113 227.033 1.00 39.14 138 MET G C 1
ATOM 9434 O O . MET E 3 138 ? 249.087 271.739 226.140 1.00 43.36 138 MET G O 1
ATOM 9439 N N . LYS E 3 139 ? 250.988 271.169 227.196 1.00 46.65 139 LYS G N 1
ATOM 9440 C CA . LYS E 3 139 ? 251.798 272.036 226.343 1.00 49.32 139 LYS G CA 1
ATOM 9441 C C . LYS E 3 139 ? 251.919 271.489 224.923 1.00 49.87 139 LYS G C 1
ATOM 9442 O O . LYS E 3 139 ? 251.792 272.243 223.952 1.00 53.09 139 LYS G O 1
ATOM 9448 N N . ASN E 3 140 ? 252.175 270.186 224.779 1.00 46.68 140 ASN G N 1
ATOM 9449 C CA . ASN E 3 140 ? 252.386 269.594 223.462 1.00 43.80 140 ASN G CA 1
ATOM 9450 C C . ASN E 3 140 ? 251.087 269.344 222.704 1.00 47.63 140 ASN G C 1
ATOM 9451 O O . ASN E 3 140 ? 251.117 269.189 221.474 1.00 50.54 140 ASN G O 1
ATOM 9456 N N . ALA E 3 141 ? 249.952 269.299 223.404 1.00 45.96 141 ALA G N 1
ATOM 9457 C CA . ALA E 3 141 ? 248.676 269.090 222.729 1.00 42.51 141 ALA G CA 1
ATOM 9458 C C . ALA E 3 141 ? 248.328 270.257 221.818 1.00 45.15 141 ALA G C 1
ATOM 9459 O O . ALA E 3 141 ? 247.654 270.068 220.801 1.00 48.51 141 ALA G O 1
ATOM 9461 N N . ASP E 3 142 ? 248.783 271.465 222.160 1.00 41.97 142 ASP G N 1
ATOM 9462 C CA . ASP E 3 142 ? 248.558 272.617 221.294 1.00 44.69 142 ASP G CA 1
ATOM 9463 C C . ASP E 3 142 ? 249.260 272.445 219.953 1.00 47.49 142 ASP G C 1
ATOM 9464 O O . ASP E 3 142 ? 248.710 272.800 218.905 1.00 53.48 142 ASP G O 1
ATOM 9469 N N . ASN E 3 143 ? 250.483 271.911 219.969 1.00 43.67 143 ASN G N 1
ATOM 9470 C CA . ASN E 3 143 ? 251.190 271.646 218.720 1.00 40.65 143 ASN G CA 1
ATOM 9471 C C . ASN E 3 143 ? 250.572 270.472 217.972 1.00 45.45 143 ASN G C 1
ATOM 9472 O O . ASN E 3 143 ? 250.545 270.464 216.736 1.00 43.31 143 ASN G O 1
ATOM 9477 N N . ILE E 3 144 ? 250.085 269.465 218.702 1.00 47.97 144 ILE G N 1
ATOM 9478 C CA . ILE E 3 144 ? 249.483 268.303 218.050 1.00 36.12 144 ILE G CA 1
ATOM 9479 C C . ILE E 3 144 ? 248.184 268.685 217.346 1.00 41.79 144 ILE G C 1
ATOM 9480 O O . ILE E 3 144 ? 247.920 268.244 216.221 1.00 4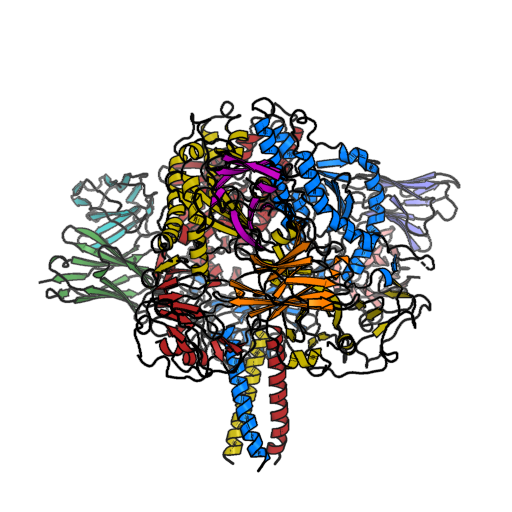6.53 144 ILE G O 1
ATOM 9485 N N . ASN E 3 145 ? 247.366 269.531 217.976 1.00 44.07 145 ASN G N 1
ATOM 9486 C CA . ASN E 3 145 ? 246.053 269.881 217.445 1.00 35.70 145 ASN G CA 1
ATOM 9487 C C . ASN E 3 145 ? 246.116 270.694 216.159 1.00 42.76 145 ASN G C 1
ATOM 9488 O O . ASN E 3 145 ? 245.076 270.889 215.521 1.00 43.80 145 ASN G O 1
ATOM 9493 N N . LYS E 3 146 ? 247.294 271.180 215.770 1.00 47.80 146 LYS G N 1
ATOM 9494 C CA . LYS E 3 146 ? 247.445 271.944 214.538 1.00 42.96 146 LYS G CA 1
ATOM 9495 C C . LYS E 3 146 ? 247.267 271.098 213.283 1.00 45.14 146 LYS G C 1
ATOM 9496 O O . LYS E 3 146 ? 247.162 271.663 212.190 1.00 43.85 146 LYS G O 1
ATOM 9502 N N . LEU E 3 147 ? 247.232 269.773 213.407 1.00 44.52 147 LEU G N 1
ATOM 9503 C CA . LEU E 3 147 ? 247.143 268.864 212.270 1.00 42.83 147 LEU G CA 1
ATOM 9504 C C . LEU E 3 147 ? 245.798 268.144 212.218 1.00 44.00 147 LEU G C 1
ATOM 9505 O O . LEU E 3 147 ? 245.728 266.961 211.885 1.00 45.50 147 LEU G O 1
ATOM 9510 N N . LYS E 3 148 ? 244.717 268.852 212.553 1.00 40.60 148 LYS G N 1
ATOM 9511 C CA . LYS E 3 148 ? 243.393 268.234 212.578 1.00 42.18 148 LYS G CA 1
ATOM 9512 C C . LYS E 3 148 ? 242.965 267.768 211.191 1.00 44.54 148 LYS G C 1
ATOM 9513 O O . LYS E 3 148 ? 242.388 266.682 211.039 1.00 46.39 148 LYS G O 1
ATOM 9519 N N . SER E 3 149 ? 243.237 268.581 210.167 1.00 45.86 149 SER G N 1
ATOM 9520 C CA . SER E 3 149 ? 242.869 268.217 208.802 1.00 45.93 149 SER G CA 1
ATOM 9521 C C . SER E 3 149 ? 243.609 266.969 208.340 1.00 44.42 149 SER G C 1
ATOM 9522 O O . SER E 3 149 ? 243.031 266.111 207.663 1.00 48.68 149 SER G O 1
ATOM 9525 N N . SER E 3 150 ? 244.893 266.854 208.686 1.00 40.34 150 SER G N 1
ATOM 9526 C CA . SER E 3 150 ? 245.653 265.665 208.317 1.00 42.04 150 SER G CA 1
ATOM 9527 C C . SER E 3 150 ? 245.207 264.451 209.121 1.00 42.30 150 SER G C 1
ATOM 9528 O O . SER E 3 150 ? 245.255 263.319 208.626 1.00 40.78 150 SER G O 1
ATOM 9531 N N . ILE E 3 151 ? 244.787 264.663 210.371 1.00 45.19 151 ILE G N 1
ATOM 9532 C CA . ILE E 3 151 ? 244.286 263.558 211.185 1.00 41.14 151 ILE G CA 1
ATOM 9533 C C . ILE E 3 151 ? 243.001 262.998 210.592 1.00 38.91 151 ILE G C 1
ATOM 9534 O O . ILE E 3 151 ? 242.820 261.778 210.501 1.00 46.87 151 ILE G O 1
ATOM 9539 N N . GLU E 3 152 ? 242.096 263.878 210.158 1.00 38.18 152 GLU G N 1
ATOM 9540 C CA . GLU E 3 152 ? 240.809 263.415 209.651 1.00 41.78 152 GLU G CA 1
ATOM 9541 C C . GLU E 3 152 ? 240.897 262.793 208.261 1.00 41.63 152 GLU G C 1
ATOM 9542 O O . GLU E 3 152 ? 239.908 262.219 207.795 1.00 46.31 152 GLU G O 1
ATOM 9548 N N . SER E 3 153 ? 242.042 262.886 207.592 1.00 43.23 153 SER G N 1
ATOM 9549 C CA . SER E 3 153 ? 242.176 262.394 206.227 1.00 41.64 153 SER G CA 1
ATOM 9550 C C . SER E 3 153 ? 242.902 261.056 206.125 1.00 43.03 153 SER G C 1
ATOM 9551 O O . SER E 3 153 ? 243.099 260.566 205.009 1.00 44.29 153 SER G O 1
ATOM 9554 N N . THR E 3 154 ? 243.306 260.455 207.241 1.00 44.16 154 THR G N 1
ATOM 9555 C CA . THR E 3 154 ? 244.043 259.199 207.185 1.00 41.21 154 THR G CA 1
ATOM 9556 C C . THR E 3 154 ? 243.114 258.031 206.869 1.00 41.75 154 THR G C 1
ATOM 9557 O O . THR E 3 154 ? 241.950 258.004 207.275 1.00 45.42 154 THR G O 1
ATOM 9561 N N . ASN E 3 155 ? 243.650 257.049 206.137 1.00 42.61 155 ASN G N 1
ATOM 9562 C CA . ASN E 3 155 ? 242.886 255.864 205.765 1.00 38.26 155 ASN G CA 1
ATOM 9563 C C . ASN E 3 155 ? 243.701 254.584 205.935 1.00 41.82 155 ASN G C 1
ATOM 9564 O O . ASN E 3 155 ? 243.557 253.645 205.146 1.00 41.67 155 ASN G O 1
ATOM 9569 N N . GLU E 3 156 ? 244.561 254.531 206.949 1.00 43.77 156 GLU G N 1
ATOM 9570 C CA . GLU E 3 156 ? 245.348 253.346 207.257 1.00 38.24 156 GLU G CA 1
ATOM 9571 C C . GLU E 3 156 ? 245.300 253.089 208.756 1.00 39.97 156 GLU G C 1
ATOM 9572 O O . GLU E 3 156 ? 245.007 253.986 209.550 1.00 43.86 156 GLU G O 1
ATOM 9578 N N . ALA E 3 157 ? 245.585 251.842 209.136 1.00 31.95 157 ALA G N 1
ATOM 9579 C CA . ALA E 3 157 ? 245.501 251.460 210.543 1.00 29.94 157 ALA G CA 1
ATOM 9580 C C . ALA E 3 157 ? 246.563 252.158 211.386 1.00 32.69 157 ALA G C 1
ATOM 9581 O O . ALA E 3 157 ? 246.273 252.623 212.493 1.00 35.46 157 ALA G O 1
ATOM 9583 N N . VAL E 3 158 ? 247.798 252.233 210.892 1.00 29.05 158 VAL G N 1
ATOM 9584 C CA . VAL E 3 158 ? 248.895 252.897 211.593 1.00 29.23 158 VAL G CA 1
ATOM 9585 C C . VAL E 3 158 ? 249.519 253.908 210.642 1.00 31.87 158 VAL G C 1
ATOM 9586 O O . VAL E 3 158 ? 249.975 253.536 209.555 1.00 40.90 158 VAL G O 1
ATOM 9590 N N . VAL E 3 159 ? 249.536 255.180 211.041 1.00 33.34 159 VAL G N 1
ATOM 9591 C CA . VAL E 3 159 ? 250.077 256.249 210.204 1.00 31.96 159 VAL G CA 1
ATOM 9592 C C . VAL E 3 159 ? 251.039 257.088 211.035 1.00 34.81 159 VAL G C 1
ATOM 9593 O O . VAL E 3 159 ? 250.812 257.310 212.228 1.00 39.36 159 VAL G O 1
ATOM 9597 N N . LYS E 3 160 ? 252.122 257.542 210.410 1.00 38.20 160 LYS G N 1
ATOM 9598 C CA . LYS E 3 160 ? 253.050 258.485 211.023 1.00 39.58 160 LYS G CA 1
ATOM 9599 C C . LYS E 3 160 ? 252.911 259.836 210.333 1.00 40.85 160 LYS G C 1
ATOM 9600 O O . LYS E 3 160 ? 253.133 259.943 209.123 1.00 40.34 160 LYS G O 1
ATOM 9606 N N . LEU E 3 161 ? 252.545 260.859 211.099 1.00 45.75 161 LEU G N 1
ATOM 9607 C CA . LEU E 3 161 ? 252.391 262.211 210.585 1.00 45.02 161 LEU G CA 1
ATOM 9608 C C . LEU E 3 161 ? 253.601 263.052 210.967 1.00 49.19 161 LEU G C 1
ATOM 9609 O O . LEU E 3 161 ? 254.047 263.038 212.121 1.00 49.21 161 LEU G O 1
ATOM 9614 N N . GLN E 3 162 ? 254.122 263.788 209.986 1.00 55.83 162 GLN G N 1
ATOM 9615 C CA . GLN E 3 162 ? 255.376 264.524 210.109 1.00 58.80 162 GLN G CA 1
ATOM 9616 C C . GLN E 3 162 ? 255.147 265.954 209.638 1.00 62.47 162 GLN G C 1
ATOM 9617 O O . GLN E 3 162 ? 254.949 266.190 208.442 1.00 66.81 162 GLN G O 1
ATOM 9623 N N . GLU E 3 163 ? 255.178 266.906 210.569 1.00 60.95 163 GLU G N 1
ATOM 9624 C CA . GLU E 3 163 ? 255.084 268.318 210.209 1.00 61.28 163 GLU G CA 1
ATOM 9625 C C . GLU E 3 163 ? 256.470 268.915 209.976 1.00 66.36 163 GLU G C 1
ATOM 9626 O O . GLU E 3 163 ? 256.765 269.421 208.889 1.00 62.83 163 GLU G O 1
ATOM 9632 N N . THR E 3 164 ? 257.325 268.862 210.993 1.00 69.49 164 THR G N 1
ATOM 9633 C CA . THR E 3 164 ? 258.729 269.218 210.875 1.00 64.61 164 THR G CA 1
ATOM 9634 C C . THR E 3 164 ? 259.558 268.050 211.385 1.00 66.95 164 THR G C 1
ATOM 9635 O O . THR E 3 164 ? 259.037 267.128 212.014 1.00 66.68 164 THR G O 1
ATOM 9639 N N . ALA E 3 165 ? 260.863 268.095 211.109 1.00 72.43 165 ALA G N 1
ATOM 9640 C CA . ALA E 3 165 ? 261.742 267.006 211.521 1.00 72.32 165 ALA G CA 1
ATOM 9641 C C . ALA E 3 165 ? 261.811 266.853 213.034 1.00 73.26 165 ALA G C 1
ATOM 9642 O O . ALA E 3 165 ? 262.132 265.763 213.522 1.00 72.68 165 ALA G O 1
ATOM 9644 N N . GLU E 3 166 ? 261.513 267.914 213.786 1.00 74.82 166 GLU G N 1
ATOM 9645 C CA . GLU E 3 166 ? 261.608 267.845 215.240 1.00 76.03 166 GLU G CA 1
ATOM 9646 C C . GLU E 3 166 ? 260.450 267.058 215.844 1.00 73.71 166 GLU G C 1
ATOM 9647 O O . GLU E 3 166 ? 260.642 266.303 216.803 1.00 75.60 166 GLU G O 1
ATOM 9653 N N . LYS E 3 167 ? 259.244 267.220 215.304 1.00 62.70 167 LYS G N 1
ATOM 9654 C CA . LYS E 3 167 ? 258.043 266.658 215.904 1.00 64.45 167 LYS G CA 1
ATOM 9655 C C . LYS E 3 167 ? 257.324 265.732 214.931 1.00 65.54 167 LYS G C 1
ATOM 9656 O O . LYS E 3 167 ? 257.089 266.086 213.772 1.00 66.03 167 LYS G O 1
ATOM 9662 N N . THR E 3 168 ? 256.980 264.541 215.416 1.00 56.77 168 THR G N 1
ATOM 9663 C CA . THR E 3 168 ? 256.190 263.585 214.656 1.00 54.59 168 THR G CA 1
ATOM 9664 C C . THR E 3 168 ? 255.173 262.953 215.593 1.00 54.82 168 THR G C 1
ATOM 9665 O O . THR E 3 168 ? 255.373 262.900 216.809 1.00 56.12 168 THR G O 1
ATOM 9669 N N . VAL E 3 169 ? 254.068 262.479 215.020 1.00 46.30 169 VAL G N 1
ATOM 9670 C CA . VAL E 3 169 ? 253.006 261.872 215.812 1.00 40.75 169 VAL G CA 1
ATOM 9671 C C . VAL E 3 169 ? 252.554 260.587 215.131 1.00 40.20 169 VAL G C 1
ATOM 9672 O O . VAL E 3 169 ? 252.765 260.389 213.932 1.00 41.11 169 VAL G O 1
ATOM 9676 N N . TYR E 3 170 ? 251.952 259.695 215.914 1.00 38.50 170 TYR G N 1
ATOM 9677 C CA . TYR E 3 170 ? 251.444 258.422 215.424 1.00 28.54 170 TYR G CA 1
ATOM 9678 C C . TYR E 3 170 ? 249.934 258.358 215.600 1.00 31.78 170 TYR G C 1
ATOM 9679 O O . TYR E 3 170 ? 249.409 258.708 216.660 1.00 35.67 170 TYR G O 1
ATOM 9688 N N . VAL E 3 171 ? 249.243 257.897 214.560 1.00 32.39 171 VAL G N 1
ATOM 9689 C CA . VAL E 3 171 ? 247.789 257.805 214.537 1.00 28.18 171 VAL G CA 1
ATOM 9690 C C . VAL E 3 171 ? 247.396 256.343 214.371 1.00 29.97 171 VAL G C 1
ATOM 9691 O O . VAL E 3 171 ? 247.874 255.665 213.452 1.00 30.83 171 VAL G O 1
ATOM 9695 N N . PHE E 3 172 ? 246.523 255.869 215.260 1.00 28.73 172 PHE G N 1
ATOM 9696 C CA . PHE E 3 172 ? 245.974 254.519 215.225 1.00 26.38 172 PHE G CA 1
ATOM 9697 C C . PHE E 3 172 ? 244.467 254.604 215.022 1.00 22.65 172 PHE G C 1
ATOM 9698 O O . PHE E 3 172 ? 243.782 255.318 215.759 1.00 33.82 172 PHE G O 1
ATOM 9706 N N . THR E 3 173 ? 243.953 253.873 214.036 1.00 25.62 173 THR G N 1
ATOM 9707 C CA . THR E 3 173 ? 242.531 253.866 213.717 1.00 24.61 173 THR G CA 1
ATOM 9708 C C . THR E 3 173 ? 241.916 252.530 214.116 1.00 28.83 173 THR G C 1
ATOM 9709 O O . THR E 3 173 ? 242.506 251.471 213.888 1.00 36.20 173 THR G O 1
ATOM 9713 N N . ALA E 3 174 ? 240.711 252.592 214.689 1.00 30.08 174 ALA G N 1
ATOM 9714 C CA . ALA E 3 174 ? 240.163 251.458 215.430 1.00 31.13 174 ALA G CA 1
ATOM 9715 C C . ALA E 3 174 ? 239.815 250.282 214.523 1.00 42.24 174 ALA G C 1
ATOM 9716 O O . ALA E 3 174 ? 240.158 249.133 214.827 1.00 47.47 174 ALA G O 1
ATOM 9718 N N . LEU E 3 175 ? 239.124 250.536 213.409 1.00 36.67 175 LEU G N 1
ATOM 9719 C CA . LEU E 3 175 ? 238.535 249.449 212.632 1.00 33.84 175 LEU G CA 1
ATOM 9720 C C . LEU E 3 175 ? 238.902 249.516 211.153 1.00 31.36 175 LEU G C 1
ATOM 9721 O O . LEU E 3 175 ? 238.171 248.978 210.317 1.00 35.26 175 LEU G O 1
ATOM 9726 N N . GLN E 3 176 ? 240.027 250.148 210.811 1.00 31.33 176 GLN G N 1
ATOM 9727 C CA . GLN E 3 176 ? 240.338 250.395 209.406 1.00 33.81 176 GLN G CA 1
ATOM 9728 C C . GLN E 3 176 ? 240.807 249.130 208.695 1.00 34.74 176 GLN G C 1
ATOM 9729 O O . GLN E 3 176 ? 240.537 248.949 207.502 1.00 36.67 176 GLN G O 1
ATOM 9735 N N . ASP E 3 177 ? 241.520 248.253 209.404 1.00 37.00 177 ASP G N 1
ATOM 9736 C CA . ASP E 3 177 ? 242.091 247.069 208.766 1.00 36.70 177 ASP G CA 1
ATOM 9737 C C . ASP E 3 177 ? 241.006 246.122 208.265 1.00 41.03 177 ASP G C 1
ATOM 9738 O O . ASP E 3 177 ? 241.108 245.580 207.158 1.00 39.52 177 ASP G O 1
ATOM 9743 N N . TYR E 3 178 ? 239.960 245.913 209.066 1.00 39.48 178 TYR G N 1
ATOM 9744 C CA . TYR E 3 178 ? 238.877 245.018 208.672 1.00 34.83 178 TYR G CA 1
ATOM 9745 C C . TYR E 3 178 ? 238.149 245.539 207.438 1.00 33.03 178 TYR G C 1
ATOM 9746 O O . TYR E 3 178 ? 237.830 244.774 206.520 1.00 36.75 178 TYR G O 1
ATOM 9755 N N . ILE E 3 179 ? 237.882 246.845 207.399 1.00 33.41 179 ILE G N 1
ATOM 9756 C CA . ILE E 3 179 ? 237.206 247.443 206.250 1.00 32.77 179 ILE G CA 1
ATOM 9757 C C . ILE E 3 179 ? 238.088 247.359 205.009 1.00 30.72 179 ILE G C 1
ATOM 9758 O O . ILE E 3 179 ? 237.617 247.043 203.911 1.00 32.80 179 ILE G O 1
ATOM 9763 N N . ASN E 3 180 ? 239.386 247.627 205.170 1.00 34.53 180 ASN G N 1
ATOM 9764 C CA . ASN E 3 180 ? 240.294 247.607 204.027 1.00 33.78 180 ASN G CA 1
ATOM 9765 C C . ASN E 3 180 ? 240.511 246.198 203.488 1.00 36.97 180 ASN G C 1
ATOM 9766 O O . ASN E 3 180 ? 240.752 246.027 202.288 1.00 38.40 180 ASN G O 1
ATOM 9771 N N . THR E 3 181 ? 240.439 245.183 204.348 1.00 41.51 181 THR G N 1
ATOM 9772 C CA . THR E 3 181 ? 240.762 243.825 203.927 1.00 34.12 181 THR G CA 1
ATOM 9773 C C . THR E 3 181 ? 239.542 243.025 203.480 1.00 40.64 181 THR G C 1
ATOM 9774 O O . THR E 3 181 ? 239.637 242.245 202.526 1.00 46.82 181 THR G O 1
ATOM 9778 N N . ASN E 3 182 ? 238.392 243.196 204.132 1.00 37.80 182 ASN G N 1
ATOM 9779 C CA . ASN E 3 182 ? 237.235 242.346 203.878 1.00 34.44 182 ASN G CA 1
ATOM 9780 C C . ASN E 3 182 ? 236.145 243.019 203.057 1.00 38.77 182 ASN G C 1
ATOM 9781 O O . ASN E 3 182 ? 235.745 242.490 202.017 1.00 45.65 182 ASN G O 1
ATOM 9786 N N . LEU E 3 183 ? 235.646 244.173 203.501 1.00 38.89 183 LEU G N 1
ATOM 9787 C CA . LEU E 3 183 ? 234.443 244.738 202.896 1.00 36.72 183 LEU G CA 1
ATOM 9788 C C . LEU E 3 183 ? 234.714 245.313 201.510 1.00 38.30 183 LEU G C 1
ATOM 9789 O O . LEU E 3 183 ? 233.927 245.097 200.583 1.00 44.47 183 LEU G O 1
ATOM 9794 N N . VAL E 3 184 ? 235.809 246.060 201.353 1.00 40.83 184 VAL G N 1
ATOM 9795 C CA . VAL E 3 184 ? 236.076 246.727 200.075 1.00 41.65 184 VAL G CA 1
ATOM 9796 C C . VAL E 3 184 ? 236.306 245.747 198.926 1.00 42.91 184 VAL G C 1
ATOM 9797 O O . VAL E 3 184 ? 235.702 245.936 197.858 1.00 45.22 184 VAL G O 1
ATOM 9801 N N . PRO E 3 185 ? 237.148 244.707 199.054 1.00 46.18 185 PRO G N 1
ATOM 9802 C CA . PRO E 3 185 ? 237.336 243.795 197.909 1.00 42.53 185 PRO G CA 1
ATOM 9803 C C . PRO E 3 185 ? 236.095 243.002 197.526 1.00 46.16 185 PRO G C 1
ATOM 9804 O O . PRO E 3 185 ? 236.032 242.503 196.396 1.00 47.24 185 PRO G O 1
ATOM 9808 N N . THR E 3 186 ? 235.114 242.867 198.415 1.00 51.33 186 THR G N 1
ATOM 9809 C CA . THR E 3 186 ? 233.909 242.094 198.144 1.00 45.97 186 THR G CA 1
ATOM 9810 C C . THR E 3 186 ? 232.708 242.979 197.828 1.00 44.40 186 THR G C 1
ATOM 9811 O O . THR E 3 186 ? 231.565 242.543 197.997 1.00 49.15 186 THR G O 1
ATOM 9815 N N . ILE E 3 187 ? 232.939 244.211 197.372 1.00 48.51 187 ILE G N 1
ATOM 9816 C CA . ILE E 3 187 ? 231.847 245.163 197.215 1.00 48.53 187 ILE G CA 1
ATOM 9817 C C . ILE E 3 187 ? 231.015 244.889 195.968 1.00 50.17 187 ILE G C 1
ATOM 9818 O O . ILE E 3 187 ? 229.895 245.400 195.854 1.00 56.27 187 ILE G O 1
ATOM 9823 N N . ASP E 3 188 ? 231.520 244.089 195.031 1.00 52.26 188 ASP G N 1
ATOM 9824 C CA . ASP E 3 188 ? 230.837 243.856 193.766 1.00 54.72 188 ASP G CA 1
ATOM 9825 C C . ASP E 3 188 ? 230.349 242.424 193.591 1.00 54.86 188 ASP G C 1
ATOM 9826 O O . ASP E 3 188 ? 229.739 242.118 192.561 1.00 58.41 188 ASP G O 1
ATOM 9831 N N . LYS E 3 189 ? 230.594 241.542 194.558 1.00 53.06 189 LYS G N 1
ATOM 9832 C CA . LYS E 3 189 ? 230.196 240.147 194.442 1.00 53.73 189 LYS G CA 1
ATOM 9833 C C . LYS E 3 189 ? 228.956 239.800 195.254 1.00 53.08 189 LYS G C 1
ATOM 9834 O O . LYS E 3 189 ? 228.361 238.743 195.022 1.00 57.41 189 LYS G O 1
ATOM 9840 N N . ILE E 3 190 ? 228.554 240.650 196.193 1.00 50.79 190 ILE G N 1
ATOM 9841 C CA . ILE E 3 190 ? 227.383 240.386 197.027 1.00 49.13 190 ILE G CA 1
ATOM 9842 C C . ILE E 3 190 ? 226.499 241.626 197.020 1.00 51.91 190 ILE G C 1
ATOM 9843 O O . ILE E 3 190 ? 226.973 242.741 196.750 1.00 51.76 190 ILE G O 1
ATOM 9848 N N . PRO E 3 191 ? 225.200 241.462 197.282 1.00 54.58 191 PRO G N 1
ATOM 9849 C CA . PRO E 3 191 ? 224.322 242.633 197.413 1.00 50.21 191 PRO G CA 1
ATOM 9850 C C . PRO E 3 191 ? 224.753 243.526 198.568 1.00 51.56 191 PRO G C 1
ATOM 9851 O O . PRO E 3 191 ? 225.247 243.054 199.594 1.00 56.94 191 PRO G O 1
ATOM 9855 N N . CYS E 3 192 ? 224.552 244.833 198.394 1.00 50.99 192 CYS G N 1
ATOM 9856 C CA . CYS E 3 192 ? 225.076 245.817 199.334 1.00 54.34 192 CYS G CA 1
ATOM 9857 C C . CYS E 3 192 ? 224.332 245.845 200.664 1.00 54.10 192 CYS G C 1
ATOM 9858 O O . CYS E 3 192 ? 224.866 246.389 201.640 1.00 55.03 192 CYS G O 1
ATOM 9861 N N . LYS E 3 193 ? 223.126 245.277 200.732 1.00 45.85 193 LYS G N 1
ATOM 9862 C CA . LYS E 3 193 ? 222.423 245.179 202.008 1.00 42.85 193 LYS G CA 1
ATOM 9863 C C . LYS E 3 193 ? 223.192 244.303 202.989 1.00 49.23 193 LYS G C 1
ATOM 9864 O O . LYS E 3 193 ? 223.264 244.609 204.187 1.00 52.19 193 LYS G O 1
ATOM 9870 N N . GLN E 3 194 ? 223.777 243.210 202.493 1.00 43.58 194 GLN G N 1
ATOM 9871 C CA . GLN E 3 194 ? 224.608 242.360 203.337 1.00 44.47 194 GLN G CA 1
ATOM 9872 C C . GLN E 3 194 ? 225.840 243.108 203.832 1.00 48.24 194 GLN G C 1
ATOM 9873 O O . GLN E 3 194 ? 226.255 242.940 204.984 1.00 50.37 194 GLN G O 1
ATOM 9879 N N . THR E 3 195 ? 226.439 243.939 202.974 1.00 44.30 195 THR G N 1
ATOM 9880 C CA . THR E 3 195 ? 227.580 244.747 203.395 1.00 44.94 195 THR G CA 1
ATOM 9881 C C . THR E 3 195 ? 227.189 245.739 204.485 1.00 44.48 195 THR G C 1
ATOM 9882 O O . THR E 3 195 ? 227.932 245.931 205.457 1.00 48.10 195 THR G O 1
ATOM 9886 N N . GLU E 3 196 ? 226.026 246.382 204.337 1.00 39.57 196 GLU G N 1
ATOM 9887 C CA . GLU E 3 196 ? 225.554 247.301 205.369 1.00 44.13 196 GLU G CA 1
ATOM 9888 C C . GLU E 3 196 ? 225.318 246.576 206.689 1.00 45.34 196 GLU G C 1
ATOM 9889 O O . GLU E 3 196 ? 225.679 247.083 207.760 1.00 53.27 196 GLU G O 1
ATOM 9895 N N . LEU E 3 197 ? 224.713 245.387 206.629 1.00 33.39 197 LEU G N 1
ATOM 9896 C CA . LEU E 3 197 ? 224.480 244.612 207.844 1.00 36.10 197 LEU G CA 1
ATOM 9897 C C . LEU E 3 197 ? 225.794 244.204 208.504 1.00 35.45 197 LEU G C 1
ATOM 9898 O O . LEU E 3 197 ? 225.918 244.245 209.734 1.00 39.68 197 LEU G O 1
ATOM 9903 N N . SER E 3 198 ? 226.789 243.814 207.700 1.00 33.19 198 SER G N 1
ATOM 9904 C CA . SER E 3 198 ? 228.092 243.444 208.246 1.00 36.99 198 SER G CA 1
ATOM 9905 C C . SER E 3 198 ? 228.769 244.627 208.929 1.00 37.34 198 SER G C 1
ATOM 9906 O O . SER E 3 198 ? 229.330 244.486 210.025 1.00 42.50 198 SER G O 1
ATOM 9909 N N . LEU E 3 199 ? 228.725 245.802 208.293 1.00 35.23 199 LEU G N 1
ATOM 9910 C CA . LEU E 3 199 ? 229.321 246.994 208.889 1.00 38.31 199 LEU G CA 1
ATOM 9911 C C . LEU E 3 199 ? 228.633 247.360 210.199 1.00 31.79 199 LEU G C 1
ATOM 9912 O O . LEU E 3 199 ? 229.301 247.689 211.192 1.00 34.62 199 LEU G O 1
ATOM 9917 N N . ASP E 3 200 ? 227.299 247.290 210.226 1.00 27.96 200 ASP G N 1
ATOM 9918 C CA . ASP E 3 200 ? 226.567 247.595 211.452 1.00 31.31 200 ASP G CA 1
ATOM 9919 C C . ASP E 3 200 ? 226.907 246.610 212.566 1.00 35.07 200 ASP G C 1
ATOM 9920 O O . ASP E 3 200 ? 227.082 247.010 213.725 1.00 40.65 200 ASP G O 1
ATOM 9925 N N . LEU E 3 201 ? 227.012 245.320 212.234 1.00 30.85 201 LEU G N 1
ATOM 9926 C CA . LEU E 3 201 ? 227.366 244.320 213.238 1.00 28.19 201 LEU G CA 1
ATOM 9927 C C . LEU E 3 201 ? 228.762 244.561 213.799 1.00 32.67 201 LEU G C 1
ATOM 9928 O O . LEU E 3 201 ? 228.981 244.444 215.012 1.00 35.55 201 LEU G O 1
ATOM 9933 N N . ALA E 3 202 ? 229.722 244.900 212.931 1.00 37.37 202 ALA G N 1
ATOM 9934 C CA . ALA E 3 202 ? 231.081 245.160 213.399 1.00 27.54 202 ALA G CA 1
ATOM 9935 C C . ALA E 3 202 ? 231.134 246.378 214.317 1.00 26.77 202 ALA G C 1
ATOM 9936 O O . ALA E 3 202 ? 231.802 246.352 215.361 1.00 33.19 202 ALA G O 1
ATOM 9938 N N . LEU E 3 203 ? 230.428 247.452 213.949 1.00 32.43 203 LEU G N 1
ATOM 9939 C CA . LEU E 3 203 ? 230.403 248.639 214.800 1.00 29.80 203 LEU G CA 1
ATOM 9940 C C . LEU E 3 203 ? 229.756 248.345 216.149 1.00 30.68 203 LEU G C 1
ATOM 9941 O O . LEU E 3 203 ? 230.233 248.813 217.193 1.00 38.35 203 LEU G O 1
ATOM 9946 N N . SER E 3 204 ? 228.668 247.568 216.150 1.00 30.86 204 SER G N 1
ATOM 9947 C CA . SER E 3 204 ? 228.004 247.228 217.406 1.00 33.31 204 SER G CA 1
ATOM 9948 C C . SER E 3 204 ? 228.901 246.383 218.302 1.00 33.31 204 SER G C 1
ATOM 9949 O O . SER E 3 204 ? 228.931 246.578 219.523 1.00 35.48 204 SER G O 1
ATOM 9952 N N . LYS E 3 205 ? 229.634 245.432 217.715 1.00 30.63 205 LYS G N 1
ATOM 9953 C CA . LYS E 3 205 ? 230.562 244.622 218.499 1.00 30.31 205 LYS G CA 1
ATOM 9954 C C . LYS E 3 205 ? 231.673 245.478 219.101 1.00 35.10 205 LYS G C 1
ATOM 9955 O O . LYS E 3 205 ? 232.053 245.295 220.269 1.00 34.09 205 LYS G O 1
ATOM 9961 N N . TYR E 3 206 ? 232.196 246.428 218.322 1.00 41.77 206 TYR G N 1
ATOM 9962 C CA . TYR E 3 206 ? 233.228 247.322 218.841 1.00 29.40 206 TYR G CA 1
ATOM 9963 C C . TYR E 3 206 ? 232.707 248.158 220.007 1.00 33.43 206 TYR G C 1
ATOM 9964 O O . TYR E 3 206 ? 233.402 248.332 221.017 1.00 39.51 206 TYR G O 1
ATOM 9973 N N . LEU E 3 207 ? 231.481 248.677 219.891 1.00 32.78 207 LEU G N 1
ATOM 9974 C CA . LEU E 3 207 ? 230.909 249.456 220.989 1.00 29.55 207 LEU G CA 1
ATOM 9975 C C . LEU E 3 207 ? 230.681 248.597 222.229 1.00 30.42 207 LEU G C 1
ATOM 9976 O O . LEU E 3 207 ? 230.898 249.054 223.362 1.00 36.63 207 LEU G O 1
ATOM 9981 N N . SER E 3 208 ? 230.224 247.355 222.035 1.00 35.32 208 SER G N 1
ATOM 9982 C CA . SER E 3 208 ? 230.024 246.451 223.164 1.00 28.26 208 SER G CA 1
ATOM 9983 C C . SER E 3 208 ? 231.332 246.189 223.894 1.00 39.49 208 SER G C 1
ATOM 9984 O O . SER E 3 208 ? 231.357 246.108 225.127 1.00 41.00 208 SER G O 1
ATOM 9987 N N . ASP E 3 209 ? 232.430 246.046 223.149 1.00 46.45 209 ASP G N 1
ATOM 9988 C CA . ASP E 3 209 ? 233.735 245.909 223.792 1.00 34.89 209 ASP G CA 1
ATOM 9989 C C . ASP E 3 209 ? 234.175 247.188 224.501 1.00 39.28 209 ASP G C 1
ATOM 9990 O O . ASP E 3 209 ? 234.773 247.115 225.580 1.00 38.14 209 ASP G O 1
ATOM 9995 N N . LEU E 3 210 ? 233.896 248.358 223.917 1.00 35.94 210 LEU G N 1
ATOM 9996 C CA . LEU E 3 210 ? 234.332 249.621 224.516 1.00 36.13 210 LEU G CA 1
ATOM 9997 C C . LEU E 3 210 ? 233.632 249.902 225.842 1.00 38.65 210 LEU G C 1
ATOM 9998 O O . LEU E 3 210 ? 234.249 250.433 226.780 1.00 39.77 210 LEU G O 1
ATOM 10003 N N . LEU E 3 211 ? 232.338 249.575 225.930 1.00 42.76 211 LEU G N 1
ATOM 10004 C CA . LEU E 3 211 ? 231.528 250.007 227.069 1.00 44.78 211 LEU G CA 1
ATOM 10005 C C . LEU E 3 211 ? 232.007 249.452 228.406 1.00 42.97 211 LEU G C 1
ATOM 10006 O O . LEU E 3 211 ? 231.704 250.044 229.446 1.00 46.05 211 LEU G O 1
ATOM 10011 N N . PHE E 3 212 ? 232.739 248.336 228.409 1.00 36.65 212 PHE G N 1
ATOM 10012 C CA . PHE E 3 212 ? 233.211 247.771 229.669 1.00 38.58 212 PHE G CA 1
ATOM 10013 C C . PHE E 3 212 ? 234.234 248.672 230.348 1.00 47.07 212 PHE G C 1
ATOM 10014 O O . PHE E 3 212 ? 234.300 248.712 231.582 1.00 46.74 212 PHE G O 1
ATOM 10022 N N . VAL E 3 213 ? 235.035 249.394 229.572 1.00 44.11 213 VAL G N 1
ATOM 10023 C CA . VAL E 3 213 ? 236.125 250.208 230.093 1.00 33.35 213 VAL G CA 1
ATOM 10024 C C . VAL E 3 213 ? 235.765 251.691 230.100 1.00 36.31 213 VAL G C 1
ATOM 10025 O O . VAL E 3 213 ? 235.984 252.384 231.094 1.00 36.78 213 VAL G O 1
ATOM 10029 N N . PHE E 3 214 ? 235.204 252.195 229.001 1.00 35.69 214 PHE G N 1
ATOM 10030 C CA . PHE E 3 214 ? 234.974 253.629 228.870 1.00 30.17 214 PHE G CA 1
ATOM 10031 C C . PHE E 3 214 ? 233.549 254.046 229.212 1.00 32.39 214 PHE G C 1
ATOM 10032 O O . PHE E 3 214 ? 233.118 255.126 228.799 1.00 39.78 214 PHE G O 1
ATOM 10040 N N . GLY E 3 215 ? 232.818 253.231 229.965 1.00 39.34 215 GLY G N 1
ATOM 10041 C CA . GLY E 3 215 ? 231.464 253.555 230.343 1.00 38.35 215 GLY G CA 1
ATOM 10042 C C . GLY E 3 215 ? 231.397 254.363 231.623 1.00 39.09 215 GLY G C 1
ATOM 10043 O O . GLY E 3 215 ? 232.341 255.070 231.987 1.00 44.89 215 GLY G O 1
ATOM 10044 N N . PRO E 3 216 ? 230.268 254.278 232.333 1.00 41.08 216 PRO G N 1
ATOM 10045 C CA . PRO E 3 216 ? 230.135 255.016 233.600 1.00 38.02 216 PRO G CA 1
ATOM 10046 C C . PRO E 3 216 ? 230.991 254.470 234.732 1.00 42.26 216 PRO G C 1
ATOM 10047 O O . PRO E 3 216 ? 230.993 255.066 235.816 1.00 45.56 216 PRO G O 1
ATOM 10051 N N . ASN E 3 217 ? 231.702 253.358 234.528 1.00 41.68 217 ASN G N 1
ATOM 10052 C CA . ASN E 3 217 ? 232.655 252.899 235.533 1.00 41.93 217 ASN G CA 1
ATOM 10053 C C . ASN E 3 217 ? 233.805 253.883 235.701 1.00 47.59 217 ASN G C 1
ATOM 10054 O O . ASN E 3 217 ? 234.360 254.007 236.799 1.00 50.22 217 ASN G O 1
ATOM 10059 N N . LEU E 3 218 ? 234.177 254.585 234.633 1.00 43.16 218 LEU G N 1
ATOM 10060 C CA . LEU E 3 218 ? 235.246 255.580 234.681 1.00 38.10 218 LEU G CA 1
ATOM 10061 C C . LEU E 3 218 ? 234.707 256.827 235.369 1.00 44.32 218 LEU G C 1
ATOM 10062 O O . LEU E 3 218 ? 234.170 257.736 234.735 1.00 48.71 218 LEU G O 1
ATOM 10067 N N . GLN E 3 219 ? 234.850 256.867 236.692 1.00 47.34 219 GLN G N 1
ATOM 10068 C CA . GLN E 3 219 ? 234.384 258.003 237.474 1.00 45.20 219 GLN G CA 1
ATOM 10069 C C . GLN E 3 219 ? 235.439 259.089 237.625 1.00 47.44 219 GLN G C 1
ATOM 10070 O O . GLN E 3 219 ? 235.090 260.270 237.738 1.00 47.31 219 GLN G O 1
ATOM 10076 N N . ASP E 3 220 ? 236.720 258.723 237.618 1.00 43.99 220 ASP G N 1
ATOM 10077 C CA . ASP E 3 220 ? 237.820 259.663 237.836 1.00 39.37 220 ASP G CA 1
ATOM 10078 C C . ASP E 3 220 ? 238.828 259.533 236.703 1.00 39.47 220 ASP G C 1
ATOM 10079 O O . ASP E 3 220 ? 239.833 258.820 236.827 1.00 40.55 220 ASP G O 1
ATOM 10084 N N . PRO E 3 221 ? 238.590 260.208 235.574 1.00 40.96 221 PRO G N 1
ATOM 10085 C CA . PRO E 3 221 ? 239.565 260.173 234.473 1.00 37.60 221 PRO G CA 1
ATOM 10086 C C . PRO E 3 221 ? 240.802 261.022 234.716 1.00 35.72 221 PRO G C 1
ATOM 10087 O O . PRO E 3 221 ? 241.749 260.938 233.923 1.00 41.70 221 PRO G O 1
ATOM 10091 N N . VAL E 3 222 ? 240.824 261.839 235.770 1.00 37.55 222 VAL G N 1
ATOM 10092 C CA . VAL E 3 222 ? 241.957 262.729 236.007 1.00 41.96 222 VAL G CA 1
ATOM 10093 C C . VAL E 3 222 ? 243.193 261.938 236.421 1.00 40.24 222 VAL G C 1
ATOM 10094 O O . VAL E 3 222 ? 244.315 262.262 236.014 1.00 47.50 222 VAL G O 1
ATOM 10098 N N . SER E 3 223 ? 243.011 260.883 237.213 1.00 38.28 223 SER G N 1
ATOM 10099 C CA . SER E 3 223 ? 244.133 260.135 237.766 1.00 43.72 223 SER G CA 1
ATOM 10100 C C . SER E 3 223 ? 244.973 259.493 236.664 1.00 40.78 223 SER G C 1
ATOM 10101 O O . SER E 3 223 ? 244.550 259.361 235.513 1.00 43.79 223 SER G O 1
ATOM 10104 N N . ASN E 3 224 ? 246.187 259.088 237.037 1.00 37.96 224 ASN G N 1
ATOM 10105 C CA . ASN E 3 224 ? 247.136 258.483 236.111 1.00 44.55 224 ASN G CA 1
ATOM 10106 C C . ASN E 3 224 ? 247.500 257.060 236.522 1.00 42.49 224 ASN G C 1
ATOM 10107 O O . ASN E 3 224 ? 248.652 256.645 236.391 1.00 42.81 224 ASN G O 1
ATOM 10112 N N . SER E 3 225 ? 246.528 256.301 237.023 1.00 43.29 225 SER G N 1
ATOM 10113 C CA . SER E 3 225 ? 246.756 254.932 237.460 1.00 38.89 225 SER G CA 1
ATOM 10114 C C . SER E 3 225 ? 246.185 253.891 236.504 1.00 43.79 225 SER G C 1
ATOM 10115 O O . SER E 3 225 ? 246.276 252.694 236.791 1.00 47.54 225 SER G O 1
ATOM 10118 N N . MET E 3 226 ? 245.603 254.309 235.383 1.00 39.31 226 MET G N 1
ATOM 10119 C CA . MET E 3 226 ? 245.054 253.361 234.422 1.00 37.69 226 MET G CA 1
ATOM 10120 C C . MET E 3 226 ? 246.174 252.697 233.630 1.00 32.99 226 MET G C 1
ATOM 10121 O O . MET E 3 226 ? 247.074 253.373 233.125 1.00 39.63 226 MET G O 1
ATOM 10126 N N . THR E 3 227 ? 246.112 251.374 233.509 1.00 32.58 227 THR G N 1
ATOM 10127 C CA . THR E 3 227 ? 247.148 250.625 232.817 1.00 35.83 227 THR G CA 1
ATOM 10128 C C . THR E 3 227 ? 246.968 250.708 231.304 1.00 31.04 227 THR G C 1
ATOM 10129 O O . THR E 3 227 ? 245.906 251.067 230.793 1.00 36.91 227 THR G O 1
ATOM 10133 N N . ILE E 3 228 ? 248.040 250.362 230.586 1.00 31.07 228 ILE G N 1
ATOM 10134 C CA . ILE E 3 228 ? 248.015 250.398 229.127 1.00 37.22 228 ILE G CA 1
ATOM 10135 C C . ILE E 3 228 ? 247.105 249.309 228.566 1.00 36.70 228 ILE G C 1
ATOM 10136 O O . ILE E 3 228 ? 246.530 249.469 227.480 1.00 36.18 228 ILE G O 1
ATOM 10141 N N . GLN E 3 229 ? 246.946 248.197 229.291 1.00 35.53 229 GLN G N 1
ATOM 10142 C CA . GLN E 3 229 ? 246.077 247.119 228.828 1.00 32.40 229 GLN G CA 1
ATOM 10143 C C . GLN E 3 229 ? 244.624 247.568 228.752 1.00 37.41 229 GLN G C 1
ATOM 10144 O O . GLN E 3 229 ? 243.915 247.239 227.794 1.00 36.51 229 GLN G O 1
ATOM 10150 N N . ALA E 3 230 ? 244.160 248.315 229.757 1.00 39.11 230 ALA G N 1
ATOM 10151 C CA . ALA E 3 230 ? 242.793 248.826 229.732 1.00 28.77 230 ALA G CA 1
ATOM 10152 C C . ALA E 3 230 ? 242.606 249.869 228.637 1.00 34.11 230 ALA G C 1
ATOM 10153 O O . ALA E 3 230 ? 241.566 249.897 227.969 1.00 37.44 230 ALA G O 1
ATOM 10155 N N . ILE E 3 231 ? 243.601 250.737 228.440 1.00 36.33 231 ILE G N 1
ATOM 10156 C CA . ILE E 3 231 ? 243.509 251.777 227.420 1.00 32.53 231 ILE G CA 1
ATOM 10157 C C . ILE E 3 231 ? 243.508 251.171 226.021 1.00 35.56 231 ILE G C 1
ATOM 10158 O O . ILE E 3 231 ? 242.888 251.716 225.100 1.00 41.55 231 ILE G O 1
ATOM 10163 N N . SER E 3 232 ? 244.159 250.019 225.842 1.00 30.79 232 SER G N 1
ATOM 10164 C CA . SER E 3 232 ? 244.237 249.385 224.531 1.00 29.75 232 SER G CA 1
ATOM 10165 C C . SER E 3 232 ? 242.891 248.880 224.019 1.00 34.96 232 SER G C 1
ATOM 10166 O O . SER E 3 232 ? 242.807 248.495 222.849 1.00 36.02 232 SER G O 1
ATOM 10169 N N . GLN E 3 233 ? 241.850 248.860 224.857 1.00 37.17 233 GLN G N 1
ATOM 10170 C CA . GLN E 3 233 ? 240.531 248.426 224.402 1.00 35.73 233 GLN G CA 1
ATOM 10171 C C . GLN E 3 233 ? 239.968 249.340 223.321 1.00 37.15 233 GLN G C 1
ATOM 10172 O O . GLN E 3 233 ? 239.155 248.900 222.501 1.00 40.19 233 GLN G O 1
ATOM 10178 N N . ALA E 3 234 ? 240.379 250.609 223.300 1.00 35.62 234 ALA G N 1
ATOM 10179 C CA . ALA E 3 234 ? 239.967 251.517 222.238 1.00 29.19 234 ALA G CA 1
ATOM 10180 C C . ALA E 3 234 ? 240.622 251.195 220.901 1.00 31.82 234 ALA G C 1
ATOM 10181 O O . ALA E 3 234 ? 240.219 251.765 219.882 1.00 41.35 234 ALA G O 1
ATOM 10183 N N . PHE E 3 235 ? 241.622 250.312 220.882 1.00 33.18 235 PHE G N 1
ATOM 10184 C CA . PHE E 3 235 ? 242.254 249.852 219.651 1.00 35.14 235 PHE G CA 1
ATOM 10185 C C . PHE E 3 235 ? 242.007 248.363 219.414 1.00 40.83 235 PHE G C 1
ATOM 10186 O O . PHE E 3 235 ? 242.588 247.774 218.498 1.00 42.41 235 PHE G O 1
ATOM 10194 N N . GLY E 3 236 ? 241.143 247.743 220.211 1.00 33.43 236 GLY G N 1
ATOM 10195 C CA . GLY E 3 236 ? 240.852 246.333 220.065 1.00 32.22 236 GLY G CA 1
ATOM 10196 C C . GLY E 3 236 ? 241.675 245.401 220.926 1.00 40.65 236 GLY G C 1
ATOM 10197 O O . GLY E 3 236 ? 241.687 244.194 220.661 1.00 41.63 236 GLY G O 1
ATOM 10198 N N . GLY E 3 237 ? 242.361 245.915 221.944 1.00 40.31 237 GLY G N 1
ATOM 10199 C CA . GLY E 3 237 ? 243.157 245.080 222.820 1.00 27.26 237 GLY G CA 1
ATOM 10200 C C . GLY E 3 237 ? 244.545 244.751 222.323 1.00 36.94 237 GLY G C 1
ATOM 10201 O O . GLY E 3 237 ? 245.192 243.864 222.889 1.00 42.89 237 GLY G O 1
ATOM 10202 N N . ASN E 3 238 ? 245.027 245.433 221.288 1.00 39.98 238 ASN G N 1
ATOM 10203 C CA . ASN E 3 238 ? 246.355 245.178 220.734 1.00 33.57 238 ASN G CA 1
ATOM 10204 C C . ASN E 3 238 ? 247.350 246.212 221.262 1.00 35.20 238 ASN G C 1
ATOM 10205 O O . ASN E 3 238 ? 247.740 247.157 220.577 1.00 45.69 238 ASN G O 1
ATOM 10210 N N . TYR E 3 239 ? 247.764 246.014 222.515 1.00 28.73 239 TYR G N 1
ATOM 10211 C CA . TYR E 3 239 ? 248.760 246.896 223.114 1.00 35.68 239 TYR G CA 1
ATOM 10212 C C . TYR E 3 239 ? 250.176 246.574 222.658 1.00 32.42 239 TYR G C 1
ATOM 10213 O O . TYR E 3 239 ? 251.061 247.436 222.758 1.00 40.52 239 TYR G O 1
ATOM 10222 N N . GLU E 3 240 ? 250.402 245.359 222.153 1.00 35.50 240 GLU G N 1
ATOM 10223 C CA . GLU E 3 240 ? 251.716 244.992 221.641 1.00 30.78 240 GLU G CA 1
ATOM 10224 C C . GLU E 3 240 ? 252.104 245.863 220.455 1.00 31.49 240 GLU G C 1
ATOM 10225 O O . GLU E 3 240 ? 253.255 246.301 220.349 1.00 39.77 240 GLU G O 1
ATOM 10231 N N . THR E 3 241 ? 251.150 246.134 219.560 1.00 38.24 241 THR G N 1
ATOM 10232 C CA . THR E 3 241 ? 251.420 246.998 218.415 1.00 35.98 241 THR G CA 1
ATOM 10233 C C . THR E 3 241 ? 251.797 248.405 218.860 1.00 32.89 241 THR G C 1
ATOM 10234 O O . THR E 3 241 ? 252.752 248.992 218.337 1.00 37.00 241 THR G O 1
ATOM 10238 N N . LEU E 3 242 ? 251.066 248.958 219.831 1.00 27.32 242 LEU G N 1
ATOM 10239 C CA . LEU E 3 242 ? 251.370 250.297 220.326 1.00 35.29 242 LEU G CA 1
ATOM 10240 C C . LEU E 3 242 ? 252.770 250.355 220.925 1.00 41.10 242 LEU G C 1
ATOM 10241 O O . LEU E 3 242 ? 253.578 251.223 220.566 1.00 42.98 242 LEU G O 1
ATOM 10246 N N . LEU E 3 243 ? 253.079 249.421 221.828 1.00 35.44 243 LEU G N 1
ATOM 10247 C CA . LEU E 3 243 ? 254.372 249.453 222.505 1.00 29.81 243 LEU G CA 1
ATOM 10248 C C . LEU E 3 243 ? 255.520 249.201 221.534 1.00 35.39 243 LEU G C 1
ATOM 10249 O O . LEU E 3 243 ? 256.603 249.776 221.685 1.00 37.22 243 LEU G O 1
ATOM 10254 N N . ARG E 3 244 ? 255.306 248.348 220.530 1.00 37.44 244 ARG G N 1
ATOM 10255 C CA . ARG E 3 244 ? 256.360 248.076 219.558 1.00 32.87 244 ARG G CA 1
ATOM 10256 C C . ARG E 3 244 ? 256.578 249.258 218.623 1.00 38.97 244 ARG G C 1
ATOM 10257 O O . ARG E 3 244 ? 257.722 249.583 218.285 1.00 46.77 244 ARG G O 1
ATOM 10265 N N . THR E 3 245 ? 255.498 249.909 218.186 1.00 40.56 245 THR G N 1
ATOM 10266 C CA . THR E 3 245 ? 255.634 251.051 217.291 1.00 35.90 245 THR G CA 1
ATOM 10267 C C . THR E 3 245 ? 256.252 252.249 217.999 1.00 39.69 245 THR G C 1
ATOM 10268 O O . THR E 3 245 ? 256.989 253.021 217.376 1.00 41.60 245 THR G O 1
ATOM 10272 N N . LEU E 3 246 ? 255.984 252.414 219.297 1.00 43.82 246 LEU G N 1
ATOM 10273 C CA . LEU E 3 246 ? 256.539 253.551 220.025 1.00 37.60 246 LEU G CA 1
ATOM 10274 C C . LEU E 3 246 ? 258.054 253.490 220.175 1.00 38.42 246 LEU G C 1
ATOM 10275 O O . LEU E 3 246 ? 258.658 254.498 220.555 1.00 44.58 246 LEU G O 1
ATOM 10280 N N . GLY E 3 247 ? 258.679 252.351 219.893 1.00 40.56 247 GLY G N 1
ATOM 10281 C CA . GLY E 3 247 ? 260.121 252.240 219.948 1.00 37.37 247 GLY G CA 1
ATOM 10282 C C . GLY E 3 247 ? 260.701 251.882 221.296 1.00 37.73 247 GLY G C 1
ATOM 10283 O O . GLY E 3 247 ? 261.928 251.900 221.444 1.00 42.98 247 GLY G O 1
ATOM 10284 N N . TYR E 3 248 ? 259.869 251.565 222.282 1.00 45.30 248 TYR G N 1
ATOM 10285 C CA . TYR E 3 248 ? 260.375 251.134 223.577 1.00 43.00 248 TYR G CA 1
ATOM 10286 C C . TYR E 3 248 ? 261.034 249.765 223.466 1.00 46.46 248 TYR G C 1
ATOM 10287 O O . TYR E 3 248 ? 260.534 248.871 222.778 1.00 45.49 248 TYR G O 1
ATOM 10296 N N . ALA E 3 249 ? 262.164 249.603 224.153 1.00 52.36 249 ALA G N 1
ATOM 10297 C CA . ALA E 3 249 ? 262.889 248.338 224.145 1.00 51.89 249 ALA G CA 1
ATOM 10298 C C . ALA E 3 249 ? 263.751 248.255 225.395 1.00 53.04 249 ALA G C 1
ATOM 10299 O O . ALA E 3 249 ? 264.533 249.170 225.669 1.00 52.17 249 ALA G O 1
ATOM 10301 N N . THR E 3 250 ? 263.610 247.162 226.141 1.00 50.91 250 THR G N 1
ATOM 10302 C CA . THR E 3 250 ? 264.364 246.968 227.373 1.00 52.63 250 THR G CA 1
ATOM 10303 C C . THR E 3 250 ? 264.399 245.481 227.696 1.00 50.58 250 THR G C 1
ATOM 10304 O O . THR E 3 250 ? 263.664 244.679 227.115 1.00 50.55 250 THR G O 1
ATOM 10308 N N . GLU E 3 251 ? 265.278 245.121 228.634 1.00 52.13 251 GLU G N 1
ATOM 10309 C CA . GLU E 3 251 ? 265.405 243.728 229.051 1.00 51.40 251 GLU G CA 1
ATOM 10310 C C . GLU E 3 251 ? 264.273 243.296 229.974 1.00 53.72 251 GLU G C 1
ATOM 10311 O O . GLU E 3 251 ? 263.866 242.129 229.941 1.00 59.11 251 GLU G O 1
ATOM 10317 N N . ASP E 3 252 ? 263.755 244.207 230.799 1.00 53.19 252 ASP G N 1
ATOM 10318 C CA . ASP E 3 252 ? 262.687 243.907 231.745 1.00 54.52 252 ASP G CA 1
ATOM 10319 C C . ASP E 3 252 ? 261.320 244.341 231.228 1.00 53.42 252 ASP G C 1
ATOM 10320 O O . ASP E 3 252 ? 260.484 244.816 232.003 1.00 55.77 252 ASP G O 1
ATOM 10325 N N . PHE E 3 253 ? 261.090 244.200 229.921 1.00 50.71 253 PHE G N 1
ATOM 10326 C CA . PHE E 3 253 ? 259.827 244.618 229.322 1.00 46.56 253 PHE G CA 1
ATOM 10327 C C . PHE E 3 253 ? 258.656 243.810 229.871 1.00 45.25 253 PHE G C 1
ATOM 10328 O O . PHE E 3 253 ? 257.632 244.372 230.279 1.00 47.84 253 PHE G O 1
ATOM 10336 N N . ASP E 3 254 ? 258.796 242.482 229.900 1.00 46.12 254 ASP G N 1
ATOM 10337 C CA . ASP E 3 254 ? 257.703 241.628 230.356 1.00 46.55 254 ASP G CA 1
ATOM 10338 C C . ASP E 3 254 ? 257.452 241.790 231.849 1.00 44.74 254 ASP G C 1
ATOM 10339 O O . ASP E 3 254 ? 256.302 241.724 232.300 1.00 44.58 254 ASP G O 1
ATOM 10344 N N . ASP E 3 255 ? 258.514 241.988 232.633 1.00 40.57 255 ASP G N 1
ATOM 10345 C CA . ASP E 3 255 ? 258.351 242.179 234.071 1.00 37.72 255 ASP G CA 1
ATOM 10346 C C . ASP E 3 255 ? 257.590 243.463 234.375 1.00 44.59 255 ASP G C 1
ATOM 10347 O O . ASP E 3 255 ? 256.746 243.495 235.277 1.00 45.51 255 ASP G O 1
ATOM 10352 N N . LEU E 3 256 ? 257.886 244.535 233.639 1.00 46.23 256 LEU G N 1
ATOM 10353 C CA . LEU E 3 256 ? 257.141 245.778 233.806 1.00 40.52 256 LEU G CA 1
ATOM 10354 C C . LEU E 3 256 ? 255.711 245.634 233.307 1.00 37.53 256 LEU G C 1
ATOM 10355 O O . LEU E 3 256 ? 254.787 246.232 233.870 1.00 40.95 256 LEU G O 1
ATOM 10360 N N . LEU E 3 257 ? 255.510 244.849 232.247 1.00 39.00 257 LEU G N 1
ATOM 10361 C CA . LEU E 3 257 ? 254.174 244.698 231.680 1.00 39.96 257 LEU G CA 1
ATOM 10362 C C . LEU E 3 257 ? 253.260 243.887 232.593 1.00 42.87 257 LEU G C 1
ATOM 10363 O O . LEU E 3 257 ? 252.072 244.200 232.725 1.00 41.51 257 LEU G O 1
ATOM 10368 N N . GLU E 3 258 ? 253.789 242.842 233.230 1.00 45.75 258 GLU G N 1
ATOM 10369 C CA . GLU E 3 258 ? 252.952 241.937 234.009 1.00 43.19 258 GLU G CA 1
ATOM 10370 C C . GLU E 3 258 ? 252.747 242.380 235.452 1.00 44.23 258 GLU G C 1
ATOM 10371 O O . GLU E 3 258 ? 251.926 241.778 236.151 1.00 43.29 258 GLU G O 1
ATOM 10377 N N . SER E 3 259 ? 253.461 243.402 235.918 1.00 39.29 259 SER G N 1
ATOM 10378 C CA . SER E 3 259 ? 253.276 243.928 237.263 1.00 36.12 259 SER G CA 1
ATOM 10379 C C . SER E 3 259 ? 252.423 245.190 237.286 1.00 42.04 259 SER G C 1
ATOM 10380 O O . SER E 3 259 ? 252.300 245.820 238.342 1.00 41.33 259 SER G O 1
ATOM 10383 N N . ASP E 3 260 ? 251.840 245.569 236.144 1.00 45.30 260 ASP G N 1
ATOM 10384 C CA . ASP E 3 260 ? 250.981 246.750 236.017 1.00 40.06 260 ASP G CA 1
ATOM 10385 C C . ASP E 3 260 ? 251.725 248.030 236.400 1.00 42.70 260 ASP G C 1
ATOM 10386 O O . ASP E 3 260 ? 251.294 248.793 237.266 1.00 47.65 260 ASP G O 1
ATOM 10391 N N . SER E 3 261 ? 252.854 248.267 235.732 1.00 33.41 261 SER G N 1
ATOM 10392 C CA . SER E 3 261 ? 253.661 249.453 235.972 1.00 30.22 261 SER G CA 1
ATOM 10393 C C . SER E 3 261 ? 253.652 250.441 234.814 1.00 31.76 261 SER G C 1
ATOM 10394 O O . SER E 3 261 ? 254.100 251.577 234.995 1.00 42.62 261 SER G O 1
ATOM 10397 N N . ILE E 3 262 ? 253.162 250.048 233.644 1.00 32.10 262 ILE G N 1
ATOM 10398 C CA . ILE E 3 262 ? 253.060 250.949 232.501 1.00 36.42 262 ILE G CA 1
ATOM 10399 C C . ILE E 3 262 ? 251.651 251.525 232.475 1.00 35.78 262 ILE G C 1
ATOM 10400 O O . ILE E 3 262 ? 250.672 250.785 232.339 1.00 43.14 262 ILE G O 1
ATOM 10405 N N . THR E 3 263 ? 251.545 252.846 232.601 1.00 29.71 263 THR G N 1
ATOM 10406 C CA . THR E 3 263 ? 250.262 253.511 232.767 1.00 32.53 263 THR G CA 1
ATOM 10407 C C . THR E 3 263 ? 250.073 254.577 231.695 1.00 29.30 263 THR G C 1
ATOM 10408 O O . THR E 3 263 ? 250.974 254.869 230.906 1.00 32.64 263 THR G O 1
ATOM 10412 N N . GLY E 3 264 ? 248.873 255.158 231.677 1.00 31.99 264 GLY G N 1
ATOM 10413 C CA . GLY E 3 264 ? 248.533 256.183 230.711 1.00 36.07 264 GLY G CA 1
ATOM 10414 C C . GLY E 3 264 ? 247.536 257.168 231.283 1.00 37.42 264 GLY G C 1
ATOM 10415 O O . GLY E 3 264 ? 246.947 256.946 232.342 1.00 38.35 264 GLY G O 1
ATOM 10416 N N . GLN E 3 265 ? 247.353 258.271 230.559 1.00 33.36 265 GLN G N 1
ATOM 10417 C CA . GLN E 3 265 ? 246.464 259.336 231.000 1.00 26.40 265 GLN G CA 1
ATOM 10418 C C . GLN E 3 265 ? 245.845 260.023 229.792 1.00 28.89 265 GLN G C 1
ATOM 10419 O O . GLN E 3 265 ? 246.533 260.299 228.807 1.00 35.78 265 GLN G O 1
ATOM 10425 N N . ILE E 3 266 ? 244.547 260.301 229.879 1.00 24.49 266 ILE G N 1
ATOM 10426 C CA . ILE E 3 266 ? 243.822 261.019 228.835 1.00 29.44 266 ILE G CA 1
ATOM 10427 C C . ILE E 3 266 ? 243.945 262.512 229.096 1.00 32.10 266 ILE G C 1
ATOM 10428 O O . ILE E 3 266 ? 243.733 262.972 230.224 1.00 35.44 266 ILE G O 1
ATOM 10433 N N . ILE E 3 267 ? 244.293 263.274 228.062 1.00 22.38 267 ILE G N 1
ATOM 10434 C CA . ILE E 3 267 ? 244.489 264.709 228.216 1.00 27.38 267 ILE G CA 1
ATOM 10435 C C . ILE E 3 267 ? 243.600 265.549 227.305 1.00 24.19 267 ILE G C 1
ATOM 10436 O O . ILE E 3 267 ? 243.320 266.708 227.648 1.00 27.02 267 ILE G O 1
ATOM 10441 N N . TYR E 3 268 ? 243.123 265.031 226.175 1.00 27.06 268 TYR G N 1
ATOM 10442 C CA . TYR E 3 268 ? 242.314 265.839 225.272 1.00 22.97 268 TYR G CA 1
ATOM 10443 C C . TYR E 3 268 ? 241.331 264.959 224.516 1.00 24.76 268 TYR G C 1
ATOM 10444 O O . TYR E 3 268 ? 241.692 263.880 224.036 1.00 37.83 268 TYR G O 1
ATOM 10453 N N . VAL E 3 269 ? 240.096 265.448 224.400 1.00 27.82 269 VAL G N 1
ATOM 10454 C CA . VAL E 3 269 ? 239.006 264.777 223.698 1.00 28.14 269 VAL G CA 1
ATOM 10455 C C . VAL E 3 269 ? 238.432 265.747 222.675 1.00 27.29 269 VAL G C 1
ATOM 10456 O O . VAL E 3 269 ? 238.148 266.902 223.008 1.00 36.03 269 VAL G O 1
ATOM 10460 N N . ASP E 3 270 ? 238.250 265.285 221.436 1.00 32.73 270 ASP G N 1
ATOM 10461 C CA . ASP E 3 270 ? 237.636 266.092 220.385 1.00 33.24 270 ASP G CA 1
ATOM 10462 C C . ASP E 3 270 ? 236.254 265.522 220.086 1.00 36.51 270 ASP G C 1
ATOM 10463 O O . ASP E 3 270 ? 236.129 264.360 219.686 1.00 43.80 270 ASP G O 1
ATOM 10468 N N . LEU E 3 271 ? 235.218 266.339 220.278 1.00 38.53 271 LEU G N 1
ATOM 10469 C CA . LEU E 3 271 ? 233.848 265.909 220.029 1.00 35.89 271 LEU G CA 1
ATOM 10470 C C . LEU E 3 271 ? 233.400 266.132 218.592 1.00 38.68 271 LEU G C 1
ATOM 10471 O O . LEU E 3 271 ? 232.345 265.618 218.205 1.00 44.85 271 LEU G O 1
ATOM 10476 N N . SER E 3 272 ? 234.161 266.880 217.797 1.00 42.36 272 SER G N 1
ATOM 10477 C CA . SER E 3 272 ? 233.792 267.127 216.410 1.00 39.07 272 SER G CA 1
ATOM 10478 C C . SER E 3 272 ? 234.430 266.139 215.446 1.00 41.73 272 SER G C 1
ATOM 10479 O O . SER E 3 272 ? 233.814 265.789 214.433 1.00 41.99 272 SER G O 1
ATOM 10482 N N . SER E 3 273 ? 235.649 265.683 215.735 1.00 38.55 273 SER G N 1
ATOM 10483 C CA . SER E 3 273 ? 236.341 264.720 214.892 1.00 33.08 273 SER G CA 1
ATOM 10484 C C . SER E 3 273 ? 236.500 263.354 215.541 1.00 37.60 273 SER G C 1
ATOM 10485 O O . SER E 3 273 ? 236.994 262.433 214.881 1.00 42.06 273 SER G O 1
ATOM 10488 N N . TYR E 3 274 ? 236.104 263.204 216.806 1.00 36.91 274 TYR G N 1
ATOM 10489 C CA . TYR E 3 274 ? 236.056 261.918 217.503 1.00 31.20 274 TYR G CA 1
ATOM 10490 C C . TYR E 3 274 ? 237.438 261.266 217.599 1.00 32.35 274 TYR G C 1
ATOM 10491 O O . TYR E 3 274 ? 237.686 260.187 217.059 1.00 33.89 274 TYR G O 1
ATOM 10500 N N . TYR E 3 275 ? 238.343 261.945 218.303 1.00 25.59 275 TYR G N 1
ATOM 10501 C CA . TYR E 3 275 ? 239.636 261.358 218.623 1.00 24.67 275 TYR G CA 1
ATOM 10502 C C . TYR E 3 275 ? 240.084 261.826 220.000 1.00 29.15 275 TYR G C 1
ATOM 10503 O O . TYR E 3 275 ? 239.597 262.828 220.535 1.00 28.73 275 TYR G O 1
ATOM 10512 N N . ILE E 3 276 ? 241.016 261.070 220.581 1.00 28.81 276 ILE G N 1
ATOM 10513 C CA . ILE E 3 276 ? 241.554 261.379 221.898 1.00 20.88 276 ILE G CA 1
ATOM 10514 C C . ILE E 3 276 ? 243.075 261.382 221.835 1.00 27.42 276 ILE G C 1
ATOM 10515 O O . ILE E 3 276 ? 243.691 260.763 220.965 1.00 30.17 276 ILE G O 1
ATOM 10520 N N . ILE E 3 277 ? 243.676 262.097 222.785 1.00 29.57 277 ILE G N 1
ATOM 10521 C CA . ILE E 3 277 ? 245.126 262.206 222.909 1.00 18.27 277 ILE G CA 1
ATOM 10522 C C . ILE E 3 277 ? 245.542 261.592 224.238 1.00 17.79 277 ILE G C 1
ATOM 10523 O O . ILE E 3 277 ? 244.992 261.942 225.287 1.00 25.52 277 ILE G O 1
ATOM 10528 N N . VAL E 3 278 ? 246.511 260.677 224.193 1.00 25.57 278 VAL G N 1
ATOM 10529 C CA . VAL E 3 278 ? 246.909 259.886 225.354 1.00 26.95 278 VAL G CA 1
ATOM 10530 C C . VAL E 3 278 ? 248.404 260.056 225.596 1.00 23.08 278 VAL G C 1
ATOM 10531 O O . VAL E 3 278 ? 249.194 260.115 224.648 1.00 37.82 278 VAL G O 1
ATOM 10535 N N . ARG E 3 279 ? 248.789 260.142 226.868 1.00 26.95 279 ARG G N 1
ATOM 10536 C CA . ARG E 3 279 ? 250.184 260.181 227.282 1.00 26.51 279 ARG G CA 1
ATOM 10537 C C . ARG E 3 279 ? 250.562 258.870 227.961 1.00 27.91 279 ARG G C 1
ATOM 10538 O O . ARG E 3 279 ? 249.817 258.361 228.801 1.00 26.64 279 ARG G O 1
ATOM 10546 N N . VAL E 3 280 ? 251.727 258.336 227.601 1.00 30.12 280 VAL G N 1
ATOM 10547 C CA . VAL E 3 280 ? 252.189 257.024 228.042 1.00 34.70 280 VAL G CA 1
ATOM 10548 C C . VAL E 3 280 ? 253.460 257.188 228.865 1.00 31.77 280 VAL G C 1
ATOM 10549 O O . VAL E 3 280 ? 254.374 257.919 228.466 1.00 30.71 280 VAL G O 1
ATOM 10553 N N . TYR E 3 281 ? 253.514 256.492 230.004 1.00 30.62 281 TYR G N 1
ATOM 10554 C CA . TYR E 3 281 ? 254.628 256.533 230.945 1.00 28.66 281 TYR G CA 1
ATOM 10555 C C . TYR E 3 281 ? 255.350 255.190 230.977 1.00 28.61 281 TYR G C 1
ATOM 10556 O O . TYR E 3 281 ? 254.714 254.133 230.981 1.00 39.47 281 TYR G O 1
ATOM 10565 N N . PHE E 3 282 ? 256.680 255.236 231.021 1.00 38.37 282 PHE G N 1
ATOM 10566 C CA . PHE E 3 282 ? 257.522 254.038 230.993 1.00 40.61 282 PHE G CA 1
ATOM 10567 C C . PHE E 3 282 ? 258.599 254.122 232.071 1.00 40.14 282 PHE G C 1
ATOM 10568 O O . PHE E 3 282 ? 259.601 254.835 231.895 1.00 39.61 282 PHE G O 1
ATOM 10576 N N . PRO E 3 283 ? 258.443 253.403 233.191 1.00 38.12 283 PRO G N 1
ATOM 10577 C CA . PRO E 3 283 ? 259.374 253.564 234.319 1.00 36.21 283 PRO G CA 1
ATOM 10578 C C . PRO E 3 283 ? 260.584 252.640 234.290 1.00 40.16 283 PRO G C 1
ATOM 10579 O O . PRO E 3 283 ? 260.782 251.883 233.336 1.00 47.27 283 PRO G O 1
ATOM 10583 N N . ILE E 3 284 ? 261.406 252.708 235.343 1.00 41.92 284 ILE G N 1
ATOM 10584 C CA . ILE E 3 284 ? 262.525 251.797 235.557 1.00 40.71 284 ILE G CA 1
ATOM 10585 C C . ILE E 3 284 ? 262.436 251.238 236.972 1.00 40.19 284 ILE G C 1
ATOM 10586 O O . ILE E 3 284 ? 261.800 251.814 237.854 1.00 46.43 284 ILE G O 1
ATOM 10591 N N . LEU E 3 285 ? 263.099 250.105 237.187 1.00 38.61 285 LEU G N 1
ATOM 10592 C CA . LEU E 3 285 ? 263.060 249.403 238.464 1.00 34.65 285 LEU G CA 1
ATOM 10593 C C . LEU E 3 285 ? 264.312 249.691 239.284 1.00 37.03 285 LEU G C 1
ATOM 10594 O O . LEU E 3 285 ? 265.425 249.701 238.753 1.00 39.84 285 LEU G O 1
ATOM 10599 N N . THR E 3 286 ? 264.121 249.919 240.584 1.00 37.89 286 THR G N 1
ATOM 10600 C CA . THR E 3 286 ? 265.205 250.143 241.528 1.00 38.10 286 THR G CA 1
ATOM 10601 C C . THR E 3 286 ? 265.056 249.189 242.705 1.00 38.37 286 THR G C 1
ATOM 10602 O O . THR E 3 286 ? 263.943 248.830 243.100 1.00 40.98 286 THR G O 1
ATOM 10606 N N . GLU E 3 287 ? 266.192 248.802 243.279 1.00 42.81 287 GLU G N 1
ATOM 10607 C CA . GLU E 3 287 ? 266.248 247.813 244.348 1.00 33.15 287 GLU G CA 1
ATOM 10608 C C . GLU E 3 287 ? 266.310 248.502 245.706 1.00 36.25 287 GLU G C 1
ATOM 10609 O O . GLU E 3 287 ? 267.045 249.478 245.879 1.00 43.14 287 GLU G O 1
ATOM 10615 N N . ILE E 3 288 ? 265.548 247.983 246.664 1.00 31.57 288 ILE G N 1
ATOM 10616 C CA . ILE E 3 288 ? 265.488 248.552 248.006 1.00 33.81 288 ILE G CA 1
ATOM 10617 C C . ILE E 3 288 ? 266.679 248.064 248.819 1.00 37.28 288 ILE G C 1
ATOM 10618 O O . ILE E 3 288 ? 267.071 246.895 248.738 1.00 43.80 288 ILE G O 1
ATOM 10623 N N . GLN E 3 289 ? 267.261 248.964 249.608 1.00 42.01 289 GLN G N 1
ATOM 10624 C CA . GLN E 3 289 ? 268.476 248.664 250.353 1.00 35.55 289 GLN G CA 1
ATOM 10625 C C . GLN E 3 289 ? 268.173 247.899 251.636 1.00 37.17 289 GLN G C 1
ATOM 10626 O O . GLN E 3 289 ? 267.241 248.236 252.371 1.00 44.35 289 GLN G O 1
ATOM 10632 N N . GLN E 3 290 ? 268.990 246.875 251.903 1.00 41.75 290 GLN G N 1
ATOM 10633 C CA . GLN E 3 290 ? 268.962 246.110 253.155 1.00 40.66 290 GLN G CA 1
ATOM 10634 C C . GLN E 3 290 ? 267.599 245.471 253.414 1.00 38.93 290 GLN G C 1
ATOM 10635 O O . GLN E 3 290 ? 267.112 245.446 254.545 1.00 40.74 290 GLN G O 1
ATOM 10641 N N . ALA E 3 291 ? 266.981 244.939 252.364 1.00 32.81 291 ALA G N 1
ATOM 10642 C CA . ALA E 3 291 ? 265.665 244.330 252.478 1.00 26.71 291 ALA G CA 1
ATOM 10643 C C . ALA E 3 291 ? 265.647 243.005 251.735 1.00 34.49 291 ALA G C 1
ATOM 10644 O O . ALA E 3 291 ? 266.229 242.885 250.654 1.00 37.44 291 ALA G O 1
ATOM 10646 N N . TYR E 3 292 ? 264.973 242.012 252.315 1.00 33.17 292 TYR G N 1
ATOM 10647 C CA . TYR E 3 292 ? 264.773 240.750 251.614 1.00 23.05 292 TYR G CA 1
ATOM 10648 C C . TYR E 3 292 ? 263.496 240.078 252.100 1.00 27.73 292 TYR G C 1
ATOM 10649 O O . TYR E 3 292 ? 262.893 240.478 253.100 1.00 27.66 292 TYR G O 1
ATOM 10658 N N . ILE E 3 293 ? 263.076 239.064 251.348 1.00 31.27 293 ILE G N 1
ATOM 10659 C CA . ILE E 3 293 ? 261.830 238.346 251.583 1.00 24.78 293 ILE G CA 1
ATOM 10660 C C . ILE E 3 293 ? 262.151 236.865 251.731 1.00 20.66 293 ILE G C 1
ATOM 10661 O O . ILE E 3 293 ? 262.863 236.294 250.898 1.00 23.05 293 ILE G O 1
ATOM 10666 N N . GLN E 3 294 ? 261.629 236.251 252.788 1.00 28.92 294 GLN G N 1
ATOM 10667 C CA . GLN E 3 294 ? 261.869 234.848 253.098 1.00 18.94 294 GLN G CA 1
ATOM 10668 C C . GLN E 3 294 ? 260.575 234.054 252.975 1.00 23.04 294 GLN G C 1
ATOM 10669 O O . GLN E 3 294 ? 259.508 234.515 253.396 1.00 26.39 294 GLN G O 1
ATOM 10675 N N . GLU E 3 295 ? 260.680 232.859 252.397 1.00 31.45 295 GLU G N 1
ATOM 10676 C CA . GLU E 3 295 ? 259.548 231.972 252.167 1.00 26.32 295 GLU G CA 1
ATOM 10677 C C . GLU E 3 295 ? 259.680 230.714 253.017 1.00 34.66 295 GLU G C 1
ATOM 10678 O O . GLU E 3 295 ? 260.787 230.211 253.232 1.00 32.77 295 GLU G O 1
ATOM 10684 N N . LEU E 3 296 ? 258.546 230.203 253.493 1.00 34.60 296 LEU G N 1
ATOM 10685 C CA . LEU E 3 296 ? 258.494 228.991 254.297 1.00 24.36 296 LEU G CA 1
ATOM 10686 C C . LEU E 3 296 ? 257.564 227.974 253.647 1.00 26.00 296 LEU G C 1
ATOM 10687 O O . LEU E 3 296 ? 256.570 228.343 253.014 1.00 29.63 296 LEU G O 1
ATOM 10692 N N . LEU E 3 297 ? 257.897 226.693 253.805 1.00 26.96 297 LEU G N 1
ATOM 10693 C CA . LEU E 3 297 ? 257.120 225.585 253.270 1.00 30.96 297 LEU G CA 1
ATOM 10694 C C . LEU E 3 297 ? 256.495 224.812 254.419 1.00 30.49 297 LEU G C 1
ATOM 10695 O O . LEU E 3 297 ? 257.218 224.402 255.340 1.00 33.51 297 LEU G O 1
ATOM 10700 N N . PRO E 3 298 ? 255.176 224.611 254.424 1.00 34.86 298 PRO G N 1
ATOM 10701 C CA . PRO E 3 298 ? 254.526 223.906 255.535 1.00 33.39 298 PRO G CA 1
ATOM 10702 C C . PRO E 3 298 ? 254.436 222.401 255.331 1.00 26.80 298 PRO G C 1
ATOM 10703 O O . PRO E 3 298 ? 254.105 221.904 254.253 1.00 32.80 298 PRO G O 1
ATOM 10707 N N . VAL E 3 299 ? 254.738 221.668 256.401 1.00 25.12 299 VAL G N 1
ATOM 10708 C CA . VAL E 3 299 ? 254.686 220.211 256.424 1.00 28.34 299 VAL G CA 1
ATOM 10709 C C . VAL E 3 299 ? 253.937 219.780 257.678 1.00 23.83 299 VAL G C 1
ATOM 10710 O O . VAL E 3 299 ? 254.203 220.288 258.772 1.00 38.08 299 VAL G O 1
ATOM 10714 N N . SER E 3 300 ? 253.000 218.849 257.520 1.00 21.74 300 SER G N 1
ATOM 10715 C CA . SER E 3 300 ? 252.195 218.390 258.644 1.00 22.48 300 SER G CA 1
ATOM 10716 C C . SER E 3 300 ? 253.030 217.558 259.616 1.00 24.04 300 SER G C 1
ATOM 10717 O O . SER E 3 300 ? 254.032 216.940 259.250 1.00 35.59 300 SER G O 1
ATOM 10720 N N . PHE E 3 301 ? 252.598 217.544 260.877 1.00 23.41 301 PHE G N 1
ATOM 10721 C CA . PHE E 3 301 ? 253.319 216.849 261.933 1.00 15.69 301 PHE G CA 1
ATOM 10722 C C . PHE E 3 301 ? 252.335 216.140 262.854 1.00 20.27 301 PHE G C 1
ATOM 10723 O O . PHE E 3 301 ? 251.140 216.437 262.871 1.00 28.65 301 PHE G O 1
ATOM 10731 N N . ASN E 3 302 ? 252.863 215.192 263.623 1.00 28.98 302 ASN G N 1
ATOM 10732 C CA . ASN E 3 302 ? 252.083 214.343 264.514 1.00 24.52 302 ASN G CA 1
ATOM 10733 C C . ASN E 3 302 ? 252.340 214.749 265.957 1.00 28.88 302 ASN G C 1
ATOM 10734 O O . ASN E 3 302 ? 253.497 214.901 266.361 1.00 41.28 302 ASN G O 1
ATOM 10739 N N . ASN E 3 303 ? 251.272 214.928 266.735 1.00 36.09 303 ASN G N 1
ATOM 10740 C CA . ASN E 3 303 ? 251.421 215.317 268.132 1.00 34.87 303 ASN G CA 1
ATOM 10741 C C . ASN E 3 303 ? 250.956 214.237 269.100 1.00 45.77 303 ASN G C 1
ATOM 10742 O O . ASN E 3 303 ? 251.758 213.742 269.897 1.00 51.96 303 ASN G O 1
ATOM 10747 N N . ASP E 3 304 ? 249.682 213.851 269.065 1.00 36.97 304 ASP G N 1
ATOM 10748 C CA . ASP E 3 304 ? 249.203 212.789 269.943 1.00 37.57 304 ASP G CA 1
ATOM 10749 C C . ASP E 3 304 ? 248.683 211.589 269.163 1.00 43.77 304 ASP G C 1
ATOM 10750 O O . ASP E 3 304 ? 249.225 210.488 269.298 1.00 50.20 304 ASP G O 1
ATOM 10755 N N . ASN E 3 305 ? 247.647 211.774 268.338 1.00 39.88 305 ASN G N 1
ATOM 10756 C CA . ASN E 3 305 ? 247.213 210.726 267.422 1.00 34.86 305 ASN G CA 1
ATOM 10757 C C . ASN E 3 305 ? 246.724 211.305 266.099 1.00 44.26 305 ASN G C 1
ATOM 10758 O O . ASN E 3 305 ? 246.107 210.578 265.313 1.00 48.90 305 ASN G O 1
ATOM 10763 N N . SER E 3 306 ? 246.977 212.584 265.833 1.00 31.54 306 SER G N 1
ATOM 10764 C CA . SER E 3 306 ? 246.361 213.276 264.714 1.00 30.73 306 SER G CA 1
ATOM 10765 C C . SER E 3 306 ? 247.410 214.080 263.964 1.00 25.79 306 SER G C 1
ATOM 10766 O O . SER E 3 306 ? 248.517 214.310 264.454 1.00 32.25 306 SER G O 1
ATOM 10769 N N . GLU E 3 307 ? 247.043 214.500 262.758 1.00 27.72 307 GLU G N 1
ATOM 10770 C CA . GLU E 3 307 ? 247.873 215.380 261.953 1.00 29.96 307 GLU G CA 1
ATOM 10771 C C . GLU E 3 307 ? 247.506 216.831 262.227 1.00 32.21 307 GLU G C 1
ATOM 10772 O O . GLU E 3 307 ? 246.333 217.164 262.409 1.00 31.85 307 GLU G O 1
ATOM 10778 N N . TRP E 3 308 ? 248.521 217.690 262.259 1.00 30.06 308 TRP G N 1
ATOM 10779 C CA . TRP E 3 308 ? 248.336 219.110 262.511 1.00 18.55 308 TRP G CA 1
ATOM 10780 C C . TRP E 3 308 ? 249.121 219.916 261.490 1.00 18.65 308 TRP G C 1
ATOM 10781 O O . TRP E 3 308 ? 250.110 219.442 260.928 1.00 23.87 308 TRP G O 1
ATOM 10792 N N . ILE E 3 309 ? 248.666 221.140 261.251 1.00 27.47 309 ILE G N 1
ATOM 10793 C CA . ILE E 3 309 ? 249.407 222.102 260.448 1.00 22.31 309 ILE G CA 1
ATOM 10794 C C . ILE E 3 309 ? 249.549 223.380 261.257 1.00 22.89 309 ILE G C 1
ATOM 10795 O O . ILE E 3 309 ? 248.769 223.645 262.176 1.00 28.67 309 ILE G O 1
A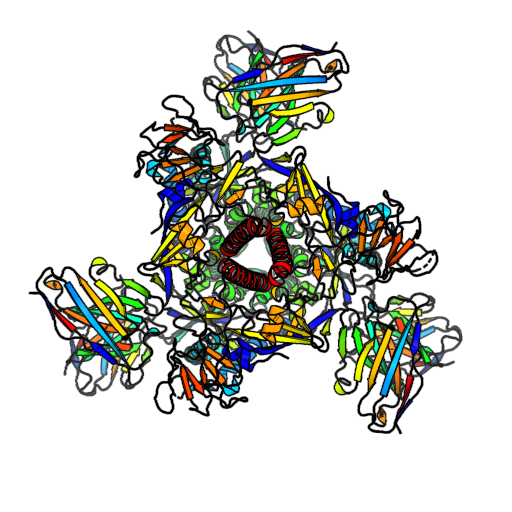TOM 10800 N N . SER E 3 310 ? 250.556 224.173 260.916 1.00 28.54 310 SER G N 1
ATOM 10801 C CA . SER E 3 310 ? 250.845 225.412 261.620 1.00 25.54 310 SER G CA 1
ATOM 10802 C C . SER E 3 310 ? 250.375 226.600 260.793 1.00 32.56 310 SER G C 1
ATOM 10803 O O . SER E 3 310 ? 250.616 226.663 259.585 1.00 32.33 310 SER G O 1
ATOM 10806 N N . ILE E 3 311 ? 249.700 227.539 261.448 1.00 36.17 311 ILE G N 1
ATOM 10807 C CA . ILE E 3 311 ? 249.106 228.693 260.775 1.00 34.99 311 ILE G CA 1
ATOM 10808 C C . ILE E 3 311 ? 250.066 229.861 260.974 1.00 36.34 311 ILE G C 1
ATOM 10809 O O . ILE E 3 311 ? 250.026 230.580 261.973 1.00 36.86 311 ILE G O 1
ATOM 10814 N N . VAL E 3 312 ? 250.962 230.027 260.004 1.00 36.32 312 VAL G N 1
ATOM 10815 C CA . VAL E 3 312 ? 251.980 231.079 260.015 1.00 28.75 312 VAL G CA 1
ATOM 10816 C C . VAL E 3 312 ? 252.083 231.669 258.622 1.00 33.20 312 VAL G C 1
ATOM 10817 O O . VAL E 3 312 ? 251.933 230.962 257.616 1.00 41.82 312 VAL G O 1
ATOM 10821 N N . PRO E 3 313 ? 252.286 232.988 258.528 1.00 34.87 313 PRO G N 1
ATOM 10822 C CA . PRO E 3 313 ? 252.456 233.614 257.210 1.00 33.62 313 PRO G CA 1
ATOM 10823 C C . PRO E 3 313 ? 253.596 232.986 256.418 1.00 34.94 313 PRO G C 1
ATOM 10824 O O . PRO E 3 313 ? 254.651 232.656 256.961 1.00 40.01 313 PRO G O 1
ATOM 10828 N N . ASN E 3 314 ? 253.363 232.816 255.116 1.00 35.69 314 ASN G N 1
ATOM 10829 C CA . ASN E 3 314 ? 254.302 232.124 254.245 1.00 32.16 314 ASN G CA 1
ATOM 10830 C C . ASN E 3 314 ? 255.404 233.022 253.701 1.00 29.12 314 ASN G C 1
ATOM 10831 O O . ASN E 3 314 ? 256.467 232.513 253.331 1.00 34.89 314 ASN G O 1
ATOM 10836 N N . PHE E 3 315 ? 255.178 234.331 253.632 1.00 29.54 315 PHE G N 1
ATOM 10837 C CA . PHE E 3 315 ? 256.162 235.282 253.132 1.00 21.68 315 PHE G CA 1
ATOM 10838 C C . PHE E 3 315 ? 256.423 236.329 254.203 1.00 19.90 315 PHE G C 1
ATOM 10839 O O . PHE E 3 315 ? 255.481 236.913 254.746 1.00 31.87 315 PHE G O 1
ATOM 10847 N N . ILE E 3 316 ? 257.697 236.563 254.506 1.00 29.55 316 ILE G N 1
ATOM 10848 C CA . ILE E 3 316 ? 258.100 237.455 255.587 1.00 24.65 316 ILE G CA 1
ATOM 10849 C C . ILE E 3 316 ? 259.082 238.477 255.032 1.00 28.82 316 ILE G C 1
ATOM 10850 O O . ILE E 3 316 ? 260.034 238.107 254.337 1.00 36.70 316 ILE G O 1
ATOM 10855 N N . LEU E 3 317 ? 258.859 239.758 255.330 1.00 24.20 317 LEU G N 1
ATOM 10856 C CA . LEU E 3 317 ? 259.732 240.825 254.863 1.00 25.20 317 LEU G CA 1
ATOM 10857 C C . LEU E 3 317 ? 260.637 241.283 255.998 1.00 22.08 317 LEU G C 1
ATOM 10858 O O . LEU E 3 317 ? 260.152 241.643 257.076 1.00 22.86 317 LEU G O 1
ATOM 10863 N N . VAL E 3 318 ? 261.946 241.270 255.756 1.00 22.67 318 VAL G N 1
ATOM 10864 C CA . VAL E 3 318 ? 262.932 241.765 256.710 1.00 25.75 318 VAL G CA 1
ATOM 10865 C C . VAL E 3 318 ? 263.587 242.989 256.086 1.00 30.18 318 VAL G C 1
ATOM 10866 O O . VAL E 3 318 ? 264.232 242.890 255.033 1.00 34.81 318 VAL G O 1
ATOM 10870 N N . ARG E 3 319 ? 263.414 244.143 256.729 1.00 34.63 319 ARG G N 1
ATOM 10871 C CA . ARG E 3 319 ? 263.958 245.411 256.255 1.00 34.47 319 ARG G CA 1
ATOM 10872 C C . ARG E 3 319 ? 264.771 246.039 257.376 1.00 35.27 319 ARG G C 1
ATOM 10873 O O . ARG E 3 319 ? 264.228 246.324 258.447 1.00 40.34 319 ARG G O 1
ATOM 10881 N N . ASN E 3 320 ? 266.056 246.285 257.109 1.00 38.82 320 ASN G N 1
ATOM 10882 C CA . ASN E 3 320 ? 267.036 246.636 258.134 1.00 44.21 320 ASN G CA 1
ATOM 10883 C C . ASN E 3 320 ? 267.041 245.576 259.230 1.00 44.13 320 ASN G C 1
ATOM 10884 O O . ASN E 3 320 ? 267.599 244.491 259.045 1.00 45.21 320 ASN G O 1
ATOM 10889 N N . THR E 3 321 ? 266.419 245.875 260.369 1.00 40.01 321 THR G N 1
ATOM 10890 C CA . THR E 3 321 ? 266.281 244.910 261.453 1.00 38.89 321 THR G CA 1
ATOM 10891 C C . THR E 3 321 ? 264.827 244.693 261.856 1.00 41.54 321 THR G C 1
ATOM 10892 O O . THR E 3 321 ? 264.566 244.248 262.979 1.00 47.99 321 THR G O 1
ATOM 10896 N N . LEU E 3 322 ? 263.881 244.991 260.973 1.00 39.15 322 LEU G N 1
ATOM 10897 C CA . LEU E 3 322 ? 262.461 244.918 261.281 1.00 29.61 322 LEU G CA 1
ATOM 10898 C C . LEU E 3 322 ? 261.794 243.808 260.479 1.00 36.04 322 LEU G C 1
ATOM 10899 O O . LEU E 3 322 ? 262.060 243.641 259.284 1.00 35.95 322 LEU G O 1
ATOM 10904 N N . ILE E 3 323 ? 260.912 243.068 261.147 1.00 38.47 323 ILE G N 1
ATOM 10905 C CA . ILE E 3 323 ? 260.171 241.955 260.564 1.00 30.91 323 ILE G CA 1
ATOM 10906 C C . ILE E 3 323 ? 258.731 242.402 260.359 1.00 27.96 323 ILE G C 1
ATOM 10907 O O . ILE E 3 323 ? 258.132 243.001 261.260 1.00 38.24 323 ILE G O 1
ATOM 10912 N N . SER E 3 324 ? 258.174 242.120 259.182 1.00 21.08 324 SER G N 1
ATOM 10913 C CA . SER E 3 324 ? 256.802 242.525 258.911 1.00 22.05 324 SER G CA 1
ATOM 10914 C C . SER E 3 324 ? 256.178 241.627 257.851 1.00 23.15 324 SER G C 1
ATOM 10915 O O . SER E 3 324 ? 256.836 240.769 257.250 1.00 32.47 324 SER G O 1
ATOM 10918 N N . ASN E 3 325 ? 254.880 241.842 257.640 1.00 26.20 325 ASN G N 1
ATOM 10919 C CA . ASN E 3 325 ? 254.086 241.126 256.659 1.00 30.83 325 ASN G CA 1
ATOM 10920 C C . ASN E 3 325 ? 254.100 241.864 255.324 1.00 31.49 325 ASN G C 1
ATOM 10921 O O . ASN E 3 325 ? 254.613 242.978 255.200 1.00 39.91 325 ASN G O 1
ATOM 10926 N N . ILE E 3 326 ? 253.519 241.231 254.308 1.00 31.98 326 ILE G N 1
ATOM 10927 C CA . ILE E 3 326 ? 253.394 241.825 252.983 1.00 29.78 326 ILE G CA 1
ATOM 10928 C C . ILE E 3 326 ? 252.254 241.132 252.247 1.00 33.56 326 ILE G C 1
ATOM 10929 O O . ILE E 3 326 ? 252.155 239.901 252.252 1.00 41.03 326 ILE G O 1
ATOM 10934 N N . GLU E 3 327 ? 251.371 241.912 251.627 1.00 35.97 327 GLU G N 1
ATOM 10935 C CA . GLU E 3 327 ? 250.270 241.358 250.841 1.00 38.45 327 GLU G CA 1
ATOM 10936 C C . GLU E 3 327 ? 250.807 241.037 249.454 1.00 36.16 327 GLU G C 1
ATOM 10937 O O . GLU E 3 327 ? 250.865 241.903 248.578 1.00 39.61 327 GLU G O 1
ATOM 10943 N N . ILE E 3 328 ? 251.197 239.775 249.251 1.00 37.85 328 ILE G N 1
ATOM 10944 C CA . ILE E 3 328 ? 251.875 239.372 248.020 1.00 35.81 328 ILE G CA 1
ATOM 10945 C C . ILE E 3 328 ? 250.912 239.087 246.881 1.00 38.53 328 ILE G C 1
ATOM 10946 O O . ILE E 3 328 ? 251.357 238.789 245.764 1.00 44.97 328 ILE G O 1
ATOM 10951 N N . GLY E 3 329 ? 249.604 239.194 247.112 1.00 36.49 329 GLY G N 1
ATOM 10952 C CA . GLY E 3 329 ? 248.651 239.026 246.031 1.00 35.29 329 GLY G CA 1
ATOM 10953 C C . GLY E 3 329 ? 248.615 240.174 245.044 1.00 40.47 329 GLY G C 1
ATOM 10954 O O . GLY E 3 329 ? 248.041 240.018 243.962 1.00 43.43 329 GLY G O 1
ATOM 10955 N N . PHE E 3 330 ? 249.216 241.312 245.386 1.00 40.53 330 PHE G N 1
ATOM 10956 C CA . PHE E 3 330 ? 249.273 242.473 244.510 1.00 40.39 330 PHE G CA 1
ATOM 10957 C C . PHE E 3 330 ? 250.594 242.583 243.760 1.00 40.85 330 PHE G C 1
ATOM 10958 O O . PHE E 3 330 ? 250.788 243.542 243.009 1.00 42.88 330 PHE G O 1
ATOM 10966 N N . CYS E 3 331 ? 251.501 241.626 243.939 1.00 30.11 331 CYS G N 1
ATOM 10967 C CA . CYS E 3 331 ? 252.844 241.720 243.391 1.00 32.68 331 CYS G CA 1
ATOM 10968 C C . CYS E 3 331 ? 253.147 240.502 242.531 1.00 37.97 331 CYS G C 1
ATOM 10969 O O . CYS E 3 331 ? 252.533 239.443 242.675 1.00 43.88 331 CYS G O 1
ATOM 10972 N N . LEU E 3 332 ? 254.105 240.673 241.625 1.00 32.95 332 LEU G N 1
ATOM 10973 C CA . LEU E 3 332 ? 254.575 239.593 240.771 1.00 31.13 332 LEU G CA 1
ATOM 10974 C C . LEU E 3 332 ? 255.760 238.890 241.421 1.00 32.43 332 LEU G C 1
ATOM 10975 O O . LEU E 3 332 ? 256.680 239.538 241.926 1.00 44.76 332 LEU G O 1
ATOM 10980 N N . ILE E 3 333 ? 255.734 237.561 241.405 1.00 36.69 333 ILE G N 1
ATOM 10981 C CA . ILE E 3 333 ? 256.774 236.739 242.012 1.00 32.59 333 ILE G CA 1
ATOM 10982 C C . ILE E 3 333 ? 257.558 236.058 240.900 1.00 34.96 333 ILE G C 1
ATOM 10983 O O . ILE E 3 333 ? 256.978 235.365 240.055 1.00 40.97 333 ILE G O 1
ATOM 10988 N N . THR E 3 334 ? 258.870 236.254 240.900 1.00 33.21 334 THR G N 1
ATOM 10989 C CA . THR E 3 334 ? 259.784 235.594 239.982 1.00 34.19 334 THR G CA 1
ATOM 10990 C C . THR E 3 334 ? 260.684 234.642 240.763 1.00 37.81 334 THR G C 1
ATOM 10991 O O . THR E 3 334 ? 260.510 234.427 241.965 1.00 39.10 334 THR G O 1
ATOM 10995 N N . LYS E 3 335 ? 261.659 234.063 240.064 1.00 42.59 335 LYS G N 1
ATOM 10996 C CA . LYS E 3 335 ? 262.520 233.074 240.696 1.00 38.15 335 LYS G CA 1
ATOM 10997 C C . LYS E 3 335 ? 263.545 233.697 241.636 1.00 35.55 335 LYS G C 1
ATOM 10998 O O . LYS E 3 335 ? 264.070 232.995 242.505 1.00 43.07 335 LYS G O 1
ATOM 11004 N N . ARG E 3 336 ? 263.842 234.990 241.494 1.00 32.45 336 ARG G N 1
ATOM 11005 C CA . ARG E 3 336 ? 264.828 235.618 242.361 1.00 36.28 336 ARG G CA 1
ATOM 11006 C C . ARG E 3 336 ? 264.448 237.001 242.870 1.00 34.72 336 ARG G C 1
ATOM 11007 O O . ARG E 3 336 ? 265.246 237.600 243.597 1.00 37.08 336 ARG G O 1
ATOM 11015 N N . SER E 3 337 ? 263.276 237.531 242.527 1.00 30.25 337 SER G N 1
ATOM 11016 C CA . SER E 3 337 ? 262.898 238.854 242.997 1.00 24.94 337 SER G CA 1
ATOM 11017 C C . SER E 3 337 ? 261.383 238.986 243.018 1.00 25.73 337 SER G C 1
ATOM 11018 O O . SER E 3 337 ? 260.664 238.248 242.341 1.00 29.61 337 SER G O 1
ATOM 11021 N N . VAL E 3 338 ? 260.911 239.946 243.808 1.00 27.35 338 VAL G N 1
ATOM 11022 C CA . VAL E 3 338 ? 259.499 240.305 243.884 1.00 22.98 338 VAL G CA 1
ATOM 11023 C C . VAL E 3 338 ? 259.366 241.739 243.392 1.00 28.17 338 VAL G C 1
ATOM 11024 O O . VAL E 3 338 ? 260.022 242.643 243.922 1.00 37.16 338 VAL G O 1
ATOM 11028 N N . ILE E 3 339 ? 258.518 241.947 242.388 1.00 21.37 339 ILE G N 1
ATOM 11029 C CA . ILE E 3 339 ? 258.376 243.236 241.720 1.00 26.48 339 ILE G CA 1
ATOM 11030 C C . ILE E 3 339 ? 256.997 243.801 242.027 1.00 32.44 339 ILE G C 1
ATOM 11031 O O . ILE E 3 339 ? 255.982 243.131 241.808 1.00 37.81 339 ILE G O 1
ATOM 11036 N N . CYS E 3 340 ? 256.963 245.033 242.530 1.00 34.28 340 CYS G N 1
ATOM 11037 C CA . CYS E 3 340 ? 255.727 245.711 242.888 1.00 36.30 340 CYS G CA 1
ATOM 11038 C C . CYS E 3 340 ? 255.749 247.134 242.348 1.00 35.55 340 CYS G C 1
ATOM 11039 O O . CYS E 3 340 ? 256.810 247.700 242.073 1.00 36.63 340 CYS G O 1
ATOM 11042 N N . ASN E 3 341 ? 254.560 247.709 242.186 1.00 39.25 341 ASN G N 1
ATOM 11043 C CA . ASN E 3 341 ? 254.421 249.107 241.801 1.00 40.08 341 ASN G CA 1
ATOM 11044 C C . ASN E 3 341 ? 254.237 250.032 242.997 1.00 39.34 341 ASN G C 1
ATOM 11045 O O . ASN E 3 341 ? 254.100 251.244 242.810 1.00 41.33 341 ASN G O 1
ATOM 11050 N N . GLN E 3 342 ? 254.242 249.492 244.212 1.00 38.64 342 GLN G N 1
ATOM 11051 C CA . GLN E 3 342 ? 253.970 250.262 245.416 1.00 33.91 342 GLN G CA 1
ATOM 11052 C C . GLN E 3 342 ? 254.444 249.453 246.615 1.00 36.91 342 GLN G C 1
ATOM 11053 O O . GLN E 3 342 ? 254.416 248.221 246.592 1.00 46.65 342 GLN G O 1
ATOM 11059 N N . ASP E 3 343 ? 254.899 250.153 247.652 1.00 30.87 343 ASP G N 1
ATOM 11060 C CA . ASP E 3 343 ? 255.275 249.489 248.893 1.00 30.27 343 ASP G CA 1
ATOM 11061 C C . ASP E 3 343 ? 254.039 248.906 249.571 1.00 37.00 343 ASP G C 1
ATOM 11062 O O . ASP E 3 343 ? 253.004 249.571 249.675 1.00 40.24 343 ASP G O 1
ATOM 11067 N N . TYR E 3 344 ? 254.147 247.660 250.040 1.00 35.73 344 TYR G N 1
ATOM 11068 C CA . TYR E 3 344 ? 253.005 246.933 250.587 1.00 30.67 344 TYR G CA 1
ATOM 11069 C C . TYR E 3 344 ? 253.314 246.330 251.954 1.00 33.77 344 TYR G C 1
ATOM 11070 O O . TYR E 3 344 ? 252.894 245.211 252.248 1.00 40.76 344 TYR G O 1
ATOM 11079 N N . ALA E 3 345 ? 254.042 247.052 252.799 1.00 34.34 345 ALA G N 1
ATOM 11080 C CA . ALA E 3 345 ? 254.343 246.558 254.135 1.00 29.76 345 ALA G CA 1
ATOM 11081 C C . ALA E 3 345 ? 253.113 246.633 255.038 1.00 36.40 345 ALA G C 1
ATOM 11082 O O . ALA E 3 345 ? 252.264 247.516 254.898 1.00 45.04 345 ALA G O 1
ATOM 11084 N N . THR E 3 346 ? 253.030 245.692 255.974 1.00 32.16 346 THR G N 1
ATOM 11085 C CA . THR E 3 346 ? 251.908 245.539 256.889 1.00 28.32 346 THR G CA 1
ATOM 11086 C C . THR E 3 346 ? 252.450 245.275 258.287 1.00 34.53 346 THR G C 1
ATOM 11087 O O . THR E 3 346 ? 253.466 244.586 258.434 1.00 40.51 346 THR G O 1
ATOM 11091 N N . PRO E 3 347 ? 251.809 245.809 259.326 1.00 33.85 347 PRO G N 1
ATOM 11092 C CA . PRO E 3 347 ? 252.277 245.550 260.695 1.00 34.24 347 PRO G CA 1
ATOM 11093 C C . PRO E 3 347 ? 252.024 244.111 261.125 1.00 36.47 347 PRO G C 1
ATOM 11094 O O . PRO E 3 347 ? 251.216 243.380 260.552 1.00 31.08 347 PRO G O 1
ATOM 11098 N N . MET E 3 348 ? 252.745 243.713 262.173 1.00 39.10 348 MET G N 1
ATOM 11099 C CA . MET E 3 348 ? 252.687 242.367 262.721 1.00 32.73 348 MET G CA 1
ATOM 11100 C C . MET E 3 348 ? 252.545 242.442 264.235 1.00 35.75 348 MET G C 1
ATOM 11101 O O . MET E 3 348 ? 253.099 243.334 264.881 1.00 43.13 348 MET G O 1
ATOM 11106 N N . THR E 3 349 ? 251.795 241.496 264.799 1.00 37.33 349 THR G N 1
ATOM 11107 C CA . THR E 3 349 ? 251.577 241.457 266.237 1.00 36.84 349 THR G CA 1
ATOM 11108 C C . THR E 3 349 ? 252.853 241.041 266.969 1.00 37.19 349 THR G C 1
ATOM 11109 O O . THR E 3 349 ? 253.812 240.537 266.380 1.00 45.52 349 THR G O 1
ATOM 11113 N N . ASN E 3 350 ? 252.852 241.265 268.284 1.00 38.22 350 ASN G N 1
ATOM 11114 C CA . ASN E 3 350 ? 254.014 240.949 269.106 1.00 38.25 350 ASN G CA 1
ATOM 11115 C C . ASN E 3 350 ? 254.143 239.449 269.356 1.00 45.70 350 ASN G C 1
ATOM 11116 O O . ASN E 3 350 ? 255.260 238.922 269.421 1.00 54.31 350 ASN G O 1
ATOM 11121 N N . ASN E 3 351 ? 253.015 238.749 269.502 1.00 41.54 351 ASN G N 1
ATOM 11122 C CA . ASN E 3 351 ? 253.057 237.311 269.751 1.00 38.44 351 ASN G CA 1
ATOM 11123 C C . ASN E 3 351 ? 253.588 236.550 268.543 1.00 38.74 351 ASN G C 1
ATOM 11124 O O . ASN E 3 351 ? 254.326 235.571 268.697 1.00 46.17 351 ASN G O 1
ATOM 11129 N N . MET E 3 352 ? 253.220 236.978 267.335 1.00 34.41 352 MET G N 1
ATOM 11130 C CA . MET E 3 352 ? 253.758 236.351 266.133 1.00 38.91 352 MET G CA 1
ATOM 11131 C C . MET E 3 352 ? 255.263 236.565 266.029 1.00 37.83 352 MET G C 1
ATOM 11132 O O . MET E 3 352 ? 256.004 235.661 265.623 1.00 40.22 352 MET G O 1
ATOM 11137 N N . ARG E 3 353 ? 255.731 237.761 266.391 1.00 36.48 353 ARG G N 1
ATOM 11138 C CA . ARG E 3 353 ? 257.162 238.040 266.381 1.00 34.69 353 ARG G CA 1
ATOM 11139 C C . ARG E 3 353 ? 257.898 237.199 267.417 1.00 33.49 353 ARG G C 1
ATOM 11140 O O . ARG E 3 353 ? 259.028 236.760 267.177 1.00 41.98 353 ARG G O 1
ATOM 11148 N N . GLU E 3 354 ? 257.282 236.978 268.580 1.00 36.67 354 GLU G N 1
ATOM 11149 C CA . GLU E 3 354 ? 257.870 236.078 269.569 1.00 37.29 354 GLU G CA 1
ATOM 11150 C C . GLU E 3 354 ? 257.919 234.643 269.056 1.00 40.04 354 GLU G C 1
ATOM 11151 O O . GLU E 3 354 ? 258.896 233.925 269.294 1.00 40.28 354 GLU G O 1
ATOM 11157 N N . CYS E 3 355 ? 256.863 234.205 268.366 1.00 35.82 355 CYS G N 1
ATOM 11158 C CA . CYS E 3 355 ? 256.835 232.858 267.804 1.00 29.82 355 CYS G CA 1
ATOM 11159 C C . CYS E 3 355 ? 257.928 232.670 266.759 1.00 38.66 355 CYS G C 1
ATOM 11160 O O . CYS E 3 355 ? 258.581 231.622 266.708 1.00 40.39 355 CYS G O 1
ATOM 11163 N N . LEU E 3 356 ? 258.146 233.681 265.915 1.00 44.61 356 LEU G N 1
ATOM 11164 C CA . LEU E 3 356 ? 259.121 233.549 264.838 1.00 31.89 356 LEU G CA 1
ATOM 11165 C C . LEU E 3 356 ? 260.563 233.599 265.330 1.00 32.14 356 LEU G C 1
ATOM 11166 O O . LEU E 3 356 ? 261.466 233.200 264.591 1.00 34.35 356 LEU G O 1
ATOM 11171 N N . THR E 3 357 ? 260.804 234.081 266.547 1.00 42.50 357 THR G N 1
ATOM 11172 C CA . THR E 3 357 ? 262.159 234.184 267.075 1.00 39.52 357 THR G CA 1
ATOM 11173 C C . THR E 3 357 ? 262.548 233.021 267.980 1.00 38.94 357 THR G C 1
ATOM 11174 O O . THR E 3 357 ? 263.643 233.045 268.550 1.00 44.98 357 THR G O 1
ATOM 11178 N N . GLY E 3 358 ? 261.691 232.016 268.138 1.00 43.90 358 GLY G N 1
ATOM 11179 C CA . GLY E 3 358 ? 262.051 230.815 268.875 1.00 41.75 358 GLY G CA 1
ATOM 11180 C C . GLY E 3 358 ? 261.107 230.410 269.990 1.00 42.53 358 GLY G C 1
ATOM 11181 O O . GLY E 3 358 ? 261.385 229.414 270.671 1.00 46.73 358 GLY G O 1
ATOM 11182 N N . SER E 3 359 ? 260.004 231.117 270.229 1.00 37.93 359 SER G N 1
ATOM 11183 C CA . SER E 3 359 ? 259.066 230.752 271.290 1.00 39.32 359 SER G CA 1
ATOM 11184 C C . SER E 3 359 ? 257.898 230.004 270.658 1.00 41.78 359 SER G C 1
ATOM 11185 O O . SER E 3 359 ? 256.900 230.597 270.250 1.00 40.12 359 SER G O 1
ATOM 11188 N N . THR E 3 360 ? 258.021 228.678 270.589 1.00 40.42 360 THR G N 1
ATOM 11189 C CA . THR E 3 360 ? 257.038 227.853 269.897 1.00 38.34 360 THR G CA 1
ATOM 11190 C C . THR E 3 360 ? 255.755 227.643 270.691 1.00 40.86 360 THR G C 1
ATOM 11191 O O . THR E 3 360 ? 254.797 227.088 270.144 1.00 43.79 360 THR G O 1
ATOM 11195 N N . GLU E 3 361 ? 255.707 228.065 271.955 1.00 39.51 361 GLU G N 1
ATOM 11196 C CA . GLU E 3 361 ? 254.489 227.922 272.744 1.00 34.46 361 GLU G CA 1
ATOM 11197 C C . GLU E 3 361 ? 253.406 228.909 272.329 1.00 41.16 361 GLU G C 1
ATOM 11198 O O . GLU E 3 361 ? 252.265 228.783 272.786 1.00 45.21 361 GLU G O 1
ATOM 11204 N N . LYS E 3 362 ? 253.734 229.888 271.489 1.00 40.75 362 LYS G N 1
ATOM 11205 C CA . LYS E 3 362 ? 252.796 230.925 271.080 1.00 36.63 362 LYS G CA 1
ATOM 11206 C C . LYS E 3 362 ? 252.326 230.771 269.640 1.00 35.08 362 LYS G C 1
ATOM 11207 O O . LYS E 3 362 ? 251.707 231.693 269.103 1.00 44.89 362 LYS G O 1
ATOM 11213 N N . CYS E 3 363 ? 252.604 229.641 269.003 1.00 36.94 363 CYS G N 1
ATOM 11214 C CA . CYS E 3 363 ? 252.222 229.459 267.608 1.00 35.87 363 CYS G CA 1
ATOM 11215 C C . CYS E 3 363 ? 251.012 228.542 267.508 1.00 35.73 363 CYS G C 1
ATOM 11216 O O . CYS E 3 363 ? 251.058 227.413 268.013 1.00 39.74 363 CYS G O 1
ATOM 11219 N N . PRO E 3 364 ? 249.920 228.982 266.889 1.00 35.24 364 PRO G N 1
ATOM 11220 C CA . PRO E 3 364 ? 248.707 228.160 266.831 1.00 29.72 364 PRO G CA 1
ATOM 11221 C C . PRO E 3 364 ? 248.801 227.066 265.773 1.00 27.72 364 PRO G C 1
ATOM 11222 O O . PRO E 3 364 ? 249.667 227.072 264.899 1.00 28.98 364 PRO G O 1
ATOM 11226 N N . ARG E 3 365 ? 247.870 226.117 265.865 1.00 35.09 365 ARG G N 1
ATOM 11227 C CA . ARG E 3 365 ? 247.854 224.960 264.981 1.00 26.39 365 ARG G CA 1
ATOM 11228 C C . ARG E 3 365 ? 246.414 224.578 264.666 1.00 26.97 365 ARG G C 1
ATOM 11229 O O . ARG E 3 365 ? 245.485 224.917 265.401 1.00 27.97 365 ARG G O 1
ATOM 11237 N N . GLU E 3 366 ? 246.241 223.858 263.558 1.00 32.02 366 GLU G N 1
ATOM 11238 C CA . GLU E 3 366 ? 244.928 223.446 263.082 1.00 29.33 366 GLU G CA 1
ATOM 11239 C C . GLU E 3 366 ? 244.931 221.964 262.728 1.00 27.43 366 GLU G C 1
ATOM 11240 O O . GLU E 3 366 ? 245.925 221.425 262.234 1.00 32.85 366 GLU G O 1
ATOM 11246 N N . LEU E 3 367 ? 243.793 221.319 262.976 1.00 29.94 367 LEU G N 1
ATOM 11247 C CA . LEU E 3 367 ? 243.618 219.895 262.728 1.00 26.47 367 LEU G CA 1
ATOM 11248 C C . LEU E 3 367 ? 243.428 219.614 261.241 1.00 23.61 367 LEU G C 1
ATOM 11249 O O . LEU E 3 367 ? 242.912 220.445 260.490 1.00 32.92 367 LEU G O 1
ATOM 11254 N N . VAL E 3 368 ? 243.850 218.423 260.821 1.00 24.81 368 VAL G N 1
ATOM 11255 C CA . VAL E 3 368 ? 243.768 217.985 259.431 1.00 30.99 368 VAL G CA 1
ATOM 11256 C C . VAL E 3 368 ? 242.703 216.903 259.325 1.00 33.22 368 VAL G C 1
ATOM 11257 O O . VAL E 3 368 ? 242.744 215.909 260.060 1.00 30.62 368 VAL G O 1
ATOM 11261 N N . VAL E 3 369 ? 241.753 217.094 258.410 1.00 30.56 369 VAL G N 1
ATOM 11262 C CA . VAL E 3 369 ? 240.633 216.174 258.241 1.00 29.24 369 VAL G CA 1
ATOM 11263 C C . VAL E 3 369 ? 240.662 215.600 256.828 1.00 29.56 369 VAL G C 1
ATOM 11264 O O . VAL E 3 369 ? 240.250 214.458 256.597 1.00 36.88 369 VAL G O 1
ATOM 11268 N N . SER E 3 370 ? 241.187 216.372 255.882 1.00 36.87 370 SER G N 1
ATOM 11269 C CA . SER E 3 370 ? 241.242 215.939 254.494 1.00 33.50 370 SER G CA 1
ATOM 11270 C C . SER E 3 370 ? 242.340 214.896 254.291 1.00 38.54 370 SER G C 1
ATOM 11271 O O . SER E 3 370 ? 243.211 214.693 255.140 1.00 46.17 370 SER G O 1
ATOM 11274 N N . SER E 3 371 ? 242.282 214.223 253.143 1.00 36.90 371 SER G N 1
ATOM 11275 C CA . SER E 3 371 ? 243.265 213.205 252.798 1.00 33.58 371 SER G CA 1
ATOM 11276 C C . SER E 3 371 ? 244.378 213.718 251.894 1.00 38.39 371 SER G C 1
ATOM 11277 O O . SER E 3 371 ? 245.307 212.961 251.597 1.00 40.02 371 SER G O 1
ATOM 11280 N N . HIS E 3 372 ? 244.311 214.969 251.447 1.00 37.93 372 HIS G N 1
ATOM 11281 C CA . HIS E 3 372 ? 245.338 215.564 250.600 1.00 32.08 372 HIS G CA 1
ATOM 11282 C C . HIS E 3 372 ? 246.060 216.653 251.383 1.00 37.26 372 HIS G C 1
ATOM 11283 O O . HIS E 3 372 ? 245.468 217.689 251.699 1.00 46.93 372 HIS G O 1
ATOM 11290 N N . VAL E 3 373 ? 247.335 216.420 251.681 1.00 37.78 373 VAL G N 1
ATOM 11291 C CA . VAL E 3 373 ? 248.158 217.362 252.439 1.00 31.47 373 VAL G CA 1
ATOM 11292 C C . VAL E 3 373 ? 249.622 216.993 252.212 1.00 28.16 373 VAL G C 1
ATOM 11293 O O . VAL E 3 373 ? 249.942 215.803 252.076 1.00 35.77 373 VAL G O 1
ATOM 11297 N N . PRO E 3 374 ? 250.530 217.964 252.088 1.00 33.78 374 PRO G N 1
ATOM 11298 C CA . PRO E 3 374 ? 251.956 217.624 251.976 1.00 30.75 374 PRO G CA 1
ATOM 11299 C C . PRO E 3 374 ? 252.475 216.956 253.241 1.00 22.74 374 PRO G C 1
ATOM 11300 O O . PRO E 3 374 ? 252.088 217.307 254.356 1.00 27.19 374 PRO G O 1
ATOM 11304 N N . ARG E 3 375 ? 253.377 215.989 253.057 1.00 26.66 375 ARG G N 1
ATOM 11305 C CA . ARG E 3 375 ? 253.878 215.193 254.167 1.00 26.68 375 ARG G CA 1
ATOM 11306 C C . ARG E 3 375 ? 255.397 215.124 254.257 1.00 25.32 375 ARG G C 1
ATOM 11307 O O . ARG E 3 375 ? 255.910 214.541 255.217 1.00 24.65 375 ARG G O 1
ATOM 11315 N N . PHE E 3 376 ? 256.128 215.687 253.298 1.00 26.07 376 PHE G N 1
ATOM 11316 C CA . PHE E 3 376 ? 257.579 215.758 253.403 1.00 26.54 376 PHE G CA 1
ATOM 11317 C C . PHE E 3 376 ? 258.086 216.904 252.542 1.00 23.76 376 PHE G C 1
ATOM 11318 O O . PHE E 3 376 ? 257.372 217.421 251.679 1.00 19.27 376 PHE G O 1
ATOM 11326 N N . ALA E 3 377 ? 259.332 217.297 252.798 1.00 29.79 377 ALA G N 1
ATOM 11327 C CA . ALA E 3 377 ? 259.967 218.370 252.046 1.00 25.19 377 ALA G CA 1
ATOM 11328 C C . ALA E 3 377 ? 261.473 218.147 252.009 1.00 27.47 377 ALA G C 1
ATOM 11329 O O . ALA E 3 377 ? 262.033 217.407 252.821 1.00 37.00 377 ALA G O 1
ATOM 11331 N N . LEU E 3 378 ? 262.121 218.804 251.049 1.00 24.79 378 LEU G N 1
ATOM 11332 C CA . LEU E 3 378 ? 263.558 218.693 250.833 1.00 23.90 378 LEU G CA 1
ATOM 11333 C C . LEU E 3 378 ? 264.193 220.073 250.916 1.00 29.08 378 LEU G C 1
ATOM 11334 O O . LEU E 3 378 ? 263.747 221.004 250.240 1.00 26.83 378 LEU G O 1
ATOM 11339 N N . SER E 3 379 ? 265.236 220.201 251.735 1.00 35.09 379 SER G N 1
ATOM 11340 C CA . SER E 3 379 ? 265.921 221.478 251.928 1.00 27.55 379 SER G CA 1
ATOM 11341 C C . SER E 3 379 ? 267.417 221.222 252.041 1.00 35.41 379 SER G C 1
ATOM 11342 O O . SER E 3 379 ? 267.861 220.544 252.974 1.00 38.73 379 SER G O 1
ATOM 11345 N N . ASN E 3 380 ? 268.183 221.771 251.093 1.00 39.76 380 ASN G N 1
ATOM 11346 C CA . ASN E 3 380 ? 269.645 221.658 251.065 1.00 39.12 380 ASN G CA 1
ATOM 11347 C C . ASN E 3 380 ? 270.103 220.203 251.110 1.00 38.69 380 ASN G C 1
ATOM 11348 O O . ASN E 3 380 ? 271.096 219.866 251.757 1.00 43.46 380 ASN G O 1
ATOM 11353 N N . GLY E 3 381 ? 269.374 219.332 250.417 1.00 29.63 381 GLY G N 1
ATOM 11354 C CA . GLY E 3 381 ? 269.705 217.925 250.393 1.00 27.74 381 GLY G CA 1
ATOM 11355 C C . GLY E 3 381 ? 269.333 217.149 251.634 1.00 32.84 381 GLY G C 1
ATOM 11356 O O . GLY E 3 381 ? 269.758 215.998 251.772 1.00 36.86 381 GLY G O 1
ATOM 11357 N N . VAL E 3 382 ? 268.553 217.732 252.539 1.00 35.22 382 VAL G N 1
ATOM 11358 C CA . VAL E 3 382 ? 268.132 217.070 253.767 1.00 30.70 382 VAL G CA 1
ATOM 11359 C C . VAL E 3 382 ? 266.619 216.918 253.726 1.00 29.32 382 VAL G C 1
ATOM 11360 O O . VAL E 3 382 ? 265.909 217.836 253.299 1.00 38.69 382 VAL G O 1
ATOM 11364 N N . LEU E 3 383 ? 266.125 215.754 254.142 1.00 28.34 383 LEU G N 1
ATOM 11365 C CA . LEU E 3 383 ? 264.711 215.423 254.030 1.00 25.68 383 LEU G CA 1
ATOM 11366 C C . LEU E 3 383 ? 264.026 215.600 255.378 1.00 18.00 383 LEU G C 1
ATOM 11367 O O . LEU E 3 383 ? 264.540 215.146 256.403 1.00 24.78 383 LEU G O 1
ATOM 11372 N N . PHE E 3 384 ? 262.878 216.273 255.380 1.00 29.08 384 PHE G N 1
ATOM 11373 C CA . PHE E 3 384 ? 262.040 216.401 256.567 1.00 28.10 384 PHE G CA 1
ATOM 11374 C C . PHE E 3 384 ? 260.724 215.692 256.288 1.00 29.12 384 PHE G C 1
ATOM 11375 O O . PHE E 3 384 ? 260.000 216.074 255.363 1.00 24.87 384 PHE G O 1
ATOM 11383 N N . ALA E 3 385 ? 260.417 214.664 257.078 1.00 24.39 385 ALA G N 1
ATOM 11384 C CA . ALA E 3 385 ? 259.294 213.794 256.756 1.00 21.82 385 ALA G CA 1
ATOM 11385 C C . ALA E 3 385 ? 258.499 213.433 258.001 1.00 26.75 385 ALA G C 1
ATOM 11386 O O . ALA E 3 385 ? 259.041 213.339 259.104 1.00 31.63 385 ALA G O 1
ATOM 11388 N N . ASN E 3 386 ? 257.199 213.231 257.801 1.00 27.83 386 ASN G N 1
ATOM 11389 C CA . ASN E 3 386 ? 256.292 212.706 258.822 1.00 29.72 386 ASN G CA 1
ATOM 11390 C C . ASN E 3 386 ? 256.075 211.231 258.499 1.00 33.97 386 ASN G C 1
ATOM 11391 O O . ASN E 3 386 ? 255.200 210.871 257.712 1.00 37.20 386 ASN G O 1
ATOM 11396 N N . CYS E 3 387 ? 256.880 210.369 259.120 1.00 41.68 387 CYS G N 1
ATOM 11397 C CA . CYS E 3 387 ? 256.893 208.956 258.765 1.00 31.63 387 CYS G CA 1
ATOM 11398 C C . CYS E 3 387 ? 255.798 208.152 259.454 1.00 39.08 387 CYS G C 1
ATOM 11399 O O . CYS E 3 387 ? 255.717 206.939 259.235 1.00 46.04 387 CYS G O 1
ATOM 11402 N N . ILE E 3 388 ? 254.972 208.781 260.290 1.00 41.20 388 ILE G N 1
ATOM 11403 C CA . ILE E 3 388 ? 253.794 208.097 260.812 1.00 40.54 388 ILE G CA 1
ATOM 11404 C C . ILE E 3 388 ? 252.762 207.900 259.708 1.00 43.15 388 ILE G C 1
ATOM 11405 O O . ILE E 3 388 ? 252.165 206.824 259.579 1.00 43.79 388 ILE G O 1
ATOM 11410 N N . SER E 3 389 ? 252.540 208.928 258.890 1.00 40.55 389 SER G N 1
ATOM 11411 C CA . SER E 3 389 ? 251.524 208.904 257.848 1.00 36.41 389 SER G CA 1
ATOM 11412 C C . SER E 3 389 ? 252.060 208.501 256.481 1.00 43.12 389 SER G C 1
ATOM 11413 O O . SER E 3 389 ? 251.274 208.377 255.538 1.00 49.33 389 SER G O 1
ATOM 11416 N N . VAL E 3 390 ? 253.370 208.298 256.343 1.00 36.94 390 VAL G N 1
ATOM 11417 C CA . VAL E 3 390 ? 253.968 207.915 255.072 1.00 36.64 390 VAL G CA 1
ATOM 11418 C C . VAL E 3 390 ? 254.963 206.790 255.330 1.00 43.00 390 VAL G C 1
ATOM 11419 O O . VAL E 3 390 ? 255.429 206.586 256.452 1.00 48.98 390 VAL G O 1
ATOM 11423 N N . THR E 3 391 ? 255.270 206.042 254.273 1.00 49.93 391 THR G N 1
ATOM 11424 C CA . THR E 3 391 ? 256.166 204.899 254.388 1.00 47.59 391 THR G CA 1
ATOM 11425 C C . THR E 3 391 ? 257.609 205.330 254.159 1.00 45.74 391 THR G C 1
ATOM 11426 O O . THR E 3 391 ? 257.944 205.880 253.106 1.00 47.67 391 THR G O 1
ATOM 11430 N N . CYS E 3 392 ? 258.465 205.071 255.147 1.00 45.49 392 CYS G N 1
ATOM 11431 C CA . CYS E 3 392 ? 259.871 205.454 255.101 1.00 46.62 392 CYS G CA 1
ATOM 11432 C C . CYS E 3 392 ? 260.720 204.202 255.258 1.00 48.38 392 CYS G C 1
ATOM 11433 O O . CYS E 3 392 ? 260.523 203.435 256.205 1.00 49.22 392 CYS G O 1
ATOM 11436 N N . GLN E 3 393 ? 261.660 203.994 254.337 1.00 47.24 393 GLN G N 1
ATOM 11437 C CA . GLN E 3 393 ? 262.593 202.882 254.452 1.00 49.06 393 GLN G CA 1
ATOM 11438 C C . GLN E 3 393 ? 263.886 203.224 253.726 1.00 49.77 393 GLN G C 1
ATOM 11439 O O . GLN E 3 393 ? 263.905 204.065 252.824 1.00 51.58 393 GLN G O 1
ATOM 11445 N N . CYS E 3 394 ? 264.965 202.558 254.127 1.00 49.89 394 CYS G N 1
ATOM 11446 C CA . CYS E 3 394 ? 266.301 202.841 253.619 1.00 49.33 394 CYS G CA 1
ATOM 11447 C C . CYS E 3 394 ? 266.645 201.863 252.504 1.00 50.82 394 CYS G C 1
ATOM 11448 O O . CYS E 3 394 ? 266.471 200.651 252.658 1.00 50.78 394 CYS G O 1
ATOM 11451 N N . GLN E 3 395 ? 267.129 202.398 251.381 1.00 55.23 395 GLN G N 1
ATOM 11452 C CA . GLN E 3 395 ? 267.432 201.561 250.224 1.00 51.60 395 GLN G CA 1
ATOM 11453 C C . GLN E 3 395 ? 268.644 200.670 250.473 1.00 54.36 395 GLN G C 1
ATOM 11454 O O . GLN E 3 395 ? 268.658 199.505 250.062 1.00 56.22 395 GLN G O 1
ATOM 11460 N N . THR E 3 396 ? 269.671 201.201 251.141 1.00 55.04 396 THR G N 1
ATOM 11461 C CA . THR E 3 396 ? 270.920 200.462 251.298 1.00 55.45 396 THR G CA 1
ATOM 11462 C C . THR E 3 396 ? 270.742 199.242 252.194 1.00 56.22 396 THR G C 1
ATOM 11463 O O . THR E 3 396 ? 271.159 198.133 251.839 1.00 57.18 396 THR G O 1
ATOM 11467 N N . THR E 3 397 ? 270.126 199.422 253.361 1.00 56.34 397 THR G N 1
ATOM 11468 C CA . THR E 3 397 ? 269.955 198.328 254.307 1.00 54.71 397 THR G CA 1
ATOM 11469 C C . THR E 3 397 ? 268.641 197.578 254.132 1.00 52.73 397 THR G C 1
ATOM 11470 O O . THR E 3 397 ? 268.469 196.518 254.743 1.00 57.84 397 THR G O 1
ATOM 11474 N N . GLY E 3 398 ? 267.724 198.089 253.316 1.00 50.11 398 GLY G N 1
ATOM 11475 C CA . GLY E 3 398 ? 266.442 197.429 253.114 1.00 51.97 398 GLY G CA 1
ATOM 11476 C C . GLY E 3 398 ? 265.593 197.334 254.364 1.00 54.62 398 GLY G C 1
ATOM 11477 O O . GLY E 3 398 ? 264.878 196.343 254.551 1.00 57.61 398 GLY G O 1
ATOM 11478 N N . ARG E 3 399 ? 265.651 198.349 255.223 1.00 52.59 399 ARG G N 1
ATOM 11479 C CA . ARG E 3 399 ? 264.965 198.330 256.506 1.00 51.99 399 ARG G CA 1
ATOM 11480 C C . ARG E 3 399 ? 264.177 199.620 256.689 1.00 52.04 399 ARG G C 1
ATOM 11481 O O . ARG E 3 399 ? 264.616 200.698 256.281 1.00 54.07 399 ARG G O 1
ATOM 11489 N N . ALA E 3 400 ? 263.008 199.497 257.311 1.00 49.98 400 ALA G N 1
ATOM 11490 C CA . ALA E 3 400 ? 262.131 200.640 257.499 1.00 47.03 400 ALA G CA 1
ATOM 11491 C C . ALA E 3 400 ? 262.683 201.589 258.559 1.00 47.14 400 ALA G C 1
ATOM 11492 O O . ALA E 3 400 ? 263.456 201.207 259.442 1.00 50.75 400 ALA G O 1
ATOM 11494 N N . ILE E 3 401 ? 262.272 202.849 258.456 1.00 45.16 401 ILE G N 1
ATOM 11495 C CA . ILE E 3 401 ? 262.652 203.893 259.401 1.00 47.23 401 ILE G CA 1
ATOM 11496 C C . ILE E 3 401 ? 261.438 204.216 260.258 1.00 44.75 401 ILE G C 1
ATOM 11497 O O . ILE E 3 401 ? 260.367 204.543 259.732 1.00 46.97 401 ILE G O 1
ATOM 11502 N N . SER E 3 402 ? 261.599 204.124 261.574 1.00 42.29 402 SER G N 1
ATOM 11503 C CA . SER E 3 402 ? 260.487 204.203 262.509 1.00 42.88 402 SER G CA 1
ATOM 11504 C C . SER E 3 402 ? 260.523 205.510 263.288 1.00 42.79 402 SER G C 1
ATOM 11505 O O . SER E 3 402 ? 261.593 205.983 263.684 1.00 41.35 402 SER G O 1
ATOM 11508 N N . GLN E 3 403 ? 259.343 206.084 263.507 1.00 40.29 403 GLN G N 1
ATOM 11509 C CA . GLN E 3 403 ? 259.169 207.292 264.300 1.00 33.65 403 GLN G CA 1
ATOM 11510 C C . GLN E 3 403 ? 258.341 206.951 265.531 1.00 36.55 403 GLN G C 1
ATOM 11511 O O . GLN E 3 403 ? 257.303 206.291 265.419 1.00 41.83 403 GLN G O 1
ATOM 11517 N N . SER E 3 404 ? 258.800 207.393 266.698 1.00 35.74 404 SER G N 1
ATOM 11518 C CA . SER E 3 404 ? 258.088 207.110 267.932 1.00 38.40 404 SER G CA 1
ATOM 11519 C C . SER E 3 404 ? 256.930 208.089 268.121 1.00 38.83 404 SER G C 1
ATOM 11520 O O . SER E 3 404 ? 256.708 209.000 267.321 1.00 38.13 404 SER G O 1
ATOM 11523 N N . GLY E 3 405 ? 256.181 207.884 269.204 1.00 46.35 405 GLY G N 1
ATOM 11524 C CA . GLY E 3 405 ? 255.033 208.720 269.500 1.00 39.74 405 GLY G CA 1
ATOM 11525 C C . GLY E 3 405 ? 255.343 210.036 270.175 1.00 39.41 405 GLY G C 1
ATOM 11526 O O . GLY E 3 405 ? 254.429 210.838 270.382 1.00 45.38 405 GLY G O 1
ATOM 11527 N N . GLU E 3 406 ? 256.604 210.277 270.527 1.00 42.60 406 GLU G N 1
ATOM 11528 C CA . GLU E 3 406 ? 257.017 211.514 271.174 1.00 41.39 406 GLU G CA 1
ATOM 11529 C C . GLU E 3 406 ? 257.739 212.465 270.228 1.00 42.82 406 GLU G C 1
ATOM 11530 O O . GLU E 3 406 ? 258.298 213.467 270.683 1.00 47.59 406 GLU G O 1
ATOM 11536 N N . GLN E 3 407 ? 257.744 212.178 268.931 1.00 31.75 407 GLN G N 1
ATOM 11537 C CA . GLN E 3 407 ? 258.412 213.011 267.943 1.00 31.87 407 GLN G CA 1
ATOM 11538 C C . GLN E 3 407 ? 257.388 213.605 266.987 1.00 35.15 407 GLN G C 1
ATOM 11539 O O . GLN E 3 407 ? 256.395 212.957 266.644 1.00 41.52 407 GLN G O 1
ATOM 11545 N N . THR E 3 408 ? 257.633 214.843 266.561 1.00 33.32 408 THR G N 1
ATOM 11546 C CA . THR E 3 408 ? 256.759 215.508 265.604 1.00 22.07 408 THR G CA 1
ATOM 11547 C C . THR E 3 408 ? 257.159 215.218 264.162 1.00 26.72 408 THR G C 1
ATOM 11548 O O . THR E 3 408 ? 256.294 214.948 263.324 1.00 33.24 408 THR G O 1
ATOM 11552 N N . LEU E 3 409 ? 258.454 215.259 263.861 1.00 32.06 409 LEU G N 1
ATOM 11553 C CA . LEU E 3 409 ? 258.947 215.021 262.513 1.00 25.23 409 LEU G CA 1
ATOM 11554 C C . LEU E 3 409 ? 260.218 214.191 262.590 1.00 29.27 409 LEU G C 1
ATOM 11555 O O . LEU E 3 409 ? 260.734 213.905 263.672 1.00 37.28 409 LEU G O 1
ATOM 11560 N N . LEU E 3 410 ? 260.720 213.807 261.421 1.00 33.51 410 LEU G N 1
ATOM 11561 C CA . LEU E 3 410 ? 261.993 213.115 261.293 1.00 26.56 410 LEU G CA 1
ATOM 11562 C C . LEU E 3 410 ? 262.878 213.835 260.287 1.00 27.14 410 LEU G C 1
ATOM 11563 O O . LEU E 3 410 ? 262.416 214.245 259.215 1.00 27.29 410 LEU G O 1
ATOM 11568 N N . MET E 3 411 ? 264.150 213.983 260.644 1.00 30.56 411 MET G N 1
ATOM 11569 C CA . MET E 3 411 ? 265.171 214.539 259.768 1.00 29.09 411 MET G CA 1
ATOM 11570 C C . MET E 3 411 ? 266.031 213.400 259.235 1.00 31.23 411 MET G C 1
ATOM 11571 O O . MET E 3 411 ? 266.494 212.556 260.007 1.00 38.20 411 MET G O 1
ATOM 11576 N N . ILE E 3 412 ? 266.230 213.370 257.919 1.00 30.86 412 ILE G N 1
ATOM 11577 C CA . ILE E 3 412 ? 266.965 212.296 257.261 1.00 31.94 412 ILE G CA 1
ATOM 11578 C C . ILE E 3 412 ? 268.077 212.909 256.420 1.00 27.75 412 ILE G C 1
ATOM 11579 O O . ILE E 3 412 ? 267.822 213.795 255.591 1.00 35.31 412 ILE G O 1
ATOM 11584 N N . ASP E 3 413 ? 269.306 212.437 256.639 1.00 33.61 413 ASP G N 1
ATOM 11585 C CA . ASP E 3 413 ? 270.480 212.820 255.865 1.00 38.26 413 ASP G CA 1
ATOM 11586 C C . ASP E 3 413 ? 271.314 211.567 255.621 1.00 42.69 413 ASP G C 1
ATOM 11587 O O . ASP E 3 413 ? 270.908 210.455 255.972 1.00 46.47 413 ASP G O 1
ATOM 11592 N N . ASN E 3 414 ? 272.493 211.738 255.020 1.00 44.12 414 ASN G N 1
ATOM 11593 C CA . ASN E 3 414 ? 273.252 210.575 254.574 1.00 40.86 414 ASN G CA 1
ATOM 11594 C C . ASN E 3 414 ? 274.140 209.969 255.654 1.00 44.37 414 ASN G C 1
ATOM 11595 O O . ASN E 3 414 ? 274.800 208.959 255.387 1.00 51.65 414 ASN G O 1
ATOM 11600 N N . THR E 3 415 ? 274.186 210.549 256.855 1.00 42.85 415 THR G N 1
ATOM 11601 C CA . THR E 3 415 ? 274.975 209.949 257.924 1.00 41.77 415 THR G CA 1
ATOM 11602 C C . THR E 3 415 ? 274.342 208.672 258.461 1.00 47.51 415 THR G C 1
ATOM 11603 O O . THR E 3 415 ? 275.045 207.851 259.058 1.00 52.74 415 THR G O 1
ATOM 11607 N N . THR E 3 416 ? 273.038 208.490 258.269 1.00 46.09 416 THR G N 1
ATOM 11608 C CA . THR E 3 416 ? 272.345 207.277 258.678 1.00 45.40 416 THR G CA 1
ATOM 11609 C C . THR E 3 416 ? 271.714 206.515 257.524 1.00 51.26 416 THR G C 1
ATOM 11610 O O . THR E 3 416 ? 271.641 205.287 257.583 1.00 54.86 416 THR G O 1
ATOM 11614 N N . CYS E 3 417 ? 271.262 207.204 256.481 1.00 48.05 417 CYS G N 1
ATOM 11615 C CA . CYS E 3 417 ? 270.654 206.558 255.318 1.00 45.37 417 CYS G CA 1
ATOM 11616 C C . CYS E 3 417 ? 271.095 207.326 254.081 1.00 51.34 417 CYS G C 1
ATOM 11617 O O . CYS E 3 417 ? 270.511 208.366 253.742 1.00 54.17 417 CYS G O 1
ATOM 11620 N N . PRO E 3 418 ? 272.142 206.858 253.392 1.00 47.51 418 PRO G N 1
ATOM 11621 C CA . PRO E 3 418 ? 272.625 207.589 252.205 1.00 43.50 418 PRO G CA 1
ATOM 11622 C C . PRO E 3 418 ? 271.602 207.698 251.087 1.00 43.89 418 PRO G C 1
ATOM 11623 O O . PRO E 3 418 ? 271.596 208.697 250.358 1.00 45.65 418 PRO G O 1
ATOM 11627 N N . THR E 3 419 ? 270.742 206.696 250.925 1.00 47.88 419 THR G N 1
ATOM 11628 C CA . THR E 3 419 ? 269.753 206.673 249.856 1.00 45.09 419 THR G CA 1
ATOM 11629 C C . THR E 3 419 ? 268.417 206.216 250.420 1.00 45.59 419 THR G C 1
ATOM 11630 O O . THR E 3 419 ? 268.321 205.123 250.984 1.00 47.89 419 THR G O 1
ATOM 11634 N N . ALA E 3 420 ? 267.388 207.043 250.253 1.00 43.38 420 ALA G N 1
ATOM 11635 C CA . ALA E 3 420 ? 266.063 206.759 250.781 1.00 44.87 420 ALA G CA 1
ATOM 11636 C C . ALA E 3 420 ? 265.089 206.511 249.639 1.00 42.99 420 ALA G C 1
ATOM 11637 O O . ALA E 3 420 ? 265.329 206.913 248.499 1.00 48.56 420 ALA G O 1
ATOM 11639 N N . VAL E 3 421 ? 263.994 205.825 249.950 1.00 45.17 421 VAL G N 1
ATOM 11640 C CA . VAL E 3 421 ? 262.940 205.544 248.983 1.00 48.72 421 VAL G CA 1
ATOM 11641 C C . VAL E 3 421 ? 261.599 205.899 249.609 1.00 47.25 421 VAL G C 1
ATOM 11642 O O . VAL E 3 421 ? 261.269 205.420 250.699 1.00 48.14 421 VAL G O 1
ATOM 11646 N N . LEU E 3 422 ? 260.837 206.753 248.928 1.00 46.98 422 LEU G N 1
ATOM 11647 C CA . LEU E 3 422 ? 259.510 207.154 249.378 1.00 45.72 422 LEU G CA 1
ATOM 11648 C C . LEU E 3 422 ? 258.537 206.944 248.232 1.00 50.15 422 LEU G C 1
ATOM 11649 O O . LEU E 3 422 ? 258.751 207.470 247.135 1.00 55.53 422 LEU G O 1
ATOM 11654 N N . GLY E 3 423 ? 257.474 206.185 248.484 1.00 57.31 423 GLY G N 1
ATOM 11655 C CA . GLY E 3 423 ? 256.520 205.879 247.438 1.00 56.43 423 GLY G CA 1
ATOM 11656 C C . GLY E 3 423 ? 257.180 205.178 246.271 1.00 54.21 423 GLY G C 1
ATOM 11657 O O . GLY E 3 423 ? 257.555 204.006 246.367 1.00 57.11 423 GLY G O 1
ATOM 11658 N N . ASN E 3 424 ? 257.341 205.898 245.161 1.00 49.27 424 ASN G N 1
ATOM 11659 C CA . ASN E 3 424 ? 257.990 205.366 243.971 1.00 52.42 424 ASN G CA 1
ATOM 11660 C C . ASN E 3 424 ? 259.196 206.195 243.541 1.00 56.87 424 ASN G C 1
ATOM 11661 O O . ASN E 3 424 ? 259.599 206.130 242.376 1.00 61.22 424 ASN G O 1
ATOM 11666 N N . VAL E 3 425 ? 259.786 206.971 244.450 1.00 53.47 425 VAL G N 1
ATOM 11667 C CA . VAL E 3 425 ? 260.939 207.798 244.116 1.00 48.44 425 VAL G CA 1
ATOM 11668 C C . VAL E 3 425 ? 262.104 207.441 245.031 1.00 48.52 425 VAL G C 1
ATOM 11669 O O . VAL E 3 425 ? 261.929 207.216 246.236 1.00 48.22 425 VAL G O 1
ATOM 11673 N N . ILE E 3 426 ? 263.292 207.349 244.437 1.00 46.63 426 ILE G N 1
ATOM 11674 C CA . ILE E 3 426 ? 264.541 207.092 245.144 1.00 48.29 426 ILE G CA 1
ATOM 11675 C C . ILE E 3 426 ? 265.330 208.393 245.169 1.00 51.47 426 ILE G C 1
ATOM 11676 O O . ILE E 3 426 ? 265.475 209.053 244.134 1.00 57.92 426 ILE G O 1
ATOM 11681 N N . ILE E 3 427 ? 265.840 208.762 246.340 1.00 42.98 427 ILE G N 1
ATOM 11682 C CA . ILE E 3 427 ? 266.496 210.048 246.532 1.00 39.64 427 ILE G CA 1
ATOM 11683 C C . ILE E 3 427 ? 267.817 209.842 247.265 1.00 41.11 427 ILE G C 1
ATOM 11684 O O . ILE E 3 427 ? 267.905 209.042 248.204 1.00 43.64 427 ILE G O 1
ATOM 11689 N N . SER E 3 428 ? 268.855 210.537 246.808 1.00 38.13 428 SER G N 1
ATOM 11690 C CA . SER E 3 428 ? 270.156 210.544 247.462 1.00 38.38 428 SER G CA 1
ATOM 11691 C C . SER E 3 428 ? 270.336 211.855 248.217 1.00 41.68 428 SER G C 1
ATOM 11692 O O . SER E 3 428 ? 270.011 212.928 247.702 1.00 42.39 428 SER G O 1
ATOM 11695 N N . LEU E 3 429 ? 270.861 211.764 249.435 1.00 38.42 429 LEU G N 1
ATOM 11696 C CA . LEU E 3 429 ? 270.801 212.854 250.395 1.00 37.81 429 LEU G CA 1
ATOM 11697 C C . LEU E 3 429 ? 272.189 213.400 250.708 1.00 37.35 429 LEU G C 1
ATOM 11698 O O . LEU E 3 429 ? 273.209 212.754 250.458 1.00 47.08 429 LEU G O 1
ATOM 11703 N N . GLY E 3 430 ? 272.206 214.606 251.259 1.00 35.77 430 GLY G N 1
ATOM 11704 C CA . GLY E 3 430 ? 273.406 215.291 251.698 1.00 33.73 430 GLY G CA 1
ATOM 11705 C C . GLY E 3 430 ? 273.598 215.217 253.197 1.00 34.18 430 GLY G C 1
ATOM 11706 O O . GLY E 3 430 ? 273.153 214.273 253.859 1.00 45.58 430 GLY G O 1
ATOM 11707 N N . LYS E 3 431 ? 274.259 216.231 253.748 1.00 37.47 431 LYS G N 1
ATOM 11708 C CA . LYS E 3 431 ? 274.590 216.275 255.166 1.00 40.32 431 LYS G CA 1
ATOM 11709 C C . LYS E 3 431 ? 273.961 217.499 255.817 1.00 42.71 431 LYS G C 1
ATOM 11710 O O . LYS E 3 431 ? 273.916 218.579 255.221 1.00 41.47 431 LYS G O 1
ATOM 11716 N N . TYR E 3 432 ? 273.476 217.321 257.043 1.00 37.56 432 TYR G N 1
ATOM 11717 C CA . TYR E 3 432 ? 272.834 218.388 257.795 1.00 35.68 432 TYR G CA 1
ATOM 11718 C C . TYR E 3 432 ? 273.871 219.214 258.545 1.00 42.13 432 TYR G C 1
ATOM 11719 O O . TYR E 3 432 ? 274.775 218.669 259.184 1.00 46.00 432 TYR G O 1
ATOM 11728 N N . LEU E 3 433 ? 273.730 220.533 258.466 1.00 46.77 433 LEU G N 1
ATOM 11729 C CA . LEU E 3 433 ? 274.617 221.479 259.142 1.00 44.32 433 LEU G CA 1
ATOM 11730 C C . LEU E 3 433 ? 273.871 222.033 260.352 1.00 45.27 433 LEU G C 1
ATOM 11731 O O . LEU E 3 433 ? 273.129 223.011 260.251 1.00 44.08 433 LEU G O 1
ATOM 11736 N N . GLY E 3 434 ? 274.074 221.402 261.499 1.00 44.94 434 GLY G N 1
ATOM 11737 C CA . GLY E 3 434 ? 273.378 221.815 262.699 1.00 41.26 434 GLY G CA 1
ATOM 11738 C C . GLY E 3 434 ? 273.706 220.896 263.851 1.00 45.04 434 GLY G C 1
ATOM 11739 O O . GLY E 3 434 ? 274.750 220.242 263.864 1.00 45.98 434 GLY G O 1
ATOM 11740 N N . SER E 3 435 ? 272.800 220.859 264.825 1.00 42.15 435 SER G N 1
ATOM 11741 C CA . SER E 3 435 ? 272.989 220.006 265.990 1.00 41.95 435 SER G CA 1
ATOM 11742 C C . SER E 3 435 ? 272.958 218.536 265.592 1.00 44.36 435 SER G C 1
ATOM 11743 O O . SER E 3 435 ? 272.147 218.115 264.764 1.00 46.76 435 SER G O 1
ATOM 11746 N N . VAL E 3 436 ? 273.858 217.753 266.189 1.00 47.47 436 VAL G N 1
ATOM 11747 C CA . VAL E 3 436 ? 273.903 216.323 265.907 1.00 46.76 436 VAL G CA 1
ATOM 11748 C C . VAL E 3 436 ? 272.839 215.557 266.687 1.00 44.59 436 VAL G C 1
ATOM 11749 O O . VAL E 3 436 ? 272.531 214.411 266.341 1.00 44.74 436 VAL G O 1
ATOM 11753 N N . ASN E 3 437 ? 272.258 216.166 267.718 1.00 42.82 437 ASN G N 1
ATOM 11754 C CA . ASN E 3 437 ? 271.209 215.551 268.529 1.00 43.65 437 ASN G CA 1
ATOM 11755 C C . ASN E 3 437 ? 269.825 216.054 268.141 1.00 46.23 437 ASN G C 1
ATOM 11756 O O . ASN E 3 437 ? 268.970 216.259 269.006 1.00 43.37 437 ASN G O 1
ATOM 11761 N N . TYR E 3 438 ? 269.594 216.274 266.844 1.00 42.80 438 TYR G N 1
ATOM 11762 C CA . TYR E 3 438 ? 268.326 216.836 266.387 1.00 32.95 438 TYR G CA 1
ATOM 11763 C C . TYR E 3 438 ? 267.150 215.930 266.733 1.00 35.26 438 TYR G C 1
ATOM 11764 O O . TYR E 3 438 ? 266.103 216.407 267.184 1.00 46.49 438 TYR G O 1
ATOM 11773 N N . ASN E 3 439 ? 267.303 214.623 266.540 1.00 36.65 439 ASN G N 1
ATOM 11774 C CA . ASN E 3 439 ? 266.191 213.696 266.703 1.00 36.50 439 ASN G CA 1
ATOM 11775 C C . ASN E 3 439 ? 265.965 213.270 268.148 1.00 38.06 439 ASN G C 1
ATOM 11776 O O . ASN E 3 439 ? 265.097 212.427 268.394 1.00 40.52 439 ASN G O 1
ATOM 11781 N N . SER E 3 440 ? 266.714 213.818 269.103 1.00 41.61 440 SER G N 1
ATOM 11782 C CA . SER E 3 440 ? 266.586 213.439 270.505 1.00 39.01 440 SER G CA 1
ATOM 11783 C C . SER E 3 440 ? 266.148 214.592 271.400 1.00 45.90 440 SER G C 1
ATOM 11784 O O . SER E 3 440 ? 266.243 214.479 272.626 1.00 50.13 440 SER G O 1
ATOM 11787 N N . GLU E 3 441 ? 265.666 215.692 270.829 1.00 45.47 441 GLU G N 1
ATOM 11788 C CA . GLU E 3 441 ? 265.269 216.865 271.595 1.00 45.01 441 GLU G CA 1
ATOM 11789 C C . GLU E 3 441 ? 263.815 217.214 271.307 1.00 48.80 441 GLU G C 1
ATOM 11790 O O . GLU E 3 441 ? 263.364 217.142 270.159 1.00 46.04 441 GLU G O 1
ATOM 11796 N N . GLY E 3 442 ? 263.084 217.593 272.357 1.00 47.97 442 GLY G N 1
ATOM 11797 C CA . GLY E 3 442 ? 261.684 217.935 272.239 1.00 42.49 442 GLY G CA 1
ATOM 11798 C C . GLY E 3 442 ? 261.433 219.437 272.273 1.00 42.66 442 GLY G C 1
ATOM 11799 O O . GLY E 3 442 ? 262.340 220.248 272.439 1.00 41.48 442 GLY G O 1
ATOM 11800 N N . ILE E 3 443 ? 260.159 219.794 272.115 1.00 43.66 443 ILE G N 1
ATOM 11801 C CA . ILE E 3 443 ? 259.706 221.176 272.055 1.00 40.09 443 ILE G CA 1
ATOM 11802 C C . ILE E 3 443 ? 258.360 221.283 272.762 1.00 41.74 443 ILE G C 1
ATOM 11803 O O . ILE E 3 443 ? 257.817 220.297 273.268 1.00 41.21 443 ILE G O 1
ATOM 11808 N N . ALA E 3 444 ? 257.821 222.498 272.795 1.00 39.26 444 ALA G N 1
ATOM 11809 C CA . ALA E 3 444 ? 256.491 222.777 273.315 1.00 37.70 444 ALA G CA 1
ATOM 11810 C C . ALA E 3 444 ? 255.578 223.232 272.183 1.00 39.50 444 ALA G C 1
ATOM 11811 O O . ALA E 3 444 ? 256.021 223.838 271.204 1.00 43.98 444 ALA G O 1
ATOM 11813 N N . ILE E 3 445 ? 254.288 222.934 272.328 1.00 33.60 445 ILE G N 1
ATOM 11814 C CA . ILE E 3 445 ? 253.312 223.137 271.265 1.00 37.41 445 ILE G CA 1
ATOM 11815 C C . ILE E 3 445 ? 252.308 224.200 271.696 1.00 38.92 445 ILE G C 1
ATOM 11816 O O . ILE E 3 445 ? 252.056 224.400 272.888 1.00 41.47 445 ILE G O 1
ATOM 11821 N N . GLY E 3 446 ? 251.731 224.886 270.708 1.00 33.59 446 GLY G N 1
ATOM 11822 C CA . GLY E 3 446 ? 250.767 225.935 270.949 1.00 30.56 446 GLY G CA 1
ATOM 11823 C C . GLY E 3 446 ? 249.335 225.439 271.001 1.00 32.50 446 GLY G C 1
ATOM 11824 O O . GLY E 3 446 ? 249.066 224.236 270.940 1.00 43.44 446 GLY G O 1
ATOM 11825 N N . PRO E 3 447 ? 248.384 226.363 271.118 1.00 39.35 447 PRO G N 1
ATOM 11826 C CA . PRO E 3 447 ? 246.978 225.977 271.292 1.00 37.30 447 PRO G CA 1
ATOM 11827 C C . PRO E 3 447 ? 246.270 225.808 269.959 1.00 32.90 447 PRO G C 1
ATOM 11828 O O . PRO E 3 447 ? 246.620 226.466 268.968 1.00 35.97 447 PRO G O 1
ATOM 11832 N N . PRO E 3 448 ? 245.263 224.936 269.895 1.00 33.77 448 PRO G N 1
ATOM 11833 C CA . PRO E 3 448 ? 244.524 224.743 268.641 1.00 32.94 448 PRO G CA 1
ATOM 11834 C C . PRO E 3 448 ? 243.579 225.897 268.350 1.00 33.96 448 PRO G C 1
ATOM 11835 O O . PRO E 3 448 ? 243.083 226.570 269.257 1.00 42.70 448 PRO G O 1
ATOM 11839 N N . VAL E 3 449 ? 243.324 226.120 267.057 1.00 29.12 449 VAL G N 1
ATOM 11840 C CA . VAL E 3 449 ? 242.452 227.193 266.587 1.00 34.10 449 VAL G CA 1
ATOM 11841 C C . VAL E 3 449 ? 241.621 226.694 265.411 1.00 36.36 449 VAL G C 1
ATOM 11842 O O . VAL E 3 449 ? 241.840 225.606 264.878 1.00 43.91 449 VAL G O 1
ATOM 11846 N N . PHE E 3 450 ? 240.655 227.521 265.011 1.00 38.70 450 PHE G N 1
ATOM 11847 C CA . PHE E 3 450 ? 239.810 227.286 263.847 1.00 32.46 450 PHE G CA 1
ATOM 11848 C C . PHE E 3 450 ? 239.791 228.546 262.996 1.00 38.83 450 PHE G C 1
ATOM 11849 O O . PHE E 3 450 ? 239.811 229.659 263.528 1.00 47.12 450 PHE G O 1
ATOM 11857 N N . THR E 3 451 ? 239.745 228.375 261.674 1.00 45.21 451 THR G N 1
ATOM 11858 C CA . THR E 3 451 ? 239.904 229.494 260.751 1.00 48.08 451 THR G CA 1
ATOM 11859 C C . THR E 3 451 ? 238.701 229.716 259.840 1.00 47.76 451 THR G C 1
ATOM 11860 O O . THR E 3 451 ? 238.864 230.271 258.748 1.00 45.75 451 THR G O 1
ATOM 11864 N N . ASP E 3 452 ? 237.505 229.306 260.248 1.00 50.62 452 ASP G N 1
ATOM 11865 C CA . ASP E 3 452 ? 236.311 229.535 259.447 1.00 49.51 452 ASP G CA 1
ATOM 11866 C C . ASP E 3 452 ? 235.512 230.712 259.997 1.00 54.16 452 ASP G C 1
ATOM 11867 O O . ASP E 3 452 ? 235.509 230.975 261.203 1.00 57.30 452 ASP G O 1
ATOM 11872 N N . LYS E 3 453 ? 234.826 231.417 259.092 1.00 48.92 453 LYS G N 1
ATOM 11873 C CA . LYS E 3 453 ? 234.136 232.654 259.457 1.00 52.06 453 LYS G CA 1
ATOM 11874 C C . LYS E 3 453 ? 233.010 232.398 260.456 1.00 52.89 453 LYS G C 1
ATOM 11875 O O . LYS E 3 453 ? 232.892 233.097 261.474 1.00 55.51 453 LYS G O 1
ATOM 11881 N N . VAL E 3 454 ? 232.173 231.395 260.180 1.00 46.84 454 VAL G N 1
ATOM 11882 C CA . VAL E 3 454 ? 231.106 231.035 261.109 1.00 48.13 454 VAL G CA 1
ATOM 11883 C C . VAL E 3 454 ? 231.697 230.571 262.434 1.00 51.65 454 VAL G C 1
ATOM 11884 O O . VAL E 3 454 ? 231.178 230.888 263.514 1.00 55.17 454 VAL G O 1
ATOM 11888 N N . ASP E 3 455 ? 232.806 229.831 262.371 1.00 49.49 455 ASP G N 1
ATOM 11889 C CA . ASP E 3 455 ? 233.496 229.421 263.588 1.00 49.32 455 ASP G CA 1
ATOM 11890 C C . ASP E 3 455 ? 234.061 230.622 264.335 1.00 48.70 455 ASP G C 1
ATOM 11891 O O . ASP E 3 455 ? 234.074 230.636 265.570 1.00 54.71 455 ASP G O 1
ATOM 11896 N N . ILE E 3 456 ? 234.523 231.642 263.607 1.00 43.82 456 ILE G N 1
ATOM 11897 C CA . ILE E 3 456 ? 235.023 232.855 264.252 1.00 46.95 456 ILE G CA 1
ATOM 11898 C C . ILE E 3 456 ? 233.902 233.547 265.021 1.00 50.57 456 ILE G C 1
ATOM 11899 O O . ILE E 3 456 ? 234.077 233.963 266.176 1.00 55.31 456 ILE G O 1
ATOM 11904 N N . SER E 3 457 ? 232.725 233.659 264.396 1.00 51.45 457 SER G N 1
ATOM 11905 C CA . SER E 3 457 ? 231.581 234.265 265.075 1.00 48.12 457 SER G CA 1
ATOM 11906 C C . SER E 3 457 ? 231.170 233.462 266.307 1.00 46.41 457 SER G C 1
ATOM 11907 O O . SER E 3 457 ? 230.884 234.036 267.368 1.00 51.99 457 SER G O 1
ATOM 11910 N N . SER E 3 458 ? 231.146 232.131 266.186 1.00 40.24 458 SER G N 1
ATOM 11911 C CA . SER E 3 458 ? 230.783 231.285 267.320 1.00 45.43 458 SER G CA 1
ATOM 11912 C C . SER E 3 458 ? 231.775 231.433 268.469 1.00 50.96 458 SER G C 1
ATOM 11913 O O . SER E 3 458 ? 231.377 231.497 269.640 1.00 56.12 458 SER G O 1
ATOM 11916 N N . GLN E 3 459 ? 233.071 231.478 268.152 1.00 43.47 459 GLN G N 1
ATOM 11917 C CA . GLN E 3 459 ? 234.090 231.630 269.185 1.00 45.44 459 GLN G CA 1
ATOM 11918 C C . GLN E 3 459 ? 233.969 232.975 269.888 1.00 45.78 459 GLN G C 1
ATOM 11919 O O . GLN E 3 459 ? 234.108 233.055 271.117 1.00 47.39 459 GLN G O 1
ATOM 11925 N N . ILE E 3 460 ? 233.696 234.039 269.127 1.00 41.41 460 ILE G N 1
ATOM 11926 C CA . ILE E 3 460 ? 233.502 235.356 269.729 1.00 43.74 460 ILE G CA 1
ATOM 11927 C C . ILE E 3 460 ? 232.308 235.342 270.678 1.00 47.08 460 ILE G C 1
ATOM 11928 O O . ILE E 3 460 ? 232.379 235.868 271.798 1.00 51.02 460 ILE G O 1
ATOM 11933 N N . SER E 3 461 ? 231.201 234.720 270.255 1.00 52.33 461 SER G N 1
ATOM 11934 C CA . SER E 3 461 ? 230.016 234.651 271.110 1.00 51.96 461 SER G CA 1
ATOM 11935 C C . SER E 3 461 ? 230.292 233.883 272.397 1.00 51.92 461 SER G C 1
ATOM 11936 O O . SER E 3 461 ? 229.901 234.321 273.489 1.00 53.41 461 SER G O 1
ATOM 11939 N N . SER E 3 462 ? 230.955 232.729 272.287 1.00 49.33 462 SER G N 1
ATOM 11940 C CA . SER E 3 462 ? 231.233 231.920 273.469 1.00 51.13 462 SER G CA 1
ATOM 11941 C C . SER E 3 462 ? 232.143 232.658 274.442 1.00 54.95 462 SER G C 1
ATOM 11942 O O . SER E 3 462 ? 231.913 232.638 275.661 1.00 59.79 462 SER G O 1
ATOM 11945 N N . MET E 3 463 ? 233.180 233.320 273.922 1.00 56.28 463 MET G N 1
ATOM 11946 C CA . MET E 3 463 ? 234.090 234.052 274.794 1.00 54.96 463 MET G CA 1
ATOM 11947 C C . MET E 3 463 ? 233.387 235.222 275.472 1.00 53.97 463 MET G C 1
ATOM 11948 O O . MET E 3 463 ? 233.624 235.487 276.658 1.00 53.27 463 MET G O 1
ATOM 11953 N N . ASN E 3 464 ? 232.501 235.919 274.751 1.00 56.94 464 ASN G N 1
ATOM 11954 C CA . ASN E 3 464 ? 231.740 236.995 275.380 1.00 56.45 464 ASN G CA 1
ATOM 11955 C C . ASN E 3 464 ? 230.849 236.469 276.497 1.00 59.44 464 ASN G C 1
ATOM 11956 O O . ASN E 3 464 ? 230.753 237.087 277.563 1.00 62.30 464 ASN G O 1
ATOM 11961 N N . GLN E 3 465 ? 230.170 235.341 276.267 1.00 62.98 465 GLN G N 1
ATOM 11962 C CA . GLN E 3 465 ? 229.295 234.797 277.303 1.00 59.07 465 GLN G CA 1
ATOM 11963 C C . GLN E 3 465 ? 230.085 234.396 278.544 1.00 58.39 465 GLN G C 1
ATOM 11964 O O . GLN E 3 465 ? 229.664 234.673 279.677 1.00 61.90 465 GLN G O 1
ATOM 11970 N N . SER E 3 466 ? 231.241 233.754 278.349 1.00 65.57 466 SER G N 1
ATOM 11971 C CA . SER E 3 466 ? 232.077 233.385 279.489 1.00 63.11 466 SER G CA 1
ATOM 11972 C C . SER E 3 466 ? 232.559 234.619 280.246 1.00 65.70 466 SER G C 1
ATOM 11973 O O . SER E 3 466 ? 232.563 234.637 281.484 1.00 65.81 466 SER G O 1
ATOM 11976 N N . LEU E 3 467 ? 232.963 235.664 279.516 1.00 72.08 467 LEU G N 1
ATOM 11977 C CA . LEU E 3 467 ? 233.418 236.891 280.164 1.00 67.58 467 LEU G CA 1
ATOM 11978 C C . LEU E 3 467 ? 232.298 237.552 280.960 1.00 66.50 467 LEU G C 1
ATOM 11979 O O . LEU E 3 467 ? 232.526 238.046 282.070 1.00 69.50 467 LEU G O 1
ATOM 11984 N N . GLN E 3 468 ? 231.082 237.576 280.408 1.00 71.25 468 GLN G N 1
ATOM 11985 C CA . GLN E 3 468 ? 229.956 238.166 281.128 1.00 73.42 468 GLN G CA 1
ATOM 11986 C C . GLN E 3 468 ? 229.631 237.383 282.393 1.00 73.90 468 GLN G C 1
ATOM 11987 O O . GLN E 3 468 ? 229.338 237.977 283.438 1.00 74.36 468 GLN G O 1
ATOM 11993 N N . GLN E 3 469 ? 229.674 236.049 282.321 1.00 78.10 469 GLN G N 1
ATOM 11994 C CA . GLN E 3 469 ? 229.440 235.245 283.519 1.00 76.30 469 GLN G CA 1
ATOM 11995 C C . GLN E 3 469 ? 230.510 235.505 284.575 1.00 77.21 469 GLN G C 1
ATOM 11996 O O . GLN E 3 469 ? 230.204 235.617 285.772 1.00 77.82 469 GLN G O 1
ATOM 12002 N N . SER E 3 470 ? 231.772 235.612 284.148 1.00 81.63 470 SER G N 1
ATOM 12003 C CA . SER E 3 470 ? 232.851 235.898 285.090 1.00 80.81 470 SER G CA 1
ATOM 12004 C C . SER E 3 470 ? 232.676 237.267 285.737 1.00 81.70 470 SER G C 1
ATOM 12005 O O . SER E 3 470 ? 232.905 237.425 286.941 1.00 81.78 470 SER G O 1
ATOM 12008 N N . LYS E 3 471 ? 232.268 238.270 284.956 1.00 83.85 471 LYS G N 1
ATOM 12009 C CA . LYS E 3 471 ? 232.052 239.601 285.520 1.00 82.81 471 LYS G CA 1
ATOM 12010 C C . LYS E 3 471 ? 230.867 239.615 286.479 1.00 82.61 471 LYS G C 1
ATOM 12011 O O . LYS E 3 471 ? 230.891 240.327 287.491 1.00 83.70 471 LYS G O 1
ATOM 12017 N N . ASP E 3 472 ? 229.819 238.843 286.179 1.00 86.14 472 ASP G N 1
ATOM 12018 C CA . ASP E 3 472 ? 228.697 238.739 287.109 1.00 87.82 472 ASP G CA 1
ATOM 12019 C C . ASP E 3 472 ? 229.130 238.110 288.429 1.00 87.42 472 ASP G C 1
ATOM 12020 O O . ASP E 3 472 ? 228.745 238.582 289.508 1.00 87.15 472 ASP G O 1
ATOM 12025 N N . TYR E 3 473 ? 229.944 237.051 288.369 1.00 90.05 473 TYR G N 1
ATOM 12026 C CA . TYR E 3 473 ? 230.441 236.473 289.615 1.00 91.21 473 TYR G CA 1
ATOM 12027 C C . TYR E 3 473 ? 231.379 237.430 290.345 1.00 91.75 473 TYR G C 1
ATOM 12028 O O . TYR E 3 473 ? 231.414 237.439 291.580 1.00 92.69 473 TYR G O 1
ATOM 12037 N N . ILE E 3 474 ? 232.148 238.230 289.604 1.00 89.78 474 ILE G N 1
ATOM 12038 C CA . ILE E 3 474 ? 233.007 239.232 290.230 1.00 90.60 474 ILE G CA 1
ATOM 12039 C C . ILE E 3 474 ? 232.165 240.264 290.969 1.00 89.12 474 ILE G C 1
ATOM 12040 O O . ILE E 3 474 ? 232.502 240.678 292.084 1.00 87.94 474 ILE G O 1
ATOM 12045 N N . LYS E 3 475 ? 231.050 240.685 290.367 1.00 91.32 475 LYS G N 1
ATOM 12046 C CA . LYS E 3 475 ? 230.131 241.593 291.050 1.00 91.25 475 LYS G CA 1
ATOM 12047 C C . LYS E 3 475 ? 229.545 240.949 292.303 1.00 92.20 475 LYS G C 1
ATOM 12048 O O . LYS E 3 475 ? 229.409 241.606 293.344 1.00 92.89 475 LYS G O 1
ATOM 12054 N N . GLU E 3 476 ? 229.189 239.663 292.217 1.00 94.84 476 GLU G N 1
ATOM 12055 C CA . GLU E 3 476 ? 228.670 238.958 293.387 1.00 94.61 476 GLU G CA 1
ATOM 12056 C C . GLU E 3 476 ? 229.702 238.907 294.509 1.00 95.12 476 GLU G C 1
ATOM 12057 O O . GLU E 3 476 ? 229.363 239.085 295.685 1.00 96.20 476 GLU G O 1
ATOM 12063 N N . ALA E 3 477 ? 230.967 238.656 294.163 1.00 93.97 477 ALA G N 1
ATOM 12064 C CA . ALA E 3 477 ? 232.028 238.652 295.167 1.00 93.84 477 ALA G CA 1
ATOM 12065 C C . ALA E 3 477 ? 232.268 240.052 295.721 1.00 93.78 477 ALA G C 1
ATOM 12066 O O . ALA E 3 477 ? 232.638 240.210 296.891 1.00 92.87 477 ALA G O 1
ATOM 12068 N N . GLN E 3 478 ? 232.079 241.078 294.888 1.00 95.02 478 GLN G N 1
ATOM 12069 C CA . GLN E 3 478 ? 232.176 242.455 295.361 1.00 94.48 478 GLN G CA 1
ATOM 12070 C C . GLN E 3 478 ? 231.101 242.755 296.395 1.00 94.09 478 GLN G C 1
ATOM 12071 O O . GLN E 3 478 ? 231.354 243.465 297.376 1.00 93.91 478 GLN G O 1
ATOM 12077 N N . ARG E 3 479 ? 229.889 242.235 296.181 1.00 94.14 479 ARG G N 1
ATOM 12078 C CA . ARG E 3 479 ? 228.818 242.440 297.153 1.00 94.93 479 ARG G CA 1
ATOM 12079 C C . ARG E 3 479 ? 229.154 241.797 298.494 1.00 95.68 479 ARG G C 1
ATOM 12080 O O . ARG E 3 479 ? 228.900 242.383 299.553 1.00 96.45 479 ARG G O 1
ATOM 12088 N N . LEU E 3 480 ? 229.724 240.596 298.470 1.00 94.37 480 LEU G N 1
ATOM 12089 C CA . LEU E 3 480 ? 230.081 239.892 299.698 1.00 95.81 480 LEU G CA 1
ATOM 12090 C C . LEU E 3 480 ? 231.303 240.533 300.349 1.00 96.74 480 LEU G C 1
ATOM 12091 O O . LEU E 3 480 ? 232.438 240.290 299.937 1.00 97.08 480 LEU G O 1
ATOM 12096 N N . GLU F 1 20 ? 266.190 280.257 245.975 1.00 101.59 1 GLU B N 1
ATOM 12097 C CA . GLU F 1 20 ? 266.877 279.588 244.877 1.00 101.85 1 GLU B CA 1
ATOM 12098 C C . GLU F 1 20 ? 267.428 278.239 245.323 1.00 102.03 1 GLU B C 1
ATOM 12099 O O . GLU F 1 20 ? 267.949 278.108 246.430 1.00 101.77 1 GLU B O 1
ATOM 12105 N N . VAL F 1 21 ? 267.307 277.239 244.457 1.00 98.04 2 VAL B N 1
ATOM 12106 C CA . VAL F 1 21 ? 267.820 275.906 244.749 1.00 97.55 2 VAL B CA 1
ATOM 12107 C C . VAL F 1 21 ? 269.319 275.873 244.488 1.00 94.28 2 VAL B C 1
ATOM 12108 O O . VAL F 1 21 ? 269.809 276.428 243.497 1.00 95.65 2 VAL B O 1
ATOM 12112 N N . GLN F 1 22 ? 270.059 275.233 245.391 1.00 82.85 3 GLN B N 1
ATOM 12113 C CA . GLN F 1 22 ? 271.502 275.122 245.243 1.00 83.89 3 GLN B CA 1
ATOM 12114 C C . GLN F 1 22 ? 271.996 273.897 245.997 1.00 85.13 3 GLN B C 1
ATOM 12115 O O . GLN F 1 22 ? 271.353 273.416 246.933 1.00 81.43 3 GLN B O 1
ATOM 12121 N N . LEU F 1 23 ? 273.158 273.403 245.576 1.00 73.20 4 LEU B N 1
ATOM 12122 C CA . LEU F 1 23 ? 273.795 272.236 246.171 1.00 69.87 4 LEU B CA 1
ATOM 12123 C C . LEU F 1 23 ? 275.189 272.620 246.644 1.00 67.78 4 LEU B C 1
ATOM 12124 O O . LEU F 1 23 ? 275.956 273.229 245.892 1.00 70.35 4 LEU B O 1
ATOM 12129 N N . GLN F 1 24 ? 275.516 272.260 247.881 1.00 65.83 5 GLN B N 1
ATOM 12130 C CA . GLN F 1 24 ? 276.798 272.594 248.487 1.00 65.00 5 GLN B CA 1
ATOM 12131 C C . GLN F 1 24 ? 277.596 271.324 248.745 1.00 65.47 5 GLN B C 1
ATOM 12132 O O . GLN F 1 24 ? 277.097 270.391 249.382 1.00 68.17 5 GLN B O 1
ATOM 12138 N N . GLN F 1 25 ? 278.832 271.294 248.262 1.00 50.68 6 GLN B N 1
ATOM 12139 C CA . GLN F 1 25 ? 279.702 270.135 248.394 1.00 50.00 6 GLN B CA 1
ATOM 12140 C C . GLN F 1 25 ? 280.831 270.422 249.376 1.00 51.48 6 GLN B C 1
ATOM 12141 O O . GLN F 1 25 ? 281.049 271.559 249.802 1.00 53.61 6 GLN B O 1
ATOM 12147 N N . SER F 1 26 ? 281.554 269.364 249.734 1.00 49.94 7 SER B N 1
ATOM 12148 C CA . SER F 1 26 ? 282.651 269.466 250.681 1.00 50.01 7 SER B CA 1
ATOM 12149 C C . SER F 1 26 ? 283.960 269.796 249.960 1.00 51.25 7 SER B C 1
ATOM 12150 O O . SER F 1 26 ? 284.019 269.901 248.733 1.00 50.59 7 SER B O 1
ATOM 12153 N N . GLY F 1 27 ? 285.025 269.962 250.750 1.00 50.79 8 GLY B N 1
ATOM 12154 C CA . GLY F 1 27 ? 286.275 270.482 250.245 1.00 50.27 8 GLY B CA 1
ATOM 12155 C C . GLY F 1 27 ? 287.182 269.411 249.674 1.00 50.74 8 GLY B C 1
ATOM 12156 O O . GLY F 1 27 ? 286.876 268.212 249.677 1.00 50.18 8 GLY B O 1
ATOM 12157 N N . PRO F 1 28 ? 288.327 269.853 249.156 1.00 50.80 9 PRO B N 1
ATOM 12158 C CA . PRO F 1 28 ? 289.312 268.913 248.607 1.00 50.14 9 PRO B CA 1
ATOM 12159 C C . PRO F 1 28 ? 290.029 268.129 249.697 1.00 50.11 9 PRO B C 1
ATOM 12160 O O . PRO F 1 28 ? 290.139 268.558 250.847 1.00 54.13 9 PRO B O 1
ATOM 12164 N N . GLU F 1 29 ? 290.515 266.947 249.318 1.00 48.24 10 GLU B N 1
ATOM 12165 C CA . GLU F 1 29 ? 291.166 266.067 250.277 1.00 52.40 10 GLU B CA 1
ATOM 12166 C C . GLU F 1 29 ? 292.178 265.163 249.578 1.00 54.70 10 GLU B C 1
ATOM 12167 O O . GLU F 1 29 ? 292.057 264.871 248.386 1.00 54.01 10 GLU B O 1
ATOM 12173 N N . LEU F 1 30 ? 293.175 264.722 250.346 1.00 51.11 11 LEU B N 1
ATOM 12174 C CA . LEU F 1 30 ? 294.287 263.907 249.867 1.00 49.89 11 LEU B CA 1
ATOM 12175 C C . LEU F 1 30 ? 294.208 262.532 250.516 1.00 53.42 11 LEU B C 1
ATOM 12176 O O . LEU F 1 30 ? 294.042 262.430 251.736 1.00 54.51 11 LEU B O 1
ATOM 12181 N N . VAL F 1 31 ? 294.332 261.479 249.709 1.00 52.76 12 VAL B N 1
ATOM 12182 C CA . VAL F 1 31 ? 294.140 260.113 250.181 1.00 49.81 12 VAL B CA 1
ATOM 12183 C C . VAL F 1 31 ? 295.396 259.300 249.900 1.00 51.24 12 VAL B C 1
ATOM 12184 O O . VAL F 1 31 ? 295.972 259.395 248.811 1.00 53.61 12 VAL B O 1
ATOM 12188 N N . LYS F 1 32 ? 295.822 258.509 250.885 1.00 51.32 13 LYS B N 1
ATOM 12189 C CA . LYS F 1 32 ? 296.857 257.512 250.670 1.00 52.99 13 LYS B CA 1
ATOM 12190 C C . LYS F 1 32 ? 296.268 256.311 249.931 1.00 54.06 13 LYS B C 1
ATOM 12191 O O . LYS F 1 32 ? 295.084 256.003 250.087 1.00 59.00 13 LYS B O 1
ATOM 12197 N N . PRO F 1 33 ? 297.064 255.631 249.105 1.00 52.65 14 PRO B N 1
ATOM 12198 C CA . PRO F 1 33 ? 296.540 254.471 248.372 1.00 51.33 14 PRO B CA 1
ATOM 12199 C C . PRO F 1 33 ? 296.073 253.370 249.314 1.00 55.63 14 PRO B C 1
ATOM 12200 O O . PRO F 1 33 ? 296.705 253.087 250.333 1.00 60.44 14 PRO B O 1
ATOM 12204 N N . GLY F 1 34 ? 294.956 252.742 248.953 1.00 52.82 15 GLY B N 1
ATOM 12205 C CA . GLY F 1 34 ? 294.377 251.681 249.746 1.00 52.65 15 GLY B CA 1
ATOM 12206 C C . GLY F 1 34 ? 293.400 252.116 250.818 1.00 52.75 15 GLY B C 1
ATOM 12207 O O . GLY F 1 34 ? 292.880 251.256 251.539 1.00 54.16 15 GLY B O 1
ATOM 12208 N N . ALA F 1 35 ? 293.131 253.412 250.950 1.00 51.52 16 ALA B N 1
ATOM 12209 C CA . ALA F 1 35 ? 292.237 253.907 251.985 1.00 51.60 16 ALA B CA 1
ATOM 12210 C C . ALA F 1 35 ? 290.823 254.070 251.425 1.00 55.76 16 ALA B C 1
ATOM 12211 O O . ALA F 1 35 ? 290.534 253.698 250.285 1.00 56.75 16 ALA B O 1
ATOM 12213 N N . SER F 1 36 ? 289.925 254.640 252.228 1.00 51.89 17 SER B N 1
ATOM 12214 C CA . SER F 1 36 ? 288.535 254.832 251.843 1.00 45.87 17 SER B CA 1
ATOM 12215 C C . SER F 1 36 ? 288.118 256.259 252.173 1.00 50.51 17 SER B C 1
ATOM 12216 O O . SER F 1 36 ? 288.640 256.870 253.108 1.00 55.07 17 SER B O 1
ATOM 12219 N N . VAL F 1 37 ? 287.166 256.788 251.395 1.00 49.19 18 VAL B N 1
ATOM 12220 C CA . VAL F 1 37 ? 286.758 258.191 251.465 1.00 43.31 18 VAL B CA 1
ATOM 12221 C C . VAL F 1 37 ? 285.237 258.275 251.434 1.00 45.57 18 VAL B C 1
ATOM 12222 O O . VAL F 1 37 ? 284.555 257.422 250.867 1.00 51.35 18 VAL B O 1
ATOM 12226 N N . LYS F 1 38 ? 284.709 259.335 252.049 1.00 43.04 19 LYS B N 1
ATOM 12227 C CA . LYS F 1 38 ? 283.306 259.709 251.943 1.00 43.75 19 LYS B CA 1
ATOM 12228 C C . LYS F 1 38 ? 283.202 261.164 251.508 1.00 46.21 19 LYS B C 1
ATOM 12229 O O . LYS F 1 38 ? 283.976 262.012 251.961 1.00 51.97 19 LYS B O 1
ATOM 12235 N N . ILE F 1 39 ? 282.247 261.446 250.625 1.00 45.97 20 ILE B N 1
ATOM 12236 C CA . ILE F 1 39 ? 281.986 262.789 250.118 1.00 42.96 20 ILE B CA 1
ATOM 12237 C C . ILE F 1 39 ? 280.508 263.096 250.322 1.00 44.70 20 ILE B C 1
ATOM 12238 O O . ILE F 1 39 ? 279.650 262.258 250.019 1.00 49.95 20 ILE B O 1
ATOM 12243 N N . SER F 1 40 ? 280.211 264.292 250.829 1.00 50.06 21 SER B N 1
ATOM 12244 C CA . SER F 1 40 ? 278.856 264.680 251.192 1.00 49.93 21 SER B CA 1
ATOM 12245 C C . SER F 1 40 ? 278.348 265.814 250.308 1.00 53.21 21 SER B C 1
ATOM 12246 O O . SER F 1 40 ? 279.127 266.572 249.724 1.00 55.45 21 SER B O 1
ATOM 12249 N N . CYS F 1 41 ? 277.022 265.909 250.216 1.00 67.17 22 CYS B N 1
ATOM 12250 C CA . CYS F 1 41 ? 276.340 266.908 249.399 1.00 65.88 22 CYS B CA 1
ATOM 12251 C C . CYS F 1 41 ? 275.100 267.373 250.150 1.00 71.78 22 CYS B C 1
ATOM 12252 O O . CYS F 1 41 ? 274.300 266.543 250.592 1.00 74.33 22 CYS B O 1
ATOM 12255 N N . LYS F 1 42 ? 274.942 268.686 250.300 1.00 118.53 23 LYS B N 1
ATOM 12256 C CA . LYS F 1 42 ? 273.826 269.271 251.029 1.00 125.69 23 LYS B CA 1
ATOM 12257 C C . LYS F 1 42 ? 272.931 270.081 250.096 1.00 126.64 23 LYS B C 1
ATOM 12258 O O . LYS F 1 42 ? 273.399 270.747 249.171 1.00 131.38 23 LYS B O 1
ATOM 12264 N N . ALA F 1 43 ? 271.626 270.028 250.363 1.00 120.16 24 ALA B N 1
ATOM 12265 C CA . ALA F 1 43 ? 270.628 270.656 249.510 1.00 125.10 24 ALA B CA 1
ATOM 12266 C C . ALA F 1 43 ? 269.763 271.608 250.322 1.00 134.68 24 ALA B C 1
ATOM 12267 O O . ALA F 1 43 ? 269.500 271.368 251.503 1.00 136.10 24 ALA B O 1
ATOM 12269 N N . SER F 1 44 ? 269.323 272.689 249.679 1.00 143.31 25 SER B N 1
ATOM 12270 C CA . SER F 1 44 ? 268.450 273.661 250.319 1.00 142.92 25 SER B CA 1
ATOM 12271 C C . SER F 1 44 ? 267.612 274.359 249.258 1.00 140.79 25 SER B C 1
ATOM 12272 O O . SER F 1 44 ? 267.986 274.423 248.085 1.00 143.22 25 SER B O 1
ATOM 12275 N N . GLY F 1 45 ? 266.472 274.892 249.690 1.00 141.38 26 GLY B N 1
ATOM 12276 C CA . GLY F 1 45 ? 265.599 275.644 248.814 1.00 148.01 26 GLY B CA 1
ATOM 12277 C C . GLY F 1 45 ? 264.487 274.861 248.152 1.00 154.38 26 GLY B C 1
ATOM 12278 O O . GLY F 1 45 ? 263.790 275.420 247.298 1.00 157.40 26 GLY B O 1
ATOM 12279 N N . TYR F 1 46 ? 264.293 273.596 248.514 1.00 143.46 27 TYR B N 1
ATOM 12280 C CA . TYR F 1 46 ? 263.241 272.775 247.927 1.00 142.34 27 TYR B CA 1
ATOM 12281 C C . TYR F 1 46 ? 262.974 271.598 248.858 1.00 147.33 27 TYR B C 1
ATOM 12282 O O . TYR F 1 46 ? 263.597 271.464 249.914 1.00 145.80 27 TYR B O 1
ATOM 12291 N N . SER F 1 47 ? 262.030 270.747 248.459 1.00 160.56 28 SER B N 1
ATOM 12292 C CA . SER F 1 47 ? 261.667 269.574 249.247 1.00 161.00 28 SER B CA 1
ATOM 12293 C C . SER F 1 47 ? 262.609 268.423 248.912 1.00 156.51 28 SER B C 1
ATOM 12294 O O . SER F 1 47 ? 262.654 267.963 247.767 1.00 147.71 28 SER B O 1
ATOM 12297 N N . PHE F 1 48 ? 263.343 267.947 249.921 1.00 135.64 29 PHE B N 1
ATOM 12298 C CA . PHE F 1 48 ? 264.465 267.043 249.681 1.00 135.59 29 PHE B CA 1
ATOM 12299 C C . PHE F 1 48 ? 264.012 265.684 249.158 1.00 136.92 29 PHE B C 1
ATOM 12300 O O . PHE F 1 48 ? 264.651 265.117 248.264 1.00 131.39 29 PHE B O 1
ATOM 12308 N N . THR F 1 49 ? 262.921 265.142 249.693 1.00 139.85 30 THR B N 1
ATOM 12309 C CA . THR F 1 49 ? 262.517 263.782 249.354 1.00 141.55 30 THR B CA 1
ATOM 12310 C C . THR F 1 49 ? 261.758 263.685 248.038 1.00 138.38 30 THR B C 1
ATOM 12311 O O . THR F 1 49 ? 261.381 262.578 247.644 1.00 136.40 30 THR B O 1
ATOM 12315 N N . GLY F 1 50 ? 261.523 264.797 247.351 1.00 126.03 31 GLY B N 1
ATOM 12316 C CA . GLY F 1 50 ? 260.773 264.775 246.116 1.00 122.53 31 GLY B CA 1
ATOM 12317 C C . GLY F 1 50 ? 261.567 264.595 244.843 1.00 129.52 31 GLY B C 1
ATOM 12318 O O . GLY F 1 50 ? 260.984 264.679 243.759 1.00 137.02 31 GLY B O 1
ATOM 12319 N N . TYR F 1 51 ? 262.875 264.349 244.922 1.00 111.76 32 TYR B N 1
ATOM 12320 C CA . TYR F 1 51 ? 263.709 264.277 243.730 1.00 107.40 32 TYR B CA 1
ATOM 12321 C C . TYR F 1 51 ? 264.771 263.197 243.891 1.00 121.88 32 TYR B C 1
ATOM 12322 O O . TYR F 1 51 ? 265.099 262.775 245.000 1.00 132.88 32 TYR B O 1
ATOM 12331 N N . THR F 1 52 ? 265.311 262.766 242.753 1.00 125.99 33 THR B N 1
ATOM 12332 C CA . THR F 1 52 ? 266.309 261.707 242.671 1.00 120.62 33 THR B CA 1
ATOM 12333 C C . THR F 1 52 ? 267.690 262.325 242.479 1.00 119.05 33 THR B C 1
ATOM 12334 O O . THR F 1 52 ? 267.834 263.330 241.779 1.00 129.58 33 THR B O 1
ATOM 12338 N N . MET F 1 53 ? 268.703 261.729 243.106 1.00 125.66 34 MET B N 1
ATOM 12339 C CA . MET F 1 53 ? 270.045 262.290 243.134 1.00 109.43 34 MET B CA 1
ATOM 12340 C C . MET F 1 53 ? 271.007 261.433 242.315 1.00 112.29 34 MET B C 1
ATOM 12341 O O . MET F 1 53 ? 270.905 260.205 242.302 1.00 134.91 34 MET B O 1
ATOM 12346 N N . ASN F 1 54 ? 271.953 262.090 241.636 1.00 105.95 35 ASN B N 1
ATOM 12347 C CA . ASN F 1 54 ? 272.896 261.421 240.747 1.00 104.44 35 ASN B CA 1
ATOM 12348 C C . ASN F 1 54 ? 274.324 261.859 241.048 1.00 89.02 35 ASN B C 1
ATOM 12349 O O . ASN F 1 54 ? 274.571 262.979 241.511 1.00 140.91 35 ASN B O 1
ATOM 12354 N N . TRP F 1 55 ? 275.275 260.965 240.756 1.00 47.46 36 TRP B N 1
ATOM 12355 C CA . TRP F 1 55 ? 276.695 261.267 240.918 1.00 37.27 36 TRP B CA 1
ATOM 12356 C C . TRP F 1 55 ? 277.433 261.083 239.597 1.00 32.24 36 TRP B C 1
ATOM 12357 O O . TRP F 1 55 ? 277.187 260.117 238.872 1.00 30.86 36 TRP B O 1
ATOM 12368 N N . VAL F 1 56 ? 278.340 262.016 239.287 1.00 37.63 37 VAL B N 1
ATOM 12369 C CA . VAL F 1 56 ? 279.061 262.037 238.013 1.00 37.95 37 VAL B CA 1
ATOM 12370 C C . VAL F 1 56 ? 280.553 262.211 238.287 1.00 35.03 37 VAL B C 1
ATOM 12371 O O . VAL F 1 56 ? 280.940 262.900 239.235 1.00 40.00 37 VAL B O 1
ATOM 12375 N N . LYS F 1 57 ? 281.393 261.579 237.466 1.00 32.14 38 LYS B N 1
ATOM 12376 C CA . LYS F 1 57 ? 282.845 261.644 237.600 1.00 37.13 38 LYS B CA 1
ATOM 12377 C C . LYS F 1 57 ? 283.476 262.231 236.342 1.00 35.74 38 LYS B C 1
ATOM 12378 O O . LYS F 1 57 ? 283.135 261.823 235.228 1.00 48.37 38 LYS B O 1
ATOM 12384 N N . GLN F 1 58 ? 284.403 263.174 236.520 1.00 35.05 39 GLN B N 1
ATOM 12385 C CA . GLN F 1 58 ? 285.170 263.757 235.424 1.00 39.09 39 GLN B CA 1
ATOM 12386 C C . GLN F 1 58 ? 286.657 263.574 235.697 1.00 41.67 39 GLN B C 1
ATOM 12387 O O . GLN F 1 58 ? 287.157 264.000 236.744 1.00 45.00 39 GLN B O 1
ATOM 12393 N N . SER F 1 59 ? 287.363 262.962 234.752 1.00 45.44 40 SER B N 1
ATOM 12394 C CA . SER F 1 59 ? 288.789 262.717 234.883 1.00 47.70 40 SER B CA 1
ATOM 12395 C C . SER F 1 59 ? 289.570 263.648 233.959 1.00 49.94 40 SER B C 1
ATOM 12396 O O . SER F 1 59 ? 289.005 264.470 233.235 1.00 57.01 40 SER B O 1
ATOM 12399 N N . HIS F 1 60 ? 290.895 263.517 233.995 1.00 59.20 41 HIS B N 1
ATOM 12400 C CA . HIS F 1 60 ? 291.750 264.314 233.126 1.00 60.94 41 HIS B CA 1
ATOM 12401 C C . HIS F 1 60 ? 291.507 263.946 231.668 1.00 61.96 41 HIS B C 1
ATOM 12402 O O . HIS F 1 60 ? 291.422 262.766 231.317 1.00 61.34 41 HIS B O 1
ATOM 12409 N N . GLY F 1 61 ? 291.403 264.964 230.819 1.00 58.78 42 GLY B N 1
ATOM 12410 C CA . GLY F 1 61 ? 290.930 264.798 229.463 1.00 58.97 42 GLY B CA 1
ATOM 12411 C C . GLY F 1 61 ? 289.489 265.212 229.255 1.00 61.30 42 GLY B C 1
ATOM 12412 O O . GLY F 1 61 ? 288.984 265.095 228.131 1.00 61.70 42 GLY B O 1
ATOM 12413 N N . LYS F 1 62 ? 288.817 265.677 230.311 1.00 57.47 43 LYS B N 1
ATOM 12414 C CA . LYS F 1 62 ? 287.465 266.229 230.272 1.00 54.28 43 LYS B CA 1
ATOM 12415 C C . LYS F 1 62 ? 286.414 265.229 229.804 1.00 53.73 43 LYS B C 1
ATOM 12416 O O . LYS F 1 62 ? 285.445 265.614 229.144 1.00 57.64 43 LYS B O 1
ATOM 12422 N N . ASN F 1 63 ? 286.578 263.951 230.130 1.00 50.47 44 ASN B N 1
ATOM 12423 C CA . ASN F 1 63 ? 285.535 262.970 229.870 1.00 50.24 44 ASN B CA 1
ATOM 12424 C C . ASN F 1 63 ? 284.643 262.811 231.095 1.00 52.82 44 ASN B C 1
ATOM 12425 O O . ASN F 1 63 ? 285.109 262.834 232.236 1.00 54.87 44 ASN B O 1
ATOM 12430 N N . LEU F 1 64 ? 283.347 262.644 230.848 1.00 48.87 45 LEU B N 1
ATOM 12431 C CA . LEU F 1 64 ? 282.351 262.534 231.904 1.00 41.81 45 LEU B CA 1
ATOM 12432 C C . LEU F 1 64 ? 281.805 261.115 231.965 1.00 38.83 45 LEU B C 1
ATOM 12433 O O . LEU F 1 64 ? 281.583 260.481 230.930 1.00 45.90 45 LEU B O 1
ATOM 12438 N N . GLU F 1 65 ? 281.600 260.620 233.183 1.00 41.09 46 GLU B N 1
ATOM 12439 C CA . GLU F 1 65 ? 281.123 259.265 233.415 1.00 38.77 46 GLU B CA 1
ATOM 12440 C C . GLU F 1 65 ? 280.031 259.276 234.473 1.00 38.43 46 GLU B C 1
ATOM 12441 O O . GLU F 1 65 ? 280.149 259.959 235.493 1.00 42.32 46 GLU B O 1
ATOM 12447 N N . TRP F 1 66 ? 278.979 258.500 234.233 1.00 41.56 47 TRP B N 1
ATOM 12448 C CA . TRP F 1 66 ? 277.854 258.408 235.151 1.00 43.39 47 TRP B CA 1
ATOM 12449 C C . TRP F 1 66 ? 278.057 257.248 236.116 1.00 38.12 47 TRP B C 1
ATOM 12450 O O . TRP F 1 66 ? 278.330 256.121 235.700 1.00 41.88 47 TRP B O 1
ATOM 12461 N N . ILE F 1 67 ? 277.915 257.530 237.410 1.00 32.71 48 ILE B N 1
ATOM 12462 C CA . ILE F 1 67 ? 278.178 256.531 238.440 1.00 39.86 48 ILE B CA 1
ATOM 12463 C C . ILE F 1 67 ? 276.885 255.854 238.875 1.00 40.21 48 ILE B C 1
ATOM 12464 O O . ILE F 1 67 ? 276.739 254.636 238.732 1.00 43.64 48 ILE B O 1
ATOM 12469 N N . GLY F 1 68 ? 275.940 256.619 239.409 1.00 51.81 49 GLY B N 1
ATOM 12470 C CA . GLY F 1 68 ? 274.714 256.007 239.886 1.00 50.62 49 GLY B CA 1
ATOM 12471 C C . GLY F 1 68 ? 273.739 257.027 240.429 1.00 52.62 49 GLY B C 1
ATOM 12472 O O . GLY F 1 68 ? 274.022 258.233 240.498 1.00 59.47 49 GLY B O 1
ATOM 12473 N N . LEU F 1 69 ? 272.572 256.508 240.823 0.00 112.11 50 LEU B N 1
ATOM 12474 C CA . LEU F 1 69 ? 271.459 257.326 241.286 0.00 113.83 50 LEU B CA 1
ATOM 12475 C C . LEU F 1 69 ? 270.825 256.704 242.524 0.00 116.39 50 LEU B C 1
ATOM 12476 O O . LEU F 1 69 ? 270.852 255.486 242.723 0.00 118.63 50 LEU B O 1
ATOM 12481 N N . ILE F 1 70 ? 270.228 257.570 243.341 0.00 79.67 51 ILE B N 1
ATOM 12482 C CA . ILE F 1 70 ? 269.526 257.164 244.554 0.00 78.68 51 ILE B CA 1
ATOM 12483 C C . ILE F 1 70 ? 268.209 257.930 244.662 0.00 78.94 51 ILE B C 1
ATOM 12484 O O . ILE F 1 70 ? 268.145 259.134 244.385 0.00 80.20 51 ILE B O 1
ATOM 12489 N N . ASN F 1 71 ? 267.152 257.210 245.041 1.00 66.24 52 ASN B N 1
ATOM 12490 C CA . ASN F 1 71 ? 265.813 257.744 245.269 1.00 63.69 52 ASN B CA 1
ATOM 12491 C C . ASN F 1 71 ? 265.514 257.692 246.761 1.00 66.54 52 ASN B C 1
ATOM 12492 O O . ASN F 1 71 ? 265.346 256.591 247.315 1.00 63.81 52 ASN B O 1
ATOM 12497 N N . PRO F 1 72 A 265.437 258.838 247.446 1.00 85.92 52 PRO B N 1
ATOM 12498 C CA . PRO F 1 72 A 265.308 258.816 248.910 1.00 87.92 52 PRO B CA 1
ATOM 12499 C C . PRO F 1 72 A 263.887 258.632 249.411 1.00 89.08 52 PRO B C 1
ATOM 12500 O O . PRO F 1 72 A 263.710 258.318 250.594 1.00 90.02 52 PRO B O 1
ATOM 12504 N N . PHE F 1 73 ? 262.873 258.842 248.571 1.00 84.28 53 PHE B N 1
ATOM 12505 C CA . PHE F 1 73 ? 261.496 258.649 249.014 1.00 80.37 53 PHE B CA 1
ATOM 12506 C C . PHE F 1 73 ? 261.223 257.183 249.332 1.00 95.05 53 PHE B C 1
ATOM 12507 O O . PHE F 1 73 ? 260.584 256.864 250.341 1.00 93.06 53 PHE B O 1
ATOM 12515 N N . ILE F 1 74 ? 261.706 256.277 248.484 1.00 78.10 54 ILE B N 1
ATOM 12516 C CA . ILE F 1 74 ? 261.556 254.847 248.723 1.00 64.68 54 ILE B CA 1
ATOM 12517 C C . ILE F 1 74 ? 262.855 254.191 249.177 1.00 70.95 54 ILE B C 1
ATOM 12518 O O . ILE F 1 74 ? 262.831 253.024 249.594 1.00 77.74 54 ILE B O 1
ATOM 12523 N N . GLY F 1 75 ? 263.977 254.901 249.124 1.00 66.07 55 GLY B N 1
ATOM 12524 C CA . GLY F 1 75 ? 265.256 254.308 249.459 1.00 64.53 55 GLY B CA 1
ATOM 12525 C C . GLY F 1 75 ? 265.772 253.313 248.444 1.00 69.54 55 GLY B C 1
ATOM 12526 O O . GLY F 1 75 ? 266.240 252.234 248.823 1.00 77.88 55 GLY B O 1
ATOM 12527 N N . GLY F 1 76 ? 265.697 253.642 247.158 1.00 65.29 56 GLY B N 1
ATOM 12528 C CA . GLY F 1 76 ? 266.145 252.747 246.107 1.00 50.92 56 GLY B CA 1
ATOM 12529 C C . GLY F 1 76 ? 267.421 253.257 245.467 1.00 60.12 56 GLY B C 1
ATOM 12530 O O . GLY F 1 76 ? 267.707 254.451 245.494 1.00 72.07 56 GLY B O 1
ATOM 12531 N N . THR F 1 77 ? 268.197 252.338 244.897 1.00 82.73 57 THR B N 1
ATOM 12532 C CA . THR F 1 77 ? 269.474 252.686 244.292 1.00 84.35 57 THR B CA 1
ATOM 12533 C C . THR F 1 77 ? 269.620 252.010 242.937 1.00 82.64 57 THR B C 1
ATOM 12534 O O . THR F 1 77 ? 269.014 250.973 242.666 1.00 82.59 57 THR B O 1
ATOM 12538 N N . ARG F 1 78 ? 270.441 252.621 242.085 1.00 100.42 58 ARG B N 1
ATOM 12539 C CA . ARG F 1 78 ? 270.798 252.027 240.806 1.00 72.75 58 ARG B CA 1
ATOM 12540 C C . ARG F 1 78 ? 272.233 252.411 240.476 1.00 83.13 58 ARG B C 1
ATOM 12541 O O . ARG F 1 78 ? 272.631 253.565 240.663 1.00 126.38 58 ARG B O 1
ATOM 12549 N N . TYR F 1 79 ? 272.999 251.440 239.980 1.00 48.57 59 TYR B N 1
ATOM 12550 C CA . TYR F 1 79 ? 274.434 251.585 239.782 1.00 46.12 59 TYR B CA 1
ATOM 12551 C C . TYR F 1 79 ? 274.820 251.321 238.335 1.00 43.05 59 TYR B C 1
ATOM 12552 O O . TYR F 1 79 ? 274.126 250.607 237.606 1.00 46.85 59 TYR B O 1
ATOM 12561 N N . ASN F 1 80 ? 275.939 251.912 237.931 1.00 45.15 60 ASN B N 1
ATOM 12562 C CA . ASN F 1 80 ? 276.615 251.525 236.703 1.00 45.30 60 ASN B CA 1
ATOM 12563 C C . ASN F 1 80 ? 277.462 250.287 236.965 1.00 51.27 60 ASN B C 1
ATOM 12564 O O . ASN F 1 80 ? 278.101 250.168 238.014 1.00 52.78 60 ASN B O 1
ATOM 12569 N N . GLN F 1 81 ? 277.462 249.360 236.004 1.00 52.62 61 GLN B N 1
ATOM 12570 C CA . GLN F 1 81 ? 278.146 248.084 236.203 1.00 49.13 61 GLN B CA 1
ATOM 12571 C C . GLN F 1 81 ? 279.654 248.255 236.339 1.00 50.76 61 GLN B C 1
ATOM 12572 O O . GLN F 1 81 ? 280.324 247.397 236.924 1.00 55.92 61 GLN B O 1
ATOM 12578 N N . LYS F 1 82 ? 280.205 249.346 235.807 1.00 49.65 62 LYS B N 1
ATOM 12579 C CA . LYS F 1 82 ? 281.638 249.586 235.922 1.00 49.00 62 LYS B CA 1
ATOM 12580 C C . LYS F 1 82 ? 282.038 249.984 237.338 1.00 49.59 62 LYS B C 1
ATOM 12581 O O . LYS F 1 82 ? 283.149 249.669 237.777 1.00 51.89 62 LYS B O 1
ATOM 12587 N N . PHE F 1 83 ? 281.157 250.676 238.062 1.00 52.36 63 PHE B N 1
ATOM 12588 C CA . PHE F 1 83 ? 281.450 251.186 239.396 1.00 48.89 63 PHE B CA 1
ATOM 12589 C C . PHE F 1 83 ? 280.721 250.410 240.486 1.00 46.23 63 PHE B C 1
ATOM 12590 O O . PHE F 1 83 ? 280.508 250.941 241.580 1.00 49.18 63 PHE B O 1
ATOM 12598 N N . LYS F 1 84 ? 280.329 249.165 240.210 1.00 43.24 64 LYS B N 1
ATOM 12599 C CA . LYS F 1 84 ? 279.443 248.451 241.123 1.00 50.17 64 LYS B CA 1
ATOM 12600 C C . LYS F 1 84 ? 280.128 248.098 242.439 1.00 53.60 64 LYS B C 1
ATOM 12601 O O . LYS F 1 84 ? 279.487 248.137 243.495 1.00 59.68 64 LYS B O 1
ATOM 12607 N N . GLY F 1 85 ? 281.411 247.755 242.404 1.00 49.85 65 GLY B N 1
ATOM 12608 C CA . GLY F 1 85 ? 282.115 247.400 243.621 1.00 52.18 65 GLY B CA 1
ATOM 12609 C C . GLY F 1 85 ? 282.947 248.520 244.212 1.00 53.77 65 GLY B C 1
ATOM 12610 O O . GLY F 1 85 ? 283.620 248.329 245.228 1.00 51.87 65 GLY B O 1
ATOM 12611 N N . LYS F 1 86 ? 282.906 249.698 243.592 1.00 50.33 66 LYS B N 1
ATOM 12612 C CA . LYS F 1 86 ? 283.769 250.798 244.005 1.00 43.78 66 LYS B CA 1
ATOM 12613 C C . LYS F 1 86 ? 283.059 251.841 244.856 1.00 47.45 66 LYS B C 1
ATOM 12614 O O . LYS F 1 86 ? 283.695 252.452 245.722 1.00 50.42 66 LYS B O 1
ATOM 12620 N N . ALA F 1 87 ? 281.766 252.064 244.638 1.00 46.72 67 ALA B N 1
ATOM 12621 C CA . ALA F 1 87 ? 281.051 253.160 245.272 1.00 41.31 67 ALA B CA 1
ATOM 12622 C C . ALA F 1 87 ? 279.834 252.651 246.031 1.00 40.41 67 ALA B C 1
ATOM 12623 O O . ALA F 1 87 ? 279.210 251.658 245.647 1.00 52.89 67 ALA B O 1
ATOM 12625 N N . THR F 1 88 ? 279.509 253.344 247.120 1.00 40.90 68 THR B N 1
ATOM 12626 C CA . THR F 1 88 ? 278.322 253.061 247.917 1.00 44.44 68 THR B CA 1
ATOM 12627 C C . THR F 1 88 ? 277.573 254.362 248.171 1.00 37.53 68 THR B C 1
ATOM 12628 O O . THR F 1 88 ? 278.173 255.351 248.600 1.00 46.46 68 THR B O 1
ATOM 12632 N N . LEU F 1 89 ? 276.266 254.352 247.920 1.00 40.97 69 LEU B N 1
ATOM 12633 C CA . LEU F 1 89 ? 275.430 255.544 248.003 1.00 42.60 69 LEU B CA 1
ATOM 12634 C C . LEU F 1 89 ? 274.539 255.486 249.238 1.00 42.72 69 LEU B C 1
ATOM 12635 O O . LEU F 1 89 ? 273.984 254.434 249.565 1.00 43.88 69 LEU B O 1
ATOM 12640 N N . THR F 1 90 ? 274.395 256.623 249.918 1.00 51.11 70 THR B N 1
ATOM 12641 C CA . THR F 1 90 ? 273.646 256.670 251.166 1.00 49.79 70 THR B CA 1
ATOM 12642 C C . THR F 1 90 ? 272.968 258.031 251.280 1.00 48.51 70 THR B C 1
ATOM 12643 O O . THR F 1 90 ? 273.489 259.035 250.793 1.00 56.99 70 THR B O 1
ATOM 12647 N N . VAL F 1 91 ? 271.786 258.059 251.895 1.00 59.49 71 VAL B N 1
ATOM 12648 C CA . VAL F 1 91 ? 271.058 259.303 252.104 1.00 63.40 71 VAL B CA 1
ATOM 12649 C C . VAL F 1 91 ? 270.762 259.458 253.590 1.00 62.67 71 VAL B C 1
ATOM 12650 O O . VAL F 1 91 ? 270.721 258.478 254.340 1.00 65.12 71 VAL B O 1
ATOM 12654 N N . ASP F 1 92 ? 270.581 260.706 254.021 1.00 72.01 72 ASP B N 1
ATOM 12655 C CA . ASP F 1 92 ? 270.229 261.028 255.403 1.00 74.00 72 ASP B CA 1
ATOM 12656 C C . ASP F 1 92 ? 269.184 262.140 255.353 1.00 74.41 72 ASP B C 1
ATOM 12657 O O . ASP F 1 92 ? 269.493 263.279 254.987 1.00 75.50 72 ASP B O 1
ATOM 12662 N N . LYS F 1 93 ? 267.945 261.797 255.717 1.00 80.08 73 LYS B N 1
ATOM 12663 C CA . LYS F 1 93 ? 266.823 262.714 255.555 1.00 82.08 73 LYS B CA 1
ATOM 12664 C C . LYS F 1 93 ? 266.715 263.727 256.686 1.00 82.55 73 LYS B C 1
ATOM 12665 O O . LYS F 1 93 ? 266.008 264.728 256.533 1.00 85.04 73 LYS B O 1
ATOM 12671 N N . SER F 1 94 ? 267.385 263.492 257.816 1.00 82.85 74 SER B N 1
ATOM 12672 C CA . SER F 1 94 ? 267.282 264.420 258.938 1.00 82.12 74 SER B CA 1
ATOM 12673 C C . SER F 1 94 ? 267.959 265.749 258.626 1.00 80.82 74 SER B C 1
ATOM 12674 O O . SER F 1 94 ? 267.371 266.815 258.840 1.00 81.51 74 SER B O 1
ATOM 12677 N N . SER F 1 95 ? 269.188 265.707 258.120 1.00 80.85 75 SER B N 1
ATOM 12678 C CA . SER F 1 95 ? 269.921 266.910 257.754 1.00 82.72 75 SER B CA 1
ATOM 12679 C C . SER F 1 95 ? 269.911 267.176 256.256 1.00 83.08 75 SER B C 1
ATOM 12680 O O . SER F 1 95 ? 270.612 268.086 255.803 1.00 82.91 75 SER B O 1
ATOM 12683 N N . ARG F 1 96 ? 269.132 266.407 255.487 1.00 88.53 76 ARG B N 1
ATOM 12684 C CA . ARG F 1 96 ? 269.010 266.567 254.035 1.00 88.20 76 ARG B CA 1
ATOM 12685 C C . ARG F 1 96 ? 270.372 266.462 253.348 1.00 88.77 76 ARG B C 1
ATOM 12686 O O . ARG F 1 96 ? 270.819 267.382 252.662 1.00 90.07 76 ARG B O 1
ATOM 12694 N N . THR F 1 97 ? 271.032 265.320 253.530 1.00 72.99 77 THR B N 1
ATOM 12695 C CA . THR F 1 97 ? 272.397 265.138 253.058 1.00 70.94 77 THR B CA 1
ATOM 12696 C C . THR F 1 97 ? 272.508 263.847 252.259 1.00 70.93 77 THR B C 1
ATOM 12697 O O . THR F 1 97 ? 271.795 262.876 252.527 1.00 72.41 77 THR B O 1
ATOM 12701 N N . ALA F 1 98 ? 273.392 263.847 251.266 1.00 59.84 78 ALA B N 1
ATOM 12702 C CA . ALA F 1 98 ? 273.722 262.654 250.502 1.00 54.88 78 ALA B CA 1
ATOM 12703 C C . ALA F 1 98 ? 275.204 262.337 250.657 1.00 55.04 78 ALA B C 1
ATOM 12704 O O . ALA F 1 98 ? 276.042 263.239 250.717 1.00 56.33 78 ALA B O 1
ATOM 12706 N N . TYR F 1 99 ? 275.525 261.046 250.727 1.00 49.22 79 TYR B N 1
ATOM 12707 C CA . TYR F 1 99 ? 276.889 260.579 250.918 1.00 45.14 79 TYR B CA 1
ATOM 12708 C C . TYR F 1 99 ? 277.249 259.563 249.845 1.00 43.91 79 TYR B C 1
ATOM 12709 O O . TYR F 1 99 ? 276.438 258.707 249.476 1.00 47.48 79 TYR B O 1
ATOM 12718 N N . MET F 1 100 ? 278.486 259.659 249.361 1.00 39.87 80 MET B N 1
ATOM 12719 C CA . MET F 1 100 ? 279.064 258.655 248.482 1.00 39.22 80 MET B CA 1
ATOM 12720 C C . MET F 1 100 ? 280.390 258.198 249.069 1.00 41.49 80 MET B C 1
ATOM 12721 O O . MET F 1 100 ? 281.239 259.023 249.410 1.00 47.17 80 MET B O 1
ATOM 12726 N N . GLU F 1 101 ? 280.566 256.884 249.184 1.00 42.48 81 GLU B N 1
ATOM 12727 C CA . GLU F 1 101 ? 281.777 256.305 249.747 1.00 43.77 81 GLU B CA 1
ATOM 12728 C C . GLU F 1 101 ? 282.536 255.535 248.674 1.00 46.68 81 GLU B C 1
ATOM 12729 O O . GLU F 1 101 ? 281.954 254.719 247.953 1.00 49.18 81 GLU B O 1
ATOM 12735 N N . LEU F 1 102 ? 283.838 255.804 248.582 1.00 45.99 82 LEU B N 1
ATOM 12736 C CA . LEU F 1 102 ? 284.737 255.159 247.634 1.00 42.37 82 LEU B CA 1
ATOM 12737 C C . LEU F 1 102 ? 285.684 254.223 248.375 1.00 44.20 82 LEU B C 1
ATOM 12738 O O . LEU F 1 102 ? 286.180 254.557 249.454 1.00 47.13 82 LEU B O 1
ATOM 12743 N N . LEU F 1 103 A 285.943 253.055 247.789 1.00 46.25 82 LEU B N 1
ATOM 12744 C CA . LEU F 1 103 A 286.679 251.988 248.455 1.00 48.94 82 LEU B CA 1
ATOM 12745 C C . LEU F 1 103 A 287.869 251.533 247.619 1.00 47.71 82 LEU B C 1
ATOM 12746 O O . LEU F 1 103 A 287.765 251.400 246.396 1.00 49.07 82 LEU B O 1
ATOM 12751 N N . SER F 1 104 B 288.991 251.283 248.298 1.00 49.72 82 SER B N 1
ATOM 12752 C CA . SER F 1 104 B 290.202 250.684 247.725 1.00 51.38 82 SER B CA 1
ATOM 12753 C C . SER F 1 104 B 290.728 251.500 246.540 1.00 52.66 82 SER B C 1
ATOM 12754 O O . SER F 1 104 B 290.792 251.040 245.400 1.00 55.36 82 SER B O 1
ATOM 12757 N N . LEU F 1 105 C 291.117 252.733 246.852 1.00 50.55 82 LEU B N 1
ATOM 12758 C CA . LEU F 1 105 C 291.553 253.671 245.827 1.00 49.63 82 LEU B CA 1
ATOM 12759 C C . LEU F 1 105 C 292.932 253.328 245.283 1.00 50.88 82 LEU B C 1
ATOM 12760 O O . LEU F 1 105 C 293.803 252.833 246.004 1.00 56.17 82 LEU B O 1
ATOM 12765 N N . THR F 1 106 ? 293.118 253.601 243.997 1.00 48.41 83 THR B N 1
ATOM 12766 C CA . THR F 1 106 ? 294.403 253.553 243.316 1.00 50.00 83 THR B CA 1
ATOM 12767 C C . THR F 1 106 ? 294.712 254.949 242.773 1.00 48.68 83 THR B C 1
ATOM 12768 O O . THR F 1 106 ? 294.024 255.924 243.086 1.00 52.00 83 THR B O 1
ATOM 12772 N N . SER F 1 107 ? 295.763 255.041 241.957 1.00 54.86 84 SER B N 1
ATOM 12773 C CA . SER F 1 107 ? 296.192 256.343 241.457 1.00 53.96 84 SER B CA 1
ATOM 12774 C C . SER F 1 107 ? 295.232 256.906 240.414 1.00 51.81 84 SER B C 1
ATOM 12775 O O . SER F 1 107 ? 295.202 258.122 240.198 1.00 53.16 84 SER B O 1
ATOM 12778 N N . GLU F 1 108 ? 294.442 256.051 239.764 1.00 53.38 85 GLU B N 1
ATOM 12779 C CA . GLU F 1 108 ? 293.551 256.507 238.703 1.00 55.09 85 GLU B CA 1
ATOM 12780 C C . GLU F 1 108 ? 292.242 257.091 239.222 1.00 54.12 85 GLU B C 1
ATOM 12781 O O . GLU F 1 108 ? 291.462 257.617 238.422 1.00 58.71 85 GLU B O 1
ATOM 12787 N N . ASP F 1 109 ? 291.989 257.030 240.527 1.00 49.88 86 ASP B N 1
ATOM 12788 C CA . ASP F 1 109 ? 290.770 257.573 241.114 1.00 44.25 86 ASP B CA 1
ATOM 12789 C C . ASP F 1 109 ? 290.864 259.062 241.424 1.00 46.26 86 ASP B C 1
ATOM 12790 O O . ASP F 1 109 ? 289.915 259.620 241.982 1.00 50.34 86 ASP B O 1
ATOM 12795 N N . SER F 1 110 ? 291.975 259.713 241.091 1.00 42.79 87 SER B N 1
ATOM 12796 C CA . SER F 1 110 ? 292.104 261.153 241.277 1.00 45.07 87 SER B CA 1
ATOM 12797 C C . SER F 1 110 ? 291.324 261.866 240.180 1.00 47.92 87 SER B C 1
ATOM 12798 O O . SER F 1 110 ? 291.674 261.761 238.999 1.00 48.55 87 SER B O 1
ATOM 12801 N N . ALA F 1 111 ? 290.280 262.592 240.560 1.00 40.60 88 ALA B N 1
ATOM 12802 C CA . ALA F 1 111 ? 289.348 263.148 239.581 1.00 31.57 88 ALA B CA 1
ATOM 12803 C C . ALA F 1 111 ? 288.506 264.222 240.263 1.00 39.13 88 ALA B C 1
ATOM 12804 O O . ALA F 1 111 ? 288.795 264.641 241.390 1.00 41.04 88 ALA B O 1
ATOM 12806 N N . VAL F 1 112 ? 287.472 264.685 239.562 1.00 42.83 89 VAL B N 1
ATOM 12807 C CA . VAL F 1 112 ? 286.493 265.626 240.089 1.00 35.92 89 VAL B CA 1
ATOM 12808 C C . VAL F 1 112 ? 285.148 264.915 240.133 1.00 35.15 89 VAL B C 1
ATOM 12809 O O . VAL F 1 112 ? 284.796 264.185 239.200 1.00 40.26 89 VAL B O 1
ATOM 12813 N N . TYR F 1 113 ? 284.414 265.101 241.223 1.00 34.41 90 TYR B N 1
ATOM 12814 C CA . TYR F 1 113 ? 283.138 264.435 241.438 1.00 30.20 90 TYR B CA 1
ATOM 12815 C C . TYR F 1 113 ? 282.036 265.474 241.576 1.00 34.95 90 TYR B C 1
ATOM 12816 O O . TYR F 1 113 ? 282.193 266.460 242.306 1.00 38.65 90 TYR B O 1
ATOM 12825 N N . TYR F 1 114 ? 280.930 265.246 240.870 1.00 40.00 91 TYR B N 1
ATOM 12826 C CA . TYR F 1 114 ? 279.825 266.186 240.761 1.00 33.68 91 TYR B CA 1
ATOM 12827 C C . TYR F 1 114 ? 278.555 265.560 241.317 1.00 33.62 91 TYR B C 1
ATOM 12828 O O . TYR F 1 114 ? 278.266 264.385 241.062 1.00 33.79 91 TYR B O 1
ATOM 12837 N N . CYS F 1 115 ? 277.798 266.370 242.049 1.00 43.72 92 CYS B N 1
ATOM 12838 C CA . CYS F 1 115 ? 276.540 265.993 242.675 1.00 44.14 92 CYS B CA 1
ATOM 12839 C C . CYS F 1 115 ? 275.398 266.702 241.953 1.00 51.64 92 CYS B C 1
ATOM 12840 O O . CYS F 1 115 ? 275.397 267.932 241.860 1.00 53.49 92 CYS B O 1
ATOM 12843 N N . ALA F 1 116 ? 274.433 265.940 241.430 1.00 61.36 93 ALA B N 1
ATOM 12844 C CA . ALA F 1 116 ? 273.437 266.532 240.544 1.00 54.81 93 ALA B CA 1
ATOM 12845 C C . ALA F 1 116 ? 272.028 266.072 240.900 1.00 61.56 93 ALA B C 1
ATOM 12846 O O . ALA F 1 116 ? 271.821 264.996 241.465 1.00 62.62 93 ALA B O 1
ATOM 12848 N N . ARG F 1 117 ? 271.057 266.911 240.545 1.00 67.68 94 ARG B N 1
ATOM 12849 C CA . ARG F 1 117 ? 269.638 266.627 240.695 1.00 67.59 94 ARG B CA 1
ATOM 12850 C C . ARG F 1 117 ? 269.013 266.342 239.335 1.00 64.68 94 ARG B C 1
ATOM 12851 O O . ARG F 1 117 ? 269.432 266.884 238.311 1.00 68.25 94 ARG B O 1
ATOM 12859 N N . GLU F 1 118 ? 267.987 265.496 239.337 1.00 59.38 95 GLU B N 1
ATOM 12860 C CA . GLU F 1 118 ? 267.375 265.004 238.111 1.00 59.38 95 GLU B CA 1
ATOM 12861 C C . GLU F 1 118 ? 265.982 265.590 237.933 1.00 62.59 95 GLU B C 1
ATOM 12862 O O . GLU F 1 118 ? 265.267 265.827 238.910 1.00 66.44 95 GLU B O 1
ATOM 12868 N N . ALA F 1 119 ? 265.605 265.820 236.677 1.00 59.48 96 ALA B N 1
ATOM 12869 C CA . ALA F 1 119 ? 264.268 266.290 236.353 1.00 56.64 96 ALA B CA 1
ATOM 12870 C C . ALA F 1 119 ? 263.245 265.180 236.581 1.00 61.32 96 ALA B C 1
ATOM 12871 O O . ALA F 1 119 ? 263.580 263.996 236.668 1.00 66.43 96 ALA B O 1
ATOM 12872 N N . ASP F 1 120 ? 261.977 265.581 236.680 1.00 61.66 97 ASP B N 1
ATOM 12873 C CA . ASP F 1 120 ? 260.924 264.635 237.040 1.00 57.14 97 ASP B CA 1
ATOM 12874 C C . ASP F 1 120 ? 260.700 263.591 235.951 1.00 57.17 97 ASP B C 1
ATOM 12875 O O . ASP F 1 120 ? 260.687 262.387 236.230 1.00 59.58 97 ASP B O 1
ATOM 12880 N N . TYR F 1 121 ? 260.510 264.027 234.706 1.00 53.51 98 TYR B N 1
ATOM 12881 C CA . TYR F 1 121 ? 260.102 263.114 233.642 1.00 54.68 98 TYR B CA 1
ATOM 12882 C C . TYR F 1 121 ? 261.268 262.631 232.785 1.00 54.89 98 TYR B C 1
ATOM 12883 O O . TYR F 1 121 ? 261.584 261.440 232.782 1.00 60.65 98 TYR B O 1
ATOM 12892 N N . ASP F 1 122 ? 261.936 263.531 232.080 1.00 56.78 99 ASP B N 1
ATOM 12893 C CA . ASP F 1 122 ? 262.992 263.110 231.173 1.00 60.10 99 ASP B CA 1
ATOM 12894 C C . ASP F 1 122 ? 264.328 263.078 231.902 1.00 64.19 99 ASP B C 1
ATOM 12895 O O . ASP F 1 122 ? 264.541 263.793 232.884 1.00 68.87 99 ASP B O 1
ATOM 12900 N N . TRP F 1 123 ? 265.229 262.229 231.414 1.00 57.31 100 TRP B N 1
ATOM 12901 C CA . TRP F 1 123 ? 266.480 261.953 232.117 1.00 60.14 100 TRP B CA 1
ATOM 12902 C C . TRP F 1 123 ? 267.496 263.042 231.783 1.00 60.73 100 TRP B C 1
ATOM 12903 O O . TRP F 1 123 ? 268.434 262.852 231.006 1.00 62.65 100 TRP B O 1
ATOM 12914 N N . TYR F 1 124 A 267.299 264.212 232.387 1.00 51.84 100 TYR B N 1
ATOM 12915 C CA . TYR F 1 124 A 268.254 265.305 232.277 1.00 52.59 100 TYR B CA 1
ATOM 12916 C C . TYR F 1 124 A 268.440 265.944 233.644 1.00 51.25 100 TYR B C 1
ATOM 12917 O O . TYR F 1 124 A 267.556 265.879 234.501 1.00 55.56 100 TYR B O 1
ATOM 12926 N N . PHE F 1 125 B 269.601 266.561 233.839 1.00 50.34 100 PHE B N 1
ATOM 12927 C CA . PHE F 1 125 B 269.955 267.196 235.101 1.00 48.59 100 PHE B CA 1
ATOM 12928 C C . PHE F 1 125 B 269.846 268.707 234.957 1.00 45.61 100 PHE B C 1
ATOM 12929 O O . PHE F 1 125 B 270.414 269.287 234.027 1.00 54.77 100 PHE B O 1
ATOM 12937 N N . ASP F 1 126 ? 269.128 269.340 235.881 1.00 45.00 101 ASP B N 1
ATOM 12938 C CA . ASP F 1 126 ? 268.890 270.775 235.820 1.00 49.51 101 ASP B CA 1
ATOM 12939 C C . ASP F 1 126 ? 269.700 271.585 236.820 1.00 48.75 101 ASP B C 1
ATOM 12940 O O . ASP F 1 126 ? 269.978 272.755 236.557 1.00 58.05 101 ASP B O 1
ATOM 12945 N N . VAL F 1 127 ? 270.082 271.004 237.956 1.00 44.02 102 VAL B N 1
ATOM 12946 C CA . VAL F 1 127 ? 270.872 271.692 238.972 1.00 46.76 102 VAL B CA 1
ATOM 12947 C C . VAL F 1 127 ? 272.122 270.868 239.246 1.00 45.21 102 VAL B C 1
ATOM 12948 O O . VAL F 1 127 ? 272.036 269.652 239.445 1.00 49.51 102 VAL B O 1
ATOM 12952 N N . TRP F 1 128 ? 273.278 271.528 239.260 1.00 35.52 103 TRP B N 1
ATOM 12953 C CA . TRP F 1 128 ? 274.558 270.875 239.487 1.00 33.23 103 TRP B CA 1
ATOM 12954 C C . TRP F 1 128 ? 275.252 271.477 240.701 1.00 35.88 103 TRP B C 1
ATOM 12955 O O . TRP F 1 128 ? 275.002 272.623 241.083 1.00 41.24 103 TRP B O 1
ATOM 12966 N N . GLY F 1 129 ? 276.134 270.682 241.308 1.00 40.92 104 GLY B N 1
ATOM 12967 C CA . GLY F 1 129 ? 276.986 271.156 242.376 1.00 37.58 104 GLY B CA 1
ATOM 12968 C C . GLY F 1 129 ? 278.300 271.717 241.856 1.00 44.22 104 GLY B C 1
ATOM 12969 O O . GLY F 1 129 ? 278.594 271.701 240.663 1.00 48.24 104 GLY B O 1
ATOM 12970 N N . ALA F 1 130 ? 279.106 272.223 242.792 1.00 46.64 105 ALA B N 1
ATOM 12971 C CA . ALA F 1 130 ? 280.362 272.871 242.426 1.00 39.89 105 ALA B CA 1
ATOM 12972 C C . ALA F 1 130 ? 281.455 271.875 242.057 1.00 43.46 105 ALA B C 1
ATOM 12973 O O . ALA F 1 130 ? 282.288 272.173 241.194 1.00 47.63 105 ALA B O 1
ATOM 12975 N N . GLY F 1 131 ? 281.480 270.714 242.689 1.00 44.22 106 GLY B N 1
ATOM 12976 C CA . GLY F 1 131 ? 282.476 269.703 242.395 1.00 35.41 106 GLY B CA 1
ATOM 12977 C C . GLY F 1 131 ? 283.502 269.566 243.505 1.00 41.26 106 GLY B C 1
ATOM 12978 O O . GLY F 1 131 ? 283.854 270.532 244.191 1.00 42.06 106 GLY B O 1
ATOM 12979 N N . THR F 1 132 ? 283.988 268.341 243.692 1.00 47.87 107 THR B N 1
ATOM 12980 C CA . THR F 1 132 ? 284.998 268.043 244.702 1.00 36.64 107 THR B CA 1
ATOM 12981 C C . THR F 1 132 ? 286.137 267.273 244.054 1.00 42.09 107 THR B C 1
ATOM 12982 O O . THR F 1 132 ? 285.902 266.267 243.380 1.00 42.76 107 THR B O 1
ATOM 12986 N N . THR F 1 133 ? 287.366 267.737 244.255 1.00 43.57 108 THR B N 1
ATOM 12987 C CA . THR F 1 133 ? 288.537 267.098 243.673 1.00 41.56 108 THR B CA 1
ATOM 12988 C C . THR F 1 133 ? 289.171 266.137 244.672 1.00 39.94 108 THR B C 1
ATOM 12989 O O . THR F 1 133 ? 289.304 266.450 245.858 1.00 45.48 108 THR B O 1
ATOM 12993 N N . VAL F 1 134 ? 289.531 264.951 244.188 1.00 39.47 109 VAL B N 1
ATOM 12994 C CA . VAL F 1 134 ? 290.128 263.905 245.008 1.00 39.74 109 VAL B CA 1
ATOM 12995 C C . VAL F 1 134 ? 291.451 263.496 244.377 1.00 41.92 109 VAL B C 1
ATOM 12996 O O . VAL F 1 134 ? 291.499 263.163 243.186 1.00 43.55 109 VAL B O 1
ATOM 13000 N N . THR F 1 135 ? 292.518 263.522 245.175 1.00 46.45 110 THR B N 1
ATOM 13001 C CA . THR F 1 135 ? 293.857 263.150 244.739 1.00 49.07 110 THR B CA 1
ATOM 13002 C C . THR F 1 135 ? 294.378 262.015 245.608 1.00 47.81 110 THR B C 1
ATOM 13003 O O . THR F 1 135 ? 294.336 262.102 246.841 1.00 49.47 110 THR B O 1
ATOM 13007 N N . VAL F 1 136 ? 294.875 260.964 244.962 1.00 49.23 111 VAL B N 1
ATOM 13008 C CA . VAL F 1 136 ? 295.388 259.779 245.638 1.00 51.56 111 VAL B CA 1
ATOM 13009 C C . VAL F 1 136 ? 296.886 259.700 245.379 1.00 52.86 111 VAL B C 1
ATOM 13010 O O . VAL F 1 136 ? 297.321 259.651 244.222 1.00 54.16 111 VAL B O 1
ATOM 13014 N N . SER F 1 137 ? 297.670 259.677 246.451 1.00 53.31 112 SER B N 1
ATOM 13015 C CA . SER F 1 137 ? 299.122 259.607 246.335 1.00 54.31 112 SER B CA 1
ATOM 13016 C C . SER F 1 137 ? 299.752 259.072 247.615 1.00 55.67 112 SER B C 1
ATOM 13017 O O . SER F 1 137 ? 299.933 259.809 248.584 1.00 58.78 112 SER B O 1
ATOM 13020 N N . ASP G 2 20 ? 276.968 251.434 226.244 1.00 99.89 1 ASP E N 1
ATOM 13021 C CA . ASP G 2 20 ? 276.365 250.718 225.126 1.00 99.29 1 ASP E CA 1
ATOM 13022 C C . ASP G 2 20 ? 276.256 251.615 223.898 1.00 100.05 1 ASP E C 1
ATOM 13023 O O . ASP G 2 20 ? 276.692 251.245 222.809 1.00 101.47 1 ASP E O 1
ATOM 13028 N N . ILE G 2 21 ? 275.670 252.792 224.081 1.00 97.23 2 ILE E N 1
ATOM 13029 C CA . ILE G 2 21 ? 275.520 253.763 223.005 1.00 98.48 2 ILE E CA 1
ATOM 13030 C C . ILE G 2 21 ? 276.669 254.757 223.084 1.00 98.43 2 ILE E C 1
ATOM 13031 O O . ILE G 2 21 ? 276.934 255.332 224.146 1.00 100.02 2 ILE E O 1
ATOM 13036 N N . GLN G 2 22 ? 277.354 254.959 221.964 1.00 97.64 3 GLN E N 1
ATOM 13037 C CA . GLN G 2 22 ? 278.516 255.833 221.902 1.00 95.74 3 GLN E CA 1
ATOM 13038 C C . GLN G 2 22 ? 278.147 257.158 221.249 1.00 97.30 3 GLN E C 1
ATOM 13039 O O . GLN G 2 22 ? 277.472 257.188 220.216 1.00 98.73 3 GLN E O 1
ATOM 13045 N N . MET G 2 23 ? 278.594 258.251 221.859 1.00 83.81 4 MET E N 1
ATOM 13046 C CA . MET G 2 23 ? 278.346 259.596 221.361 1.00 83.00 4 MET E CA 1
ATOM 13047 C C . MET G 2 23 ? 279.672 260.214 220.946 1.00 82.05 4 MET E C 1
ATOM 13048 O O . MET G 2 23 ? 280.619 260.243 221.738 1.00 85.12 4 MET E O 1
ATOM 13053 N N . THR G 2 24 ? 279.742 260.704 219.710 1.00 79.53 5 THR E N 1
ATOM 13054 C CA . THR G 2 24 ? 280.984 261.225 219.154 1.00 78.86 5 THR E CA 1
ATOM 13055 C C . THR G 2 24 ? 280.774 262.637 218.629 1.00 77.65 5 THR E C 1
ATOM 13056 O O . THR G 2 24 ? 279.873 262.877 217.821 1.00 80.64 5 THR E O 1
ATOM 13060 N N . GLN G 2 25 ? 281.614 263.562 219.086 1.00 59.61 6 GLN E N 1
ATOM 13061 C CA . GLN G 2 25 ? 281.701 264.911 218.538 1.00 60.13 6 GLN E CA 1
ATOM 13062 C C . GLN G 2 25 ? 283.025 265.004 217.790 1.00 65.30 6 GLN E C 1
ATOM 13063 O O . GLN G 2 25 ? 284.095 264.925 218.403 1.00 67.57 6 GLN E O 1
ATOM 13069 N N . THR G 2 26 ? 282.952 265.161 216.466 1.00 66.56 7 THR E N 1
ATOM 13070 C CA . THR G 2 26 ? 284.155 265.088 215.641 1.00 64.65 7 THR E CA 1
ATOM 13071 C C . THR G 2 26 ? 285.094 266.259 215.915 1.00 63.12 7 THR E C 1
ATOM 13072 O O . THR G 2 26 ? 286.298 266.069 216.121 1.00 63.07 7 THR E O 1
ATOM 13076 N N . THR G 2 27 ? 284.560 267.475 215.934 1.00 61.47 8 THR E N 1
ATOM 13077 C CA . THR G 2 27 ? 285.373 268.669 216.117 1.00 63.24 8 THR E CA 1
ATOM 13078 C C . THR G 2 27 ? 285.559 268.949 217.603 1.00 62.09 8 THR E C 1
ATOM 13079 O O . THR G 2 27 ? 284.583 269.022 218.355 1.00 63.83 8 THR E O 1
ATOM 13083 N N . SER G 2 28 ? 286.815 269.103 218.020 1.00 59.40 9 SER E N 1
ATOM 13084 C CA . SER G 2 28 ? 287.139 269.392 219.411 1.00 57.18 9 SER E CA 1
ATOM 13085 C C . SER G 2 28 ? 287.399 270.867 219.674 1.00 60.53 9 SER E C 1
ATOM 13086 O O . SER G 2 28 ? 287.097 271.350 220.769 1.00 61.23 9 SER E O 1
ATOM 13089 N N . SER G 2 29 ? 287.954 271.591 218.705 1.00 61.28 10 SER E N 1
ATOM 13090 C CA . SER G 2 29 ? 288.230 273.012 218.847 1.00 58.08 10 SER E CA 1
ATOM 13091 C C . SER G 2 29 ? 287.731 273.756 217.618 1.00 58.87 10 SER E C 1
ATOM 13092 O O . SER G 2 29 ? 287.904 273.292 216.488 1.00 60.67 10 SER E O 1
ATOM 13095 N N . LEU G 2 30 ? 287.115 274.914 217.847 1.00 61.92 11 LEU E N 1
ATOM 13096 C CA . LEU G 2 30 ? 286.532 275.715 216.782 1.00 59.77 11 LEU E CA 1
ATOM 13097 C C . LEU G 2 30 ? 286.895 277.175 217.008 1.00 61.47 11 LEU E C 1
ATOM 13098 O O . LEU G 2 30 ? 286.954 277.646 218.146 1.00 61.95 11 LEU E O 1
ATOM 13103 N N . SER G 2 31 ? 287.139 277.889 215.913 1.00 61.87 12 SER E N 1
ATOM 13104 C CA . SER G 2 31 ? 287.496 279.300 215.952 1.00 61.22 12 SER E CA 1
ATOM 13105 C C . SER G 2 31 ? 286.375 280.134 215.347 1.00 63.93 12 SER E C 1
ATOM 13106 O O . SER G 2 31 ? 285.844 279.800 214.283 1.00 64.39 12 SER E O 1
ATOM 13109 N N . ALA G 2 32 ? 286.022 281.223 216.025 1.00 62.51 13 ALA E N 1
ATOM 13110 C CA . ALA G 2 32 ? 284.927 282.069 215.579 1.00 63.57 13 ALA E CA 1
ATOM 13111 C C . ALA G 2 32 ? 285.204 283.510 215.978 1.00 64.64 13 ALA E C 1
ATOM 13112 O O . ALA G 2 32 ? 285.998 283.786 216.881 1.00 63.10 13 ALA E O 1
ATOM 13114 N N . SER G 2 33 ? 284.531 284.429 215.291 1.00 65.31 14 SER E N 1
ATOM 13115 C CA . SER G 2 33 ? 284.650 285.855 215.543 1.00 62.47 14 SER E CA 1
ATOM 13116 C C . SER G 2 33 ? 283.364 286.376 216.168 1.00 63.87 14 SER E C 1
ATOM 13117 O O . SER G 2 33 ? 282.328 285.707 216.159 1.00 67.62 14 SER E O 1
ATOM 13120 N N . LEU G 2 34 ? 283.445 287.586 216.717 1.00 66.00 15 LEU E N 1
ATOM 13121 C CA . LEU G 2 34 ? 282.291 288.200 217.361 1.00 65.43 15 LEU E CA 1
ATOM 13122 C C . LEU G 2 34 ? 281.195 288.483 216.341 1.00 66.57 15 LEU E C 1
ATOM 13123 O O . LEU G 2 34 ? 281.458 289.017 215.260 1.00 68.99 15 LEU E O 1
ATOM 13128 N N . GLY G 2 35 ? 279.961 288.126 216.692 1.00 66.25 16 GLY E N 1
ATOM 13129 C CA . GLY G 2 35 ? 278.830 288.343 215.813 1.00 65.47 16 GLY E CA 1
ATOM 13130 C C . GLY G 2 35 ? 278.648 287.316 214.719 1.00 66.13 16 GLY E C 1
ATOM 13131 O O . GLY G 2 35 ? 277.857 287.552 213.800 1.00 67.89 16 GLY E O 1
ATOM 13132 N N . ASP G 2 36 ? 279.350 286.188 214.784 1.00 64.34 17 ASP E N 1
ATOM 13133 C CA . ASP G 2 36 ? 279.279 285.171 213.749 1.00 65.02 17 ASP E CA 1
ATOM 13134 C C . ASP G 2 36 ? 278.308 284.068 214.188 1.00 68.48 17 ASP E C 1
ATOM 13135 O O . ASP G 2 36 ? 277.824 284.045 215.321 1.00 69.79 17 ASP E O 1
ATOM 13140 N N . ARG G 2 37 ? 278.012 283.146 213.275 1.00 66.29 18 ARG E N 1
ATOM 13141 C CA . ARG G 2 37 ? 277.118 282.022 213.526 1.00 63.97 18 ARG E CA 1
ATOM 13142 C C . ARG G 2 37 ? 277.942 280.749 213.663 1.00 69.63 18 ARG E C 1
ATOM 13143 O O . ARG G 2 37 ? 278.789 280.462 212.812 1.00 70.76 18 ARG E O 1
ATOM 13151 N N . VAL G 2 38 ? 277.694 279.988 214.730 1.00 67.28 19 VAL E N 1
ATOM 13152 C CA . VAL G 2 38 ? 278.457 278.780 215.023 1.00 65.02 19 VAL E CA 1
ATOM 13153 C C . VAL G 2 38 ? 277.505 277.596 215.123 1.00 64.60 19 VAL E C 1
ATOM 13154 O O . VAL G 2 38 ? 276.379 277.730 215.618 1.00 68.47 19 VAL E O 1
ATOM 13158 N N . THR G 2 39 ? 277.963 276.435 214.652 1.00 61.52 20 THR E N 1
ATOM 13159 C CA . THR G 2 39 ? 277.189 275.200 214.676 1.00 62.98 20 THR E CA 1
ATOM 13160 C C . THR G 2 39 ? 278.062 274.062 215.189 1.00 64.55 20 THR E C 1
ATOM 13161 O O . THR G 2 39 ? 279.200 273.898 214.738 1.00 63.71 20 THR E O 1
ATOM 13165 N N . ILE G 2 40 ? 277.526 273.278 216.124 1.00 67.02 21 ILE E N 1
ATOM 13166 C CA . ILE G 2 40 ? 278.211 272.128 216.703 1.00 65.72 21 ILE E CA 1
ATOM 13167 C C . ILE G 2 40 ? 277.357 270.889 216.472 1.00 62.98 21 ILE E C 1
ATOM 13168 O O . ILE G 2 40 ? 276.151 270.901 216.734 1.00 68.26 21 ILE E O 1
ATOM 13173 N N . SER G 2 41 ? 277.982 269.817 215.992 1.00 69.45 22 SER E N 1
ATOM 13174 C CA . SER G 2 41 ? 277.270 268.602 215.620 1.00 70.83 22 SER E CA 1
ATOM 13175 C C . SER G 2 41 ? 277.552 267.489 216.620 1.00 74.20 22 SER E C 1
ATOM 13176 O O . SER G 2 41 ? 278.611 267.452 217.251 1.00 77.66 22 SER E O 1
ATOM 13179 N N . CYS G 2 42 ? 276.585 266.579 216.759 1.00 87.81 23 CYS E N 1
ATOM 13180 C CA . CYS G 2 42 ? 276.693 265.437 217.656 1.00 87.01 23 CYS E CA 1
ATOM 13181 C C . CYS G 2 42 ? 276.034 264.233 216.993 1.00 89.88 23 CYS E C 1
ATOM 13182 O O . CYS G 2 42 ? 274.921 264.331 216.461 1.00 91.50 23 CYS E O 1
ATOM 13185 N N . ARG G 2 43 ? 276.736 263.104 217.009 1.00 141.30 24 ARG E N 1
ATOM 13186 C CA . ARG G 2 43 ? 276.296 261.877 216.360 1.00 143.45 24 ARG E CA 1
ATOM 13187 C C . ARG G 2 43 ? 276.126 260.756 217.378 1.00 145.95 24 ARG E C 1
ATOM 13188 O O . ARG G 2 43 ? 276.717 260.763 218.460 1.00 154.22 24 ARG E O 1
ATOM 13196 N N . ALA G 2 44 ? 275.308 259.773 217.004 1.00 143.94 25 ALA E N 1
ATOM 13197 C CA . ALA G 2 44 ? 275.040 258.615 217.841 1.00 147.74 25 ALA E CA 1
ATOM 13198 C C . ALA G 2 44 ? 275.123 257.356 216.993 1.00 151.20 25 ALA E C 1
ATOM 13199 O O . ALA G 2 44 ? 274.936 257.397 215.776 1.00 152.60 25 ALA E O 1
ATOM 13201 N N . SER G 2 45 ? 275.414 256.233 217.648 1.00 162.68 26 SER E N 1
ATOM 13202 C CA . SER G 2 45 ? 275.527 254.962 216.945 1.00 164.40 26 SER E CA 1
ATOM 13203 C C . SER G 2 45 ? 274.194 254.241 216.795 1.00 164.89 26 SER E C 1
ATOM 13204 O O . SER G 2 45 ? 274.125 253.251 216.060 1.00 165.07 26 SER E O 1
ATOM 13207 N N . GLN G 2 46 ? 273.142 254.708 217.463 1.00 164.22 27 GLN E N 1
ATOM 13208 C CA . GLN G 2 46 ? 271.821 254.103 217.373 1.00 160.35 27 GLN E CA 1
ATOM 13209 C C . GLN G 2 46 ? 270.773 255.205 217.359 1.00 161.72 27 GLN E C 1
ATOM 13210 O O . GLN G 2 46 ? 271.063 256.367 217.650 1.00 165.08 27 GLN E O 1
ATOM 13216 N N . ASP G 2 47 ? 269.546 254.826 217.015 1.00 148.93 28 ASP E N 1
ATOM 13217 C CA . ASP G 2 47 ? 268.426 255.755 217.089 1.00 149.40 28 ASP E CA 1
ATOM 13218 C C . ASP G 2 47 ? 268.064 255.998 218.549 1.00 149.99 28 ASP E C 1
ATOM 13219 O O . ASP G 2 47 ? 267.861 255.046 219.310 1.00 150.61 28 ASP E O 1
ATOM 13224 N N . ILE G 2 48 ? 267.984 257.268 218.944 1.00 109.25 29 ILE E N 1
ATOM 13225 C CA . ILE G 2 48 ? 267.701 257.633 220.326 1.00 107.61 29 ILE E CA 1
ATOM 13226 C C . ILE G 2 48 ? 266.368 258.341 220.486 1.00 111.11 29 ILE E C 1
ATOM 13227 O O . ILE G 2 48 ? 265.985 258.660 221.620 1.00 106.72 29 ILE E O 1
ATOM 13232 N N . SER G 2 49 ? 265.651 258.601 219.388 1.00 116.74 30 SER E N 1
ATOM 13233 C CA . SER G 2 49 ? 264.280 259.125 219.415 1.00 113.69 30 SER E CA 1
ATOM 13234 C C . SER G 2 49 ? 264.193 260.475 220.128 1.00 111.61 30 SER E C 1
ATOM 13235 O O . SER G 2 49 ? 263.391 260.668 221.044 1.00 110.21 30 SER E O 1
ATOM 13238 N N . ASN G 2 50 ? 265.039 261.413 219.698 1.00 108.16 31 ASN E N 1
ATOM 13239 C CA . ASN G 2 50 ? 265.028 262.809 220.131 1.00 107.47 31 ASN E CA 1
ATOM 13240 C C . ASN G 2 50 ? 265.303 262.985 221.620 1.00 105.35 31 ASN E C 1
ATOM 13241 O O . ASN G 2 50 ? 264.919 264.003 222.200 1.00 98.54 31 ASN E O 1
ATOM 13246 N N . TYR G 2 51 ? 265.968 262.026 222.262 1.00 126.33 32 TYR E N 1
ATOM 13247 C CA . TYR G 2 51 ? 266.316 262.148 223.679 1.00 127.67 32 TYR E CA 1
ATOM 13248 C C . TYR G 2 51 ? 267.758 262.639 223.819 1.00 134.02 32 TYR E C 1
ATOM 13249 O O . TYR G 2 51 ? 268.647 261.938 224.300 1.00 129.98 32 TYR E O 1
ATOM 13258 N N . LEU G 2 52 ? 267.979 263.882 223.393 1.00 95.39 33 LEU E N 1
ATOM 13259 C CA . LEU G 2 52 ? 269.299 264.494 223.446 1.00 82.49 33 LEU E CA 1
ATOM 13260 C C . LEU G 2 52 ? 269.243 265.808 224.212 1.00 103.13 33 LEU E C 1
ATOM 13261 O O . LEU G 2 52 ? 268.319 266.603 224.028 1.00 106.59 33 LEU E O 1
ATOM 13266 N N . HIS G 2 53 ? 270.246 266.038 225.058 1.00 76.99 34 HIS E N 1
ATOM 13267 C CA . HIS G 2 53 ? 270.340 267.254 225.852 1.00 71.60 34 HIS E CA 1
ATOM 13268 C C . HIS G 2 53 ? 271.723 267.870 225.689 1.00 68.84 34 HIS E C 1
ATOM 13269 O O . HIS G 2 53 ? 272.699 267.183 225.383 1.00 71.45 34 HIS E O 1
ATOM 13276 N N . TRP G 2 54 ? 271.799 269.184 225.898 1.00 56.96 35 TRP E N 1
ATOM 13277 C CA . TRP G 2 54 ? 273.027 269.947 225.715 1.00 48.07 35 TRP E CA 1
ATOM 13278 C C . TRP G 2 54 ? 273.415 270.648 227.011 1.00 50.16 35 TRP E C 1
ATOM 13279 O O . TRP G 2 54 ? 272.561 271.207 227.704 1.00 48.58 35 TRP E O 1
ATOM 13290 N N . TYR G 2 55 ? 274.712 270.630 227.324 1.00 49.99 36 TYR E N 1
ATOM 13291 C CA . TYR G 2 55 ? 275.239 271.237 228.540 1.00 42.64 36 TYR E CA 1
ATOM 13292 C C . TYR G 2 55 ? 276.433 272.125 228.214 1.00 39.34 36 TYR E C 1
ATOM 13293 O O . TYR G 2 55 ? 277.170 271.886 227.255 1.00 41.23 36 TYR E O 1
ATOM 13302 N N . GLN G 2 56 ? 276.626 273.144 229.051 1.00 40.68 37 GLN E N 1
ATOM 13303 C CA . GLN G 2 56 ? 277.699 274.119 228.897 1.00 44.91 37 GLN E CA 1
ATOM 13304 C C . GLN G 2 56 ? 278.534 274.174 230.169 1.00 41.79 37 GLN E C 1
ATOM 13305 O O . GLN G 2 56 ? 277.988 274.323 231.265 1.00 46.19 37 GLN E O 1
ATOM 13311 N N . GLN G 2 57 ? 279.853 274.068 230.020 1.00 38.92 38 GLN E N 1
ATOM 13312 C CA . GLN G 2 57 ? 280.791 274.142 231.135 1.00 43.38 38 GLN E CA 1
ATOM 13313 C C . GLN G 2 57 ? 281.660 275.384 230.989 1.00 41.88 38 GLN E C 1
ATOM 13314 O O . GLN G 2 57 ? 282.337 275.559 229.968 1.00 43.97 38 GLN E O 1
ATOM 13320 N N . LYS G 2 58 ? 281.652 276.225 232.021 1.00 44.48 39 LYS E N 1
ATOM 13321 C CA . LYS G 2 58 ? 282.400 277.470 232.064 1.00 47.37 39 LYS E CA 1
ATOM 13322 C C . LYS G 2 58 ? 283.860 277.216 232.433 1.00 49.78 39 LYS E C 1
ATOM 13323 O O . LYS G 2 58 ? 284.195 276.165 232.984 1.00 52.38 39 LYS E O 1
ATOM 13329 N N . PRO G 2 59 ? 284.755 278.162 232.122 1.00 54.27 40 PRO E N 1
ATOM 13330 C CA . PRO G 2 59 ? 286.167 277.985 232.507 1.00 52.37 40 PRO E CA 1
ATOM 13331 C C . PRO G 2 59 ? 286.391 277.835 234.003 1.00 51.58 40 PRO E C 1
ATOM 13332 O O . PRO G 2 59 ? 287.344 277.158 234.408 1.00 49.59 40 PRO E O 1
ATOM 13336 N N . ASP G 2 60 ? 285.551 278.445 234.839 1.00 52.21 41 ASP E N 1
ATOM 13337 C CA . ASP G 2 60 ? 285.715 278.327 236.282 1.00 49.82 41 ASP E CA 1
ATOM 13338 C C . ASP G 2 60 ? 285.204 277.002 236.835 1.00 53.23 41 ASP E C 1
ATOM 13339 O O . ASP G 2 60 ? 285.505 276.677 237.988 1.00 54.54 41 ASP E O 1
ATOM 13344 N N . GLY G 2 61 ? 284.446 276.235 236.054 1.00 50.75 42 GLY E N 1
ATOM 13345 C CA . GLY G 2 61 ? 284.043 274.900 236.446 1.00 49.53 42 GLY E CA 1
ATOM 13346 C C . GLY G 2 61 ? 282.565 274.673 236.693 1.00 45.40 42 GLY E C 1
ATOM 13347 O O . GLY G 2 61 ? 282.201 273.592 237.167 1.00 48.09 42 GLY E O 1
ATOM 13348 N N . THR G 2 62 ? 281.704 275.641 236.398 1.00 40.80 43 THR E N 1
ATOM 13349 C CA . THR G 2 62 ? 280.271 275.470 236.590 1.00 47.69 43 THR E CA 1
ATOM 13350 C C . THR G 2 62 ? 279.624 274.893 235.336 1.00 47.51 43 THR E C 1
ATOM 13351 O O . THR G 2 62 ? 280.075 275.135 234.215 1.00 43.86 43 THR E O 1
ATOM 13355 N N . VAL G 2 63 ? 278.558 274.120 235.541 1.00 47.74 44 VAL E N 1
ATOM 13356 C CA . VAL G 2 63 ? 277.848 273.431 234.469 1.00 43.49 44 VAL E CA 1
ATOM 13357 C C . VAL G 2 63 ? 276.401 273.901 234.469 1.00 36.78 44 VAL E C 1
ATOM 13358 O O . VAL G 2 63 ? 275.770 273.981 235.529 1.00 39.49 44 VAL E O 1
ATOM 13362 N N . ASN G 2 64 ? 275.876 274.205 233.282 1.00 47.68 45 ASN E N 1
ATOM 13363 C CA . ASN G 2 64 ? 274.505 274.666 233.118 1.00 46.42 45 ASN E CA 1
ATOM 13364 C C . ASN G 2 64 ? 273.829 273.900 231.990 1.00 43.27 45 ASN E C 1
ATOM 13365 O O . ASN G 2 64 ? 274.479 273.457 231.041 1.00 46.37 45 ASN E O 1
ATOM 13370 N N . LEU G 2 65 ? 272.510 273.761 232.101 1.00 58.24 46 LEU E N 1
ATOM 13371 C CA . LEU G 2 65 ? 271.700 273.121 231.074 1.00 58.22 46 LEU E CA 1
ATOM 13372 C C . LEU G 2 65 ? 271.139 274.169 230.121 1.00 57.59 46 LEU E C 1
ATOM 13373 O O . LEU G 2 65 ? 270.656 275.219 230.551 1.00 61.06 46 LEU E O 1
ATOM 13378 N N . LEU G 2 66 ? 271.200 273.876 228.823 1.00 65.71 47 LEU E N 1
ATOM 13379 C CA . LEU G 2 66 ? 270.728 274.795 227.795 1.00 67.44 47 LEU E CA 1
ATOM 13380 C C . LEU G 2 66 ? 269.498 274.272 227.065 1.00 70.48 47 LEU E C 1
ATOM 13381 O O . LEU G 2 66 ? 268.456 274.931 227.056 1.00 71.80 47 LEU E O 1
ATOM 13386 N N . ILE G 2 67 ? 269.592 273.094 226.451 1.00 80.78 48 ILE E N 1
ATOM 13387 C CA . ILE G 2 67 ? 268.537 272.545 225.608 1.00 78.99 48 ILE E CA 1
ATOM 13388 C C . ILE G 2 67 ? 268.239 271.126 226.065 1.00 81.62 48 ILE E C 1
ATOM 13389 O O . ILE G 2 67 ? 269.159 270.328 226.274 1.00 82.58 48 ILE E O 1
ATOM 13394 N N . PHE G 2 68 ? 266.956 270.808 226.221 1.00 121.19 49 PHE E N 1
ATOM 13395 C CA . PHE G 2 68 ? 266.527 269.449 226.511 1.00 123.73 49 PHE E CA 1
ATOM 13396 C C . PHE G 2 68 ? 265.443 269.041 225.524 1.00 124.76 49 PHE E C 1
ATOM 13397 O O . PHE G 2 68 ? 264.688 269.880 225.030 1.00 128.63 49 PHE E O 1
ATOM 13405 N N . TYR G 2 69 ? 265.394 267.739 225.231 1.00 122.90 50 TYR E N 1
ATOM 13406 C CA . TYR G 2 69 ? 264.477 267.158 224.245 1.00 124.07 50 TYR E CA 1
ATOM 13407 C C . TYR G 2 69 ? 264.639 267.800 222.869 1.00 133.40 50 TYR E C 1
ATOM 13408 O O . TYR G 2 69 ? 263.660 267.996 222.145 1.00 138.90 50 TYR E O 1
ATOM 13417 N N . THR G 2 70 ? 265.876 268.185 222.546 1.00 125.59 51 THR E N 1
ATOM 13418 C CA . THR G 2 70 ? 266.357 268.546 221.214 1.00 121.57 51 THR E CA 1
ATOM 13419 C C . THR G 2 70 ? 265.846 269.895 220.709 1.00 121.23 51 THR E C 1
ATOM 13420 O O . THR G 2 70 ? 266.414 270.454 219.767 1.00 131.98 51 THR E O 1
ATOM 13424 N N . SER G 2 71 ? 264.824 270.469 221.340 1.00 116.96 52 SER E N 1
ATOM 13425 C CA . SER G 2 71 ? 264.320 271.745 220.852 1.00 116.73 52 SER E CA 1
ATOM 13426 C C . SER G 2 71 ? 263.801 272.700 221.918 1.00 129.37 52 SER E C 1
ATOM 13427 O O . SER G 2 71 ? 263.347 273.790 221.559 1.00 140.18 52 SER E O 1
ATOM 13430 N N . ARG G 2 72 ? 263.858 272.354 223.198 1.00 131.43 53 ARG E N 1
ATOM 13431 C CA . ARG G 2 72 ? 263.176 273.118 224.234 1.00 137.32 53 ARG E CA 1
ATOM 13432 C C . ARG G 2 72 ? 264.178 273.931 225.039 1.00 140.95 53 ARG E C 1
ATOM 13433 O O . ARG G 2 72 ? 265.192 273.398 225.500 1.00 141.68 53 ARG E O 1
ATOM 13441 N N . LEU G 2 73 ? 263.885 275.217 225.208 1.00 148.27 54 LEU E N 1
ATOM 13442 C CA . LEU G 2 73 ? 264.766 276.119 225.935 1.00 152.75 54 LEU E CA 1
ATOM 13443 C C . LEU G 2 73 ? 264.506 276.018 227.431 1.00 154.68 54 LEU E C 1
ATOM 13444 O O . LEU G 2 73 ? 263.356 276.075 227.876 1.00 152.75 54 LEU E O 1
ATOM 13449 N N . HIS G 2 74 ? 265.576 275.870 228.204 1.00 146.68 55 HIS E N 1
ATOM 13450 C CA . HIS G 2 74 ? 265.458 275.870 229.651 1.00 142.79 55 HIS E CA 1
ATOM 13451 C C . HIS G 2 74 ? 265.125 277.275 230.147 1.00 152.82 55 HIS E C 1
ATOM 13452 O O . HIS G 2 74 ? 265.389 278.277 229.479 1.00 162.09 55 HIS E O 1
ATOM 13459 N N . SER G 2 75 ? 264.524 277.337 231.333 1.00 158.66 56 SER E N 1
ATOM 13460 C CA . SER G 2 75 ? 264.082 278.611 231.886 1.00 158.30 56 SER E CA 1
ATOM 13461 C C . SER G 2 75 ? 265.270 279.516 232.187 1.00 162.47 56 SER E C 1
ATOM 13462 O O . SER G 2 75 ? 266.241 279.099 232.825 1.00 166.28 56 SER E O 1
ATOM 13465 N N . GLY G 2 76 ? 265.186 280.763 231.726 1.00 121.96 57 GLY E N 1
ATOM 13466 C CA . GLY G 2 76 ? 266.235 281.737 231.926 1.00 120.59 57 GLY E CA 1
ATOM 13467 C C . GLY G 2 76 ? 267.300 281.771 230.852 1.00 119.62 57 GLY E C 1
ATOM 13468 O O . GLY G 2 76 ? 268.135 282.683 230.861 1.00 120.64 57 GLY E O 1
ATOM 13469 N N . VAL G 2 77 ? 267.300 280.817 229.932 1.00 106.40 58 VAL E N 1
ATOM 13470 C CA . VAL G 2 77 ? 268.306 280.784 228.868 1.00 105.19 58 VAL E CA 1
ATOM 13471 C C . VAL G 2 77 ? 267.913 281.789 227.788 1.00 104.95 58 VAL E C 1
ATOM 13472 O O . VAL G 2 77 ? 266.735 281.841 227.404 1.00 106.34 58 VAL E O 1
ATOM 13476 N N . PRO G 2 78 ? 268.847 282.603 227.294 1.00 90.78 59 PRO E N 1
ATOM 13477 C CA . PRO G 2 78 ? 268.520 283.519 226.195 1.00 88.87 59 PRO E CA 1
ATOM 13478 C C . PRO G 2 78 ? 268.137 282.764 224.931 1.00 88.23 59 PRO E C 1
ATOM 13479 O O . PRO G 2 78 ? 268.571 281.635 224.697 1.00 90.23 59 PRO E O 1
ATOM 13483 N N . SER G 2 79 ? 267.315 283.413 224.105 1.00 77.81 60 SER E N 1
ATOM 13484 C CA . SER G 2 79 ? 266.850 282.830 222.850 1.00 76.50 60 SER E CA 1
ATOM 13485 C C . SER G 2 79 ? 267.926 282.792 221.773 1.00 76.58 60 SER E C 1
ATOM 13486 O O . SER G 2 79 ? 267.607 282.505 220.614 1.00 75.64 60 SER E O 1
ATOM 13489 N N . ARG G 2 80 ? 269.180 283.082 222.124 1.00 70.34 61 ARG E N 1
ATOM 13490 C CA . ARG G 2 80 ? 270.268 283.051 221.155 1.00 67.89 61 ARG E CA 1
ATOM 13491 C C . ARG G 2 80 ? 270.578 281.632 220.693 1.00 68.48 61 ARG E C 1
ATOM 13492 O O . ARG G 2 80 ? 271.030 281.436 219.560 1.00 68.64 61 ARG E O 1
ATOM 13500 N N . PHE G 2 81 ? 270.344 280.638 221.547 1.00 69.69 62 PHE E N 1
ATOM 13501 C CA . PHE G 2 81 ? 270.666 279.251 221.241 1.00 66.86 62 PHE E CA 1
ATOM 13502 C C . PHE G 2 81 ? 269.478 278.549 220.596 1.00 63.64 62 PHE E C 1
ATOM 13503 O O . PHE G 2 81 ? 268.322 278.874 220.877 1.00 66.48 62 PHE E O 1
ATOM 13511 N N . SER G 2 82 ? 269.770 277.577 219.732 1.00 61.55 63 SER E N 1
ATOM 13512 C CA . SER G 2 82 ? 268.725 276.751 219.146 1.00 63.94 63 SER E CA 1
ATOM 13513 C C . SER G 2 82 ? 269.288 275.364 218.878 1.00 65.38 63 SER E C 1
ATOM 13514 O O . SER G 2 82 ? 270.501 275.176 218.783 1.00 70.50 63 SER E O 1
ATOM 13517 N N . GLY G 2 83 ? 268.396 274.391 218.763 1.00 70.02 64 GLY E N 1
ATOM 13518 C CA . GLY G 2 83 ? 268.803 273.017 218.538 1.00 69.03 64 GLY E CA 1
ATOM 13519 C C . GLY G 2 83 ? 267.885 272.333 217.550 1.00 69.19 64 GLY E C 1
ATOM 13520 O O . GLY G 2 83 ? 266.698 272.646 217.455 1.00 70.80 64 GLY E O 1
ATOM 13521 N N . SER G 2 84 ? 268.452 271.382 216.811 1.00 75.80 65 SER E N 1
ATOM 13522 C CA . SER G 2 84 ? 267.688 270.656 215.805 1.00 72.35 65 SER E CA 1
ATOM 13523 C C . SER G 2 84 ? 268.341 269.303 215.568 1.00 74.70 65 SER E C 1
ATOM 13524 O O . SER G 2 84 ? 269.386 268.988 216.138 1.00 82.09 65 SER E O 1
ATOM 13527 N N . GLY G 2 85 ? 267.712 268.509 214.721 1.00 77.63 66 GLY E N 1
ATOM 13528 C CA . GLY G 2 85 ? 268.256 267.230 214.307 1.00 79.84 66 GLY E CA 1
ATOM 13529 C C . GLY G 2 85 ? 267.259 266.106 214.503 1.00 80.22 66 GLY E C 1
ATOM 13530 O O . GLY G 2 85 ? 266.201 266.268 215.110 1.00 78.19 66 GLY E O 1
ATOM 13531 N N . SER G 2 86 ? 267.615 264.933 213.983 1.00 89.63 67 SER E N 1
ATOM 13532 C CA . SER G 2 86 ? 266.765 263.755 214.094 1.00 88.94 67 SER E CA 1
ATOM 13533 C C . SER G 2 86 ? 267.589 262.519 213.770 1.00 89.96 67 SER E C 1
ATOM 13534 O O . SER G 2 86 ? 268.765 262.608 213.400 1.00 90.92 67 SER E O 1
ATOM 13537 N N . GLY G 2 87 ? 266.951 261.359 213.922 1.00 100.68 68 GLY E N 1
ATOM 13538 C CA . GLY G 2 87 ? 267.584 260.095 213.610 1.00 101.98 68 GLY E CA 1
ATOM 13539 C C . GLY G 2 87 ? 268.798 259.821 214.471 1.00 103.85 68 GLY E C 1
ATOM 13540 O O . GLY G 2 87 ? 268.676 259.510 215.659 1.00 103.96 68 GLY E O 1
ATOM 13541 N N . THR G 2 88 ? 269.981 259.931 213.869 1.00 109.23 69 THR E N 1
ATOM 13542 C CA . THR G 2 88 ? 271.236 259.793 214.588 1.00 108.44 69 THR E CA 1
ATOM 13543 C C . THR G 2 88 ? 272.116 261.032 214.499 1.00 106.08 69 THR E C 1
ATOM 13544 O O . THR G 2 88 ? 273.262 260.987 214.959 1.00 106.09 69 THR E O 1
ATOM 13548 N N . ASP G 2 89 ? 271.626 262.132 213.929 1.00 95.85 70 ASP E N 1
ATOM 13549 C CA . ASP G 2 89 ? 272.422 263.341 213.752 1.00 96.80 70 ASP E CA 1
ATOM 13550 C C . ASP G 2 89 ? 271.700 264.528 214.371 1.00 94.58 70 ASP E C 1
ATOM 13551 O O . ASP G 2 89 ? 270.528 264.771 214.066 1.00 96.34 70 ASP E O 1
ATOM 13556 N N . TYR G 2 90 ? 272.404 265.280 215.218 1.00 81.81 71 TYR E N 1
ATOM 13557 C CA . TYR G 2 90 ? 271.810 266.422 215.893 1.00 78.71 71 TYR E CA 1
ATOM 13558 C C . TYR G 2 90 ? 272.790 267.586 215.860 1.00 78.65 71 TYR E C 1
ATOM 13559 O O . TYR G 2 90 ? 274.000 267.397 215.720 1.00 86.24 71 TYR E O 1
ATOM 13568 N N . SER G 2 91 ? 272.258 268.799 215.996 1.00 64.58 72 SER E N 1
ATOM 13569 C CA . SER G 2 91 ? 273.085 269.990 215.901 1.00 65.03 72 SER E CA 1
ATOM 13570 C C . SER G 2 91 ? 272.573 271.068 216.846 1.00 63.98 72 SER E C 1
ATOM 13571 O O . SER G 2 91 ? 271.377 271.148 217.145 1.00 68.33 72 SER E O 1
ATOM 13574 N N . LEU G 2 92 ? 273.508 271.897 217.302 1.00 59.64 73 LEU E N 1
ATOM 13575 C CA . LEU G 2 92 ? 273.249 273.055 218.142 1.00 60.12 73 LEU E CA 1
ATOM 13576 C C . LEU G 2 92 ? 273.809 274.291 217.453 1.00 62.53 73 LEU E C 1
ATOM 13577 O O . LEU G 2 92 ? 274.950 274.285 216.984 1.00 63.85 73 LEU E O 1
ATOM 13582 N N . THR G 2 93 ? 273.007 275.351 217.388 1.00 64.11 74 THR E N 1
ATOM 13583 C CA . THR G 2 93 ? 273.361 276.554 216.646 1.00 63.46 74 THR E CA 1
ATOM 13584 C C . THR G 2 93 ? 273.293 277.762 217.567 1.00 64.75 74 THR E C 1
ATOM 13585 O O . THR G 2 93 ? 272.300 277.952 218.280 1.00 66.37 74 THR E O 1
ATOM 13589 N N . ILE G 2 94 ? 274.347 278.574 217.548 1.00 64.20 75 ILE E N 1
ATOM 13590 C CA . ILE G 2 94 ? 274.410 279.813 218.313 1.00 64.55 75 ILE E CA 1
ATOM 13591 C C . ILE G 2 94 ? 274.665 280.962 217.346 1.00 65.07 75 ILE E C 1
ATOM 13592 O O . ILE G 2 94 ? 275.582 280.902 216.520 1.00 69.77 75 ILE E O 1
ATOM 13597 N N . SER G 2 95 ? 273.840 282.002 217.447 1.00 64.80 76 SER E N 1
ATOM 13598 C CA . SER G 2 95 ? 273.882 283.149 216.554 1.00 66.77 76 SER E CA 1
ATOM 13599 C C . SER G 2 95 ? 274.528 284.339 217.250 1.00 68.13 76 SER E C 1
ATOM 13600 O O . SER G 2 95 ? 274.380 284.524 218.459 1.00 69.48 76 SER E O 1
ATOM 13603 N N . ASN G 2 96 ? 275.259 285.132 216.457 1.00 66.37 77 ASN E N 1
ATOM 13604 C CA . ASN G 2 96 ? 275.885 286.391 216.868 1.00 66.77 77 ASN E CA 1
ATOM 13605 C C . ASN G 2 96 ? 276.557 286.348 218.241 1.00 66.65 77 ASN E C 1
ATOM 13606 O O . ASN G 2 96 ? 276.474 287.304 219.019 1.00 70.88 77 ASN E O 1
ATOM 13611 N N . LEU G 2 97 ? 277.309 285.274 218.487 1.00 62.98 78 LEU E N 1
ATOM 13612 C CA . LEU G 2 97 ? 277.843 284.978 219.812 1.00 62.87 78 LEU E CA 1
ATOM 13613 C C . LEU G 2 97 ? 278.686 286.124 220.358 1.00 61.94 78 LEU E C 1
ATOM 13614 O O . LEU G 2 97 ? 279.326 286.867 219.609 1.00 65.84 78 LEU E O 1
ATOM 13619 N N . GLU G 2 98 ? 278.658 286.276 221.677 1.00 61.27 79 GLU E N 1
ATOM 13620 C CA . GLU G 2 98 ? 279.321 287.359 222.381 1.00 62.15 79 GLU E CA 1
ATOM 13621 C C . GLU G 2 98 ? 280.363 286.798 223.349 1.00 63.83 79 GLU E C 1
ATOM 13622 O O . GLU G 2 98 ? 280.710 285.612 223.303 1.00 65.78 79 GLU E O 1
ATOM 13628 N N . GLN G 2 99 ? 280.880 287.673 224.217 1.00 65.52 80 GLN E N 1
ATOM 13629 C CA . GLN G 2 99 ? 282.088 287.361 224.977 1.00 63.31 80 GLN E CA 1
ATOM 13630 C C . GLN G 2 99 ? 281.887 286.195 225.940 1.00 65.84 80 GLN E C 1
ATOM 13631 O O . GLN G 2 99 ? 282.774 285.346 226.082 1.00 65.80 80 GLN E O 1
ATOM 13637 N N . GLU G 2 100 ? 280.744 286.133 226.617 1.00 65.36 81 GLU E N 1
ATOM 13638 C CA . GLU G 2 100 ? 280.547 285.089 227.618 1.00 62.32 81 GLU E CA 1
ATOM 13639 C C . GLU G 2 100 ? 280.094 283.759 227.019 1.00 63.60 81 GLU E C 1
ATOM 13640 O O . GLU G 2 100 ? 279.657 282.877 227.766 1.00 65.49 81 GLU E O 1
ATOM 13646 N N . ASP G 2 101 ? 280.206 283.583 225.705 1.00 60.00 82 ASP E N 1
ATOM 13647 C CA . ASP G 2 101 ? 279.846 282.334 225.051 1.00 56.25 82 ASP E CA 1
ATOM 13648 C C . ASP G 2 101 ? 281.041 281.416 224.828 1.00 56.97 82 ASP E C 1
ATOM 13649 O O . ASP G 2 101 ? 280.902 280.395 224.147 1.00 60.96 82 ASP E O 1
ATOM 13654 N N . ILE G 2 102 ? 282.205 281.753 225.373 1.00 54.53 83 ILE E N 1
ATOM 13655 C CA . ILE G 2 102 ? 283.397 280.920 225.249 1.00 57.32 83 ILE E CA 1
ATOM 13656 C C . ILE G 2 102 ? 283.384 279.915 226.396 1.00 55.86 83 ILE E C 1
ATOM 13657 O O . ILE G 2 102 ? 283.592 280.280 227.555 1.00 57.86 83 ILE E O 1
ATOM 13662 N N . ALA G 2 103 ? 283.144 278.650 226.069 1.00 47.04 84 ALA E N 1
ATOM 13663 C CA . ALA G 2 103 ? 282.963 277.601 227.065 1.00 42.03 84 ALA E CA 1
ATOM 13664 C C . ALA G 2 103 ? 283.151 276.253 226.377 1.00 44.51 84 ALA E C 1
ATOM 13665 O O . ALA G 2 103 ? 283.643 276.179 225.246 1.00 41.31 84 ALA E O 1
ATOM 13667 N N . THR G 2 104 ? 282.772 275.180 227.067 1.00 50.25 85 THR E N 1
ATOM 13668 C CA . THR G 2 104 ? 282.795 273.834 226.509 1.00 41.11 85 THR E CA 1
ATOM 13669 C C . THR G 2 104 ? 281.370 273.302 226.420 1.00 44.49 85 THR E C 1
ATOM 13670 O O . THR G 2 104 ? 280.541 273.589 227.285 1.00 48.55 85 THR E O 1
ATOM 13674 N N . TYR G 2 105 ? 281.078 272.537 225.369 1.00 45.88 86 TYR E N 1
ATOM 13675 C CA . TYR G 2 105 ? 279.723 272.077 225.100 1.00 41.11 86 TYR E CA 1
ATOM 13676 C C . TYR G 2 105 ? 279.674 270.558 224.991 1.00 41.26 86 TYR E C 1
ATOM 13677 O O . TYR G 2 105 ? 280.500 269.941 224.314 1.00 45.25 86 TYR E O 1
ATOM 13686 N N . PHE G 2 106 ? 278.682 269.964 225.658 1.00 47.05 87 PHE E N 1
ATOM 13687 C CA . PHE G 2 106 ? 278.537 268.516 225.742 1.00 47.67 87 PHE E CA 1
ATOM 13688 C C . PHE G 2 106 ? 277.136 268.106 225.309 1.00 46.40 87 PHE E C 1
ATOM 13689 O O . PHE G 2 106 ? 276.158 268.797 225.599 1.00 52.64 87 PHE E O 1
ATOM 13697 N N . CYS G 2 107 ? 277.045 266.963 224.629 1.00 55.45 88 CYS E N 1
ATOM 13698 C CA . CYS G 2 107 ? 275.770 266.359 224.255 1.00 53.28 88 CYS E CA 1
ATOM 13699 C C . CYS G 2 107 ? 275.591 265.041 225.000 1.00 62.45 88 CYS E C 1
ATOM 13700 O O . CYS G 2 107 ? 276.530 264.245 225.093 1.00 66.49 88 CYS E O 1
ATOM 13703 N N . GLN G 2 108 ? 274.392 264.821 225.542 1.00 113.27 89 GLN E N 1
ATOM 13704 C CA . GLN G 2 108 ? 274.085 263.652 226.360 1.00 119.95 89 GLN E CA 1
ATOM 13705 C C . GLN G 2 108 ? 272.819 262.973 225.854 1.00 116.14 89 GLN E C 1
ATOM 13706 O O . GLN G 2 108 ? 271.847 263.648 225.500 1.00 110.00 89 GLN E O 1
ATOM 13712 N N . GLN G 2 109 ? 272.829 261.642 225.829 1.00 104.21 90 GLN E N 1
ATOM 13713 C CA . GLN G 2 109 ? 271.659 260.861 225.457 1.00 113.00 90 GLN E CA 1
ATOM 13714 C C . GLN G 2 109 ? 270.962 260.309 226.698 1.00 117.61 90 GLN E C 1
ATOM 13715 O O . GLN G 2 109 ? 271.583 260.055 227.732 1.00 115.93 90 GLN E O 1
ATOM 13721 N N . GLY G 2 110 ? 269.650 260.127 226.581 1.00 112.89 91 GLY E N 1
ATOM 13722 C CA . GLY G 2 110 ? 268.841 259.677 227.697 1.00 114.09 91 GLY E CA 1
ATOM 13723 C C . GLY G 2 110 ? 267.835 258.603 227.339 1.00 122.17 91 GLY E C 1
ATOM 13724 O O . GLY G 2 110 ? 266.730 258.578 227.887 1.00 117.09 91 GLY E O 1
ATOM 13725 N N . ASN G 2 111 ? 268.194 257.715 226.415 1.00 115.74 92 ASN E N 1
ATOM 13726 C CA . ASN G 2 111 ? 267.274 256.690 225.939 1.00 104.71 92 ASN E CA 1
ATOM 13727 C C . ASN G 2 111 ? 267.469 255.333 226.601 1.00 118.29 92 ASN E C 1
ATOM 13728 O O . ASN G 2 111 ? 266.494 254.592 226.756 1.00 119.74 92 ASN E O 1
ATOM 13733 N N . THR G 2 112 ? 268.692 254.984 226.998 1.00 132.64 93 THR E N 1
ATOM 13734 C CA . THR G 2 112 ? 268.971 253.659 227.534 1.00 131.78 93 THR E CA 1
ATOM 13735 C C . THR G 2 112 ? 270.027 253.759 228.625 1.00 132.97 93 THR E C 1
ATOM 13736 O O . THR G 2 112 ? 270.991 254.516 228.493 1.00 131.72 93 THR E O 1
ATOM 13740 N N . LEU G 2 113 ? 269.835 253.000 229.701 1.00 125.44 94 LEU E N 1
ATOM 13741 C CA . LEU G 2 113 ? 270.853 252.913 230.737 1.00 120.40 94 LEU E CA 1
ATOM 13742 C C . LEU G 2 113 ? 272.031 252.074 230.248 1.00 125.00 94 LEU E C 1
ATOM 13743 O O . LEU G 2 113 ? 271.835 251.074 229.551 1.00 133.53 94 LEU E O 1
ATOM 13748 N N . PRO G 2 114 ? 273.270 252.445 230.602 1.00 104.35 95 PRO E N 1
ATOM 13749 C CA . PRO G 2 114 ? 273.675 253.618 231.389 1.00 97.16 95 PRO E CA 1
ATOM 13750 C C . PRO G 2 114 ? 273.730 254.895 230.556 1.00 101.62 95 PRO E C 1
ATOM 13751 O O . PRO G 2 114 ? 273.900 254.848 229.343 1.00 101.13 95 PRO E O 1
ATOM 13755 N N . ARG G 2 115 ? 273.583 256.052 231.193 1.00 89.65 96 ARG E N 1
ATOM 13756 C CA . ARG G 2 115 ? 273.635 257.320 230.480 1.00 76.12 96 ARG E CA 1
ATOM 13757 C C . ARG G 2 115 ? 275.070 257.654 230.092 1.00 73.41 96 ARG E C 1
ATOM 13758 O O . ARG G 2 115 ? 276.004 257.450 230.871 1.00 97.12 96 ARG E O 1
ATOM 13766 N N . THR G 2 116 ? 275.246 258.167 228.875 1.00 61.62 97 THR E N 1
ATOM 13767 C CA . THR G 2 116 ? 276.567 258.443 228.331 1.00 69.87 97 THR E CA 1
ATOM 13768 C C . THR G 2 116 ? 276.643 259.880 227.838 1.00 67.43 97 THR E C 1
ATOM 13769 O O . THR G 2 116 ? 275.641 260.468 227.425 1.00 69.50 97 THR E O 1
ATOM 13773 N N . PHE G 2 117 ? 277.851 260.437 227.883 1.00 54.80 98 PHE E N 1
ATOM 13774 C CA . PHE G 2 117 ? 278.116 261.807 227.476 1.00 53.03 98 PHE E CA 1
ATOM 13775 C C . PHE G 2 117 ? 279.014 261.820 226.246 1.00 53.31 98 PHE E C 1
ATOM 13776 O O . PHE G 2 117 ? 279.559 260.792 225.837 1.00 54.95 98 PHE E O 1
ATOM 13784 N N . GLY G 2 118 ? 279.157 263.007 225.653 1.00 57.59 99 GLY E N 1
ATOM 13785 C CA . GLY G 2 118 ? 280.020 263.193 224.507 1.00 49.41 99 GLY E CA 1
ATOM 13786 C C . GLY G 2 118 ? 281.398 263.702 224.893 1.00 54.28 99 GLY E C 1
ATOM 13787 O O . GLY G 2 118 ? 281.687 264.001 226.051 1.00 56.97 99 GLY E O 1
ATOM 13788 N N . GLY G 2 119 ? 282.265 263.797 223.882 1.00 53.29 100 GLY E N 1
ATOM 13789 C CA . GLY G 2 119 ? 283.636 264.216 224.119 1.00 51.94 100 GLY E CA 1
ATOM 13790 C C . GLY G 2 119 ? 283.791 265.662 224.538 1.00 52.27 100 GLY E C 1
ATOM 13791 O O . GLY G 2 119 ? 284.601 265.966 225.419 1.00 52.10 100 GLY E O 1
ATOM 13792 N N . GLY G 2 120 ? 283.036 266.561 223.933 1.00 49.23 101 GLY E N 1
ATOM 13793 C CA . GLY G 2 120 ? 283.147 267.973 224.235 1.00 46.76 101 GLY E CA 1
ATOM 13794 C C . GLY G 2 120 ? 283.836 268.745 223.124 1.00 49.64 101 GLY E C 1
ATOM 13795 O O . GLY G 2 120 ? 284.749 268.250 222.455 1.00 57.64 101 GLY E O 1
ATOM 13796 N N . THR G 2 121 ? 283.388 269.982 222.920 1.00 49.74 102 THR E N 1
ATOM 13797 C CA . THR G 2 121 ? 283.929 270.864 221.893 1.00 48.85 102 THR E CA 1
ATOM 13798 C C . THR G 2 121 ? 284.190 272.229 222.509 1.00 51.15 102 THR E C 1
ATOM 13799 O O . THR G 2 121 ? 283.314 272.788 223.176 1.00 51.65 102 THR E O 1
ATOM 13803 N N . LYS G 2 122 ? 285.386 272.765 222.283 1.00 54.15 103 LYS E N 1
ATOM 13804 C CA . LYS G 2 122 ? 285.819 274.016 222.890 1.00 54.42 103 LYS E CA 1
ATOM 13805 C C . LYS G 2 122 ? 285.831 275.127 221.848 1.00 53.41 103 LYS E C 1
ATOM 13806 O O . LYS G 2 122 ? 286.348 274.941 220.742 1.00 58.35 103 LYS E O 1
ATOM 13812 N N . LEU G 2 123 ? 285.261 276.273 222.203 1.00 52.80 104 LEU E N 1
ATOM 13813 C CA . LEU G 2 123 ? 285.238 277.447 221.344 1.00 55.41 104 LEU E CA 1
ATOM 13814 C C . LEU G 2 123 ? 286.335 278.421 221.755 1.00 59.27 104 LEU E C 1
ATOM 13815 O O . LEU G 2 123 ? 286.794 278.419 222.900 1.00 60.61 104 LEU E O 1
ATOM 13820 N N . GLU G 2 124 ? 286.759 279.249 220.803 1.00 64.43 105 GLU E N 1
ATOM 13821 C CA . GLU G 2 124 ? 287.799 280.237 221.053 1.00 61.67 105 GLU E CA 1
ATOM 13822 C C . GLU G 2 124 ? 287.700 281.347 220.017 1.00 62.42 105 GLU E C 1
ATOM 13823 O O . GLU G 2 124 ? 287.196 281.150 218.908 1.00 62.13 105 GLU E O 1
ATOM 13829 N N . ILE G 2 125 ? 288.204 282.519 220.392 1.00 62.49 106 ILE E N 1
ATOM 13830 C CA . ILE G 2 125 ? 288.150 283.705 219.543 1.00 61.41 106 ILE E CA 1
ATOM 13831 C C . ILE G 2 125 ? 289.395 283.808 218.673 1.00 63.69 106 ILE E C 1
ATOM 13832 O O . ILE G 2 125 ? 289.303 283.931 217.452 1.00 66.22 106 ILE E O 1
ATOM 13837 N N . GLU H 1 20 ? 186.621 240.881 245.897 1.00 97.96 1 GLU C N 1
ATOM 13838 C CA . GLU H 1 20 ? 186.587 242.003 244.967 1.00 99.16 1 GLU C CA 1
ATOM 13839 C C . GLU H 1 20 ? 187.553 243.100 245.400 1.00 99.52 1 GLU C C 1
ATOM 13840 O O . GLU H 1 20 ? 187.584 243.487 246.567 1.00 98.87 1 GLU C O 1
ATOM 13846 N N . VAL H 1 21 ? 188.339 243.596 244.451 1.00 97.04 2 VAL C N 1
ATOM 13847 C CA . VAL H 1 21 ? 189.285 244.674 244.708 1.00 97.36 2 VAL C CA 1
ATOM 13848 C C . VAL H 1 21 ? 188.593 246.008 244.462 1.00 94.62 2 VAL C C 1
ATOM 13849 O O . VAL H 1 21 ? 187.896 246.185 243.456 1.00 94.53 2 VAL C O 1
ATOM 13853 N N . GLN H 1 22 ? 188.763 246.943 245.394 1.00 85.00 3 GLN C N 1
ATOM 13854 C CA . GLN H 1 22 ? 188.141 248.252 245.269 1.00 85.13 3 GLN C CA 1
ATOM 13855 C C . GLN H 1 22 ? 188.983 249.287 245.999 1.00 85.70 3 GLN C C 1
ATOM 13856 O O . GLN H 1 22 ? 189.756 248.964 246.904 1.00 83.92 3 GLN C O 1
ATOM 13862 N N . LEU H 1 23 ? 188.814 250.543 245.591 1.00 70.91 4 LEU C N 1
ATOM 13863 C CA . LEU H 1 23 ? 189.512 251.675 246.183 1.00 65.79 4 LEU C CA 1
ATOM 13864 C C . LEU H 1 23 ? 188.483 252.693 246.650 1.00 64.59 4 LEU C C 1
ATOM 13865 O O . LEU H 1 23 ? 187.572 253.047 245.896 1.00 69.04 4 LEU C O 1
ATOM 13870 N N . GLN H 1 24 ? 188.630 253.161 247.885 1.00 62.71 5 GLN C N 1
ATOM 13871 C CA . GLN H 1 24 ? 187.699 254.104 248.492 1.00 63.51 5 GLN C CA 1
ATOM 13872 C C . GLN H 1 24 ? 188.395 255.436 248.732 1.00 61.92 5 GLN C C 1
ATOM 13873 O O . GLN H 1 24 ? 189.470 255.478 249.338 1.00 66.67 5 GLN C O 1
ATOM 13879 N N . GLN H 1 25 ? 187.779 256.517 248.269 1.00 45.95 6 GLN C N 1
ATOM 13880 C CA . GLN H 1 25 ? 188.343 257.853 248.386 1.00 48.63 6 GLN C CA 1
ATOM 13881 C C . GLN H 1 25 ? 187.529 258.692 249.364 1.00 51.86 6 GLN C C 1
ATOM 13882 O O . GLN H 1 25 ? 186.431 258.318 249.784 1.00 52.85 6 GLN C O 1
ATOM 13888 N N . SER H 1 26 ? 188.088 259.845 249.725 1.00 49.68 7 SER C N 1
ATOM 13889 C CA . SER H 1 26 ? 187.456 260.741 250.681 1.00 49.31 7 SER C CA 1
ATOM 13890 C C . SER H 1 26 ? 186.492 261.691 249.968 1.00 50.44 7 SER C C 1
ATOM 13891 O O . SER H 1 26 ? 186.325 261.653 248.746 1.00 50.75 7 SER C O 1
ATOM 13894 N N . GLY H 1 27 ? 185.849 262.560 250.746 1.00 49.65 8 GLY C N 1
ATOM 13895 C CA . GLY H 1 27 ? 184.791 263.407 250.246 1.00 49.99 8 GLY C CA 1
ATOM 13896 C C . GLY H 1 27 ? 185.270 264.673 249.563 1.00 51.61 8 GLY C C 1
ATOM 13897 O O . GLY H 1 27 ? 186.472 264.926 249.438 1.00 51.98 8 GLY C O 1
ATOM 13898 N N . PRO H 1 28 ? 184.325 265.492 249.104 1.00 48.75 9 PRO C N 1
ATOM 13899 C CA . PRO H 1 28 ? 184.684 266.743 248.425 1.00 48.08 9 PRO C CA 1
ATOM 13900 C C . PRO H 1 28 ? 185.340 267.732 249.375 1.00 50.12 9 PRO C C 1
ATOM 13901 O O . PRO H 1 28 ? 185.157 267.686 250.593 1.00 49.85 9 PRO C O 1
ATOM 13905 N N . GLU H 1 29 ? 186.120 268.645 248.797 1.00 53.81 10 GLU C N 1
ATOM 13906 C CA . GLU H 1 29 ? 186.898 269.570 249.609 1.00 49.90 10 GLU C CA 1
ATOM 13907 C C . GLU H 1 29 ? 186.816 270.987 249.059 1.00 54.59 10 GLU C C 1
ATOM 13908 O O . GLU H 1 29 ? 186.861 271.196 247.843 1.00 57.53 10 GLU C O 1
ATOM 13914 N N . LEU H 1 30 ? 186.697 271.953 249.970 1.00 53.93 11 LEU C N 1
ATOM 13915 C CA . LEU H 1 30 ? 186.704 273.376 249.652 1.00 53.93 11 LEU C CA 1
ATOM 13916 C C . LEU H 1 30 ? 187.842 274.033 250.421 1.00 56.64 11 LEU C C 1
ATOM 13917 O O . LEU H 1 30 ? 187.912 273.917 251.649 1.00 59.46 11 LEU C O 1
ATOM 13922 N N . VAL H 1 31 ? 188.729 274.719 249.701 1.00 52.89 12 VAL C N 1
ATOM 13923 C CA . VAL H 1 31 ? 189.954 275.265 250.275 1.00 52.26 12 VAL C CA 1
ATOM 13924 C C . VAL H 1 31 ? 190.043 276.753 249.962 1.00 54.47 12 VAL C C 1
ATOM 13925 O O . VAL H 1 31 ? 189.782 277.176 248.832 1.00 53.88 12 VAL C O 1
ATOM 13929 N N . LYS H 1 32 ? 190.406 277.545 250.969 1.00 55.70 13 LYS C N 1
ATOM 13930 C CA . LYS H 1 32 ? 190.722 278.945 250.736 1.00 54.31 13 LYS C CA 1
ATOM 13931 C C . LYS H 1 32 ? 192.035 279.063 249.962 1.00 54.52 13 LYS C C 1
ATOM 13932 O O . LYS H 1 32 ? 192.921 278.215 250.099 1.00 60.90 13 LYS C O 1
ATOM 13938 N N . PRO H 1 33 ? 192.178 280.095 249.128 1.00 49.31 14 PRO C N 1
ATOM 13939 C CA . PRO H 1 33 ? 193.414 280.246 248.350 1.00 49.01 14 PRO C CA 1
ATOM 13940 C C . PRO H 1 33 ? 194.633 280.423 249.244 1.00 54.28 14 PRO C C 1
ATOM 13941 O O . PRO H 1 33 ? 194.574 281.077 250.287 1.00 58.58 14 PRO C O 1
ATOM 13945 N N . GLY H 1 34 ? 195.747 279.830 248.819 1.00 53.17 15 GLY C N 1
ATOM 13946 C CA . GLY H 1 34 ? 196.989 279.901 249.557 1.00 52.50 15 GLY C CA 1
ATOM 13947 C C . GLY H 1 34 ? 197.172 278.853 250.633 1.00 51.71 15 GLY C C 1
ATOM 13948 O O . GLY H 1 34 ? 198.197 278.877 251.325 1.00 52.79 15 GLY C O 1
ATOM 13949 N N . ALA H 1 35 ? 196.223 277.938 250.798 1.00 52.89 16 ALA C N 1
ATOM 13950 C CA . ALA H 1 35 ? 196.290 276.915 251.828 1.00 54.12 16 ALA C CA 1
ATOM 13951 C C . ALA H 1 35 ? 196.720 275.578 251.222 1.00 56.51 16 ALA C C 1
ATOM 13952 O O . ALA H 1 35 ? 197.083 275.488 250.045 1.00 57.91 16 ALA C O 1
ATOM 13954 N N . SER H 1 36 ? 196.681 274.524 252.035 1.00 52.58 17 SER C N 1
ATOM 13955 C CA . SER H 1 36 ? 197.088 273.189 251.620 1.00 47.58 17 SER C CA 1
ATOM 13956 C C . SER H 1 36 ? 196.041 272.185 252.076 1.00 49.36 17 SER C C 1
ATOM 13957 O O . SER H 1 36 ? 195.250 272.455 252.983 1.00 53.75 17 SER C O 1
ATOM 13960 N N . VAL H 1 37 ? 196.039 271.014 251.437 1.00 49.81 18 VAL C N 1
ATOM 13961 C CA . VAL H 1 37 ? 195.032 269.994 251.712 1.00 46.71 18 VAL C CA 1
ATOM 13962 C C . VAL H 1 37 ? 195.615 268.621 251.394 1.00 44.96 18 VAL C C 1
ATOM 13963 O O . VAL H 1 37 ? 196.473 268.476 250.518 1.00 47.83 18 VAL C O 1
ATOM 13967 N N . LYS H 1 38 ? 195.144 267.604 252.114 1.00 43.51 19 LYS C N 1
ATOM 13968 C CA . LYS H 1 38 ? 195.594 266.228 251.962 1.00 43.34 19 LYS C CA 1
ATOM 13969 C C . LYS H 1 38 ? 194.416 265.322 251.619 1.00 44.57 19 LYS C C 1
ATOM 13970 O O . LYS H 1 38 ? 193.340 265.434 252.213 1.00 48.83 19 LYS C O 1
ATOM 13976 N N . ILE H 1 39 ? 194.630 264.421 250.662 1.00 46.12 20 ILE C N 1
ATOM 13977 C CA . ILE H 1 39 ? 193.600 263.524 250.155 1.00 44.40 20 ILE C CA 1
ATOM 13978 C C . ILE H 1 39 ? 194.065 262.084 250.345 1.00 46.06 20 ILE C C 1
ATOM 13979 O O . ILE H 1 39 ? 195.221 261.736 250.087 1.00 51.44 20 ILE C O 1
ATOM 13984 N N . SER H 1 40 ? 193.142 261.234 250.798 1.00 51.45 21 SER C N 1
ATOM 13985 C CA . SER H 1 40 ? 193.455 259.861 251.169 1.00 51.28 21 SER C CA 1
ATOM 13986 C C . SER H 1 40 ? 192.741 258.877 250.250 1.00 54.78 21 SER C C 1
ATOM 13987 O O . SER H 1 40 ? 191.677 259.172 249.700 1.00 55.37 21 SER C O 1
ATOM 13990 N N . CYS H 1 41 ? 193.345 257.697 250.092 1.00 65.22 22 CYS C N 1
ATOM 13991 C CA . CYS H 1 41 ? 192.807 256.626 249.252 1.00 63.05 22 CYS C CA 1
ATOM 13992 C C . CYS H 1 41 ? 193.094 255.300 249.947 1.00 69.06 22 CYS C C 1
ATOM 13993 O O . CYS H 1 41 ? 194.249 255.007 250.273 1.00 73.75 22 CYS C O 1
ATOM 13996 N N . LYS H 1 42 ? 192.052 254.504 250.185 1.00 112.91 23 LYS C N 1
ATOM 13997 C CA . LYS H 1 42 ? 192.166 253.260 250.932 1.00 121.92 23 LYS C CA 1
ATOM 13998 C C . LYS H 1 42 ? 191.863 252.054 250.041 1.00 126.04 23 LYS C C 1
ATOM 13999 O O . LYS H 1 42 ? 191.011 252.101 249.153 1.00 135.17 23 LYS C O 1
ATOM 14005 N N . ALA H 1 43 ? 192.566 250.952 250.303 1.00 122.03 24 ALA C N 1
ATOM 14006 C CA . ALA H 1 43 ? 192.495 249.764 249.462 1.00 124.77 24 ALA C CA 1
ATOM 14007 C C . ALA H 1 43 ? 192.123 248.550 250.298 1.00 131.51 24 ALA C C 1
ATOM 14008 O O . ALA H 1 43 ? 192.500 248.461 251.470 1.00 133.58 24 ALA C O 1
ATOM 14010 N N . SER H 1 44 ? 191.386 247.620 249.693 1.00 140.16 25 SER C N 1
ATOM 14011 C CA . SER H 1 44 ? 190.997 246.382 250.351 1.00 137.43 25 SER C CA 1
ATOM 14012 C C . SER H 1 44 ? 190.752 245.305 249.303 1.00 139.28 25 SER C C 1
ATOM 14013 O O . SER H 1 44 ? 190.413 245.592 248.153 1.00 142.29 25 SER C O 1
ATOM 14016 N N . GLY H 1 45 ? 190.920 244.052 249.721 1.00 152.14 26 GLY C N 1
ATOM 14017 C CA . GLY H 1 45 ? 190.676 242.913 248.862 1.00 151.60 26 GLY C CA 1
ATOM 14018 C C . GLY H 1 45 ? 191.902 242.299 248.222 1.00 154.66 26 GLY C C 1
ATOM 14019 O O . GLY H 1 45 ? 191.754 241.388 247.400 1.00 157.42 26 GLY C O 1
ATOM 14020 N N . TYR H 1 46 ? 193.101 242.761 248.568 1.00 148.30 27 TYR C N 1
ATOM 14021 C CA . TYR H 1 46 ? 194.333 242.234 247.995 1.00 145.91 27 TYR C CA 1
ATOM 14022 C C . TYR H 1 46 ? 195.488 242.611 248.916 1.00 150.53 27 TYR C C 1
ATOM 14023 O O . TYR H 1 46 ? 195.292 243.221 249.970 1.00 149.23 27 TYR C O 1
ATOM 14032 N N . SER H 1 47 ? 196.700 242.234 248.512 1.00 166.52 28 SER C N 1
ATOM 14033 C CA . SER H 1 47 ? 197.897 242.525 249.294 1.00 170.82 28 SER C CA 1
ATOM 14034 C C . SER H 1 47 ? 198.410 243.918 248.946 1.00 164.97 28 SER C C 1
ATOM 14035 O O . SER H 1 47 ? 198.791 244.177 247.800 1.00 158.97 28 SER C O 1
ATOM 14038 N N . PHE H 1 48 ? 198.441 244.803 249.947 1.00 133.03 29 PHE C N 1
ATOM 14039 C CA . PHE H 1 48 ? 198.690 246.220 249.697 1.00 134.76 29 PHE C CA 1
ATOM 14040 C C . PHE H 1 48 ? 200.098 246.473 249.167 1.00 133.61 29 PHE C C 1
ATOM 14041 O O . PHE H 1 48 ? 200.288 247.299 248.267 1.00 126.51 29 PHE C O 1
ATOM 14049 N N . THR H 1 49 ? 201.097 245.775 249.705 1.00 136.67 30 THR C N 1
ATOM 14050 C CA . THR H 1 49 ? 202.486 246.066 249.369 1.00 142.14 30 THR C CA 1
ATOM 14051 C C . THR H 1 49 ? 202.928 245.475 248.036 1.00 138.43 30 THR C C 1
ATOM 14052 O O . THR H 1 49 ? 204.069 245.710 247.627 1.00 134.30 30 THR C O 1
ATOM 14056 N N . GLY H 1 50 ? 202.073 244.723 247.355 1.00 127.38 31 GLY C N 1
ATOM 14057 C CA . GLY H 1 50 ? 202.452 244.104 246.105 1.00 126.10 31 GLY C CA 1
ATOM 14058 C C . GLY H 1 50 ? 202.185 244.895 244.846 1.00 134.77 31 GLY C C 1
ATOM 14059 O O . GLY H 1 50 ? 202.401 244.367 243.751 1.00 139.77 31 GLY C O 1
ATOM 14060 N N . TYR H 1 51 ? 201.722 246.141 244.948 1.00 122.39 32 TYR C N 1
ATOM 14061 C CA . TYR H 1 51 ? 201.345 246.913 243.773 1.00 111.68 32 TYR C CA 1
ATOM 14062 C C . TYR H 1 51 ? 201.731 248.374 243.958 1.00 120.65 32 TYR C C 1
ATOM 14063 O O . TYR H 1 51 ? 201.941 248.846 245.075 1.00 134.44 32 TYR C O 1
ATOM 14072 N N . THR H 1 52 ? 201.810 249.085 242.835 1.00 120.54 33 THR C N 1
ATOM 14073 C CA . THR H 1 52 ? 202.233 250.479 242.773 1.00 124.06 33 THR C CA 1
ATOM 14074 C C . THR H 1 52 ? 201.018 251.377 242.563 1.00 122.41 33 THR C C 1
ATOM 14075 O O . THR H 1 52 ? 200.100 251.021 241.819 1.00 135.05 33 THR C O 1
ATOM 14079 N N . MET H 1 53 ? 201.004 252.537 243.224 1.00 122.42 34 MET C N 1
ATOM 14080 C CA . MET H 1 53 ? 199.881 253.465 243.151 1.00 111.56 34 MET C CA 1
ATOM 14081 C C . MET H 1 53 ? 200.209 254.669 242.274 1.00 108.08 34 MET C C 1
ATOM 14082 O O . MET H 1 53 ? 201.340 255.163 242.271 1.00 134.10 34 MET C O 1
ATOM 14087 N N . ASN H 1 54 ? 199.200 255.150 241.542 1.00 104.10 35 ASN C N 1
ATOM 14088 C CA . ASN H 1 54 ? 199.336 256.307 240.666 1.00 107.38 35 ASN C CA 1
ATOM 14089 C C . ASN H 1 54 ? 198.241 257.323 240.965 1.00 103.99 35 ASN C C 1
ATOM 14090 O O . ASN H 1 54 ? 197.146 256.970 241.410 1.00 144.35 35 ASN C O 1
ATOM 14095 N N . TRP H 1 55 ? 198.543 258.597 240.702 1.00 49.09 36 TRP C N 1
ATOM 14096 C CA . TRP H 1 55 ? 197.569 259.670 240.887 1.00 36.36 36 TRP C CA 1
ATOM 14097 C C . TRP H 1 55 ? 197.325 260.401 239.572 1.00 33.46 36 TRP C C 1
ATOM 14098 O O . TRP H 1 55 ? 198.267 260.700 238.836 1.00 36.99 36 TRP C O 1
ATOM 14109 N N . VAL H 1 56 ? 196.052 260.687 239.282 1.00 36.96 37 VAL C N 1
ATOM 14110 C CA . VAL H 1 56 ? 195.632 261.280 238.012 1.00 35.83 37 VAL C CA 1
ATOM 14111 C C . VAL H 1 56 ? 194.721 262.472 238.294 1.00 34.28 37 VAL C C 1
ATOM 14112 O O . VAL H 1 56 ? 193.911 262.437 239.226 1.00 41.35 37 VAL C O 1
ATOM 14116 N N . LYS H 1 57 ? 194.856 263.527 237.490 1.00 32.51 38 LYS C N 1
ATOM 14117 C CA . LYS H 1 57 ? 194.081 264.755 237.639 1.00 39.68 38 LYS C CA 1
ATOM 14118 C C . LYS H 1 57 ? 193.263 265.026 236.383 1.00 36.87 38 LYS C C 1
ATOM 14119 O O . LYS H 1 57 ? 193.808 265.037 235.276 1.00 44.16 38 LYS C O 1
ATOM 14125 N N . GLN H 1 58 ? 191.963 265.263 236.555 1.00 35.26 39 GLN C N 1
ATOM 14126 C CA . GLN H 1 58 ? 191.073 265.647 235.466 1.00 38.55 39 GLN C CA 1
ATOM 14127 C C . GLN H 1 58 ? 190.553 267.058 235.710 1.00 44.72 39 GLN C C 1
ATOM 14128 O O . GLN H 1 58 ? 190.008 267.349 236.782 1.00 46.98 39 GLN C O 1
ATOM 14134 N N . SER H 1 59 ? 190.707 267.921 234.709 1.00 50.13 40 SER C N 1
ATOM 14135 C CA . SER H 1 59 ? 190.294 269.310 234.804 1.00 48.76 40 SER C CA 1
ATOM 14136 C C . SER H 1 59 ? 188.963 269.519 234.083 1.00 52.35 40 SER C C 1
ATOM 14137 O O . SER H 1 59 ? 188.335 268.579 233.592 1.00 59.29 40 SER C O 1
ATOM 14140 N N . HIS H 1 60 ? 188.526 270.779 234.014 1.00 61.08 41 HIS C N 1
ATOM 14141 C CA . HIS H 1 60 ? 187.244 271.093 233.393 1.00 61.47 41 HIS C CA 1
ATOM 14142 C C . HIS H 1 60 ? 187.278 270.955 231.877 1.00 61.65 41 HIS C C 1
ATOM 14143 O O . HIS H 1 60 ? 186.216 270.870 231.252 1.00 58.32 41 HIS C O 1
ATOM 14150 N N . GLY H 1 61 ? 188.464 270.927 231.275 1.00 62.60 42 GLY C N 1
ATOM 14151 C CA . GLY H 1 61 ? 188.598 270.670 229.858 1.00 61.47 42 GLY C CA 1
ATOM 14152 C C . GLY H 1 61 ? 188.539 269.213 229.470 1.00 62.01 42 GLY C C 1
ATOM 14153 O O . GLY H 1 61 ? 188.693 268.887 228.290 1.00 62.69 42 GLY C O 1
ATOM 14154 N N . LYS H 1 62 ? 188.342 268.328 230.450 1.00 58.09 43 LYS C N 1
ATOM 14155 C CA . LYS H 1 62 ? 188.197 266.880 230.323 1.00 56.20 43 LYS C CA 1
ATOM 14156 C C . LYS H 1 62 ? 189.478 266.179 229.891 1.00 54.38 43 LYS C C 1
ATOM 14157 O O . LYS H 1 62 ? 189.437 264.979 229.599 1.00 59.67 43 LYS C O 1
ATOM 14163 N N . ASN H 1 63 ? 190.610 266.874 229.842 1.00 50.39 44 ASN C N 1
ATOM 14164 C CA . ASN H 1 63 ? 191.875 266.209 229.585 1.00 54.79 44 ASN C CA 1
ATOM 14165 C C . ASN H 1 63 ? 192.449 265.646 230.883 1.00 54.78 44 ASN C C 1
ATOM 14166 O O . ASN H 1 63 ? 192.299 266.223 231.963 1.00 54.51 44 ASN C O 1
ATOM 14171 N N . LEU H 1 64 ? 193.114 264.501 230.764 1.00 47.44 45 LEU C N 1
ATOM 14172 C CA . LEU H 1 64 ? 193.663 263.783 231.904 1.00 43.72 45 LEU C CA 1
ATOM 14173 C C . LEU H 1 64 ? 195.168 263.999 231.979 1.00 42.24 45 LEU C C 1
ATOM 14174 O O . LEU H 1 64 ? 195.852 264.025 230.953 1.00 50.97 45 LEU C O 1
ATOM 14179 N N . GLU H 1 65 ? 195.677 264.157 233.198 1.00 40.65 46 GLU C N 1
ATOM 14180 C CA . GLU H 1 65 ? 197.091 264.408 233.432 1.00 41.40 46 GLU C CA 1
ATOM 14181 C C . GLU H 1 65 ? 197.624 263.440 234.477 1.00 39.50 46 GLU C C 1
ATOM 14182 O O . GLU H 1 65 ? 196.964 263.175 235.485 1.00 45.73 46 GLU C O 1
ATOM 14188 N N . TRP H 1 66 ? 198.825 262.925 234.234 1.00 41.04 47 TRP C N 1
ATOM 14189 C CA . TRP H 1 66 ? 199.486 262.015 235.157 1.00 44.86 47 TRP C CA 1
ATOM 14190 C C . TRP H 1 66 ? 200.364 262.800 236.122 1.00 38.02 47 TRP C C 1
ATOM 14191 O O . TRP H 1 66 ? 201.174 263.631 235.706 1.00 40.86 47 TRP C O 1
ATOM 14202 N N . ILE H 1 67 ? 200.201 262.530 237.415 1.00 32.18 48 ILE C N 1
ATOM 14203 C CA . ILE H 1 67 ? 200.934 263.262 238.442 1.00 40.73 48 ILE C CA 1
ATOM 14204 C C . ILE H 1 67 ? 202.169 262.481 238.873 1.00 41.92 48 ILE C C 1
ATOM 14205 O O . ILE H 1 67 ? 203.297 262.963 238.726 1.00 43.39 48 ILE C O 1
ATOM 14210 N N . GLY H 1 68 ? 201.979 261.281 239.406 1.00 53.65 49 GLY C N 1
ATOM 14211 C CA . GLY H 1 68 ? 203.122 260.520 239.874 1.00 52.34 49 GLY C CA 1
ATOM 14212 C C . GLY H 1 68 ? 202.719 259.169 240.421 1.00 53.75 49 GLY C C 1
ATOM 14213 O O . GLY H 1 68 ? 201.531 258.823 240.504 1.00 60.87 49 GLY C O 1
ATOM 14214 N N . LEU H 1 69 ? 203.748 258.410 240.807 0.00 111.79 50 LEU C N 1
ATOM 14215 C CA . LEU H 1 69 ? 203.594 257.041 241.277 0.00 112.98 50 LEU C CA 1
ATOM 14216 C C . LEU H 1 69 ? 204.420 256.823 242.537 0.00 115.04 50 LEU C C 1
ATOM 14217 O O . LEU H 1 69 ? 205.460 257.456 242.745 0.00 117.74 50 LEU C O 1
ATOM 14222 N N . ILE H 1 70 ? 203.952 255.887 243.361 0.00 79.34 51 ILE C N 1
ATOM 14223 C CA . ILE H 1 70 ? 204.635 255.499 244.591 0.00 78.48 51 ILE C CA 1
ATOM 14224 C C . ILE H 1 70 ? 204.611 253.977 244.728 0.00 78.69 51 ILE C C 1
ATOM 14225 O O . ILE H 1 70 ? 203.602 253.325 244.431 0.00 80.02 51 ILE C O 1
ATOM 14230 N N . ASN H 1 71 ? 205.743 253.415 245.165 1.00 66.49 52 ASN C N 1
ATOM 14231 C CA . ASN H 1 71 ? 205.933 251.980 245.355 1.00 64.66 52 ASN C CA 1
ATOM 14232 C C . ASN H 1 71 ? 206.058 251.678 246.843 1.00 66.55 52 ASN C C 1
ATOM 14233 O O . ASN H 1 71 ? 207.104 251.972 247.440 1.00 61.94 52 ASN C O 1
ATOM 14238 N N . PRO H 1 72 A 205.045 251.086 247.481 1.00 86.22 52 PRO C N 1
ATOM 14239 C CA . PRO H 1 72 A 205.100 250.910 248.941 1.00 89.66 52 PRO C CA 1
ATOM 14240 C C . PRO H 1 72 A 206.035 249.806 249.408 1.00 90.23 52 PRO C C 1
ATOM 14241 O O . PRO H 1 72 A 206.359 249.766 250.601 1.00 91.93 52 PRO C O 1
ATOM 14245 N N . PHE H 1 73 ? 206.474 248.908 248.526 1.00 90.51 53 PHE C N 1
ATOM 14246 C CA . PHE H 1 73 ? 207.345 247.819 248.958 1.00 80.69 53 PHE C CA 1
ATOM 14247 C C . PHE H 1 73 ? 208.734 248.330 249.321 1.00 96.37 53 PHE C C 1
ATOM 14248 O O . PHE H 1 73 ? 209.286 247.968 250.365 1.00 93.34 53 PHE C O 1
ATOM 14256 N N . ILE H 1 74 ? 209.315 249.175 248.470 1.00 83.27 54 ILE C N 1
ATOM 14257 C CA . ILE H 1 74 ? 210.647 249.713 248.722 1.00 63.92 54 ILE C CA 1
ATOM 14258 C C . ILE H 1 74 ? 210.623 251.156 249.214 1.00 70.43 54 ILE C C 1
ATOM 14259 O O . ILE H 1 74 ? 211.611 251.608 249.810 1.00 76.61 54 ILE C O 1
ATOM 14264 N N . GLY H 1 75 ? 209.536 251.887 248.991 1.00 68.89 55 GLY C N 1
ATOM 14265 C CA . GLY H 1 75 ? 209.474 253.277 249.398 1.00 62.43 55 GLY C CA 1
ATOM 14266 C C . GLY H 1 75 ? 210.052 254.252 248.397 1.00 66.52 55 GLY C C 1
ATOM 14267 O O . GLY H 1 75 ? 210.740 255.200 248.790 1.00 82.91 55 GLY C O 1
ATOM 14268 N N . GLY H 1 76 ? 209.788 254.049 247.110 1.00 62.91 56 GLY C N 1
ATOM 14269 C CA . GLY H 1 76 ? 210.290 254.915 246.061 1.00 54.60 56 GLY C CA 1
ATOM 14270 C C . GLY H 1 76 ? 209.163 255.675 245.388 1.00 58.13 56 GLY C C 1
ATOM 14271 O O . GLY H 1 76 ? 208.029 255.200 245.321 1.00 74.76 56 GLY C O 1
ATOM 14272 N N . THR H 1 77 ? 209.480 256.866 244.891 1.00 81.21 57 THR C N 1
ATOM 14273 C CA . THR H 1 77 ? 208.500 257.730 244.252 1.00 90.36 57 THR C CA 1
ATOM 14274 C C . THR H 1 77 ? 209.040 258.224 242.920 1.00 91.48 57 THR C C 1
ATOM 14275 O O . THR H 1 77 ? 210.250 258.327 242.714 1.00 84.48 57 THR C O 1
ATOM 14279 N N . ARG H 1 78 ? 208.118 258.523 242.009 1.00 102.93 58 ARG C N 1
ATOM 14280 C CA . ARG H 1 78 ? 208.468 259.133 240.735 1.00 71.66 58 ARG C CA 1
ATOM 14281 C C . ARG H 1 78 ? 207.433 260.196 240.403 1.00 84.14 58 ARG C C 1
ATOM 14282 O O . ARG H 1 78 ? 206.229 259.965 240.550 1.00 127.59 58 ARG C O 1
ATOM 14290 N N . TYR H 1 79 ? 207.908 261.356 239.953 1.00 48.46 59 TYR C N 1
ATOM 14291 C CA . TYR H 1 79 ? 207.075 262.535 239.761 1.00 45.37 59 TYR C CA 1
ATOM 14292 C C . TYR H 1 79 ? 207.115 263.004 238.315 1.00 44.34 59 TYR C C 1
ATOM 14293 O O . TYR H 1 79 ? 208.096 262.792 237.599 1.00 48.94 59 TYR C O 1
ATOM 14302 N N . ASN H 1 80 ? 206.033 263.656 237.901 1.00 44.00 60 ASN C N 1
ATOM 14303 C CA . ASN H 1 80 ? 206.029 264.435 236.673 1.00 43.59 60 ASN C CA 1
ATOM 14304 C C . ASN H 1 80 ? 206.679 265.788 236.936 1.00 52.14 60 ASN C C 1
ATOM 14305 O O . ASN H 1 80 ? 206.494 266.381 238.002 1.00 56.63 60 ASN C O 1
ATOM 14310 N N . GLN H 1 81 ? 207.451 266.271 235.960 1.00 51.61 61 GLN C N 1
ATOM 14311 C CA . GLN H 1 81 ? 208.183 267.521 236.141 1.00 46.47 61 GLN C CA 1
ATOM 14312 C C . GLN H 1 81 ? 207.264 268.727 236.290 1.00 51.53 61 GLN C C 1
ATOM 14313 O O . GLN H 1 81 ? 207.680 269.741 236.859 1.00 56.19 61 GLN C O 1
ATOM 14319 N N . LYS H 1 82 ? 206.030 268.642 235.791 1.00 51.10 62 LYS C N 1
ATOM 14320 C CA . LYS H 1 82 ? 205.085 269.740 235.956 1.00 48.65 62 LYS C CA 1
ATOM 14321 C C . LYS H 1 82 ? 204.647 269.901 237.406 1.00 49.57 62 LYS C C 1
ATOM 14322 O O . LYS H 1 82 ? 204.457 271.029 237.872 1.00 51.21 62 LYS C O 1
ATOM 14328 N N . PHE H 1 83 ? 204.480 268.794 238.131 1.00 49.53 63 PHE C N 1
ATOM 14329 C CA . PHE H 1 83 ? 203.985 268.806 239.502 1.00 47.48 63 PHE C CA 1
ATOM 14330 C C . PHE H 1 83 ? 205.092 268.509 240.509 1.00 45.97 63 PHE C C 1
ATOM 14331 O O . PHE H 1 83 ? 204.829 267.962 241.582 1.00 49.51 63 PHE C O 1
ATOM 14339 N N . LYS H 1 84 ? 206.334 268.863 240.172 1.00 46.01 64 LYS C N 1
ATOM 14340 C CA . LYS H 1 84 ? 207.471 268.480 241.003 1.00 47.77 64 LYS C CA 1
ATOM 14341 C C . LYS H 1 84 ? 207.413 269.138 242.377 1.00 52.61 64 LYS C C 1
ATOM 14342 O O . LYS H 1 84 ? 207.709 268.497 243.392 1.00 57.59 64 LYS C O 1
ATOM 14348 N N . GLY H 1 85 ? 207.036 270.412 242.433 1.00 48.27 65 GLY C N 1
ATOM 14349 C CA . GLY H 1 85 ? 206.936 271.129 243.684 1.00 47.69 65 GLY C CA 1
ATOM 14350 C C . GLY H 1 85 ? 205.542 271.299 244.244 1.00 51.86 65 GLY C C 1
ATOM 14351 O O . GLY H 1 85 ? 205.376 271.995 245.249 1.00 53.13 65 GLY C O 1
ATOM 14352 N N . LYS H 1 86 ? 204.532 270.681 243.633 1.00 50.72 66 LYS C N 1
ATOM 14353 C CA . LYS H 1 86 ? 203.149 270.899 244.040 1.00 42.83 66 LYS C CA 1
ATOM 14354 C C . LYS H 1 86 ? 202.598 269.779 244.915 1.00 47.18 66 LYS C C 1
ATOM 14355 O O . LYS H 1 86 ? 201.816 270.045 245.833 1.00 51.20 66 LYS C O 1
ATOM 14361 N N . ALA H 1 87 ? 202.981 268.533 244.652 1.00 45.54 67 ALA C N 1
ATOM 14362 C CA . ALA H 1 87 ? 202.374 267.381 245.300 1.00 42.00 67 ALA C CA 1
ATOM 14363 C C . ALA H 1 87 ? 203.415 266.569 246.057 1.00 40.02 67 ALA C C 1
ATOM 14364 O O . ALA H 1 87 ? 204.575 266.476 245.648 1.00 50.00 67 ALA C O 1
ATOM 14366 N N . THR H 1 88 ? 202.981 265.985 247.172 1.00 41.17 68 THR C N 1
ATOM 14367 C CA . THR H 1 88 ? 203.808 265.089 247.972 1.00 43.35 68 THR C CA 1
ATOM 14368 C C . THR H 1 88 ? 203.038 263.801 248.226 1.00 40.50 68 THR C C 1
ATOM 14369 O O . THR H 1 88 ? 201.887 263.844 248.669 1.00 46.52 68 THR C O 1
ATOM 14373 N N . LEU H 1 89 ? 203.675 262.664 247.957 1.00 40.62 69 LEU C N 1
ATOM 14374 C CA . LEU H 1 89 ? 203.040 261.353 248.019 1.00 41.22 69 LEU C CA 1
ATOM 14375 C C . LEU H 1 89 ? 203.592 260.562 249.197 1.00 41.27 69 LEU C C 1
ATOM 14376 O O . LEU H 1 89 ? 204.810 260.505 249.388 1.00 43.02 69 LEU C O 1
ATOM 14381 N N . THR H 1 90 ? 202.702 259.947 249.980 1.00 48.38 70 THR C N 1
ATOM 14382 C CA . THR H 1 90 ? 203.113 259.109 251.103 1.00 45.78 70 THR C CA 1
ATOM 14383 C C . THR H 1 90 ? 202.203 257.891 251.204 1.00 47.94 70 THR C C 1
ATOM 14384 O O . THR H 1 90 ? 201.103 257.865 250.651 1.00 58.01 70 THR C O 1
ATOM 14388 N N . VAL H 1 91 ? 202.676 256.876 251.933 1.00 57.63 71 VAL C N 1
ATOM 14389 C CA . VAL H 1 91 ? 201.896 255.678 252.217 1.00 60.62 71 VAL C CA 1
ATOM 14390 C C . VAL H 1 91 ? 201.928 255.403 253.715 1.00 60.13 71 VAL C C 1
ATOM 14391 O O . VAL H 1 91 ? 202.787 255.898 254.447 1.00 61.50 71 VAL C O 1
ATOM 14395 N N . ASP H 1 92 ? 200.965 254.600 254.162 1.00 70.66 72 ASP C N 1
ATOM 14396 C CA . ASP H 1 92 ? 200.878 254.136 255.544 1.00 70.96 72 ASP C CA 1
ATOM 14397 C C . ASP H 1 92 ? 200.473 252.668 255.424 1.00 71.68 72 ASP C C 1
ATOM 14398 O O . ASP H 1 92 ? 199.340 252.357 255.036 1.00 71.86 72 ASP C O 1
ATOM 14403 N N . LYS H 1 93 ? 201.410 251.775 255.752 1.00 77.38 73 LYS C N 1
ATOM 14404 C CA . LYS H 1 93 ? 201.217 250.347 255.535 1.00 78.65 73 LYS C CA 1
ATOM 14405 C C . LYS H 1 93 ? 200.370 249.690 256.616 1.00 79.51 73 LYS C C 1
ATOM 14406 O O . LYS H 1 93 ? 199.833 248.602 256.384 1.00 81.56 73 LYS C O 1
ATOM 14412 N N . SER H 1 94 ? 200.245 250.312 257.789 1.00 78.73 74 SER C N 1
ATOM 14413 C CA . SER H 1 94 ? 199.466 249.708 258.865 1.00 77.60 74 SER C CA 1
ATOM 14414 C C . SER H 1 94 ? 197.978 249.721 258.541 1.00 78.24 74 SER C C 1
ATOM 14415 O O . SER H 1 94 ? 197.290 248.704 258.691 1.00 80.10 74 SER C O 1
ATOM 14418 N N . SER H 1 95 ? 197.462 250.864 258.096 1.00 78.61 75 SER C N 1
ATOM 14419 C CA . SER H 1 95 ? 196.066 250.988 257.707 1.00 79.03 75 SER C CA 1
ATOM 14420 C C . SER H 1 95 ? 195.857 250.852 256.206 1.00 79.56 75 SER C C 1
ATOM 14421 O O . SER H 1 95 ? 194.719 250.976 255.744 1.00 80.78 75 SER C O 1
ATOM 14424 N N . ARG H 1 96 ? 196.925 250.586 255.445 1.00 82.48 76 ARG C N 1
ATOM 14425 C CA . ARG H 1 96 ? 196.869 250.423 253.989 1.00 81.77 76 ARG C CA 1
ATOM 14426 C C . ARG H 1 96 ? 196.236 251.639 253.313 1.00 82.03 76 ARG C C 1
ATOM 14427 O O . ARG H 1 96 ? 195.222 251.535 252.622 1.00 82.00 76 ARG C O 1
ATOM 14435 N N . THR H 1 97 ? 196.848 252.806 253.511 1.00 69.14 77 THR C N 1
ATOM 14436 C CA . THR H 1 97 ? 196.280 254.053 253.016 1.00 68.31 77 THR C CA 1
ATOM 14437 C C . THR H 1 97 ? 197.345 254.880 252.312 1.00 68.16 77 THR C C 1
ATOM 14438 O O . THR H 1 97 ? 198.468 255.005 252.803 1.00 70.08 77 THR C O 1
ATOM 14442 N N . ALA H 1 98 ? 196.988 255.461 251.170 1.00 57.95 78 ALA C N 1
ATOM 14443 C CA . ALA H 1 98 ? 197.872 256.363 250.448 1.00 52.60 78 ALA C CA 1
ATOM 14444 C C . ALA H 1 98 ? 197.387 257.799 250.601 1.00 53.22 78 ALA C C 1
ATOM 14445 O O . ALA H 1 98 ? 196.183 258.066 250.610 1.00 55.53 78 ALA C O 1
ATOM 14447 N N . TYR H 1 99 ? 198.338 258.725 250.727 1.00 47.19 79 TYR C N 1
ATOM 14448 C CA . TYR H 1 99 ? 198.044 260.137 250.917 1.00 44.10 79 TYR C CA 1
ATOM 14449 C C . TYR H 1 99 ? 198.743 260.967 249.851 1.00 45.08 79 TYR C C 1
ATOM 14450 O O . TYR H 1 99 ? 199.893 260.701 249.486 1.00 49.65 79 TYR C O 1
ATOM 14459 N N . MET H 1 100 ? 198.036 261.988 249.366 1.00 42.99 80 MET C N 1
ATOM 14460 C CA . MET H 1 100 ? 198.614 263.009 248.504 1.00 41.90 80 MET C CA 1
ATOM 14461 C C . MET H 1 100 ? 198.338 264.381 249.099 1.00 42.67 80 MET C C 1
ATOM 14462 O O . MET H 1 100 ? 197.191 264.715 249.397 1.00 47.16 80 MET C O 1
ATOM 14467 N N . GLU H 1 101 ? 199.389 265.178 249.260 1.00 42.63 81 GLU C N 1
ATOM 14468 C CA . GLU H 1 101 ? 199.281 266.521 249.815 1.00 43.15 81 GLU C CA 1
ATOM 14469 C C . GLU H 1 101 ? 199.569 267.544 248.725 1.00 45.59 81 GLU C C 1
ATOM 14470 O O . GLU H 1 101 ? 200.568 267.423 248.008 1.00 46.75 81 GLU C O 1
ATOM 14476 N N . LEU H 1 102 ? 198.696 268.544 248.608 1.00 44.88 82 LEU C N 1
ATOM 14477 C CA . LEU H 1 102 ? 198.818 269.605 247.615 1.00 43.30 82 LEU C CA 1
ATOM 14478 C C . LEU H 1 102 ? 199.121 270.921 248.320 1.00 45.24 82 LEU C C 1
ATOM 14479 O O . LEU H 1 102 ? 198.515 271.228 249.352 1.00 44.77 82 LEU C O 1
ATOM 14484 N N . LEU H 1 103 A 200.046 271.699 247.761 1.00 50.00 82 LEU C N 1
ATOM 14485 C CA . LEU H 1 103 A 200.587 272.878 248.424 1.00 51.98 82 LEU C CA 1
ATOM 14486 C C . LEU H 1 103 A 200.391 274.127 247.574 1.00 51.10 82 LEU C C 1
ATOM 14487 O O . LEU H 1 103 A 200.561 274.090 246.351 1.00 51.50 82 LEU C O 1
ATOM 14492 N N . SER H 1 104 B 200.038 275.229 248.240 1.00 52.66 82 SER C N 1
ATOM 14493 C CA . SER H 1 104 B 199.917 276.561 247.637 1.00 52.30 82 SER C CA 1
ATOM 14494 C C . SER H 1 104 B 198.906 276.569 246.489 1.00 55.93 82 SER C C 1
ATOM 14495 O O . SER H 1 104 B 199.228 276.856 245.335 1.00 58.45 82 SER C O 1
ATOM 14498 N N . LEU H 1 105 C 197.661 276.261 246.835 1.00 54.32 82 LEU C N 1
ATOM 14499 C CA . LEU H 1 105 C 196.609 276.123 245.840 1.00 52.36 82 LEU C CA 1
ATOM 14500 C C . LEU H 1 105 C 196.140 277.480 245.335 1.00 51.57 82 LEU C C 1
ATOM 14501 O O . LEU H 1 105 C 196.043 278.447 246.095 1.00 54.81 82 LEU C O 1
ATOM 14506 N N . THR H 1 106 ? 195.848 277.540 244.041 1.00 52.53 83 THR C N 1
ATOM 14507 C CA . THR H 1 106 ? 195.268 278.704 243.388 1.00 51.76 83 THR C CA 1
ATOM 14508 C C . THR H 1 106 ? 193.906 278.319 242.810 1.00 52.11 83 THR C C 1
ATOM 14509 O O . THR H 1 106 ? 193.386 277.229 243.063 1.00 55.23 83 THR C O 1
ATOM 14513 N N . SER H 1 107 ? 193.327 279.234 242.029 1.00 56.91 84 SER C N 1
ATOM 14514 C CA . SER H 1 107 ? 191.986 279.014 241.497 1.00 57.47 84 SER C CA 1
ATOM 14515 C C . SER H 1 107 ? 191.959 277.912 240.444 1.00 55.86 84 SER C C 1
ATOM 14516 O O . SER H 1 107 ? 190.921 277.271 240.250 1.00 57.46 84 SER C O 1
ATOM 14519 N N . GLU H 1 108 ? 193.078 277.671 239.766 1.00 54.28 85 GLU C N 1
ATOM 14520 C CA . GLU H 1 108 ? 193.125 276.670 238.708 1.00 56.73 85 GLU C CA 1
ATOM 14521 C C . GLU H 1 108 ? 193.335 275.254 239.231 1.00 56.72 85 GLU C C 1
ATOM 14522 O O . GLU H 1 108 ? 193.326 274.310 238.433 1.00 59.85 85 GLU C O 1
ATOM 14528 N N . ASP H 1 109 ? 193.497 275.078 240.540 1.00 52.85 86 ASP C N 1
ATOM 14529 C CA . ASP H 1 109 ? 193.679 273.766 241.148 1.00 46.38 86 ASP C CA 1
ATOM 14530 C C . ASP H 1 109 ? 192.367 273.041 241.419 1.00 46.46 86 ASP C C 1
ATOM 14531 O O . ASP H 1 109 ? 192.396 271.913 241.920 1.00 51.18 86 ASP C O 1
ATOM 14536 N N . SER H 1 110 ? 191.226 273.656 241.119 1.00 45.40 87 SER C N 1
ATOM 14537 C CA . SER H 1 110 ? 189.933 273.012 241.316 1.00 47.93 87 SER C CA 1
ATOM 14538 C C . SER H 1 110 ? 189.721 271.973 240.224 1.00 51.29 87 SER C C 1
ATOM 14539 O O . SER H 1 110 ? 189.644 272.321 239.041 1.00 52.03 87 SER C O 1
ATOM 14542 N N . ALA H 1 111 ? 189.613 270.708 240.612 1.00 45.65 88 ALA C N 1
ATOM 14543 C CA . ALA H 1 111 ? 189.607 269.615 239.642 1.00 34.48 88 ALA C CA 1
ATOM 14544 C C . ALA H 1 111 ? 189.108 268.347 240.329 1.00 40.97 88 ALA C C 1
ATOM 14545 O O . ALA H 1 111 ? 188.604 268.387 241.460 1.00 43.12 88 ALA C O 1
ATOM 14547 N N . VAL H 1 112 ? 189.232 267.219 239.628 1.00 45.24 89 VAL C N 1
ATOM 14548 C CA . VAL H 1 112 ? 188.885 265.900 240.144 1.00 37.87 89 VAL C CA 1
ATOM 14549 C C . VAL H 1 112 ? 190.158 265.066 240.184 1.00 36.29 89 VAL C C 1
ATOM 14550 O O . VAL H 1 112 ? 190.976 265.129 239.260 1.00 42.19 89 VAL C O 1
ATOM 14554 N N . TYR H 1 113 ? 190.334 264.299 241.255 1.00 36.59 90 TYR C N 1
ATOM 14555 C CA . TYR H 1 113 ? 191.545 263.519 241.467 1.00 29.15 90 TYR C CA 1
ATOM 14556 C C . TYR H 1 113 ? 191.202 262.047 241.645 1.00 34.55 90 TYR C C 1
ATOM 14557 O O . TYR H 1 113 ? 190.250 261.702 242.353 1.00 37.86 90 TYR C O 1
ATOM 14566 N N . TYR H 1 114 ? 191.988 261.186 240.994 1.00 39.81 91 TYR C N 1
ATOM 14567 C CA . TYR H 1 114 ? 191.796 259.743 240.998 1.00 32.26 91 TYR C CA 1
ATOM 14568 C C . TYR H 1 114 ? 193.050 259.048 241.510 1.00 36.26 91 TYR C C 1
ATOM 14569 O O . TYR H 1 114 ? 194.169 259.434 241.156 1.00 39.33 91 TYR C O 1
ATOM 14578 N N . CYS H 1 115 ? 192.856 258.014 242.327 1.00 43.88 92 CYS C N 1
ATOM 14579 C CA . CYS H 1 115 ? 193.913 257.079 242.691 1.00 45.42 92 CYS C CA 1
ATOM 14580 C C . CYS H 1 115 ? 193.699 255.767 241.944 1.00 52.11 92 CYS C C 1
ATOM 14581 O O . CYS H 1 115 ? 192.587 255.234 241.916 1.00 53.51 92 CYS C O 1
ATOM 14584 N N . ALA H 1 116 ? 194.761 255.256 241.321 1.00 61.17 93 ALA C N 1
ATOM 14585 C CA . ALA H 1 116 ? 194.646 254.080 240.470 1.00 55.14 93 ALA C CA 1
ATOM 14586 C C . ALA H 1 116 ? 195.747 253.078 240.790 1.00 61.19 93 ALA C C 1
ATOM 14587 O O . ALA H 1 116 ? 196.827 253.435 241.269 1.00 60.86 93 ALA C O 1
ATOM 14589 N N . ARG H 1 117 ? 195.458 251.809 240.502 1.00 67.27 94 ARG C N 1
ATOM 14590 C CA . ARG H 1 117 ? 196.399 250.717 240.710 1.00 65.46 94 ARG C CA 1
ATOM 14591 C C . ARG H 1 117 ? 196.979 250.265 239.377 1.00 61.35 94 ARG C C 1
ATOM 14592 O O . ARG H 1 117 ? 196.252 250.115 238.393 1.00 61.96 94 ARG C O 1
ATOM 14600 N N . GLU H 1 118 ? 198.289 250.038 239.354 1.00 59.20 95 GLU C N 1
ATOM 14601 C CA . GLU H 1 118 ? 199.004 249.701 238.133 1.00 57.53 95 GLU C CA 1
ATOM 14602 C C . GLU H 1 118 ? 199.128 248.191 237.972 1.00 59.73 95 GLU C C 1
ATOM 14603 O O . GLU H 1 118 ? 199.076 247.436 238.945 1.00 62.49 95 GLU C O 1
ATOM 14609 N N . ALA H 1 119 ? 199.308 247.761 236.725 1.00 56.86 96 ALA C N 1
ATOM 14610 C CA . ALA H 1 119 ? 199.478 246.350 236.413 1.00 53.78 96 ALA C CA 1
ATOM 14611 C C . ALA H 1 119 ? 200.884 245.887 236.797 1.00 56.81 96 ALA C C 1
ATOM 14612 O O . ALA H 1 119 ? 201.659 246.606 237.432 1.00 62.01 96 ALA C O 1
ATOM 14613 N N . ASP H 1 120 ? 201.219 244.660 236.403 1.00 59.35 97 ASP C N 1
ATOM 14614 C CA . ASP H 1 120 ? 202.489 244.065 236.800 1.00 53.74 97 ASP C CA 1
ATOM 14615 C C . ASP H 1 120 ? 203.600 244.270 235.776 1.00 50.94 97 ASP C C 1
ATOM 14616 O O . ASP H 1 120 ? 204.736 244.568 236.159 1.00 51.81 97 ASP C O 1
ATOM 14621 N N . TYR H 1 121 ? 203.311 244.115 234.483 1.00 50.65 98 TYR C N 1
ATOM 14622 C CA . TYR H 1 121 ? 204.361 244.081 233.477 1.00 54.94 98 TYR C CA 1
ATOM 14623 C C . TYR H 1 121 ? 204.245 245.138 232.389 1.00 54.32 98 TYR C C 1
ATOM 14624 O O . TYR H 1 121 ? 205.211 245.329 231.643 1.00 59.53 98 TYR C O 1
ATOM 14633 N N . ASP H 1 122 ? 203.113 245.817 232.259 1.00 52.63 99 ASP C N 1
ATOM 14634 C CA . ASP H 1 122 ? 202.987 246.908 231.306 1.00 56.70 99 ASP C CA 1
ATOM 14635 C C . ASP H 1 122 ? 202.289 248.078 231.982 1.00 62.75 99 ASP C C 1
ATOM 14636 O O . ASP H 1 122 ? 201.549 247.911 232.954 1.00 66.39 99 ASP C O 1
ATOM 14641 N N . TRP H 1 123 ? 202.540 249.275 231.458 1.00 57.53 100 TRP C N 1
ATOM 14642 C CA . TRP H 1 123 ? 202.137 250.507 232.133 1.00 59.58 100 TRP C CA 1
ATOM 14643 C C . TRP H 1 123 ? 200.683 250.838 231.795 1.00 60.11 100 TRP C C 1
ATOM 14644 O O . TRP H 1 123 ? 200.371 251.753 231.030 1.00 61.74 100 TRP C O 1
ATOM 14655 N N . TYR H 1 124 A 199.777 250.063 232.388 1.00 50.73 100 TYR C N 1
ATOM 14656 C CA . TYR H 1 124 A 198.350 250.330 232.285 1.00 51.92 100 TYR C CA 1
ATOM 14657 C C . TYR H 1 124 A 197.708 250.145 233.651 1.00 50.46 100 TYR C C 1
ATOM 14658 O O . TYR H 1 124 A 198.205 249.393 234.490 1.00 54.32 100 TYR C O 1
ATOM 14667 N N . PHE H 1 125 B 196.596 250.843 233.865 1.00 47.51 100 PHE C N 1
ATOM 14668 C CA . PHE H 1 125 B 195.875 250.812 235.130 1.00 47.44 100 PHE C CA 1
ATOM 14669 C C . PHE H 1 125 B 194.621 249.965 234.977 1.00 44.25 100 PHE C C 1
ATOM 14670 O O . PHE H 1 125 B 193.870 250.132 234.012 1.00 53.37 100 PHE C O 1
ATOM 14678 N N . ASP H 1 126 ? 194.391 249.064 235.932 1.00 41.66 101 ASP C N 1
ATOM 14679 C CA . ASP H 1 126 ? 193.242 248.174 235.869 1.00 49.19 101 ASP C CA 1
ATOM 14680 C C . ASP H 1 126 ? 192.160 248.471 236.896 1.00 50.12 101 ASP C C 1
ATOM 14681 O O . ASP H 1 126 ? 191.001 248.126 236.652 1.00 56.86 101 ASP C O 1
ATOM 14686 N N . VAL H 1 127 ? 192.493 249.090 238.027 1.00 44.86 102 VAL C N 1
ATOM 14687 C CA . VAL H 1 127 ? 191.515 249.423 239.057 1.00 44.81 102 VAL C CA 1
ATOM 14688 C C . VAL H 1 127 ? 191.590 250.918 239.338 1.00 43.99 102 VAL C C 1
ATOM 14689 O O . VAL H 1 127 ? 192.680 251.458 239.563 1.00 50.65 102 VAL C O 1
ATOM 14693 N N . TRP H 1 128 ? 190.432 251.578 239.334 1.00 33.89 103 TRP C N 1
ATOM 14694 C CA . TRP H 1 128 ? 190.320 253.011 239.555 1.00 32.52 103 TRP C CA 1
ATOM 14695 C C . TRP H 1 128 ? 189.432 253.293 240.760 1.00 34.71 103 TRP C C 1
ATOM 14696 O O . TRP H 1 128 ? 188.604 252.470 241.156 1.00 39.34 103 TRP C O 1
ATOM 14707 N N . GLY H 1 129 ? 189.618 254.480 241.340 1.00 38.69 104 GLY C N 1
ATOM 14708 C CA . GLY H 1 129 ? 188.760 254.958 242.403 1.00 35.00 104 GLY C CA 1
ATOM 14709 C C . GLY H 1 129 ? 187.621 255.818 241.882 1.00 44.71 104 GLY C C 1
ATOM 14710 O O . GLY H 1 129 ? 187.506 256.106 240.692 1.00 50.27 104 GLY C O 1
ATOM 14711 N N . ALA H 1 130 ? 186.765 256.242 242.813 1.00 46.24 105 ALA C N 1
ATOM 14712 C CA . ALA H 1 130 ? 185.581 257.012 242.445 1.00 38.77 105 ALA C CA 1
ATOM 14713 C C . ALA H 1 130 ? 185.913 258.448 242.056 1.00 41.95 105 ALA C C 1
ATOM 14714 O O . ALA H 1 130 ? 185.278 258.999 241.151 1.00 44.96 105 ALA C O 1
ATOM 14716 N N . GLY H 1 131 ? 186.877 259.063 242.716 1.00 41.49 106 GLY C N 1
ATOM 14717 C CA . GLY H 1 131 ? 187.266 260.424 242.413 1.00 36.25 106 GLY C CA 1
ATOM 14718 C C . GLY H 1 131 ? 186.905 261.378 243.540 1.00 42.12 106 GLY C C 1
ATOM 14719 O O . GLY H 1 131 ? 185.890 261.218 244.229 1.00 42.68 106 GLY C O 1
ATOM 14720 N N . THR H 1 132 ? 187.753 262.386 243.732 1.00 46.06 107 THR C N 1
ATOM 14721 C CA . THR H 1 132 ? 187.552 263.399 244.761 1.00 39.40 107 THR C CA 1
ATOM 14722 C C . THR H 1 132 ? 187.618 264.776 244.120 1.00 42.66 107 THR C C 1
ATOM 14723 O O . THR H 1 132 ? 188.565 265.074 243.388 1.00 43.55 107 THR C O 1
ATOM 14727 N N . THR H 1 133 ? 186.618 265.609 244.389 1.00 44.86 108 THR C N 1
ATOM 14728 C CA . THR H 1 133 ? 186.544 266.940 243.804 1.00 43.92 108 THR C CA 1
ATOM 14729 C C . THR H 1 133 ? 187.050 267.991 244.786 1.00 44.70 108 THR C C 1
ATOM 14730 O O . THR H 1 133 ? 186.663 268.009 245.960 1.00 47.99 108 THR C O 1
ATOM 14734 N N . VAL H 1 134 ? 187.937 268.855 244.296 1.00 41.96 109 VAL C N 1
ATOM 14735 C CA . VAL H 1 134 ? 188.550 269.901 245.103 1.00 45.11 109 VAL C CA 1
ATOM 14736 C C . VAL H 1 134 ? 188.260 271.242 244.448 1.00 46.91 109 VAL C C 1
ATOM 14737 O O . VAL H 1 134 ? 188.525 271.424 243.253 1.00 46.41 109 VAL C O 1
ATOM 14741 N N . THR H 1 135 ? 187.719 272.176 245.228 1.00 49.85 110 THR C N 1
ATOM 14742 C CA . THR H 1 135 ? 187.404 273.515 244.752 1.00 50.50 110 THR C CA 1
ATOM 14743 C C . THR H 1 135 ? 188.099 274.552 245.624 1.00 49.98 110 THR C C 1
ATOM 14744 O O . THR H 1 135 ? 188.199 274.390 246.846 1.00 52.95 110 THR C O 1
ATOM 14748 N N . VAL H 1 136 ? 188.598 275.605 244.983 1.00 50.17 111 VAL C N 1
ATOM 14749 C CA . VAL H 1 136 ? 189.337 276.671 245.648 1.00 53.68 111 VAL C CA 1
ATOM 14750 C C . VAL H 1 136 ? 188.606 277.984 245.409 1.00 55.01 111 VAL C C 1
ATOM 14751 O O . VAL H 1 136 ? 188.357 278.361 244.259 1.00 54.24 111 VAL C O 1
ATOM 14755 N N . SER H 1 137 ? 188.273 278.677 246.492 1.00 55.01 112 SER C N 1
ATOM 14756 C CA . SER H 1 137 ? 187.575 279.953 246.403 1.00 55.07 112 SER C CA 1
ATOM 14757 C C . SER H 1 137 ? 187.782 280.776 247.669 1.00 56.20 112 SER C C 1
ATOM 14758 O O . SER H 1 137 ? 187.178 280.500 248.705 1.00 57.68 112 SER C O 1
ATOM 14761 N N . ASP I 2 20 ? 205.819 264.879 226.337 1.00 98.56 1 ASP F N 1
ATOM 14762 C CA . ASP I 2 20 ? 206.702 264.755 225.184 1.00 97.76 1 ASP F CA 1
ATOM 14763 C C . ASP I 2 20 ? 205.943 264.241 223.966 1.00 99.69 1 ASP F C 1
ATOM 14764 O O . ASP I 2 20 ? 205.854 264.922 222.945 1.00 100.85 1 ASP F O 1
ATOM 14769 N N . ILE I 2 21 ? 205.399 263.034 224.080 1.00 98.21 2 ILE F N 1
ATOM 14770 C CA . ILE I 2 21 ? 204.650 262.426 222.987 1.00 98.84 2 ILE F CA 1
ATOM 14771 C C . ILE I 2 21 ? 203.194 262.857 223.090 1.00 97.96 2 ILE F C 1
ATOM 14772 O O . ILE I 2 21 ? 202.588 262.791 224.166 1.00 100.16 2 ILE F O 1
ATOM 14777 N N . GLN I 2 22 ? 202.628 263.303 221.973 1.00 95.28 3 GLN F N 1
ATOM 14778 C CA . GLN I 2 22 ? 201.289 263.874 221.947 1.00 93.66 3 GLN F CA 1
ATOM 14779 C C . GLN I 2 22 ? 200.291 262.900 221.334 1.00 94.40 3 GLN F C 1
ATOM 14780 O O . GLN I 2 22 ? 200.543 262.317 220.277 1.00 94.29 3 GLN F O 1
ATOM 14786 N N . MET I 2 23 ? 199.156 262.733 222.008 1.00 84.38 4 MET F N 1
ATOM 14787 C CA . MET I 2 23 ? 198.040 261.935 221.517 1.00 84.62 4 MET F CA 1
ATOM 14788 C C . MET I 2 23 ? 196.973 262.865 220.960 1.00 83.27 4 MET F C 1
ATOM 14789 O O . MET I 2 23 ? 196.561 263.814 221.634 1.00 86.07 4 MET F O 1
ATOM 14794 N N . THR I 2 24 ? 196.529 262.596 219.734 1.00 81.73 5 THR F N 1
ATOM 14795 C CA . THR I 2 24 ? 195.512 263.410 219.081 1.00 81.97 5 THR F CA 1
ATOM 14796 C C . THR I 2 24 ? 194.375 262.525 218.598 1.00 81.27 5 THR F C 1
ATOM 14797 O O . THR I 2 24 ? 194.601 261.577 217.840 1.00 82.89 5 THR F O 1
ATOM 14801 N N . GLN I 2 25 ? 193.158 262.842 219.030 1.00 66.36 6 GLN F N 1
ATOM 14802 C CA . GLN I 2 25 ? 191.939 262.224 218.519 1.00 64.76 6 GLN F CA 1
ATOM 14803 C C . GLN I 2 25 ? 191.171 263.304 217.768 1.00 67.67 6 GLN F C 1
ATOM 14804 O O . GLN I 2 25 ? 190.688 264.265 218.376 1.00 70.49 6 GLN F O 1
ATOM 14810 N N . THR I 2 26 ? 191.067 263.148 216.445 1.00 68.23 7 THR F N 1
ATOM 14811 C CA . THR I 2 26 ? 190.495 264.206 215.616 1.00 68.08 7 THR F CA 1
ATOM 14812 C C . THR I 2 26 ? 189.008 264.397 215.892 1.00 68.30 7 THR F C 1
ATOM 14813 O O . THR I 2 26 ? 188.538 265.530 216.044 1.00 68.87 7 THR F O 1
ATOM 14817 N N . THR I 2 27 ? 188.254 263.305 215.971 1.00 64.34 8 THR F N 1
ATOM 14818 C CA . THR I 2 27 ? 186.812 263.378 216.158 1.00 65.17 8 THR F CA 1
ATOM 14819 C C . THR I 2 27 ? 186.480 263.418 217.645 1.00 64.62 8 THR F C 1
ATOM 14820 O O . THR I 2 27 ? 186.907 262.545 218.407 1.00 68.37 8 THR F O 1
ATOM 14824 N N . SER I 2 28 ? 185.721 264.435 218.051 1.00 62.07 9 SER F N 1
ATOM 14825 C CA . SER I 2 28 ? 185.303 264.598 219.438 1.00 59.18 9 SER F CA 1
ATOM 14826 C C . SER I 2 28 ? 183.902 264.069 219.703 1.00 62.76 9 SER F C 1
ATOM 14827 O O . SER I 2 28 ? 183.637 263.553 220.792 1.00 62.95 9 SER F O 1
ATOM 14830 N N . SER I 2 29 ? 182.996 264.187 218.734 1.00 64.99 10 SER F N 1
ATOM 14831 C CA . SER I 2 29 ? 181.632 263.705 218.874 1.00 62.77 10 SER F CA 1
ATOM 14832 C C . SER I 2 29 ? 181.246 262.899 217.642 1.00 60.33 10 SER F C 1
ATOM 14833 O O . SER I 2 29 ? 181.592 263.256 216.513 1.00 61.41 10 SER F O 1
ATOM 14836 N N . LEU I 2 30 ? 180.520 261.808 217.871 1.00 60.76 11 LEU F N 1
ATOM 14837 C CA . LEU I 2 30 ? 180.129 260.893 216.810 1.00 60.30 11 LEU F CA 1
ATOM 14838 C C . LEU I 2 30 ? 178.679 260.482 217.014 1.00 63.12 11 LEU F C 1
ATOM 14839 O O . LEU I 2 30 ? 178.236 260.290 218.150 1.00 64.44 11 LEU F O 1
ATOM 14844 N N . SER I 2 31 ? 177.946 260.349 215.913 1.00 65.02 12 SER F N 1
ATOM 14845 C CA . SER I 2 31 ? 176.545 259.957 215.938 1.00 63.91 12 SER F CA 1
ATOM 14846 C C . SER I 2 31 ? 176.388 258.563 215.346 1.00 65.14 12 SER F C 1
ATOM 14847 O O . SER I 2 31 ? 176.967 258.253 214.301 1.00 67.96 12 SER F O 1
ATOM 14850 N N . ALA I 2 32 ? 175.601 257.726 216.017 1.00 64.26 13 ALA F N 1
ATOM 14851 C CA . ALA I 2 32 ? 175.413 256.352 215.579 1.00 67.24 13 ALA F CA 1
ATOM 14852 C C . ALA I 2 32 ? 174.029 255.874 215.989 1.00 67.39 13 ALA F C 1
ATOM 14853 O O . ALA I 2 32 ? 173.399 256.427 216.893 1.00 66.39 13 ALA F O 1
ATOM 14855 N N . SER I 2 33 ? 173.567 254.828 215.310 1.00 70.70 14 SER F N 1
ATOM 14856 C CA . SER I 2 33 ? 172.275 254.217 215.574 1.00 68.57 14 SER F CA 1
ATOM 14857 C C . SER I 2 33 ? 172.472 252.840 216.193 1.00 68.71 14 SER F C 1
ATOM 14858 O O . SER I 2 33 ? 173.563 252.266 216.147 1.00 70.59 14 SER F O 1
ATOM 14861 N N . LEU I 2 34 ? 171.397 252.320 216.782 1.00 71.79 15 LEU F N 1
ATOM 14862 C CA . LEU I 2 34 ? 171.441 251.008 217.414 1.00 71.53 15 LEU F CA 1
ATOM 14863 C C . LEU I 2 34 ? 171.727 249.925 216.381 1.00 72.16 15 LEU F C 1
ATOM 14864 O O . LEU I 2 34 ? 171.132 249.908 215.299 1.00 74.51 15 LEU F O 1
ATOM 14869 N N . GLY I 2 35 ? 172.638 249.015 216.720 1.00 70.25 16 GLY F N 1
ATOM 14870 C CA . GLY I 2 35 ? 173.003 247.933 215.832 1.00 70.67 16 GLY F CA 1
ATOM 14871 C C . GLY I 2 35 ? 173.985 248.287 214.737 1.00 72.67 16 GLY F C 1
ATOM 14872 O O . GLY I 2 35 ? 174.102 247.525 213.769 1.00 75.38 16 GLY F O 1
ATOM 14873 N N . ASP I 2 36 ? 174.693 249.406 214.849 1.00 70.59 17 ASP F N 1
ATOM 14874 C CA . ASP I 2 36 ? 175.614 249.838 213.810 1.00 72.24 17 ASP F CA 1
ATOM 14875 C C . ASP I 2 36 ? 177.061 249.515 214.183 1.00 72.96 17 ASP F C 1
ATOM 14876 O O . ASP I 2 36 ? 177.357 248.981 215.253 1.00 74.70 17 ASP F O 1
ATOM 14881 N N . ARG I 2 37 ? 177.969 249.850 213.268 1.00 68.31 18 ARG F N 1
ATOM 14882 C CA . ARG I 2 37 ? 179.400 249.620 213.424 1.00 69.55 18 ARG F CA 1
ATOM 14883 C C . ARG I 2 37 ? 180.095 250.962 213.609 1.00 74.72 18 ARG F C 1
ATOM 14884 O O . ARG I 2 37 ? 179.913 251.870 212.792 1.00 76.64 18 ARG F O 1
ATOM 14892 N N . VAL I 2 38 ? 180.893 251.090 214.669 1.00 71.36 19 VAL F N 1
ATOM 14893 C CA . VAL I 2 38 ? 181.574 252.345 214.975 1.00 67.61 19 VAL F CA 1
ATOM 14894 C C . VAL I 2 38 ? 183.072 252.100 215.076 1.00 66.96 19 VAL F C 1
ATOM 14895 O O . VAL I 2 38 ? 183.512 251.078 215.615 1.00 70.41 19 VAL F O 1
ATOM 14899 N N . THR I 2 39 ? 183.853 253.049 214.560 1.00 63.10 20 THR F N 1
ATOM 14900 C CA . THR I 2 39 ? 185.308 253.012 214.608 1.00 65.78 20 THR F CA 1
ATOM 14901 C C . THR I 2 39 ? 185.831 254.339 215.143 1.00 67.64 20 THR F C 1
ATOM 14902 O O . THR I 2 39 ? 185.391 255.406 214.703 1.00 65.20 20 THR F O 1
ATOM 14906 N N . ILE I 2 40 ? 186.770 254.268 216.085 1.00 68.22 21 ILE F N 1
ATOM 14907 C CA . ILE I 2 40 ? 187.391 255.438 216.697 1.00 65.70 21 ILE F CA 1
ATOM 14908 C C . ILE I 2 40 ? 188.894 255.345 216.476 1.00 65.12 21 ILE F C 1
ATOM 14909 O O . ILE I 2 40 ? 189.500 254.304 216.746 1.00 70.02 21 ILE F O 1
ATOM 14914 N N . SER I 2 41 ? 189.494 256.431 215.996 1.00 70.84 22 SER F N 1
ATOM 14915 C CA . SER I 2 41 ? 190.898 256.444 215.612 1.00 70.98 22 SER F CA 1
ATOM 14916 C C . SER I 2 41 ? 191.725 257.262 216.597 1.00 73.94 22 SER F C 1
ATOM 14917 O O . SER I 2 41 ? 191.262 258.273 217.132 1.00 78.26 22 SER F O 1
ATOM 14920 N N . CYS I 2 42 ? 192.958 256.812 216.829 1.00 86.71 23 CYS F N 1
ATOM 14921 C CA . CYS I 2 42 ? 193.907 257.499 217.692 1.00 85.51 23 CYS F CA 1
ATOM 14922 C C . CYS I 2 42 ? 195.252 257.567 216.975 1.00 88.90 23 CYS F C 1
ATOM 14923 O O . CYS I 2 42 ? 195.675 256.621 216.298 1.00 90.67 23 CYS F O 1
ATOM 14926 N N . ARG I 2 43 ? 195.915 258.714 217.114 1.00 135.13 24 ARG F N 1
ATOM 14927 C CA . ARG I 2 43 ? 197.123 259.018 216.360 1.00 137.52 24 ARG F CA 1
ATOM 14928 C C . ARG I 2 43 ? 198.218 259.490 217.303 1.00 141.33 24 ARG F C 1
ATOM 14929 O O . ARG I 2 43 ? 197.942 260.152 218.307 1.00 151.61 24 ARG F O 1
ATOM 14937 N N . ALA I 2 44 ? 199.462 259.154 216.969 1.00 138.15 25 ALA F N 1
ATOM 14938 C CA . ALA I 2 44 ? 200.617 259.481 217.792 1.00 141.03 25 ALA F CA 1
ATOM 14939 C C . ALA I 2 44 ? 201.663 260.193 216.950 1.00 145.57 25 ALA F C 1
ATOM 14940 O O . ALA I 2 44 ? 201.739 259.987 215.736 1.00 150.45 25 ALA F O 1
ATOM 14942 N N . SER I 2 45 ? 202.465 261.036 217.602 1.00 155.57 26 SER F N 1
ATOM 14943 C CA . SER I 2 45 ? 203.513 261.773 216.905 1.00 158.01 26 SER F CA 1
ATOM 14944 C C . SER I 2 45 ? 204.797 260.970 216.740 1.00 160.50 26 SER F C 1
ATOM 14945 O O . SER I 2 45 ? 205.669 261.385 215.971 1.00 160.84 26 SER F O 1
ATOM 14948 N N . GLN I 2 46 ? 204.937 259.844 217.436 1.00 162.75 27 GLN F N 1
ATOM 14949 C CA . GLN I 2 46 ? 206.122 259.006 217.342 1.00 158.52 27 GLN F CA 1
ATOM 14950 C C . GLN I 2 46 ? 205.701 257.545 217.345 1.00 160.67 27 GLN F C 1
ATOM 14951 O O . GLN I 2 46 ? 204.565 257.207 217.685 1.00 162.94 27 GLN F O 1
ATOM 14957 N N . ASP I 2 47 ? 206.633 256.678 216.959 1.00 150.91 28 ASP F N 1
ATOM 14958 C CA . ASP I 2 47 ? 206.400 255.243 217.054 1.00 151.76 28 ASP F CA 1
ATOM 14959 C C . ASP I 2 47 ? 206.405 254.816 218.516 1.00 153.14 28 ASP F C 1
ATOM 14960 O O . ASP I 2 47 ? 207.316 255.167 219.272 1.00 154.22 28 ASP F O 1
ATOM 14965 N N . ILE I 2 48 ? 205.386 254.058 218.917 1.00 107.65 29 ILE F N 1
ATOM 14966 C CA . ILE I 2 48 ? 205.225 253.644 220.306 1.00 105.61 29 ILE F CA 1
ATOM 14967 C C . ILE I 2 48 ? 205.280 252.137 220.480 1.00 110.76 29 ILE F C 1
ATOM 14968 O O . ILE I 2 48 ? 205.156 251.656 221.615 1.00 105.16 29 ILE F O 1
ATOM 14973 N N . SER I 2 49 ? 205.455 251.377 219.395 1.00 112.88 30 SER F N 1
ATOM 14974 C CA . SER I 2 49 ? 205.675 249.928 219.443 1.00 110.18 30 SER F CA 1
ATOM 14975 C C . SER I 2 49 ? 204.514 249.191 220.112 1.00 108.93 30 SER F C 1
ATOM 14976 O O . SER I 2 49 ? 204.706 248.366 221.008 1.00 101.14 30 SER F O 1
ATOM 14979 N N . ASN I 2 50 ? 203.295 249.512 219.671 1.00 112.59 31 ASN F N 1
ATOM 14980 C CA . ASN I 2 50 ? 202.071 248.810 220.069 1.00 107.03 31 ASN F CA 1
ATOM 14981 C C . ASN I 2 50 ? 201.785 248.922 221.566 1.00 102.29 31 ASN F C 1
ATOM 14982 O O . ASN I 2 50 ? 201.112 248.068 222.142 1.00 92.70 31 ASN F O 1
ATOM 14987 N N . TYR I 2 51 ? 202.278 249.975 222.211 1.00 127.73 32 TYR F N 1
ATOM 14988 C CA . TYR I 2 51 ? 202.028 250.191 223.636 1.00 125.68 32 TYR F CA 1
ATOM 14989 C C . TYR I 2 51 ? 200.875 251.180 223.818 1.00 127.49 32 TYR F C 1
ATOM 14990 O O . TYR I 2 51 ? 201.037 252.283 224.336 1.00 126.61 32 TYR F O 1
ATOM 14999 N N . LEU I 2 52 ? 199.687 250.758 223.386 1.00 93.94 33 LEU F N 1
ATOM 15000 C CA . LEU I 2 52 ? 198.499 251.598 223.450 1.00 88.30 33 LEU F CA 1
ATOM 15001 C C . LEU I 2 52 ? 197.386 250.892 224.212 1.00 108.59 33 LEU F C 1
ATOM 15002 O O . LEU I 2 52 ? 197.155 249.695 224.021 1.00 110.91 33 LEU F O 1
ATOM 15007 N N . HIS I 2 53 ? 196.684 251.644 225.060 1.00 79.67 34 HIS F N 1
ATOM 15008 C CA . HIS I 2 53 ? 195.572 251.121 225.841 1.00 74.08 34 HIS F CA 1
ATOM 15009 C C . HIS I 2 53 ? 194.355 252.024 225.677 1.00 68.43 34 HIS F C 1
ATOM 15010 O O . HIS I 2 53 ? 194.475 253.212 225.372 1.00 74.48 34 HIS F O 1
ATOM 15017 N N . TRP I 2 54 ? 193.173 251.443 225.888 1.00 56.82 35 TRP F N 1
ATOM 15018 C CA . TRP I 2 54 ? 191.900 252.131 225.709 1.00 50.93 35 TRP F CA 1
ATOM 15019 C C . TRP I 2 54 ? 191.092 252.096 227.000 1.00 53.20 35 TRP F C 1
ATOM 15020 O O . TRP I 2 54 ? 191.067 251.080 227.700 1.00 52.00 35 TRP F O 1
ATOM 15031 N N . TYR I 2 55 ? 190.421 253.209 227.305 1.00 50.03 36 TYR F N 1
ATOM 15032 C CA . TYR I 2 55 ? 189.627 253.350 228.519 1.00 41.25 36 TYR F CA 1
ATOM 15033 C C . TYR I 2 55 ? 188.261 253.939 228.194 1.00 41.68 36 TYR F C 1
ATOM 15034 O O . TYR I 2 55 ? 188.099 254.696 227.235 1.00 46.25 36 TYR F O 1
ATOM 15043 N N . GLN I 2 56 ? 187.282 253.600 229.034 1.00 41.36 37 GLN F N 1
ATOM 15044 C CA . GLN I 2 56 ? 185.900 254.041 228.882 1.00 46.21 37 GLN F CA 1
ATOM 15045 C C . GLN I 2 56 ? 185.433 254.726 230.159 1.00 42.23 37 GLN F C 1
ATOM 15046 O O . GLN I 2 56 ? 185.600 254.181 231.254 1.00 45.79 37 GLN F O 1
ATOM 15052 N N . GLN I 2 57 ? 184.837 255.909 230.015 1.00 41.48 38 GLN F N 1
ATOM 15053 C CA . GLN I 2 57 ? 184.325 256.689 231.136 1.00 44.42 38 GLN F CA 1
ATOM 15054 C C . GLN I 2 57 ? 182.816 256.842 231.003 1.00 43.24 38 GLN F C 1
ATOM 15055 O O . GLN I 2 57 ? 182.327 257.368 229.996 1.00 42.58 38 GLN F O 1
ATOM 15061 N N . LYS I 2 58 ? 182.093 256.401 232.032 1.00 46.28 39 LYS F N 1
ATOM 15062 C CA . LYS I 2 58 ? 180.642 256.445 232.099 1.00 46.88 39 LYS F CA 1
ATOM 15063 C C . LYS I 2 58 ? 180.154 257.846 232.457 1.00 50.05 39 LYS F C 1
ATOM 15064 O O . LYS I 2 58 ? 180.914 258.661 232.985 1.00 53.37 39 LYS F O 1
ATOM 15070 N N . PRO I 2 59 ? 178.885 258.157 232.168 1.00 53.63 40 PRO F N 1
ATOM 15071 C CA . PRO I 2 59 ? 178.348 259.471 232.565 1.00 51.22 40 PRO F CA 1
ATOM 15072 C C . PRO I 2 59 ? 178.370 259.724 234.064 1.00 52.37 40 PRO F C 1
ATOM 15073 O O . PRO I 2 59 ? 178.437 260.887 234.481 1.00 48.65 40 PRO F O 1
ATOM 15077 N N . ASP I 2 60 ? 178.309 258.678 234.889 1.00 55.04 41 ASP F N 1
ATOM 15078 C CA . ASP I 2 60 ? 178.379 258.858 236.334 1.00 50.81 41 ASP F CA 1
ATOM 15079 C C . ASP I 2 60 ? 179.789 259.133 236.847 1.00 53.77 41 ASP F C 1
ATOM 15080 O O . ASP I 2 60 ? 179.935 259.595 237.983 1.00 55.32 41 ASP F O 1
ATOM 15085 N N . GLY I 2 61 ? 180.820 258.864 236.050 1.00 51.46 42 GLY F N 1
ATOM 15086 C CA . GLY I 2 61 ? 182.184 259.173 236.424 1.00 48.91 42 GLY F CA 1
ATOM 15087 C C . GLY I 2 61 ? 183.096 257.993 236.692 1.00 46.90 42 GLY F C 1
ATOM 15088 O O . GLY I 2 61 ? 184.209 258.202 237.187 1.00 47.78 42 GLY F O 1
ATOM 15089 N N . THR I 2 62 ? 182.671 256.770 236.393 1.00 43.13 43 THR F N 1
ATOM 15090 C CA . THR I 2 62 ? 183.509 255.599 236.600 1.00 47.78 43 THR F CA 1
ATOM 15091 C C . THR I 2 62 ? 184.309 255.282 235.342 1.00 49.08 43 THR F C 1
ATOM 15092 O O . THR I 2 62 ? 183.832 255.459 234.219 1.00 49.53 43 THR F O 1
ATOM 15096 N N . VAL I 2 63 ? 185.538 254.809 235.544 1.00 44.08 44 VAL F N 1
ATOM 15097 C CA . VAL I 2 63 ? 186.473 254.517 234.464 1.00 41.04 44 VAL F CA 1
ATOM 15098 C C . VAL I 2 63 ? 186.777 253.026 234.467 1.00 36.33 44 VAL F C 1
ATOM 15099 O O . VAL I 2 63 ? 187.000 252.432 235.527 1.00 41.11 44 VAL F O 1
ATOM 15103 N N . ASN I 2 64 ? 186.775 252.423 233.279 1.00 46.07 45 ASN F N 1
ATOM 15104 C CA . ASN I 2 64 ? 187.055 251.004 233.112 1.00 45.21 45 ASN F CA 1
ATOM 15105 C C . ASN I 2 64 ? 188.061 250.802 231.989 1.00 43.18 45 ASN F C 1
ATOM 15106 O O . ASN I 2 64 ? 188.100 251.568 231.023 1.00 46.87 45 ASN F O 1
ATOM 15111 N N . LEU I 2 65 ? 188.869 249.754 232.122 1.00 57.19 46 LEU F N 1
ATOM 15112 C CA . LEU I 2 65 ? 189.813 249.357 231.087 1.00 57.89 46 LEU F CA 1
ATOM 15113 C C . LEU I 2 65 ? 189.145 248.392 230.116 1.00 56.59 46 LEU F C 1
ATOM 15114 O O . LEU I 2 65 ? 188.417 247.486 230.529 1.00 58.57 46 LEU F O 1
ATOM 15119 N N . LEU I 2 66 ? 189.389 248.594 228.822 1.00 65.16 47 LEU F N 1
ATOM 15120 C CA . LEU I 2 66 ? 188.820 247.745 227.783 1.00 67.50 47 LEU F CA 1
ATOM 15121 C C . LEU I 2 66 ? 189.879 246.924 227.058 1.00 71.38 47 LEU F C 1
ATOM 15122 O O . LEU I 2 66 ? 189.807 245.693 227.046 1.00 72.47 47 LEU F O 1
ATOM 15127 N N . ILE I 2 67 ? 190.868 247.578 226.454 1.00 83.56 48 ILE F N 1
ATOM 15128 C CA . ILE I 2 67 ? 191.871 246.925 225.622 1.00 81.26 48 ILE F CA 1
ATOM 15129 C C . ILE I 2 67 ? 193.248 247.386 226.072 1.00 83.13 48 ILE F C 1
ATOM 15130 O O . ILE I 2 67 ? 193.478 248.584 226.263 1.00 84.47 48 ILE F O 1
ATOM 15135 N N . PHE I 2 68 ? 194.166 246.437 226.241 1.00 121.33 49 PHE F N 1
ATOM 15136 C CA . PHE I 2 68 ? 195.554 246.753 226.535 1.00 128.79 49 PHE F CA 1
ATOM 15137 C C . PHE I 2 68 ? 196.456 246.026 225.550 1.00 130.66 49 PHE F C 1
ATOM 15138 O O . PHE I 2 68 ? 196.110 244.956 225.045 1.00 130.69 49 PHE F O 1
ATOM 15146 N N . TYR I 2 69 ? 197.612 246.635 225.271 1.00 123.72 50 TYR F N 1
ATOM 15147 C CA . TYR I 2 69 ? 198.595 246.120 224.314 1.00 124.50 50 TYR F CA 1
ATOM 15148 C C . TYR I 2 69 ? 197.988 245.925 222.925 1.00 128.25 50 TYR F C 1
ATOM 15149 O O . TYR I 2 69 ? 198.323 244.972 222.217 1.00 133.35 50 TYR F O 1
ATOM 15158 N N . THR I 2 70 ? 197.047 246.806 222.574 1.00 125.72 51 THR F N 1
ATOM 15159 C CA . THR I 2 70 ? 196.514 247.037 221.232 1.00 124.47 51 THR F CA 1
ATOM 15160 C C . THR I 2 70 ? 195.594 245.930 220.722 1.00 123.53 51 THR F C 1
ATOM 15161 O O . THR I 2 70 ? 194.832 246.150 219.776 1.00 134.10 51 THR F O 1
ATOM 15165 N N . SER I 2 71 ? 195.590 244.759 221.356 1.00 120.11 52 SER F N 1
ATOM 15166 C CA . SER I 2 71 ? 194.727 243.693 220.867 1.00 123.57 52 SER F CA 1
ATOM 15167 C C . SER I 2 71 ? 194.151 242.776 221.936 1.00 131.82 52 SER F C 1
ATOM 15168 O O . SER I 2 71 ? 193.432 241.837 221.581 1.00 139.16 52 SER F O 1
ATOM 15171 N N . ARG I 2 72 ? 194.419 243.006 223.215 1.00 129.46 53 ARG F N 1
ATOM 15172 C CA . ARG I 2 72 ? 194.085 242.048 224.261 1.00 133.94 53 ARG F CA 1
ATOM 15173 C C . ARG I 2 72 ? 192.906 242.554 225.077 1.00 136.81 53 ARG F C 1
ATOM 15174 O O . ARG I 2 72 ? 192.898 243.707 225.517 1.00 134.83 53 ARG F O 1
ATOM 15182 N N . LEU I 2 73 ? 191.918 241.688 225.278 1.00 144.35 54 LEU F N 1
ATOM 15183 C CA . LEU I 2 73 ? 190.710 242.044 226.006 1.00 146.26 54 LEU F CA 1
ATOM 15184 C C . LEU I 2 73 ? 190.895 241.810 227.499 1.00 149.67 54 LEU F C 1
ATOM 15185 O O . LEU I 2 73 ? 191.442 240.787 227.918 1.00 150.85 54 LEU F O 1
ATOM 15190 N N . HIS I 2 74 ? 190.430 242.767 228.295 1.00 147.52 55 HIS F N 1
ATOM 15191 C CA . HIS I 2 74 ? 190.460 242.622 229.740 1.00 146.60 55 HIS F CA 1
ATOM 15192 C C . HIS I 2 74 ? 189.410 241.609 230.189 1.00 152.96 55 HIS F C 1
ATOM 15193 O O . HIS I 2 74 ? 188.429 241.341 229.492 1.00 156.06 55 HIS F O 1
ATOM 15200 N N . SER I 2 75 ? 189.636 241.035 231.368 1.00 157.51 56 SER F N 1
ATOM 15201 C CA . SER I 2 75 ? 188.739 240.013 231.893 1.00 160.64 56 SER F CA 1
ATOM 15202 C C . SER I 2 75 ? 187.362 240.598 232.184 1.00 163.19 56 SER F C 1
ATOM 15203 O O . SER I 2 75 ? 187.240 241.658 232.805 1.00 164.82 56 SER F O 1
ATOM 15206 N N . GLY I 2 76 ? 186.322 239.897 231.733 1.00 125.42 57 GLY F N 1
ATOM 15207 C CA . GLY I 2 76 ? 184.956 240.337 231.907 1.00 124.48 57 GLY F CA 1
ATOM 15208 C C . GLY I 2 76 ? 184.434 241.255 230.823 1.00 123.77 57 GLY F C 1
ATOM 15209 O O . GLY I 2 76 ? 183.237 241.568 230.824 1.00 123.62 57 GLY F O 1
ATOM 15210 N N . VAL I 2 77 ? 185.283 241.694 229.906 1.00 109.87 58 VAL F N 1
ATOM 15211 C CA . VAL I 2 77 ? 184.849 242.580 228.824 1.00 108.37 58 VAL F CA 1
ATOM 15212 C C . VAL I 2 77 ? 184.171 241.741 227.744 1.00 108.01 58 VAL F C 1
ATOM 15213 O O . VAL I 2 77 ? 184.717 240.699 227.349 1.00 108.28 58 VAL F O 1
ATOM 15217 N N . PRO I 2 78 ? 182.992 242.139 227.265 1.00 95.45 59 PRO F N 1
ATOM 15218 C CA . PRO I 2 78 ? 182.354 241.399 226.170 1.00 94.07 59 PRO F CA 1
ATOM 15219 C C . PRO I 2 78 ? 183.194 241.443 224.903 1.00 92.48 59 PRO F C 1
ATOM 15220 O O . PRO I 2 78 ? 183.937 242.394 224.654 1.00 94.50 59 PRO F O 1
ATOM 15224 N N . SER I 2 79 ? 183.059 240.396 224.091 1.00 81.69 60 SER F N 1
ATOM 15225 C CA . SER I 2 79 ? 183.792 240.248 222.831 1.00 81.10 60 SER F CA 1
ATOM 15226 C C . SER I 2 79 ? 183.317 241.205 221.741 1.00 81.98 60 SER F C 1
ATOM 15227 O O . SER I 2 79 ? 183.750 241.077 220.588 1.00 82.48 60 SER F O 1
ATOM 15230 N N . ARG I 2 80 ? 182.437 242.145 222.088 1.00 74.33 61 ARG F N 1
ATOM 15231 C CA . ARG I 2 80 ? 181.930 243.118 221.131 1.00 70.64 61 ARG F CA 1
ATOM 15232 C C . ARG I 2 80 ? 182.993 244.118 220.694 1.00 71.67 61 ARG F C 1
ATOM 15233 O O . ARG I 2 80 ? 182.881 244.682 219.601 1.00 70.40 61 ARG F O 1
ATOM 15241 N N . PHE I 2 81 ? 184.015 244.350 221.516 1.00 72.11 62 PHE F N 1
ATOM 15242 C CA . PHE I 2 81 ? 185.046 245.336 221.224 1.00 67.77 62 PHE F CA 1
ATOM 15243 C C . PHE I 2 81 ? 186.250 244.677 220.563 1.00 66.38 62 PHE F C 1
ATOM 15244 O O . PHE I 2 81 ? 186.564 243.516 220.836 1.00 70.09 62 PHE F O 1
ATOM 15252 N N . SER I 2 82 ? 186.926 245.428 219.696 1.00 63.70 63 SER F N 1
ATOM 15253 C CA . SER I 2 82 ? 188.157 244.946 219.084 1.00 66.42 63 SER F CA 1
ATOM 15254 C C . SER I 2 82 ? 189.092 246.124 218.858 1.00 66.85 63 SER F C 1
ATOM 15255 O O . SER I 2 82 ? 188.661 247.275 218.786 1.00 71.17 63 SER F O 1
ATOM 15258 N N . GLY I 2 83 ? 190.378 245.826 218.751 1.00 71.68 64 GLY F N 1
ATOM 15259 C CA . GLY I 2 83 ? 191.376 246.859 218.543 1.00 70.77 64 GLY F CA 1
ATOM 15260 C C . GLY I 2 83 ? 192.397 246.426 217.515 1.00 69.42 64 GLY F C 1
ATOM 15261 O O . GLY I 2 83 ? 192.694 245.240 217.366 1.00 71.96 64 GLY F O 1
ATOM 15262 N N . SER I 2 84 ? 192.940 247.411 216.802 1.00 76.82 65 SER F N 1
ATOM 15263 C CA . SER I 2 84 ? 193.909 247.127 215.751 1.00 74.39 65 SER F CA 1
ATOM 15264 C C . SER I 2 84 ? 194.784 248.353 215.539 1.00 75.96 65 SER F C 1
ATOM 15265 O O . SER I 2 84 ? 194.551 249.416 216.115 1.00 82.31 65 SER F O 1
ATOM 15268 N N . GLY I 2 85 ? 195.802 248.189 214.699 1.00 77.04 66 GLY F N 1
ATOM 15269 C CA . GLY I 2 85 ? 196.654 249.303 214.337 1.00 78.63 66 GLY F CA 1
ATOM 15270 C C . GLY I 2 85 ? 198.132 249.037 214.523 1.00 78.97 66 GLY F C 1
ATOM 15271 O O . GLY I 2 85 ? 198.519 248.034 215.128 1.00 78.24 66 GLY F O 1
ATOM 15272 N N . SER I 2 86 ? 198.966 249.942 214.014 1.00 91.13 67 SER F N 1
ATOM 15273 C CA . SER I 2 86 ? 200.411 249.806 214.134 1.00 90.11 67 SER F CA 1
ATOM 15274 C C . SER I 2 86 ? 201.063 251.137 213.795 1.00 90.53 67 SER F C 1
ATOM 15275 O O . SER I 2 86 ? 200.393 252.101 213.409 1.00 91.86 67 SER F O 1
ATOM 15278 N N . GLY I 2 87 ? 202.385 251.175 213.953 1.00 100.75 68 GLY F N 1
ATOM 15279 C CA . GLY I 2 87 ? 203.155 252.359 213.634 1.00 102.72 68 GLY F CA 1
ATOM 15280 C C . GLY I 2 87 ? 202.774 253.550 214.486 1.00 104.92 68 GLY F C 1
ATOM 15281 O O . GLY I 2 87 ? 203.116 253.617 215.670 1.00 105.16 68 GLY F O 1
ATOM 15282 N N . THR I 2 88 ? 202.071 254.504 213.880 1.00 108.28 69 THR F N 1
ATOM 15283 C CA . THR I 2 88 ? 201.549 255.657 214.592 1.00 106.68 69 THR F CA 1
ATOM 15284 C C . THR I 2 88 ? 200.035 255.785 214.501 1.00 105.33 69 THR F C 1
ATOM 15285 O O . THR I 2 88 ? 199.489 256.788 214.973 1.00 104.42 69 THR F O 1
ATOM 15289 N N . ASP I 2 89 ? 199.338 254.812 213.915 1.00 95.27 70 ASP F N 1
ATOM 15290 C CA . ASP I 2 89 ? 197.893 254.887 213.738 1.00 95.50 70 ASP F CA 1
ATOM 15291 C C . ASP I 2 89 ? 197.231 253.672 214.370 1.00 93.36 70 ASP F C 1
ATOM 15292 O O . ASP I 2 89 ? 197.615 252.534 214.080 1.00 95.57 70 ASP F O 1
ATOM 15297 N N . TYR I 2 90 ? 196.223 253.910 215.211 1.00 81.95 71 TYR F N 1
ATOM 15298 C CA . TYR I 2 90 ? 195.541 252.826 215.900 1.00 79.67 71 TYR F CA 1
ATOM 15299 C C . TYR I 2 90 ? 194.040 253.074 215.864 1.00 79.59 71 TYR F C 1
ATOM 15300 O O . TYR I 2 90 ? 193.585 254.209 215.709 1.00 86.10 71 TYR F O 1
ATOM 15309 N N . SER I 2 91 ? 193.266 252.000 216.015 1.00 66.72 72 SER F N 1
ATOM 15310 C CA . SER I 2 91 ? 191.819 252.112 215.925 1.00 65.79 72 SER F CA 1
ATOM 15311 C C . SER I 2 91 ? 191.147 251.127 216.870 1.00 65.09 72 SER F C 1
ATOM 15312 O O . SER I 2 91 ? 191.680 250.053 217.169 1.00 68.76 72 SER F O 1
ATOM 15315 N N . LEU I 2 92 ? 189.957 251.515 217.323 1.00 61.27 73 LEU F N 1
ATOM 15316 C CA . LEU I 2 92 ? 189.095 250.708 218.174 1.00 62.46 73 LEU F CA 1
ATOM 15317 C C . LEU I 2 92 ? 187.739 250.575 217.495 1.00 65.09 73 LEU F C 1
ATOM 15318 O O . LEU I 2 92 ? 187.177 251.570 217.028 1.00 67.52 73 LEU F O 1
ATOM 15323 N N . THR I 2 93 ? 187.216 249.354 217.436 1.00 65.96 74 THR F N 1
ATOM 15324 C CA . THR I 2 93 ? 185.985 249.065 216.714 1.00 64.53 74 THR F CA 1
ATOM 15325 C C . THR I 2 93 ? 184.969 248.444 217.660 1.00 66.68 74 THR F C 1
ATOM 15326 O O . THR I 2 93 ? 185.297 247.519 218.413 1.00 69.77 74 THR F O 1
ATOM 15330 N N . ILE I 2 94 ? 183.739 248.953 217.616 1.00 66.64 75 ILE F N 1
ATOM 15331 C CA . ILE I 2 94 ? 182.628 248.431 218.402 1.00 67.96 75 ILE F CA 1
ATOM 15332 C C . ILE I 2 94 ? 181.492 248.083 217.448 1.00 69.41 75 ILE F C 1
ATOM 15333 O O . ILE I 2 94 ? 181.132 248.883 216.576 1.00 72.63 75 ILE F O 1
ATOM 15338 N N . SER I 2 95 ? 180.941 246.881 217.607 1.00 69.64 76 SER F N 1
ATOM 15339 C CA . SER I 2 95 ? 179.941 246.329 216.707 1.00 71.75 76 SER F CA 1
ATOM 15340 C C . SER I 2 95 ? 178.576 246.276 217.381 1.00 73.89 76 SER F C 1
ATOM 15341 O O . SER I 2 95 ? 178.466 245.989 218.575 1.00 73.17 76 SER F O 1
ATOM 15344 N N . ASN I 2 96 ? 177.542 246.564 216.590 1.00 72.53 77 ASN F N 1
ATOM 15345 C CA . ASN I 2 96 ? 176.129 246.409 216.962 1.00 72.40 77 ASN F CA 1
ATOM 15346 C C . ASN I 2 96 ? 175.809 246.983 218.349 1.00 72.46 77 ASN F C 1
ATOM 15347 O O . ASN I 2 96 ? 175.093 246.396 219.158 1.00 76.68 77 ASN F O 1
ATOM 15352 N N . LEU I 2 97 ? 176.267 248.221 218.547 1.00 66.81 78 LEU F N 1
ATOM 15353 C CA . LEU I 2 97 ? 176.311 248.850 219.863 1.00 67.95 78 LEU F CA 1
ATOM 15354 C C . LEU I 2 97 ? 174.943 248.866 220.541 1.00 68.33 78 LEU F C 1
ATOM 15355 O O . LEU I 2 97 ? 173.906 249.076 219.907 1.00 70.32 78 LEU F O 1
ATOM 15360 N N . GLU I 2 98 ? 174.953 248.604 221.847 1.00 65.59 79 GLU F N 1
ATOM 15361 C CA . GLU I 2 98 ? 173.753 248.592 222.665 1.00 65.16 79 GLU F CA 1
ATOM 15362 C C . GLU I 2 98 ? 173.544 249.970 223.291 1.00 68.70 79 GLU F C 1
ATOM 15363 O O . GLU I 2 98 ? 174.193 250.954 222.925 1.00 72.19 79 GLU F O 1
ATOM 15369 N N . GLN I 2 99 ? 172.614 250.045 224.246 1.00 69.28 80 GLN F N 1
ATOM 15370 C CA . GLN I 2 99 ? 172.315 251.313 224.903 1.00 68.17 80 GLN F CA 1
ATOM 15371 C C . GLN I 2 99 ? 173.394 251.703 225.908 1.00 69.81 80 GLN F C 1
ATOM 15372 O O . GLN I 2 99 ? 173.614 252.895 226.145 1.00 68.69 80 GLN F O 1
ATOM 15378 N N . GLU I 2 100 ? 174.080 250.727 226.498 1.00 68.59 81 GLU F N 1
ATOM 15379 C CA . GLU I 2 100 ? 175.071 251.015 227.529 1.00 66.04 81 GLU F CA 1
ATOM 15380 C C . GLU I 2 100 ? 176.429 251.410 226.964 1.00 67.06 81 GLU F C 1
ATOM 15381 O O . GLU I 2 100 ? 177.356 251.653 227.744 1.00 70.50 81 GLU F O 1
ATOM 15387 N N . ASP I 2 101 ? 176.576 251.479 225.643 1.00 62.42 82 ASP F N 1
ATOM 15388 C CA . ASP I 2 101 ? 177.836 251.865 225.024 1.00 60.39 82 ASP F CA 1
ATOM 15389 C C . ASP I 2 101 ? 177.958 253.369 224.804 1.00 61.20 82 ASP F C 1
ATOM 15390 O O . ASP I 2 101 ? 178.839 253.798 224.053 1.00 64.52 82 ASP F O 1
ATOM 15395 N N . ILE I 2 102 ? 177.099 254.172 225.427 1.00 57.52 83 ILE F N 1
ATOM 15396 C CA . ILE I 2 102 ? 177.164 255.626 225.316 1.00 60.79 83 ILE F CA 1
ATOM 15397 C C . ILE I 2 102 ? 178.053 256.121 226.452 1.00 59.49 83 ILE F C 1
ATOM 15398 O O . ILE I 2 102 ? 177.646 256.142 227.614 1.00 60.94 83 ILE F O 1
ATOM 15403 N N . ALA I 2 103 ? 179.272 256.527 226.111 1.00 49.26 84 ALA F N 1
ATOM 15404 C CA . ALA I 2 103 ? 180.281 256.890 227.098 1.00 42.87 84 ALA F CA 1
ATOM 15405 C C . ALA I 2 103 ? 181.358 257.713 226.400 1.00 45.82 84 ALA F C 1
ATOM 15406 O O . ALA I 2 103 ? 181.181 258.158 225.262 1.00 45.12 84 ALA F O 1
ATOM 15408 N N . THR I 2 104 ? 182.478 257.924 227.087 1.00 49.53 85 THR F N 1
ATOM 15409 C CA . THR I 2 104 ? 183.635 258.605 226.518 1.00 41.56 85 THR F CA 1
ATOM 15410 C C . THR I 2 104 ? 184.800 257.627 226.427 1.00 44.44 85 THR F C 1
ATOM 15411 O O . THR I 2 104 ? 184.954 256.760 227.289 1.00 50.00 85 THR F O 1
ATOM 15415 N N . TYR I 2 105 ? 185.615 257.756 225.382 1.00 46.43 86 TYR F N 1
ATOM 15416 C CA . TYR I 2 105 ? 186.681 256.802 225.099 1.00 42.31 86 TYR F CA 1
ATOM 15417 C C . TYR I 2 105 ? 188.020 257.517 224.989 1.00 42.00 86 TYR F C 1
ATOM 15418 O O . TYR I 2 105 ? 188.130 258.532 224.295 1.00 45.20 86 TYR F O 1
ATOM 15427 N N . PHE I 2 106 ? 189.035 256.975 225.665 1.00 47.80 87 PHE F N 1
ATOM 15428 C CA . PHE I 2 106 ? 190.361 257.576 225.734 1.00 48.54 87 PHE F CA 1
ATOM 15429 C C . PHE I 2 106 ? 191.422 256.572 225.301 1.00 49.28 87 PHE F C 1
ATOM 15430 O O . PHE I 2 106 ? 191.316 255.378 225.588 1.00 54.64 87 PHE F O 1
ATOM 15438 N N . CYS I 2 107 ? 192.461 257.071 224.629 1.00 59.92 88 CYS F N 1
ATOM 15439 C CA . CYS I 2 107 ? 193.629 256.274 224.269 1.00 58.67 88 CYS F CA 1
ATOM 15440 C C . CYS I 2 107 ? 194.850 256.791 225.022 1.00 66.34 88 CYS F C 1
ATOM 15441 O O . CYS I 2 107 ? 195.048 258.002 225.142 1.00 70.11 88 CYS F O 1
ATOM 15444 N N . GLN I 2 108 ? 195.657 255.867 225.544 1.00 113.64 89 GLN F N 1
ATOM 15445 C CA . GLN I 2 108 ? 196.822 256.196 226.360 1.00 114.67 89 GLN F CA 1
ATOM 15446 C C . GLN I 2 108 ? 198.038 255.421 225.869 1.00 116.22 89 GLN F C 1
ATOM 15447 O O . GLN I 2 108 ? 197.927 254.243 225.514 1.00 113.35 89 GLN F O 1
ATOM 15453 N N . GLN I 2 109 ? 199.195 256.081 225.850 1.00 102.96 90 GLN F N 1
ATOM 15454 C CA . GLN I 2 109 ? 200.445 255.446 225.459 1.00 109.33 90 GLN F CA 1
ATOM 15455 C C . GLN I 2 109 ? 201.299 255.130 226.682 1.00 112.68 90 GLN F C 1
ATOM 15456 O O . GLN I 2 109 ? 201.289 255.854 227.680 1.00 117.70 90 GLN F O 1
ATOM 15462 N N . GLY I 2 110 ? 202.037 254.026 226.596 1.00 102.84 91 GLY F N 1
ATOM 15463 C CA . GLY I 2 110 ? 202.854 253.566 227.700 1.00 109.95 91 GLY F CA 1
ATOM 15464 C C . GLY I 2 110 ? 204.280 253.238 227.309 1.00 122.44 91 GLY F C 1
ATOM 15465 O O . GLY I 2 110 ? 204.849 252.255 227.789 1.00 121.68 91 GLY F O 1
ATOM 15466 N N . ASN I 2 111 ? 204.867 254.048 226.430 1.00 118.35 92 ASN F N 1
ATOM 15467 C CA . ASN I 2 111 ? 206.206 253.787 225.919 1.00 110.58 92 ASN F CA 1
ATOM 15468 C C . ASN I 2 111 ? 207.295 254.602 226.600 1.00 121.23 92 ASN F C 1
ATOM 15469 O O . ASN I 2 111 ? 208.411 254.099 226.765 1.00 117.87 92 ASN F O 1
ATOM 15474 N N . THR I 2 112 ? 207.011 255.841 226.998 1.00 131.31 93 THR F N 1
ATOM 15475 C CA . THR I 2 112 ? 208.035 256.720 227.547 1.00 135.59 93 THR F CA 1
ATOM 15476 C C . THR I 2 112 ? 207.427 257.585 228.642 1.00 133.30 93 THR F C 1
ATOM 15477 O O . THR I 2 112 ? 206.290 258.045 228.516 1.00 131.60 93 THR F O 1
ATOM 15481 N N . LEU I 2 113 ? 208.186 257.797 229.713 1.00 126.34 94 LEU F N 1
ATOM 15482 C CA . LEU I 2 113 ? 207.753 258.712 230.758 1.00 119.95 94 LEU F CA 1
ATOM 15483 C C . LEU I 2 113 ? 207.877 260.157 230.278 1.00 118.69 94 LEU F C 1
ATOM 15484 O O . LEU I 2 113 ? 208.836 260.500 229.582 1.00 127.38 94 LEU F O 1
ATOM 15489 N N . PRO I 2 114 ? 206.929 261.032 230.640 1.00 96.84 95 PRO F N 1
ATOM 15490 C CA . PRO I 2 114 ? 205.714 260.777 231.425 1.00 88.52 95 PRO F CA 1
ATOM 15491 C C . PRO I 2 114 ? 204.582 260.194 230.585 1.00 96.31 95 PRO F C 1
ATOM 15492 O O . PRO I 2 114 ? 204.541 260.379 229.374 1.00 99.34 95 PRO F O 1
ATOM 15496 N N . ARG I 2 115 ? 203.651 259.483 231.215 1.00 87.77 96 ARG F N 1
ATOM 15497 C CA . ARG I 2 115 ? 202.519 258.912 230.499 1.00 75.72 96 ARG F CA 1
ATOM 15498 C C . ARG I 2 115 ? 201.535 260.004 230.098 1.00 76.52 96 ARG F C 1
ATOM 15499 O O . ARG I 2 115 ? 201.259 260.926 230.869 1.00 94.15 96 ARG F O 1
ATOM 15507 N N . THR I 2 116 ? 201.005 259.899 228.881 1.00 66.89 97 THR F N 1
ATOM 15508 C CA . THR I 2 116 ? 200.114 260.910 228.331 1.00 73.58 97 THR F CA 1
ATOM 15509 C C . THR I 2 116 ? 198.828 260.264 227.837 1.00 70.48 97 THR F C 1
ATOM 15510 O O . THR I 2 116 ? 198.820 259.109 227.405 1.00 69.50 97 THR F O 1
ATOM 15514 N N . PHE I 2 117 ? 197.740 261.028 227.902 1.00 60.09 98 PHE F N 1
ATOM 15515 C CA . PHE I 2 117 ? 196.417 260.575 227.505 1.00 56.18 98 PHE F CA 1
ATOM 15516 C C . PHE I 2 117 ? 195.954 261.332 226.267 1.00 55.33 98 PHE F C 1
ATOM 15517 O O . PHE I 2 117 ? 196.569 262.314 225.846 1.00 57.71 98 PHE F O 1
ATOM 15525 N N . GLY I 2 118 ? 194.853 260.857 225.681 1.00 60.84 99 GLY F N 1
ATOM 15526 C CA . GLY I 2 118 ? 194.266 261.495 224.523 1.00 55.07 99 GLY F CA 1
ATOM 15527 C C . GLY I 2 118 ? 193.153 262.465 224.886 1.00 59.75 99 GLY F C 1
ATOM 15528 O O . GLY I 2 118 ? 192.776 262.629 226.045 1.00 62.58 99 GLY F O 1
ATOM 15529 N N . GLY I 2 119 ? 192.620 263.119 223.852 1.00 57.55 100 GLY F N 1
ATOM 15530 C CA . GLY I 2 119 ? 191.569 264.100 224.061 1.00 57.04 100 GLY F CA 1
ATOM 15531 C C . GLY I 2 119 ? 190.242 263.520 224.499 1.00 55.84 100 GLY F C 1
ATOM 15532 O O . GLY I 2 119 ? 189.578 264.087 225.372 1.00 56.59 100 GLY F O 1
ATOM 15533 N N . GLY I 2 120 ? 189.838 262.403 223.920 1.00 51.88 101 GLY F N 1
ATOM 15534 C CA . GLY I 2 120 ? 188.554 261.802 224.220 1.00 49.46 101 GLY F CA 1
ATOM 15535 C C . GLY I 2 120 ? 187.542 262.029 223.111 1.00 52.18 101 GLY F C 1
ATOM 15536 O O . GLY I 2 120 ? 187.540 263.059 222.430 1.00 57.19 101 GLY F O 1
ATOM 15537 N N . THR I 2 121 ? 186.665 261.044 222.921 1.00 54.65 102 THR F N 1
ATOM 15538 C CA . THR I 2 121 ? 185.628 261.089 221.899 1.00 51.77 102 THR F CA 1
ATOM 15539 C C . THR I 2 121 ? 184.314 260.639 222.516 1.00 54.81 102 THR F C 1
ATOM 15540 O O . THR I 2 121 ? 184.267 259.610 223.197 1.00 54.05 102 THR F O 1
ATOM 15544 N N . LYS I 2 122 ? 183.251 261.401 222.275 1.00 56.78 103 LYS F N 1
ATOM 15545 C CA . LYS I 2 122 ? 181.950 261.159 222.884 1.00 55.86 103 LYS F CA 1
ATOM 15546 C C . LYS I 2 122 ? 180.988 260.593 221.850 1.00 55.61 103 LYS F C 1
ATOM 15547 O O . LYS I 2 122 ? 180.942 261.069 220.711 1.00 59.51 103 LYS F O 1
ATOM 15553 N N . LEU I 2 123 ? 180.227 259.578 222.247 1.00 56.89 104 LEU F N 1
ATOM 15554 C CA . LEU I 2 123 ? 179.247 258.937 221.382 1.00 58.18 104 LEU F CA 1
ATOM 15555 C C . LEU I 2 123 ? 177.841 259.357 221.789 1.00 60.87 104 LEU F C 1
ATOM 15556 O O . LEU I 2 123 ? 177.589 259.666 222.957 1.00 61.92 104 LEU F O 1
ATOM 15561 N N . GLU I 2 124 ? 176.929 259.370 220.820 1.00 66.31 105 GLU F N 1
ATOM 15562 C CA . GLU I 2 124 ? 175.551 259.764 221.075 1.00 63.99 105 GLU F CA 1
ATOM 15563 C C . GLU I 2 124 ? 174.641 259.127 220.036 1.00 65.35 105 GLU F C 1
ATOM 15564 O O . GLU I 2 124 ? 175.069 258.784 218.931 1.00 65.46 105 GLU F O 1
ATOM 15570 N N . ILE I 2 125 ? 173.372 258.978 220.406 1.00 65.00 106 ILE F N 1
ATOM 15571 C CA . ILE I 2 125 ? 172.371 258.371 219.535 1.00 63.85 106 ILE F CA 1
ATOM 15572 C C . ILE I 2 125 ? 171.681 259.431 218.687 1.00 65.53 106 ILE F C 1
ATOM 15573 O O . ILE I 2 125 ? 171.600 259.308 217.465 1.00 65.51 106 ILE F O 1
#

Radius of gyration: 41.29 Å; Cα contacts (8 Å, |Δi|>4): 4086; chains: 9; bounding box: 128×118×106 Å

Sequence (2016 aa):
EVQLQQSGPELVKPGASVKISCKASGYSFTGYTMNWVKQSHGKNLEWIGLINPFIGGTRYNQKFKGKATLTVDKSSRTAYMELLSLTSEDSAVYYCAREADYDWYFDVWGAGTTVTVSDIQMTQTTSSLSASLGDRVTISCRASQDISNYLHWYQQKPDGTVNLLIFYTSRLHSGVPSRFSGSGSGTDYSLTISNLEQEDIATYFCQQGNTLPRTFGGGTKLEIILHYEKLSKIGLVKGVTRKYKIKSNPLTKDIVIKMIPNVSNMSQCTGSVMENYKTRLNGILTPIKGALEIYKNNTHDCVGAGVCMAGVAIGIATAAQITAGVALYEAMKNADNINKLKSSIESTNEAVVKLQETAEKTVYVFTALQDYINTNLVPTIDKIPCKQTELSLDLALSKYLSDLLFVFGPNLQDPVSNSMTIQAISQAFGGNYETLLRTLGYATEDFDDLLESDSITGQIIYVDLSSYYIIVRVYFPILTEIQQAYIQELLPVSFNNDNSEWISIVPNFILVRNTLISNIEIGFCLITKRSVICNQDYATPMTNNMRECLTGSTEKCPRELVVSSHVPRFALSNGVLFANCISVTCQCQTTGRAISQSGEQTLLMIDNTTCPTAVLGNVIISLGKYLGSVNYNSEGIAIGPPVFTDKVDISSQISSMNQSLQQSKDYIKEAQRLILHYEKLSKIGLVKGVTRKYKIKSNPLTKDIVIKMIPNVSNMSQCTGSVMENYKTRLNGILTPIKGALEIYKNNTHDCGVCMAGVAIGIATAAQITAGVALYEAMKNADNINKLKSSIESTNEAVVKLQETAEKTVYVFTALQDYINTNLVPTIDKIPCKQTELSLDLALSKYLSDLLFVFGPNLQDPVSNSMTIQAISQAFGGNYETLLRTLGYATEDFDDLLESDSITGQIIYVDLSSYYIIVRVYFPILTEIQQAYIQELLPVSFNNDNSEWISIVPNFILVRNTLISNIEIGFCLITKRSVICNQDYATPMTNNMRECLTGSTEKCPRELVVSSHVPRFALSNGVLFANCISVTCQCQTTGRAISQSGEQTLLMIDNTTCPTAVLGNVIISLGKYLGSVNYNSEGIAIGPPVFTDKVDISSQISSMNQSLQQSKDYIKEAQRLILHYEKLSKIGLVKGVTRKYKIKSNPLTKDIVIKMIPNVSNMSQCTGSVMENYKTRLNGILTPIKGALEIYKNNTHDCGVCMAGVAIGIATAAQITAGVALYEAMKNADNINKLKSSIESTNEAVVKLQETAEKTVYVFTALQDYINTNLVPTIDKIPCKQTELSLDLALSKYLSDLLFVFGPNLQDPVSNSMTIQAISQAFGGNYETLLRTLGYATEDFDDLLESDSITGQIIYVDLSSYYIIVRVYFPILTEIQQAYIQELLPVSFNNDNSEWISIVPNFILVRNTLISNIEIGFCLITKRSVICNQDYATPMTNNMRECLTGSTEKCPRELVVSSHVPRFALSNGVLFANCISVTCQCQTTGRAISQSGEQTLLMIDNTTCPTAVLGNVIISLGKYLGSVNYNSEGIAIGPPVFTDKVDISSQISSMNQSLQQSKDYIKEAQRLEVQLQQSGPELVKPGASVKISCKASGYSFTGYTMNWVKQSHGKNLEWIGLINPFIGGTRYNQKFKGKATLTVDKSSRTAYMELLSLTSEDSAVYYCAREADYDWYFDVWGAGTTVTVSDIQMTQTTSSLSASLGDRVTISCRASQDISNYLHWYQQKPDGTVNLLIFYTSRLHSGVPSRFSGSGSGTDYSLTISNLEQEDIATYFCQQGNTLPRTFGGGTKLEIEVQLQQSGPELVKPGASVKISCKASGYSFTGYTMNWVKQSHGKNLEWIGLINPFIGGTRYNQKFKGKATLTVDKSSRTAYMELLSLTSEDSAVYYCAREADYDWYFDVWGAGTTVTVSDIQMTQTTSSLSASLGDRVTISCRASQDISNYLHWYQQKPDGTVNLLIFYTSRLHSGVPSRFSGSGSGTDYSLTISNLEQEDIATYFCQQGNTLPRTFGGGTKLEI

Foldseek 3Di:
DKAKEWDEEEEAEAQDKDKIKIAIDDDQLQPWKKWKWWAFPVGDIDTAWIFHNNVTDIDGDPVCPPFKDWDADNVRSMIMIMGGRDDQRPFTKMKMFIADDPDGDTDYIHPIYTYGYD/DKAKEFPAAEDEDDAQAKDKGKIFIPFFQFQQKWKWWAAPVGDIDTADGSFADGDPPHDPQKGWDDGGGMIMIMGGRDDPRRFTKMKMWGDRDPPTDIYDIHGYDD/DFDQLLVVLQFKHWDAKAFEKAWDDWDKDKAKEFQDADCVLVPPPLDCLVVVLLVVVLVLQPVVVVQQVQLVPFWDCDPCHAIDGDCVSVPDDDPQLVVLSSVLVVVVVVVVVVVVCLVVLLPDQDQWDWDDPDPVDIYIYGYACRVCCVPPLNVCVPVDPCVVVSVVVNVVSVVLVVQLCVQSNVVPVDLSGWQAAQQSVCSSNPRCVVVVCVVVPDDDDCPVQCNVLRNKTKHWRDADSVRGMTMMMIIGIDMDTDPQKMKIFIDGAWWAAAHFIKTWDADGIWMAHPNDIWDFDLPSWDDDNHHIYHNDGGTDHDDPLNVVCRRNQQQSTEMETDDDPDDHAKDADPQKIKGHCVPFWWCFDPVGGGDDDDRHGTIDIDAPVVPAWIDGPPDIGGGHDDDDDPCSRVDDDHHYYYDDDDDVVVVVVVVVVVVVVVVVVVVVVVVVVD/DFDQLLVVQQFKHWDDKFFEKAWDDWDKDKAKEFQDADCPLPPPPLDCLVVVLLVVVLVLQPVVVVQLVQLVVAWDDPLIDGDCVSNPDDDPQLVVLSNVLVVVVPCVVVVVVCLVVLLPDQDQWDWACDDPVDIHIYGYACRVCCVPPLNVCVPVDPCVVVSVVVNVVSVVLVVQLCVQSPVVCPRQSGWQAALQSVCSSNVRCVVCVCVVVPDDDPCPVVCNVLRNKTKHWRDADSVRRMTMMMIIGIDMDTDPQKMKIFIDGAWWDADHFIKTWDADGIWMAHNHDIFDFDLVSWDDDNHYIYHHDGGTDHDDPLNVVCRRNAQQSTEMEGDDDPDGHAWDADQQKIKGRCVVFWWAFPVVGGTDDDDNQGTIDIDAPVVPAWIDRDPDIGGGHDDDDDPCSRPDDHHHYYYDDDDDVVVVVVVVVVVVVVVVVVVVVVVVVVD/DFDQLLVVQQFWHWDDKFFEKAWDDWDKDKAKEFQDADCPLQPPFQPCLVVVLLVVVLVLQVVVVVQLVQLVVAWDPPLTDGDCVSNPDDDPQLVVLSNVLVVVVPCVVVVVVCVVVLLPDQDQWDKACDDPVDIYIYGYACRVCCVPPLNVCVPVDDCVVSNVVVSVVSVVLVVQLCVQSPVVPPDLSGWQAALQSVCSSNPRCSVVVCVVVPDDDPCPVVCNVLRNKTKHWRDADSPRRMTMMMIIGIDMDTDPQKMKIFIDGAWWAAAHFIKTWDADGIWMAHNHDIFDFDLVSWDDDPHYIYHNDDGTDHDDPLNVVCRRNAQQSTEMETDDDPDDHAWDADPQKIKGHCVPFWKDAPPVRGTDDDDNQGTIDIDACVVGQWIDTDHDIGGGHDDDDDPCSRPDHDHHYYYDDDDPVVVVVVVVVVVVVVVVVVVVVVVVVVD/DKAKEWDEEDEAEAQDKDKIKIAIDDDQLQPWKKWKWWAAPVGDIDTAWIFRNVVGDIDGDPVCPPFKDWDADNVRSMIMIMGGRDDQRPFTKMKMFIADDPDGDTDYIHDIYTYGYD/DKAKEFPAAEDEDDAQAKDKGKIFIPFFQFQQKWKWWAAPVGDIDTADGSFADGDPPHDPQKGWDDGGGMIMIMGGRDDDRPFTKMKMWGDRDPPTDIYDIHGYDD/DKAKEWDEEEEAEAQAKDKIKIAIDDDQLQPWKKWKWWAFPVRDIDTAWIFHNNVTDIDGDPVCPPFWDWDADNVRSMIMIMGGRDDQRPFTKMKMFIADDPDGDTDYIHDIYTYGYD/DKAKEFPAAEDEDDAFAKDKGKIFIPFFQFQQKWKWWAAPVGDIDTADGSFADGDPPHDPQKGWDDGGGMIMIMGGRDDPRPFTKMKMWGDRDPPTDIYDIHGYDD

InterPro domains:
  IPR000776 Precursor fusion glycoprotein F0, Paramyxoviridae [PF00523] (29-509)

Nearest PDB structures (foldseek):
  7upa-assembly1_F  TM=1.009E+00  e=1.538E-21  Mus musculus
  8jlx-assembly1_L  TM=9.918E-01  e=6.688E-19  Mus musculus
  4k2u-assembly1_L  TM=9.936E-01  e=1.221E-18  Mus musculus
  7rw2-assembly1_L  TM=9.832E-01  e=6.284E-17  Homo sapiens
  7uz6-assembly1_Q  TM=9.762E-01  e=5.312E-16  Mus musculus

B-factor: mean 52.26, std 25.82, range [12.04, 183.36]

Secondary structure (DSSP, 8-state):
---HHHHHHHTEEEEEEEEEEEEEEEEEEEEEEE-S---STTGGG-TTHHHHHHHHHHHHHHHHHHHHHHHHHTEE------EEEEHHHH-EEEHHHHHHHHHHHHHHHHHHHHGGGHHHHHT--SSEEEEESSSS-EEEEEESSHHHIIIIITTTTTTS-HHHHHHHHHHHHHHHHHHHHHHHSTT----S-S-EEHHHHGGGGTS-HHHHHHHTT---TTHHHHHHTT--EEEEEEEETTTTEEEEEEEEEEEEEETTEEEEEEEE--EESSSSEEEE---SEEEEETTEEEEE-GGGSEE-SSEEEESS--EE---HHHHHHHTT-GGG--EEE--SS----EEEETTEEEE-TTSS--EETTT--B----TT-S-EEE-TTT-SEEEETTEEEE-----S-TTGGG-------B----HHHHHHHHHHHHHHHHHHHHHHHHHHH-/--EEEE---EEE-TT--EEEEEEEESS-GGGS-EEEEEEETTTEEEEEEEEETTTTEEEE-GGGTTTEEEEEETTTTEEEEEE-S--GGG-EEEEEEEE-SSSS-EEEE---EEEEE-/--EEEE---EEE-TT--EEEEEEEESS-GGGS-EEEEEE-TT--EEEEEEEETTTTEEEE-GGGTTTEEEEEETTTTEEEEEE-S--GGG-EEEEEEEE-SSSS-EEEE---EEEEE-/---HHHHHHHTEEEEEEEEEEEEEEEEEEEEEEE-S---GGGGGG-TTHHHHHHHHHHHHHHHHHHHHHHHHHTEEE--EEEEHHHH-EEEHHHHHHHHHHHHHHHHHHHHGGGHHHHHT--SSEEEEEEETTEEEEEEESSHHHIIIIITTTTTTS-HHHHHHHHHHHHHHHHHHHHHHHSTT---TTSS-EEHHHHGGGGTS-HHHHHHHTT---TTHHHHHHTT--EEEEEEEETTTTEEEEEEEEEEEEEETTEEEEEEEE--EEETTEEEEE---SEEEEETTEEEEE-GGGSEE-SSEEEESS--EE---HHHHHHHTT-GGG--EEE--SS----EEEETTEEEE-TTTS--EETTTTEE----TT-S-EEE-TTT-SEEESSSEEEE-----S-TTGGG-------B----HHHHHHHHHHHHHHHHHHHHHHHHHHH-/---EE-S--EEE--TT--EEEEEEESS--TT-EEEEEE-TTS-EEEEEETTTEEPTT--TTEEEEEETTEEEEEE-S--GGG-SEEEEEE-SSSSP-B---EEEE-/---EE-S--EEE--TT-EEEEEEEESS--TT-EEEEEE-TTS-EEEEEETTTEEPTT--TTEEEEEETTEEEEEEES--GGG-SEEEEEE-SSSSPEE---EEEE-/---HHHHHHHTEEEEEEEEEEEEEEEEEEEEEEE-S---GGGTTS-TTHHHHHHHHHHHHHHHHHHHHHHHHTTEEE--EEEEHHHH-EEEHHHHHHHHHHHHHHHHHHHHGGGHHHHHT--SSEEEEESSSS-EEEEEESSHHHIIIIITTTTTTS-HHHHHHHHHHHHHHHHHHHHHHHSTT----SSS-EEHHHHGGGGTS-HHHHHHHTT---TTHHHHHHTT--EEEEEEEETTTTEEEEEEEEEEEEEETTEEEEEEEE--EESSSSEEEE---SEEEEETTEEEEE-GGGSEE-SSEEEESS--EE---HHHHHHHTT-GGG--EEE--SS----EEEETTEEEE-TTTS--EETTTTEE----TT-S-EEE-TTT-SEEEETTEEEE-----S-TTGGG-------B----HHHHHHHHHHHHHHHHHHHHHHHHHHH-/--EEEE---EEE-TT--EEEEEEEESS-GGGS-EEEEEE-TT--EEEEEEEETTTTEEEE-GGGTTTEEEEEETTTTEEEEEE-S--GGG-EEEEEEEE-SSSS-EEEE---EEEEE-/---EE-S-SEEE--TT--EEEEEEESS--TT-EEEEEE-TTS-EEEEEETTTEEPTT--TTEEEEEETTEEEEEE-S--GGG-SEEEEEE-SSSSPEE---EEEE-

Organism: Nipah virus (NCBI:txid3052225)

Solvent-accessible surface area: 86278 Å² total; per-residue (Å²): 200,52,79,12,98,22,45,41,105,44,128,9,152,83,62,42,55,24,105,0,34,4,86,5,42,55,50,34,14,50,50,62,8,6,0,1,0,29,8,37,156,56,114,76,24,67,4,4,0,0,0,18,4,90,27,17,0,16,67,47,15,136,136,23,118,70,56,6,61,1,53,37,47,123,110,47,101,10,2,57,0,53,10,69,77,3,66,93,118,7,23,5,48,7,8,0,0,24,3,9,85,61,11,14,32,0,39,25,27,6,73,23,2,70,1,60,13,84,121,6,113,18,80,21,132,58,78,74,45,80,15,65,95,48,73,174,6,73,6,64,3,116,3,68,99,89,0,40,29,5,1,1,2,3,13,22,68,124,118,19,62,19,71,6,10,0,30,37,5,56,98,73,58,104,78,28,71,109,51,10,57,17,48,18,50,36,38,78,7,26,0,23,2,32,76,1,62,126,100,3,43,5,31,0,5,0,0,1,2,49,52,36,36,5,32,20,4,43,13,1,129,2,68,105,168,23,68,72,60,80,3,10,20,7,2,5,3,72,10,57,74,20,88,0,43,6,63,17,19,30,10,9,47,30,1,0,1,5,4,17,12,41,23,75,129,6,65,122,34,21,54,72,26,23,104,92,10,75,105,58,1,54,49,15,4,62,83,14,59,41,33,4,69,84,22,54,113,32,18,96,77,52,143,113,130,42,12,15,3,32,0,102,63,30,14,55,3,49,23,76,49,13,82,0,2,11,3,4,54,66,3,45,120,51,0,84,58,14,35,156,30,80,100,48,0,73,84,12,85,57,4,34,33,106,29,107,100,64,60,53,84,59,7,47,0,0,4,17,32,4,37,75,2,28,14,32,1,46,27,14,42,112,100,26,92,32,146,46,2,36,44,4,1,32,24,20,4,2,82,19,10,2,61,4,4,117,34,12,11,37,76,39,82,58,7,5,30,60,87,32,32,2,35,30,3,1,60,0,18,45,11,10,5,6,13,2,1,110,44,9,56,18,82,51,144,30,7,39,28,3,3,33,12,70,2,3,17,0,3,4,1,43,3,11,50,101,14,27,0,4,0,0,30,1,15,17,5,20,12,2,72,8,65,139,15,86,1,4,30,5,24,59,5,0,1,12,50,93,142,40,34,27,52,16,27,15,21,71,44,0,0,12,52,96,128,115,14,12,9,17,66,32,76,141,20,12,46,13,130,123,4,0,2,1,50,69,4,36,11,31,15,8,10,102,46,2,72,70,0,0,48,19,30,7,93,102,6,4,28,23,65,30,58,21,32,65,33,69,48,32,3,5,8,108,0,3,4,13,0,1,11,85,49,45,65,11,73,6,97,86,79,56,162,73,47,103,22,57,45,160,47,23,10,12,20,8,13,58,97,110,13,65,38,2,18,17,48,92,9,22,10,41,11,11,137,46,159,56,42,141,83,8,61,97,97,69,49,47,48,6,33,80,11,57,37,46,162,27,4,26,9,10,39,11,15,44,19,64,75,32,12,78,105,14,77,90,82,19,127,115,44,76,197,186,165,20,73,74,59,80,3,9,20,7,2,6,4,74,10,60,72,19,83,0,54,7,63,17,20,31,9,8,45,33,2,0,0,8,3,20,11,37,23,78,127,10,70,132,34,22,52,72,27,20,102,103,11,75,106,32,1,56,48,19,5,62,85,14,69,43,33,6,80,82,17,64,107,30,20,99,99,98,78,12,21,3,30,0,102,63,30,14,57,3,53,20,74,46,12,83,2,2,10,3,4,52,71,1,38,126,54,0,93,67,13,34,159,33,77,95,49,0,81,83,11,86,58,4,35,32,108,27,103,104,59,62,60,103,65,8,47,0,0,3,17,36,4,36,75,2,28,14,35,1,44,28,14,45,114,100,26,78,28,141,42,7,47,46,2,4,58,23,22,5,13,78,15,9,2,62,6,4,112,40,11,11,37,83,43,81,55,7,5,32,53,85,39,33,2,34,30,2,1,58,0,16,46,9,9,5,5,15,2,2,108,42,10,56,21,80,51,143,36,6,41,40,5,3,34,13,72,1,3,16,0,2,4,3,48,2,11,48,103,13,28,0,5,0,0,36,1,15,16,3,21,11,1,70,9,66,134,15,91,2,3,36,3,24,47,4,0,2,15,38,114,140,38,33,30,33,16,29,13,21,69,37,0,1,13,59,108,126,114,13,10,9,17,68,33,75,142,17,16,44,21,127,140,6,0,2,1,52,65,4,36,10,23,16,8,10,93,50,4,70,63,0,0,58,18,36,7,93,91,5,3,29,28,66,32,61,22,34,67,30,66,46,28,2,2,9,111,0,4,2,12,0,1,12,85,53,35,77,5,85,6,101,90,78,66,159,66,51,105,22,57,56,162,48,22,10,12,22,10,10,58,85,116,14,63,33,1,30,22,41,83,14,14,10,49,9,10,136,44,156,59,42,143,82,10,64,99,95,71,50,49,51,5,33,76,10,58,51,44,166,25,3,26,11,8,40,11,15,44,20,62,99,32,8,83,114,20,74,101,72,20,129,105,47,74,200,186,168,23,70,75,56,79,2,9,19,7,1,6,4,72,10,60,70,20,92,0,44,6,64,18,18,31,8,12,50,30,2,0,0,5,3,17,11,36,26,88,106,2,73,133,32,24,58,72,26,22,106,98,9,75,104,29,2,56,49,20,4,64,85,13,72,37,32,5,91,90,16,73,116,30,22,104,101,88,85,8,22,4,30,0,106,62,32,14,55,2,44,21,70,46,12,82,1,3,9,5,5,58,72,4,37,127,56,1,96,58,14,36,161,36,79,96,48,0,76,81,13,76,54,4,34,33,109,29,104,105,60,63,52,95,63,10,51,0,0,2,18,35,4,37,73,1,21,17,27,5,42,26,21,53,113,99,28,81,32,141,41,3,41,45,2,0,60,24,22,5,13,77,15,9,2,61,5,4,115,40,12,12,36,77,42,84,56,6,6,30,58,84,35,32,3,35,30,2,1,60,0,17,44,9,9,6,11,5,2,2,104,37,16,55,31,89,48,147,28,26,36,38,2,3,33,12,72,1,2,19,0,2,4,0,48,3,12,50,99,12,27,0,5,0,0,28,1,14,14,4,19,12,1,60,6,65,141,11,90,2,4,35,2,26,56,5,0,2,14,50,107,129,43,29,33,48,17,28,13,19,69,39,0,0,13,56,102,125,112,13,12,10,17,69,35,78,145,19,15,42,22,129,141,9,0,2,1,51,67,4,38,11,28,16,8,10,102,53,4,66,75,0,0,48,18,27,7,90,96,7,3,27,22,63,27,57,21,35,69,33,72,46,30,3,2,8,108,0,4,2,11,0,0,15,90,51,42,76,7,77,8,91,86,82,64,158,74,48,103,19,57,48,162,48,20,11,14,23,8,11,58,84,111,4,64,31,3,20,10,58,86,12,22,8,41,10,10,133,47,164,54,42,144,84,8,62,98,94,68,52,46,51,6,30,78,10,59,68,48,134,29,3,35,6,10,39,12,14,36,19,65,97,38,9,96,115,16,72,92,62,20,139,109,49,76,198,175,200,52,98,13,116,21,43,38,107,60,132,11,148,84,60,40,65,13,110,1,36,5,102,3,48,53,39,39,14,47,48,60,9,6,0,0,0,27,8,40,166,60,122,77,24,67,4,2,0,1,2,18,4,88,24,23,0,11,70,48,16,142,137,20,115,70,48,5,59,0,59,36,41,122,113,53,74,11,2,58,0,53,8,66,74,5,69,92,112,6,22,6,48,5,9,0,0,20,2,7,80,66,10,8,36,0,36,28,29,5,76,21,2,63,1,70,12,87,122,8,116,17,80,19,134,66,76,83,47,77,11,71,100,52,70,167,4,77,6,62,1,109,3,72,100,90,0,39,29,4,0,0,2,4,14,20,66,121,118,20,60,20,71,6,10,0,31,37,3,55,102,74,56,104,80,30,71,109,48,9,56,15,47,18,50,36,41,70,5,27,0,23,2,34,88,1,63,128,93,3,42,5,27,1,3,0,0,1,0,47,51,36,38,4,33,20,4,44,14,1,125,1,78,101,184,57,94,13,120,21,50,40,112,61,125,11,144,81,64,41,56,18,102,1,33,4,88,4,49,56,46,31,15,47,48,60,8,6,0,0,0,31,7,39,151,64,123,74,21,60,3,2,0,0,1,17,5,89,31,17,0,16,66,45,15,149,134,19,117,69,55,6,62,2,55,36,45,120,108,48,96,11,1,60,0,50,9,69,77,2,66,93,115,8,17,5,50,6,8,0,0,23,2,12,80,66,10,12,34,0,36,24,27,6,72,22,2,69,2,58,12,88,124,7,112,19,77,20,135,66,75,80,47,77,14,69,99,49,73,170,4,79,6,66,1,106,2,68,102,92,0,40,28,4,0,1,3,3,14,19,68,121,119,19,62,20,70,6,10,0,31,37,3,57,106,72,59,105,80,28,71,109,48,10,56,15,44,17,46,30,39,74,5,26,0,24,0,32,79,2,59,125,93,3,41,6,34,1,5,0,0,0,1,48,52,37,37,4,32,20,3,48,13,1,123,2,74,103